Protein 1X48 (pdb70)

Sequence (88 aa):
GSSGSSGYIGLVNSFAQKKKLSVNYEQCEPNSELPQRFICKCKIGQTMYGTGSGVTKQEAKQLAAKEAYQKLLKSPPKTAGTSGPSSGGSSGSSGYIGLVNSFAQKKKLSVNYEQCEPNSELPQRFICKCKIGQTMYGTGSGVTKQEAKQLAAKEAYQKLLKSPPKTAGTSGPSSGGSSGSSGYIGLVNSFAQKKKLSVNYEQCEPNSELPQRFICKCKIGQTMYGTGSGVTKQEAKQLAAKEAYQKLLKSPPKTAGTSGPSSGGSSGSSGYIGLVNSFAQKKKLSVNYEQCEPNSELPQRFICKCKIGQTMYGTGSGVTKQEAKQLAAKEAYQKLLKSPPKTAGTSGPSSGGSSGSSGYIGLVNSFAQKKKLSVNYEQCEPNSELPQRFICKCKIGQTMYGTGSGVTKQEAKQLAAKEAYQKLLKSPPKTAGTSGPSSGGSSGSSGYIGLVNSFAQKKKLSVNYEQCEPNSELPQRFICKCKIGQTMYGTGSGVTKQEAKQLAAKEAYQKLLKSPPKTAGTSGPSSGGSSGSSGYIGLVNSFAQKKKLSVNYEQCEPNSELPQRFICKCKIGQTMYGTGSGVTKQEAKQLAAKEAYQKLLKSPPKTAGTSGPSSGGSSGSSGYIGLVNSFAQKKKLSVNYEQCEPNSELPQRFICKCKIGQTMYGTGSGVTKQEAKQLAAKEAYQKLLKSPPKTAGTSGPSSGGSSGSSGYIGLVNSFAQKKKLSVNYEQCEPNSELPQRFICKCKIGQTMYGTGSGVTKQEAKQLAAKEAYQKLLKSPPKTAGTSGPSSGGSSGSSGYIGLVNSFAQKKKLSVNYEQCEPNSELPQRFICKCKIGQTMYGTGSGVTKQEAKQLAAKEAYQKLLKSPPKTAGTSGPSSGGSSGSSGYIGLVNSFAQKKKLSVNYEQCEPNSELPQRFICKCKIGQTMYGTGSGVTKQEAKQLAAKEAYQKLLKSPPKTAGTSGPSSGGSSGSSGYIGLVNSFAQKKKLSVNYEQCEPNSELPQRFICKCKIGQTMYGTGSGVTKQEAKQLAAKEAYQKLLKSPPKTAGTSGPSSGGSSGSSGYIGLVNSFAQKKKLSVNYEQCEPNSELPQRFICKCKIGQTMYGTGSGVTKQEAKQLAAKEAYQKLLKSPPKTAGTSGPSSGGSSGSSGYIGLVNSFAQKKKLSVNYEQCEPNSELPQRFICKCKIGQTMYGTGSGVTKQEAKQLAAKEAYQKLLKSPPKTAGTSGPSSGGSSGSSGYIGLVNSFAQKKKLSVNYEQCEPNSELPQRFICKCKIGQTMYGTGSGVTKQEAKQLAAKEAYQKLLKSPPKTAGTSGPSSGGSSGSSGYIGLVNSFAQKKKLSVNYEQCEPNSELPQRFICKCKIGQTMYGTGSGVTKQEAKQLAAKEAYQKLLKSPPKTAGTSGPSSGGSSGSSGYIGLVNSFAQKKKLSVNYEQCEPNSELPQRFICKCKIGQTMYGTGSGVTKQEAKQLAAKEAYQKLLKSPPKTAGTSGPSSGGSSGSSGYIGLVNSFAQKKKLSVNYEQCEPNSELPQRFICKCKIGQTMYGTGSGVTKQEAKQLAAKEAYQKLLKSPPKTAGTSGPSSGGSSGSSGYIGLVNSFAQKKKLSVNYEQCEPNSELPQRFICKCKIGQTMYGTGSGVTKQEAKQLAAKEAYQKLLKSPPKTAGTSGPSSGGSSGSSGYIGLVNSFAQKKKLSVNYEQCEPNSELPQRFICKCKIGQTMYGTGSGVTKQEAKQLAAKEAYQKLLKSPPKTAGTSGPSSG

Secondary structure (DSSP, 8-state):
--SSSS-HHHHHHHHHHHTT--EEEEE---SSSSS--EEEEEEESS-EEEEEEESSHHHHHHHHHHHHHHHHHHS---------TT--

Nearest PDB structures (foldseek):
  1x48-assembly1_A  TM=8.010E-01  e=6.467E-14  Mus musculus
  1qu6-assembly1_A  TM=6.443E-01  e=6.424E-07  Homo sapiens
  7qh7-assembly1_c  TM=7.310E-01  e=4.992E-03  Homo sapiens
  7odt-assembly1_c  TM=6.041E-01  e=1.467E-03  Homo sapiens
  7nql-assembly1_Bh  TM=6.137E-01  e=2.025E-03  Sus scrofa

GO terms:
  GO:0046777 protein autophosphorylation (P, IDA)
  GO:0001819 positive regulation of cytokine production (P, IMP)
  GO:0004672 protein kinase activity (F, IMP)
  GO:0045071 negative regulation of viral genome replication (P, IM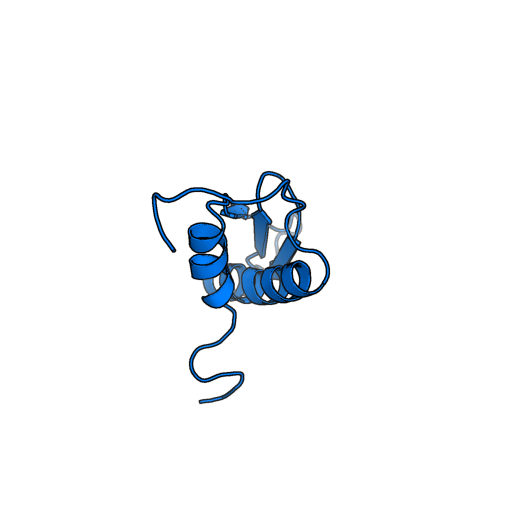P)
  GO:1900225 regulation of NLRP3 inflammasome complex assembly (P, IMP)
  GO:1901224 positive regulation of non-canonical NF-kappaB signal transduction (P, IMP)
  GO:1901532 regulation of hematopoietic progenitor cell differentiation (P, IMP)
  GO:1902033 regulation of hematopoietic stem cell proliferation (P, IMP)
  GO:1902036 regulation of hematopoietic stem cell differentiation (P, IMP)
  GO:0032722 positive regulation of chemokine production (P, IMP)
  GO:0032874 positive regulation of stress-activated MAPK cascade (P, IMP)
  GO:0005515 protein binding (F, IPI)
  GO:0004672 protein kinase activity (F, IDA)
  GO:0003725 double-stranded RNA binding (F, IDA)
  GO:0030968 endoplasmic reticulum unfolded protein response (P, IDA)
  GO:0006412 translation (P, IDA)
  GO:0006468 protein phosphorylation (P, IDA)
  GO:0043066 negative regulation of apoptotic process (P, IGI)

Foldseek 3Di:
DPDDDPAQLCVVVVVCVQVVWAKDWDWDDPPDPPDQWIKIFIAIPNHGQAMAIGNYNVRTSRVNRNRSVVCCVVPNPDDDPDPDDDPD

Radius of gyration: 15.42 Å; Cα contacts (8 Å, |Δi|>4): 137; chains: 1; bounding box: 25×54×32 Å

Organism: Mus musculus (NCBI:txid10090)

Structure (mmCIF, N/CA/C/O backbone):
data_1X48
#
_entry.id   1X48
#
loop_
_atom_site.group_PDB
_atom_site.id
_atom_site.type_symbol
_atom_site.label_atom_id
_atom_site.label_alt_id
_atom_site.label_comp_id
_atom_site.label_asym_id
_atom_site.label_entity_id
_atom_site.label_seq_id
_atom_site.pdbx_PDB_ins_code
_atom_site.Cartn_x
_atom_site.Cartn_y
_atom_site.Cartn_z
_atom_site.occupancy
_atom_site.B_iso_or_equiv
_atom_site.auth_seq_id
_atom_site.auth_comp_id
_atom_site.auth_asym_id
_atom_site.auth_atom_id
_atom_site.pdbx_PDB_model_num
ATOM 1 N N . GLY A 1 1 ? -7.260 -6.036 -18.934 1.00 0.00 1 GLY A N 1
ATOM 2 C CA . GLY A 1 1 ? -6.780 -4.967 -18.078 1.00 0.00 1 GLY A CA 1
ATOM 3 C C . GLY A 1 1 ? -5.327 -4.623 -18.338 1.00 0.00 1 GLY A C 1
ATOM 4 O O . GLY A 1 1 ? -4.788 -4.939 -19.399 1.00 0.00 1 GLY A O 1
ATOM 8 N N . SER A 1 2 ? -4.691 -3.973 -17.369 1.00 0.00 2 SER A N 1
ATOM 9 C CA . SER A 1 2 ? -3.293 -3.581 -17.501 1.00 0.00 2 SER A CA 1
ATOM 10 C C . SER A 1 2 ? -2.621 -3.497 -16.134 1.00 0.00 2 SER A C 1
ATOM 11 O O . SER A 1 2 ? -3.280 -3.594 -15.099 1.00 0.00 2 SER A O 1
ATOM 19 N N . SER A 1 3 ? -1.304 -3.316 -16.139 1.00 0.00 3 SER A N 1
ATOM 20 C CA . SER A 1 3 ? -0.540 -3.223 -14.901 1.00 0.00 3 SER A CA 1
ATOM 21 C C . SER A 1 3 ? -0.889 -4.372 -13.959 1.00 0.00 3 SER A C 1
ATOM 22 O O . SER A 1 3 ? -1.262 -4.155 -12.807 1.00 0.00 3 SER A O 1
ATOM 30 N N . GLY A 1 4 ? -0.766 -5.598 -14.460 1.00 0.00 4 GLY A N 1
ATOM 31 C CA . GLY A 1 4 ? -1.072 -6.764 -13.652 1.00 0.00 4 GLY A CA 1
ATOM 32 C C . GLY A 1 4 ? -2.526 -7.180 -13.762 1.00 0.00 4 GLY A C 1
ATOM 33 O O . GLY A 1 4 ? -3.402 -6.345 -13.989 1.00 0.00 4 GLY A O 1
ATOM 37 N N . SER A 1 5 ? -2.783 -8.474 -13.602 1.00 0.00 5 SER A N 1
ATOM 38 C CA . SER A 1 5 ? -4.140 -9.000 -13.690 1.00 0.00 5 SER A CA 1
ATOM 39 C C . SER A 1 5 ? -5.061 -8.295 -12.698 1.00 0.00 5 SER A C 1
ATOM 40 O O . SER A 1 5 ? -6.249 -8.107 -12.963 1.00 0.00 5 SER A O 1
ATOM 48 N N . SER A 1 6 ? -4.504 -7.909 -11.555 1.00 0.00 6 SER A N 1
ATOM 49 C CA . SER A 1 6 ? -5.275 -7.228 -10.521 1.00 0.00 6 SER A CA 1
ATOM 50 C C . SER A 1 6 ? -4.595 -5.928 -10.103 1.00 0.00 6 SER A C 1
ATOM 51 O O . SER A 1 6 ? -5.244 -4.893 -9.959 1.00 0.00 6 SER A O 1
ATOM 59 N N . GLY A 1 7 ? -3.281 -5.991 -9.910 1.00 0.00 7 GLY A N 1
ATOM 60 C CA . GLY A 1 7 ? -2.533 -4.813 -9.510 1.00 0.00 7 GLY A CA 1
ATOM 61 C C . GLY A 1 7 ? -1.913 -4.959 -8.135 1.00 0.00 7 GLY A C 1
ATOM 62 O O . GLY A 1 7 ? -2.254 -5.875 -7.386 1.00 0.00 7 GLY A O 1
ATOM 66 N N . TYR A 1 8 ? -0.999 -4.055 -7.801 1.00 0.00 8 TYR A N 1
ATOM 67 C CA . TYR A 1 8 ? -0.326 -4.090 -6.508 1.00 0.00 8 TYR A CA 1
ATOM 68 C C . TYR A 1 8 ? -1.233 -3.545 -5.408 1.00 0.00 8 TYR A C 1
ATOM 69 O O . TYR A 1 8 ? -1.146 -3.964 -4.253 1.00 0.00 8 TYR A O 1
ATOM 87 N N . ILE A 1 9 ? -2.102 -2.610 -5.776 1.00 0.00 9 ILE A N 1
ATOM 88 C CA . ILE A 1 9 ? -3.026 -2.009 -4.822 1.00 0.00 9 ILE A CA 1
ATOM 89 C C . ILE A 1 9 ? -3.461 -3.020 -3.766 1.00 0.00 9 ILE A C 1
ATOM 90 O O . ILE A 1 9 ? -3.560 -2.695 -2.584 1.00 0.00 9 ILE A O 1
ATOM 106 N N . GLY A 1 10 ? -3.718 -4.250 -4.203 1.00 0.00 10 GLY A N 1
ATOM 107 C CA . GLY A 1 10 ? -4.138 -5.291 -3.283 1.00 0.00 10 GLY A CA 1
ATOM 108 C C . GLY A 1 10 ? -2.974 -6.111 -2.765 1.00 0.00 10 GLY A C 1
ATOM 109 O O . GLY A 1 10 ? -3.011 -6.616 -1.642 1.00 0.00 10 GLY A O 1
ATOM 113 N N . LEU A 1 11 ? -1.937 -6.246 -3.584 1.00 0.00 11 LEU A N 1
ATOM 114 C CA . LEU A 1 11 ? -0.755 -7.012 -3.202 1.00 0.00 11 LEU A CA 1
ATOM 115 C C . LEU A 1 11 ? -0.404 -6.779 -1.737 1.00 0.00 11 LEU A C 1
ATOM 116 O O . LEU A 1 11 ? -0.348 -7.719 -0.943 1.00 0.00 11 LEU A O 1
ATOM 132 N N . VAL A 1 12 ? -0.171 -5.519 -1.383 1.00 0.00 12 VAL A N 1
ATOM 133 C CA . VAL A 1 12 ? 0.172 -5.161 -0.011 1.00 0.00 12 VAL A CA 1
ATOM 134 C C . VAL A 1 12 ? -0.832 -5.747 0.976 1.00 0.00 12 VAL A C 1
ATOM 135 O O . VAL A 1 12 ? -0.476 -6.559 1.829 1.00 0.00 12 VAL A O 1
ATOM 148 N N . ASN A 1 13 ? -2.087 -5.329 0.854 1.00 0.00 13 ASN A N 1
ATOM 149 C CA . ASN A 1 13 ? -3.143 -5.812 1.736 1.00 0.00 13 ASN A CA 1
ATOM 150 C C . ASN A 1 13 ? -2.928 -7.281 2.089 1.00 0.00 13 ASN A C 1
ATOM 151 O O . ASN A 1 13 ? -2.928 -7.655 3.261 1.00 0.00 13 ASN A O 1
ATOM 162 N N . SER A 1 14 ? -2.743 -8.108 1.065 1.00 0.00 14 SER A N 1
ATOM 163 C CA . SER A 1 14 ? -2.529 -9.537 1.266 1.00 0.00 14 SER A CA 1
ATOM 164 C C . SER A 1 14 ? -1.116 -9.809 1.773 1.00 0.00 14 SER A C 1
ATOM 165 O O . SER A 1 14 ? -0.882 -10.767 2.509 1.00 0.00 14 SER A O 1
ATOM 173 N N . PHE A 1 15 ? -0.177 -8.958 1.373 1.00 0.00 15 PHE A N 1
ATOM 174 C CA . PHE A 1 15 ? 1.214 -9.105 1.786 1.00 0.00 15 PHE A CA 1
ATOM 175 C C . PHE A 1 15 ? 1.346 -8.999 3.302 1.00 0.00 15 PHE A C 1
ATOM 176 O O . PHE A 1 15 ? 1.897 -9.888 3.951 1.00 0.00 15 PHE A O 1
ATOM 193 N N . ALA A 1 16 ? 0.836 -7.906 3.860 1.00 0.00 16 ALA A N 1
ATOM 194 C CA . ALA A 1 16 ? 0.895 -7.684 5.299 1.00 0.00 16 ALA A CA 1
ATOM 195 C C . ALA A 1 16 ? 0.383 -8.900 6.064 1.00 0.00 16 ALA A C 1
ATOM 196 O O . ALA A 1 16 ? 1.093 -9.464 6.895 1.00 0.00 16 ALA A O 1
ATOM 203 N N . GLN A 1 17 ? -0.853 -9.297 5.777 1.00 0.00 17 GLN A N 1
ATOM 204 C CA . GLN A 1 17 ? -1.459 -10.445 6.439 1.00 0.00 17 GLN A CA 1
ATOM 205 C C . GLN A 1 17 ? -0.523 -11.649 6.407 1.00 0.00 17 GLN A C 1
ATOM 206 O O . GLN A 1 17 ? -0.298 -12.302 7.426 1.00 0.00 17 GLN A O 1
ATOM 220 N N . LYS A 1 18 ? 0.021 -11.938 5.229 1.00 0.00 18 LYS A N 1
ATOM 221 C CA . LYS A 1 18 ? 0.933 -13.063 5.063 1.00 0.00 18 LYS A CA 1
ATOM 222 C C . LYS A 1 18 ? 2.114 -12.952 6.022 1.00 0.00 18 LYS A C 1
ATOM 223 O O . LYS A 1 18 ? 2.518 -13.936 6.643 1.00 0.00 18 LYS A O 1
ATOM 242 N N . LYS A 1 19 ? 2.663 -11.748 6.141 1.00 0.00 19 LYS A N 1
ATOM 243 C CA . LYS A 1 19 ? 3.796 -11.507 7.027 1.00 0.00 19 LYS A CA 1
ATOM 244 C C . LYS A 1 19 ? 3.322 -11.055 8.405 1.00 0.00 19 LYS A C 1
ATOM 245 O O . LYS A 1 19 ? 4.071 -10.429 9.155 1.00 0.00 19 LYS A O 1
ATOM 264 N N . LYS A 1 20 ? 2.075 -11.376 8.732 1.00 0.00 20 LYS A N 1
ATOM 265 C CA . LYS A 1 20 ? 1.502 -11.006 10.020 1.00 0.00 20 LYS A CA 1
ATOM 266 C C . LYS A 1 20 ? 1.939 -9.602 10.427 1.00 0.00 20 LYS A C 1
ATOM 267 O O . LYS A 1 20 ? 2.228 -9.345 11.596 1.00 0.00 20 LYS A O 1
ATOM 286 N N . LEU A 1 21 ? 1.983 -8.697 9.456 1.00 0.00 21 LEU A N 1
ATOM 287 C CA . LEU A 1 21 ? 2.383 -7.318 9.713 1.00 0.00 21 LEU A CA 1
ATOM 288 C C . LEU A 1 21 ? 1.164 -6.431 9.945 1.00 0.00 21 LEU A C 1
ATOM 289 O O . LEU A 1 21 ? 0.025 -6.877 9.808 1.00 0.00 21 LEU A O 1
ATOM 305 N N . SER A 1 22 ? 1.411 -5.173 10.294 1.00 0.00 22 SER A N 1
ATOM 306 C CA . SER A 1 22 ? 0.334 -4.224 10.546 1.00 0.00 22 SER A CA 1
ATOM 307 C C . SER A 1 22 ? 0.360 -3.089 9.527 1.00 0.00 22 SER A C 1
ATOM 308 O O . SER A 1 22 ? 1.324 -2.327 9.453 1.00 0.00 22 SER A O 1
ATOM 316 N N . VAL A 1 23 ? -0.707 -2.982 8.741 1.00 0.00 23 VAL A N 1
ATOM 317 C CA . VAL A 1 23 ? -0.809 -1.940 7.727 1.00 0.00 23 VAL A CA 1
ATOM 318 C C . VAL A 1 23 ? -1.789 -0.853 8.152 1.00 0.00 23 VAL A C 1
ATOM 319 O O . VAL A 1 23 ? -2.901 -1.142 8.590 1.00 0.00 23 VAL A O 1
ATOM 332 N N . ASN A 1 24 ? -1.367 0.401 8.019 1.00 0.00 24 ASN A N 1
ATOM 333 C CA . ASN A 1 24 ? -2.208 1.534 8.389 1.00 0.00 24 ASN A CA 1
ATOM 334 C C . ASN A 1 24 ? -2.253 2.567 7.268 1.00 0.00 24 ASN A C 1
ATOM 335 O O . ASN A 1 24 ? -1.302 2.706 6.498 1.00 0.00 24 ASN A O 1
ATOM 346 N N . TYR A 1 25 ? -3.364 3.290 7.182 1.00 0.00 25 TYR A N 1
ATOM 347 C CA . TYR A 1 25 ? -3.535 4.310 6.154 1.00 0.00 25 TYR A CA 1
ATOM 348 C C . TYR A 1 25 ? -3.914 5.651 6.775 1.00 0.00 25 TYR A C 1
ATOM 349 O O . TYR A 1 25 ? -5.047 5.846 7.214 1.00 0.00 25 TYR A O 1
ATOM 367 N N . GLU A 1 26 ? -2.956 6.573 6.806 1.00 0.00 26 GLU A N 1
ATOM 368 C CA . GLU A 1 26 ? -3.189 7.896 7.373 1.00 0.00 26 GLU A CA 1
ATOM 369 C C . GLU A 1 26 ? -3.723 8.855 6.314 1.00 0.00 26 GLU A C 1
ATOM 370 O O . GLU A 1 26 ? -3.237 8.880 5.183 1.00 0.00 26 GLU A O 1
ATOM 382 N N . GLN A 1 27 ? -4.726 9.643 6.689 1.00 0.00 27 GLN A N 1
ATOM 383 C CA . GLN A 1 27 ? -5.326 10.603 5.770 1.00 0.00 27 GLN A CA 1
ATOM 384 C C . GLN A 1 27 ? -5.078 12.033 6.239 1.00 0.00 27 GLN A C 1
ATOM 385 O O . GLN A 1 27 ? -5.604 12.460 7.268 1.00 0.00 27 GLN A O 1
ATOM 399 N N . CYS A 1 28 ? -4.274 12.769 5.479 1.00 0.00 28 CYS A N 1
ATOM 400 C CA . CYS A 1 28 ? -3.955 14.151 5.817 1.00 0.00 28 CYS A CA 1
ATOM 401 C C . CYS A 1 28 ? -4.426 15.101 4.721 1.00 0.00 28 CYS A C 1
ATOM 402 O O . CYS A 1 28 ? -4.188 14.864 3.537 1.00 0.00 28 CYS A O 1
ATOM 410 N N . GLU A 1 29 ? -5.096 16.177 5.124 1.00 0.00 29 GLU A N 1
ATOM 411 C CA . GLU A 1 29 ? -5.601 17.161 4.175 1.00 0.00 29 GLU A CA 1
ATOM 412 C C . GLU A 1 29 ? -4.609 18.307 3.998 1.00 0.00 29 GLU A C 1
ATOM 413 O O . GLU A 1 29 ? -3.944 18.736 4.941 1.00 0.00 29 GLU A O 1
ATOM 425 N N . PRO A 1 30 ? -4.505 18.813 2.761 1.00 0.00 30 PRO A N 1
ATOM 426 C CA . PRO A 1 30 ? -3.596 19.915 2.430 1.00 0.00 30 PRO A CA 1
ATOM 427 C C . PRO A 1 30 ? -4.044 21.239 3.040 1.00 0.00 30 PRO A C 1
ATOM 428 O O . PRO A 1 30 ? -5.153 21.707 2.785 1.00 0.00 30 PRO A O 1
ATOM 439 N N . ASN A 1 31 ? -3.174 21.838 3.847 1.00 0.00 31 ASN A N 1
ATOM 440 C CA . ASN A 1 31 ? -3.481 23.108 4.493 1.00 0.00 31 ASN A CA 1
ATOM 441 C C . ASN A 1 31 ? -4.159 24.065 3.518 1.00 0.00 31 ASN A C 1
ATOM 442 O O . ASN A 1 31 ? -5.252 24.566 3.782 1.00 0.00 31 ASN A O 1
ATOM 453 N N . SER A 1 32 ? -3.502 24.315 2.389 1.00 0.00 32 SER A N 1
ATOM 454 C CA . SER A 1 32 ? -4.040 25.214 1.375 1.00 0.00 32 SER A CA 1
ATOM 455 C C . SER A 1 32 ? -5.485 24.857 1.043 1.00 0.00 32 SER A C 1
ATOM 456 O O . SER A 1 32 ? -5.777 23.741 0.615 1.00 0.00 32 SER A O 1
ATOM 464 N N . GLU A 1 33 ? -6.386 25.814 1.245 1.00 0.00 33 GLU A N 1
ATOM 465 C CA . GLU A 1 33 ? -7.802 25.600 0.969 1.00 0.00 33 GLU A CA 1
ATOM 466 C C . GLU A 1 33 ? -7.989 24.776 -0.301 1.00 0.00 33 GLU A C 1
ATOM 467 O O . GLU A 1 33 ? -8.391 23.613 -0.246 1.00 0.00 33 GLU A O 1
ATOM 479 N N . LEU A 1 34 ? -7.697 25.386 -1.444 1.00 0.00 34 LEU A N 1
ATOM 480 C CA . LEU A 1 34 ? -7.833 24.709 -2.730 1.00 0.00 34 LEU A CA 1
ATOM 481 C C . LEU A 1 34 ? -6.499 24.669 -3.468 1.00 0.00 34 LEU A C 1
ATOM 482 O O . LEU A 1 34 ? -5.581 25.439 -3.184 1.00 0.00 34 LEU A O 1
ATOM 498 N N . PRO A 1 35 ? -6.389 23.753 -4.442 1.00 0.00 35 PRO A N 1
ATOM 499 C CA . PRO A 1 35 ? -7.475 22.832 -4.788 1.00 0.00 35 PRO A CA 1
ATOM 500 C C . PRO A 1 35 ? -7.721 21.791 -3.702 1.00 0.00 35 PRO A C 1
ATOM 501 O O . PRO A 1 35 ? -7.050 21.787 -2.670 1.00 0.00 35 PRO A O 1
ATOM 512 N N . GLN A 1 36 ? -8.687 20.909 -3.941 1.00 0.00 36 GLN A N 1
ATOM 513 C CA . GLN A 1 36 ? -9.021 19.864 -2.981 1.00 0.00 36 GLN A CA 1
ATOM 514 C C . GLN A 1 36 ? -8.558 18.499 -3.480 1.00 0.00 36 GLN A C 1
ATOM 515 O O . GLN A 1 36 ? -9.100 17.964 -4.448 1.00 0.00 36 GLN A O 1
ATOM 529 N N . ARG A 1 37 ? -7.553 17.940 -2.814 1.00 0.00 37 ARG A N 1
ATOM 530 C CA . ARG A 1 37 ? -7.017 16.638 -3.191 1.00 0.00 37 ARG A CA 1
ATOM 531 C C . ARG A 1 37 ? -6.794 15.765 -1.960 1.00 0.00 37 ARG A C 1
ATOM 532 O O . ARG A 1 37 ? -6.157 16.185 -0.994 1.00 0.00 37 ARG A O 1
ATOM 553 N N . PHE A 1 38 ? -7.324 14.547 -2.001 1.00 0.00 38 PHE A N 1
ATOM 554 C CA . PHE A 1 38 ? -7.185 13.614 -0.889 1.00 0.00 38 PHE A CA 1
ATOM 555 C C . PHE A 1 38 ? -5.811 12.951 -0.904 1.00 0.00 38 PHE A C 1
ATOM 556 O O . PHE A 1 38 ? -5.216 12.755 -1.964 1.00 0.00 38 PHE A O 1
ATOM 573 N N . ILE A 1 39 ? -5.313 12.608 0.279 1.00 0.00 39 ILE A N 1
ATOM 574 C CA . ILE A 1 39 ? -4.010 11.967 0.403 1.00 0.00 39 ILE A CA 1
ATOM 575 C C . ILE A 1 39 ? -4.046 10.843 1.432 1.00 0.00 39 ILE A C 1
ATOM 576 O O . ILE A 1 39 ? -4.614 10.996 2.514 1.00 0.00 39 ILE A O 1
ATOM 592 N N . CYS A 1 40 ? -3.435 9.715 1.089 1.00 0.00 40 CYS A N 1
ATOM 593 C CA . CYS A 1 40 ? -3.395 8.563 1.984 1.00 0.00 40 CYS A CA 1
ATOM 594 C C . CYS A 1 40 ? -1.995 7.961 2.035 1.00 0.00 40 CYS A C 1
ATOM 595 O O . CYS A 1 40 ? -1.469 7.498 1.022 1.00 0.00 40 CYS A O 1
ATOM 603 N N . LYS A 1 41 ? -1.394 7.973 3.220 1.00 0.00 41 LYS A N 1
ATOM 604 C CA . LYS A 1 41 ? -0.054 7.429 3.404 1.00 0.00 41 LYS A CA 1
ATOM 605 C C . LYS A 1 41 ? -0.112 6.043 4.039 1.00 0.00 41 LYS A C 1
ATOM 606 O O . LYS A 1 41 ? -0.701 5.863 5.106 1.00 0.00 41 LYS A O 1
ATOM 625 N N . CYS A 1 42 ? 0.503 5.069 3.379 1.00 0.00 42 CYS A N 1
ATOM 626 C CA . CYS A 1 42 ? 0.522 3.699 3.881 1.00 0.00 42 CYS A CA 1
ATOM 627 C C . CYS A 1 42 ? 1.728 3.468 4.786 1.00 0.00 42 CYS A C 1
ATOM 628 O O . CYS A 1 42 ? 2.874 3.563 4.347 1.00 0.00 42 CYS A O 1
ATOM 636 N N . LYS A 1 43 ? 1.461 3.164 6.051 1.00 0.00 43 LYS A N 1
ATOM 637 C CA . LYS A 1 43 ? 2.523 2.920 7.020 1.00 0.00 43 LYS A CA 1
ATOM 638 C C . LYS A 1 43 ? 2.448 1.496 7.562 1.00 0.00 43 LYS A C 1
ATOM 639 O O . LYS A 1 43 ? 1.404 1.062 8.049 1.00 0.00 43 LYS A O 1
ATOM 658 N N . ILE A 1 44 ? 3.561 0.775 7.474 1.00 0.00 44 ILE A N 1
ATOM 659 C CA . ILE A 1 44 ? 3.621 -0.599 7.958 1.00 0.00 44 ILE A CA 1
ATOM 660 C C . ILE A 1 44 ? 4.352 -0.680 9.294 1.00 0.00 44 ILE A C 1
ATOM 661 O O . ILE A 1 44 ? 5.580 -0.624 9.346 1.00 0.00 44 ILE A O 1
ATOM 677 N N . GLY A 1 45 ? 3.587 -0.813 10.374 1.00 0.00 45 GLY A N 1
ATOM 678 C CA . GLY A 1 45 ? 4.179 -0.902 11.696 1.00 0.00 45 GLY A CA 1
ATOM 679 C C . GLY A 1 45 ? 4.875 0.381 12.106 1.00 0.00 45 GLY A C 1
ATOM 680 O O . GLY A 1 45 ? 6.040 0.362 12.504 1.00 0.00 45 GLY A O 1
ATOM 684 N N . GLN A 1 46 ? 4.161 1.497 12.007 1.00 0.00 46 GLN A N 1
ATOM 685 C CA . GLN A 1 46 ? 4.719 2.795 12.369 1.00 0.00 46 GLN A CA 1
ATOM 686 C C . GLN A 1 46 ? 5.904 3.147 11.475 1.00 0.00 46 GLN A C 1
ATOM 687 O O . GLN A 1 46 ? 6.781 3.918 11.863 1.00 0.00 46 GLN A O 1
ATOM 701 N N . THR A 1 47 ? 5.922 2.576 10.274 1.00 0.00 47 THR A N 1
ATOM 702 C CA . THR A 1 47 ? 6.999 2.828 9.325 1.00 0.00 47 THR A CA 1
ATOM 703 C C . THR A 1 47 ? 6.453 3.339 7.997 1.00 0.00 47 THR A C 1
ATOM 704 O O . THR A 1 47 ? 5.539 2.748 7.422 1.00 0.00 47 THR A O 1
ATOM 715 N N . MET A 1 48 ? 7.018 4.441 7.514 1.00 0.00 48 MET A N 1
ATOM 716 C CA . MET A 1 48 ? 6.588 5.030 6.251 1.00 0.00 48 MET A CA 1
ATOM 717 C C . MET A 1 48 ? 7.085 4.204 5.069 1.00 0.00 48 MET A C 1
ATOM 718 O O . MET A 1 48 ? 8.290 4.089 4.843 1.00 0.00 48 MET A O 1
ATOM 732 N N . TYR A 1 49 ? 6.150 3.632 4.318 1.00 0.00 49 TYR A N 1
ATOM 733 C CA . TYR A 1 49 ? 6.494 2.814 3.161 1.00 0.00 49 TYR A CA 1
ATOM 734 C C . TYR A 1 49 ? 6.098 3.513 1.864 1.00 0.00 49 TYR A C 1
ATOM 735 O O . TYR A 1 49 ? 6.946 3.822 1.028 1.00 0.00 49 TYR A O 1
ATOM 753 N N . GLY A 1 50 ? 4.801 3.760 1.704 1.00 0.00 50 GLY A N 1
ATOM 754 C CA . GLY A 1 50 ? 4.313 4.421 0.507 1.00 0.00 50 GLY A CA 1
ATOM 755 C C . GLY A 1 50 ? 3.375 5.569 0.821 1.00 0.00 50 GLY A C 1
ATOM 756 O O . GLY A 1 50 ? 2.820 5.647 1.918 1.00 0.00 50 GLY A O 1
ATOM 760 N N . THR A 1 51 ? 3.197 6.467 -0.144 1.00 0.00 51 THR A N 1
ATOM 761 C CA . THR A 1 51 ? 2.323 7.618 0.035 1.00 0.00 51 THR A CA 1
ATOM 762 C C . THR A 1 51 ? 1.562 7.936 -1.247 1.00 0.00 51 THR A C 1
ATOM 763 O O . THR A 1 51 ? 2.155 8.323 -2.253 1.00 0.00 51 THR A O 1
ATOM 774 N N . GLY A 1 52 ? 0.243 7.769 -1.204 1.00 0.00 52 GLY A N 1
ATOM 775 C CA . GLY A 1 52 ? -0.578 8.042 -2.369 1.00 0.00 52 GLY A CA 1
ATOM 776 C C . GLY A 1 52 ? -1.295 9.374 -2.273 1.00 0.00 52 GLY A C 1
ATOM 777 O O . GLY A 1 52 ? -1.675 9.805 -1.184 1.00 0.00 52 GLY A O 1
ATOM 781 N N . SER A 1 53 ? -1.480 10.029 -3.415 1.00 0.00 53 SER A N 1
ATOM 782 C CA . SER A 1 53 ? -2.152 11.322 -3.454 1.00 0.00 53 SER A CA 1
ATOM 783 C C . SER A 1 53 ? -2.989 11.461 -4.722 1.00 0.00 53 SER A C 1
ATOM 784 O O . SER A 1 53 ? -2.483 11.311 -5.833 1.00 0.00 53 SER A O 1
ATOM 792 N N . GLY A 1 54 ? -4.275 11.750 -4.546 1.00 0.00 54 GLY A N 1
ATOM 793 C CA . GLY A 1 54 ? -5.163 11.904 -5.684 1.00 0.00 54 GLY A CA 1
ATOM 794 C C . GLY A 1 54 ? -6.324 12.834 -5.391 1.00 0.00 54 GLY A C 1
ATOM 795 O O . GLY A 1 54 ? -6.392 13.435 -4.318 1.00 0.00 54 GLY A O 1
ATOM 799 N N . VAL A 1 55 ? -7.239 12.955 -6.347 1.00 0.00 55 VAL A N 1
ATOM 800 C CA . VAL A 1 55 ? -8.402 13.820 -6.187 1.00 0.00 55 VAL A CA 1
ATOM 801 C C . VAL A 1 55 ? -9.392 13.230 -5.188 1.00 0.00 55 VAL A C 1
ATOM 802 O O . VAL A 1 55 ? -10.207 13.947 -4.607 1.00 0.00 55 VAL A O 1
ATOM 815 N N . THR A 1 56 ? -9.315 11.917 -4.992 1.00 0.00 56 THR A N 1
ATOM 816 C CA . THR A 1 56 ? -10.203 11.230 -4.064 1.00 0.00 56 THR A CA 1
ATOM 817 C C . THR A 1 56 ? -9.430 10.259 -3.179 1.00 0.00 56 THR A C 1
ATOM 818 O O . THR A 1 56 ? -8.452 9.651 -3.614 1.00 0.00 56 THR A O 1
ATOM 829 N N . LYS A 1 57 ? -9.875 10.116 -1.935 1.00 0.00 57 LYS A N 1
ATOM 830 C CA . LYS A 1 57 ? -9.227 9.216 -0.989 1.00 0.00 57 LYS A CA 1
ATOM 831 C C . LYS A 1 57 ? -8.891 7.882 -1.648 1.00 0.00 57 LYS A C 1
ATOM 832 O O . LYS A 1 57 ? -7.723 7.511 -1.758 1.00 0.00 57 LYS A O 1
ATOM 851 N N . GLN A 1 58 ? -9.923 7.168 -2.086 1.00 0.00 58 GLN A N 1
ATOM 852 C CA . GLN A 1 58 ? -9.736 5.876 -2.736 1.00 0.00 58 GLN A CA 1
ATOM 853 C C . GLN A 1 58 ? -8.508 5.894 -3.641 1.00 0.00 58 GLN A C 1
ATOM 854 O O . GLN A 1 58 ? -7.532 5.187 -3.392 1.00 0.00 58 GLN A O 1
ATOM 868 N N . GLU A 1 59 ? -8.565 6.707 -4.691 1.00 0.00 59 GLU A N 1
ATOM 869 C CA . GLU A 1 59 ? -7.458 6.815 -5.634 1.00 0.00 59 GLU A CA 1
ATOM 870 C C . GLU A 1 59 ? -6.126 6.926 -4.897 1.00 0.00 59 GLU A C 1
ATOM 871 O O . GLU A 1 59 ? -5.126 6.341 -5.311 1.00 0.00 59 GLU A O 1
ATOM 883 N N . ALA A 1 60 ? -6.122 7.681 -3.804 1.00 0.00 60 ALA A N 1
ATOM 884 C CA . ALA A 1 60 ? -4.914 7.868 -3.009 1.00 0.00 60 ALA A CA 1
ATOM 885 C C . ALA A 1 60 ? -4.521 6.577 -2.298 1.00 0.00 60 ALA A C 1
ATOM 886 O O . ALA A 1 60 ? -3.546 5.923 -2.670 1.00 0.00 60 ALA A O 1
ATOM 893 N N . LYS A 1 61 ? -5.284 6.216 -1.272 1.00 0.00 61 LYS A N 1
ATOM 894 C CA . LYS A 1 61 ? -5.016 5.003 -0.508 1.00 0.00 61 LYS A CA 1
ATOM 895 C C . LYS A 1 61 ? -4.549 3.876 -1.423 1.00 0.00 61 LYS A C 1
ATOM 896 O O . LYS A 1 61 ? -3.581 3.179 -1.119 1.00 0.00 61 LYS A O 1
ATOM 915 N N . GLN A 1 62 ? -5.242 3.704 -2.544 1.00 0.00 62 GLN A N 1
ATOM 916 C CA . GLN A 1 62 ? -4.896 2.661 -3.503 1.00 0.00 62 GLN A CA 1
ATOM 917 C C . GLN A 1 62 ? -3.425 2.748 -3.895 1.00 0.00 62 GLN A C 1
ATOM 918 O O . GLN A 1 62 ? -2.627 1.875 -3.549 1.00 0.00 62 GLN A O 1
ATOM 932 N N . LEU A 1 63 ? -3.072 3.805 -4.618 1.00 0.00 63 LEU A N 1
ATOM 933 C CA . LEU A 1 63 ? -1.695 4.005 -5.058 1.00 0.00 63 LEU A CA 1
ATOM 934 C C . LEU A 1 63 ? -0.717 3.757 -3.914 1.00 0.00 63 LEU A C 1
ATOM 935 O O . LEU A 1 63 ? 0.270 3.040 -4.073 1.00 0.00 63 LEU A O 1
ATOM 951 N N . ALA A 1 64 ? -0.999 4.355 -2.761 1.00 0.00 64 ALA A N 1
ATOM 952 C CA . ALA A 1 64 ? -0.146 4.195 -1.589 1.00 0.00 64 ALA A CA 1
ATOM 953 C C . ALA A 1 64 ? 0.455 2.795 -1.535 1.00 0.00 64 ALA A C 1
ATOM 954 O O . ALA A 1 64 ? 1.667 2.634 -1.389 1.00 0.00 64 ALA A O 1
ATOM 961 N N . ALA A 1 65 ? -0.400 1.784 -1.651 1.00 0.00 65 ALA A N 1
ATOM 962 C CA . ALA A 1 65 ? 0.048 0.397 -1.616 1.00 0.00 65 ALA A CA 1
ATOM 963 C C . ALA A 1 65 ? 1.124 0.141 -2.666 1.00 0.00 65 ALA A C 1
ATOM 964 O O . ALA A 1 65 ? 2.220 -0.321 -2.346 1.00 0.00 65 ALA A O 1
ATOM 971 N N . LYS A 1 66 ? 0.805 0.443 -3.920 1.00 0.00 66 LYS A N 1
ATOM 972 C CA . LYS A 1 66 ? 1.744 0.246 -5.017 1.00 0.00 66 LYS A CA 1
ATOM 973 C C . LYS A 1 66 ? 3.168 0.576 -4.581 1.00 0.00 66 LYS A C 1
ATOM 974 O O . LYS A 1 66 ? 4.100 -0.180 -4.851 1.00 0.00 66 LYS A O 1
ATOM 993 N N . GLU A 1 67 ? 3.327 1.708 -3.903 1.00 0.00 67 GLU A N 1
ATOM 994 C CA . GLU A 1 67 ? 4.638 2.137 -3.429 1.00 0.00 67 GLU A CA 1
ATOM 995 C C . GLU A 1 67 ? 5.134 1.229 -2.307 1.00 0.00 67 GLU A C 1
ATOM 996 O O . GLU A 1 67 ? 6.287 0.800 -2.305 1.00 0.00 67 GLU A O 1
ATOM 1008 N N . ALA A 1 68 ? 4.253 0.942 -1.353 1.00 0.00 68 ALA A N 1
ATOM 1009 C CA . ALA A 1 68 ? 4.600 0.085 -0.226 1.00 0.00 68 ALA A CA 1
ATOM 1010 C C . ALA A 1 68 ? 5.097 -1.275 -0.703 1.00 0.00 68 ALA A C 1
ATOM 1011 O O . ALA A 1 68 ? 5.997 -1.863 -0.104 1.00 0.00 68 ALA A O 1
ATOM 1018 N N . TYR A 1 69 ? 4.504 -1.770 -1.784 1.00 0.00 69 TYR A N 1
ATOM 1019 C CA . TYR A 1 69 ? 4.885 -3.063 -2.340 1.00 0.00 69 TYR A CA 1
ATOM 1020 C C . TYR A 1 69 ? 6.362 -3.079 -2.722 1.00 0.00 69 TYR A C 1
ATOM 1021 O O . TYR A 1 69 ? 7.167 -3.771 -2.099 1.00 0.00 69 TYR A O 1
ATOM 1039 N N . GLN A 1 70 ? 6.709 -2.310 -3.749 1.00 0.00 70 GLN A N 1
ATOM 1040 C CA . GLN A 1 70 ? 8.088 -2.235 -4.215 1.00 0.00 70 GLN A CA 1
ATOM 1041 C C . GLN A 1 70 ? 9.046 -2.019 -3.047 1.00 0.00 70 GLN A C 1
ATOM 1042 O O . GLN A 1 70 ? 10.147 -2.569 -3.023 1.00 0.00 70 GLN A O 1
ATOM 1056 N N . LYS A 1 71 ? 8.619 -1.213 -2.080 1.00 0.00 71 LYS A N 1
ATOM 1057 C CA . LYS A 1 71 ? 9.437 -0.924 -0.909 1.00 0.00 71 LYS A CA 1
ATOM 1058 C C . LYS A 1 71 ? 9.800 -2.207 -0.168 1.00 0.00 71 LYS A C 1
ATOM 1059 O O . LYS A 1 71 ? 10.901 -2.336 0.369 1.00 0.00 71 LYS A O 1
ATOM 1078 N N . LEU A 1 72 ? 8.868 -3.154 -0.143 1.00 0.00 72 LEU A N 1
ATOM 1079 C CA . LEU A 1 72 ? 9.090 -4.428 0.531 1.00 0.00 72 LEU A CA 1
ATOM 1080 C C . LEU A 1 72 ? 10.049 -5.306 -0.267 1.00 0.00 72 LEU A C 1
ATOM 1081 O O . LEU A 1 72 ? 10.981 -5.890 0.289 1.00 0.00 72 LEU A O 1
ATOM 1097 N N . LEU A 1 73 ? 9.817 -5.394 -1.572 1.00 0.00 73 LEU A N 1
ATOM 1098 C CA . LEU A 1 73 ? 10.662 -6.198 -2.447 1.00 0.00 73 LEU A CA 1
ATOM 1099 C C . LEU A 1 73 ? 12.122 -5.770 -2.339 1.00 0.00 73 LEU A C 1
ATOM 1100 O O . LEU A 1 73 ? 13.032 -6.586 -2.486 1.00 0.00 73 LEU A O 1
ATOM 1116 N N . LYS A 1 74 ? 12.339 -4.485 -2.080 1.00 0.00 74 LYS A N 1
ATOM 1117 C CA . LYS A 1 74 ? 13.687 -3.947 -1.949 1.00 0.00 74 LYS A CA 1
ATOM 1118 C C . LYS A 1 74 ? 14.182 -4.065 -0.511 1.00 0.00 74 LYS A C 1
ATOM 1119 O O . LYS A 1 74 ? 15.306 -4.502 -0.265 1.00 0.00 74 LYS A O 1
ATOM 1138 N N . SER A 1 75 ? 13.335 -3.673 0.435 1.00 0.00 75 SER A N 1
ATOM 1139 C CA . SER A 1 75 ? 13.688 -3.732 1.849 1.00 0.00 75 SER A CA 1
ATOM 1140 C C . SER A 1 75 ? 12.569 -4.378 2.661 1.00 0.00 75 SER A C 1
ATOM 1141 O O . SER A 1 75 ? 11.698 -3.705 3.212 1.00 0.00 75 SER A O 1
ATOM 1149 N N . PRO A 1 76 ? 12.593 -5.717 2.738 1.00 0.00 76 PRO A N 1
ATOM 1150 C CA . PRO A 1 76 ? 11.589 -6.485 3.481 1.00 0.00 76 PRO A CA 1
ATOM 1151 C C . PRO A 1 76 ? 11.715 -6.298 4.989 1.00 0.00 76 PRO A C 1
ATOM 1152 O O . PRO A 1 76 ? 12.688 -5.733 5.490 1.00 0.00 76 PRO A O 1
ATOM 1163 N N . PRO A 1 77 ? 10.709 -6.783 5.732 1.00 0.00 77 PRO A N 1
ATOM 1164 C CA . PRO A 1 77 ? 10.686 -6.682 7.195 1.00 0.00 77 PRO A CA 1
ATOM 1165 C C . PRO A 1 77 ? 11.733 -7.572 7.855 1.00 0.00 77 PRO A C 1
ATOM 1166 O O . PRO A 1 77 ? 11.562 -8.788 7.944 1.00 0.00 77 PRO A O 1
ATOM 1177 N N . LYS A 1 78 ? 12.818 -6.960 8.317 1.00 0.00 78 LYS A N 1
ATOM 1178 C CA . LYS A 1 78 ? 13.893 -7.696 8.970 1.00 0.00 78 LYS A CA 1
ATOM 1179 C C . LYS A 1 78 ? 13.336 -8.660 10.013 1.00 0.00 78 LYS A C 1
ATOM 1180 O O . LYS A 1 78 ? 12.981 -8.256 11.121 1.00 0.00 78 LYS A O 1
ATOM 1199 N N . THR A 1 79 ? 13.264 -9.938 9.653 1.00 0.00 79 THR A N 1
ATOM 1200 C CA . THR A 1 79 ? 12.751 -10.959 10.557 1.00 0.00 79 THR A CA 1
ATOM 1201 C C . THR A 1 79 ? 13.865 -11.890 11.023 1.00 0.00 79 THR A C 1
ATOM 1202 O O . THR A 1 79 ? 14.849 -12.099 10.315 1.00 0.00 79 THR A O 1
ATOM 1213 N N . ALA A 1 80 ? 13.702 -12.446 12.219 1.00 0.00 80 ALA A N 1
ATOM 1214 C CA . ALA A 1 80 ? 14.693 -13.357 12.779 1.00 0.00 80 ALA A CA 1
ATOM 1215 C C . ALA A 1 80 ? 14.731 -14.670 12.005 1.00 0.00 80 ALA A C 1
ATOM 1216 O O . ALA A 1 80 ? 15.788 -15.101 11.547 1.00 0.00 80 ALA A O 1
ATOM 1223 N N . GLY A 1 81 ? 13.570 -15.302 11.863 1.00 0.00 81 GLY A N 1
ATOM 1224 C CA . GLY A 1 81 ? 13.493 -16.561 11.144 1.00 0.00 81 GLY A CA 1
ATOM 1225 C C . GLY A 1 81 ? 12.330 -17.419 11.601 1.00 0.00 81 GLY A C 1
ATOM 1226 O O . GLY A 1 81 ? 12.008 -17.462 12.788 1.00 0.00 81 GLY A O 1
ATOM 1230 N N . THR A 1 82 ? 11.696 -18.105 10.655 1.00 0.00 82 THR A N 1
ATOM 1231 C CA . THR A 1 82 ? 10.560 -18.964 10.965 1.00 0.00 82 THR A CA 1
ATOM 1232 C C . THR A 1 82 ? 10.969 -20.432 10.978 1.00 0.00 82 THR A C 1
ATOM 1233 O O . THR A 1 82 ? 11.717 -20.886 10.112 1.00 0.00 82 THR A O 1
ATOM 1244 N N . SER A 1 83 ? 10.473 -21.171 11.966 1.00 0.00 83 SER A N 1
ATOM 1245 C CA . SER A 1 83 ? 10.790 -22.588 12.093 1.00 0.00 83 SER A CA 1
ATOM 1246 C C . SER A 1 83 ? 9.804 -23.283 13.028 1.00 0.00 83 SER A C 1
ATOM 1247 O O . SER A 1 83 ? 9.436 -22.745 14.071 1.00 0.00 83 SER A O 1
ATOM 1255 N N . GLY A 1 84 ? 9.381 -24.484 12.645 1.00 0.00 84 GLY A N 1
ATOM 1256 C CA . GLY A 1 84 ? 8.442 -25.234 13.459 1.00 0.00 84 GLY A CA 1
ATOM 1257 C C . GLY A 1 84 ? 7.664 -26.255 12.654 1.00 0.00 84 GLY A C 1
ATOM 1258 O O . GLY A 1 84 ? 7.348 -26.044 11.483 1.00 0.00 84 GLY A O 1
ATOM 1262 N N . PRO A 1 85 ? 7.343 -27.393 13.287 1.00 0.00 85 PRO A N 1
ATOM 1263 C CA . PRO A 1 85 ? 6.593 -28.474 12.639 1.00 0.00 85 PRO A CA 1
ATOM 1264 C C . PRO A 1 85 ? 5.140 -28.096 12.377 1.00 0.00 85 PRO A C 1
ATOM 1265 O O . PRO A 1 85 ? 4.455 -28.739 11.581 1.00 0.00 85 PRO A O 1
ATOM 1276 N N . SER A 1 86 ? 4.675 -27.048 13.049 1.00 0.00 86 SER A N 1
ATOM 1277 C CA . SER A 1 86 ? 3.301 -26.585 12.891 1.00 0.00 86 SER A CA 1
ATOM 1278 C C . SER A 1 86 ? 2.876 -26.639 11.427 1.00 0.00 86 SER A C 1
ATOM 1279 O O . SER A 1 86 ? 1.716 -26.909 11.116 1.00 0.00 86 SER A O 1
ATOM 1287 N N . SER A 1 87 ? 3.823 -26.381 10.531 1.00 0.00 87 SER A N 1
ATOM 1288 C CA . SER A 1 87 ? 3.547 -26.396 9.100 1.00 0.00 87 SER A CA 1
ATOM 1289 C C . SER A 1 87 ? 4.836 -26.561 8.300 1.00 0.00 87 SER A C 1
ATOM 1290 O O . SER A 1 87 ? 5.837 -25.899 8.570 1.00 0.00 87 SER A O 1
ATOM 1298 N N . GLY A 1 88 ? 4.802 -27.450 7.312 1.00 0.00 88 GLY A N 1
ATOM 1299 C CA . GLY A 1 88 ? 5.972 -27.687 6.487 1.00 0.00 88 GLY A CA 1
ATOM 1300 C C . GLY A 1 88 ? 5.644 -27.705 5.007 1.00 0.00 88 GLY A C 1
ATOM 1301 O O . GLY A 1 88 ? 6.017 -28.636 4.293 1.00 0.00 88 GLY A O 1
ATOM 1305 N N . GLY A 1 1 ? 8.528 -9.741 -19.357 1.00 0.00 1 GLY A N 2
ATOM 1306 C CA . GLY A 1 1 ? 8.864 -10.895 -18.543 1.00 0.00 1 GLY A CA 2
ATOM 1307 C C . GLY A 1 1 ? 8.132 -10.902 -17.216 1.00 0.00 1 GLY A C 2
ATOM 1308 O O . GLY A 1 1 ? 6.927 -11.145 -17.166 1.00 0.00 1 GLY A O 2
ATOM 1312 N N . SER A 1 2 ? 8.863 -10.636 -16.138 1.00 0.00 2 SER A N 2
ATOM 1313 C CA . SER A 1 2 ? 8.276 -10.618 -14.803 1.00 0.00 2 SER A CA 2
ATOM 1314 C C . SER A 1 2 ? 7.411 -9.377 -14.606 1.00 0.00 2 SER A C 2
ATOM 1315 O O . SER A 1 2 ? 6.309 -9.455 -14.063 1.00 0.00 2 SER A O 2
ATOM 1323 N N . SER A 1 3 ? 7.919 -8.233 -15.053 1.00 0.00 3 SER A N 2
ATOM 1324 C CA . SER A 1 3 ? 7.196 -6.973 -14.923 1.00 0.00 3 SER A CA 2
ATOM 1325 C C . SER A 1 3 ? 5.743 -7.133 -15.363 1.00 0.00 3 SER A C 2
ATOM 1326 O O . SER A 1 3 ? 5.430 -7.956 -16.222 1.00 0.00 3 SER A O 2
ATOM 1334 N N . GLY A 1 4 ? 4.860 -6.338 -14.767 1.00 0.00 4 GLY A N 2
ATOM 1335 C CA . GLY A 1 4 ? 3.451 -6.407 -15.109 1.00 0.00 4 GLY A CA 2
ATOM 1336 C C . GLY A 1 4 ? 2.604 -5.475 -14.265 1.00 0.00 4 GLY A C 2
ATOM 1337 O O . GLY A 1 4 ? 2.835 -5.332 -13.064 1.00 0.00 4 GLY A O 2
ATOM 1341 N N . SER A 1 5 ? 1.621 -4.839 -14.894 1.00 0.00 5 SER A N 2
ATOM 1342 C CA . SER A 1 5 ? 0.739 -3.912 -14.194 1.00 0.00 5 SER A CA 2
ATOM 1343 C C . SER A 1 5 ? -0.521 -4.622 -13.709 1.00 0.00 5 SER A C 2
ATOM 1344 O O . SER A 1 5 ? -1.631 -4.113 -13.861 1.00 0.00 5 SER A O 2
ATOM 1352 N N . SER A 1 6 ? -0.340 -5.802 -13.124 1.00 0.00 6 SER A N 2
ATOM 1353 C CA . SER A 1 6 ? -1.461 -6.585 -12.619 1.00 0.00 6 SER A CA 2
ATOM 1354 C C . SER A 1 6 ? -2.179 -5.844 -11.495 1.00 0.00 6 SER A C 2
ATOM 1355 O O . SER A 1 6 ? -3.408 -5.823 -11.437 1.00 0.00 6 SER A O 2
ATOM 1363 N N . GLY A 1 7 ? -1.402 -5.237 -10.603 1.00 0.00 7 GLY A N 2
ATOM 1364 C CA . GLY A 1 7 ? -1.980 -4.503 -9.493 1.00 0.00 7 GLY A CA 2
ATOM 1365 C C . GLY A 1 7 ? -1.345 -4.865 -8.165 1.00 0.00 7 GLY A C 2
ATOM 1366 O O . GLY A 1 7 ? -1.526 -5.975 -7.664 1.00 0.00 7 GLY A O 2
ATOM 1370 N N . TYR A 1 8 ? -0.596 -3.928 -7.595 1.00 0.00 8 TYR A N 2
ATOM 1371 C CA . TYR A 1 8 ? 0.072 -4.156 -6.319 1.00 0.00 8 TYR A CA 2
ATOM 1372 C C . TYR A 1 8 ? -0.768 -3.624 -5.161 1.00 0.00 8 TYR A C 2
ATOM 1373 O O . TYR A 1 8 ? -0.671 -4.112 -4.035 1.00 0.00 8 TYR A O 2
ATOM 1391 N N . ILE A 1 9 ? -1.592 -2.623 -5.449 1.00 0.00 9 ILE A N 2
ATOM 1392 C CA . ILE A 1 9 ? -2.451 -2.026 -4.433 1.00 0.00 9 ILE A CA 2
ATOM 1393 C C . ILE A 1 9 ? -2.958 -3.079 -3.454 1.00 0.00 9 ILE A C 2
ATOM 1394 O O . ILE A 1 9 ? -2.999 -2.850 -2.246 1.00 0.00 9 ILE A O 2
ATOM 1410 N N . GLY A 1 10 ? -3.343 -4.236 -3.984 1.00 0.00 10 GLY A N 2
ATOM 1411 C CA . GLY A 1 10 ? -3.841 -5.309 -3.143 1.00 0.00 10 GLY A CA 2
ATOM 1412 C C . GLY A 1 10 ? -2.745 -6.264 -2.712 1.00 0.00 10 GLY A C 2
ATOM 1413 O O . GLY A 1 10 ? -2.888 -6.977 -1.718 1.00 0.00 10 GLY A O 2
ATOM 1417 N N . LEU A 1 11 ? -1.649 -6.281 -3.462 1.00 0.00 11 LEU A N 2
ATOM 1418 C CA . LEU A 1 11 ? -0.524 -7.157 -3.153 1.00 0.00 11 LEU A CA 2
ATOM 1419 C C . LEU A 1 11 ? -0.025 -6.922 -1.731 1.00 0.00 11 LEU A C 2
ATOM 1420 O O . LEU A 1 11 ? 0.087 -7.858 -0.939 1.00 0.00 11 LEU A O 2
ATOM 1436 N N . VAL A 1 12 ? 0.271 -5.666 -1.413 1.00 0.00 12 VAL A N 2
ATOM 1437 C CA . VAL A 1 12 ? 0.755 -5.307 -0.085 1.00 0.00 12 VAL A CA 2
ATOM 1438 C C . VAL A 1 12 ? -0.329 -5.509 0.968 1.00 0.00 12 VAL A C 2
ATOM 1439 O O . VAL A 1 12 ? -0.036 -5.786 2.130 1.00 0.00 12 VAL A O 2
ATOM 1452 N N . ASN A 1 13 ? -1.584 -5.368 0.552 1.00 0.00 13 ASN A N 2
ATOM 1453 C CA . ASN A 1 13 ? -2.713 -5.534 1.459 1.00 0.00 13 ASN A CA 2
ATOM 1454 C C . ASN A 1 13 ? -2.803 -6.974 1.957 1.00 0.00 13 ASN A C 2
ATOM 1455 O O . ASN A 1 13 ? -3.200 -7.224 3.095 1.00 0.00 13 ASN A O 2
ATOM 1466 N N . SER A 1 14 ? -2.432 -7.916 1.097 1.00 0.00 14 SER A N 2
ATOM 1467 C CA . SER A 1 14 ? -2.473 -9.331 1.448 1.00 0.00 14 SER A CA 2
ATOM 1468 C C . SER A 1 14 ? -1.136 -9.788 2.023 1.00 0.00 14 SER A C 2
ATOM 1469 O O . SER A 1 14 ? -1.088 -10.468 3.048 1.00 0.00 14 SER A O 2
ATOM 1477 N N . PHE A 1 15 ? -0.051 -9.408 1.355 1.00 0.00 15 PHE A N 2
ATOM 1478 C CA . PHE A 1 15 ? 1.288 -9.779 1.798 1.00 0.00 15 PHE A CA 2
ATOM 1479 C C . PHE A 1 15 ? 1.465 -9.498 3.287 1.00 0.00 15 PHE A C 2
ATOM 1480 O O . PHE A 1 15 ? 1.971 -10.337 4.032 1.00 0.00 15 PHE A O 2
ATOM 1497 N N . ALA A 1 16 ? 1.045 -8.311 3.714 1.00 0.00 16 ALA A N 2
ATOM 1498 C CA . ALA A 1 16 ? 1.156 -7.919 5.113 1.00 0.00 16 ALA A CA 2
ATOM 1499 C C . ALA A 1 16 ? 0.603 -9.003 6.032 1.00 0.00 16 ALA A C 2
ATOM 1500 O O . ALA A 1 16 ? 1.324 -9.549 6.867 1.00 0.00 16 ALA A O 2
ATOM 1507 N N . GLN A 1 17 ? -0.681 -9.309 5.873 1.00 0.00 17 GLN A N 2
ATOM 1508 C CA . GLN A 1 17 ? -1.330 -10.328 6.690 1.00 0.00 17 GLN A CA 2
ATOM 1509 C C . GLN A 1 17 ? -0.507 -11.611 6.716 1.00 0.00 17 GLN A C 2
ATOM 1510 O O . GLN A 1 17 ? -0.172 -12.125 7.784 1.00 0.00 17 GLN A O 2
ATOM 1524 N N . LYS A 1 18 ? -0.184 -12.125 5.534 1.00 0.00 18 LYS A N 2
ATOM 1525 C CA . LYS A 1 18 ? 0.601 -13.348 5.420 1.00 0.00 18 LYS A CA 2
ATOM 1526 C C . LYS A 1 18 ? 1.880 -13.253 6.246 1.00 0.00 18 LYS A C 2
ATOM 1527 O O . LYS A 1 18 ? 2.314 -14.232 6.853 1.00 0.00 18 LYS A O 2
ATOM 1546 N N . LYS A 1 19 ? 2.480 -12.068 6.265 1.00 0.00 19 LYS A N 2
ATOM 1547 C CA . LYS A 1 19 ? 3.708 -11.843 7.018 1.00 0.00 19 LYS A CA 2
ATOM 1548 C C . LYS A 1 19 ? 3.400 -11.316 8.416 1.00 0.00 19 LYS A C 2
ATOM 1549 O O . LYS A 1 19 ? 4.246 -10.690 9.055 1.00 0.00 19 LYS A O 2
ATOM 1568 N N . LYS A 1 20 ? 2.185 -11.575 8.886 1.00 0.00 20 LYS A N 2
ATOM 1569 C CA . LYS A 1 20 ? 1.765 -11.129 10.210 1.00 0.00 20 LYS A CA 2
ATOM 1570 C C . LYS A 1 20 ? 2.209 -9.693 10.467 1.00 0.00 20 LYS A C 2
ATOM 1571 O O . LYS A 1 20 ? 2.562 -9.333 11.591 1.00 0.00 20 LYS A O 2
ATOM 1590 N N . LEU A 1 21 ? 2.189 -8.876 9.419 1.00 0.00 21 LEU A N 2
ATOM 1591 C CA . LEU A 1 21 ? 2.588 -7.477 9.532 1.00 0.00 21 LEU A CA 2
ATOM 1592 C C . LEU A 1 21 ? 1.381 -6.588 9.817 1.00 0.00 21 LEU A C 2
ATOM 1593 O O . LEU A 1 21 ? 0.240 -7.048 9.795 1.00 0.00 21 LEU A O 2
ATOM 1609 N N . SER A 1 22 ? 1.643 -5.312 10.082 1.00 0.00 22 SER A N 2
ATOM 1610 C CA . SER A 1 22 ? 0.579 -4.358 10.373 1.00 0.00 22 SER A CA 2
ATOM 1611 C C . SER A 1 22 ? 0.601 -3.201 9.380 1.00 0.00 22 SER A C 2
ATOM 1612 O O . SER A 1 22 ? 1.526 -2.388 9.376 1.00 0.00 22 SER A O 2
ATOM 1620 N N . VAL A 1 23 ? -0.425 -3.132 8.538 1.00 0.00 23 VAL A N 2
ATOM 1621 C CA . VAL A 1 23 ? -0.526 -2.074 7.540 1.00 0.00 23 VAL A CA 2
ATOM 1622 C C . VAL A 1 23 ? -1.636 -1.090 7.892 1.00 0.00 23 VAL A C 2
ATOM 1623 O O . VAL A 1 23 ? -2.794 -1.476 8.049 1.00 0.00 23 VAL A O 2
ATOM 1636 N N . ASN A 1 24 ? -1.275 0.183 8.013 1.00 0.00 24 ASN A N 2
ATOM 1637 C CA . ASN A 1 24 ? -2.241 1.224 8.346 1.00 0.00 24 ASN A CA 2
ATOM 1638 C C . ASN A 1 24 ? -2.257 2.314 7.279 1.00 0.00 24 ASN A C 2
ATOM 1639 O O . ASN A 1 24 ? -1.312 2.450 6.502 1.00 0.00 24 ASN A O 2
ATOM 1650 N N . TYR A 1 25 ? -3.336 3.087 7.248 1.00 0.00 25 TYR A N 2
ATOM 1651 C CA . TYR A 1 25 ? -3.477 4.164 6.275 1.00 0.00 25 TYR A CA 2
ATOM 1652 C C . TYR A 1 25 ? -3.845 5.475 6.963 1.00 0.00 25 TYR A C 2
ATOM 1653 O O . TYR A 1 25 ? -4.960 5.636 7.459 1.00 0.00 25 TYR A O 2
ATOM 1671 N N . GLU A 1 26 ? -2.900 6.409 6.988 1.00 0.00 26 GLU A N 2
ATOM 1672 C CA . GLU A 1 26 ? -3.125 7.706 7.615 1.00 0.00 26 GLU A CA 2
ATOM 1673 C C . GLU A 1 26 ? -3.686 8.707 6.609 1.00 0.00 26 GLU A C 2
ATOM 1674 O O . GLU A 1 26 ? -3.221 8.786 5.472 1.00 0.00 26 GLU A O 2
ATOM 1686 N N . GLN A 1 27 ? -4.689 9.468 7.036 1.00 0.00 27 GLN A N 2
ATOM 1687 C CA . GLN A 1 27 ? -5.314 10.462 6.173 1.00 0.00 27 GLN A CA 2
ATOM 1688 C C . GLN A 1 27 ? -5.108 11.869 6.724 1.00 0.00 27 GLN A C 2
ATOM 1689 O O . GLN A 1 27 ? -5.158 12.085 7.936 1.00 0.00 27 GLN A O 2
ATOM 1703 N N . CYS A 1 28 ? -4.876 12.822 5.828 1.00 0.00 28 CYS A N 2
ATOM 1704 C CA . CYS A 1 28 ? -4.661 14.209 6.225 1.00 0.00 28 CYS A CA 2
ATOM 1705 C C . CYS A 1 28 ? -5.982 14.969 6.284 1.00 0.00 28 CYS A C 2
ATOM 1706 O O . CYS A 1 28 ? -7.036 14.426 5.954 1.00 0.00 28 CYS A O 2
ATOM 1714 N N . GLU A 1 29 ? -5.916 16.228 6.707 1.00 0.00 29 GLU A N 2
ATOM 1715 C CA . GLU A 1 29 ? -7.108 17.061 6.811 1.00 0.00 29 GLU A CA 2
ATOM 1716 C C . GLU A 1 29 ? -7.256 17.955 5.583 1.00 0.00 29 GLU A C 2
ATOM 1717 O O . GLU A 1 29 ? -6.283 18.285 4.903 1.00 0.00 29 GLU A O 2
ATOM 1729 N N . PRO A 1 30 ? -8.502 18.356 5.289 1.00 0.00 30 PRO A N 2
ATOM 1730 C CA . PRO A 1 30 ? -8.807 19.216 4.143 1.00 0.00 30 PRO A CA 2
ATOM 1731 C C . PRO A 1 30 ? -8.289 20.638 4.330 1.00 0.00 30 PRO A C 2
ATOM 1732 O O . PRO A 1 30 ? -8.042 21.075 5.453 1.00 0.00 30 PRO A O 2
ATOM 1743 N N . ASN A 1 31 ? -8.126 21.354 3.223 1.00 0.00 31 ASN A N 2
ATOM 1744 C CA . ASN A 1 31 ? -7.636 22.728 3.266 1.00 0.00 31 ASN A CA 2
ATOM 1745 C C . ASN A 1 31 ? -8.773 23.718 3.032 1.00 0.00 31 ASN A C 2
ATOM 1746 O O . ASN A 1 31 ? -9.698 23.448 2.265 1.00 0.00 31 ASN A O 2
ATOM 1757 N N . SER A 1 32 ? -8.697 24.866 3.697 1.00 0.00 32 SER A N 2
ATOM 1758 C CA . SER A 1 32 ? -9.720 25.896 3.564 1.00 0.00 32 SER A CA 2
ATOM 1759 C C . SER A 1 32 ? -9.697 26.508 2.167 1.00 0.00 32 SER A C 2
ATOM 1760 O O . SER A 1 32 ? -10.671 27.121 1.730 1.00 0.00 32 SER A O 2
ATOM 1768 N N . GLU A 1 33 ? -8.577 26.336 1.471 1.00 0.00 33 GLU A N 2
ATOM 1769 C CA . GLU A 1 33 ? -8.427 26.872 0.123 1.00 0.00 33 GLU A CA 2
ATOM 1770 C C . GLU A 1 33 ? -8.774 25.818 -0.924 1.00 0.00 33 GLU A C 2
ATOM 1771 O O . GLU A 1 33 ? -8.137 24.766 -0.997 1.00 0.00 33 GLU A O 2
ATOM 1783 N N . LEU A 1 34 ? -9.788 26.106 -1.732 1.00 0.00 34 LEU A N 2
ATOM 1784 C CA . LEU A 1 34 ? -10.221 25.184 -2.775 1.00 0.00 34 LEU A CA 2
ATOM 1785 C C . LEU A 1 34 ? -9.520 25.487 -4.096 1.00 0.00 34 LEU A C 2
ATOM 1786 O O . LEU A 1 34 ? -9.044 26.597 -4.334 1.00 0.00 34 LEU A O 2
ATOM 1802 N N . PRO A 1 35 ? -9.456 24.478 -4.977 1.00 0.00 35 PRO A N 2
ATOM 1803 C CA . PRO A 1 35 ? -10.019 23.152 -4.705 1.00 0.00 35 PRO A CA 2
ATOM 1804 C C . PRO A 1 35 ? -9.235 22.398 -3.636 1.00 0.00 35 PRO A C 2
ATOM 1805 O O . PRO A 1 35 ? -8.172 22.843 -3.204 1.00 0.00 35 PRO A O 2
ATOM 1816 N N . GLN A 1 36 ? -9.766 21.255 -3.214 1.00 0.00 36 GLN A N 2
ATOM 1817 C CA . GLN A 1 36 ? -9.115 20.440 -2.196 1.00 0.00 36 GLN A CA 2
ATOM 1818 C C . GLN A 1 36 ? -8.958 18.999 -2.670 1.00 0.00 36 GLN A C 2
ATOM 1819 O O . GLN A 1 36 ? -9.941 18.329 -2.988 1.00 0.00 36 GLN A O 2
ATOM 1833 N N . ARG A 1 37 ? -7.716 18.528 -2.715 1.00 0.00 37 ARG A N 2
ATOM 1834 C CA . ARG A 1 37 ? -7.431 17.167 -3.152 1.00 0.00 37 ARG A CA 2
ATOM 1835 C C . ARG A 1 37 ? -7.260 16.236 -1.955 1.00 0.00 37 ARG A C 2
ATOM 1836 O O . ARG A 1 37 ? -7.002 16.685 -0.838 1.00 0.00 37 ARG A O 2
ATOM 1857 N N . PHE A 1 38 ? -7.406 14.937 -2.196 1.00 0.00 38 PHE A N 2
ATOM 1858 C CA . PHE A 1 38 ? -7.269 13.943 -1.138 1.00 0.00 38 PHE A CA 2
ATOM 1859 C C . PHE A 1 38 ? -5.844 13.401 -1.082 1.00 0.00 38 PHE A C 2
ATOM 1860 O O . PHE A 1 38 ? -5.170 13.290 -2.107 1.00 0.00 38 PHE A O 2
ATOM 1877 N N . ILE A 1 39 ? -5.392 13.064 0.122 1.00 0.00 39 ILE A N 2
ATOM 1878 C CA . ILE A 1 39 ? -4.048 12.533 0.311 1.00 0.00 39 ILE A CA 2
ATOM 1879 C C . ILE A 1 39 ? -4.034 11.440 1.374 1.00 0.00 39 ILE A C 2
ATOM 1880 O O . ILE A 1 39 ? -4.525 11.635 2.487 1.00 0.00 39 ILE A O 2
ATOM 1896 N N . CYS A 1 40 ? -3.467 10.290 1.026 1.00 0.00 40 CYS A N 2
ATOM 1897 C CA . CYS A 1 40 ? -3.388 9.165 1.950 1.00 0.00 40 CYS A CA 2
ATOM 1898 C C . CYS A 1 40 ? -1.949 8.678 2.092 1.00 0.00 40 CYS A C 2
ATOM 1899 O O . CYS A 1 40 ? -1.125 8.874 1.198 1.00 0.00 40 CYS A O 2
ATOM 1907 N N . LYS A 1 41 ? -1.653 8.043 3.221 1.00 0.00 41 LYS A N 2
ATOM 1908 C CA . LYS A 1 41 ? -0.314 7.528 3.481 1.00 0.00 41 LYS A CA 2
ATOM 1909 C C . LYS A 1 41 ? -0.376 6.109 4.036 1.00 0.00 41 LYS A C 2
ATOM 1910 O O . LYS A 1 41 ? -1.188 5.810 4.913 1.00 0.00 41 LYS A O 2
ATOM 1929 N N . CYS A 1 42 ? 0.486 5.239 3.521 1.00 0.00 42 CYS A N 2
ATOM 1930 C CA . CYS A 1 42 ? 0.529 3.850 3.966 1.00 0.00 42 CYS A CA 2
ATOM 1931 C C . CYS A 1 42 ? 1.726 3.610 4.880 1.00 0.00 42 CYS A C 2
ATOM 1932 O O . CYS A 1 42 ? 2.876 3.780 4.473 1.00 0.00 42 CYS A O 2
ATOM 1940 N N . LYS A 1 43 ? 1.449 3.214 6.118 1.00 0.00 43 LYS A N 2
ATOM 1941 C CA . LYS A 1 43 ? 2.502 2.950 7.091 1.00 0.00 43 LYS A CA 2
ATOM 1942 C C . LYS A 1 43 ? 2.452 1.502 7.568 1.00 0.00 43 LYS A C 2
ATOM 1943 O O . LYS A 1 43 ? 1.404 1.015 7.994 1.00 0.00 43 LYS A O 2
ATOM 1962 N N . ILE A 1 44 ? 3.589 0.819 7.494 1.00 0.00 44 ILE A N 2
ATOM 1963 C CA . ILE A 1 44 ? 3.674 -0.572 7.921 1.00 0.00 44 ILE A CA 2
ATOM 1964 C C . ILE A 1 44 ? 4.334 -0.687 9.291 1.00 0.00 44 ILE A C 2
ATOM 1965 O O . ILE A 1 44 ? 5.554 -0.589 9.414 1.00 0.00 44 ILE A O 2
ATOM 1981 N N . GLY A 1 45 ? 3.518 -0.899 10.319 1.00 0.00 45 GLY A N 2
ATOM 1982 C CA . GLY A 1 45 ? 4.041 -1.027 11.667 1.00 0.00 45 GLY A CA 2
ATOM 1983 C C . GLY A 1 45 ? 4.717 0.241 12.149 1.00 0.00 45 GLY A C 2
ATOM 1984 O O . GLY A 1 45 ? 5.837 0.200 12.657 1.00 0.00 45 GLY A O 2
ATOM 1988 N N . GLN A 1 46 ? 4.036 1.371 11.988 1.00 0.00 46 GLN A N 2
ATOM 1989 C CA . GLN A 1 46 ? 4.580 2.657 12.409 1.00 0.00 46 GLN A CA 2
ATOM 1990 C C . GLN A 1 46 ? 5.798 3.033 11.571 1.00 0.00 46 GLN A C 2
ATOM 1991 O O . GLN A 1 46 ? 6.660 3.793 12.015 1.00 0.00 46 GLN A O 2
ATOM 2005 N N . THR A 1 47 ? 5.863 2.497 10.356 1.00 0.00 47 THR A N 2
ATOM 2006 C CA . THR A 1 47 ? 6.975 2.775 9.457 1.00 0.00 47 THR A CA 2
ATOM 2007 C C . THR A 1 47 ? 6.480 3.323 8.123 1.00 0.00 47 THR A C 2
ATOM 2008 O O . THR A 1 47 ? 5.620 2.725 7.477 1.00 0.00 47 THR A O 2
ATOM 2019 N N . MET A 1 48 ? 7.029 4.463 7.716 1.00 0.00 48 MET A N 2
ATOM 2020 C CA . MET A 1 48 ? 6.644 5.089 6.457 1.00 0.00 48 MET A CA 2
ATOM 2021 C C . MET A 1 48 ? 7.149 4.277 5.268 1.00 0.00 48 MET A C 2
ATOM 2022 O O . MET A 1 48 ? 8.355 4.112 5.085 1.00 0.00 48 MET A O 2
ATOM 2036 N N . TYR A 1 49 ? 6.219 3.773 4.464 1.00 0.00 49 TYR A N 2
ATOM 2037 C CA . TYR A 1 49 ? 6.571 2.977 3.295 1.00 0.00 49 TYR A CA 2
ATOM 2038 C C . TYR A 1 49 ? 6.207 3.709 2.007 1.00 0.00 49 TYR A C 2
ATOM 2039 O O . TYR A 1 49 ? 7.061 3.951 1.155 1.00 0.00 49 TYR A O 2
ATOM 2057 N N . GLY A 1 50 ? 4.932 4.060 1.873 1.00 0.00 50 GLY A N 2
ATOM 2058 C CA . GLY A 1 50 ? 4.476 4.762 0.688 1.00 0.00 50 GLY A CA 2
ATOM 2059 C C . GLY A 1 50 ? 3.441 5.823 1.004 1.00 0.00 50 GLY A C 2
ATOM 2060 O O . GLY A 1 50 ? 2.878 5.846 2.099 1.00 0.00 50 GLY A O 2
ATOM 2064 N N . THR A 1 51 ? 3.190 6.708 0.044 1.00 0.00 51 THR A N 2
ATOM 2065 C CA . THR A 1 51 ? 2.219 7.779 0.227 1.00 0.00 51 THR A CA 2
ATOM 2066 C C . THR A 1 51 ? 1.457 8.057 -1.064 1.00 0.00 51 THR A C 2
ATOM 2067 O O . THR A 1 51 ? 2.054 8.371 -2.093 1.00 0.00 51 THR A O 2
ATOM 2078 N N . GLY A 1 52 ? 0.134 7.940 -1.003 1.00 0.00 52 GLY A N 2
ATOM 2079 C CA . GLY A 1 52 ? -0.687 8.182 -2.174 1.00 0.00 52 GLY A CA 2
ATOM 2080 C C . GLY A 1 52 ? -1.354 9.543 -2.143 1.00 0.00 52 GLY A C 2
ATOM 2081 O O . GLY A 1 52 ? -1.590 10.102 -1.072 1.00 0.00 52 GLY A O 2
ATOM 2085 N N . SER A 1 53 ? -1.658 10.079 -3.321 1.00 0.00 53 SER A N 2
ATOM 2086 C CA . SER A 1 53 ? -2.296 11.386 -3.424 1.00 0.00 53 SER A CA 2
ATOM 2087 C C . SER A 1 53 ? -3.132 11.483 -4.697 1.00 0.00 53 SER A C 2
ATOM 2088 O O . SER A 1 53 ? -2.663 11.160 -5.787 1.00 0.00 53 SER A O 2
ATOM 2096 N N . GLY A 1 54 ? -4.375 11.930 -4.549 1.00 0.00 54 GLY A N 2
ATOM 2097 C CA . GLY A 1 54 ? -5.258 12.062 -5.693 1.00 0.00 54 GLY A CA 2
ATOM 2098 C C . GLY A 1 54 ? -6.473 12.917 -5.393 1.00 0.00 54 GLY A C 2
ATOM 2099 O O . GLY A 1 54 ? -6.524 13.599 -4.369 1.00 0.00 54 GLY A O 2
ATOM 2103 N N . VAL A 1 55 ? -7.454 12.883 -6.289 1.00 0.00 55 VAL A N 2
ATOM 2104 C CA . VAL A 1 55 ? -8.675 13.661 -6.115 1.00 0.00 55 VAL A CA 2
ATOM 2105 C C . VAL A 1 55 ? -9.722 12.875 -5.335 1.00 0.00 55 VAL A C 2
ATOM 2106 O O . VAL A 1 55 ? -10.721 13.432 -4.878 1.00 0.00 55 VAL A O 2
ATOM 2119 N N . THR A 1 56 ? -9.487 11.575 -5.184 1.00 0.00 56 THR A N 2
ATOM 2120 C CA . THR A 1 56 ? -10.410 10.711 -4.459 1.00 0.00 56 THR A CA 2
ATOM 2121 C C . THR A 1 56 ? -9.664 9.803 -3.488 1.00 0.00 56 THR A C 2
ATOM 2122 O O . THR A 1 56 ? -8.585 9.298 -3.797 1.00 0.00 56 THR A O 2
ATOM 2133 N N . LYS A 1 57 ? -10.247 9.598 -2.311 1.00 0.00 57 LYS A N 2
ATOM 2134 C CA . LYS A 1 57 ? -9.639 8.748 -1.294 1.00 0.00 57 LYS A CA 2
ATOM 2135 C C . LYS A 1 57 ? -9.167 7.429 -1.897 1.00 0.00 57 LYS A C 2
ATOM 2136 O O . LYS A 1 57 ? -7.994 7.072 -1.789 1.00 0.00 57 LYS A O 2
ATOM 2155 N N . GLN A 1 58 ? -10.088 6.711 -2.532 1.00 0.00 58 GLN A N 2
ATOM 2156 C CA . GLN A 1 58 ? -9.764 5.432 -3.153 1.00 0.00 58 GLN A CA 2
ATOM 2157 C C . GLN A 1 58 ? -8.552 5.563 -4.070 1.00 0.00 58 GLN A C 2
ATOM 2158 O O . GLN A 1 58 ? -7.646 4.732 -4.037 1.00 0.00 58 GLN A O 2
ATOM 2172 N N . GLU A 1 59 ? -8.545 6.612 -4.887 1.00 0.00 59 GLU A N 2
ATOM 2173 C CA . GLU A 1 59 ? -7.444 6.851 -5.813 1.00 0.00 59 GLU A CA 2
ATOM 2174 C C . GLU A 1 59 ? -6.116 6.944 -5.067 1.00 0.00 59 GLU A C 2
ATOM 2175 O O . GLU A 1 59 ? -5.140 6.288 -5.431 1.00 0.00 59 GLU A O 2
ATOM 2187 N N . ALA A 1 60 ? -6.087 7.764 -4.022 1.00 0.00 60 ALA A N 2
ATOM 2188 C CA . ALA A 1 60 ? -4.881 7.943 -3.224 1.00 0.00 60 ALA A CA 2
ATOM 2189 C C . ALA A 1 60 ? -4.574 6.693 -2.405 1.00 0.00 60 ALA A C 2
ATOM 2190 O O . ALA A 1 60 ? -3.593 5.994 -2.663 1.00 0.00 60 ALA A O 2
ATOM 2197 N N . LYS A 1 61 ? -5.418 6.417 -1.417 1.00 0.00 61 LYS A N 2
ATOM 2198 C CA . LYS A 1 61 ? -5.238 5.252 -0.560 1.00 0.00 61 LYS A CA 2
ATOM 2199 C C . LYS A 1 61 ?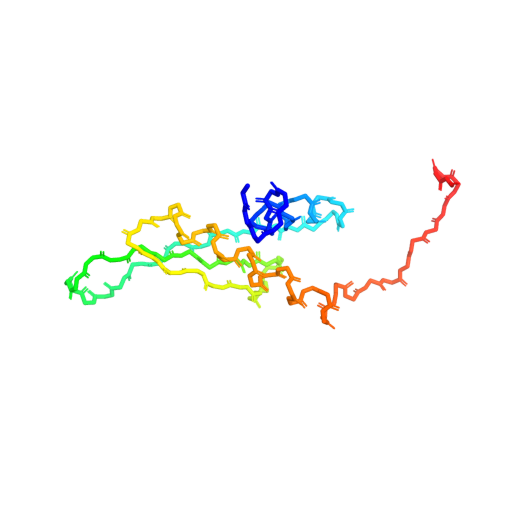 -4.665 4.079 -1.349 1.00 0.00 61 LYS A C 2
ATOM 2200 O O . LYS A 1 61 ? -3.740 3.407 -0.894 1.00 0.00 61 LYS A O 2
ATOM 2219 N N . GLN A 1 62 ? -5.220 3.841 -2.533 1.00 0.00 62 GLN A N 2
ATOM 2220 C CA . GLN A 1 62 ? -4.762 2.750 -3.385 1.00 0.00 62 GLN A CA 2
ATOM 2221 C C . GLN A 1 62 ? -3.298 2.937 -3.771 1.00 0.00 62 GLN A C 2
ATOM 2222 O O . GLN A 1 62 ? -2.420 2.229 -3.277 1.00 0.00 62 GLN A O 2
ATOM 2236 N N . LEU A 1 63 ? -3.043 3.894 -4.656 1.00 0.00 63 LEU A N 2
ATOM 2237 C CA . LEU A 1 63 ? -1.685 4.175 -5.109 1.00 0.00 63 LEU A CA 2
ATOM 2238 C C . LEU A 1 63 ? -0.687 4.019 -3.966 1.00 0.00 63 LEU A C 2
ATOM 2239 O O . LEU A 1 63 ? 0.344 3.362 -4.114 1.00 0.00 63 LEU A O 2
ATOM 2255 N N . ALA A 1 64 ? -1.001 4.625 -2.826 1.00 0.00 64 ALA A N 2
ATOM 2256 C CA . ALA A 1 64 ? -0.134 4.549 -1.656 1.00 0.00 64 ALA A CA 2
ATOM 2257 C C . ALA A 1 64 ? 0.505 3.169 -1.535 1.00 0.00 64 ALA A C 2
ATOM 2258 O O . ALA A 1 64 ? 1.701 3.049 -1.272 1.00 0.00 64 ALA A O 2
ATOM 2265 N N . ALA A 1 65 ? -0.302 2.130 -1.726 1.00 0.00 65 ALA A N 2
ATOM 2266 C CA . ALA A 1 65 ? 0.185 0.759 -1.639 1.00 0.00 65 ALA A CA 2
ATOM 2267 C C . ALA A 1 65 ? 1.185 0.460 -2.750 1.00 0.00 65 ALA A C 2
ATOM 2268 O O . ALA A 1 65 ? 2.255 -0.096 -2.504 1.00 0.00 65 ALA A O 2
ATOM 2275 N N . LYS A 1 66 ? 0.830 0.832 -3.975 1.00 0.00 66 LYS A N 2
ATOM 2276 C CA . LYS A 1 66 ? 1.696 0.605 -5.126 1.00 0.00 66 LYS A CA 2
ATOM 2277 C C . LYS A 1 66 ? 3.165 0.740 -4.736 1.00 0.00 66 LYS A C 2
ATOM 2278 O O . LYS A 1 66 ? 3.956 -0.182 -4.935 1.00 0.00 66 LYS A O 2
ATOM 2297 N N . GLU A 1 67 ? 3.521 1.893 -4.180 1.00 0.00 67 GLU A N 2
ATOM 2298 C CA . GLU A 1 67 ? 4.895 2.147 -3.762 1.00 0.00 67 GLU A CA 2
ATOM 2299 C C . GLU A 1 67 ? 5.286 1.241 -2.598 1.00 0.00 67 GLU A C 2
ATOM 2300 O O . GLU A 1 67 ? 6.386 0.690 -2.569 1.00 0.00 67 GLU A O 2
ATOM 2312 N N . ALA A 1 68 ? 4.377 1.093 -1.640 1.00 0.00 68 ALA A N 2
ATOM 2313 C CA . ALA A 1 68 ? 4.625 0.254 -0.474 1.00 0.00 68 ALA A CA 2
ATOM 2314 C C . ALA A 1 68 ? 5.067 -1.145 -0.889 1.00 0.00 68 ALA A C 2
ATOM 2315 O O . ALA A 1 68 ? 6.168 -1.583 -0.556 1.00 0.00 68 ALA A O 2
ATOM 2322 N N . TYR A 1 69 ? 4.201 -1.842 -1.617 1.00 0.00 69 TYR A N 2
ATOM 2323 C CA . TYR A 1 69 ? 4.502 -3.193 -2.075 1.00 0.00 69 TYR A CA 2
ATOM 2324 C C . TYR A 1 69 ? 5.926 -3.282 -2.613 1.00 0.00 69 TYR A C 2
ATOM 2325 O O . TYR A 1 69 ? 6.701 -4.149 -2.208 1.00 0.00 69 TYR A O 2
ATOM 2343 N N . GLN A 1 70 ? 6.264 -2.379 -3.528 1.00 0.00 70 GLN A N 2
ATOM 2344 C CA . GLN A 1 70 ? 7.595 -2.355 -4.122 1.00 0.00 70 GLN A CA 2
ATOM 2345 C C . GLN A 1 70 ? 8.673 -2.397 -3.045 1.00 0.00 70 GLN A C 2
ATOM 2346 O O . GLN A 1 70 ? 9.594 -3.213 -3.103 1.00 0.00 70 GLN A O 2
ATOM 2360 N N . LYS A 1 71 ? 8.554 -1.512 -2.061 1.00 0.00 71 LYS A N 2
ATOM 2361 C CA . LYS A 1 71 ? 9.517 -1.448 -0.968 1.00 0.00 71 LYS A CA 2
ATOM 2362 C C . LYS A 1 71 ? 9.740 -2.828 -0.357 1.00 0.00 71 LYS A C 2
ATOM 2363 O O . LYS A 1 71 ? 10.876 -3.291 -0.244 1.00 0.00 71 LYS A O 2
ATOM 2382 N N . LEU A 1 72 ? 8.651 -3.480 0.034 1.00 0.00 72 LEU A N 2
ATOM 2383 C CA . LEU A 1 72 ? 8.727 -4.808 0.632 1.00 0.00 72 LEU A CA 2
ATOM 2384 C C . LEU A 1 72 ? 9.638 -5.721 -0.184 1.00 0.00 72 LEU A C 2
ATOM 2385 O O . LEU A 1 72 ? 10.481 -6.428 0.369 1.00 0.00 72 LEU A O 2
ATOM 2401 N N . LEU A 1 73 ? 9.463 -5.698 -1.500 1.00 0.00 73 LEU A N 2
ATOM 2402 C CA . LEU A 1 73 ? 10.270 -6.522 -2.393 1.00 0.00 73 LEU A CA 2
ATOM 2403 C C . LEU A 1 73 ? 11.731 -6.084 -2.366 1.00 0.00 73 LEU A C 2
ATOM 2404 O O . LEU A 1 73 ? 12.640 -6.913 -2.403 1.00 0.00 73 LEU A O 2
ATOM 2420 N N . LYS A 1 74 ? 11.950 -4.775 -2.300 1.00 0.00 74 LYS A N 2
ATOM 2421 C CA . LYS A 1 74 ? 13.300 -4.225 -2.264 1.00 0.00 74 LYS A CA 2
ATOM 2422 C C . LYS A 1 74 ? 13.873 -4.283 -0.851 1.00 0.00 74 LYS A C 2
ATOM 2423 O O . LYS A 1 74 ? 14.733 -5.112 -0.553 1.00 0.00 74 LYS A O 2
ATOM 2442 N N . SER A 1 75 ? 13.391 -3.397 0.015 1.00 0.00 75 SER A N 2
ATOM 2443 C CA . SER A 1 75 ? 13.858 -3.346 1.395 1.00 0.00 75 SER A CA 2
ATOM 2444 C C . SER A 1 75 ? 12.703 -3.564 2.368 1.00 0.00 75 SER A C 2
ATOM 2445 O O . SER A 1 75 ? 12.082 -2.620 2.856 1.00 0.00 75 SER A O 2
ATOM 2453 N N . PRO A 1 76 ? 12.407 -4.840 2.656 1.00 0.00 76 PRO A N 2
ATOM 2454 C CA . PRO A 1 76 ? 11.325 -5.213 3.573 1.00 0.00 76 PRO A CA 2
ATOM 2455 C C . PRO A 1 76 ? 11.643 -4.857 5.021 1.00 0.00 76 PRO A C 2
ATOM 2456 O O . PRO A 1 76 ? 12.768 -4.490 5.362 1.00 0.00 76 PRO A O 2
ATOM 2467 N N . PRO A 1 77 ? 10.631 -4.967 5.894 1.00 0.00 77 PRO A N 2
ATOM 2468 C CA . PRO A 1 77 ? 10.779 -4.661 7.320 1.00 0.00 77 PRO A CA 2
ATOM 2469 C C . PRO A 1 77 ? 11.646 -5.686 8.045 1.00 0.00 77 PRO A C 2
ATOM 2470 O O . PRO A 1 77 ? 12.210 -5.400 9.102 1.00 0.00 77 PRO A O 2
ATOM 2481 N N . LYS A 1 78 ? 11.748 -6.879 7.471 1.00 0.00 78 LYS A N 2
ATOM 2482 C CA . LYS A 1 78 ? 12.547 -7.947 8.061 1.00 0.00 78 LYS A CA 2
ATOM 2483 C C . LYS A 1 78 ? 14.023 -7.774 7.720 1.00 0.00 78 LYS A C 2
ATOM 2484 O O . LYS A 1 78 ? 14.467 -8.142 6.632 1.00 0.00 78 LYS A O 2
ATOM 2503 N N . THR A 1 79 ? 14.781 -7.212 8.657 1.00 0.00 79 THR A N 2
ATOM 2504 C CA . THR A 1 79 ? 16.207 -6.991 8.455 1.00 0.00 79 THR A CA 2
ATOM 2505 C C . THR A 1 79 ? 16.877 -8.225 7.862 1.00 0.00 79 THR A C 2
ATOM 2506 O O . THR A 1 79 ? 16.620 -9.349 8.291 1.00 0.00 79 THR A O 2
ATOM 2517 N N . ALA A 1 80 ? 17.736 -8.007 6.872 1.00 0.00 80 ALA A N 2
ATOM 2518 C CA . ALA A 1 80 ? 18.445 -9.102 6.221 1.00 0.00 80 ALA A CA 2
ATOM 2519 C C . ALA A 1 80 ? 19.485 -8.576 5.237 1.00 0.00 80 ALA A C 2
ATOM 2520 O O . ALA A 1 80 ? 19.253 -7.585 4.546 1.00 0.00 80 ALA A O 2
ATOM 2527 N N . GLY A 1 81 ? 20.632 -9.245 5.181 1.00 0.00 81 GLY A N 2
ATOM 2528 C CA . GLY A 1 81 ? 21.690 -8.829 4.280 1.00 0.00 81 GLY A CA 2
ATOM 2529 C C . GLY A 1 81 ? 21.963 -7.340 4.355 1.00 0.00 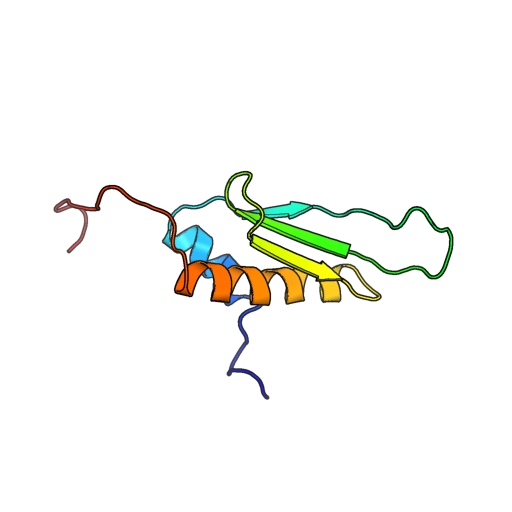81 GLY A C 2
ATOM 2530 O O . GLY A 1 81 ? 21.440 -6.648 5.228 1.00 0.00 81 GLY A O 2
ATOM 2534 N N . THR A 1 82 ? 22.787 -6.844 3.436 1.00 0.00 82 THR A N 2
ATOM 2535 C CA . THR A 1 82 ? 23.131 -5.428 3.403 1.00 0.00 82 THR A CA 2
ATOM 2536 C C . THR A 1 82 ? 21.894 -4.557 3.593 1.00 0.00 82 THR A C 2
ATOM 2537 O O . THR A 1 82 ? 20.820 -4.867 3.077 1.00 0.00 82 THR A O 2
ATOM 2548 N N . SER A 1 83 ? 22.053 -3.466 4.335 1.00 0.00 83 SER A N 2
ATOM 2549 C CA . SER A 1 83 ? 20.947 -2.551 4.595 1.00 0.00 83 SER A CA 2
ATOM 2550 C C . SER A 1 83 ? 20.855 -1.487 3.505 1.00 0.00 83 SER A C 2
ATOM 2551 O O . SER A 1 83 ? 21.859 -0.892 3.117 1.00 0.00 83 SER A O 2
ATOM 2559 N N . GLY A 1 84 ? 19.641 -1.253 3.016 1.00 0.00 84 GLY A N 2
ATOM 2560 C CA . GLY A 1 84 ? 19.439 -0.261 1.977 1.00 0.00 84 GLY A CA 2
ATOM 2561 C C . GLY A 1 84 ? 18.727 0.977 2.486 1.00 0.00 84 GLY A C 2
ATOM 2562 O O . GLY A 1 84 ? 17.874 0.908 3.372 1.00 0.00 84 GLY A O 2
ATOM 2566 N N . PRO A 1 85 ? 19.080 2.142 1.922 1.00 0.00 85 PRO A N 2
ATOM 2567 C CA . PRO A 1 85 ? 18.482 3.422 2.311 1.00 0.00 85 PRO A CA 2
ATOM 2568 C C . PRO A 1 85 ? 17.026 3.539 1.873 1.00 0.00 85 PRO A C 2
ATOM 2569 O O . PRO A 1 85 ? 16.655 3.084 0.791 1.00 0.00 85 PRO A O 2
ATOM 2580 N N . SER A 1 86 ? 16.205 4.152 2.720 1.00 0.00 86 SER A N 2
ATOM 2581 C CA . SER A 1 86 ? 14.788 4.325 2.421 1.00 0.00 86 SER A CA 2
ATOM 2582 C C . SER A 1 86 ? 14.515 5.724 1.877 1.00 0.00 86 SER A C 2
ATOM 2583 O O . SER A 1 86 ? 15.087 6.707 2.347 1.00 0.00 86 SER A O 2
ATOM 2591 N N . SER A 1 87 ? 13.636 5.804 0.883 1.00 0.00 87 SER A N 2
ATOM 2592 C CA . SER A 1 87 ? 13.288 7.081 0.271 1.00 0.00 87 SER A CA 2
ATOM 2593 C C . SER A 1 87 ? 11.783 7.185 0.049 1.00 0.00 87 SER A C 2
ATOM 2594 O O . SER A 1 87 ? 11.191 6.370 -0.658 1.00 0.00 87 SER A O 2
ATOM 2602 N N . GLY A 1 88 ? 11.168 8.194 0.659 1.00 0.00 88 GLY A N 2
ATOM 2603 C CA . GLY A 1 88 ? 9.737 8.387 0.516 1.00 0.00 88 GLY A CA 2
ATOM 2604 C C . GLY A 1 88 ? 8.938 7.536 1.482 1.00 0.00 88 GLY A C 2
ATOM 2605 O O . GLY A 1 88 ? 9.451 7.112 2.517 1.00 0.00 88 GLY A O 2
ATOM 2609 N N . GLY A 1 1 ? 2.228 -9.583 -14.985 1.00 0.00 1 GLY A N 3
ATOM 2610 C CA . GLY A 1 1 ? 1.829 -10.800 -14.302 1.00 0.00 1 GLY A CA 3
ATOM 2611 C C . GLY A 1 1 ? 0.327 -11.003 -14.308 1.00 0.00 1 GLY A C 3
ATOM 2612 O O . GLY A 1 1 ? -0.435 -10.053 -14.126 1.00 0.00 1 GLY A O 3
ATOM 2616 N N . SER A 1 2 ? -0.100 -12.243 -14.520 1.00 0.00 2 SER A N 3
ATOM 2617 C CA . SER A 1 2 ? -1.521 -12.567 -14.555 1.00 0.00 2 SER A CA 3
ATOM 2618 C C . SER A 1 2 ? -1.818 -13.804 -13.713 1.00 0.00 2 SER A C 3
ATOM 2619 O O . SER A 1 2 ? -2.712 -13.793 -12.867 1.00 0.00 2 SER A O 3
ATOM 2627 N N . SER A 1 3 ? -1.060 -14.870 -13.950 1.00 0.00 3 SER A N 3
ATOM 2628 C CA . SER A 1 3 ? -1.243 -16.117 -13.217 1.00 0.00 3 SER A CA 3
ATOM 2629 C C . SER A 1 3 ? -1.433 -15.848 -11.727 1.00 0.00 3 SER A C 3
ATOM 2630 O O . SER A 1 3 ? -2.336 -16.395 -11.096 1.00 0.00 3 SER A O 3
ATOM 2638 N N . GLY A 1 4 ? -0.573 -15.000 -11.171 1.00 0.00 4 GLY A N 3
ATOM 2639 C CA . GLY A 1 4 ? -0.662 -14.672 -9.760 1.00 0.00 4 GLY A CA 3
ATOM 2640 C C . GLY A 1 4 ? -1.745 -13.652 -9.469 1.00 0.00 4 GLY A C 3
ATOM 2641 O O . GLY A 1 4 ? -2.930 -13.924 -9.657 1.00 0.00 4 GLY A O 3
ATOM 2645 N N . SER A 1 5 ? -1.337 -12.475 -9.005 1.00 0.00 5 SER A N 3
ATOM 2646 C CA . SER A 1 5 ? -2.282 -11.412 -8.682 1.00 0.00 5 SER A CA 3
ATOM 2647 C C . SER A 1 5 ? -2.067 -10.201 -9.585 1.00 0.00 5 SER A C 3
ATOM 2648 O O . SER A 1 5 ? -0.945 -9.913 -10.000 1.00 0.00 5 SER A O 3
ATOM 2656 N N . SER A 1 6 ? -3.153 -9.496 -9.886 1.00 0.00 6 SER A N 3
ATOM 2657 C CA . SER A 1 6 ? -3.086 -8.318 -10.744 1.00 0.00 6 SER A CA 3
ATOM 2658 C C . SER A 1 6 ? -3.185 -7.039 -9.918 1.00 0.00 6 SER A C 3
ATOM 2659 O O . SER A 1 6 ? -3.999 -6.940 -9.001 1.00 0.00 6 SER A O 3
ATOM 2667 N N . GLY A 1 7 ? -2.348 -6.061 -10.252 1.00 0.00 7 GLY A N 3
ATOM 2668 C CA . GLY A 1 7 ? -2.357 -4.800 -9.533 1.00 0.00 7 GLY A CA 3
ATOM 2669 C C . GLY A 1 7 ? -1.761 -4.921 -8.144 1.00 0.00 7 GLY A C 3
ATOM 2670 O O . GLY A 1 7 ? -2.186 -5.760 -7.349 1.00 0.00 7 GLY A O 3
ATOM 2674 N N . TYR A 1 8 ? -0.772 -4.084 -7.851 1.00 0.00 8 TYR A N 3
ATOM 2675 C CA . TYR A 1 8 ? -0.114 -4.103 -6.550 1.00 0.00 8 TYR A CA 3
ATOM 2676 C C . TYR A 1 8 ? -1.035 -3.554 -5.465 1.00 0.00 8 TYR A C 3
ATOM 2677 O O . TYR A 1 8 ? -0.977 -3.981 -4.312 1.00 0.00 8 TYR A O 3
ATOM 2695 N N . ILE A 1 9 ? -1.885 -2.606 -5.844 1.00 0.00 9 ILE A N 3
ATOM 2696 C CA . ILE A 1 9 ? -2.820 -1.999 -4.905 1.00 0.00 9 ILE A CA 3
ATOM 2697 C C . ILE A 1 9 ? -3.293 -3.012 -3.868 1.00 0.00 9 ILE A C 3
ATOM 2698 O O . ILE A 1 9 ? -3.439 -2.688 -2.690 1.00 0.00 9 ILE A O 3
ATOM 2714 N N . GLY A 1 10 ? -3.529 -4.242 -4.314 1.00 0.00 10 GLY A N 3
ATOM 2715 C CA . GLY A 1 10 ? -3.980 -5.285 -3.412 1.00 0.00 10 GLY A CA 3
ATOM 2716 C C . GLY A 1 10 ? -2.835 -6.112 -2.861 1.00 0.00 10 GLY A C 3
ATOM 2717 O O . GLY A 1 10 ? -2.909 -6.621 -1.742 1.00 0.00 10 GLY A O 3
ATOM 2721 N N . LEU A 1 11 ? -1.774 -6.248 -3.649 1.00 0.00 11 LEU A N 3
ATOM 2722 C CA . LEU A 1 11 ? -0.608 -7.020 -3.235 1.00 0.00 11 LEU A CA 3
ATOM 2723 C C . LEU A 1 11 ? -0.278 -6.764 -1.768 1.00 0.00 11 LEU A C 3
ATOM 2724 O O . LEU A 1 11 ? -0.207 -7.695 -0.965 1.00 0.00 11 LEU A O 3
ATOM 2740 N N . VAL A 1 12 ? -0.078 -5.496 -1.424 1.00 0.00 12 VAL A N 3
ATOM 2741 C CA . VAL A 1 12 ? 0.241 -5.117 -0.053 1.00 0.00 12 VAL A CA 3
ATOM 2742 C C . VAL A 1 12 ? -0.788 -5.673 0.924 1.00 0.00 12 VAL A C 3
ATOM 2743 O O . VAL A 1 12 ? -0.455 -6.455 1.813 1.00 0.00 12 VAL A O 3
ATOM 2756 N N . ASN A 1 13 ? -2.040 -5.262 0.753 1.00 0.00 13 ASN A N 3
ATOM 2757 C CA . ASN A 1 13 ? -3.120 -5.720 1.621 1.00 0.00 13 ASN A CA 3
ATOM 2758 C C . ASN A 1 13 ? -2.892 -7.164 2.057 1.00 0.00 13 ASN A C 3
ATOM 2759 O O . ASN A 1 13 ? -2.907 -7.473 3.249 1.00 0.00 13 ASN A O 3
ATOM 2770 N N . SER A 1 14 ? -2.682 -8.044 1.084 1.00 0.00 14 SER A N 3
ATOM 2771 C CA . SER A 1 14 ? -2.454 -9.456 1.367 1.00 0.00 14 SER A CA 3
ATOM 2772 C C . SER A 1 14 ? -1.041 -9.684 1.894 1.00 0.00 14 SER A C 3
ATOM 2773 O O . SER A 1 14 ? -0.807 -10.570 2.716 1.00 0.00 14 SER A O 3
ATOM 2781 N N . PHE A 1 15 ? -0.100 -8.878 1.413 1.00 0.00 15 PHE A N 3
ATOM 2782 C CA . PHE A 1 15 ? 1.292 -8.991 1.834 1.00 0.00 15 PHE A CA 3
ATOM 2783 C C . PHE A 1 15 ? 1.416 -8.846 3.348 1.00 0.00 15 PHE A C 3
ATOM 2784 O O . PHE A 1 15 ? 2.074 -9.650 4.007 1.00 0.00 15 PHE A O 3
ATOM 2801 N N . ALA A 1 16 ? 0.778 -7.815 3.892 1.00 0.00 16 ALA A N 3
ATOM 2802 C CA . ALA A 1 16 ? 0.815 -7.564 5.327 1.00 0.00 16 ALA A CA 3
ATOM 2803 C C . ALA A 1 16 ? 0.250 -8.747 6.105 1.00 0.00 16 ALA A C 3
ATOM 2804 O O . ALA A 1 16 ? 0.967 -9.407 6.857 1.00 0.00 16 ALA A O 3
ATOM 2811 N N . GLN A 1 17 ? -1.040 -9.009 5.920 1.00 0.00 17 GLN A N 3
ATOM 2812 C CA . GLN A 1 17 ? -1.701 -10.112 6.607 1.00 0.00 17 GLN A CA 3
ATOM 2813 C C . GLN A 1 17 ? -0.873 -11.389 6.510 1.00 0.00 17 GLN A C 3
ATOM 2814 O O . GLN A 1 17 ? -0.610 -12.050 7.516 1.00 0.00 17 GLN A O 3
ATOM 2828 N N . LYS A 1 18 ? -0.462 -11.731 5.294 1.00 0.00 18 LYS A N 3
ATOM 2829 C CA . LYS A 1 18 ? 0.338 -12.928 5.064 1.00 0.00 18 LYS A CA 3
ATOM 2830 C C . LYS A 1 18 ? 1.605 -12.906 5.913 1.00 0.00 18 LYS A C 3
ATOM 2831 O O . LYS A 1 18 ? 2.056 -13.943 6.401 1.00 0.00 18 LYS A O 3
ATOM 2850 N N . LYS A 1 19 ? 2.175 -11.719 6.087 1.00 0.00 19 LYS A N 3
ATOM 2851 C CA . LYS A 1 19 ? 3.389 -11.560 6.879 1.00 0.00 19 LYS A CA 3
ATOM 2852 C C . LYS A 1 19 ? 3.054 -11.165 8.314 1.00 0.00 19 LYS A C 3
ATOM 2853 O O . LYS A 1 19 ? 3.912 -10.676 9.050 1.00 0.00 19 LYS A O 3
ATOM 2872 N N . LYS A 1 20 ? 1.803 -11.380 8.706 1.00 0.00 20 LYS A N 3
ATOM 2873 C CA . LYS A 1 20 ? 1.356 -11.049 10.053 1.00 0.00 20 LYS A CA 3
ATOM 2874 C C . LYS A 1 20 ? 1.791 -9.639 10.440 1.00 0.00 20 LYS A C 3
ATOM 2875 O O . LYS A 1 20 ? 2.072 -9.364 11.607 1.00 0.00 20 LYS A O 3
ATOM 2894 N N . LEU A 1 21 ? 1.842 -8.750 9.455 1.00 0.00 21 LEU A N 3
ATOM 2895 C CA . LEU A 1 21 ? 2.241 -7.367 9.693 1.00 0.00 21 LEU A CA 3
ATOM 2896 C C . LEU A 1 21 ? 1.021 -6.474 9.888 1.00 0.00 21 LEU A C 3
ATOM 2897 O O . LEU A 1 21 ? -0.116 -6.910 9.705 1.00 0.00 21 LEU A O 3
ATOM 2913 N N . SER A 1 22 ? 1.264 -5.221 10.260 1.00 0.00 22 SER A N 3
ATOM 2914 C CA . SER A 1 22 ? 0.185 -4.266 10.482 1.00 0.00 22 SER A CA 3
ATOM 2915 C C . SER A 1 22 ? 0.239 -3.136 9.458 1.00 0.00 22 SER A C 3
ATOM 2916 O O . SER A 1 22 ? 1.206 -2.375 9.407 1.00 0.00 22 SER A O 3
ATOM 2924 N N . VAL A 1 23 ? -0.806 -3.033 8.643 1.00 0.00 23 VAL A N 3
ATOM 2925 C CA . VAL A 1 23 ? -0.879 -1.996 7.621 1.00 0.00 23 VAL A CA 3
ATOM 2926 C C . VAL A 1 23 ? -1.891 -0.921 8.000 1.00 0.00 23 VAL A C 3
ATOM 2927 O O . VAL A 1 23 ? -3.033 -1.223 8.342 1.00 0.00 23 VAL A O 3
ATOM 2940 N N . ASN A 1 24 ? -1.463 0.336 7.935 1.00 0.00 24 ASN A N 3
ATOM 2941 C CA . ASN A 1 24 ? -2.332 1.457 8.272 1.00 0.00 24 ASN A CA 3
ATOM 2942 C C . ASN A 1 24 ? -2.259 2.543 7.202 1.00 0.00 24 ASN A C 3
ATOM 2943 O O . ASN A 1 24 ? -1.342 2.558 6.381 1.00 0.00 24 ASN A O 3
ATOM 2954 N N . TYR A 1 25 ? -3.229 3.449 7.220 1.00 0.00 25 TYR A N 3
ATOM 2955 C CA . TYR A 1 25 ? -3.276 4.538 6.251 1.00 0.00 25 TYR A CA 3
ATOM 2956 C C . TYR A 1 25 ? -3.542 5.871 6.942 1.00 0.00 25 TYR A C 3
ATOM 2957 O O . TYR A 1 25 ? -4.606 6.079 7.524 1.00 0.00 25 TYR A O 3
ATOM 2975 N N . GLU A 1 26 ? -2.566 6.772 6.872 1.00 0.00 26 GLU A N 3
ATOM 2976 C CA . GLU A 1 26 ? -2.695 8.086 7.491 1.00 0.00 26 GLU A CA 3
ATOM 2977 C C . GLU A 1 26 ? -3.317 9.086 6.521 1.00 0.00 26 GLU A C 3
ATOM 2978 O O . GLU A 1 26 ? -2.768 9.351 5.452 1.00 0.00 26 GLU A O 3
ATOM 2990 N N . GLN A 1 27 ? -4.465 9.636 6.903 1.00 0.00 27 GLN A N 3
ATOM 2991 C CA . GLN A 1 27 ? -5.162 10.606 6.066 1.00 0.00 27 GLN A CA 3
ATOM 2992 C C . GLN A 1 27 ? -4.590 12.006 6.263 1.00 0.00 27 GLN A C 3
ATOM 2993 O O . GLN A 1 27 ? -4.034 12.317 7.317 1.00 0.00 27 GLN A O 3
ATOM 3007 N N . CYS A 1 28 ? -4.729 12.845 5.243 1.00 0.00 28 CYS A N 3
ATOM 3008 C CA . CYS A 1 28 ? -4.225 14.212 5.303 1.00 0.00 28 CYS A CA 3
ATOM 3009 C C . CYS A 1 28 ? -4.703 14.912 6.571 1.00 0.00 28 CYS A C 3
ATOM 3010 O O . CYS A 1 28 ? -5.407 14.322 7.390 1.00 0.00 28 CYS A O 3
ATOM 3018 N N . GLU A 1 29 ? -4.314 16.174 6.727 1.00 0.00 29 GLU A N 3
ATOM 3019 C CA . GLU A 1 29 ? -4.701 16.953 7.897 1.00 0.00 29 GLU A CA 3
ATOM 3020 C C . GLU A 1 29 ? -5.650 18.083 7.509 1.00 0.00 29 GLU A C 3
ATOM 3021 O O . GLU A 1 29 ? -5.527 18.694 6.448 1.00 0.00 29 GLU A O 3
ATOM 3033 N N . PRO A 1 30 ? -6.623 18.367 8.388 1.00 0.00 30 PRO A N 3
ATOM 3034 C CA . PRO A 1 30 ? -7.612 19.424 8.160 1.00 0.00 30 PRO A CA 3
ATOM 3035 C C . PRO A 1 30 ? -7.000 20.818 8.238 1.00 0.00 30 PRO A C 3
ATOM 3036 O O . PRO A 1 30 ? -7.616 21.800 7.826 1.00 0.00 30 PRO A O 3
ATOM 3047 N N . ASN A 1 31 ? -5.784 20.897 8.768 1.00 0.00 31 ASN A N 3
ATOM 3048 C CA . ASN A 1 31 ? -5.088 22.172 8.899 1.00 0.00 31 ASN A CA 3
ATOM 3049 C C . ASN A 1 31 ? -5.391 23.081 7.712 1.00 0.00 31 ASN A C 3
ATOM 3050 O O . ASN A 1 31 ? -5.840 24.214 7.884 1.00 0.00 31 ASN A O 3
ATOM 3061 N N . SER A 1 32 ? -5.142 22.577 6.508 1.00 0.00 32 SER A N 3
ATOM 3062 C CA . SER A 1 32 ? -5.385 23.345 5.292 1.00 0.00 32 SER A CA 3
ATOM 3063 C C . SER A 1 32 ? -6.423 22.655 4.413 1.00 0.00 32 SER A C 3
ATOM 3064 O O . SER A 1 32 ? -6.203 21.545 3.930 1.00 0.00 32 SER A O 3
ATOM 3072 N N . GLU A 1 33 ? -7.555 23.322 4.210 1.00 0.00 33 GLU A N 3
ATOM 3073 C CA . GLU A 1 33 ? -8.628 22.773 3.389 1.00 0.00 33 GLU A CA 3
ATOM 3074 C C . GLU A 1 33 ? -8.161 22.567 1.950 1.00 0.00 33 GLU A C 3
ATOM 3075 O O . GLU A 1 33 ? -8.329 21.489 1.380 1.00 0.00 33 GLU A O 3
ATOM 3087 N N . LEU A 1 34 ? -7.576 23.609 1.370 1.00 0.00 34 LEU A N 3
ATOM 3088 C CA . LEU A 1 34 ? -7.085 23.544 -0.002 1.00 0.00 34 LEU A CA 3
ATOM 3089 C C . LEU A 1 34 ? -5.572 23.359 -0.031 1.00 0.00 34 LEU A C 3
ATOM 3090 O O . LEU A 1 34 ? -4.855 23.758 0.887 1.00 0.00 34 LEU A O 3
ATOM 3106 N N . PRO A 1 35 ? -5.071 22.742 -1.112 1.00 0.00 35 PRO A N 3
ATOM 3107 C CA . PRO A 1 35 ? -5.914 22.263 -2.211 1.00 0.00 35 PRO A CA 3
ATOM 3108 C C . PRO A 1 35 ? -6.772 21.069 -1.806 1.00 0.00 35 PRO A C 3
ATOM 3109 O O . PRO A 1 35 ? -6.358 20.244 -0.992 1.00 0.00 35 PRO A O 3
ATOM 3120 N N . GLN A 1 36 ? -7.969 20.985 -2.379 1.00 0.00 36 GLN A N 3
ATOM 3121 C CA . GLN A 1 36 ? -8.884 19.892 -2.076 1.00 0.00 36 GLN A CA 3
ATOM 3122 C C . GLN A 1 36 ? -8.398 18.586 -2.697 1.00 0.00 36 GLN A C 3
ATOM 3123 O O . GLN A 1 36 ? -8.919 18.143 -3.720 1.00 0.00 36 GLN A O 3
ATOM 3137 N N . ARG A 1 37 ? -7.397 17.976 -2.072 1.00 0.00 37 ARG A N 3
ATOM 3138 C CA . ARG A 1 37 ? -6.839 16.722 -2.564 1.00 0.00 37 ARG A CA 3
ATOM 3139 C C . ARG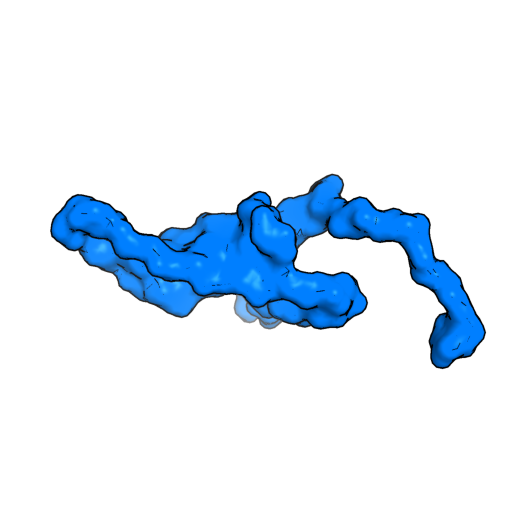 A 1 37 ? -6.722 15.700 -1.438 1.00 0.00 37 ARG A C 3
ATOM 3140 O O . ARG A 1 37 ? -6.441 16.052 -0.292 1.00 0.00 37 ARG A O 3
ATOM 3161 N N . PHE A 1 38 ? -6.939 14.432 -1.771 1.00 0.00 38 PHE A N 3
ATOM 3162 C CA . PHE A 1 38 ? -6.860 13.358 -0.788 1.00 0.00 38 PHE A CA 3
ATOM 3163 C C . PHE A 1 38 ? -5.467 12.735 -0.775 1.00 0.00 38 PHE A C 3
ATOM 3164 O O . PHE A 1 38 ? -4.878 12.484 -1.827 1.00 0.00 38 PHE A O 3
ATOM 3181 N N . ILE A 1 39 ? -4.946 12.489 0.423 1.00 0.00 39 ILE A N 3
ATOM 3182 C CA . ILE A 1 39 ? -3.624 11.895 0.573 1.00 0.00 39 ILE A CA 3
ATOM 3183 C C . ILE A 1 39 ? -3.641 10.768 1.600 1.00 0.00 39 ILE A C 3
ATOM 3184 O O . ILE A 1 39 ? -3.989 10.979 2.762 1.00 0.00 39 ILE A O 3
ATOM 3200 N N . CYS A 1 40 ? -3.261 9.572 1.163 1.00 0.00 40 CYS A N 3
ATOM 3201 C CA . CYS A 1 40 ? -3.232 8.410 2.045 1.00 0.00 40 CYS A CA 3
ATOM 3202 C C . CYS A 1 40 ? -1.812 7.872 2.188 1.00 0.00 40 CYS A C 3
ATOM 3203 O O . CYS A 1 40 ? -1.165 7.525 1.199 1.00 0.00 40 CYS A O 3
ATOM 3211 N N . LYS A 1 41 ? -1.331 7.808 3.425 1.00 0.00 41 LYS A N 3
ATOM 3212 C CA . LYS A 1 41 ? 0.013 7.312 3.699 1.00 0.00 41 LYS A CA 3
ATOM 3213 C C . LYS A 1 41 ? -0.034 5.894 4.258 1.00 0.00 41 LYS A C 3
ATOM 3214 O O . LYS A 1 41 ? -0.429 5.682 5.405 1.00 0.00 41 LYS A O 3
ATOM 3233 N N . CYS A 1 42 ? 0.374 4.928 3.443 1.00 0.00 42 CYS A N 3
ATOM 3234 C CA . CYS A 1 42 ? 0.380 3.529 3.857 1.00 0.00 42 CYS A CA 3
ATOM 3235 C C . CYS A 1 42 ? 1.593 3.226 4.730 1.00 0.00 42 CYS A C 3
ATOM 3236 O O . CYS A 1 42 ? 2.716 3.120 4.237 1.00 0.00 42 CYS A O 3
ATOM 3244 N N . LYS A 1 43 ? 1.360 3.088 6.031 1.00 0.00 43 LYS A N 3
ATOM 3245 C CA . LYS A 1 43 ? 2.433 2.797 6.975 1.00 0.00 43 LYS A CA 3
ATOM 3246 C C . LYS A 1 43 ? 2.317 1.373 7.508 1.00 0.00 43 LYS A C 3
ATOM 3247 O O . LYS A 1 43 ? 1.222 0.905 7.823 1.00 0.00 43 LYS A O 3
ATOM 3266 N N . ILE A 1 44 ? 3.452 0.689 7.607 1.00 0.00 44 ILE A N 3
ATOM 3267 C CA . ILE A 1 44 ? 3.477 -0.680 8.105 1.00 0.00 44 ILE A CA 3
ATOM 3268 C C . ILE A 1 44 ? 4.135 -0.755 9.478 1.00 0.00 44 ILE A C 3
ATOM 3269 O O . ILE A 1 44 ? 5.352 -0.628 9.603 1.00 0.00 44 ILE A O 3
ATOM 3285 N N . GLY A 1 45 ? 3.320 -0.963 10.508 1.00 0.00 45 GLY A N 3
ATOM 3286 C CA . GLY A 1 45 ? 3.841 -1.052 11.860 1.00 0.00 45 GLY A CA 3
ATOM 3287 C C . GLY A 1 45 ? 4.502 0.235 12.313 1.00 0.00 45 GLY A C 3
ATOM 3288 O O . GLY A 1 45 ? 5.573 0.209 12.918 1.00 0.00 45 GLY A O 3
ATOM 3292 N N . GLN A 1 46 ? 3.863 1.362 12.018 1.00 0.00 46 GLN A N 3
ATOM 3293 C CA . GLN A 1 46 ? 4.398 2.665 12.397 1.00 0.00 46 GLN A CA 3
ATOM 3294 C C . GLN A 1 46 ? 5.625 3.014 11.561 1.00 0.00 46 GLN A C 3
ATOM 3295 O O . GLN A 1 46 ? 6.494 3.768 11.999 1.00 0.00 46 GLN A O 3
ATOM 3309 N N . THR A 1 47 ? 5.689 2.460 10.354 1.00 0.00 47 THR A N 3
ATOM 3310 C CA . THR A 1 47 ? 6.810 2.712 9.456 1.00 0.00 47 THR A CA 3
ATOM 3311 C C . THR A 1 47 ? 6.330 3.262 8.118 1.00 0.00 47 THR A C 3
ATOM 3312 O O . THR A 1 47 ? 5.368 2.759 7.539 1.00 0.00 47 THR A O 3
ATOM 3323 N N . MET A 1 48 ? 7.007 4.298 7.633 1.00 0.00 48 MET A N 3
ATOM 3324 C CA . MET A 1 48 ? 6.650 4.915 6.361 1.00 0.00 48 MET A CA 3
ATOM 3325 C C . MET A 1 48 ? 7.167 4.085 5.190 1.00 0.00 48 MET A C 3
ATOM 3326 O O . MET A 1 48 ? 8.368 3.843 5.071 1.00 0.00 48 MET A O 3
ATOM 3340 N N . TYR A 1 49 ? 6.253 3.652 4.328 1.00 0.00 49 TYR A N 3
ATOM 3341 C CA . TYR A 1 49 ? 6.617 2.847 3.168 1.00 0.00 49 TYR A CA 3
ATOM 3342 C C . TYR A 1 49 ? 6.255 3.565 1.872 1.00 0.00 49 TYR A C 3
ATOM 3343 O O . TYR A 1 49 ? 7.121 3.860 1.049 1.00 0.00 49 TYR A O 3
ATOM 3361 N N . GLY A 1 50 ? 4.967 3.844 1.697 1.00 0.00 50 GLY A N 3
ATOM 3362 C CA . GLY A 1 50 ? 4.511 4.526 0.500 1.00 0.00 50 GLY A CA 3
ATOM 3363 C C . GLY A 1 50 ? 3.224 5.295 0.724 1.00 0.00 50 GLY A C 3
ATOM 3364 O O . GLY A 1 50 ? 2.435 4.956 1.607 1.00 0.00 50 GLY A O 3
ATOM 3368 N N . THR A 1 51 ? 3.011 6.336 -0.075 1.00 0.00 51 THR A N 3
ATOM 3369 C CA . THR A 1 51 ? 1.813 7.157 0.043 1.00 0.00 51 THR A CA 3
ATOM 3370 C C . THR A 1 51 ? 1.214 7.455 -1.327 1.00 0.00 51 THR A C 3
ATOM 3371 O O . THR A 1 51 ? 1.897 7.367 -2.346 1.00 0.00 51 THR A O 3
ATOM 3382 N N . GLY A 1 52 ? -0.068 7.808 -1.344 1.00 0.00 52 GLY A N 3
ATOM 3383 C CA . GLY A 1 52 ? -0.737 8.114 -2.595 1.00 0.00 52 GLY A CA 3
ATOM 3384 C C . GLY A 1 52 ? -1.535 9.400 -2.525 1.00 0.00 52 GLY A C 3
ATOM 3385 O O . GLY A 1 52 ? -2.017 9.784 -1.459 1.00 0.00 52 GLY A O 3
ATOM 3389 N N . SER A 1 53 ? -1.675 10.070 -3.665 1.00 0.00 53 SER A N 3
ATOM 3390 C CA . SER A 1 53 ? -2.417 11.325 -3.728 1.00 0.00 53 SER A CA 3
ATOM 3391 C C . SER A 1 53 ? -3.386 11.324 -4.906 1.00 0.00 53 SER A C 3
ATOM 3392 O O . SER A 1 53 ? -3.014 10.988 -6.030 1.00 0.00 53 SER A O 3
ATOM 3400 N N . GLY A 1 54 ? -4.632 11.704 -4.640 1.00 0.00 54 GLY A N 3
ATOM 3401 C CA . GLY A 1 54 ? -5.636 11.740 -5.687 1.00 0.00 54 GLY A CA 3
ATOM 3402 C C . GLY A 1 54 ? -6.838 12.582 -5.308 1.00 0.00 54 GLY A C 3
ATOM 3403 O O . GLY A 1 54 ? -6.912 13.108 -4.197 1.00 0.00 54 GLY A O 3
ATOM 3407 N N . VAL A 1 55 ? -7.783 12.713 -6.234 1.00 0.00 55 VAL A N 3
ATOM 3408 C CA . VAL A 1 55 ? -8.987 13.498 -5.992 1.00 0.00 55 VAL A CA 3
ATOM 3409 C C . VAL A 1 55 ? -9.833 12.880 -4.886 1.00 0.00 55 VAL A C 3
ATOM 3410 O O . VAL A 1 55 ? -10.332 13.580 -4.004 1.00 0.00 55 VAL A O 3
ATOM 3423 N N . THR A 1 56 ? -9.992 11.561 -4.937 1.00 0.00 56 THR A N 3
ATOM 3424 C CA . THR A 1 56 ? -10.779 10.846 -3.939 1.00 0.00 56 THR A CA 3
ATOM 3425 C C . THR A 1 56 ? -9.895 9.945 -3.085 1.00 0.00 56 THR A C 3
ATOM 3426 O O . THR A 1 56 ? -8.878 9.432 -3.551 1.00 0.00 56 THR A O 3
ATOM 3437 N N . LYS A 1 57 ? -10.289 9.756 -1.830 1.00 0.00 57 LYS A N 3
ATOM 3438 C CA . LYS A 1 57 ? -9.534 8.914 -0.909 1.00 0.00 57 LYS A CA 3
ATOM 3439 C C . LYS A 1 57 ? -9.080 7.630 -1.594 1.00 0.00 57 LYS A C 3
ATOM 3440 O O . LYS A 1 57 ? -7.883 7.359 -1.692 1.00 0.00 57 LYS A O 3
ATOM 3459 N N . GLN A 1 58 ? -10.042 6.844 -2.067 1.00 0.00 58 GLN A N 3
ATOM 3460 C CA . GLN A 1 58 ? -9.738 5.588 -2.743 1.00 0.00 58 GLN A CA 3
ATOM 3461 C C . GLN A 1 58 ? -8.509 5.733 -3.634 1.00 0.00 58 GLN A C 3
ATOM 3462 O O . GLN A 1 58 ? -7.482 5.098 -3.398 1.00 0.00 58 GLN A O 3
ATOM 3476 N N . GLU A 1 59 ? -8.622 6.573 -4.659 1.00 0.00 59 GLU A N 3
ATOM 3477 C CA . GLU A 1 59 ? -7.520 6.799 -5.586 1.00 0.00 59 GLU A CA 3
ATOM 3478 C C . GLU A 1 59 ? -6.194 6.904 -4.838 1.00 0.00 59 GLU A C 3
ATOM 3479 O O . GLU A 1 59 ? -5.188 6.328 -5.253 1.00 0.00 59 GLU A O 3
ATOM 3491 N N . ALA A 1 60 ? -6.200 7.644 -3.734 1.00 0.00 60 ALA A N 3
ATOM 3492 C CA . ALA A 1 60 ? -5.000 7.824 -2.927 1.00 0.00 60 ALA A CA 3
ATOM 3493 C C . ALA A 1 60 ? -4.591 6.518 -2.253 1.00 0.00 60 ALA A C 3
ATOM 3494 O O . ALA A 1 60 ? -3.543 5.950 -2.562 1.00 0.00 60 ALA A O 3
ATOM 3501 N N . LYS A 1 61 ? -5.423 6.048 -1.331 1.00 0.00 61 LYS A N 3
ATOM 3502 C CA . LYS A 1 61 ? -5.149 4.809 -0.613 1.00 0.00 61 LYS A CA 3
ATOM 3503 C C . LYS A 1 61 ? -4.596 3.745 -1.555 1.00 0.00 61 LYS A C 3
ATOM 3504 O O . LYS A 1 61 ? -3.589 3.103 -1.257 1.00 0.00 61 LYS A O 3
ATOM 3523 N N . GLN A 1 62 ? -5.261 3.564 -2.691 1.00 0.00 62 GLN A N 3
ATOM 3524 C CA . GLN A 1 62 ? -4.834 2.577 -3.677 1.00 0.00 62 GLN A CA 3
ATOM 3525 C C . GLN A 1 62 ? -3.353 2.739 -4.003 1.00 0.00 62 GLN A C 3
ATOM 3526 O O . GLN A 1 62 ? -2.525 1.921 -3.599 1.00 0.00 62 GLN A O 3
ATOM 3540 N N . LEU A 1 63 ? -3.026 3.798 -4.735 1.00 0.00 63 LEU A N 3
ATOM 3541 C CA . LEU A 1 63 ? -1.644 4.067 -5.116 1.00 0.00 63 LEU A CA 3
ATOM 3542 C C . LEU A 1 63 ? -0.702 3.851 -3.936 1.00 0.00 63 LEU A C 3
ATOM 3543 O O . LEU A 1 63 ? 0.319 3.175 -4.059 1.00 0.00 63 LEU A O 3
ATOM 3559 N N . ALA A 1 64 ? -1.053 4.430 -2.792 1.00 0.00 64 ALA A N 3
ATOM 3560 C CA . ALA A 1 64 ? -0.242 4.297 -1.588 1.00 0.00 64 ALA A CA 3
ATOM 3561 C C . ALA A 1 64 ? 0.401 2.917 -1.509 1.00 0.00 64 ALA A C 3
ATOM 3562 O O . ALA A 1 64 ? 1.600 2.794 -1.258 1.00 0.00 64 ALA A O 3
ATOM 3569 N N . ALA A 1 65 ? -0.403 1.881 -1.723 1.00 0.00 65 ALA A N 3
ATOM 3570 C CA . ALA A 1 65 ? 0.088 0.510 -1.676 1.00 0.00 65 ALA A CA 3
ATOM 3571 C C . ALA A 1 65 ? 1.164 0.276 -2.731 1.00 0.00 65 ALA A C 3
ATOM 3572 O O . ALA A 1 65 ? 2.231 -0.263 -2.436 1.00 0.00 65 ALA A O 3
ATOM 3579 N N . LYS A 1 66 ? 0.877 0.685 -3.962 1.00 0.00 66 LYS A N 3
ATOM 3580 C CA . LYS A 1 66 ? 1.820 0.521 -5.063 1.00 0.00 66 LYS A CA 3
ATOM 3581 C C . LYS A 1 66 ? 3.253 0.736 -4.587 1.00 0.00 66 LYS A C 3
ATOM 3582 O O . LYS A 1 66 ? 4.052 -0.200 -4.555 1.00 0.00 66 LYS A O 3
ATOM 3601 N N . GLU A 1 67 ? 3.570 1.973 -4.218 1.00 0.00 67 GLU A N 3
ATOM 3602 C CA . GLU A 1 67 ? 4.908 2.309 -3.744 1.00 0.00 67 GLU A CA 3
ATOM 3603 C C . GLU A 1 67 ? 5.310 1.416 -2.574 1.00 0.00 67 GLU A C 3
ATOM 3604 O O . GLU A 1 67 ? 6.426 0.898 -2.529 1.00 0.00 67 GLU A O 3
ATOM 3616 N N . ALA A 1 68 ? 4.393 1.242 -1.628 1.00 0.00 68 ALA A N 3
ATOM 3617 C CA . ALA A 1 68 ? 4.651 0.412 -0.458 1.00 0.00 68 ALA A CA 3
ATOM 3618 C C . ALA A 1 68 ? 5.218 -0.945 -0.862 1.00 0.00 68 ALA A C 3
ATOM 3619 O O . ALA A 1 68 ? 6.209 -1.408 -0.296 1.00 0.00 68 ALA A O 3
ATOM 3626 N N . TYR A 1 69 ? 4.583 -1.578 -1.842 1.00 0.00 69 TYR A N 3
ATOM 3627 C CA . TYR A 1 69 ? 5.022 -2.884 -2.319 1.00 0.00 69 TYR A CA 3
ATOM 3628 C C . TYR A 1 69 ? 6.500 -2.856 -2.699 1.00 0.00 69 TYR A C 3
ATOM 3629 O O . TYR A 1 69 ? 7.334 -3.468 -2.032 1.00 0.00 69 TYR A O 3
ATOM 3647 N N . GLN A 1 70 ? 6.814 -2.142 -3.775 1.00 0.00 70 GLN A N 3
ATOM 3648 C CA . GLN A 1 70 ? 8.190 -2.034 -4.244 1.00 0.00 70 GLN A CA 3
ATOM 3649 C C . GLN A 1 70 ? 9.159 -1.937 -3.071 1.00 0.00 70 GLN A C 3
ATOM 3650 O O . GLN A 1 70 ? 10.170 -2.638 -3.027 1.00 0.00 70 GLN A O 3
ATOM 3664 N N . LYS A 1 71 ? 8.845 -1.063 -2.121 1.00 0.00 71 LYS A N 3
ATOM 3665 C CA . LYS A 1 71 ? 9.687 -0.873 -0.945 1.00 0.00 71 LYS A CA 3
ATOM 3666 C C . LYS A 1 71 ? 9.981 -2.207 -0.266 1.00 0.00 71 LYS A C 3
ATOM 3667 O O . LYS A 1 71 ? 11.137 -2.536 0.004 1.00 0.00 71 LYS A O 3
ATOM 3686 N N . LEU A 1 72 ? 8.929 -2.971 0.006 1.00 0.00 72 LEU A N 3
ATOM 3687 C CA . LEU A 1 72 ? 9.075 -4.271 0.653 1.00 0.00 72 LEU A CA 3
ATOM 3688 C C . LEU A 1 72 ? 9.921 -5.211 -0.199 1.00 0.00 72 LEU A C 3
ATOM 3689 O O . LEU A 1 72 ? 10.823 -5.881 0.306 1.00 0.00 72 LEU A O 3
ATOM 3705 N N . LEU A 1 73 ? 9.626 -5.255 -1.494 1.00 0.00 73 LEU A N 3
ATOM 3706 C CA . LEU A 1 73 ? 10.361 -6.112 -2.417 1.00 0.00 73 LEU A CA 3
ATOM 3707 C C . LEU A 1 73 ? 11.866 -5.920 -2.258 1.00 0.00 73 LEU A C 3
ATOM 3708 O O . LEU A 1 73 ? 12.648 -6.845 -2.479 1.00 0.00 73 LEU A O 3
ATOM 3724 N N . LYS A 1 74 ? 12.265 -4.713 -1.870 1.00 0.00 74 LYS A N 3
ATOM 3725 C CA . LYS A 1 74 ? 13.676 -4.399 -1.676 1.00 0.00 74 LYS A CA 3
ATOM 3726 C C . LYS A 1 74 ? 14.099 -4.663 -0.235 1.00 0.00 74 LYS A C 3
ATOM 3727 O O . LYS A 1 74 ? 15.045 -5.409 0.018 1.00 0.00 74 LYS A O 3
ATOM 3746 N N . SER A 1 75 ? 13.391 -4.047 0.707 1.00 0.00 75 SER A N 3
ATOM 3747 C CA . SER A 1 75 ? 13.695 -4.214 2.123 1.00 0.00 75 SER A CA 3
ATOM 3748 C C . SER A 1 75 ? 12.531 -4.875 2.855 1.00 0.00 75 SER A C 3
ATOM 3749 O O . SER A 1 75 ? 11.664 -4.210 3.424 1.00 0.00 75 SER A O 3
ATOM 3757 N N . PRO A 1 76 ? 12.509 -6.216 2.841 1.00 0.00 76 PRO A N 3
ATOM 3758 C CA . PRO A 1 76 ? 11.457 -6.997 3.498 1.00 0.00 76 PRO A CA 3
ATOM 3759 C C . PRO A 1 76 ? 11.540 -6.917 5.018 1.00 0.00 76 PRO A C 3
ATOM 3760 O O . PRO A 1 76 ? 12.509 -6.413 5.586 1.00 0.00 76 PRO A O 3
ATOM 3771 N N . PRO A 1 77 ? 10.500 -7.426 5.696 1.00 0.00 77 PRO A N 3
ATOM 3772 C CA . PRO A 1 77 ? 10.433 -7.425 7.161 1.00 0.00 77 PRO A CA 3
ATOM 3773 C C . PRO A 1 77 ? 11.438 -8.385 7.788 1.00 0.00 77 PRO A C 3
ATOM 3774 O O . PRO A 1 77 ? 11.674 -8.351 8.996 1.00 0.00 77 PRO A O 3
ATOM 3785 N N . LYS A 1 78 ? 12.029 -9.240 6.960 1.00 0.00 78 LYS A N 3
ATOM 3786 C CA . LYS A 1 78 ? 13.011 -10.209 7.433 1.00 0.00 78 LYS A CA 3
ATOM 3787 C C . LYS A 1 78 ? 14.429 -9.680 7.248 1.00 0.00 78 LYS A C 3
ATOM 3788 O O . LYS A 1 78 ? 14.650 -8.698 6.539 1.00 0.00 78 LYS A O 3
ATOM 3807 N N . THR A 1 79 ? 15.390 -10.339 7.888 1.00 0.00 79 THR A N 3
ATOM 3808 C CA . THR A 1 79 ? 16.787 -9.936 7.794 1.00 0.00 79 THR A CA 3
ATOM 3809 C C . THR A 1 79 ? 17.316 -10.112 6.375 1.00 0.00 79 THR A C 3
ATOM 3810 O O . THR A 1 79 ? 17.280 -11.210 5.821 1.00 0.00 79 THR A O 3
ATOM 3821 N N . ALA A 1 80 ? 17.807 -9.023 5.792 1.00 0.00 80 ALA A N 3
ATOM 3822 C CA . ALA A 1 80 ? 18.345 -9.058 4.438 1.00 0.00 80 ALA A CA 3
ATOM 3823 C C . ALA A 1 80 ? 19.583 -9.945 4.363 1.00 0.00 80 ALA A C 3
ATOM 3824 O O . ALA A 1 80 ? 20.505 -9.811 5.167 1.00 0.00 80 ALA A O 3
ATOM 3831 N N . GLY A 1 81 ? 19.597 -10.853 3.391 1.00 0.00 81 GLY A N 3
ATOM 3832 C CA . GLY A 1 81 ? 20.727 -11.749 3.229 1.00 0.00 81 GLY A CA 3
ATOM 3833 C C . GLY A 1 81 ? 20.362 -13.011 2.474 1.00 0.00 81 GLY A C 3
ATOM 3834 O O . GLY A 1 81 ? 19.549 -12.979 1.549 1.00 0.00 81 GLY A O 3
ATOM 3838 N N . THR A 1 82 ? 20.964 -14.130 2.867 1.00 0.00 82 THR A N 3
ATOM 3839 C CA . THR A 1 82 ? 20.701 -15.408 2.219 1.00 0.00 82 THR A CA 3
ATOM 3840 C C . THR A 1 82 ? 19.980 -16.364 3.162 1.00 0.00 82 THR A C 3
ATOM 3841 O O . THR A 1 82 ? 19.177 -17.191 2.729 1.00 0.00 82 THR A O 3
ATOM 3852 N N . SER A 1 83 ? 20.270 -16.245 4.454 1.00 0.00 83 SER A N 3
ATOM 3853 C CA . SER A 1 83 ? 19.651 -17.101 5.459 1.00 0.00 83 SER A CA 3
ATOM 3854 C C . SER A 1 83 ? 19.895 -18.574 5.143 1.00 0.00 83 SER A C 3
ATOM 3855 O O . SER A 1 83 ? 19.015 -19.414 5.325 1.00 0.00 83 SER A O 3
ATOM 3863 N N . GLY A 1 84 ? 21.099 -18.879 4.667 1.00 0.00 84 GLY A N 3
ATOM 3864 C CA . GLY A 1 84 ? 21.439 -20.249 4.333 1.00 0.00 84 GLY A CA 3
ATOM 3865 C C . GLY A 1 84 ? 21.179 -20.572 2.875 1.00 0.00 84 GLY A C 3
ATOM 3866 O O . GLY A 1 84 ? 20.277 -20.019 2.246 1.00 0.00 84 GLY A O 3
ATOM 3870 N N . PRO A 1 85 ? 21.985 -21.486 2.315 1.00 0.00 85 PRO A N 3
ATOM 3871 C CA . PRO A 1 85 ? 21.858 -21.901 0.914 1.00 0.00 85 PRO A CA 3
ATOM 3872 C C . PRO A 1 85 ? 20.595 -22.717 0.664 1.00 0.00 85 PRO A C 3
ATOM 3873 O O . PRO A 1 85 ? 20.182 -22.904 -0.481 1.00 0.00 85 PRO A O 3
ATOM 3884 N N . SER A 1 86 ? 19.985 -23.201 1.741 1.00 0.00 86 SER A N 3
ATOM 3885 C CA . SER A 1 86 ? 18.770 -24.001 1.637 1.00 0.00 86 SER A CA 3
ATOM 3886 C C . SER A 1 86 ? 17.593 -23.289 2.298 1.00 0.00 86 SER A C 3
ATOM 3887 O O . SER A 1 86 ? 17.779 -22.397 3.125 1.00 0.00 86 SER A O 3
ATOM 3895 N N . SER A 1 87 ? 16.382 -23.691 1.926 1.00 0.00 87 SER A N 3
ATOM 3896 C CA . SER A 1 87 ? 15.174 -23.090 2.478 1.00 0.00 87 SER A CA 3
ATOM 3897 C C . SER A 1 87 ? 14.830 -23.707 3.831 1.00 0.00 87 SER A C 3
ATOM 3898 O O . SER A 1 87 ? 14.862 -24.926 3.995 1.00 0.00 87 SER A O 3
ATOM 3906 N N . GLY A 1 88 ? 14.501 -22.855 4.797 1.00 0.00 88 GLY A N 3
ATOM 3907 C CA . GLY A 1 88 ? 14.155 -23.334 6.122 1.00 0.00 88 GLY A CA 3
ATOM 3908 C C . GLY A 1 88 ? 13.109 -24.430 6.088 1.00 0.00 88 GLY A C 3
ATOM 3909 O O . GLY A 1 88 ? 12.008 -24.230 5.575 1.00 0.00 88 GLY A O 3
ATOM 3913 N N . GLY A 1 1 ? -4.453 -11.874 -13.262 1.00 0.00 1 GLY A N 4
ATOM 3914 C CA . GLY A 1 1 ? -4.597 -12.021 -11.825 1.00 0.00 1 GLY A CA 4
ATOM 3915 C C . GLY A 1 1 ? -6.046 -11.981 -11.381 1.00 0.00 1 GLY A C 4
ATOM 3916 O O . GLY A 1 1 ? -6.951 -11.846 -12.204 1.00 0.00 1 GLY A O 4
ATOM 3920 N N . SER A 1 2 ? -6.266 -12.098 -10.075 1.00 0.00 2 SER A N 4
ATOM 3921 C CA . SER A 1 2 ? -7.616 -12.080 -9.523 1.00 0.00 2 SER A CA 4
ATOM 3922 C C . SER A 1 2 ? -8.301 -10.747 -9.807 1.00 0.00 2 SER A C 4
ATOM 3923 O O . SER A 1 2 ? -9.459 -10.707 -10.223 1.00 0.00 2 SER A O 4
ATOM 3931 N N . SER A 1 3 ? -7.576 -9.656 -9.579 1.00 0.00 3 SER A N 4
ATOM 3932 C CA . SER A 1 3 ? -8.114 -8.320 -9.806 1.00 0.00 3 SER A CA 4
ATOM 3933 C C . SER A 1 3 ? -7.738 -7.811 -11.194 1.00 0.00 3 SER A C 4
ATOM 3934 O O . SER A 1 3 ? -8.602 -7.433 -11.984 1.00 0.00 3 SER A O 4
ATOM 3942 N N . GLY A 1 4 ? -6.440 -7.805 -11.484 1.00 0.00 4 GLY A N 4
ATOM 3943 C CA . GLY A 1 4 ? -5.971 -7.342 -12.777 1.00 0.00 4 GLY A CA 4
ATOM 3944 C C . GLY A 1 4 ? -4.483 -7.052 -12.784 1.00 0.00 4 GLY A C 4
ATOM 3945 O O . GLY A 1 4 ? -3.882 -6.831 -11.733 1.00 0.00 4 GLY A O 4
ATOM 3949 N N . SER A 1 5 ? -3.887 -7.054 -13.972 1.00 0.00 5 SER A N 4
ATOM 3950 C CA . SER A 1 5 ? -2.459 -6.795 -14.111 1.00 0.00 5 SER A CA 4
ATOM 3951 C C . SER A 1 5 ? -2.081 -5.469 -13.457 1.00 0.00 5 SER A C 4
ATOM 3952 O O . SER A 1 5 ? -2.911 -4.570 -13.327 1.00 0.00 5 SER A O 4
ATOM 3960 N N . SER A 1 6 ? -0.822 -5.357 -13.046 1.00 0.00 6 SER A N 4
ATOM 3961 C CA . SER A 1 6 ? -0.334 -4.143 -12.402 1.00 0.00 6 SER A CA 4
ATOM 3962 C C . SER A 1 6 ? -1.335 -3.636 -11.369 1.00 0.00 6 SER A C 4
ATOM 3963 O O . SER A 1 6 ? -1.624 -2.442 -11.301 1.00 0.00 6 SER A O 4
ATOM 3971 N N . GLY A 1 7 ? -1.863 -4.554 -10.564 1.00 0.00 7 GLY A N 4
ATOM 3972 C CA . GLY A 1 7 ? -2.826 -4.182 -9.545 1.00 0.00 7 GLY A CA 4
ATOM 3973 C C . GLY A 1 7 ? -2.275 -4.338 -8.142 1.00 0.00 7 GLY A C 4
ATOM 3974 O O . GLY A 1 7 ? -2.985 -4.769 -7.233 1.00 0.00 7 GLY A O 4
ATOM 3978 N N . TYR A 1 8 ? -1.006 -3.988 -7.964 1.00 0.00 8 TYR A N 4
ATOM 3979 C CA . TYR A 1 8 ? -0.359 -4.096 -6.662 1.00 0.00 8 TYR A CA 4
ATOM 3980 C C . TYR A 1 8 ? -1.288 -3.617 -5.551 1.00 0.00 8 TYR A C 4
ATOM 3981 O O . TYR A 1 8 ? -1.212 -4.091 -4.416 1.00 0.00 8 TYR A O 4
ATOM 3999 N N . ILE A 1 9 ? -2.165 -2.677 -5.885 1.00 0.00 9 ILE A N 4
ATOM 4000 C CA . ILE A 1 9 ? -3.110 -2.135 -4.917 1.00 0.00 9 ILE A CA 4
ATOM 4001 C C . ILE A 1 9 ? -3.555 -3.205 -3.926 1.00 0.00 9 ILE A C 4
ATOM 4002 O O . ILE A 1 9 ? -3.709 -2.937 -2.735 1.00 0.00 9 ILE A O 4
ATOM 4018 N N . GLY A 1 10 ? -3.760 -4.419 -4.426 1.00 0.00 10 GLY A N 4
ATOM 4019 C CA . GLY A 1 10 ? -4.184 -5.512 -3.571 1.00 0.00 10 GLY A CA 4
ATOM 4020 C C . GLY A 1 10 ? -3.016 -6.319 -3.039 1.00 0.00 10 GLY A C 4
ATOM 4021 O O . GLY A 1 10 ? -3.098 -6.909 -1.961 1.00 0.00 10 GLY A O 4
ATOM 4025 N N . LEU A 1 11 ? -1.925 -6.347 -3.797 1.00 0.00 11 LEU A N 4
ATOM 4026 C CA . LEU A 1 11 ? -0.735 -7.090 -3.397 1.00 0.00 11 LEU A CA 4
ATOM 4027 C C . LEU A 1 11 ? -0.390 -6.820 -1.935 1.00 0.00 11 LEU A C 4
ATOM 4028 O O . LEU A 1 11 ? -0.473 -7.713 -1.092 1.00 0.00 11 LEU A O 4
ATOM 4044 N N . VAL A 1 12 ? -0.005 -5.582 -1.642 1.00 0.00 12 VAL A N 4
ATOM 4045 C CA . VAL A 1 12 ? 0.348 -5.193 -0.282 1.00 0.00 12 VAL A CA 4
ATOM 4046 C C . VAL A 1 12 ? -0.706 -5.660 0.715 1.00 0.00 12 VAL A C 4
ATOM 4047 O O . VAL A 1 12 ? -0.411 -6.425 1.632 1.00 0.00 12 VAL A O 4
ATOM 4060 N N . ASN A 1 13 ? -1.937 -5.195 0.528 1.00 0.00 13 ASN A N 4
ATOM 4061 C CA . ASN A 1 13 ? -3.037 -5.566 1.411 1.00 0.00 13 ASN A CA 4
ATOM 4062 C C . ASN A 1 13 ? -2.886 -7.006 1.892 1.00 0.00 13 ASN A C 4
ATOM 4063 O O . ASN A 1 13 ? -2.859 -7.270 3.094 1.00 0.00 13 ASN A O 4
ATOM 4074 N N . SER A 1 14 ? -2.789 -7.933 0.945 1.00 0.00 14 SER A N 4
ATOM 4075 C CA . SER A 1 14 ? -2.644 -9.347 1.271 1.00 0.00 14 SER A CA 4
ATOM 4076 C C . SER A 1 14 ? -1.237 -9.646 1.779 1.00 0.00 14 SER A C 4
ATOM 4077 O O . SER A 1 14 ? -1.038 -10.549 2.593 1.00 0.00 14 SER A O 4
ATOM 4085 N N . PHE A 1 15 ? -0.265 -8.882 1.294 1.00 0.00 15 PHE A N 4
ATOM 4086 C CA . PHE A 1 15 ? 1.125 -9.065 1.697 1.00 0.00 15 PHE A CA 4
ATOM 4087 C C . PHE A 1 15 ? 1.273 -8.938 3.211 1.00 0.00 15 PHE A C 4
ATOM 4088 O O . PHE A 1 15 ? 1.844 -9.810 3.864 1.00 0.00 15 PHE A O 4
ATOM 4105 N N . ALA A 1 16 ? 0.754 -7.844 3.760 1.00 0.00 16 ALA A N 4
ATOM 4106 C CA . ALA A 1 16 ? 0.827 -7.603 5.196 1.00 0.00 16 ALA A CA 4
ATOM 4107 C C . ALA A 1 16 ? 0.196 -8.750 5.978 1.00 0.00 16 ALA A C 4
ATOM 4108 O O . ALA A 1 16 ? 0.870 -9.430 6.751 1.00 0.00 16 ALA A O 4
ATOM 4115 N N . GLN A 1 17 ? -1.101 -8.957 5.772 1.00 0.00 17 GLN A N 4
ATOM 4116 C CA . GLN A 1 17 ? -1.822 -10.021 6.460 1.00 0.00 17 GLN A CA 4
ATOM 4117 C C . GLN A 1 17 ? -1.045 -11.332 6.402 1.00 0.00 17 GLN A C 4
ATOM 4118 O O . GLN A 1 17 ? -0.756 -11.942 7.432 1.00 0.00 17 GLN A O 4
ATOM 4132 N N . LYS A 1 18 ? -0.708 -11.761 5.190 1.00 0.00 18 LYS A N 4
ATOM 4133 C CA . LYS A 1 18 ? 0.037 -12.999 4.996 1.00 0.00 18 LYS A CA 4
ATOM 4134 C C . LYS A 1 18 ? 1.304 -13.011 5.845 1.00 0.00 18 LYS A C 4
ATOM 4135 O O . LYS A 1 18 ? 1.661 -14.032 6.433 1.00 0.00 18 LYS A O 4
ATOM 4154 N N . LYS A 1 19 ? 1.980 -11.869 5.906 1.00 0.00 19 LYS A N 4
ATOM 4155 C CA . LYS A 1 19 ? 3.206 -11.745 6.686 1.00 0.00 19 LYS A CA 4
ATOM 4156 C C . LYS A 1 19 ? 2.900 -11.318 8.118 1.00 0.00 19 LYS A C 4
ATOM 4157 O O . LYS A 1 19 ? 3.769 -10.806 8.823 1.00 0.00 19 LYS A O 4
ATOM 4176 N N . LYS A 1 20 ? 1.659 -11.532 8.542 1.00 0.00 20 LYS A N 4
ATOM 4177 C CA . LYS A 1 20 ? 1.238 -11.172 9.890 1.00 0.00 20 LYS A CA 4
ATOM 4178 C C . LYS A 1 20 ? 1.767 -9.794 10.276 1.00 0.00 20 LYS A C 4
ATOM 4179 O O . LYS A 1 20 ? 2.117 -9.553 11.432 1.00 0.00 20 LYS A O 4
ATOM 4198 N N . LEU A 1 21 ? 1.822 -8.892 9.302 1.00 0.00 21 LEU A N 4
ATOM 4199 C CA . LEU A 1 21 ? 2.307 -7.537 9.539 1.00 0.00 21 LEU A CA 4
ATOM 4200 C C . LEU A 1 21 ? 1.146 -6.580 9.789 1.00 0.00 21 LEU A C 4
ATOM 4201 O O . LEU A 1 21 ? -0.019 -6.956 9.670 1.00 0.00 21 LEU A O 4
ATOM 4217 N N . SER A 1 22 ? 1.474 -5.338 10.135 1.00 0.00 22 SER A N 4
ATOM 4218 C CA . SER A 1 22 ? 0.459 -4.326 10.403 1.00 0.00 22 SER A CA 4
ATOM 4219 C C . SER A 1 22 ? 0.503 -3.221 9.353 1.00 0.00 22 SER A C 4
ATOM 4220 O O . SER A 1 22 ? 1.511 -2.529 9.204 1.00 0.00 22 SER A O 4
ATOM 4228 N N . VAL A 1 23 ? -0.598 -3.061 8.625 1.00 0.00 23 VAL A N 4
ATOM 4229 C CA . VAL A 1 23 ? -0.686 -2.039 7.588 1.00 0.00 23 VAL A CA 4
ATOM 4230 C C . VAL A 1 23 ? -1.732 -0.987 7.941 1.00 0.00 23 VAL A C 4
ATOM 4231 O O . VAL A 1 23 ? -2.885 -1.313 8.220 1.00 0.00 23 VAL A O 4
ATOM 4244 N N . ASN A 1 24 ? -1.321 0.276 7.926 1.00 0.00 24 ASN A N 4
ATOM 4245 C CA . ASN A 1 24 ? -2.223 1.377 8.245 1.00 0.00 24 ASN A CA 4
ATOM 4246 C C . ASN A 1 24 ? -2.236 2.412 7.124 1.00 0.00 24 ASN A C 4
ATOM 4247 O O . ASN A 1 24 ? -1.256 2.563 6.394 1.00 0.00 24 ASN A O 4
ATOM 4258 N N . TYR A 1 25 ? -3.351 3.122 6.995 1.00 0.00 25 TYR A N 4
ATOM 4259 C CA . TYR A 1 25 ? -3.492 4.142 5.962 1.00 0.00 25 TYR A CA 4
ATOM 4260 C C . TYR A 1 25 ? -3.866 5.489 6.574 1.00 0.00 25 TYR A C 4
ATOM 4261 O O . TYR A 1 25 ? -5.028 5.735 6.896 1.00 0.00 25 TYR A O 4
ATOM 4279 N N . GLU A 1 26 ? -2.871 6.357 6.730 1.00 0.00 26 GLU A N 4
ATOM 4280 C CA . GLU A 1 26 ? -3.095 7.679 7.303 1.00 0.00 26 GLU A CA 4
ATOM 4281 C C . GLU A 1 26 ? -3.470 8.686 6.219 1.00 0.00 26 GLU A C 4
ATOM 4282 O O . GLU A 1 26 ? -2.899 8.680 5.129 1.00 0.00 26 GLU A O 4
ATOM 4294 N N . GLN A 1 27 ? -4.434 9.547 6.527 1.00 0.00 27 GLN A N 4
ATOM 4295 C CA . GLN A 1 27 ? -4.886 10.558 5.579 1.00 0.00 27 GLN A CA 4
ATOM 4296 C C . GLN A 1 27 ? -4.525 11.959 6.063 1.00 0.00 27 GLN A C 4
ATOM 4297 O O . GLN A 1 27 ? -4.698 12.284 7.239 1.00 0.00 27 GLN A O 4
ATOM 4311 N N . CYS A 1 28 ? -4.021 12.783 5.151 1.00 0.00 28 CYS A N 4
ATOM 4312 C CA . CYS A 1 28 ? -3.633 14.148 5.486 1.00 0.00 28 CYS A CA 4
ATOM 4313 C C . CYS A 1 28 ? -4.118 15.127 4.421 1.00 0.00 28 CYS A C 4
ATOM 4314 O O . CYS A 1 28 ? -4.157 14.800 3.236 1.00 0.00 28 CYS A O 4
ATOM 4322 N N . GLU A 1 29 ? -4.488 16.329 4.853 1.00 0.00 29 GLU A N 4
ATOM 4323 C CA . GLU A 1 29 ? -4.972 17.354 3.937 1.00 0.00 29 GLU A CA 4
ATOM 4324 C C . GLU A 1 29 ? -4.138 18.627 4.054 1.00 0.00 29 GLU A C 4
ATOM 4325 O O . GLU A 1 29 ? -3.707 19.019 5.138 1.00 0.00 29 GLU A O 4
ATOM 4337 N N . PRO A 1 30 ? -3.904 19.287 2.910 1.00 0.00 30 PRO A N 4
ATOM 4338 C CA . PRO A 1 30 ? -3.121 20.525 2.857 1.00 0.00 30 PRO A CA 4
ATOM 4339 C C . PRO A 1 30 ? -3.849 21.700 3.501 1.00 0.00 30 PRO A C 4
ATOM 4340 O O . PRO A 1 30 ? -4.814 21.514 4.241 1.00 0.00 30 PRO A O 4
ATOM 4351 N N . ASN A 1 31 ? -3.379 22.910 3.215 1.00 0.00 31 ASN A N 4
ATOM 4352 C CA . ASN A 1 31 ? -3.986 24.116 3.767 1.00 0.00 31 ASN A CA 4
ATOM 4353 C C . ASN A 1 31 ? -5.473 24.180 3.429 1.00 0.00 31 ASN A C 4
ATOM 4354 O O . ASN A 1 31 ? -6.002 23.306 2.743 1.00 0.00 31 ASN A O 4
ATOM 4365 N N . SER A 1 32 ? -6.140 25.222 3.916 1.00 0.00 32 SER A N 4
ATOM 4366 C CA . SER A 1 32 ? -7.566 25.399 3.668 1.00 0.00 32 SER A CA 4
ATOM 4367 C C . SER A 1 32 ? -7.808 25.973 2.276 1.00 0.00 32 SER A C 4
ATOM 4368 O O . SER A 1 32 ? -8.155 27.145 2.128 1.00 0.00 32 SER A O 4
ATOM 4376 N N . GLU A 1 33 ? -7.623 25.139 1.258 1.00 0.00 33 GLU A N 4
ATOM 4377 C CA . GLU A 1 33 ? -7.820 25.563 -0.123 1.00 0.00 33 GLU A CA 4
ATOM 4378 C C . GLU A 1 33 ? -8.496 24.465 -0.939 1.00 0.00 33 GLU A C 4
ATOM 4379 O O . GLU A 1 33 ? -8.052 23.316 -0.941 1.00 0.00 33 GLU A O 4
ATOM 4391 N N . LEU A 1 34 ? -9.571 24.826 -1.630 1.00 0.00 34 LEU A N 4
ATOM 4392 C CA . LEU A 1 34 ? -10.310 23.872 -2.450 1.00 0.00 34 LEU A CA 4
ATOM 4393 C C . LEU A 1 34 ? -9.761 23.837 -3.873 1.00 0.00 34 LEU A C 4
ATOM 4394 O O . LEU A 1 34 ? -9.140 24.788 -4.348 1.00 0.00 34 LEU A O 4
ATOM 4410 N N . PRO A 1 35 ? -9.997 22.717 -4.571 1.00 0.00 35 PRO A N 4
ATOM 4411 C CA . PRO A 1 35 ? -10.736 21.579 -4.016 1.00 0.00 35 PRO A CA 4
ATOM 4412 C C . PRO A 1 35 ? -9.950 20.852 -2.930 1.00 0.00 35 PRO A C 4
ATOM 4413 O O . PRO A 1 35 ? -8.802 21.195 -2.648 1.00 0.00 35 PRO A O 4
ATOM 4424 N N . GLN A 1 36 ? -10.576 19.849 -2.323 1.00 0.00 36 GLN A N 4
ATOM 4425 C CA . GLN A 1 36 ? -9.934 19.075 -1.267 1.00 0.00 36 GLN A CA 4
ATOM 4426 C C . GLN A 1 36 ? -9.125 17.922 -1.852 1.00 0.00 36 GLN A C 4
ATOM 4427 O O . GLN A 1 36 ? -9.679 17.020 -2.482 1.00 0.00 36 GLN A O 4
ATOM 4441 N N . ARG A 1 37 ? -7.814 17.957 -1.640 1.00 0.00 37 ARG A N 4
ATOM 4442 C CA . ARG A 1 37 ? -6.929 16.916 -2.148 1.00 0.00 37 ARG A CA 4
ATOM 4443 C C . ARG A 1 37 ? -6.797 15.776 -1.142 1.00 0.00 37 ARG A C 4
ATOM 4444 O O . ARG A 1 37 ? -6.367 15.983 -0.007 1.00 0.00 37 ARG A O 4
ATOM 4465 N N . PHE A 1 38 ? -7.171 14.573 -1.566 1.00 0.00 38 PHE A N 4
ATOM 4466 C CA . PHE A 1 38 ? -7.097 13.401 -0.702 1.00 0.00 38 PHE A CA 4
ATOM 4467 C C . PHE A 1 38 ? -5.716 12.756 -0.779 1.00 0.00 38 PHE A C 4
ATOM 4468 O O . PHE A 1 38 ? -5.357 12.154 -1.792 1.00 0.00 38 PHE A O 4
ATOM 4485 N N . ILE A 1 39 ? -4.947 12.886 0.297 1.00 0.00 39 ILE A N 4
ATOM 4486 C CA . ILE A 1 39 ? -3.607 12.315 0.351 1.00 0.00 39 ILE A CA 4
ATOM 4487 C C . ILE A 1 39 ? -3.525 11.203 1.391 1.00 0.00 39 ILE A C 4
ATOM 4488 O O . ILE A 1 39 ? -3.741 11.435 2.581 1.00 0.00 39 ILE A O 4
ATOM 4504 N N . CYS A 1 40 ? -3.210 9.996 0.934 1.00 0.00 40 CYS A N 4
ATOM 4505 C CA . CYS A 1 40 ? -3.098 8.847 1.826 1.00 0.00 40 CYS A CA 4
ATOM 4506 C C . CYS A 1 40 ? -1.642 8.417 1.978 1.00 0.00 40 CYS A C 4
ATOM 4507 O O . CYS A 1 40 ? -0.822 8.638 1.088 1.00 0.00 40 CYS A O 4
ATOM 4515 N N . LYS A 1 41 ? -1.328 7.803 3.114 1.00 0.00 41 LYS A N 4
ATOM 4516 C CA . LYS A 1 41 ? 0.028 7.342 3.385 1.00 0.00 41 LYS A CA 4
ATOM 4517 C C . LYS A 1 41 ? 0.016 5.946 3.999 1.00 0.00 41 LYS A C 4
ATOM 4518 O O . LYS A 1 41 ? -0.588 5.725 5.050 1.00 0.00 41 LYS A O 4
ATOM 4537 N N . CYS A 1 42 ? 0.686 5.008 3.339 1.00 0.00 42 CYS A N 4
ATOM 4538 C CA . CYS A 1 42 ? 0.753 3.633 3.821 1.00 0.00 42 CYS A CA 4
ATOM 4539 C C . CYS A 1 42 ? 1.922 3.450 4.783 1.00 0.00 42 CYS A C 4
ATOM 4540 O O . CYS A 1 42 ? 3.084 3.587 4.399 1.00 0.00 42 CYS A O 4
ATOM 4548 N N . LYS A 1 43 ? 1.607 3.142 6.037 1.00 0.00 43 LYS A N 4
ATOM 4549 C CA . LYS A 1 43 ? 2.630 2.940 7.056 1.00 0.00 43 LYS A CA 4
ATOM 4550 C C . LYS A 1 43 ? 2.522 1.547 7.667 1.00 0.00 43 LYS A C 4
ATOM 4551 O O . LYS A 1 43 ? 1.448 1.133 8.104 1.00 0.00 43 LYS A O 4
ATOM 4570 N N . ILE A 1 44 ? 3.640 0.830 7.696 1.00 0.00 44 ILE A N 4
ATOM 4571 C CA . ILE A 1 44 ? 3.670 -0.515 8.256 1.00 0.00 44 ILE A CA 4
ATOM 4572 C C . ILE A 1 44 ? 4.628 -0.596 9.440 1.00 0.00 44 ILE A C 4
ATOM 4573 O O . ILE A 1 44 ? 5.826 -0.353 9.300 1.00 0.00 44 ILE A O 4
ATOM 4589 N N . GLY A 1 45 ? 4.092 -0.942 10.606 1.00 0.00 45 GLY A N 4
ATOM 4590 C CA . GLY A 1 45 ? 4.913 -1.050 11.798 1.00 0.00 45 GLY A CA 4
ATOM 4591 C C . GLY A 1 45 ? 5.581 0.260 12.163 1.00 0.00 45 GLY A C 4
ATOM 4592 O O . GLY A 1 45 ? 6.766 0.288 12.495 1.00 0.00 45 GLY A O 4
ATOM 4596 N N . GLN A 1 46 ? 4.820 1.348 12.100 1.00 0.00 46 GLN A N 4
ATOM 4597 C CA . GLN A 1 46 ? 5.347 2.668 12.425 1.00 0.00 46 GLN A CA 4
ATOM 4598 C C . GLN A 1 46 ? 6.459 3.063 11.459 1.00 0.00 46 GLN A C 4
ATOM 4599 O O . GLN A 1 46 ? 7.326 3.873 11.790 1.00 0.00 46 GLN A O 4
ATOM 4613 N N . THR A 1 47 ? 6.429 2.486 10.262 1.00 0.00 47 THR A N 4
ATOM 4614 C CA . THR A 1 47 ? 7.435 2.776 9.248 1.00 0.00 47 THR A CA 4
ATOM 4615 C C . THR A 1 47 ? 6.788 3.255 7.953 1.00 0.00 47 THR A C 4
ATOM 4616 O O . THR A 1 47 ? 5.759 2.727 7.530 1.00 0.00 47 THR A O 4
ATOM 4627 N N . MET A 1 48 ? 7.398 4.256 7.327 1.00 0.00 48 MET A N 4
ATOM 4628 C CA . MET A 1 48 ? 6.881 4.804 6.079 1.00 0.00 48 MET A CA 4
ATOM 4629 C C . MET A 1 48 ? 7.340 3.969 4.887 1.00 0.00 48 MET A C 4
ATOM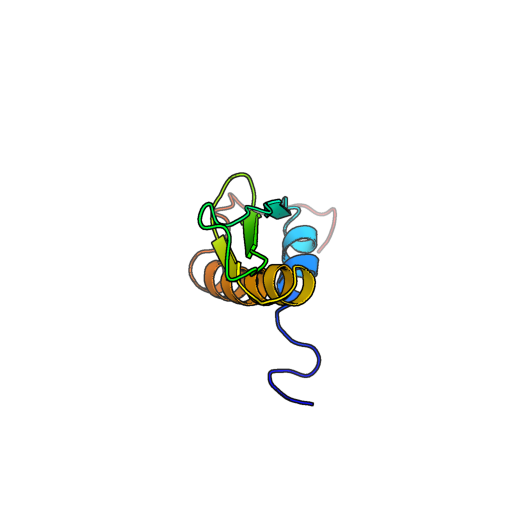 4630 O O . MET A 1 48 ? 8.523 3.658 4.754 1.00 0.00 48 MET A O 4
ATOM 4644 N N . TYR A 1 49 ? 6.395 3.608 4.025 1.00 0.00 49 TYR A N 4
ATOM 4645 C CA . TYR A 1 49 ? 6.703 2.806 2.847 1.00 0.00 49 TYR A CA 4
ATOM 4646 C C . TYR A 1 49 ? 6.289 3.533 1.571 1.00 0.00 49 TYR A C 4
ATOM 4647 O O . TYR A 1 49 ? 7.118 3.813 0.706 1.00 0.00 49 TYR A O 4
ATOM 4665 N N . GLY A 1 50 ? 4.999 3.835 1.461 1.00 0.00 50 GLY A N 4
ATOM 4666 C CA . GLY A 1 50 ? 4.496 4.526 0.289 1.00 0.00 50 GLY A CA 4
ATOM 4667 C C . GLY A 1 50 ? 3.475 5.591 0.637 1.00 0.00 50 GLY A C 4
ATOM 4668 O O . GLY A 1 50 ? 2.902 5.581 1.728 1.00 0.00 50 GLY A O 4
ATOM 4672 N N . THR A 1 51 ? 3.245 6.515 -0.291 1.00 0.00 51 THR A N 4
ATOM 4673 C CA . THR A 1 51 ? 2.289 7.594 -0.075 1.00 0.00 51 THR A CA 4
ATOM 4674 C C . THR A 1 51 ? 1.491 7.882 -1.342 1.00 0.00 51 THR A C 4
ATOM 4675 O O . THR A 1 51 ? 2.056 8.233 -2.377 1.00 0.00 51 THR A O 4
ATOM 4686 N N . GLY A 1 52 ? 0.173 7.732 -1.252 1.00 0.00 52 GLY A N 4
ATOM 4687 C CA . GLY A 1 52 ? -0.682 7.981 -2.399 1.00 0.00 52 GLY A CA 4
ATOM 4688 C C . GLY A 1 52 ? -1.316 9.357 -2.361 1.00 0.00 52 GLY A C 4
ATOM 4689 O O . GLY A 1 52 ? -1.566 9.903 -1.286 1.00 0.00 52 GLY A O 4
ATOM 4693 N N . SER A 1 53 ? -1.577 9.919 -3.536 1.00 0.00 53 SER A N 4
ATOM 4694 C CA . SER A 1 53 ? -2.181 11.243 -3.633 1.00 0.00 53 SER A CA 4
ATOM 4695 C C . SER A 1 53 ? -3.173 11.304 -4.791 1.00 0.00 53 SER A C 4
ATOM 4696 O O . SER A 1 53 ? -2.799 11.148 -5.953 1.00 0.00 53 SER A O 4
ATOM 4704 N N . GLY A 1 54 ? -4.441 11.532 -4.465 1.00 0.00 54 GLY A N 4
ATOM 4705 C CA . GLY A 1 54 ? -5.468 11.609 -5.487 1.00 0.00 54 GLY A CA 4
ATOM 4706 C C . GLY A 1 54 ? -6.596 12.548 -5.107 1.00 0.00 54 GLY A C 4
ATOM 4707 O O . GLY A 1 54 ? -6.514 13.252 -4.100 1.00 0.00 54 GLY A O 4
ATOM 4711 N N . VAL A 1 55 ? -7.651 12.562 -5.915 1.00 0.00 55 VAL A N 4
ATOM 4712 C CA . VAL A 1 55 ? -8.800 13.422 -5.658 1.00 0.00 55 VAL A CA 4
ATOM 4713 C C . VAL A 1 55 ? -9.778 12.760 -4.694 1.00 0.00 55 VAL A C 4
ATOM 4714 O O . VAL A 1 55 ? -10.617 13.427 -4.088 1.00 0.00 55 VAL A O 4
ATOM 4727 N N . THR A 1 56 ? -9.664 11.443 -4.556 1.00 0.00 56 THR A N 4
ATOM 4728 C CA . THR A 1 56 ? -10.538 10.690 -3.666 1.00 0.00 56 THR A CA 4
ATOM 4729 C C . THR A 1 56 ? -9.733 9.778 -2.747 1.00 0.00 56 THR A C 4
ATOM 4730 O O . THR A 1 56 ? -8.844 9.055 -3.196 1.00 0.00 56 THR A O 4
ATOM 4741 N N . LYS A 1 57 ? -10.051 9.816 -1.458 1.00 0.00 57 LYS A N 4
ATOM 4742 C CA . LYS A 1 57 ? -9.359 8.991 -0.474 1.00 0.00 57 LYS A CA 4
ATOM 4743 C C . LYS A 1 57 ? -9.027 7.619 -1.051 1.00 0.00 57 LYS A C 4
ATOM 4744 O O . LYS A 1 57 ? -7.885 7.166 -0.981 1.00 0.00 57 LYS A O 4
ATOM 4763 N N . GLN A 1 58 ? -10.032 6.963 -1.623 1.00 0.00 58 GLN A N 4
ATOM 4764 C CA . GLN A 1 58 ? -9.845 5.643 -2.213 1.00 0.00 58 GLN A CA 4
ATOM 4765 C C . GLN A 1 58 ? -8.691 5.651 -3.210 1.00 0.00 58 GLN A C 4
ATOM 4766 O O . GLN A 1 58 ? -7.651 5.038 -2.975 1.00 0.00 58 GLN A O 4
ATOM 4780 N N . GLU A 1 59 ? -8.884 6.350 -4.325 1.00 0.00 59 GLU A N 4
ATOM 4781 C CA . GLU A 1 59 ? -7.859 6.436 -5.359 1.00 0.00 59 GLU A CA 4
ATOM 4782 C C . GLU A 1 59 ? -6.473 6.584 -4.739 1.00 0.00 59 GLU A C 4
ATOM 4783 O O . GLU A 1 59 ? -5.547 5.848 -5.080 1.00 0.00 59 GLU A O 4
ATOM 4795 N N . ALA A 1 60 ? -6.338 7.542 -3.828 1.00 0.00 60 ALA A N 4
ATOM 4796 C CA . ALA A 1 60 ? -5.066 7.787 -3.160 1.00 0.00 60 ALA A CA 4
ATOM 4797 C C . ALA A 1 60 ? -4.586 6.543 -2.420 1.00 0.00 60 ALA A C 4
ATOM 4798 O O . ALA A 1 60 ? -3.594 5.923 -2.804 1.00 0.00 60 ALA A O 4
ATOM 4805 N N . LYS A 1 61 ? -5.296 6.182 -1.356 1.00 0.00 61 LYS A N 4
ATOM 4806 C CA . LYS A 1 61 ? -4.944 5.012 -0.561 1.00 0.00 61 LYS A CA 4
ATOM 4807 C C . LYS A 1 61 ? -4.372 3.907 -1.444 1.00 0.00 61 LYS A C 4
ATOM 4808 O O . LYS A 1 61 ? -3.223 3.499 -1.277 1.00 0.00 61 LYS A O 4
ATOM 4827 N N . GLN A 1 62 ? -5.181 3.429 -2.384 1.00 0.00 62 GLN A N 4
ATOM 4828 C CA . GLN A 1 62 ? -4.754 2.372 -3.293 1.00 0.00 62 GLN A CA 4
ATOM 4829 C C . GLN A 1 62 ? -3.300 2.567 -3.710 1.00 0.00 62 GLN A C 4
ATOM 4830 O O . GLN A 1 62 ? -2.420 1.804 -3.310 1.00 0.00 62 GLN A O 4
ATOM 4844 N N . LEU A 1 63 ? -3.054 3.593 -4.518 1.00 0.00 63 LEU A N 4
ATOM 4845 C CA . LEU A 1 63 ? -1.706 3.889 -4.990 1.00 0.00 63 LEU A CA 4
ATOM 4846 C C . LEU A 1 63 ? -0.690 3.746 -3.861 1.00 0.00 63 LEU A C 4
ATOM 4847 O O . LEU A 1 63 ? 0.387 3.181 -4.050 1.00 0.00 63 LEU A O 4
ATOM 4863 N N . ALA A 1 64 ? -1.042 4.261 -2.687 1.00 0.00 64 ALA A N 4
ATOM 4864 C CA . ALA A 1 64 ? -0.162 4.188 -1.527 1.00 0.00 64 ALA A CA 4
ATOM 4865 C C . ALA A 1 64 ? 0.479 2.809 -1.410 1.00 0.00 64 ALA A C 4
ATOM 4866 O O . ALA A 1 64 ? 1.654 2.688 -1.067 1.00 0.00 64 ALA A O 4
ATOM 4873 N N . ALA A 1 65 ? -0.302 1.773 -1.698 1.00 0.00 65 ALA A N 4
ATOM 4874 C CA . ALA A 1 65 ? 0.191 0.403 -1.626 1.00 0.00 65 ALA A CA 4
ATOM 4875 C C . ALA A 1 65 ? 1.258 0.147 -2.685 1.00 0.00 65 ALA A C 4
ATOM 4876 O O . ALA A 1 65 ? 2.354 -0.322 -2.377 1.00 0.00 65 ALA A O 4
ATOM 4883 N N . LYS A 1 66 ? 0.930 0.456 -3.935 1.00 0.00 66 LYS A N 4
ATOM 4884 C CA . LYS A 1 66 ? 1.860 0.260 -5.041 1.00 0.00 66 LYS A CA 4
ATOM 4885 C C . LYS A 1 66 ? 3.284 0.610 -4.622 1.00 0.00 66 LYS A C 4
ATOM 4886 O O . LYS A 1 66 ? 4.181 -0.231 -4.679 1.00 0.00 66 LYS A O 4
ATOM 4905 N N . GLU A 1 67 ? 3.484 1.855 -4.202 1.00 0.00 67 GLU A N 4
ATOM 4906 C CA . GLU A 1 67 ? 4.800 2.314 -3.774 1.00 0.00 67 GLU A CA 4
ATOM 4907 C C . GLU A 1 67 ? 5.330 1.455 -2.629 1.00 0.00 67 GLU A C 4
ATOM 4908 O O . GLU A 1 67 ? 6.530 1.198 -2.536 1.00 0.00 67 GLU A O 4
ATOM 4920 N N . ALA A 1 68 ? 4.426 1.015 -1.760 1.00 0.00 68 ALA A N 4
ATOM 4921 C CA . ALA A 1 68 ? 4.801 0.185 -0.622 1.00 0.00 68 ALA A CA 4
ATOM 4922 C C . ALA A 1 68 ? 5.344 -1.164 -1.083 1.00 0.00 68 ALA A C 4
ATOM 4923 O O . ALA A 1 68 ? 6.495 -1.506 -0.812 1.00 0.00 68 ALA A O 4
ATOM 4930 N N . TYR A 1 69 ? 4.508 -1.926 -1.779 1.00 0.00 69 TYR A N 4
ATOM 4931 C CA . TYR A 1 69 ? 4.903 -3.240 -2.274 1.00 0.00 69 TYR A CA 4
ATOM 4932 C C . TYR A 1 69 ? 6.367 -3.242 -2.703 1.00 0.00 69 TYR A C 4
ATOM 4933 O O . TYR A 1 69 ? 7.193 -3.944 -2.120 1.00 0.00 69 TYR A O 4
ATOM 4951 N N . GLN A 1 70 ? 6.679 -2.451 -3.724 1.00 0.00 70 GLN A N 4
ATOM 4952 C CA . GLN A 1 70 ? 8.043 -2.362 -4.232 1.00 0.00 70 GLN A CA 4
ATOM 4953 C C . GLN A 1 70 ? 9.006 -1.931 -3.131 1.00 0.00 70 GLN A C 4
ATOM 4954 O O . GLN A 1 70 ? 10.173 -2.324 -3.123 1.00 0.00 70 GLN A O 4
ATOM 4968 N N . LYS A 1 71 ? 8.510 -1.120 -2.202 1.00 0.00 71 LYS A N 4
ATOM 4969 C CA . LYS A 1 71 ? 9.326 -0.635 -1.095 1.00 0.00 71 LYS A CA 4
ATOM 4970 C C . LYS A 1 71 ? 9.606 -1.752 -0.096 1.00 0.00 71 LYS A C 4
ATOM 4971 O O . LYS A 1 71 ? 10.622 -1.736 0.601 1.00 0.00 71 LYS A O 4
ATOM 4990 N N . LEU A 1 72 ? 8.701 -2.722 -0.030 1.00 0.00 72 LEU A N 4
ATOM 4991 C CA . LEU A 1 72 ? 8.851 -3.849 0.884 1.00 0.00 72 LEU A CA 4
ATOM 4992 C C . LEU A 1 72 ? 9.820 -4.883 0.318 1.00 0.00 72 LEU A C 4
ATOM 4993 O O . LEU A 1 72 ? 10.616 -5.470 1.052 1.00 0.00 72 LEU A O 4
ATOM 5009 N N . LEU A 1 73 ? 9.748 -5.100 -0.990 1.00 0.00 73 LEU A N 4
ATOM 5010 C CA . LEU A 1 73 ? 10.620 -6.061 -1.656 1.00 0.00 73 LEU A CA 4
ATOM 5011 C C . LEU A 1 73 ? 12.080 -5.629 -1.561 1.00 0.00 73 LEU A C 4
ATOM 5012 O O . LEU A 1 73 ? 12.984 -6.463 -1.521 1.00 0.00 73 LEU A O 4
ATOM 5028 N N . LYS A 1 74 ? 12.302 -4.320 -1.523 1.00 0.00 74 LYS A N 4
ATOM 5029 C CA . LYS A 1 74 ? 13.651 -3.775 -1.429 1.00 0.00 74 LYS A CA 4
ATOM 5030 C C . LYS A 1 74 ? 14.009 -3.455 0.019 1.00 0.00 74 LYS A C 4
ATOM 5031 O O . LYS A 1 74 ? 15.086 -3.814 0.496 1.00 0.00 74 LYS A O 4
ATOM 5050 N N . SER A 1 75 ? 13.100 -2.779 0.713 1.00 0.00 75 SER A N 4
ATOM 5051 C CA . SER A 1 75 ? 13.321 -2.409 2.106 1.00 0.00 75 SER A CA 4
ATOM 5052 C C . SER A 1 75 ? 12.221 -2.974 3.000 1.00 0.00 75 SER A C 4
ATOM 5053 O O . SER A 1 75 ? 11.224 -2.314 3.293 1.00 0.00 75 SER A O 4
ATOM 5061 N N . PRO A 1 76 ? 12.405 -4.226 3.444 1.00 0.00 76 PRO A N 4
ATOM 5062 C CA . PRO A 1 76 ? 11.439 -4.908 4.311 1.00 0.00 76 PRO A CA 4
ATOM 5063 C C . PRO A 1 76 ? 11.397 -4.312 5.714 1.00 0.00 76 PRO A C 4
ATOM 5064 O O . PRO A 1 76 ? 12.234 -3.491 6.090 1.00 0.00 76 PRO A O 4
ATOM 5075 N N . PRO A 1 77 ? 10.402 -4.734 6.507 1.00 0.00 77 PRO A N 4
ATOM 5076 C CA . PRO A 1 77 ? 10.228 -4.255 7.882 1.00 0.00 77 PRO A CA 4
ATOM 5077 C C . PRO A 1 77 ? 11.320 -4.765 8.816 1.00 0.00 77 PRO A C 4
ATOM 5078 O O . PRO A 1 77 ? 11.409 -4.347 9.970 1.00 0.00 77 PRO A O 4
ATOM 5089 N N . LYS A 1 78 ? 12.150 -5.671 8.309 1.00 0.00 78 LYS A N 4
ATOM 5090 C CA . LYS A 1 78 ? 13.238 -6.238 9.097 1.00 0.00 78 LYS A CA 4
ATOM 5091 C C . LYS A 1 78 ? 14.141 -5.139 9.648 1.00 0.00 78 LYS A C 4
ATOM 5092 O O . LYS A 1 78 ? 15.127 -4.756 9.017 1.00 0.00 78 LYS A O 4
ATOM 5111 N N . THR A 1 79 ? 13.799 -4.635 10.829 1.00 0.00 79 THR A N 4
ATOM 5112 C CA . THR A 1 79 ? 14.578 -3.580 11.465 1.00 0.00 79 THR A CA 4
ATOM 5113 C C . THR A 1 79 ? 15.644 -4.163 12.386 1.00 0.00 79 THR A C 4
ATOM 5114 O O . THR A 1 79 ? 16.670 -3.534 12.640 1.00 0.00 79 THR A O 4
ATOM 5125 N N . ALA A 1 80 ? 15.394 -5.370 12.883 1.00 0.00 80 ALA A N 4
ATOM 5126 C CA . ALA A 1 80 ? 16.334 -6.039 13.774 1.00 0.00 80 ALA A CA 4
ATOM 5127 C C . ALA A 1 80 ? 17.558 -6.533 13.010 1.00 0.00 80 ALA A C 4
ATOM 5128 O O . ALA A 1 80 ? 18.694 -6.264 13.398 1.00 0.00 80 ALA A O 4
ATOM 5135 N N . GLY A 1 81 ? 17.317 -7.258 11.922 1.00 0.00 81 GLY A N 4
ATOM 5136 C CA . GLY A 1 81 ? 18.410 -7.779 11.121 1.00 0.00 81 GLY A CA 4
ATOM 5137 C C . GLY A 1 81 ? 18.063 -9.093 10.451 1.00 0.00 81 GLY A C 4
ATOM 5138 O O . GLY A 1 81 ? 17.257 -9.868 10.967 1.00 0.00 81 GLY A O 4
ATOM 5142 N N . THR A 1 82 ? 18.672 -9.346 9.297 1.00 0.00 82 THR A N 4
ATOM 5143 C CA . THR A 1 82 ? 18.421 -10.574 8.553 1.00 0.00 82 THR A CA 4
ATOM 5144 C C . THR A 1 82 ? 18.731 -11.803 9.401 1.00 0.00 82 THR A C 4
ATOM 5145 O O . THR A 1 82 ? 19.299 -11.693 10.487 1.00 0.00 82 THR A O 4
ATOM 5156 N N . SER A 1 83 ? 18.354 -12.974 8.897 1.00 0.00 83 SER A N 4
ATOM 5157 C CA . SER A 1 83 ? 18.590 -14.224 9.610 1.00 0.00 83 SER A CA 4
ATOM 5158 C C . SER A 1 83 ? 19.754 -14.992 8.990 1.00 0.00 83 SER A C 4
ATOM 5159 O O . SER A 1 83 ? 20.310 -14.583 7.972 1.00 0.00 83 SER A O 4
ATOM 5167 N N . GLY A 1 84 ? 20.117 -16.109 9.614 1.00 0.00 84 GLY A N 4
ATOM 5168 C CA . GLY A 1 84 ? 21.212 -16.917 9.111 1.00 0.00 84 GLY A CA 4
ATOM 5169 C C . GLY A 1 84 ? 20.811 -18.361 8.884 1.00 0.00 84 GLY A C 4
ATOM 5170 O O . GLY A 1 84 ? 19.974 -18.915 9.598 1.00 0.00 84 GLY A O 4
ATOM 5174 N N . PRO A 1 85 ? 21.414 -18.994 7.867 1.00 0.00 85 PRO A N 4
ATOM 5175 C CA . PRO A 1 85 ? 21.130 -20.390 7.524 1.00 0.00 85 PRO A CA 4
ATOM 5176 C C . PRO A 1 85 ? 21.657 -21.364 8.572 1.00 0.00 85 PRO A C 4
ATOM 5177 O O . PRO A 1 85 ? 22.831 -21.318 8.941 1.00 0.00 85 PRO A O 4
ATOM 5188 N N . SER A 1 86 ? 20.783 -22.245 9.047 1.00 0.00 86 SER A N 4
ATOM 5189 C CA . SER A 1 86 ? 21.161 -23.229 10.056 1.00 0.00 86 SER A CA 4
ATOM 5190 C C . SER A 1 86 ? 22.005 -22.586 11.152 1.00 0.00 86 SER A C 4
ATOM 5191 O O . SER A 1 86 ? 23.025 -23.135 11.567 1.00 0.00 86 SER A O 4
ATOM 5199 N N . SER A 1 87 ? 21.572 -21.418 11.616 1.00 0.00 87 SER A N 4
ATOM 5200 C CA . SER A 1 87 ? 22.289 -20.697 12.661 1.00 0.00 87 SER A CA 4
ATOM 5201 C C . SER A 1 87 ? 21.419 -20.536 13.904 1.00 0.00 87 SER A C 4
ATOM 5202 O O . SER A 1 87 ? 21.878 -20.740 15.027 1.00 0.00 87 SER A O 4
ATOM 5210 N N . GLY A 1 88 ? 20.159 -20.167 13.694 1.00 0.00 88 GLY A N 4
ATOM 5211 C CA . GLY A 1 88 ? 19.244 -19.983 14.805 1.00 0.00 88 GLY A CA 4
ATOM 5212 C C . GLY A 1 88 ? 19.389 -21.063 15.859 1.00 0.00 88 GLY A C 4
ATOM 5213 O O . GLY A 1 88 ? 19.353 -22.253 15.547 1.00 0.00 88 GLY A O 4
ATOM 5217 N N . GLY A 1 1 ? -3.650 -19.026 -6.611 1.00 0.00 1 GLY A N 5
ATOM 5218 C CA . GLY A 1 1 ? -3.272 -18.187 -7.733 1.00 0.00 1 GLY A CA 5
ATOM 5219 C C . GLY A 1 1 ? -4.446 -17.863 -8.636 1.00 0.00 1 GLY A C 5
ATOM 5220 O O . GLY A 1 1 ? -5.597 -18.125 -8.287 1.00 0.00 1 GLY A O 5
ATOM 5224 N N . SER A 1 2 ? -4.155 -17.291 -9.800 1.00 0.00 2 SER A N 5
ATOM 5225 C CA . SER A 1 2 ? -5.195 -16.926 -10.754 1.00 0.00 2 SER A CA 5
ATOM 5226 C C . SER A 1 2 ? -4.593 -16.605 -12.118 1.00 0.00 2 SER A C 5
ATOM 5227 O O . SER A 1 2 ? -3.375 -16.503 -12.263 1.00 0.00 2 SER A O 5
ATOM 5235 N N . SER A 1 3 ? -5.456 -16.447 -13.117 1.00 0.00 3 SER A N 5
ATOM 5236 C CA . SER A 1 3 ? -5.011 -16.142 -14.471 1.00 0.00 3 SER A CA 5
ATOM 5237 C C . SER A 1 3 ? -4.884 -14.635 -14.674 1.00 0.00 3 SER A C 5
ATOM 5238 O O . SER A 1 3 ? -5.388 -14.084 -15.652 1.00 0.00 3 SER A O 5
ATOM 5246 N N . GLY A 1 4 ? -4.206 -13.973 -13.741 1.00 0.00 4 GLY A N 5
ATOM 5247 C CA . GLY A 1 4 ? -4.024 -12.537 -13.835 1.00 0.00 4 GLY A CA 5
ATOM 5248 C C . GLY A 1 4 ? -4.095 -11.854 -12.483 1.00 0.00 4 GLY A C 5
ATOM 5249 O O . GLY A 1 4 ? -5.128 -11.892 -11.814 1.00 0.00 4 GLY A O 5
ATOM 5253 N N . SER A 1 5 ? -2.994 -11.229 -12.079 1.00 0.00 5 SER A N 5
ATOM 5254 C CA . SER A 1 5 ? -2.933 -10.539 -10.796 1.00 0.00 5 SER A CA 5
ATOM 5255 C C . SER A 1 5 ? -3.890 -9.351 -10.772 1.00 0.00 5 SER A C 5
ATOM 5256 O O . SER A 1 5 ? -4.365 -8.901 -11.815 1.00 0.00 5 SER A O 5
ATOM 5264 N N . SER A 1 6 ? -4.168 -8.847 -9.574 1.00 0.00 6 SER A N 5
ATOM 5265 C CA . SER A 1 6 ? -5.070 -7.713 -9.412 1.00 0.00 6 SER A CA 5
ATOM 5266 C C . SER A 1 6 ? -4.305 -6.467 -8.976 1.00 0.00 6 SER A C 5
ATOM 5267 O O . SER A 1 6 ? -4.596 -5.879 -7.935 1.00 0.00 6 SER A O 5
ATOM 5275 N N . GLY A 1 7 ? -3.324 -6.071 -9.780 1.00 0.00 7 GLY A N 5
ATOM 5276 C CA . GLY A 1 7 ? -2.531 -4.898 -9.461 1.00 0.00 7 GLY A CA 5
ATOM 5277 C C . GLY A 1 7 ? -1.798 -5.035 -8.141 1.00 0.00 7 GLY A C 5
ATOM 5278 O O . GLY A 1 7 ? -1.894 -6.066 -7.474 1.00 0.00 7 GLY A O 5
ATOM 5282 N N . TYR A 1 8 ? -1.063 -3.995 -7.764 1.00 0.00 8 TYR A N 5
ATOM 5283 C CA . TYR A 1 8 ? -0.308 -4.005 -6.517 1.00 0.00 8 TYR A CA 5
ATOM 5284 C C . TYR A 1 8 ? -1.126 -3.402 -5.379 1.00 0.00 8 TYR A C 5
ATOM 5285 O O . TYR A 1 8 ? -0.972 -3.784 -4.219 1.00 0.00 8 TYR A O 5
ATOM 5303 N N . ILE A 1 9 ? -1.996 -2.458 -5.721 1.00 0.00 9 ILE A N 5
ATOM 5304 C CA . ILE A 1 9 ? -2.840 -1.802 -4.730 1.00 0.00 9 ILE A CA 5
ATOM 5305 C C . ILE A 1 9 ? -3.229 -2.767 -3.615 1.00 0.00 9 ILE A C 5
ATOM 5306 O O . ILE A 1 9 ? -3.237 -2.403 -2.439 1.00 0.00 9 ILE A O 5
ATOM 5322 N N . GLY A 1 10 ? -3.549 -4.001 -3.992 1.00 0.00 10 GLY A N 5
ATOM 5323 C CA . GLY A 1 10 ? -3.933 -5.001 -3.012 1.00 0.00 10 GLY A CA 5
ATOM 5324 C C . GLY A 1 10 ? -2.763 -5.855 -2.567 1.00 0.00 10 GLY A C 5
ATOM 5325 O O . GLY A 1 10 ? -2.713 -6.304 -1.421 1.00 0.00 10 GLY A O 5
ATOM 5329 N N . LEU A 1 11 ? -1.820 -6.083 -3.475 1.00 0.00 11 LEU A N 5
ATOM 5330 C CA . LEU A 1 11 ? -0.645 -6.892 -3.170 1.00 0.00 11 LEU A CA 5
ATOM 5331 C C . LEU A 1 11 ? -0.211 -6.698 -1.721 1.00 0.00 11 LEU A C 5
ATOM 5332 O O . LEU A 1 11 ? 0.058 -7.665 -1.007 1.00 0.00 11 LEU A O 5
ATOM 5348 N N . VAL A 1 12 ? -0.146 -5.442 -1.290 1.00 0.00 12 VAL A N 5
ATOM 5349 C CA . VAL A 1 12 ? 0.251 -5.121 0.075 1.00 0.00 12 VAL A CA 5
ATOM 5350 C C . VAL A 1 12 ? -0.776 -5.630 1.080 1.00 0.00 12 VAL A C 5
ATOM 5351 O O . VAL A 1 12 ? -0.460 -6.443 1.948 1.00 0.00 12 VAL A O 5
ATOM 5364 N N . ASN A 1 13 ? -2.007 -5.144 0.957 1.00 0.00 13 ASN A N 5
ATOM 5365 C CA . ASN A 1 13 ? -3.082 -5.550 1.855 1.00 0.00 13 ASN A CA 5
ATOM 5366 C C . ASN A 1 13 ? -2.944 -7.020 2.240 1.00 0.00 13 ASN A C 5
ATOM 5367 O O . ASN A 1 13 ? -3.183 -7.397 3.387 1.00 0.00 13 ASN A O 5
ATOM 5378 N N . SER A 1 14 ? -2.557 -7.845 1.273 1.00 0.00 14 SER A N 5
ATOM 5379 C CA . SER A 1 14 ? -2.390 -9.274 1.509 1.00 0.00 14 SER A CA 5
ATOM 5380 C C . SER A 1 14 ? -0.986 -9.580 2.020 1.00 0.00 14 SER A C 5
ATOM 5381 O O . SER A 1 14 ? -0.806 -10.397 2.924 1.00 0.00 14 SER A O 5
ATOM 5389 N N . PHE A 1 15 ? 0.007 -8.918 1.436 1.00 0.00 15 PHE A N 5
ATOM 5390 C CA . PHE A 1 15 ? 1.396 -9.119 1.831 1.00 0.00 15 PHE A CA 5
ATOM 5391 C C . PHE A 1 15 ? 1.552 -9.012 3.345 1.00 0.00 15 PHE A C 5
ATOM 5392 O O . PHE A 1 15 ? 2.309 -9.765 3.957 1.00 0.00 15 PHE A O 5
ATOM 5409 N N . ALA A 1 16 ? 0.831 -8.069 3.943 1.00 0.00 16 ALA A N 5
ATOM 5410 C CA . ALA A 1 16 ? 0.888 -7.863 5.385 1.00 0.00 16 ALA A CA 5
ATOM 5411 C C . ALA A 1 16 ? 0.379 -9.090 6.135 1.00 0.00 16 ALA A C 5
ATOM 5412 O O . ALA A 1 16 ? 1.151 -9.795 6.784 1.00 0.00 16 ALA A O 5
ATOM 5419 N N . GLN A 1 17 ? -0.924 -9.337 6.041 1.00 0.00 17 GLN A N 5
ATOM 5420 C CA . GLN A 1 17 ? -1.535 -10.478 6.713 1.00 0.00 17 GLN A CA 5
ATOM 5421 C C . GLN A 1 17 ? -0.666 -11.723 6.569 1.00 0.00 17 GLN A C 5
ATOM 5422 O O . GLN A 1 17 ? -0.356 -12.394 7.554 1.00 0.00 17 GLN A O 5
ATOM 5436 N N . LYS A 1 18 ? -0.274 -12.027 5.337 1.00 0.00 18 LYS A N 5
ATOM 5437 C CA . LYS A 1 18 ? 0.560 -13.191 5.063 1.00 0.00 18 LYS A CA 5
ATOM 5438 C C . LYS A 1 18 ? 1.854 -13.135 5.870 1.00 0.00 18 LYS A C 5
ATOM 5439 O O . LYS A 1 18 ? 2.336 -14.155 6.361 1.00 0.00 18 LYS A O 5
ATOM 5458 N N . LYS A 1 19 ? 2.410 -11.936 6.004 1.00 0.00 19 LYS A N 5
ATOM 5459 C CA . LYS A 1 19 ? 3.646 -11.745 6.754 1.00 0.00 19 LYS A CA 5
ATOM 5460 C C . LYS A 1 19 ? 3.352 -11.332 8.193 1.00 0.00 19 LYS A C 5
ATOM 5461 O O . LYS A 1 19 ? 4.208 -10.771 8.876 1.00 0.00 19 LYS A O 5
ATOM 5480 N N . LYS A 1 20 ? 2.135 -11.614 8.647 1.00 0.00 20 LYS A N 5
ATOM 5481 C CA . LYS A 1 20 ? 1.728 -11.275 10.005 1.00 0.00 20 LYS A CA 5
ATOM 5482 C C . LYS A 1 20 ? 2.187 -9.868 10.376 1.00 0.00 20 LYS A C 5
ATOM 5483 O O . LYS A 1 20 ? 2.631 -9.624 11.498 1.00 0.00 20 LYS A O 5
ATOM 5502 N N . LEU A 1 21 ? 2.075 -8.945 9.426 1.00 0.00 21 LEU A N 5
ATOM 5503 C CA . LEU A 1 21 ? 2.477 -7.561 9.653 1.00 0.00 21 LEU A CA 5
ATOM 5504 C C . LEU A 1 21 ? 1.262 -6.676 9.909 1.00 0.00 21 LEU A C 5
ATOM 5505 O O . LEU A 1 21 ? 0.121 -7.132 9.828 1.00 0.00 21 LEU A O 5
ATOM 5521 N N . SER A 1 22 ? 1.514 -5.408 10.216 1.00 0.00 22 SER A N 5
ATOM 5522 C CA . SER A 1 22 ? 0.440 -4.459 10.485 1.00 0.00 22 SER A CA 5
ATOM 5523 C C . SER A 1 22 ? 0.509 -3.274 9.526 1.00 0.00 22 SER A C 5
ATOM 5524 O O . SER A 1 22 ? 1.506 -2.553 9.483 1.00 0.00 22 SER A O 5
ATOM 5532 N N . VAL A 1 23 ? -0.558 -3.079 8.758 1.00 0.00 23 VAL A N 5
ATOM 5533 C CA . VAL A 1 23 ? -0.621 -1.982 7.800 1.00 0.00 23 VAL A CA 5
ATOM 5534 C C . VAL A 1 23 ? -1.498 -0.848 8.319 1.00 0.00 23 VAL A C 5
ATOM 5535 O O . VAL A 1 23 ? -2.534 -1.085 8.938 1.00 0.00 23 VAL A O 5
ATOM 5548 N N . ASN A 1 24 ? -1.074 0.385 8.063 1.00 0.00 24 ASN A N 5
ATOM 5549 C CA . ASN A 1 24 ? -1.821 1.557 8.505 1.00 0.00 24 ASN A CA 5
ATOM 5550 C C . ASN A 1 24 ? -2.008 2.547 7.359 1.00 0.00 24 ASN A C 5
ATOM 5551 O O . ASN A 1 24 ? -1.110 2.739 6.538 1.00 0.00 24 ASN A O 5
ATOM 5562 N N . TYR A 1 25 ? -3.178 3.173 7.310 1.00 0.00 25 TYR A N 5
ATOM 5563 C CA . TYR A 1 25 ? -3.483 4.143 6.264 1.00 0.00 25 TYR A CA 5
ATOM 5564 C C . TYR A 1 25 ? -3.880 5.487 6.867 1.00 0.00 25 TYR A C 5
ATOM 5565 O O . TYR A 1 25 ? -5.022 5.681 7.282 1.00 0.00 25 TYR A O 5
ATOM 5583 N N . GLU A 1 26 ? -2.927 6.413 6.909 1.00 0.00 26 GLU A N 5
ATOM 5584 C CA . GLU A 1 26 ? -3.176 7.740 7.460 1.00 0.00 26 GLU A CA 5
ATOM 5585 C C . GLU A 1 26 ? -3.585 8.717 6.362 1.00 0.00 26 GLU A C 5
ATOM 5586 O O . GLU A 1 26 ? -2.979 8.753 5.292 1.00 0.00 26 GLU A O 5
ATOM 5598 N N . GLN A 1 27 ? -4.619 9.507 6.636 1.00 0.00 27 GLN A N 5
ATOM 5599 C CA . GLN A 1 27 ? -5.111 10.483 5.672 1.00 0.00 27 GLN A CA 5
ATOM 5600 C C . GLN A 1 27 ? -4.999 11.900 6.226 1.00 0.00 27 GLN A C 5
ATOM 5601 O O . GLN A 1 27 ? -5.798 12.313 7.067 1.00 0.00 27 GLN A O 5
ATOM 5615 N N . CYS A 1 28 ? -4.003 12.639 5.749 1.00 0.00 28 CYS A N 5
ATOM 5616 C CA . CYS A 1 28 ? -3.786 14.009 6.198 1.00 0.00 28 CYS A CA 5
ATOM 5617 C C . CYS A 1 28 ? -3.827 14.980 5.022 1.00 0.00 28 CYS A C 5
ATOM 5618 O O . CYS A 1 28 ? -4.049 14.576 3.880 1.00 0.00 28 CYS A O 5
ATOM 5626 N N . GLU A 1 29 ? -3.614 16.260 5.309 1.00 0.00 29 GLU A N 5
ATOM 5627 C CA . GLU A 1 29 ? -3.629 17.287 4.275 1.00 0.00 29 GLU A CA 5
ATOM 5628 C C . GLU A 1 29 ? -2.292 18.020 4.216 1.00 0.00 29 GLU A C 5
ATOM 5629 O O . GLU A 1 29 ? -1.640 18.258 5.233 1.00 0.00 29 GLU A O 5
ATOM 5641 N N . PRO A 1 30 ? -1.872 18.386 2.996 1.00 0.00 30 PRO A N 5
ATOM 5642 C CA . PRO A 1 30 ? -0.609 19.097 2.773 1.00 0.00 30 PRO A CA 5
ATOM 5643 C C . PRO A 1 30 ? -0.650 20.529 3.296 1.00 0.00 30 PRO A C 5
ATOM 5644 O O . PRO A 1 30 ? -1.657 21.222 3.158 1.00 0.00 30 PRO A O 5
ATOM 5655 N N . ASN A 1 31 ? 0.452 20.965 3.898 1.00 0.00 31 ASN A N 5
ATOM 5656 C CA . ASN A 1 31 ? 0.542 22.316 4.442 1.00 0.00 31 ASN A CA 5
ATOM 5657 C C . ASN A 1 31 ? -0.221 23.306 3.568 1.00 0.00 31 ASN A C 5
ATOM 5658 O O . ASN A 1 31 ? -1.221 23.884 3.994 1.00 0.00 31 ASN A O 5
ATOM 5669 N N . SER A 1 32 ? 0.258 23.496 2.342 1.00 0.00 32 SER A N 5
ATOM 5670 C CA . SER A 1 32 ? -0.377 24.419 1.408 1.00 0.00 32 SER A CA 5
ATOM 5671 C C . SER A 1 32 ? -1.896 24.281 1.455 1.00 0.00 32 SER A C 5
ATOM 5672 O O . SER A 1 32 ? -2.447 23.251 1.069 1.00 0.00 32 SER A O 5
ATOM 5680 N N . GLU A 1 33 ? -2.564 25.327 1.931 1.00 0.00 33 GLU A N 5
ATOM 5681 C CA . GLU A 1 33 ? -4.019 25.322 2.030 1.00 0.00 33 GLU A CA 5
ATOM 5682 C C . GLU A 1 33 ? -4.647 24.709 0.781 1.00 0.00 33 GLU A C 5
ATOM 5683 O O . GLU A 1 33 ? -5.227 23.624 0.833 1.00 0.00 33 GLU A O 5
ATOM 5695 N N . LEU A 1 34 ? -4.526 25.411 -0.340 1.00 0.00 34 LEU A N 5
ATOM 5696 C CA . LEU A 1 34 ? -5.082 24.938 -1.603 1.00 0.00 34 LEU A CA 5
ATOM 5697 C C . LEU A 1 34 ? -3.972 24.594 -2.591 1.00 0.00 34 LEU A C 5
ATOM 5698 O O . LEU A 1 34 ? -2.854 25.104 -2.509 1.00 0.00 34 LEU A O 5
ATOM 5714 N N . PRO A 1 35 ? -4.286 23.711 -3.550 1.00 0.00 35 PRO A N 5
ATOM 5715 C CA . PRO A 1 35 ? -5.613 23.097 -3.658 1.00 0.00 35 PRO A CA 5
ATOM 5716 C C . PRO A 1 35 ? -5.891 22.115 -2.525 1.00 0.00 35 PRO A C 5
ATOM 5717 O O . PRO A 1 35 ? -5.005 21.806 -1.729 1.00 0.00 35 PRO A O 5
ATOM 5728 N N . GLN A 1 36 ? -7.126 21.628 -2.461 1.00 0.00 36 GLN A N 5
ATOM 5729 C CA . GLN A 1 36 ? -7.519 20.680 -1.425 1.00 0.00 36 GLN A CA 5
ATOM 5730 C C . GLN A 1 36 ? -7.857 19.322 -2.029 1.00 0.00 36 GLN A C 5
ATOM 5731 O O . GLN A 1 36 ? -8.947 19.124 -2.566 1.00 0.00 36 GLN A O 5
ATOM 5745 N N . ARG A 1 37 ? -6.915 18.388 -1.939 1.00 0.00 37 ARG A N 5
ATOM 5746 C CA . ARG A 1 37 ? -7.113 17.049 -2.479 1.00 0.00 37 ARG A CA 5
ATOM 5747 C C . ARG A 1 37 ? -6.952 15.994 -1.388 1.00 0.00 37 ARG A C 5
ATOM 5748 O O . ARG A 1 37 ? -6.521 16.297 -0.276 1.00 0.00 37 ARG A O 5
ATOM 5769 N N . PHE A 1 38 ? -7.302 14.754 -1.715 1.00 0.00 38 PHE A N 5
ATOM 5770 C CA . PHE A 1 38 ? -7.198 13.654 -0.763 1.00 0.00 38 PHE A CA 5
ATOM 5771 C C . PHE A 1 38 ? -5.800 13.043 -0.788 1.00 0.00 38 PHE A C 5
ATOM 5772 O O . PHE A 1 38 ? -5.245 12.781 -1.856 1.00 0.00 38 PHE A O 5
ATOM 5789 N N . ILE A 1 39 ? -5.237 12.820 0.394 1.00 0.00 39 ILE A N 5
ATOM 5790 C CA . ILE A 1 39 ? -3.905 12.240 0.508 1.00 0.00 39 ILE A CA 5
ATOM 5791 C C . ILE A 1 39 ? -3.899 11.063 1.479 1.00 0.00 39 ILE A C 5
ATOM 5792 O O . ILE A 1 39 ? -4.385 11.172 2.605 1.00 0.00 39 ILE A O 5
ATOM 5808 N N . CYS A 1 40 ? -3.343 9.941 1.036 1.00 0.00 40 CYS A N 5
ATOM 5809 C CA . CYS A 1 40 ? -3.272 8.744 1.866 1.00 0.00 40 CYS A CA 5
ATOM 5810 C C . CYS A 1 40 ? -1.825 8.301 2.059 1.00 0.00 40 CYS A C 5
ATOM 5811 O O . CYS A 1 40 ? -0.980 8.505 1.187 1.00 0.00 40 CYS A O 5
ATOM 5819 N N . LYS A 1 41 ? -1.546 7.695 3.208 1.00 0.00 41 LYS A N 5
ATOM 5820 C CA . LYS A 1 41 ? -0.201 7.224 3.518 1.00 0.00 41 LYS A CA 5
ATOM 5821 C C . LYS A 1 41 ? -0.240 5.818 4.109 1.00 0.00 41 LYS A C 5
ATOM 5822 O O . LYS A 1 41 ? -0.816 5.599 5.175 1.00 0.00 41 LYS A O 5
ATOM 5841 N N . CYS A 1 42 ? 0.376 4.871 3.411 1.00 0.00 42 CYS A N 5
ATOM 5842 C CA . CYS A 1 42 ? 0.412 3.486 3.867 1.00 0.00 42 CYS A CA 5
ATOM 5843 C C . CYS A 1 42 ? 1.703 3.197 4.627 1.00 0.00 42 CYS A C 5
ATOM 5844 O O . CYS A 1 42 ? 2.777 3.100 4.033 1.00 0.00 42 CYS A O 5
ATOM 5852 N N . LYS A 1 43 ? 1.591 3.062 5.944 1.00 0.00 43 LYS A N 5
ATOM 5853 C CA . LYS A 1 43 ? 2.748 2.784 6.786 1.00 0.00 43 LYS A CA 5
ATOM 5854 C C . LYS A 1 43 ? 2.685 1.368 7.348 1.00 0.00 43 LYS A C 5
ATOM 5855 O O . LYS A 1 43 ? 1.617 0.889 7.731 1.00 0.00 43 LYS A O 5
ATOM 5874 N N . ILE A 1 44 ? 3.835 0.703 7.396 1.00 0.00 44 ILE A N 5
ATOM 5875 C CA . ILE A 1 44 ? 3.909 -0.657 7.914 1.00 0.00 44 ILE A CA 5
ATOM 5876 C C . ILE A 1 44 ? 4.719 -0.710 9.205 1.00 0.00 44 ILE A C 5
ATOM 5877 O O . ILE A 1 44 ? 5.947 -0.638 9.183 1.00 0.00 44 ILE A O 5
ATOM 5893 N N . GLY A 1 45 ? 4.021 -0.838 10.329 1.00 0.00 45 GLY A N 5
ATOM 5894 C CA . GLY A 1 45 ? 4.692 -0.901 11.615 1.00 0.00 45 GLY A CA 5
ATOM 5895 C C . GLY A 1 45 ? 5.376 0.403 11.976 1.00 0.00 45 GLY A C 5
ATOM 5896 O O . GLY A 1 45 ? 6.554 0.414 12.333 1.00 0.00 45 GLY A O 5
ATOM 5900 N N . GLN A 1 46 ? 4.636 1.503 11.882 1.00 0.00 46 GLN A N 5
ATOM 5901 C CA . GLN A 1 46 ? 5.180 2.818 12.200 1.00 0.00 46 GLN A CA 5
ATOM 5902 C C . GLN A 1 46 ? 6.338 3.167 11.270 1.00 0.00 46 GLN A C 5
ATOM 5903 O O . GLN A 1 46 ? 7.212 3.960 11.620 1.00 0.00 46 GLN A O 5
ATOM 5917 N N . THR A 1 47 ? 6.338 2.569 10.083 1.00 0.00 47 THR A N 5
ATOM 5918 C CA . THR A 1 47 ? 7.389 2.815 9.103 1.00 0.00 47 THR A CA 5
ATOM 5919 C C . THR A 1 47 ? 6.804 3.288 7.777 1.00 0.00 47 THR A C 5
ATOM 5920 O O . THR A 1 47 ? 5.856 2.698 7.260 1.00 0.00 47 THR A O 5
ATOM 5931 N N . MET A 1 48 ? 7.376 4.356 7.231 1.00 0.00 48 MET A N 5
ATOM 5932 C CA . MET A 1 48 ? 6.911 4.907 5.962 1.00 0.00 48 MET A CA 5
ATOM 5933 C C . MET A 1 48 ? 7.272 3.982 4.804 1.00 0.00 48 MET A C 5
ATOM 5934 O O . MET A 1 48 ? 8.447 3.701 4.564 1.00 0.00 48 MET A O 5
ATOM 5948 N N . TYR A 1 49 ? 6.256 3.513 4.089 1.00 0.00 49 TYR A N 5
ATOM 5949 C CA . TYR A 1 49 ? 6.466 2.618 2.957 1.00 0.00 49 TYR A CA 5
ATOM 5950 C C . TYR A 1 49 ? 6.049 3.286 1.650 1.00 0.00 49 TYR A C 5
ATOM 5951 O O . TYR A 1 49 ? 6.864 3.474 0.748 1.00 0.00 49 TYR A O 5
ATOM 5969 N N . GLY A 1 50 ? 4.772 3.642 1.556 1.00 0.00 50 GLY A N 5
ATOM 5970 C CA . GLY A 1 50 ? 4.267 4.286 0.357 1.00 0.00 50 GLY A CA 5
ATOM 5971 C C . GLY A 1 50 ? 3.251 5.368 0.664 1.00 0.00 50 GLY A C 5
ATOM 5972 O O . GLY A 1 50 ? 2.434 5.224 1.574 1.00 0.00 50 GLY A O 5
ATOM 5976 N N . THR A 1 51 ? 3.301 6.457 -0.097 1.00 0.00 51 THR A N 5
ATOM 5977 C CA . THR A 1 51 ? 2.380 7.570 0.099 1.00 0.00 51 THR A CA 5
ATOM 5978 C C . THR A 1 51 ? 1.562 7.834 -1.159 1.00 0.00 51 THR A C 5
ATOM 5979 O O . THR A 1 51 ? 2.106 8.202 -2.199 1.00 0.00 51 THR A O 5
ATOM 5990 N N . GLY A 1 52 ? 0.249 7.646 -1.057 1.00 0.00 52 GLY A N 5
ATOM 5991 C CA . GLY A 1 52 ? -0.623 7.870 -2.194 1.00 0.00 52 GLY A CA 5
ATOM 5992 C C . GLY A 1 52 ? -1.297 9.227 -2.150 1.00 0.00 52 GLY A C 5
ATOM 5993 O O . GLY A 1 52 ? -1.628 9.728 -1.075 1.00 0.00 52 GLY A O 5
ATOM 5997 N N . SER A 1 53 ? -1.500 9.824 -3.320 1.00 0.00 53 SER A N 5
ATOM 5998 C CA . SER A 1 53 ? -2.133 11.134 -3.410 1.00 0.00 53 SER A CA 5
ATOM 5999 C C . SER A 1 53 ? -3.077 11.200 -4.607 1.00 0.00 53 SER A C 5
ATOM 6000 O O . SER A 1 53 ? -2.790 10.650 -5.669 1.00 0.00 53 SER A O 5
ATOM 6008 N N . GLY A 1 54 ? -4.206 11.879 -4.426 1.00 0.00 54 GLY A N 5
ATOM 6009 C CA . GLY A 1 54 ? -5.176 12.005 -5.498 1.00 0.00 54 GLY A CA 5
ATOM 6010 C C . GLY A 1 54 ? -6.327 12.920 -5.134 1.00 0.00 54 GLY A C 5
ATOM 6011 O O . GLY A 1 54 ? -6.273 13.629 -4.129 1.00 0.00 54 GLY A O 5
ATOM 6015 N N . VAL A 1 55 ? -7.374 12.907 -5.953 1.00 0.00 55 VAL A N 5
ATOM 6016 C CA . VAL A 1 55 ? -8.544 13.743 -5.712 1.00 0.00 55 VAL A CA 5
ATOM 6017 C C . VAL A 1 55 ? -9.614 12.981 -4.939 1.00 0.00 55 VAL A C 5
ATOM 6018 O O . VAL A 1 55 ? -10.472 13.579 -4.289 1.00 0.00 55 VAL A O 5
ATOM 6031 N N . THR A 1 56 ? -9.558 11.654 -5.013 1.00 0.00 56 THR A N 5
ATOM 6032 C CA . THR A 1 56 ? -10.522 10.809 -4.320 1.00 0.00 56 THR A CA 5
ATOM 6033 C C . THR A 1 56 ? -9.821 9.797 -3.422 1.00 0.00 56 THR A C 5
ATOM 6034 O O . THR A 1 56 ? -8.813 9.203 -3.807 1.00 0.00 56 THR A O 5
ATOM 6045 N N . LYS A 1 57 ? -10.360 9.603 -2.223 1.00 0.00 57 LYS A N 5
ATOM 6046 C CA . LYS A 1 57 ? -9.787 8.660 -1.270 1.00 0.00 57 LYS A CA 5
ATOM 6047 C C . LYS A 1 57 ? -9.240 7.428 -1.984 1.00 0.00 57 LYS A C 5
ATOM 6048 O O . LYS A 1 57 ? -8.056 7.112 -1.876 1.00 0.00 57 LYS A O 5
ATOM 6067 N N . GLN A 1 58 ? -10.111 6.738 -2.714 1.00 0.00 58 GLN A N 5
ATOM 6068 C CA . GLN A 1 58 ? -9.714 5.541 -3.446 1.00 0.00 58 GLN A CA 5
ATOM 6069 C C . GLN A 1 58 ? -8.366 5.744 -4.131 1.00 0.00 58 GLN A C 5
ATOM 6070 O O . GLN A 1 58 ? -7.393 5.058 -3.821 1.00 0.00 58 GLN A O 5
ATOM 6084 N N . GLU A 1 59 ? -8.318 6.690 -5.063 1.00 0.00 59 GLU A N 5
ATOM 6085 C CA . GLU A 1 59 ? -7.090 6.982 -5.793 1.00 0.00 59 GLU A CA 5
ATOM 6086 C C . GLU A 1 59 ? -5.877 6.899 -4.870 1.00 0.00 59 GLU A C 5
ATOM 6087 O O . GLU A 1 59 ? -4.975 6.090 -5.085 1.00 0.00 59 GLU A O 5
ATOM 6099 N N . ALA A 1 60 ? -5.863 7.742 -3.843 1.00 0.00 60 ALA A N 5
ATOM 6100 C CA . ALA A 1 60 ? -4.763 7.764 -2.887 1.00 0.00 60 ALA A CA 5
ATOM 6101 C C . ALA A 1 60 ? -4.631 6.424 -2.172 1.00 0.00 60 ALA A C 5
ATOM 6102 O O . ALA A 1 60 ? -3.656 5.698 -2.366 1.00 0.00 60 ALA A O 5
ATOM 6109 N N . LYS A 1 61 ? -5.618 6.101 -1.343 1.00 0.00 61 LYS A N 5
ATOM 6110 C CA . LYS A 1 61 ? -5.613 4.848 -0.598 1.00 0.00 61 LYS A CA 5
ATOM 6111 C C . LYS A 1 61 ? -5.161 3.691 -1.483 1.00 0.00 61 LYS A C 5
ATOM 6112 O O . LYS A 1 61 ? -4.679 2.672 -0.989 1.00 0.00 61 LYS A O 5
ATOM 6131 N N . GLN A 1 62 ? -5.320 3.856 -2.792 1.00 0.00 62 GLN A N 5
ATOM 6132 C CA . GLN A 1 62 ? -4.927 2.825 -3.745 1.00 0.00 62 GLN A CA 5
ATOM 6133 C C . GLN A 1 62 ? -3.436 2.908 -4.054 1.00 0.00 62 GLN A C 5
ATOM 6134 O O . GLN A 1 62 ? -2.658 2.043 -3.648 1.00 0.00 62 GLN A O 5
ATOM 6148 N N . LEU A 1 63 ? -3.043 3.953 -4.773 1.00 0.00 63 LEU A N 5
ATOM 6149 C CA . LEU A 1 63 ? -1.644 4.149 -5.137 1.00 0.00 63 LEU A CA 5
ATOM 6150 C C . LEU A 1 63 ? -0.736 3.968 -3.925 1.00 0.00 63 LEU A C 5
ATOM 6151 O O . LEU A 1 63 ? 0.281 3.279 -3.996 1.00 0.00 63 LEU A O 5
ATOM 6167 N N . ALA A 1 64 ? -1.111 4.590 -2.812 1.00 0.00 64 ALA A N 5
ATOM 6168 C CA . ALA A 1 64 ? -0.333 4.493 -1.583 1.00 0.00 64 ALA A CA 5
ATOM 6169 C C . ALA A 1 64 ? 0.275 3.104 -1.426 1.00 0.00 64 ALA A C 5
ATOM 6170 O O . ALA A 1 64 ? 1.341 2.946 -0.831 1.00 0.00 64 ALA A O 5
ATOM 6177 N N . ALA A 1 65 ? -0.409 2.099 -1.963 1.00 0.00 65 ALA A N 5
ATOM 6178 C CA . ALA A 1 65 ? 0.065 0.723 -1.883 1.00 0.00 65 ALA A CA 5
ATOM 6179 C C . ALA A 1 65 ? 1.076 0.426 -2.986 1.00 0.00 65 ALA A C 5
ATOM 6180 O O . ALA A 1 65 ? 2.145 -0.128 -2.729 1.00 0.00 65 ALA A O 5
ATOM 6187 N N . LYS A 1 66 ? 0.731 0.797 -4.214 1.00 0.00 66 LYS A N 5
ATOM 6188 C CA . LYS A 1 66 ? 1.608 0.571 -5.357 1.00 0.00 66 LYS A CA 5
ATOM 6189 C C . LYS A 1 66 ? 3.069 0.778 -4.970 1.00 0.00 66 LYS A C 5
ATOM 6190 O O . LYS A 1 66 ? 3.938 -0.005 -5.352 1.00 0.00 66 LYS A O 5
ATOM 6209 N N . GLU A 1 67 ? 3.331 1.837 -4.210 1.00 0.00 67 GLU A N 5
ATOM 6210 C CA . GLU A 1 67 ? 4.688 2.145 -3.772 1.00 0.00 67 GLU A CA 5
ATOM 6211 C C . GLU A 1 67 ? 5.108 1.234 -2.622 1.00 0.00 67 GLU A C 5
ATOM 6212 O O . GLU A 1 67 ? 6.205 0.677 -2.627 1.00 0.00 67 GLU A O 5
ATOM 6224 N N . ALA A 1 68 ? 4.227 1.089 -1.637 1.00 0.00 68 ALA A N 5
ATOM 6225 C CA . ALA A 1 68 ? 4.505 0.245 -0.482 1.00 0.00 68 ALA A CA 5
ATOM 6226 C C . ALA A 1 68 ? 5.005 -1.130 -0.913 1.00 0.00 68 ALA A C 5
ATOM 6227 O O . ALA A 1 68 ? 6.055 -1.588 -0.462 1.00 0.00 68 ALA A O 5
ATOM 6234 N N . TYR A 1 69 ? 4.247 -1.782 -1.786 1.00 0.00 69 TYR A N 5
ATOM 6235 C CA . TYR A 1 69 ? 4.611 -3.106 -2.276 1.00 0.00 69 TYR A CA 5
ATOM 6236 C C . TYR A 1 69 ? 6.080 -3.150 -2.687 1.00 0.00 69 TYR A C 5
ATOM 6237 O O . TYR A 1 69 ? 6.800 -4.091 -2.355 1.00 0.00 69 TYR A O 5
ATOM 6255 N N . GLN A 1 70 ? 6.516 -2.124 -3.411 1.00 0.00 70 GLN A N 5
ATOM 6256 C CA . GLN A 1 70 ? 7.898 -2.044 -3.867 1.00 0.00 70 GLN A CA 5
ATOM 6257 C C . GLN A 1 70 ? 8.858 -1.967 -2.685 1.00 0.00 70 GLN A C 5
ATOM 6258 O O . GLN A 1 70 ? 9.893 -2.635 -2.667 1.00 0.00 70 GLN A O 5
ATOM 6272 N N . LYS A 1 71 ? 8.510 -1.148 -1.698 1.00 0.00 71 LYS A N 5
ATOM 6273 C CA . LYS A 1 71 ? 9.340 -0.984 -0.511 1.00 0.00 71 LYS A CA 5
ATOM 6274 C C . LYS A 1 71 ? 9.698 -2.338 0.094 1.00 0.00 71 LYS A C 5
ATOM 6275 O O . LYS A 1 71 ? 10.788 -2.517 0.639 1.00 0.00 71 LYS A O 5
ATOM 6294 N N . LEU A 1 72 ? 8.775 -3.288 -0.006 1.00 0.00 72 LEU A N 5
ATOM 6295 C CA . LEU A 1 72 ? 8.994 -4.627 0.531 1.00 0.00 72 LEU A CA 5
ATOM 6296 C C . LEU A 1 72 ? 9.968 -5.410 -0.342 1.00 0.00 72 LEU A C 5
ATOM 6297 O O . LEU A 1 72 ? 10.948 -5.972 0.151 1.00 0.00 72 LEU A O 5
ATOM 6313 N N . LEU A 1 73 ? 9.696 -5.443 -1.642 1.00 0.00 73 LEU A N 5
ATOM 6314 C CA . LEU A 1 73 ? 10.550 -6.156 -2.585 1.00 0.00 73 LEU A CA 5
ATOM 6315 C C . LEU A 1 73 ? 12.009 -5.745 -2.417 1.00 0.00 73 LEU A C 5
ATOM 6316 O O . LEU A 1 73 ? 12.921 -6.528 -2.682 1.00 0.00 73 LEU A O 5
ATOM 6332 N N . LYS A 1 74 ? 12.224 -4.511 -1.972 1.00 0.00 74 LYS A N 5
ATOM 6333 C CA . LYS A 1 74 ? 13.572 -3.996 -1.763 1.00 0.00 74 LYS A CA 5
ATOM 6334 C C . LYS A 1 74 ? 14.122 -4.443 -0.413 1.00 0.00 74 LYS A C 5
ATOM 6335 O O . LYS A 1 74 ? 15.123 -5.156 -0.345 1.00 0.00 74 LYS A O 5
ATOM 6354 N N . SER A 1 75 ? 13.461 -4.019 0.660 1.00 0.00 75 SER A N 5
ATOM 6355 C CA . SER A 1 75 ? 13.886 -4.374 2.009 1.00 0.00 75 SER A CA 5
ATOM 6356 C C . SER A 1 75 ? 12.736 -4.996 2.795 1.00 0.00 75 SER A C 5
ATOM 6357 O O . SER A 1 75 ? 12.009 -4.319 3.522 1.00 0.00 75 SER A O 5
ATOM 6365 N N . PRO A 1 76 ? 12.567 -6.319 2.647 1.00 0.00 76 PRO A N 5
ATOM 6366 C CA . PRO A 1 76 ? 11.508 -7.063 3.334 1.00 0.00 76 PRO A CA 5
ATOM 6367 C C . PRO A 1 76 ? 11.751 -7.164 4.836 1.00 0.00 76 PRO A C 5
ATOM 6368 O O . PRO A 1 76 ? 12.829 -6.844 5.338 1.00 0.00 76 PRO A O 5
ATOM 6379 N N . PRO A 1 77 ? 10.727 -7.619 5.574 1.00 0.00 77 PRO A N 5
ATOM 6380 C CA . PRO A 1 77 ? 10.807 -7.773 7.029 1.00 0.00 77 PRO A CA 5
ATOM 6381 C C . PRO A 1 77 ? 11.737 -8.909 7.442 1.00 0.00 77 PRO A C 5
ATOM 6382 O O . PRO A 1 77 ? 12.253 -9.641 6.597 1.00 0.00 77 PRO A O 5
ATOM 6393 N N . LYS A 1 78 ? 11.947 -9.051 8.746 1.00 0.00 78 LYS A N 5
ATOM 6394 C CA . LYS A 1 78 ? 12.814 -10.099 9.272 1.00 0.00 78 LYS A CA 5
ATOM 6395 C C . LYS A 1 78 ? 12.030 -11.056 10.165 1.00 0.00 78 LYS A C 5
ATOM 6396 O O . LYS A 1 78 ? 10.938 -10.732 10.633 1.00 0.00 78 LYS A O 5
ATOM 6415 N N . THR A 1 79 ? 12.595 -12.237 10.398 1.00 0.00 79 THR A N 5
ATOM 6416 C CA . THR A 1 79 ? 11.949 -13.240 11.235 1.00 0.00 79 THR A CA 5
ATOM 6417 C C . THR A 1 79 ? 11.891 -12.788 12.690 1.00 0.00 79 THR A C 5
ATOM 6418 O O . THR A 1 79 ? 12.918 -12.490 13.299 1.00 0.00 79 THR A O 5
ATOM 6429 N N . ALA A 1 80 ? 10.683 -12.741 13.242 1.00 0.00 80 ALA A N 5
ATOM 6430 C CA . ALA A 1 80 ? 10.492 -12.328 14.627 1.00 0.00 80 ALA A CA 5
ATOM 6431 C C . ALA A 1 80 ? 9.132 -12.777 15.151 1.00 0.00 80 ALA A C 5
ATOM 6432 O O . ALA A 1 80 ? 8.099 -12.502 14.542 1.00 0.00 80 ALA A O 5
ATOM 6439 N N . GLY A 1 81 ? 9.140 -13.472 16.285 1.00 0.00 81 GLY A N 5
ATOM 6440 C CA . GLY A 1 81 ? 7.902 -13.949 16.871 1.00 0.00 81 GLY A CA 5
ATOM 6441 C C . GLY A 1 81 ? 8.136 -14.875 18.048 1.00 0.00 81 GLY A C 5
ATOM 6442 O O . GLY A 1 81 ? 8.684 -15.967 17.890 1.00 0.00 81 GLY A O 5
ATOM 6446 N N . THR A 1 82 ? 7.723 -14.439 19.234 1.00 0.00 82 THR A N 5
ATOM 6447 C CA . THR A 1 82 ? 7.894 -15.235 20.443 1.00 0.00 82 THR A CA 5
ATOM 6448 C C . THR A 1 82 ? 6.547 -15.674 21.007 1.00 0.00 82 THR A C 5
ATOM 6449 O O . THR A 1 82 ? 6.350 -16.846 21.328 1.00 0.00 82 THR A O 5
ATOM 6460 N N . SER A 1 83 ? 5.622 -14.726 21.124 1.00 0.00 83 SER A N 5
ATOM 6461 C CA . SER A 1 83 ? 4.294 -15.015 21.652 1.00 0.00 83 SER A CA 5
ATOM 6462 C C . SER A 1 83 ? 3.219 -14.719 20.611 1.00 0.00 83 SER A C 5
ATOM 6463 O O . SER A 1 83 ? 3.514 -14.242 19.516 1.00 0.00 83 SER A O 5
ATOM 6471 N N . GLY A 1 84 ? 1.969 -15.005 20.962 1.00 0.00 84 GLY A N 5
ATOM 6472 C CA . GLY A 1 84 ? 0.868 -14.764 20.048 1.00 0.00 84 GLY A CA 5
ATOM 6473 C C . GLY A 1 84 ? -0.195 -13.864 20.647 1.00 0.00 84 GLY A C 5
ATOM 6474 O O . GLY A 1 84 ? -1.285 -14.310 21.007 1.00 0.00 84 GLY A O 5
ATOM 6478 N N . PRO A 1 85 ? 0.119 -12.565 20.761 1.00 0.00 85 PRO A N 5
ATOM 6479 C CA . PRO A 1 85 ? -0.805 -11.574 21.321 1.00 0.00 85 PRO A CA 5
ATOM 6480 C C . PRO A 1 85 ? -1.994 -11.307 20.405 1.00 0.00 85 PRO A C 5
ATOM 6481 O O . PRO A 1 85 ? -3.100 -11.034 20.872 1.00 0.00 85 PRO A O 5
ATOM 6492 N N . SER A 1 86 ? -1.759 -11.387 19.099 1.00 0.00 86 SER A N 5
ATOM 6493 C CA . SER A 1 86 ? -2.811 -11.150 18.117 1.00 0.00 86 SER A CA 5
ATOM 6494 C C . SER A 1 86 ? -4.123 -11.789 18.562 1.00 0.00 86 SER A C 5
ATOM 6495 O O . SER A 1 86 ? -4.271 -13.011 18.539 1.00 0.00 86 SER A O 5
ATOM 6503 N N . SER A 1 87 ? -5.073 -10.953 18.967 1.00 0.00 87 SER A N 5
ATOM 6504 C CA . SER A 1 87 ? -6.373 -11.435 19.422 1.00 0.00 87 SER A CA 5
ATOM 6505 C C . SER A 1 87 ? -6.957 -12.436 18.430 1.00 0.00 87 SER A C 5
ATOM 6506 O O . SER A 1 87 ? -6.922 -12.221 17.220 1.00 0.00 87 SER A O 5
ATOM 6514 N N . GLY A 1 88 ? -7.496 -13.533 18.955 1.00 0.00 88 GLY A N 5
ATOM 6515 C CA . GLY A 1 88 ? -8.081 -14.552 18.103 1.00 0.00 88 GLY A CA 5
ATOM 6516 C C . GLY A 1 88 ? -7.957 -15.943 18.694 1.00 0.00 88 GLY A C 5
ATOM 6517 O O . GLY A 1 88 ? -7.197 -16.158 19.638 1.00 0.00 88 GLY A O 5
ATOM 6521 N N . GLY A 1 1 ? 13.246 -5.991 -9.126 1.00 0.00 1 GLY A N 6
ATOM 6522 C CA . GLY A 1 1 ? 12.208 -6.824 -9.705 1.00 0.00 1 GLY A CA 6
ATOM 6523 C C . GLY A 1 1 ? 12.503 -7.204 -11.142 1.00 0.00 1 GLY A C 6
ATOM 6524 O O . GLY A 1 1 ? 12.803 -6.344 -11.970 1.00 0.00 1 GLY A O 6
ATOM 6528 N N . SER A 1 2 ? 12.420 -8.497 -11.439 1.00 0.00 2 SER A N 6
ATOM 6529 C CA . SER A 1 2 ? 12.686 -8.991 -12.785 1.00 0.00 2 SER A CA 6
ATOM 6530 C C . SER A 1 2 ? 11.391 -9.134 -13.577 1.00 0.00 2 SER A C 6
ATOM 6531 O O . SER A 1 2 ? 11.271 -8.621 -14.690 1.00 0.00 2 SER A O 6
ATOM 6539 N N . SER A 1 3 ? 10.423 -9.835 -12.996 1.00 0.00 3 SER A N 6
ATOM 6540 C CA . SER A 1 3 ? 9.136 -10.050 -13.648 1.00 0.00 3 SER A CA 6
ATOM 6541 C C . SER A 1 3 ? 8.040 -10.299 -12.617 1.00 0.00 3 SER A C 6
ATOM 6542 O O . SER A 1 3 ? 8.099 -11.261 -11.852 1.00 0.00 3 SER A O 6
ATOM 6550 N N . GLY A 1 4 ? 7.038 -9.425 -12.604 1.00 0.00 4 GLY A N 6
ATOM 6551 C CA . GLY A 1 4 ? 5.942 -9.567 -11.664 1.00 0.00 4 GLY A CA 6
ATOM 6552 C C . GLY A 1 4 ? 4.588 -9.554 -12.346 1.00 0.00 4 GLY A C 6
ATOM 6553 O O . GLY A 1 4 ? 4.470 -9.927 -13.513 1.00 0.00 4 GLY A O 6
ATOM 6557 N N . SER A 1 5 ? 3.563 -9.126 -11.616 1.00 0.00 5 SER A N 6
ATOM 6558 C CA . SER A 1 5 ? 2.210 -9.072 -12.156 1.00 0.00 5 SER A CA 6
ATOM 6559 C C . SER A 1 5 ? 1.624 -7.670 -12.014 1.00 0.00 5 SER A C 6
ATOM 6560 O O . SER A 1 5 ? 2.202 -6.808 -11.353 1.00 0.00 5 SER A O 6
ATOM 6568 N N . SER A 1 6 ? 0.472 -7.451 -12.641 1.00 0.00 6 SER A N 6
ATOM 6569 C CA . SER A 1 6 ? -0.191 -6.153 -12.589 1.00 0.00 6 SER A CA 6
ATOM 6570 C C . SER A 1 6 ? -1.230 -6.119 -11.472 1.00 0.00 6 SER A C 6
ATOM 6571 O O . SER A 1 6 ? -1.932 -7.100 -11.232 1.00 0.00 6 SER A O 6
ATOM 6579 N N . GLY A 1 7 ? -1.320 -4.980 -10.792 1.00 0.00 7 GLY A N 6
ATOM 6580 C CA . GLY A 1 7 ? -2.275 -4.837 -9.708 1.00 0.00 7 GLY A CA 6
ATOM 6581 C C . GLY A 1 7 ? -1.641 -5.046 -8.346 1.00 0.00 7 GLY A C 6
ATOM 6582 O O . GLY A 1 7 ? -1.824 -6.092 -7.723 1.00 0.00 7 GLY A O 6
ATOM 6586 N N . TYR A 1 8 ? -0.894 -4.050 -7.884 1.00 0.00 8 TYR A N 6
ATOM 6587 C CA . TYR A 1 8 ? -0.228 -4.132 -6.590 1.00 0.00 8 TYR A CA 6
ATOM 6588 C C . TYR A 1 8 ? -1.106 -3.547 -5.488 1.00 0.00 8 TYR A C 6
ATOM 6589 O O . TYR A 1 8 ? -1.047 -3.980 -4.337 1.00 0.00 8 TYR A O 6
ATOM 6607 N N . ILE A 1 9 ? -1.919 -2.560 -5.849 1.00 0.00 9 ILE A N 6
ATOM 6608 C CA . ILE A 1 9 ? -2.811 -1.916 -4.893 1.00 0.00 9 ILE A CA 6
ATOM 6609 C C . ILE A 1 9 ? -3.311 -2.912 -3.851 1.00 0.00 9 ILE A C 6
ATOM 6610 O O . ILE A 1 9 ? -3.491 -2.567 -2.684 1.00 0.00 9 ILE A O 6
ATOM 6626 N N . GLY A 1 10 ? -3.530 -4.151 -4.282 1.00 0.00 10 GLY A N 6
ATOM 6627 C CA . GLY A 1 10 ? -4.006 -5.178 -3.374 1.00 0.00 10 GLY A CA 6
ATOM 6628 C C . GLY A 1 10 ? -2.875 -5.994 -2.780 1.00 0.00 10 GLY A C 6
ATOM 6629 O O . GLY A 1 10 ? -2.947 -6.421 -1.626 1.00 0.00 10 GLY A O 6
ATOM 6633 N N . LEU A 1 11 ? -1.829 -6.214 -3.568 1.00 0.00 11 LEU A N 6
ATOM 6634 C CA . LEU A 1 11 ? -0.678 -6.987 -3.113 1.00 0.00 11 LEU A CA 6
ATOM 6635 C C . LEU A 1 11 ? -0.354 -6.676 -1.656 1.00 0.00 11 LEU A C 6
ATOM 6636 O O . LEU A 1 11 ? -0.110 -7.580 -0.856 1.00 0.00 11 LEU A O 6
ATOM 6652 N N . VAL A 1 12 ? -0.356 -5.391 -1.315 1.00 0.00 12 VAL A N 6
ATOM 6653 C CA . VAL A 1 12 ? -0.066 -4.960 0.047 1.00 0.00 12 VAL A CA 6
ATOM 6654 C C . VAL A 1 12 ? -1.082 -5.529 1.031 1.00 0.00 12 VAL A C 6
ATOM 6655 O O . VAL A 1 12 ? -0.723 -6.248 1.963 1.00 0.00 12 VAL A O 6
ATOM 6668 N N . ASN A 1 13 ? -2.352 -5.201 0.817 1.00 0.00 13 ASN A N 6
ATOM 6669 C CA . ASN A 1 13 ? -3.421 -5.679 1.686 1.00 0.00 13 ASN A CA 6
ATOM 6670 C C . ASN A 1 13 ? -3.180 -7.128 2.099 1.00 0.00 13 ASN A C 6
ATOM 6671 O O . ASN A 1 13 ? -3.186 -7.455 3.286 1.00 0.00 13 ASN A O 6
ATOM 6682 N N . SER A 1 14 ? -2.967 -7.992 1.111 1.00 0.00 14 SER A N 6
ATOM 6683 C CA . SER A 1 14 ? -2.726 -9.406 1.371 1.00 0.00 14 SER A CA 6
ATOM 6684 C C . SER A 1 14 ? -1.350 -9.618 1.995 1.00 0.00 14 SER A C 6
ATOM 6685 O O . SER A 1 14 ? -1.233 -10.118 3.114 1.00 0.00 14 SER A O 6
ATOM 6693 N N . PHE A 1 15 ? -0.310 -9.233 1.262 1.00 0.00 15 PHE A N 6
ATOM 6694 C CA . PHE A 1 15 ? 1.059 -9.380 1.741 1.00 0.00 15 PHE A CA 6
ATOM 6695 C C . PHE A 1 15 ? 1.140 -9.124 3.243 1.00 0.00 15 PHE A C 6
ATOM 6696 O O . PHE A 1 15 ? 1.588 -9.979 4.006 1.00 0.00 15 PHE A O 6
ATOM 6713 N N . ALA A 1 16 ? 0.704 -7.939 3.659 1.00 0.00 16 ALA A N 6
ATOM 6714 C CA . ALA A 1 16 ? 0.726 -7.569 5.069 1.00 0.00 16 ALA A CA 6
ATOM 6715 C C . ALA A 1 16 ? 0.205 -8.706 5.943 1.00 0.00 16 ALA A C 6
ATOM 6716 O O . ALA A 1 16 ? 0.949 -9.278 6.739 1.00 0.00 16 ALA A O 6
ATOM 6723 N N . GLN A 1 17 ? -1.075 -9.026 5.788 1.00 0.00 17 GLN A N 6
ATOM 6724 C CA . GLN A 1 17 ? -1.694 -10.093 6.565 1.00 0.00 17 GLN A CA 6
ATOM 6725 C C . GLN A 1 17 ? -0.878 -11.378 6.472 1.00 0.00 17 GLN A C 6
ATOM 6726 O O . GLN A 1 17 ? -0.593 -12.020 7.484 1.00 0.00 17 GLN A O 6
ATOM 6740 N N . LYS A 1 18 ? -0.504 -11.749 5.252 1.00 0.00 18 LYS A N 6
ATOM 6741 C CA . LYS A 1 18 ? 0.281 -12.957 5.026 1.00 0.00 18 LYS A CA 6
ATOM 6742 C C . LYS A 1 18 ? 1.554 -12.943 5.865 1.00 0.00 18 LYS A C 6
ATOM 6743 O O . LYS A 1 18 ? 1.975 -13.974 6.391 1.00 0.00 18 LYS A O 6
ATOM 6762 N N . LYS A 1 19 ? 2.164 -11.769 5.989 1.00 0.00 19 LYS A N 6
ATOM 6763 C CA . LYS A 1 19 ? 3.388 -11.620 6.767 1.00 0.00 19 LYS A CA 6
ATOM 6764 C C . LYS A 1 19 ? 3.073 -11.232 8.208 1.00 0.00 19 LYS A C 6
ATOM 6765 O O . LYS A 1 19 ? 3.938 -10.742 8.934 1.00 0.00 19 LYS A O 6
ATOM 6784 N N . LYS A 1 20 ? 1.829 -11.454 8.618 1.00 0.00 20 LYS A N 6
ATOM 6785 C CA . LYS A 1 20 ? 1.399 -11.131 9.973 1.00 0.00 20 LYS A CA 6
ATOM 6786 C C . LYS A 1 20 ? 1.812 -9.712 10.351 1.00 0.00 20 LYS A C 6
ATOM 6787 O O . LYS A 1 20 ? 2.076 -9.421 11.518 1.00 0.00 20 LYS A O 6
ATOM 6806 N N . LEU A 1 21 ? 1.866 -8.832 9.357 1.00 0.00 21 LEU A N 6
ATOM 6807 C CA . LEU A 1 21 ? 2.246 -7.442 9.585 1.00 0.00 21 LEU A CA 6
ATOM 6808 C C . LEU A 1 21 ? 1.013 -6.568 9.794 1.00 0.00 21 LEU A C 6
ATOM 6809 O O . LEU A 1 21 ? -0.119 -7.028 9.643 1.00 0.00 21 LEU A O 6
ATOM 6825 N N . SER A 1 22 ? 1.241 -5.305 10.140 1.00 0.00 22 SER A N 6
ATOM 6826 C CA . SER A 1 22 ? 0.149 -4.367 10.370 1.00 0.00 22 SER A CA 6
ATOM 6827 C C . SER A 1 22 ? 0.205 -3.213 9.374 1.00 0.00 22 SER A C 6
ATOM 6828 O O . SER A 1 22 ? 1.192 -2.479 9.310 1.00 0.00 22 SER A O 6
ATOM 6836 N N . VAL A 1 23 ? -0.862 -3.059 8.596 1.00 0.00 23 VAL A N 6
ATOM 6837 C CA . VAL A 1 23 ? -0.937 -1.994 7.603 1.00 0.00 23 VAL A CA 6
ATOM 6838 C C . VAL A 1 23 ? -1.834 -0.858 8.081 1.00 0.00 23 VAL A C 6
ATOM 6839 O O . VAL A 1 23 ? -2.952 -1.088 8.541 1.00 0.00 23 VAL A O 6
ATOM 6852 N N . ASN A 1 24 ? -1.337 0.369 7.968 1.00 0.00 24 ASN A N 6
ATOM 6853 C CA . ASN A 1 24 ? -2.094 1.542 8.389 1.00 0.00 24 ASN A CA 6
ATOM 6854 C C . ASN A 1 24 ? -2.173 2.571 7.265 1.00 0.00 24 ASN A C 6
ATOM 6855 O O . ASN A 1 24 ? -1.298 2.629 6.400 1.00 0.00 24 ASN A O 6
ATOM 6866 N N . TYR A 1 25 ? -3.226 3.380 7.284 1.00 0.00 25 TYR A N 6
ATOM 6867 C CA . TYR A 1 25 ? -3.420 4.406 6.266 1.00 0.00 25 TYR A CA 6
ATOM 6868 C C . TYR A 1 25 ? -3.762 5.749 6.904 1.00 0.00 25 TYR A C 6
ATOM 6869 O O . TYR A 1 25 ? -4.901 5.985 7.305 1.00 0.00 25 TYR A O 6
ATOM 6887 N N . GLU A 1 26 ? -2.766 6.625 6.993 1.00 0.00 26 GLU A N 6
ATOM 6888 C CA . GLU A 1 26 ? -2.960 7.945 7.582 1.00 0.00 26 GLU A CA 6
ATOM 6889 C C . GLU A 1 26 ? -3.390 8.955 6.522 1.00 0.00 26 GLU A C 6
ATOM 6890 O O . GLU A 1 26 ? -2.861 8.967 5.411 1.00 0.00 26 GLU A O 6
ATOM 6902 N N . GLN A 1 27 ? -4.354 9.800 6.875 1.00 0.00 27 GLN A N 6
ATOM 6903 C CA . GLN A 1 27 ? -4.856 10.813 5.955 1.00 0.00 27 GLN A CA 6
ATOM 6904 C C . GLN A 1 27 ? -4.513 12.215 6.448 1.00 0.00 27 GLN A C 6
ATOM 6905 O O . GLN A 1 27 ? -4.591 12.499 7.644 1.00 0.00 27 GLN A O 6
ATOM 6919 N N . CYS A 1 28 ? -4.133 13.086 5.521 1.00 0.00 28 CYS A N 6
ATOM 6920 C CA . CYS A 1 28 ? -3.776 14.459 5.861 1.00 0.00 28 CYS A CA 6
ATOM 6921 C C . CYS A 1 28 ? -5.001 15.367 5.816 1.00 0.00 28 CYS A C 6
ATOM 6922 O O . CYS A 1 28 ? -6.056 14.976 5.317 1.00 0.00 28 CYS A O 6
ATOM 6930 N N . GLU A 1 29 ? -4.853 16.579 6.340 1.00 0.00 29 GLU A N 6
ATOM 6931 C CA . GLU A 1 29 ? -5.949 17.541 6.361 1.00 0.00 29 GLU A CA 6
ATOM 6932 C C . GLU A 1 29 ? -6.078 18.248 5.015 1.00 0.00 29 GLU A C 6
ATOM 6933 O O . GLU A 1 29 ? -5.106 18.414 4.277 1.00 0.00 29 GLU A O 6
ATOM 6945 N N . PRO A 1 30 ? -7.306 18.675 4.686 1.00 0.00 30 PRO A N 6
ATOM 6946 C CA . PRO A 1 30 ? -7.592 19.371 3.428 1.00 0.00 30 PRO A CA 6
ATOM 6947 C C . PRO A 1 30 ? -6.989 20.771 3.391 1.00 0.00 30 PRO A C 6
ATOM 6948 O O . PRO A 1 30 ? -7.481 21.687 4.049 1.00 0.00 30 PRO A O 6
ATOM 6959 N N . ASN A 1 31 ? -5.921 20.930 2.616 1.00 0.00 31 ASN A N 6
ATOM 6960 C CA . ASN A 1 31 ? -5.250 22.219 2.493 1.00 0.00 31 ASN A CA 6
ATOM 6961 C C . ASN A 1 31 ? -5.937 23.091 1.446 1.00 0.00 31 ASN A C 6
ATOM 6962 O O . ASN A 1 31 ? -6.507 22.586 0.479 1.00 0.00 31 ASN A O 6
ATOM 6973 N N . SER A 1 32 ? -5.876 24.404 1.646 1.00 0.00 32 SER A N 6
ATOM 6974 C CA . SER A 1 32 ? -6.495 25.347 0.721 1.00 0.00 32 SER A CA 6
ATOM 6975 C C . SER A 1 32 ? -6.043 25.078 -0.712 1.00 0.00 32 SER A C 6
ATOM 6976 O O . SER A 1 32 ? -6.837 25.161 -1.649 1.00 0.00 32 SER A O 6
ATOM 6984 N N . GLU A 1 33 ? -4.764 24.756 -0.872 1.00 0.00 33 GLU A N 6
ATOM 6985 C CA . GLU A 1 33 ? -4.206 24.476 -2.190 1.00 0.00 33 GLU A CA 6
ATOM 6986 C C . GLU A 1 33 ? -5.229 23.769 -3.074 1.00 0.00 33 GLU A C 6
ATOM 6987 O O . GLU A 1 33 ? -5.721 22.692 -2.734 1.00 0.00 33 GLU A O 6
ATOM 6999 N N . LEU A 1 34 ? -5.546 24.382 -4.209 1.00 0.00 34 LEU A N 6
ATOM 7000 C CA . LEU A 1 34 ? -6.510 23.813 -5.143 1.00 0.00 34 LEU A CA 6
ATOM 7001 C C . LEU A 1 34 ? -5.821 23.347 -6.422 1.00 0.00 34 LEU A C 6
ATOM 7002 O O . LEU A 1 34 ? -4.774 23.863 -6.815 1.00 0.00 34 LEU A O 6
ATOM 7018 N N . PRO A 1 35 ? -6.422 22.351 -7.089 1.00 0.00 35 PRO A N 6
ATOM 7019 C CA . PRO A 1 35 ? -7.668 21.730 -6.631 1.00 0.00 35 PRO A CA 6
ATOM 7020 C C . PRO A 1 35 ? -7.470 20.897 -5.369 1.00 0.00 35 PRO A C 6
ATOM 7021 O O . PRO A 1 35 ? -6.340 20.606 -4.978 1.00 0.00 35 PRO A O 6
ATOM 7032 N N . GLN A 1 36 ? -8.576 20.516 -4.738 1.00 0.00 36 GLN A N 6
ATOM 7033 C CA . GLN A 1 36 ? -8.523 19.716 -3.520 1.00 0.00 36 GLN A CA 6
ATOM 7034 C C . GLN A 1 36 ? -8.175 18.265 -3.836 1.00 0.00 36 GLN A C 6
ATOM 7035 O O . GLN A 1 36 ? -8.917 17.578 -4.538 1.00 0.00 36 GLN A O 6
ATOM 7049 N N . ARG A 1 37 ? -7.043 17.806 -3.314 1.00 0.00 37 ARG A N 6
ATOM 7050 C CA . ARG A 1 37 ? -6.596 16.437 -3.542 1.00 0.00 37 ARG A CA 6
ATOM 7051 C C . ARG A 1 37 ? -6.382 15.707 -2.219 1.00 0.00 37 ARG A C 6
ATOM 7052 O O . ARG A 1 37 ? -5.729 16.223 -1.311 1.00 0.00 37 ARG A O 6
ATOM 7073 N N . PHE A 1 38 ? -6.938 14.505 -2.116 1.00 0.00 38 PHE A N 6
ATOM 7074 C CA . PHE A 1 38 ? -6.810 13.705 -0.903 1.00 0.00 38 PHE A CA 6
ATOM 7075 C C . PHE A 1 38 ? -5.477 12.961 -0.880 1.00 0.00 38 PHE A C 6
ATOM 7076 O O . PHE A 1 38 ? -4.891 12.684 -1.927 1.00 0.00 38 PHE A O 6
ATOM 7093 N N . ILE A 1 39 ? -5.005 12.643 0.320 1.00 0.00 39 ILE A N 6
ATOM 7094 C CA . ILE A 1 39 ? -3.743 11.932 0.479 1.00 0.00 39 ILE A CA 6
ATOM 7095 C C . ILE A 1 39 ? -3.903 10.727 1.400 1.00 0.00 39 ILE A C 6
ATOM 7096 O O . ILE A 1 39 ? -4.705 10.749 2.334 1.00 0.00 39 ILE A O 6
ATOM 7112 N N . CYS A 1 40 ? -3.134 9.677 1.132 1.00 0.00 40 CYS A N 6
ATOM 7113 C CA . CYS A 1 40 ? -3.189 8.463 1.937 1.00 0.00 40 CYS A CA 6
ATOM 7114 C C . CYS A 1 40 ? -1.794 7.883 2.143 1.00 0.00 40 CYS A C 6
ATOM 7115 O O . CYS A 1 40 ? -1.207 7.306 1.227 1.00 0.00 40 CYS A O 6
ATOM 7123 N N . LYS A 1 41 ? -1.266 8.041 3.352 1.00 0.00 41 LYS A N 6
ATOM 7124 C CA . LYS A 1 41 ? 0.061 7.534 3.680 1.00 0.00 41 LYS A CA 6
ATOM 7125 C C . LYS A 1 41 ? -0.025 6.138 4.290 1.00 0.00 41 LYS A C 6
ATOM 7126 O O . LYS A 1 41 ? -0.559 5.961 5.385 1.00 0.00 41 LYS A O 6
ATOM 7145 N N . CYS A 1 42 ? 0.505 5.152 3.575 1.00 0.00 42 CYS A N 6
ATOM 7146 C CA . CYS A 1 42 ? 0.488 3.772 4.046 1.00 0.00 42 CYS A CA 6
ATOM 7147 C C . CYS A 1 42 ? 1.656 3.506 4.991 1.00 0.00 42 CYS A C 6
ATOM 7148 O O . CYS A 1 42 ? 2.817 3.529 4.582 1.00 0.00 42 CYS A O 6
ATOM 7156 N N . LYS A 1 43 ? 1.341 3.254 6.257 1.00 0.00 43 LYS A N 6
ATOM 7157 C CA . LYS A 1 43 ? 2.363 2.984 7.261 1.00 0.00 43 LYS A CA 6
ATOM 7158 C C . LYS A 1 43 ? 2.272 1.544 7.755 1.00 0.00 43 LYS A C 6
ATOM 7159 O O . LYS A 1 43 ? 1.257 1.135 8.320 1.00 0.00 43 LYS A O 6
ATOM 7178 N N . ILE A 1 44 ? 3.339 0.781 7.541 1.00 0.00 44 ILE A N 6
ATOM 7179 C CA . ILE A 1 44 ? 3.380 -0.612 7.968 1.00 0.00 44 ILE A CA 6
ATOM 7180 C C . ILE A 1 44 ? 4.030 -0.748 9.340 1.00 0.00 44 ILE A C 6
ATOM 7181 O O . ILE A 1 44 ? 5.247 -0.632 9.476 1.00 0.00 44 ILE A O 6
ATOM 7197 N N . GLY A 1 45 ? 3.209 -0.995 10.356 1.00 0.00 45 GLY A N 6
ATOM 7198 C CA . GLY A 1 45 ? 3.722 -1.145 11.705 1.00 0.00 45 GLY A CA 6
ATOM 7199 C C . GLY A 1 45 ? 4.511 0.066 12.163 1.00 0.00 45 GLY A C 6
ATOM 7200 O O . GLY A 1 45 ? 5.586 -0.071 12.747 1.00 0.00 45 GLY A O 6
ATOM 7204 N N . GLN A 1 46 ? 3.978 1.254 11.896 1.00 0.00 46 GLN A N 6
ATOM 7205 C CA . GLN A 1 46 ? 4.642 2.493 12.282 1.00 0.00 46 GLN A CA 6
ATOM 7206 C C . GLN A 1 46 ? 5.871 2.745 11.416 1.00 0.00 46 GLN A C 6
ATOM 7207 O O . GLN A 1 46 ? 6.808 3.428 11.831 1.00 0.00 46 GLN A O 6
ATOM 7221 N N . THR A 1 47 ? 5.863 2.189 10.208 1.00 0.00 47 THR A N 6
ATOM 7222 C CA . THR A 1 47 ? 6.977 2.352 9.284 1.00 0.00 47 THR A CA 6
ATOM 7223 C C . THR A 1 47 ? 6.508 2.927 7.952 1.00 0.00 47 THR A C 6
ATOM 7224 O O . THR A 1 47 ? 5.764 2.281 7.215 1.00 0.00 47 THR A O 6
ATOM 7235 N N . MET A 1 48 ? 6.947 4.144 7.650 1.00 0.00 48 MET A N 6
ATOM 7236 C CA . MET A 1 48 ? 6.573 4.804 6.405 1.00 0.00 48 MET A CA 6
ATOM 7237 C C . MET A 1 48 ? 7.145 4.061 5.202 1.00 0.00 48 MET A C 6
ATOM 7238 O O . MET A 1 48 ? 8.354 4.071 4.972 1.00 0.00 48 MET A O 6
ATOM 7252 N N . TYR A 1 49 ? 6.268 3.418 4.439 1.00 0.00 49 TYR A N 6
ATOM 7253 C CA . TYR A 1 49 ? 6.687 2.668 3.261 1.00 0.00 49 TYR A CA 6
ATOM 7254 C C . TYR A 1 49 ? 6.348 3.428 1.982 1.00 0.00 49 TYR A C 6
ATOM 7255 O O . TYR A 1 49 ? 7.223 3.714 1.166 1.00 0.00 49 TYR A O 6
ATOM 7273 N N . GLY A 1 50 ? 5.070 3.751 1.815 1.00 0.00 50 GLY A N 6
ATOM 7274 C CA . GLY A 1 50 ? 4.636 4.475 0.634 1.00 0.00 50 GLY A CA 6
ATOM 7275 C C . GLY A 1 50 ? 3.411 5.329 0.895 1.00 0.00 50 GLY A C 6
ATOM 7276 O O . GLY A 1 50 ? 2.743 5.175 1.918 1.00 0.00 50 GLY A O 6
ATOM 7280 N N . THR A 1 51 ? 3.114 6.235 -0.032 1.00 0.00 51 THR A N 6
ATOM 7281 C CA . THR A 1 51 ? 1.963 7.118 0.104 1.00 0.00 51 THR A CA 6
ATOM 7282 C C . THR A 1 51 ? 1.280 7.341 -1.241 1.00 0.00 51 THR A C 6
ATOM 7283 O O . THR A 1 51 ? 1.899 7.198 -2.294 1.00 0.00 51 THR A O 6
ATOM 7294 N N . GLY A 1 52 ? -0.002 7.694 -1.197 1.00 0.00 52 GLY A N 6
ATOM 7295 C CA . GLY A 1 52 ? -0.748 7.932 -2.419 1.00 0.00 52 GLY A CA 6
ATOM 7296 C C . GLY A 1 52 ? -1.534 9.227 -2.375 1.00 0.00 52 GLY A C 6
ATOM 7297 O O . GLY A 1 52 ? -1.796 9.766 -1.300 1.00 0.00 52 GLY A O 6
ATOM 7301 N N . SER A 1 53 ? -1.911 9.729 -3.547 1.00 0.00 53 SER A N 6
ATOM 7302 C CA . SER A 1 53 ? -2.667 10.972 -3.638 1.00 0.00 53 SER A CA 6
ATOM 7303 C C . SER A 1 53 ? -3.651 10.925 -4.803 1.00 0.00 53 SER A C 6
ATOM 7304 O O . SER A 1 53 ? -3.306 10.500 -5.905 1.00 0.00 53 SER A O 6
ATOM 7312 N N . GLY A 1 54 ? -4.880 11.365 -4.550 1.00 0.00 54 GLY A N 6
ATOM 7313 C CA . GLY A 1 54 ? -5.896 11.365 -5.587 1.00 0.00 54 GLY A CA 6
ATOM 7314 C C . GLY A 1 54 ? -7.112 12.187 -5.207 1.00 0.00 54 GLY A C 6
ATOM 7315 O O . GLY A 1 54 ? -7.410 12.358 -4.025 1.00 0.00 54 GLY A O 6
ATOM 7319 N N . VAL A 1 55 ? -7.816 12.699 -6.212 1.00 0.00 55 VAL A N 6
ATOM 7320 C CA . VAL A 1 55 ? -9.006 13.508 -5.977 1.00 0.00 55 VAL A CA 6
ATOM 7321 C C . VAL A 1 55 ? -9.947 12.827 -4.990 1.00 0.00 55 VAL A C 6
ATOM 7322 O O . VAL A 1 55 ? -10.741 13.485 -4.317 1.00 0.00 55 VAL A O 6
ATOM 7335 N N . THR A 1 56 ? -9.854 11.503 -4.908 1.00 0.00 56 THR A N 6
ATOM 7336 C CA . THR A 1 56 ? -10.698 10.732 -4.004 1.00 0.00 56 THR A CA 6
ATOM 7337 C C . THR A 1 56 ? -9.860 9.822 -3.113 1.00 0.00 56 THR A C 6
ATOM 7338 O O . THR A 1 56 ? -8.834 9.292 -3.539 1.00 0.00 56 THR A O 6
ATOM 7349 N N . LYS A 1 57 ? -10.305 9.643 -1.874 1.00 0.00 57 LYS A N 6
ATOM 7350 C CA . LYS A 1 57 ? -9.598 8.795 -0.922 1.00 0.00 57 LYS A CA 6
ATOM 7351 C C . LYS A 1 57 ? -9.059 7.542 -1.605 1.00 0.00 57 LYS A C 6
ATOM 7352 O O . LYS A 1 57 ? -7.848 7.344 -1.693 1.00 0.00 57 LYS A O 6
ATOM 7371 N N . GLN A 1 58 ? -9.968 6.700 -2.088 1.00 0.00 58 GLN A N 6
ATOM 7372 C CA . GLN A 1 58 ? -9.583 5.467 -2.764 1.00 0.00 58 GLN A CA 6
ATOM 7373 C C . GLN A 1 58 ? -8.357 5.688 -3.644 1.00 0.00 58 GLN A C 6
ATOM 7374 O O . GLN A 1 58 ? -7.287 5.141 -3.382 1.00 0.00 58 GLN A O 6
ATOM 7388 N N . GLU A 1 59 ? -8.522 6.494 -4.688 1.00 0.00 59 GLU A N 6
ATOM 7389 C CA . GLU A 1 59 ? -7.428 6.787 -5.607 1.00 0.00 59 GLU A CA 6
ATOM 7390 C C . GLU A 1 59 ? -6.094 6.837 -4.867 1.00 0.00 59 GLU A C 6
ATOM 7391 O O . GLU A 1 59 ? -5.109 6.241 -5.300 1.00 0.00 59 GLU A O 6
ATOM 7403 N N . ALA A 1 60 ? -6.072 7.553 -3.747 1.00 0.00 60 ALA A N 6
ATOM 7404 C CA . ALA A 1 60 ? -4.861 7.680 -2.946 1.00 0.00 60 ALA A CA 6
ATOM 7405 C C . ALA A 1 60 ? -4.534 6.373 -2.233 1.00 0.00 60 ALA A C 6
ATOM 7406 O O . ALA A 1 60 ? -3.558 5.700 -2.565 1.00 0.00 60 ALA A O 6
ATOM 7413 N N . LYS A 1 61 ? -5.357 6.018 -1.252 1.00 0.00 61 LYS A N 6
ATOM 7414 C CA . LYS A 1 61 ? -5.156 4.790 -0.491 1.00 0.00 61 LYS A CA 6
ATOM 7415 C C . LYS A 1 61 ? -4.682 3.659 -1.399 1.00 0.00 61 LYS A C 6
ATOM 7416 O O . LYS A 1 61 ? -3.974 2.754 -0.958 1.00 0.00 61 LYS A O 6
ATOM 7435 N N . GLN A 1 62 ? -5.075 3.720 -2.667 1.00 0.00 62 GLN A N 6
ATOM 7436 C CA . GLN A 1 62 ? -4.688 2.701 -3.635 1.00 0.00 62 GLN A CA 6
ATOM 7437 C C . GLN A 1 62 ? -3.204 2.804 -3.971 1.00 0.00 62 GLN A C 6
ATOM 7438 O O . GLN A 1 62 ? -2.408 1.946 -3.588 1.00 0.00 62 GLN A O 6
ATOM 7452 N N . LEU A 1 63 ? -2.838 3.860 -4.690 1.00 0.00 63 LEU A N 6
ATOM 7453 C CA . LEU A 1 63 ? -1.448 4.077 -5.078 1.00 0.00 63 LEU A CA 6
ATOM 7454 C C . LEU A 1 63 ? -0.512 3.856 -3.895 1.00 0.00 63 LEU A C 6
ATOM 7455 O O . LEU A 1 63 ? 0.544 3.239 -4.033 1.00 0.00 63 LEU A O 6
ATOM 7471 N N . ALA A 1 64 ? -0.906 4.363 -2.732 1.00 0.00 64 ALA A N 6
ATOM 7472 C CA . ALA A 1 64 ? -0.104 4.218 -1.523 1.00 0.00 64 ALA A CA 6
ATOM 7473 C C . ALA A 1 64 ? 0.477 2.813 -1.416 1.00 0.00 64 ALA A C 6
ATOM 7474 O O . ALA A 1 64 ? 1.595 2.628 -0.934 1.00 0.00 64 ALA A O 6
ATOM 7481 N N . ALA A 1 65 ? -0.288 1.824 -1.868 1.00 0.00 65 ALA A N 6
ATOM 7482 C CA . ALA A 1 65 ? 0.153 0.436 -1.823 1.00 0.00 65 ALA A CA 6
ATOM 7483 C C . ALA A 1 65 ? 1.223 0.165 -2.875 1.00 0.00 65 ALA A C 6
ATOM 7484 O O . ALA A 1 65 ? 2.235 -0.479 -2.596 1.00 0.00 65 ALA A O 6
ATOM 7491 N N . LYS A 1 66 ? 0.994 0.661 -4.087 1.00 0.00 66 LYS A N 6
ATOM 7492 C CA . LYS A 1 66 ? 1.939 0.475 -5.182 1.00 0.00 66 LYS A CA 6
ATOM 7493 C C . LYS A 1 66 ? 3.372 0.686 -4.705 1.00 0.00 66 LYS A C 6
ATOM 7494 O O . LYS A 1 66 ? 4.182 -0.240 -4.717 1.00 0.00 66 LYS A O 6
ATOM 7513 N N . GLU A 1 67 ? 3.678 1.910 -4.287 1.00 0.00 67 GLU A N 6
ATOM 7514 C CA . GLU A 1 67 ? 5.014 2.241 -3.806 1.00 0.00 67 GLU A CA 6
ATOM 7515 C C . GLU A 1 67 ? 5.391 1.375 -2.608 1.00 0.00 67 GLU A C 6
ATOM 7516 O O . GLU A 1 67 ? 6.495 0.835 -2.542 1.00 0.00 67 GLU A O 6
ATOM 7528 N N . ALA A 1 68 ? 4.466 1.248 -1.662 1.00 0.00 68 ALA A N 6
ATOM 7529 C CA . ALA A 1 68 ? 4.700 0.447 -0.468 1.00 0.00 68 ALA A CA 6
ATOM 7530 C C . ALA A 1 68 ? 5.248 -0.930 -0.828 1.00 0.00 68 ALA A C 6
ATOM 7531 O O . ALA A 1 68 ? 6.199 -1.412 -0.212 1.00 0.00 68 ALA A O 6
ATOM 7538 N N . TYR A 1 69 ? 4.642 -1.559 -1.829 1.00 0.00 69 TYR A N 6
ATOM 7539 C CA . TYR A 1 69 ? 5.068 -2.882 -2.270 1.00 0.00 69 TYR A CA 6
ATOM 7540 C C . TYR A 1 69 ? 6.511 -2.854 -2.763 1.00 0.00 69 TYR A C 6
ATOM 7541 O O . TYR A 1 69 ? 7.373 -3.552 -2.230 1.00 0.00 69 TYR A O 6
ATOM 7559 N N . GLN A 1 70 ? 6.765 -2.042 -3.783 1.00 0.00 70 GLN A N 6
ATOM 7560 C CA . GLN A 1 70 ? 8.104 -1.922 -4.349 1.00 0.00 70 GLN A CA 6
ATOM 7561 C C . GLN A 1 70 ? 9.157 -1.856 -3.247 1.00 0.00 70 GLN A C 6
ATOM 7562 O O . GLN A 1 70 ? 10.206 -2.494 -3.337 1.00 0.00 70 GLN A O 6
ATOM 7576 N N . LYS A 1 71 ? 8.870 -1.081 -2.207 1.00 0.00 71 LYS A N 6
ATOM 7577 C CA . LYS A 1 71 ? 9.790 -0.932 -1.086 1.00 0.00 71 LYS A CA 6
ATOM 7578 C C . LYS A 1 71 ? 10.073 -2.280 -0.431 1.00 0.00 71 LYS A C 6
ATOM 7579 O O . LYS A 1 71 ? 11.228 -2.680 -0.284 1.00 0.00 71 LYS A O 6
ATOM 7598 N N . LEU A 1 72 ? 9.011 -2.976 -0.040 1.00 0.00 72 LEU A N 6
ATOM 7599 C CA . LEU A 1 72 ? 9.145 -4.281 0.599 1.00 0.00 72 LEU A CA 6
ATOM 7600 C C . LEU A 1 72 ? 10.012 -5.213 -0.242 1.00 0.00 72 LEU A C 6
ATOM 7601 O O . LEU A 1 72 ? 10.825 -5.970 0.290 1.00 0.00 72 LEU A O 6
ATOM 7617 N N . LEU A 1 73 ? 9.835 -5.150 -1.557 1.00 0.00 73 LEU A N 6
ATOM 7618 C CA . LEU A 1 73 ? 10.603 -5.986 -2.473 1.00 0.00 73 LEU A CA 6
ATOM 7619 C C . LEU A 1 73 ? 12.098 -5.713 -2.337 1.00 0.00 73 LEU A C 6
ATOM 7620 O O . LEU A 1 73 ? 12.925 -6.595 -2.568 1.00 0.00 73 LEU A O 6
ATOM 7636 N N . LYS A 1 74 ? 12.437 -4.486 -1.957 1.00 0.00 74 LYS A N 6
ATOM 7637 C CA . LYS A 1 74 ? 13.831 -4.095 -1.786 1.00 0.00 74 LYS A CA 6
ATOM 7638 C C . LYS A 1 74 ? 14.342 -4.494 -0.405 1.00 0.00 74 LYS A C 6
ATOM 7639 O O . LYS A 1 74 ? 15.389 -5.129 -0.279 1.00 0.00 74 LYS A O 6
ATOM 7658 N N . SER A 1 75 ? 13.596 -4.117 0.628 1.00 0.00 75 SER A N 6
ATOM 7659 C CA . SER A 1 75 ? 13.975 -4.433 2.001 1.00 0.00 75 SER A CA 6
ATOM 7660 C C . SER A 1 75 ? 12.809 -5.068 2.753 1.00 0.00 75 SER A C 6
ATOM 7661 O O . SER A 1 75 ? 12.037 -4.394 3.436 1.00 0.00 75 SER A O 6
ATOM 7669 N N . PRO A 1 76 ? 12.678 -6.397 2.627 1.00 0.00 76 PRO A N 6
ATOM 7670 C CA . PRO A 1 76 ? 11.611 -7.153 3.288 1.00 0.00 76 PRO A CA 6
ATOM 7671 C C . PRO A 1 76 ? 11.796 -7.217 4.800 1.00 0.00 76 PRO A C 6
ATOM 7672 O O . PRO A 1 76 ? 12.859 -6.899 5.333 1.00 0.00 76 PRO A O 6
ATOM 7683 N N . PRO A 1 77 ? 10.738 -7.637 5.509 1.00 0.00 77 PRO A N 6
ATOM 7684 C CA . PRO A 1 77 ? 10.760 -7.753 6.971 1.00 0.00 77 PRO A CA 6
ATOM 7685 C C . PRO A 1 77 ? 11.656 -8.891 7.448 1.00 0.00 77 PRO A C 6
ATOM 7686 O O . PRO A 1 77 ? 12.284 -8.800 8.504 1.00 0.00 77 PRO A O 6
ATOM 7697 N N . LYS A 1 78 ? 11.712 -9.963 6.665 1.00 0.00 78 LYS A N 6
ATOM 7698 C CA . LYS A 1 78 ? 12.533 -11.118 7.006 1.00 0.00 78 LYS A CA 6
ATOM 7699 C C . LYS A 1 78 ? 13.921 -11.003 6.384 1.00 0.00 78 LYS A C 6
ATOM 7700 O O . LYS A 1 78 ? 14.162 -10.146 5.533 1.00 0.00 78 LYS A O 6
ATOM 7719 N N . THR A 1 79 ? 14.831 -11.872 6.813 1.00 0.00 79 THR A N 6
ATOM 7720 C CA . THR A 1 79 ? 16.194 -11.867 6.299 1.00 0.00 79 THR A CA 6
ATOM 7721 C C . THR A 1 79 ? 16.472 -13.113 5.465 1.00 0.00 79 THR A C 6
ATOM 7722 O O . THR A 1 79 ? 17.520 -13.743 5.603 1.00 0.00 79 THR A O 6
ATOM 7733 N N . ALA A 1 80 ? 15.526 -13.463 4.600 1.00 0.00 80 ALA A N 6
ATOM 7734 C CA . ALA A 1 80 ? 15.670 -14.632 3.742 1.00 0.00 80 ALA A CA 6
ATOM 7735 C C . ALA A 1 80 ? 16.914 -14.521 2.867 1.00 0.00 80 ALA A C 6
ATOM 7736 O O . ALA A 1 80 ? 17.782 -15.393 2.892 1.00 0.00 80 ALA A O 6
ATOM 7743 N N . GLY A 1 81 ? 16.993 -13.443 2.093 1.00 0.00 81 GLY A N 6
ATOM 7744 C CA . GLY A 1 81 ? 18.135 -13.239 1.220 1.00 0.00 81 GLY A CA 6
ATOM 7745 C C . GLY A 1 81 ? 17.856 -12.225 0.129 1.00 0.00 81 GLY A C 6
ATOM 7746 O O . GLY A 1 81 ? 16.735 -12.133 -0.373 1.00 0.00 81 GLY A O 6
ATOM 7750 N N . THR A 1 82 ? 18.878 -11.459 -0.241 1.00 0.00 82 THR A N 6
ATOM 7751 C CA . THR A 1 82 ? 18.737 -10.444 -1.277 1.00 0.00 82 THR A CA 6
ATOM 7752 C C . THR A 1 82 ? 18.322 -11.068 -2.605 1.00 0.00 82 THR A C 6
ATOM 7753 O O . THR A 1 82 ? 17.571 -10.470 -3.375 1.00 0.00 82 THR A O 6
ATOM 7764 N N . SER A 1 83 ? 18.815 -12.274 -2.866 1.00 0.00 83 SER A N 6
ATOM 7765 C CA . SER A 1 83 ? 18.498 -12.979 -4.103 1.00 0.00 83 SER A CA 6
ATOM 7766 C C . SER A 1 83 ? 18.725 -12.079 -5.314 1.00 0.00 83 SER A C 6
ATOM 7767 O O . SER A 1 83 ? 17.926 -12.065 -6.249 1.00 0.00 83 SER A O 6
ATOM 7775 N N . GLY A 1 84 ? 19.822 -11.329 -5.288 1.00 0.00 84 GLY A N 6
ATOM 7776 C CA . GLY A 1 84 ? 20.136 -10.436 -6.388 1.00 0.00 84 GLY A CA 6
ATOM 7777 C C . GLY A 1 84 ? 21.202 -9.421 -6.026 1.00 0.00 84 GLY A C 6
ATOM 7778 O O . GLY A 1 84 ? 21.525 -9.220 -4.855 1.00 0.00 84 GLY A O 6
ATOM 7782 N N . PRO A 1 85 ? 21.770 -8.763 -7.047 1.00 0.00 85 PRO A N 6
ATOM 7783 C CA . PRO A 1 85 ? 22.816 -7.753 -6.855 1.00 0.00 85 PRO A CA 6
ATOM 7784 C C . PRO A 1 85 ? 22.281 -6.482 -6.204 1.00 0.00 85 PRO A C 6
ATOM 7785 O O . PRO A 1 85 ? 23.045 -5.575 -5.872 1.00 0.00 85 PRO A O 6
ATOM 7796 N N . SER A 1 86 ? 20.966 -6.423 -6.023 1.00 0.00 86 SER A N 6
ATOM 7797 C CA . SER A 1 86 ? 20.329 -5.261 -5.415 1.00 0.00 86 SER A CA 6
ATOM 7798 C C . SER A 1 86 ? 21.226 -4.649 -4.343 1.00 0.00 86 SER A C 6
ATOM 7799 O O . SER A 1 86 ? 21.424 -3.435 -4.302 1.00 0.00 86 SER A O 6
ATOM 7807 N N . SER A 1 87 ? 21.765 -5.500 -3.475 1.00 0.00 87 SER A N 6
ATOM 7808 C CA . SER A 1 87 ? 22.638 -5.045 -2.400 1.00 0.00 87 SER A CA 6
ATOM 7809 C C . SER A 1 87 ? 24.068 -5.529 -2.619 1.00 0.00 87 SER A C 6
ATOM 7810 O O . SER A 1 87 ? 24.468 -6.572 -2.104 1.00 0.00 87 SER A O 6
ATOM 7818 N N . GLY A 1 88 ? 24.835 -4.761 -3.388 1.00 0.00 88 GLY A N 6
ATOM 7819 C CA . GLY A 1 88 ? 26.212 -5.127 -3.662 1.00 0.00 88 GLY A CA 6
ATOM 7820 C C . GLY A 1 88 ? 27.189 -4.456 -2.719 1.00 0.00 88 GLY A C 6
ATOM 7821 O O . GLY A 1 88 ? 27.524 -5.003 -1.668 1.00 0.00 88 GLY A O 6
ATOM 7825 N N . GLY A 1 1 ? 14.479 -9.167 -12.712 1.00 0.00 1 GLY A N 7
ATOM 7826 C CA . GLY A 1 1 ? 13.067 -8.889 -12.895 1.00 0.00 1 GLY A CA 7
ATOM 7827 C C . GLY A 1 1 ? 12.714 -8.611 -14.343 1.00 0.00 1 GLY A C 7
ATOM 7828 O O . GLY A 1 1 ? 13.597 -8.439 -15.182 1.00 0.00 1 GLY A O 7
ATOM 7832 N N . SER A 1 2 ? 11.418 -8.568 -14.636 1.00 0.00 2 SER A N 7
ATOM 7833 C CA . SER A 1 2 ? 10.950 -8.314 -15.994 1.00 0.00 2 SER A CA 7
ATOM 7834 C C . SER A 1 2 ? 9.984 -7.134 -16.024 1.00 0.00 2 SER A C 7
ATOM 7835 O O . SER A 1 2 ? 9.504 -6.684 -14.983 1.00 0.00 2 SER A O 7
ATOM 7843 N N . SER A 1 3 ? 9.703 -6.637 -17.224 1.00 0.00 3 SER A N 7
ATOM 7844 C CA . SER A 1 3 ? 8.797 -5.506 -17.391 1.00 0.00 3 SER A CA 7
ATOM 7845 C C . SER A 1 3 ? 7.347 -5.976 -17.453 1.00 0.00 3 SER A C 7
ATOM 7846 O O . SER A 1 3 ? 7.066 -7.106 -17.853 1.00 0.00 3 SER A O 7
ATOM 7854 N N . GLY A 1 4 ? 6.430 -5.100 -17.055 1.00 0.00 4 GLY A N 7
ATOM 7855 C CA . GLY A 1 4 ? 5.020 -5.443 -17.073 1.00 0.00 4 GLY A CA 7
ATOM 7856 C C . GLY A 1 4 ? 4.229 -4.700 -16.014 1.00 0.00 4 GLY A C 7
ATOM 7857 O O . GLY A 1 4 ? 4.798 -4.192 -15.048 1.00 0.00 4 GLY A O 7
ATOM 7861 N N . SER A 1 5 ? 2.914 -4.635 -16.197 1.00 0.00 5 SER A N 7
ATOM 7862 C CA . SER A 1 5 ? 2.044 -3.944 -15.252 1.00 0.00 5 SER A CA 7
ATOM 7863 C C . SER A 1 5 ? 1.253 -4.942 -14.412 1.00 0.00 5 SER A C 7
ATOM 7864 O O . SER A 1 5 ? 0.769 -5.953 -14.921 1.00 0.00 5 SER A O 7
ATOM 7872 N N . SER A 1 6 ? 1.127 -4.650 -13.121 1.00 0.00 6 SER A N 7
ATOM 7873 C CA . SER A 1 6 ? 0.398 -5.523 -12.208 1.00 0.00 6 SER A CA 7
ATOM 7874 C C . SER A 1 6 ? -0.465 -4.707 -11.250 1.00 0.00 6 SER A C 7
ATOM 7875 O O . SER A 1 6 ? -0.360 -3.483 -11.191 1.00 0.00 6 SER A O 7
ATOM 7883 N N . GLY A 1 7 ? -1.320 -5.397 -10.501 1.00 0.00 7 GLY A N 7
ATOM 7884 C CA . GLY A 1 7 ? -2.190 -4.722 -9.555 1.00 0.00 7 GLY A CA 7
ATOM 7885 C C . GLY A 1 7 ? -1.717 -4.872 -8.123 1.00 0.00 7 GLY A C 7
ATOM 7886 O O . GLY A 1 7 ? -2.365 -5.538 -7.315 1.00 0.00 7 GLY A O 7
ATOM 7890 N N . TYR A 1 8 ? -0.584 -4.255 -7.807 1.00 0.00 8 TYR A N 7
ATOM 7891 C CA . TYR A 1 8 ? -0.023 -4.327 -6.464 1.00 0.00 8 TYR A CA 7
ATOM 7892 C C . TYR A 1 8 ? -0.959 -3.680 -5.447 1.00 0.00 8 TYR A C 7
ATOM 7893 O O . TYR A 1 8 ? -0.982 -4.063 -4.277 1.00 0.00 8 TYR A O 7
ATOM 7911 N N . ILE A 1 9 ? -1.729 -2.698 -5.903 1.00 0.00 9 ILE A N 7
ATOM 7912 C CA . ILE A 1 9 ? -2.668 -1.998 -5.035 1.00 0.00 9 ILE A CA 7
ATOM 7913 C C . ILE A 1 9 ? -3.260 -2.941 -3.993 1.00 0.00 9 ILE A C 7
ATOM 7914 O O . ILE A 1 9 ? -3.449 -2.565 -2.837 1.00 0.00 9 ILE A O 7
ATOM 7930 N N . GLY A 1 10 ? -3.549 -4.170 -4.410 1.00 0.00 10 GLY A N 7
ATOM 7931 C CA . GLY A 1 10 ? -4.115 -5.148 -3.500 1.00 0.00 10 GLY A CA 7
ATOM 7932 C C . GLY A 1 10 ? -3.056 -6.015 -2.849 1.00 0.00 10 GLY A C 7
ATOM 7933 O O . GLY A 1 10 ? -3.252 -6.526 -1.746 1.00 0.00 10 GLY A O 7
ATOM 7937 N N . LEU A 1 11 ? -1.929 -6.184 -3.533 1.00 0.00 11 LEU A N 7
ATOM 7938 C CA . LEU A 1 11 ? -0.834 -6.998 -3.016 1.00 0.00 11 LEU A CA 7
ATOM 7939 C C . LEU A 1 11 ? -0.544 -6.655 -1.558 1.00 0.00 11 LEU A C 7
ATOM 7940 O O . LEU A 1 11 ? -0.648 -7.508 -0.677 1.00 0.00 11 LEU A O 7
ATOM 7956 N N . VAL A 1 12 ? -0.180 -5.401 -1.311 1.00 0.00 12 VAL A N 7
ATOM 7957 C CA . VAL A 1 12 ? 0.123 -4.944 0.040 1.00 0.00 12 VAL A CA 7
ATOM 7958 C C . VAL A 1 12 ? -0.895 -5.479 1.041 1.00 0.00 12 VAL A C 7
ATOM 7959 O O . VAL A 1 12 ? -0.537 -6.162 2.000 1.00 0.00 12 VAL A O 7
ATOM 7972 N N . ASN A 1 13 ? -2.165 -5.164 0.811 1.00 0.00 13 ASN A N 7
ATOM 7973 C CA . ASN A 1 13 ? -3.236 -5.613 1.694 1.00 0.00 13 ASN A CA 7
ATOM 7974 C C . ASN A 1 13 ? -2.995 -7.047 2.155 1.00 0.00 13 ASN A C 7
ATOM 7975 O O . ASN A 1 13 ? -3.025 -7.339 3.351 1.00 0.00 13 ASN A O 7
ATOM 7986 N N . SER A 1 14 ? -2.755 -7.939 1.199 1.00 0.00 14 SER A N 7
ATOM 7987 C CA . SER A 1 14 ? -2.512 -9.343 1.506 1.00 0.00 14 SER A CA 7
ATOM 7988 C C . SER A 1 14 ? -1.128 -9.533 2.119 1.00 0.00 14 SER A C 7
ATOM 7989 O O . SER A 1 14 ? -0.997 -9.969 3.263 1.00 0.00 14 SER A O 7
ATOM 7997 N N . PHE A 1 15 ? -0.096 -9.203 1.350 1.00 0.00 15 PHE A N 7
ATOM 7998 C CA . PHE A 1 15 ? 1.279 -9.337 1.815 1.00 0.00 15 PHE A CA 7
ATOM 7999 C C . PHE A 1 15 ? 1.376 -9.061 3.313 1.00 0.00 15 PHE A C 7
ATOM 8000 O O . PHE A 1 15 ? 1.941 -9.855 4.065 1.00 0.00 15 PHE A O 7
ATOM 8017 N N . ALA A 1 16 ? 0.822 -7.931 3.737 1.00 0.00 16 ALA A N 7
ATOM 8018 C CA . ALA A 1 16 ? 0.844 -7.550 5.144 1.00 0.00 16 ALA A CA 7
ATOM 8019 C C . ALA A 1 16 ? 0.319 -8.678 6.026 1.00 0.00 16 ALA A C 7
ATOM 8020 O O . ALA A 1 16 ? 1.065 -9.258 6.815 1.00 0.00 16 ALA A O 7
ATOM 8027 N N . GLN A 1 17 ? -0.967 -8.982 5.887 1.00 0.00 17 GLN A N 7
ATOM 8028 C CA . GLN A 1 17 ? -1.590 -10.040 6.674 1.00 0.00 17 GLN A CA 7
ATOM 8029 C C . GLN A 1 17 ? -0.771 -11.324 6.605 1.00 0.00 17 GLN A C 7
ATOM 8030 O O . GLN A 1 17 ? -0.469 -11.937 7.629 1.00 0.00 17 GLN A O 7
ATOM 8044 N N . LYS A 1 18 ? -0.414 -11.728 5.390 1.00 0.00 18 LYS A N 7
ATOM 8045 C CA . LYS A 1 18 ? 0.372 -12.939 5.186 1.00 0.00 18 LYS A CA 7
ATOM 8046 C C . LYS A 1 18 ? 1.646 -12.909 6.024 1.00 0.00 18 LYS A C 7
ATOM 8047 O O . LYS A 1 18 ? 2.058 -13.925 6.584 1.00 0.00 18 LYS A O 7
ATOM 8066 N N . LYS A 1 19 ? 2.267 -11.737 6.106 1.00 0.00 19 LYS A N 7
ATOM 8067 C CA . LYS A 1 19 ? 3.493 -11.572 6.878 1.00 0.00 19 LYS A CA 7
ATOM 8068 C C . LYS A 1 19 ? 3.183 -11.139 8.307 1.00 0.00 19 LYS A C 7
ATOM 8069 O O . LYS A 1 19 ? 4.044 -10.605 9.006 1.00 0.00 19 LYS A O 7
ATOM 8088 N N . LYS A 1 20 ? 1.947 -11.374 8.737 1.00 0.00 20 LYS A N 7
ATOM 8089 C CA . LYS A 1 20 ? 1.523 -11.011 10.084 1.00 0.00 20 LYS A CA 7
ATOM 8090 C C . LYS A 1 20 ? 1.978 -9.598 10.435 1.00 0.00 20 LYS A C 7
ATOM 8091 O O . LYS A 1 20 ? 2.361 -9.324 11.573 1.00 0.00 20 LYS A O 7
ATOM 8110 N N . LEU A 1 21 ? 1.931 -8.705 9.453 1.00 0.00 21 LEU A N 7
ATOM 8111 C CA . LEU A 1 21 ? 2.337 -7.319 9.659 1.00 0.00 21 LEU A CA 7
ATOM 8112 C C . LEU A 1 21 ? 1.125 -6.430 9.919 1.00 0.00 21 LEU A C 7
ATOM 8113 O O . LEU A 1 21 ? -0.017 -6.883 9.846 1.00 0.00 21 LEU A O 7
ATOM 8129 N N . SER A 1 22 ? 1.383 -5.162 10.222 1.00 0.00 22 SER A N 7
ATOM 8130 C CA . SER A 1 22 ? 0.313 -4.209 10.495 1.00 0.00 22 SER A CA 7
ATOM 8131 C C . SER A 1 22 ? 0.335 -3.065 9.485 1.00 0.00 22 SER A C 7
ATOM 8132 O O . SER A 1 22 ? 1.309 -2.318 9.396 1.00 0.00 22 SER A O 7
ATOM 8140 N N . VAL A 1 23 ? -0.748 -2.934 8.725 1.00 0.00 23 VAL A N 7
ATOM 8141 C CA . VAL A 1 23 ? -0.856 -1.882 7.722 1.00 0.00 23 VAL A CA 7
ATOM 8142 C C . VAL A 1 23 ? -1.741 -0.742 8.214 1.00 0.00 23 VAL A C 7
ATOM 8143 O O . VAL A 1 23 ? -2.851 -0.967 8.695 1.00 0.00 23 VAL A O 7
ATOM 8156 N N . ASN A 1 24 ? -1.242 0.484 8.091 1.00 0.00 24 ASN A N 7
ATOM 8157 C CA . ASN A 1 24 ? -1.987 1.660 8.523 1.00 0.00 24 ASN A CA 7
ATOM 8158 C C . ASN A 1 24 ? -2.104 2.677 7.391 1.00 0.00 24 ASN A C 7
ATOM 8159 O O . ASN A 1 24 ? -1.213 2.788 6.548 1.00 0.00 24 ASN A O 7
ATOM 8170 N N . TYR A 1 25 ? -3.207 3.416 7.380 1.00 0.00 25 TYR A N 7
ATOM 8171 C CA . TYR A 1 25 ? -3.441 4.423 6.351 1.00 0.00 25 TYR A CA 7
ATOM 8172 C C . TYR A 1 25 ? -3.828 5.760 6.975 1.00 0.00 25 TYR A C 7
ATOM 8173 O O . TYR A 1 25 ? -4.916 5.906 7.532 1.00 0.00 25 TYR A O 7
ATOM 8191 N N . GLU A 1 26 ? -2.928 6.734 6.877 1.00 0.00 26 GLU A N 7
ATOM 8192 C CA . GLU A 1 26 ? -3.175 8.059 7.432 1.00 0.00 26 GLU A CA 7
ATOM 8193 C C . GLU A 1 26 ? -3.860 8.959 6.408 1.00 0.00 26 GLU A C 7
ATOM 8194 O O . GLU A 1 26 ? -3.505 8.956 5.229 1.00 0.00 26 GLU A O 7
ATOM 8206 N N . GLN A 1 27 ? -4.843 9.727 6.867 1.00 0.00 27 GLN A N 7
ATOM 8207 C CA . GLN A 1 27 ? -5.579 10.631 5.991 1.00 0.00 27 GLN A CA 7
ATOM 8208 C C . GLN A 1 27 ? -5.249 12.086 6.309 1.00 0.00 27 GLN A C 7
ATOM 8209 O O . GLN A 1 27 ? -5.056 12.449 7.469 1.00 0.00 27 GLN A O 7
ATOM 8223 N N . CYS A 1 28 ? -5.185 12.913 5.271 1.00 0.00 28 CYS A N 7
ATOM 8224 C CA . CYS A 1 28 ? -4.877 14.328 5.440 1.00 0.00 28 CYS A CA 7
ATOM 8225 C C . CYS A 1 28 ? -6.135 15.179 5.295 1.00 0.00 28 CYS A C 7
ATOM 8226 O O . CYS A 1 28 ? -7.173 14.697 4.842 1.00 0.00 28 CYS A O 7
ATOM 8234 N N . GLU A 1 29 ? -6.034 16.446 5.686 1.00 0.00 29 GLU A N 7
ATOM 8235 C CA . GLU A 1 29 ? -7.165 17.363 5.602 1.00 0.00 29 GLU A CA 7
ATOM 8236 C C . GLU A 1 29 ? -6.787 18.624 4.831 1.00 0.00 29 GLU A C 7
ATOM 8237 O O . GLU A 1 29 ? -5.622 19.018 4.769 1.00 0.00 29 GLU A O 7
ATOM 8249 N N . PRO A 1 30 ? -7.794 19.273 4.229 1.00 0.00 30 PRO A N 7
ATOM 8250 C CA . PRO A 1 30 ? -7.593 20.499 3.451 1.00 0.00 30 PRO A CA 7
ATOM 8251 C C . PRO A 1 30 ? -7.223 21.689 4.330 1.00 0.00 30 PRO A C 7
ATOM 8252 O O . PRO A 1 30 ? -7.013 22.796 3.835 1.00 0.00 30 PRO A O 7
ATOM 8263 N N . ASN A 1 31 ? -7.143 21.453 5.635 1.00 0.00 31 ASN A N 7
ATOM 8264 C CA . ASN A 1 31 ? -6.798 22.506 6.583 1.00 0.00 31 ASN A CA 7
ATOM 8265 C C . ASN A 1 31 ? -7.866 23.595 6.600 1.00 0.00 31 ASN A C 7
ATOM 8266 O O . ASN A 1 31 ? -7.573 24.762 6.855 1.00 0.00 31 ASN A O 7
ATOM 8277 N N . SER A 1 32 ? -9.107 23.203 6.326 1.00 0.00 32 SER A N 7
ATOM 8278 C CA . SER A 1 32 ? -10.219 24.146 6.306 1.00 0.00 32 SER A CA 7
ATOM 8279 C C . SER A 1 32 ? -9.946 25.288 5.332 1.00 0.00 32 SER A C 7
ATOM 8280 O O . SER A 1 32 ? -10.103 26.460 5.674 1.00 0.00 32 SER A O 7
ATOM 8288 N N . GLU A 1 33 ? -9.535 24.937 4.118 1.00 0.00 33 GLU A N 7
ATOM 8289 C CA . GLU A 1 33 ? -9.239 25.932 3.095 1.00 0.00 33 GLU A CA 7
ATOM 8290 C C . GLU A 1 33 ? -8.987 25.267 1.745 1.00 0.00 33 GLU A C 7
ATOM 8291 O O . GLU A 1 33 ? -8.143 24.377 1.626 1.00 0.00 33 GLU A O 7
ATOM 8303 N N . LEU A 1 34 ? -9.724 25.704 0.730 1.00 0.00 34 LEU A N 7
ATOM 8304 C CA . LEU A 1 34 ? -9.582 25.151 -0.613 1.00 0.00 34 LEU A CA 7
ATOM 8305 C C . LEU A 1 34 ? -8.272 25.602 -1.252 1.00 0.00 34 LEU A C 7
ATOM 8306 O O . LEU A 1 34 ? -7.672 26.602 -0.856 1.00 0.00 34 LEU A O 7
ATOM 8322 N N . PRO A 1 35 ? -7.818 24.849 -2.265 1.00 0.00 35 PRO A N 7
ATOM 8323 C CA . PRO A 1 35 ? -8.523 23.657 -2.743 1.00 0.00 35 PRO A CA 7
ATOM 8324 C C . PRO A 1 35 ? -8.471 22.511 -1.739 1.00 0.00 35 PRO A C 7
ATOM 8325 O O . PRO A 1 35 ? -7.836 22.621 -0.691 1.00 0.00 35 PRO A O 7
ATOM 8336 N N . GLN A 1 36 ? -9.143 21.412 -2.067 1.00 0.00 36 GLN A N 7
ATOM 8337 C CA . GLN A 1 36 ? -9.173 20.245 -1.193 1.00 0.00 36 GLN A CA 7
ATOM 8338 C C . GLN A 1 36 ? -8.712 18.996 -1.936 1.00 0.00 36 GLN A C 7
ATOM 8339 O O . GLN A 1 36 ? -9.234 18.668 -3.002 1.00 0.00 36 GLN A O 7
ATOM 8353 N N . ARG A 1 37 ? -7.731 18.303 -1.367 1.00 0.00 37 ARG A N 7
ATOM 8354 C CA . ARG A 1 37 ? -7.199 17.090 -1.977 1.00 0.00 37 ARG A CA 7
ATOM 8355 C C . ARG A 1 37 ? -7.158 15.947 -0.967 1.00 0.00 37 ARG A C 7
ATOM 8356 O O . ARG A 1 37 ? -7.022 16.172 0.236 1.00 0.00 37 ARG A O 7
ATOM 8377 N N . PHE A 1 38 ? -7.277 14.721 -1.464 1.00 0.00 38 PHE A N 7
ATOM 8378 C CA . PHE A 1 38 ? -7.255 13.542 -0.606 1.00 0.00 38 PHE A CA 7
ATOM 8379 C C . PHE A 1 38 ? -5.891 12.859 -0.655 1.00 0.00 38 PHE A C 7
ATOM 8380 O O . PHE A 1 38 ? -5.450 12.405 -1.712 1.00 0.00 38 PHE A O 7
ATOM 8397 N N . ILE A 1 39 ? -5.229 12.790 0.495 1.00 0.00 39 ILE A N 7
ATOM 8398 C CA . ILE A 1 39 ? -3.917 12.162 0.584 1.00 0.00 39 ILE A CA 7
ATOM 8399 C C . ILE A 1 39 ? -3.920 11.022 1.596 1.00 0.00 39 ILE A C 7
ATOM 8400 O O . ILE A 1 39 ? -4.334 11.198 2.743 1.00 0.00 39 ILE A O 7
ATOM 8416 N N . CYS A 1 40 ? -3.455 9.855 1.166 1.00 0.00 40 CYS A N 7
ATOM 8417 C CA . CYS A 1 40 ? -3.403 8.685 2.035 1.00 0.00 40 CYS A CA 7
ATOM 8418 C C . CYS A 1 40 ? -1.986 8.125 2.109 1.00 0.00 40 CYS A C 7
ATOM 8419 O O . CYS A 1 40 ? -1.377 7.808 1.087 1.00 0.00 40 CYS A O 7
ATOM 8427 N N . LYS A 1 41 ? -1.465 8.006 3.326 1.00 0.00 41 LYS A N 7
ATOM 8428 C CA . LYS A 1 41 ? -0.119 7.485 3.535 1.00 0.00 41 LYS A CA 7
ATOM 8429 C C . LYS A 1 41 ? -0.166 6.069 4.101 1.00 0.00 41 LYS A C 7
ATOM 8430 O O . LYS A 1 41 ? -0.853 5.808 5.089 1.00 0.00 41 LYS A O 7
ATOM 8449 N N . CYS A 1 42 ? 0.568 5.160 3.469 1.00 0.00 42 CYS A N 7
ATOM 8450 C CA . CYS A 1 42 ? 0.611 3.771 3.911 1.00 0.00 42 CYS A CA 7
ATOM 8451 C C . CYS A 1 42 ? 1.831 3.516 4.789 1.00 0.00 42 CYS A C 7
ATOM 8452 O O . CYS A 1 42 ? 2.970 3.687 4.354 1.00 0.00 42 CYS A O 7
ATOM 8460 N N . LYS A 1 43 ? 1.586 3.109 6.030 1.00 0.00 43 LYS A N 7
ATOM 8461 C CA . LYS A 1 43 ? 2.664 2.831 6.972 1.00 0.00 43 LYS A CA 7
ATOM 8462 C C . LYS A 1 43 ? 2.576 1.400 7.493 1.00 0.00 43 LYS A C 7
ATOM 8463 O O . LYS A 1 43 ? 1.487 0.898 7.773 1.00 0.00 43 LYS A O 7
ATOM 8482 N N . ILE A 1 44 ? 3.727 0.750 7.622 1.00 0.00 44 ILE A N 7
ATOM 8483 C CA . ILE A 1 44 ? 3.779 -0.621 8.112 1.00 0.00 44 ILE A CA 7
ATOM 8484 C C . ILE A 1 44 ? 4.645 -0.726 9.363 1.00 0.00 44 ILE A C 7
ATOM 8485 O O . ILE A 1 44 ? 5.872 -0.666 9.289 1.00 0.00 44 ILE A O 7
ATOM 8501 N N . GLY A 1 45 ? 3.997 -0.884 10.514 1.00 0.00 45 GLY A N 7
ATOM 8502 C CA . GLY A 1 45 ? 4.723 -0.996 11.765 1.00 0.00 45 GLY A CA 7
ATOM 8503 C C . GLY A 1 45 ? 5.445 0.285 12.133 1.00 0.00 45 GLY A C 7
ATOM 8504 O O . GLY A 1 45 ? 6.674 0.319 12.184 1.00 0.00 45 GLY A O 7
ATOM 8508 N N . GLN A 1 46 ? 4.680 1.341 12.388 1.00 0.00 46 GLN A N 7
ATOM 8509 C CA . GLN A 1 46 ? 5.255 2.631 12.751 1.00 0.00 46 GLN A CA 7
ATOM 8510 C C . GLN A 1 46 ? 6.392 3.005 11.806 1.00 0.00 46 GLN A C 7
ATOM 8511 O O . GLN A 1 46 ? 7.287 3.771 12.166 1.00 0.00 46 GLN A O 7
ATOM 8525 N N . THR A 1 47 ? 6.353 2.459 10.595 1.00 0.00 47 THR A N 7
ATOM 8526 C CA . THR A 1 47 ? 7.380 2.733 9.598 1.00 0.00 47 THR A CA 7
ATOM 8527 C C . THR A 1 47 ? 6.765 3.248 8.302 1.00 0.00 47 THR A C 7
ATOM 8528 O O . THR A 1 47 ? 5.707 2.784 7.879 1.00 0.00 47 THR A O 7
ATOM 8539 N N . MET A 1 48 ? 7.436 4.210 7.676 1.00 0.00 48 MET A N 7
ATOM 8540 C CA . MET A 1 48 ? 6.955 4.787 6.426 1.00 0.00 48 MET A CA 7
ATOM 8541 C C . MET A 1 48 ? 7.328 3.902 5.240 1.00 0.00 48 MET A C 7
ATOM 8542 O O . MET A 1 48 ? 8.498 3.576 5.041 1.00 0.00 48 MET A O 7
ATOM 8556 N N . TYR A 1 49 ? 6.327 3.518 4.457 1.00 0.00 49 TYR A N 7
ATOM 8557 C CA . TYR A 1 49 ? 6.550 2.669 3.292 1.00 0.00 49 TYR A CA 7
ATOM 8558 C C . TYR A 1 49 ? 6.206 3.410 2.004 1.00 0.00 49 TYR A C 7
ATOM 8559 O O . TYR A 1 49 ? 7.059 3.606 1.140 1.00 0.00 49 TYR A O 7
ATOM 8577 N N . GLY A 1 50 ? 4.947 3.821 1.883 1.00 0.00 50 GLY A N 7
ATOM 8578 C CA . GLY A 1 50 ? 4.511 4.536 0.698 1.00 0.00 50 GLY A CA 7
ATOM 8579 C C . GLY A 1 50 ? 3.538 5.653 1.020 1.00 0.00 50 GLY A C 7
ATOM 8580 O O . GLY A 1 50 ? 3.001 5.720 2.127 1.00 0.00 50 GLY A O 7
ATOM 8584 N N . THR A 1 51 ? 3.311 6.536 0.053 1.00 0.00 51 THR A N 7
ATOM 8585 C CA . THR A 1 51 ? 2.399 7.657 0.240 1.00 0.00 51 THR A CA 7
ATOM 8586 C C . THR A 1 51 ? 1.635 7.964 -1.043 1.00 0.00 51 THR A C 7
ATOM 8587 O O . THR A 1 51 ? 2.220 8.387 -2.040 1.00 0.00 51 THR A O 7
ATOM 8598 N N . GLY A 1 52 ? 0.323 7.750 -1.011 1.00 0.00 52 GLY A N 7
ATOM 8599 C CA . GLY A 1 52 ? -0.500 8.010 -2.178 1.00 0.00 52 GLY A CA 7
ATOM 8600 C C . GLY A 1 52 ? -1.278 9.305 -2.062 1.00 0.00 52 GLY A C 7
ATOM 8601 O O . GLY A 1 52 ? -1.694 9.691 -0.969 1.00 0.00 52 GLY A O 7
ATOM 8605 N N . SER A 1 53 ? -1.475 9.979 -3.190 1.00 0.00 53 SER A N 7
ATOM 8606 C CA . SER A 1 53 ? -2.204 11.242 -3.209 1.00 0.00 53 SER A CA 7
ATOM 8607 C C . SER A 1 53 ? -3.096 11.335 -4.443 1.00 0.00 53 SER A C 7
ATOM 8608 O O . SER A 1 53 ? -2.622 11.245 -5.575 1.00 0.00 53 SER A O 7
ATOM 8616 N N . GLY A 1 54 ? -4.394 11.517 -4.215 1.00 0.00 54 GLY A N 7
ATOM 8617 C CA . GLY A 1 54 ? -5.333 11.620 -5.317 1.00 0.00 54 GLY A CA 7
ATOM 8618 C C . GLY A 1 54 ? -6.523 12.497 -4.983 1.00 0.00 54 GLY A C 7
ATOM 8619 O O . GLY A 1 54 ? -6.604 13.058 -3.890 1.00 0.00 54 GLY A O 7
ATOM 8623 N N . VAL A 1 55 ? -7.450 12.619 -5.929 1.00 0.00 55 VAL A N 7
ATOM 8624 C CA . VAL A 1 55 ? -8.642 13.435 -5.730 1.00 0.00 55 VAL A CA 7
ATOM 8625 C C . VAL A 1 55 ? -9.684 12.693 -4.901 1.00 0.00 55 VAL A C 7
ATOM 8626 O O . VAL A 1 55 ? -10.595 13.301 -4.338 1.00 0.00 55 VAL A O 7
ATOM 8639 N N . THR A 1 56 ? -9.545 11.372 -4.828 1.00 0.00 56 THR A N 7
ATOM 8640 C CA . THR A 1 56 ? -10.474 10.546 -4.068 1.00 0.00 56 THR A CA 7
ATOM 8641 C C . THR A 1 56 ? -9.729 9.562 -3.174 1.00 0.00 56 THR A C 7
ATOM 8642 O O . THR A 1 56 ? -8.703 9.005 -3.565 1.00 0.00 56 THR A O 7
ATOM 8653 N N . LYS A 1 57 ? -10.253 9.349 -1.971 1.00 0.00 57 LYS A N 7
ATOM 8654 C CA . LYS A 1 57 ? -9.639 8.430 -1.021 1.00 0.00 57 LYS A CA 7
ATOM 8655 C C . LYS A 1 57 ? -9.181 7.152 -1.717 1.00 0.00 57 LYS A C 7
ATOM 8656 O O . LYS A 1 57 ? -8.069 6.677 -1.492 1.00 0.00 57 LYS A O 7
ATOM 8675 N N . GLN A 1 58 ? -10.046 6.603 -2.565 1.00 0.00 58 GLN A N 7
ATOM 8676 C CA . GLN A 1 58 ? -9.728 5.382 -3.294 1.00 0.00 58 GLN A CA 7
ATOM 8677 C C . GLN A 1 58 ? -8.496 5.576 -4.172 1.00 0.00 58 GLN A C 7
ATOM 8678 O O . GLN A 1 58 ? -7.589 4.744 -4.177 1.00 0.00 58 GLN A O 7
ATOM 8692 N N . GLU A 1 59 ? -8.472 6.679 -4.913 1.00 0.00 59 GLU A N 7
ATOM 8693 C CA . GLU A 1 59 ? -7.351 6.981 -5.795 1.00 0.00 59 GLU A CA 7
ATOM 8694 C C . GLU A 1 59 ? -6.034 6.977 -5.024 1.00 0.00 59 GLU A C 7
ATOM 8695 O O . GLU A 1 59 ? -5.055 6.365 -5.449 1.00 0.00 59 GLU A O 7
ATOM 8707 N N . ALA A 1 60 ? -6.019 7.665 -3.887 1.00 0.00 60 ALA A N 7
ATOM 8708 C CA . ALA A 1 60 ? -4.825 7.740 -3.055 1.00 0.00 60 ALA A CA 7
ATOM 8709 C C . ALA A 1 60 ? -4.525 6.395 -2.402 1.00 0.00 60 ALA A C 7
ATOM 8710 O O . ALA A 1 60 ? -3.565 5.717 -2.767 1.00 0.00 60 ALA A O 7
ATOM 8717 N N . LYS A 1 61 ? -5.353 6.015 -1.435 1.00 0.00 61 LYS A N 7
ATOM 8718 C CA . LYS A 1 61 ? -5.178 4.750 -0.731 1.00 0.00 61 LYS A CA 7
ATOM 8719 C C . LYS A 1 61 ? -4.636 3.676 -1.669 1.00 0.00 61 LYS A C 7
ATOM 8720 O O . LYS A 1 61 ? -3.701 2.954 -1.325 1.00 0.00 61 LYS A O 7
ATOM 8739 N N . GLN A 1 62 ? -5.229 3.577 -2.854 1.00 0.00 62 GLN A N 7
ATOM 8740 C CA . GLN A 1 62 ? -4.805 2.592 -3.841 1.00 0.00 62 GLN A CA 7
ATOM 8741 C C . GLN A 1 62 ? -3.327 2.761 -4.179 1.00 0.00 62 GLN A C 7
ATOM 8742 O O . GLN A 1 62 ? -2.492 1.944 -3.788 1.00 0.00 62 GLN A O 7
ATOM 8756 N N . LEU A 1 63 ? -3.011 3.826 -4.908 1.00 0.00 63 LEU A N 7
ATOM 8757 C CA . LEU A 1 63 ? -1.633 4.103 -5.299 1.00 0.00 63 LEU A CA 7
ATOM 8758 C C . LEU A 1 63 ? -0.668 3.775 -4.165 1.00 0.00 63 LEU A C 7
ATOM 8759 O O . LEU A 1 63 ? 0.289 3.024 -4.349 1.00 0.00 63 LEU A O 7
ATOM 8775 N N . ALA A 1 64 ? -0.929 4.341 -2.991 1.00 0.00 64 ALA A N 7
ATOM 8776 C CA . ALA A 1 64 ? -0.086 4.105 -1.825 1.00 0.00 64 ALA A CA 7
ATOM 8777 C C . ALA A 1 64 ? 0.452 2.678 -1.816 1.00 0.00 64 ALA A C 7
ATOM 8778 O O . ALA A 1 64 ? 1.663 2.461 -1.804 1.00 0.00 64 ALA A O 7
ATOM 8785 N N . ALA A 1 65 ? -0.456 1.708 -1.822 1.00 0.00 65 ALA A N 7
ATOM 8786 C CA . ALA A 1 65 ? -0.073 0.302 -1.816 1.00 0.00 65 ALA A CA 7
ATOM 8787 C C . ALA A 1 65 ? 1.034 0.031 -2.829 1.00 0.00 65 ALA A C 7
ATOM 8788 O O . ALA A 1 65 ? 2.078 -0.527 -2.489 1.00 0.00 65 ALA A O 7
ATOM 8795 N N . LYS A 1 66 ? 0.799 0.427 -4.075 1.00 0.00 66 LYS A N 7
ATOM 8796 C CA . LYS A 1 66 ? 1.776 0.228 -5.139 1.00 0.00 66 LYS A CA 7
ATOM 8797 C C . LYS A 1 66 ? 3.180 0.586 -4.663 1.00 0.00 66 LYS A C 7
ATOM 8798 O O . LYS A 1 66 ? 4.123 -0.183 -4.846 1.00 0.00 66 LYS A O 7
ATOM 8817 N N . GLU A 1 67 ? 3.311 1.759 -4.050 1.00 0.00 67 GLU A N 7
ATOM 8818 C CA . GLU A 1 67 ? 4.601 2.218 -3.547 1.00 0.00 67 GLU A CA 7
ATOM 8819 C C . GLU A 1 67 ? 5.119 1.290 -2.451 1.00 0.00 67 GLU A C 7
ATOM 8820 O O . GLU A 1 67 ? 6.227 0.763 -2.543 1.00 0.00 67 GLU A O 7
ATOM 8832 N N . ALA A 1 68 ? 4.308 1.098 -1.416 1.00 0.00 68 ALA A N 7
ATOM 8833 C CA . ALA A 1 68 ? 4.683 0.234 -0.303 1.00 0.00 68 ALA A CA 7
ATOM 8834 C C . ALA A 1 68 ? 5.224 -1.102 -0.803 1.00 0.00 68 ALA A C 7
ATOM 8835 O O . ALA A 1 68 ? 6.220 -1.611 -0.288 1.00 0.00 68 ALA A O 7
ATOM 8842 N N . TYR A 1 69 ? 4.562 -1.664 -1.808 1.00 0.00 69 TYR A N 7
ATOM 8843 C CA . TYR A 1 69 ? 4.975 -2.942 -2.375 1.00 0.00 69 TYR A CA 7
ATOM 8844 C C . TYR A 1 69 ? 6.430 -2.890 -2.834 1.00 0.00 69 TYR A C 7
ATOM 8845 O O . TYR A 1 69 ? 7.272 -3.643 -2.347 1.00 0.00 69 TYR A O 7
ATOM 8863 N N . GLN A 1 70 ? 6.715 -1.994 -3.774 1.00 0.00 70 GLN A N 7
ATOM 8864 C CA . GLN A 1 70 ? 8.067 -1.843 -4.298 1.00 0.00 70 GLN A CA 7
ATOM 8865 C C . GLN A 1 70 ? 9.099 -1.942 -3.180 1.00 0.00 70 GLN A C 7
ATOM 8866 O O . GLN A 1 70 ? 10.023 -2.754 -3.243 1.00 0.00 70 GLN A O 7
ATOM 8880 N N . LYS A 1 71 ? 8.938 -1.109 -2.157 1.00 0.00 71 LYS A N 7
ATOM 8881 C CA . LYS A 1 71 ? 9.855 -1.103 -1.024 1.00 0.00 71 LYS A CA 7
ATOM 8882 C C . LYS A 1 71 ? 10.022 -2.506 -0.451 1.00 0.00 71 LYS A C 7
ATOM 8883 O O . LYS A 1 71 ? 11.142 -2.992 -0.286 1.00 0.00 71 LYS A O 7
ATOM 8902 N N . LEU A 1 72 ? 8.902 -3.154 -0.149 1.00 0.00 72 LEU A N 7
ATOM 8903 C CA . LEU A 1 72 ? 8.924 -4.504 0.404 1.00 0.00 72 LEU A CA 7
ATOM 8904 C C . LEU A 1 72 ? 9.828 -5.416 -0.420 1.00 0.00 72 LEU A C 7
ATOM 8905 O O . LEU A 1 72 ? 10.658 -6.144 0.126 1.00 0.00 72 LEU A O 7
ATOM 8921 N N . LEU A 1 73 ? 9.663 -5.369 -1.737 1.00 0.00 73 LEU A N 7
ATOM 8922 C CA . LEU A 1 73 ? 10.466 -6.189 -2.638 1.00 0.00 73 LEU A CA 7
ATOM 8923 C C . LEU A 1 73 ? 11.955 -5.945 -2.416 1.00 0.00 73 LEU A C 7
ATOM 8924 O O . LEU A 1 73 ? 12.770 -6.859 -2.541 1.00 0.00 73 LEU A O 7
ATOM 8940 N N . LYS A 1 74 ? 12.303 -4.707 -2.083 1.00 0.00 74 LYS A N 7
ATOM 8941 C CA . LYS A 1 74 ? 13.693 -4.342 -1.839 1.00 0.00 74 LYS A CA 7
ATOM 8942 C C . LYS A 1 74 ? 14.140 -4.797 -0.453 1.00 0.00 74 LYS A C 7
ATOM 8943 O O . LYS A 1 74 ? 15.113 -5.540 -0.318 1.00 0.00 74 LYS A O 7
ATOM 8962 N N . SER A 1 75 ? 13.423 -4.349 0.572 1.00 0.00 75 SER A N 7
ATOM 8963 C CA . SER A 1 75 ? 13.748 -4.710 1.947 1.00 0.00 75 SER A CA 7
ATOM 8964 C C . SER A 1 75 ? 12.529 -5.286 2.661 1.00 0.00 75 SER A C 7
ATOM 8965 O O . SER A 1 75 ? 11.782 -4.580 3.337 1.00 0.00 75 SER A O 7
ATOM 8973 N N . PRO A 1 76 ? 12.321 -6.602 2.506 1.00 0.00 76 PRO A N 7
ATOM 8974 C CA . PRO A 1 76 ? 11.195 -7.305 3.127 1.00 0.00 76 PRO A CA 7
ATOM 8975 C C . PRO A 1 76 ? 11.339 -7.406 4.642 1.00 0.00 76 PRO A C 7
ATOM 8976 O O . PRO A 1 76 ? 12.394 -7.125 5.209 1.00 0.00 76 PRO A O 7
ATOM 8987 N N . PRO A 1 77 ? 10.253 -7.817 5.314 1.00 0.00 77 PRO A N 7
ATOM 8988 C CA . PRO A 1 77 ? 10.234 -7.966 6.772 1.00 0.00 77 PRO A CA 7
ATOM 8989 C C . PRO A 1 77 ? 11.092 -9.134 7.247 1.00 0.00 77 PRO A C 7
ATOM 8990 O O . PRO A 1 77 ? 11.278 -10.114 6.526 1.00 0.00 77 PRO A O 7
ATOM 9001 N N . LYS A 1 78 ? 11.611 -9.024 8.465 1.00 0.00 78 LYS A N 7
ATOM 9002 C CA . LYS A 1 78 ? 12.448 -10.072 9.038 1.00 0.00 78 LYS A CA 7
ATOM 9003 C C . LYS A 1 78 ? 11.944 -10.475 10.420 1.00 0.00 78 LYS A C 7
ATOM 9004 O O . LYS A 1 78 ? 11.354 -9.667 11.138 1.00 0.00 78 LYS A O 7
ATOM 9023 N N . THR A 1 79 ? 12.182 -11.730 10.789 1.00 0.00 79 THR A N 7
ATOM 9024 C CA . THR A 1 79 ? 11.753 -12.240 12.085 1.00 0.00 79 THR A CA 7
ATOM 9025 C C . THR A 1 79 ? 12.937 -12.762 12.890 1.00 0.00 79 THR A C 7
ATOM 9026 O O . THR A 1 79 ? 13.827 -13.418 12.349 1.00 0.00 79 THR A O 7
ATOM 9037 N N . ALA A 1 80 ? 12.943 -12.466 14.186 1.00 0.00 80 ALA A N 7
ATOM 9038 C CA . ALA A 1 80 ? 14.017 -12.907 15.066 1.00 0.00 80 ALA A CA 7
ATOM 9039 C C . ALA A 1 80 ? 13.710 -14.276 15.664 1.00 0.00 80 ALA A C 7
ATOM 9040 O O . ALA A 1 80 ? 14.467 -15.228 15.482 1.00 0.00 80 ALA A O 7
ATOM 9047 N N . GLY A 1 81 ? 12.592 -14.367 16.379 1.00 0.00 81 GLY A N 7
ATOM 9048 C CA . GLY A 1 81 ? 12.205 -15.623 16.994 1.00 0.00 81 GLY A CA 7
ATOM 9049 C C . GLY A 1 81 ? 10.786 -15.595 17.525 1.00 0.00 81 GLY A C 7
ATOM 9050 O O . GLY A 1 81 ? 10.565 -15.678 18.734 1.00 0.00 81 GLY A O 7
ATOM 9054 N N . THR A 1 82 ? 9.819 -15.477 16.620 1.00 0.00 82 THR A N 7
ATOM 9055 C CA . THR A 1 82 ? 8.414 -15.436 17.004 1.00 0.00 82 THR A CA 7
ATOM 9056 C C . THR A 1 82 ? 7.694 -16.715 16.594 1.00 0.00 82 THR A C 7
ATOM 9057 O O . THR A 1 82 ? 7.709 -17.101 15.425 1.00 0.00 82 THR A O 7
ATOM 9068 N N . SER A 1 83 ? 7.063 -17.370 17.564 1.00 0.00 83 SER A N 7
ATOM 9069 C CA . SER A 1 83 ? 6.339 -18.609 17.303 1.00 0.00 83 SER A CA 7
ATOM 9070 C C . SER A 1 83 ? 5.089 -18.702 18.174 1.00 0.00 83 SER A C 7
ATOM 9071 O O . SER A 1 83 ? 5.128 -18.409 19.368 1.00 0.00 83 SER A O 7
ATOM 9079 N N . GLY A 1 84 ? 3.980 -19.111 17.566 1.00 0.00 84 GLY A N 7
ATOM 9080 C CA . GLY A 1 84 ? 2.734 -19.235 18.299 1.00 0.00 84 GLY A CA 7
ATOM 9081 C C . GLY A 1 84 ? 1.522 -19.228 17.388 1.00 0.00 84 GLY A C 7
ATOM 9082 O O . GLY A 1 84 ? 1.632 -19.046 16.176 1.00 0.00 84 GLY A O 7
ATOM 9086 N N . PRO A 1 85 ? 0.334 -19.432 17.976 1.00 0.00 85 PRO A N 7
ATOM 9087 C CA . PRO A 1 85 ? -0.926 -19.454 17.228 1.00 0.00 85 PRO A CA 7
ATOM 9088 C C . PRO A 1 85 ? -1.313 -18.076 16.702 1.00 0.00 85 PRO A C 7
ATOM 9089 O O . PRO A 1 85 ? -0.954 -17.055 17.289 1.00 0.00 85 PRO A O 7
ATOM 9100 N N . SER A 1 86 ? -2.046 -18.055 15.594 1.00 0.00 86 SER A N 7
ATOM 9101 C CA . SER A 1 86 ? -2.479 -16.801 14.988 1.00 0.00 86 SER A CA 7
ATOM 9102 C C . SER A 1 86 ? -3.587 -16.153 15.812 1.00 0.00 86 SER A C 7
ATOM 9103 O O . SER A 1 86 ? -4.201 -16.797 16.663 1.00 0.00 86 SER A O 7
ATOM 9111 N N . SER A 1 87 ? -3.838 -14.874 15.552 1.00 0.00 87 SER A N 7
ATOM 9112 C CA . SER A 1 87 ? -4.870 -14.136 16.272 1.00 0.00 87 SER A CA 7
ATOM 9113 C C . SER A 1 87 ? -6.165 -14.088 15.466 1.00 0.00 87 SER A C 7
ATOM 9114 O O . SER A 1 87 ? -7.206 -14.564 15.915 1.00 0.00 87 SER A O 7
ATOM 9122 N N . GLY A 1 88 ? -6.090 -13.507 14.272 1.00 0.00 88 GLY A N 7
ATOM 9123 C CA . GLY A 1 88 ? -7.262 -13.406 13.422 1.00 0.00 88 GLY A CA 7
ATOM 9124 C C . GLY A 1 88 ? -7.954 -12.063 13.546 1.00 0.00 88 GLY A C 7
ATOM 9125 O O . GLY A 1 88 ? -8.334 -11.458 12.543 1.00 0.00 88 GLY A O 7
ATOM 9129 N N . GLY A 1 1 ? 13.107 -8.759 -12.522 1.00 0.00 1 GLY A N 8
ATOM 9130 C CA . GLY A 1 1 ? 11.901 -9.287 -11.912 1.00 0.00 1 GLY A CA 8
ATOM 9131 C C . GLY A 1 1 ? 10.899 -9.777 -12.939 1.00 0.00 1 GLY A C 8
ATOM 9132 O O . GLY A 1 1 ? 11.008 -9.460 -14.123 1.00 0.00 1 GLY A O 8
ATOM 9136 N N . SER A 1 2 ? 9.921 -10.554 -12.485 1.00 0.00 2 SER A N 8
ATOM 9137 C CA . SER A 1 2 ? 8.899 -11.094 -13.374 1.00 0.00 2 SER A CA 8
ATOM 9138 C C . SER A 1 2 ? 7.864 -10.029 -13.723 1.00 0.00 2 SER A C 8
ATOM 9139 O O . SER A 1 2 ? 6.785 -9.979 -13.133 1.00 0.00 2 SER A O 8
ATOM 9147 N N . SER A 1 3 ? 8.203 -9.177 -14.686 1.00 0.00 3 SER A N 8
ATOM 9148 C CA . SER A 1 3 ? 7.306 -8.109 -15.112 1.00 0.00 3 SER A CA 8
ATOM 9149 C C . SER A 1 3 ? 6.183 -8.659 -15.986 1.00 0.00 3 SER A C 8
ATOM 9150 O O . SER A 1 3 ? 6.413 -9.498 -16.856 1.00 0.00 3 SER A O 8
ATOM 9158 N N . GLY A 1 4 ? 4.966 -8.180 -15.747 1.00 0.00 4 GLY A N 8
ATOM 9159 C CA . GLY A 1 4 ? 3.825 -8.634 -16.519 1.00 0.00 4 GLY A CA 8
ATOM 9160 C C . GLY A 1 4 ? 2.511 -8.419 -15.793 1.00 0.00 4 GLY A C 8
ATOM 9161 O O . GLY A 1 4 ? 1.644 -7.686 -16.269 1.00 0.00 4 GLY A O 8
ATOM 9165 N N . SER A 1 5 ? 2.363 -9.062 -14.639 1.00 0.00 5 SER A N 8
ATOM 9166 C CA . SER A 1 5 ? 1.143 -8.942 -13.849 1.00 0.00 5 SER A CA 8
ATOM 9167 C C . SER A 1 5 ? 1.045 -7.561 -13.208 1.00 0.00 5 SER A C 8
ATOM 9168 O O . SER A 1 5 ? 1.924 -7.153 -12.450 1.00 0.00 5 SER A O 8
ATOM 9176 N N . SER A 1 6 ? -0.032 -6.846 -13.518 1.00 0.00 6 SER A N 8
ATOM 9177 C CA . SER A 1 6 ? -0.245 -5.509 -12.976 1.00 0.00 6 SER A CA 8
ATOM 9178 C C . SER A 1 6 ? -1.370 -5.514 -11.946 1.00 0.00 6 SER A C 8
ATOM 9179 O O . SER A 1 6 ? -2.491 -5.930 -12.236 1.00 0.00 6 SER A O 8
ATOM 9187 N N . GLY A 1 7 ? -1.062 -5.046 -10.740 1.00 0.00 7 GLY A N 8
ATOM 9188 C CA . GLY A 1 7 ? -2.057 -5.005 -9.684 1.00 0.00 7 GLY A CA 8
ATOM 9189 C C . GLY A 1 7 ? -1.451 -5.209 -8.309 1.00 0.00 7 GLY A C 8
ATOM 9190 O O . GLY A 1 7 ? -1.587 -6.279 -7.716 1.00 0.00 7 GLY A O 8
ATOM 9194 N N . TYR A 1 8 ? -0.780 -4.181 -7.802 1.00 0.00 8 TYR A N 8
ATOM 9195 C CA . TYR A 1 8 ? -0.148 -4.253 -6.490 1.00 0.00 8 TYR A CA 8
ATOM 9196 C C . TYR A 1 8 ? -1.053 -3.658 -5.415 1.00 0.00 8 TYR A C 8
ATOM 9197 O O . TYR A 1 8 ? -1.023 -4.080 -4.259 1.00 0.00 8 TYR A O 8
ATOM 9215 N N . ILE A 1 9 ? -1.858 -2.676 -5.807 1.00 0.00 9 ILE A N 8
ATOM 9216 C CA . ILE A 1 9 ? -2.773 -2.023 -4.879 1.00 0.00 9 ILE A CA 8
ATOM 9217 C C . ILE A 1 9 ? -3.309 -3.012 -3.849 1.00 0.00 9 ILE A C 8
ATOM 9218 O O . ILE A 1 9 ? -3.430 -2.689 -2.668 1.00 0.00 9 ILE A O 8
ATOM 9234 N N . GLY A 1 10 ? -3.628 -4.219 -4.305 1.00 0.00 10 GLY A N 8
ATOM 9235 C CA . GLY A 1 10 ? -4.145 -5.238 -3.411 1.00 0.00 10 GLY A CA 8
ATOM 9236 C C . GLY A 1 10 ? -3.049 -6.101 -2.818 1.00 0.00 10 GLY A C 8
ATOM 9237 O O . GLY A 1 10 ? -3.197 -6.640 -1.721 1.00 0.00 10 GLY A O 8
ATOM 9241 N N . LEU A 1 11 ? -1.946 -6.234 -3.546 1.00 0.00 11 LEU A N 8
ATOM 9242 C CA . LEU A 1 11 ? -0.819 -7.040 -3.087 1.00 0.00 11 LEU A CA 8
ATOM 9243 C C . LEU A 1 11 ? -0.483 -6.728 -1.633 1.00 0.00 11 LEU A C 8
ATOM 9244 O O . LEU A 1 11 ? -0.559 -7.599 -0.766 1.00 0.00 11 LEU A O 8
ATOM 9260 N N . VAL A 1 12 ? -0.113 -5.478 -1.371 1.00 0.00 12 VAL A N 8
ATOM 9261 C CA . VAL A 1 12 ? 0.232 -5.049 -0.021 1.00 0.00 12 VAL A CA 8
ATOM 9262 C C . VAL A 1 12 ? -0.763 -5.591 0.998 1.00 0.00 12 VAL A C 8
ATOM 9263 O O . VAL A 1 12 ? -0.397 -6.347 1.897 1.00 0.00 12 VAL A O 8
ATOM 9276 N N . ASN A 1 13 ? -2.025 -5.200 0.851 1.00 0.00 13 ASN A N 8
ATOM 9277 C CA . ASN A 1 13 ? -3.075 -5.646 1.760 1.00 0.00 13 ASN A CA 8
ATOM 9278 C C . ASN A 1 13 ? -2.820 -7.077 2.224 1.00 0.00 13 ASN A C 8
ATOM 9279 O O . ASN A 1 13 ? -2.457 -7.312 3.376 1.00 0.00 13 ASN A O 8
ATOM 9290 N N . SER A 1 14 ? -3.013 -8.030 1.318 1.00 0.00 14 SER A N 8
ATOM 9291 C CA . SER A 1 14 ? -2.807 -9.439 1.634 1.00 0.00 14 SER A CA 8
ATOM 9292 C C . SER A 1 14 ? -1.396 -9.677 2.163 1.00 0.00 14 SER A C 8
ATOM 9293 O O . SER A 1 14 ? -1.212 -10.206 3.259 1.00 0.00 14 SER A O 8
ATOM 9301 N N . PHE A 1 15 ? -0.401 -9.281 1.375 1.00 0.00 15 PHE A N 8
ATOM 9302 C CA . PHE A 1 15 ? 0.994 -9.452 1.761 1.00 0.00 15 PHE A CA 8
ATOM 9303 C C . PHE A 1 15 ? 1.170 -9.257 3.264 1.00 0.00 15 PHE A C 8
ATOM 9304 O O . PHE A 1 15 ? 1.552 -10.182 3.981 1.00 0.00 15 PHE A O 8
ATOM 9321 N N . ALA A 1 16 ? 0.889 -8.046 3.735 1.00 0.00 16 ALA A N 8
ATOM 9322 C CA . ALA A 1 16 ? 1.014 -7.729 5.152 1.00 0.00 16 ALA A CA 8
ATOM 9323 C C . ALA A 1 16 ? 0.513 -8.879 6.018 1.00 0.00 16 ALA A C 8
ATOM 9324 O O . ALA A 1 16 ? 1.269 -9.453 6.802 1.00 0.00 16 ALA A O 8
ATOM 9331 N N . GLN A 1 17 ? -0.766 -9.210 5.872 1.00 0.00 17 GLN A N 8
ATOM 9332 C CA . GLN A 1 17 ? -1.368 -10.291 6.643 1.00 0.00 17 GLN A CA 8
ATOM 9333 C C . GLN A 1 17 ? -0.500 -11.544 6.592 1.00 0.00 17 GLN A C 8
ATOM 9334 O O . GLN A 1 17 ? -0.188 -12.139 7.624 1.00 0.00 17 GLN A O 8
ATOM 9348 N N . LYS A 1 18 ? -0.113 -11.942 5.385 1.00 0.00 18 LYS A N 8
ATOM 9349 C CA . LYS A 1 18 ? 0.719 -13.124 5.198 1.00 0.00 18 LYS A CA 8
ATOM 9350 C C . LYS A 1 18 ? 1.979 -13.043 6.054 1.00 0.00 18 LYS A C 8
ATOM 9351 O O . LYS A 1 18 ? 2.439 -14.047 6.597 1.00 0.00 18 LYS A O 8
ATOM 9370 N N . LYS A 1 19 ? 2.532 -11.840 6.172 1.00 0.00 19 LYS A N 8
ATOM 9371 C CA . LYS A 1 19 ? 3.738 -11.627 6.964 1.00 0.00 19 LYS A CA 8
ATOM 9372 C C . LYS A 1 19 ? 3.386 -11.190 8.383 1.00 0.00 19 LYS A C 8
ATOM 9373 O O . LYS A 1 19 ? 4.201 -10.583 9.078 1.00 0.00 19 LYS A O 8
ATOM 9392 N N . LYS A 1 20 ? 2.167 -11.505 8.808 1.00 0.00 20 LYS A N 8
ATOM 9393 C CA . LYS A 1 20 ? 1.707 -11.148 10.146 1.00 0.00 20 LYS A CA 8
ATOM 9394 C C . LYS A 1 20 ? 2.093 -9.713 10.489 1.00 0.00 20 LYS A C 8
ATOM 9395 O O . LYS A 1 20 ? 2.348 -9.389 11.649 1.00 0.00 20 LYS A O 8
ATOM 9414 N N . LEU A 1 21 ? 2.132 -8.857 9.474 1.00 0.00 21 LEU A N 8
ATOM 9415 C CA . LEU A 1 21 ? 2.486 -7.455 9.669 1.00 0.00 21 LEU A CA 8
ATOM 9416 C C . LEU A 1 21 ? 1.236 -6.595 9.822 1.00 0.00 21 LEU A C 8
ATOM 9417 O O . LEU A 1 21 ? 0.113 -7.087 9.706 1.00 0.00 21 LEU A O 8
ATOM 9433 N N . SER A 1 22 ? 1.438 -5.307 10.081 1.00 0.00 22 SER A N 8
ATOM 9434 C CA . SER A 1 22 ? 0.327 -4.378 10.252 1.00 0.00 22 SER A CA 8
ATOM 9435 C C . SER A 1 22 ? 0.394 -3.256 9.220 1.00 0.00 22 SER A C 8
ATOM 9436 O O . SER A 1 22 ? 1.469 -2.737 8.919 1.00 0.00 22 SER A O 8
ATOM 9444 N N . VAL A 1 23 ? -0.763 -2.885 8.682 1.00 0.00 23 VAL A N 8
ATOM 9445 C CA . VAL A 1 23 ? -0.838 -1.824 7.685 1.00 0.00 23 VAL A CA 8
ATOM 9446 C C . VAL A 1 23 ? -1.786 -0.717 8.131 1.00 0.00 23 VAL A C 8
ATOM 9447 O O . VAL A 1 23 ? -2.924 -0.979 8.517 1.00 0.00 23 VAL A O 8
ATOM 9460 N N . ASN A 1 24 ? -1.308 0.522 8.074 1.00 0.00 24 ASN A N 8
ATOM 9461 C CA . ASN A 1 24 ? -2.114 1.671 8.472 1.00 0.00 24 ASN A CA 8
ATOM 9462 C C . ASN A 1 24 ? -2.260 2.659 7.319 1.00 0.00 24 ASN A C 8
ATOM 9463 O O . ASN A 1 24 ? -1.371 2.781 6.476 1.00 0.00 24 ASN A O 8
ATOM 9474 N N . TYR A 1 25 ? -3.386 3.363 7.290 1.00 0.00 25 TYR A N 8
ATOM 9475 C CA . TYR A 1 25 ? -3.649 4.339 6.239 1.00 0.00 25 TYR A CA 8
ATOM 9476 C C . TYR A 1 25 ? -3.963 5.709 6.835 1.00 0.00 25 TYR A C 8
ATOM 9477 O O . TYR A 1 25 ? -5.094 5.976 7.241 1.00 0.00 25 TYR A O 8
ATOM 9495 N N . GLU A 1 26 ? -2.953 6.572 6.882 1.00 0.00 26 GLU A N 8
ATOM 9496 C CA . GLU A 1 26 ? -3.121 7.913 7.428 1.00 0.00 26 GLU A CA 8
ATOM 9497 C C . GLU A 1 26 ? -3.657 8.869 6.366 1.00 0.00 26 GLU A C 8
ATOM 9498 O O . GLU A 1 26 ? -3.237 8.827 5.210 1.00 0.00 26 GLU A O 8
ATOM 9510 N N . GLN A 1 27 ? -4.587 9.730 6.768 1.00 0.00 27 GLN A N 8
ATOM 9511 C CA . GLN A 1 27 ? -5.181 10.695 5.851 1.00 0.00 27 GLN A CA 8
ATOM 9512 C C . GLN A 1 27 ? -4.841 12.122 6.268 1.00 0.00 27 GLN A C 8
ATOM 9513 O O . GLN A 1 27 ? -5.348 12.624 7.272 1.00 0.00 27 GLN A O 8
ATOM 9527 N N . CYS A 1 28 ? -3.981 12.771 5.491 1.00 0.00 28 CYS A N 8
ATOM 9528 C CA . CYS A 1 28 ? -3.572 14.141 5.781 1.00 0.00 28 CYS A CA 8
ATOM 9529 C C . CYS A 1 28 ? -4.747 14.960 6.304 1.00 0.00 28 CYS A C 8
ATOM 9530 O O . CYS A 1 28 ? -5.906 14.624 6.064 1.00 0.00 28 CYS A O 8
ATOM 9538 N N . GLU A 1 29 ? -4.439 16.035 7.023 1.00 0.00 29 GLU A N 8
ATOM 9539 C CA . GLU A 1 29 ? -5.470 16.901 7.582 1.00 0.00 29 GLU A CA 8
ATOM 9540 C C . GLU A 1 29 ? -5.628 18.169 6.749 1.00 0.00 29 GLU A C 8
ATOM 9541 O O . GLU A 1 29 ? -4.660 18.727 6.233 1.00 0.00 29 GLU A O 8
ATOM 9553 N N . PRO A 1 30 ? -6.878 18.635 6.613 1.00 0.00 30 PRO A N 8
ATOM 9554 C CA . PRO A 1 30 ? -7.193 19.842 5.843 1.00 0.00 30 PRO A CA 8
ATOM 9555 C C . PRO A 1 30 ? -6.689 21.111 6.522 1.00 0.00 30 PRO A C 8
ATOM 9556 O O . PRO A 1 30 ? -5.889 21.051 7.454 1.00 0.00 30 PRO A O 8
ATOM 9567 N N . ASN A 1 31 ? -7.164 22.259 6.049 1.00 0.00 31 ASN A N 8
ATOM 9568 C CA . ASN A 1 31 ? -6.761 23.543 6.611 1.00 0.00 31 ASN A CA 8
ATOM 9569 C C . ASN A 1 31 ? -5.251 23.736 6.498 1.00 0.00 31 ASN A C 8
ATOM 9570 O O . ASN A 1 31 ? -4.607 24.226 7.425 1.00 0.00 31 ASN A O 8
ATOM 9581 N N . SER A 1 32 ? -4.694 23.347 5.356 1.00 0.00 32 SER A N 8
ATOM 9582 C CA . SER A 1 32 ? -3.260 23.474 5.123 1.00 0.00 32 SER A CA 8
ATOM 9583 C C . SER A 1 32 ? -2.985 24.084 3.752 1.00 0.00 32 SER A C 8
ATOM 9584 O O . SER A 1 32 ? -2.080 24.903 3.597 1.00 0.00 32 SER A O 8
ATOM 9592 N N . GLU A 1 33 ? -3.772 23.678 2.761 1.00 0.00 33 GLU A N 8
ATOM 9593 C CA . GLU A 1 33 ? -3.613 24.184 1.403 1.00 0.00 33 GLU A CA 8
ATOM 9594 C C . GLU A 1 33 ? -4.868 23.923 0.574 1.00 0.00 33 GLU A C 8
ATOM 9595 O O . GLU A 1 33 ? -5.635 23.004 0.862 1.00 0.00 33 GLU A O 8
ATOM 9607 N N . LEU A 1 34 ? -5.070 24.739 -0.455 1.00 0.00 34 LEU A N 8
ATOM 9608 C CA . LEU A 1 34 ? -6.232 24.598 -1.326 1.00 0.00 34 LEU A CA 8
ATOM 9609 C C . LEU A 1 34 ? -5.805 24.447 -2.782 1.00 0.00 34 LEU A C 8
ATOM 9610 O O . LEU A 1 34 ? -4.764 24.951 -3.205 1.00 0.00 34 LEU A O 8
ATOM 9626 N N . PRO A 1 35 ? -6.627 23.738 -3.570 1.00 0.00 35 PRO A N 8
ATOM 9627 C CA . PRO A 1 35 ? -7.868 23.133 -3.077 1.00 0.00 35 PRO A CA 8
ATOM 9628 C C . PRO A 1 35 ? -7.609 21.966 -2.131 1.00 0.00 35 PRO A C 8
ATOM 9629 O O . PRO A 1 35 ? -6.459 21.635 -1.841 1.00 0.00 35 PRO A O 8
ATOM 9640 N N . GLN A 1 36 ? -8.683 21.346 -1.654 1.00 0.00 36 GLN A N 8
ATOM 9641 C CA . GLN A 1 36 ? -8.570 20.215 -0.741 1.00 0.00 36 GLN A CA 8
ATOM 9642 C C . GLN A 1 36 ? -8.192 18.944 -1.493 1.00 0.00 36 GLN A C 8
ATOM 9643 O O . GLN A 1 36 ? -8.988 18.406 -2.263 1.00 0.00 36 GLN A O 8
ATOM 9657 N N . ARG A 1 37 ? -6.972 18.468 -1.264 1.00 0.00 37 ARG A N 8
ATOM 9658 C CA . ARG A 1 37 ? -6.488 17.260 -1.922 1.00 0.00 37 ARG A CA 8
ATOM 9659 C C . ARG A 1 37 ? -6.476 16.081 -0.953 1.00 0.00 37 ARG A C 8
ATOM 9660 O O . ARG A 1 37 ? -6.005 16.199 0.178 1.00 0.00 37 ARG A O 8
ATOM 9681 N N . PHE A 1 38 ? -6.998 14.946 -1.405 1.00 0.00 38 PHE A N 8
ATOM 9682 C CA . PHE A 1 38 ? -7.048 13.745 -0.578 1.00 0.00 38 PHE A CA 8
ATOM 9683 C C . PHE A 1 38 ? -5.748 12.955 -0.686 1.00 0.00 38 PHE A C 8
ATOM 9684 O O . PHE A 1 38 ? -5.365 12.516 -1.771 1.00 0.00 38 PHE A O 8
ATOM 9701 N N . ILE A 1 39 ? -5.074 12.778 0.445 1.00 0.00 39 ILE A N 8
ATOM 9702 C CA . ILE A 1 39 ? -3.817 12.041 0.478 1.00 0.00 39 ILE A CA 8
ATOM 9703 C C . ILE A 1 39 ? -3.892 10.870 1.452 1.00 0.00 39 ILE A C 8
ATOM 9704 O O . ILE A 1 39 ? -4.299 11.032 2.603 1.00 0.00 39 ILE A O 8
ATOM 9720 N N . CYS A 1 40 ? -3.495 9.692 0.984 1.00 0.00 40 CYS A N 8
ATOM 9721 C CA . CYS A 1 40 ? -3.517 8.493 1.814 1.00 0.00 40 CYS A CA 8
ATOM 9722 C C . CYS A 1 40 ? -2.119 7.897 1.944 1.00 0.00 40 CYS A C 8
ATOM 9723 O O . CYS A 1 40 ? -1.524 7.459 0.958 1.00 0.00 40 CYS A O 8
ATOM 9731 N N . LYS A 1 41 ? -1.598 7.884 3.166 1.00 0.00 41 LYS A N 8
ATOM 9732 C CA . LYS A 1 41 ? -0.269 7.343 3.427 1.00 0.00 41 LYS A CA 8
ATOM 9733 C C . LYS A 1 41 ? -0.360 5.944 4.028 1.00 0.00 41 LYS A C 8
ATOM 9734 O O . LYS A 1 41 ? -1.105 5.716 4.983 1.00 0.00 41 LYS A O 8
ATOM 9753 N N . CYS A 1 42 ? 0.402 5.013 3.466 1.00 0.00 42 CYS A N 8
ATOM 9754 C CA . CYS A 1 42 ? 0.408 3.636 3.948 1.00 0.00 42 CYS A CA 8
ATOM 9755 C C . CYS A 1 42 ? 1.647 3.361 4.793 1.00 0.00 42 CYS A C 8
ATOM 9756 O O . CYS A 1 42 ? 2.768 3.343 4.284 1.00 0.00 42 CYS A O 8
ATOM 9764 N N . LYS A 1 43 ? 1.439 3.148 6.088 1.00 0.00 43 LYS A N 8
ATOM 9765 C CA . LYS A 1 43 ? 2.538 2.875 7.006 1.00 0.00 43 LYS A CA 8
ATOM 9766 C C . LYS A 1 43 ? 2.486 1.433 7.503 1.00 0.00 43 LYS A C 8
ATOM 9767 O O . LYS A 1 43 ? 1.428 0.940 7.894 1.00 0.00 43 LYS A O 8
ATOM 9786 N N . ILE A 1 44 ? 3.634 0.765 7.486 1.00 0.00 44 ILE A N 8
ATOM 9787 C CA . ILE A 1 44 ? 3.719 -0.618 7.938 1.00 0.00 44 ILE A CA 8
ATOM 9788 C C . ILE A 1 44 ? 4.306 -0.703 9.343 1.00 0.00 44 ILE A C 8
ATOM 9789 O O . ILE A 1 44 ? 5.518 -0.599 9.528 1.00 0.00 44 ILE A O 8
ATOM 9805 N N . GLY A 1 45 ? 3.437 -0.896 10.331 1.00 0.00 45 GLY A N 8
ATOM 9806 C CA . GLY A 1 45 ? 3.888 -0.993 11.707 1.00 0.00 45 GLY A CA 8
ATOM 9807 C C . GLY A 1 45 ? 4.561 0.277 12.188 1.00 0.00 45 GLY A C 8
ATOM 9808 O O . GLY A 1 45 ? 5.653 0.232 12.753 1.00 0.00 45 GLY A O 8
ATOM 9812 N N . GLN A 1 46 ? 3.907 1.412 11.963 1.00 0.00 46 GLN A N 8
ATOM 9813 C CA . GLN A 1 46 ? 4.451 2.701 12.376 1.00 0.00 46 GLN A CA 8
ATOM 9814 C C . GLN A 1 46 ? 5.677 3.066 11.546 1.00 0.00 46 GLN A C 8
ATOM 9815 O O . GLN A 1 46 ? 6.539 3.823 11.992 1.00 0.00 46 GLN A O 8
ATOM 9829 N N . THR A 1 47 ? 5.749 2.522 10.335 1.00 0.00 47 THR A N 8
ATOM 9830 C CA . THR A 1 47 ? 6.869 2.789 9.442 1.00 0.00 47 THR A CA 8
ATOM 9831 C C . THR A 1 47 ? 6.389 3.356 8.111 1.00 0.00 47 THR A C 8
ATOM 9832 O O . THR A 1 47 ? 5.465 2.825 7.497 1.00 0.00 47 THR A O 8
ATOM 9843 N N . MET A 1 48 ? 7.024 4.438 7.671 1.00 0.00 48 MET A N 8
ATOM 9844 C CA . MET A 1 48 ? 6.662 5.076 6.410 1.00 0.00 48 MET A CA 8
ATOM 9845 C C . MET A 1 48 ? 7.194 4.278 5.225 1.00 0.00 48 MET A C 8
ATOM 9846 O O . MET A 1 48 ? 8.405 4.171 5.029 1.00 0.00 48 MET A O 8
ATOM 9860 N N . TYR A 1 49 ? 6.283 3.718 4.437 1.00 0.00 49 TYR A N 8
ATOM 9861 C CA . TYR A 1 49 ? 6.662 2.928 3.272 1.00 0.00 49 TYR A CA 8
ATOM 9862 C C . TYR A 1 49 ? 6.301 3.654 1.979 1.00 0.00 49 TYR A C 8
ATOM 9863 O O . TYR A 1 49 ? 7.171 3.968 1.167 1.00 0.00 49 TYR A O 8
ATOM 9881 N N . GLY A 1 50 ? 5.011 3.919 1.797 1.00 0.00 50 GLY A N 8
ATOM 9882 C CA . GLY A 1 50 ? 4.557 4.608 0.602 1.00 0.00 50 GLY A CA 8
ATOM 9883 C C . GLY A 1 50 ? 3.459 5.611 0.894 1.00 0.00 50 GLY A C 8
ATOM 9884 O O . GLY A 1 50 ? 2.658 5.418 1.809 1.00 0.00 50 GLY A O 8
ATOM 9888 N N . THR A 1 51 ? 3.420 6.687 0.114 1.00 0.00 51 THR A N 8
ATOM 9889 C CA . THR A 1 51 ? 2.414 7.726 0.294 1.00 0.00 51 THR A CA 8
ATOM 9890 C C . THR A 1 51 ? 1.660 7.992 -1.003 1.00 0.00 51 THR A C 8
ATOM 9891 O O . THR A 1 51 ? 2.230 8.494 -1.972 1.00 0.00 51 THR A O 8
ATOM 9902 N N . GLY A 1 52 ? 0.375 7.653 -1.017 1.00 0.00 52 GLY A N 8
ATOM 9903 C CA . GLY A 1 52 ? -0.436 7.864 -2.202 1.00 0.00 52 GLY A CA 8
ATOM 9904 C C . GLY A 1 52 ? -1.196 9.175 -2.158 1.00 0.00 52 GLY A C 8
ATOM 9905 O O . GLY A 1 52 ? -1.590 9.637 -1.087 1.00 0.00 52 GLY A O 8
ATOM 9909 N N . SER A 1 53 ? -1.401 9.778 -3.325 1.00 0.00 53 SER A N 8
ATOM 9910 C CA . SER A 1 53 ? -2.114 11.047 -3.415 1.00 0.00 53 SER A CA 8
ATOM 9911 C C . SER A 1 53 ? -3.099 11.035 -4.580 1.00 0.00 53 SER A C 8
ATOM 9912 O O . SER A 1 53 ? -2.796 10.527 -5.659 1.00 0.00 53 SER A O 8
ATOM 9920 N N . GLY A 1 54 ? -4.282 11.598 -4.353 1.00 0.00 54 GLY A N 8
ATOM 9921 C CA . GLY A 1 54 ? -5.294 11.642 -5.392 1.00 0.00 54 GLY A CA 8
ATOM 9922 C C . GLY A 1 54 ? -6.478 12.509 -5.011 1.00 0.00 54 GLY A C 8
ATOM 9923 O O . GLY A 1 54 ? -6.683 12.811 -3.836 1.00 0.00 54 GLY A O 8
ATOM 9927 N N . VAL A 1 55 ? -7.259 12.912 -6.009 1.00 0.00 55 VAL A N 8
ATOM 9928 C CA . VAL A 1 55 ? -8.428 13.751 -5.773 1.00 0.00 55 VAL A CA 8
ATOM 9929 C C . VAL A 1 55 ? -9.464 13.023 -4.923 1.00 0.00 55 VAL A C 8
ATOM 9930 O O . VAL A 1 55 ? -10.253 13.649 -4.214 1.00 0.00 55 VAL A O 8
ATOM 9943 N N . THR A 1 56 ? -9.457 11.696 -5.000 1.00 0.00 56 THR A N 8
ATOM 9944 C CA . THR A 1 56 ? -10.396 10.882 -4.238 1.00 0.00 56 THR A CA 8
ATOM 9945 C C . THR A 1 56 ? -9.663 9.930 -3.299 1.00 0.00 56 THR A C 8
ATOM 9946 O O . THR A 1 56 ? -8.594 9.417 -3.629 1.00 0.00 56 THR A O 8
ATOM 9957 N N . LYS A 1 57 ? -10.245 9.698 -2.128 1.00 0.00 57 LYS A N 8
ATOM 9958 C CA . LYS A 1 57 ? -9.649 8.807 -1.140 1.00 0.00 57 LYS A CA 8
ATOM 9959 C C . LYS A 1 57 ? -9.157 7.520 -1.795 1.00 0.00 57 LYS A C 8
ATOM 9960 O O . LYS A 1 57 ? -7.966 7.213 -1.763 1.00 0.00 57 LYS A O 8
ATOM 9979 N N . GLN A 1 58 ? -10.082 6.773 -2.389 1.00 0.00 58 GLN A N 8
ATOM 9980 C CA . GLN A 1 58 ? -9.741 5.520 -3.053 1.00 0.00 58 GLN A CA 8
ATOM 9981 C C . GLN A 1 58 ? -8.467 5.670 -3.877 1.00 0.00 58 GLN A C 8
ATOM 9982 O O . GLN A 1 58 ? -7.438 5.074 -3.560 1.00 0.00 58 GLN A O 8
ATOM 9996 N N . GLU A 1 59 ? -8.543 6.470 -4.936 1.00 0.00 59 GLU A N 8
ATOM 9997 C CA . GLU A 1 59 ? -7.396 6.697 -5.807 1.00 0.00 59 GLU A CA 8
ATOM 9998 C C . GLU A 1 59 ? -6.101 6.741 -4.999 1.00 0.00 59 GLU A C 8
ATOM 9999 O O . GLU A 1 59 ? -5.131 6.057 -5.324 1.00 0.00 59 GLU A O 8
ATOM 10011 N N . ALA A 1 60 ? -6.095 7.551 -3.946 1.00 0.00 60 ALA A N 8
ATOM 10012 C CA . ALA A 1 60 ? -4.922 7.684 -3.091 1.00 0.00 60 ALA A CA 8
ATOM 10013 C C . ALA A 1 60 ? -4.620 6.377 -2.366 1.00 0.00 60 ALA A C 8
ATOM 10014 O O . ALA A 1 60 ? -3.657 5.682 -2.690 1.00 0.00 60 ALA A O 8
ATOM 10021 N N . LYS A 1 61 ? -5.450 6.047 -1.382 1.00 0.00 61 LYS A N 8
ATOM 10022 C CA . LYS A 1 61 ? -5.273 4.823 -0.609 1.00 0.00 61 LYS A CA 8
ATOM 10023 C C . LYS A 1 61 ? -4.777 3.686 -1.497 1.00 0.00 61 LYS A C 8
ATOM 10024 O O . LYS A 1 61 ? -4.043 2.809 -1.044 1.00 0.00 61 LYS A O 8
ATOM 10043 N N . GLN A 1 62 ? -5.182 3.710 -2.763 1.00 0.00 62 GLN A N 8
ATOM 10044 C CA . GLN A 1 62 ? -4.778 2.681 -3.714 1.00 0.00 62 GLN A CA 8
ATOM 10045 C C . GLN A 1 62 ? -3.300 2.817 -4.067 1.00 0.00 62 GLN A C 8
ATOM 10046 O O . GLN A 1 62 ? -2.487 1.960 -3.721 1.00 0.00 62 GLN A O 8
ATOM 10060 N N . LEU A 1 63 ? -2.960 3.899 -4.759 1.00 0.00 63 LEU A N 8
ATOM 10061 C CA . LEU A 1 63 ? -1.580 4.148 -5.160 1.00 0.00 63 LEU A CA 8
ATOM 10062 C C . LEU A 1 63 ? -0.627 3.950 -3.985 1.00 0.00 63 LEU A C 8
ATOM 10063 O O . LEU A 1 63 ? 0.391 3.269 -4.107 1.00 0.00 63 LEU A O 8
ATOM 10079 N N . ALA A 1 64 ? -0.966 4.547 -2.848 1.00 0.00 64 ALA A N 8
ATOM 10080 C CA . ALA A 1 64 ? -0.143 4.433 -1.650 1.00 0.00 64 ALA A CA 8
ATOM 10081 C C . ALA A 1 64 ? 0.423 3.024 -1.506 1.00 0.00 64 ALA A C 8
ATOM 10082 O O . ALA A 1 64 ? 1.562 2.844 -1.077 1.00 0.00 64 ALA A O 8
ATOM 10089 N N . ALA A 1 65 ? -0.380 2.029 -1.866 1.00 0.00 65 ALA A N 8
ATOM 10090 C CA . ALA A 1 65 ? 0.042 0.636 -1.777 1.00 0.00 65 ALA A CA 8
ATOM 10091 C C . ALA A 1 65 ? 1.117 0.322 -2.812 1.00 0.00 65 ALA A C 8
ATOM 10092 O O . ALA A 1 65 ? 2.144 -0.277 -2.493 1.00 0.00 65 ALA A O 8
ATOM 10099 N N . LYS A 1 66 ? 0.875 0.730 -4.053 1.00 0.00 66 LYS A N 8
ATOM 10100 C CA . LYS A 1 66 ? 1.822 0.493 -5.135 1.00 0.00 66 LYS A CA 8
ATOM 10101 C C . LYS A 1 66 ? 3.257 0.681 -4.654 1.00 0.00 66 LYS A C 8
ATOM 10102 O O . LYS A 1 66 ? 4.062 -0.248 -4.696 1.00 0.00 66 LYS A O 8
ATOM 10121 N N . GLU A 1 67 ? 3.569 1.890 -4.195 1.00 0.00 67 GLU A N 8
ATOM 10122 C CA . GLU A 1 67 ? 4.907 2.198 -3.705 1.00 0.00 67 GLU A CA 8
ATOM 10123 C C . GLU A 1 67 ? 5.282 1.289 -2.539 1.00 0.00 67 GLU A C 8
ATOM 10124 O O . GLU A 1 67 ? 6.335 0.652 -2.548 1.00 0.00 67 GLU A O 8
ATOM 10136 N N . ALA A 1 68 ? 4.413 1.236 -1.535 1.00 0.00 68 ALA A N 8
ATOM 10137 C CA . ALA A 1 68 ? 4.651 0.405 -0.361 1.00 0.00 68 ALA A CA 8
ATOM 10138 C C . ALA A 1 68 ? 5.112 -0.992 -0.763 1.00 0.00 68 ALA A C 8
ATOM 10139 O O . ALA A 1 68 ? 6.021 -1.556 -0.153 1.00 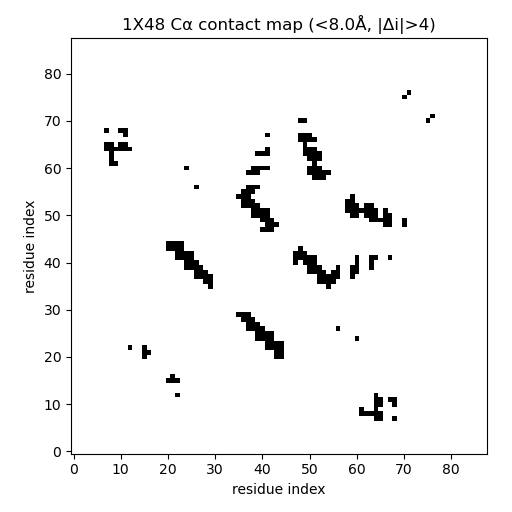0.00 68 ALA A O 8
ATOM 10146 N N . TYR A 1 69 ? 4.479 -1.546 -1.790 1.00 0.00 69 TYR A N 8
ATOM 10147 C CA . TYR A 1 69 ? 4.822 -2.880 -2.271 1.00 0.00 69 TYR A CA 8
ATOM 10148 C C . TYR A 1 69 ? 6.273 -2.934 -2.736 1.00 0.00 69 TYR A C 8
ATOM 10149 O O . TYR A 1 69 ? 7.032 -3.817 -2.335 1.00 0.00 69 TYR A O 8
ATOM 10167 N N . GLN A 1 70 ? 6.652 -1.984 -3.584 1.00 0.00 70 GLN A N 8
ATOM 10168 C CA . GLN A 1 70 ? 8.013 -1.923 -4.105 1.00 0.00 70 GLN A CA 8
ATOM 10169 C C . GLN A 1 70 ? 9.031 -1.919 -2.969 1.00 0.00 70 GLN A C 8
ATOM 10170 O O . GLN A 1 70 ? 10.032 -2.633 -3.015 1.00 0.00 70 GLN A O 8
ATOM 10184 N N . LYS A 1 71 ? 8.768 -1.108 -1.949 1.00 0.00 71 LYS A N 8
ATOM 10185 C CA . LYS A 1 71 ? 9.660 -1.010 -0.799 1.00 0.00 71 LYS A CA 8
ATOM 10186 C C . LYS A 1 71 ? 9.948 -2.390 -0.215 1.00 0.00 71 LYS A C 8
ATOM 10187 O O . LYS A 1 71 ? 11.098 -2.728 0.068 1.00 0.00 71 LYS A O 8
ATOM 10206 N N . LEU A 1 72 ? 8.897 -3.183 -0.039 1.00 0.00 72 LEU A N 8
ATOM 10207 C CA . LEU A 1 72 ? 9.037 -4.528 0.510 1.00 0.00 72 LEU A CA 8
ATOM 10208 C C . LEU A 1 72 ? 9.912 -5.395 -0.390 1.00 0.00 72 LEU A C 8
ATOM 10209 O O . LEU A 1 72 ? 10.833 -6.065 0.080 1.00 0.00 72 LEU A O 8
ATOM 10225 N N . LEU A 1 73 ? 9.620 -5.376 -1.685 1.00 0.00 73 LEU A N 8
ATOM 10226 C CA . LEU A 1 73 ? 10.381 -6.159 -2.653 1.00 0.00 73 LEU A CA 8
ATOM 10227 C C . LEU A 1 73 ? 11.870 -5.839 -2.562 1.00 0.00 73 LEU A C 8
ATOM 10228 O O . LEU A 1 73 ? 12.717 -6.693 -2.823 1.00 0.00 73 LEU A O 8
ATOM 10244 N N . LYS A 1 74 ? 12.182 -4.602 -2.188 1.00 0.00 74 LYS A N 8
ATOM 10245 C CA . LYS A 1 74 ? 13.568 -4.169 -2.058 1.00 0.00 74 LYS A CA 8
ATOM 10246 C C . LYS A 1 74 ? 14.127 -4.537 -0.688 1.00 0.00 74 LYS A C 8
ATOM 10247 O O . LYS A 1 74 ? 15.081 -5.308 -0.584 1.00 0.00 74 LYS A O 8
ATOM 10266 N N . SER A 1 75 ? 13.527 -3.983 0.360 1.00 0.00 75 SER A N 8
ATOM 10267 C CA . SER A 1 75 ? 13.967 -4.252 1.724 1.00 0.00 75 SER A CA 8
ATOM 10268 C C . SER A 1 75 ? 12.838 -4.860 2.550 1.00 0.00 75 SER A C 8
ATOM 10269 O O . SER A 1 75 ? 12.096 -4.163 3.243 1.00 0.00 75 SER A O 8
ATOM 10277 N N . PRO A 1 76 ? 12.702 -6.192 2.475 1.00 0.00 76 PRO A N 8
ATOM 10278 C CA . PRO A 1 76 ? 11.666 -6.925 3.209 1.00 0.00 76 PRO A CA 8
ATOM 10279 C C . PRO A 1 76 ? 11.919 -6.937 4.712 1.00 0.00 76 PRO A C 8
ATOM 10280 O O . PRO A 1 76 ? 12.991 -6.561 5.189 1.00 0.00 76 PRO A O 8
ATOM 10291 N N . PRO A 1 77 ? 10.911 -7.378 5.479 1.00 0.00 77 PRO A N 8
ATOM 10292 C CA . PRO A 1 77 ? 11.002 -7.450 6.941 1.00 0.00 77 PRO A CA 8
ATOM 10293 C C . PRO A 1 77 ? 11.964 -8.537 7.409 1.00 0.00 77 PRO A C 8
ATOM 10294 O O . PRO A 1 77 ? 12.397 -8.542 8.562 1.00 0.00 77 PRO A O 8
ATOM 10305 N N . LYS A 1 78 ? 12.295 -9.455 6.508 1.00 0.00 78 LYS A N 8
ATOM 10306 C CA . LYS A 1 78 ? 13.208 -10.547 6.828 1.00 0.00 78 LYS A CA 8
ATOM 10307 C C . LYS A 1 78 ? 13.034 -10.995 8.276 1.00 0.00 78 LYS A C 8
ATOM 10308 O O . LYS A 1 78 ? 14.010 -11.156 9.009 1.00 0.00 78 LYS A O 8
ATOM 10327 N N . THR A 1 79 ? 11.784 -11.197 8.682 1.00 0.00 79 THR A N 8
ATOM 10328 C CA . THR A 1 79 ? 11.483 -11.628 10.041 1.00 0.00 79 THR A CA 8
ATOM 10329 C C . THR A 1 79 ? 11.066 -13.094 10.074 1.00 0.00 79 THR A C 8
ATOM 10330 O O . THR A 1 79 ? 10.371 -13.572 9.178 1.00 0.00 79 THR A O 8
ATOM 10341 N N . ALA A 1 80 ? 11.496 -13.803 11.113 1.00 0.00 80 ALA A N 8
ATOM 10342 C CA . ALA A 1 80 ? 11.165 -15.214 11.264 1.00 0.00 80 ALA A CA 8
ATOM 10343 C C . ALA A 1 80 ? 10.133 -15.422 12.367 1.00 0.00 80 ALA A C 8
ATOM 10344 O O . ALA A 1 80 ? 9.171 -16.170 12.198 1.00 0.00 80 ALA A O 8
ATOM 10351 N N . GLY A 1 81 ? 10.339 -14.753 13.497 1.00 0.00 81 GLY A N 8
ATOM 10352 C CA . GLY A 1 81 ? 9.418 -14.879 14.612 1.00 0.00 81 GLY A CA 8
ATOM 10353 C C . GLY A 1 81 ? 9.884 -15.894 15.637 1.00 0.00 81 GLY A C 8
ATOM 10354 O O . GLY A 1 81 ? 10.165 -15.545 16.785 1.00 0.00 81 GLY A O 8
ATOM 10358 N N . THR A 1 82 ? 9.965 -17.155 15.225 1.00 0.00 82 THR A N 8
ATOM 10359 C CA . THR A 1 82 ? 10.396 -18.224 16.116 1.00 0.00 82 THR A CA 8
ATOM 10360 C C . THR A 1 82 ? 9.816 -18.043 17.514 1.00 0.00 82 THR A C 8
ATOM 10361 O O . THR A 1 82 ? 10.498 -18.269 18.513 1.00 0.00 82 THR A O 8
ATOM 10372 N N . SER A 1 83 ? 8.553 -17.633 17.577 1.00 0.00 83 SER A N 8
ATOM 10373 C CA . SER A 1 83 ? 7.882 -17.418 18.854 1.00 0.00 83 SER A CA 8
ATOM 10374 C C . SER A 1 83 ? 7.458 -18.746 19.475 1.00 0.00 83 SER A C 8
ATOM 10375 O O . SER A 1 83 ? 7.724 -19.008 20.647 1.00 0.00 83 SER A O 8
ATOM 10383 N N . GLY A 1 84 ? 6.797 -19.580 18.679 1.00 0.00 84 GLY A N 8
ATOM 10384 C CA . GLY A 1 84 ? 6.346 -20.870 19.167 1.00 0.00 84 GLY A CA 8
ATOM 10385 C C . GLY A 1 84 ? 4.835 -20.963 19.251 1.00 0.00 84 GLY A C 8
ATOM 10386 O O . GLY A 1 84 ? 4.155 -21.269 18.271 1.00 0.00 84 GLY A O 8
ATOM 10390 N N . PRO A 1 85 ? 4.287 -20.695 20.445 1.00 0.00 85 PRO A N 8
ATOM 10391 C CA . PRO A 1 85 ? 2.841 -20.744 20.682 1.00 0.00 85 PRO A CA 8
ATOM 10392 C C . PRO A 1 85 ? 2.100 -19.613 19.979 1.00 0.00 85 PRO A C 8
ATOM 10393 O O . PRO A 1 85 ? 2.497 -18.450 20.065 1.00 0.00 85 PRO A O 8
ATOM 10404 N N . SER A 1 86 ? 1.021 -19.960 19.284 1.00 0.00 86 SER A N 8
ATOM 10405 C CA . SER A 1 86 ? 0.226 -18.973 18.563 1.00 0.00 86 SER A CA 8
ATOM 10406 C C . SER A 1 86 ? -1.210 -19.456 18.385 1.00 0.00 86 SER A C 8
ATOM 10407 O O . SER A 1 86 ? -1.452 -20.636 18.132 1.00 0.00 86 SER A O 8
ATOM 10415 N N . SER A 1 87 ? -2.159 -18.536 18.521 1.00 0.00 87 SER A N 8
ATOM 10416 C CA . SER A 1 87 ? -3.572 -18.868 18.380 1.00 0.00 87 SER A CA 8
ATOM 10417 C C . SER A 1 87 ? -4.104 -18.412 17.025 1.00 0.00 87 SER A C 8
ATOM 10418 O O . SER A 1 87 ? -3.821 -17.302 16.575 1.00 0.00 87 SER A O 8
ATOM 10426 N N . GLY A 1 88 ? -4.878 -19.278 16.378 1.00 0.00 88 GLY A N 8
ATOM 10427 C CA . GLY A 1 88 ? -5.438 -18.948 15.081 1.00 0.00 88 GLY A CA 8
ATOM 10428 C C . GLY A 1 88 ? -6.457 -19.968 14.612 1.00 0.00 88 GLY A C 8
ATOM 10429 O O . GLY A 1 88 ? -6.106 -21.104 14.294 1.00 0.00 88 GLY A O 8
ATOM 10433 N N . GLY A 1 1 ? 12.931 -10.291 -7.512 1.00 0.00 1 GLY A N 9
ATOM 10434 C CA . GLY A 1 1 ? 11.657 -9.621 -7.697 1.00 0.00 1 GLY A CA 9
ATOM 10435 C C . GLY A 1 1 ? 10.807 -10.277 -8.767 1.00 0.00 1 GLY A C 9
ATOM 10436 O O . GLY A 1 1 ? 11.213 -10.364 -9.926 1.00 0.00 1 GLY A O 9
ATOM 10440 N N . SER A 1 2 ? 9.624 -10.742 -8.378 1.00 0.00 2 SER A N 9
ATOM 10441 C CA . SER A 1 2 ? 8.717 -11.399 -9.311 1.00 0.00 2 SER A CA 9
ATOM 10442 C C . SER A 1 2 ? 8.700 -10.676 -10.654 1.00 0.00 2 SER A C 9
ATOM 10443 O O . SER A 1 2 ? 8.203 -9.555 -10.761 1.00 0.00 2 SER A O 9
ATOM 10451 N N . SER A 1 3 ? 9.249 -11.325 -11.676 1.00 0.00 3 SER A N 9
ATOM 10452 C CA . SER A 1 3 ? 9.301 -10.743 -13.012 1.00 0.00 3 SER A CA 9
ATOM 10453 C C . SER A 1 3 ? 7.945 -10.845 -13.703 1.00 0.00 3 SER A C 9
ATOM 10454 O O . SER A 1 3 ? 7.702 -11.764 -14.484 1.00 0.00 3 SER A O 9
ATOM 10462 N N . GLY A 1 4 ? 7.064 -9.894 -13.408 1.00 0.00 4 GLY A N 9
ATOM 10463 C CA . GLY A 1 4 ? 5.743 -9.895 -14.009 1.00 0.00 4 GLY A CA 9
ATOM 10464 C C . GLY A 1 4 ? 4.912 -8.701 -13.583 1.00 0.00 4 GLY A C 9
ATOM 10465 O O . GLY A 1 4 ? 5.371 -7.861 -12.808 1.00 0.00 4 GLY A O 9
ATOM 10469 N N . SER A 1 5 ? 3.686 -8.623 -14.091 1.00 0.00 5 SER A N 9
ATOM 10470 C CA . SER A 1 5 ? 2.791 -7.520 -13.763 1.00 0.00 5 SER A CA 9
ATOM 10471 C C . SER A 1 5 ? 1.513 -8.034 -13.107 1.00 0.00 5 SER A C 9
ATOM 10472 O O . SER A 1 5 ? 0.982 -9.076 -13.490 1.00 0.00 5 SER A O 9
ATOM 10480 N N . SER A 1 6 ? 1.026 -7.295 -12.116 1.00 0.00 6 SER A N 9
ATOM 10481 C CA . SER A 1 6 ? -0.188 -7.677 -11.403 1.00 0.00 6 SER A CA 9
ATOM 10482 C C . SER A 1 6 ? -0.613 -6.582 -10.428 1.00 0.00 6 SER A C 9
ATOM 10483 O O . SER A 1 6 ? 0.194 -6.090 -9.640 1.00 0.00 6 SER A O 9
ATOM 10491 N N . GLY A 1 7 ? -1.886 -6.206 -10.489 1.00 0.00 7 GLY A N 9
ATOM 10492 C CA . GLY A 1 7 ? -2.397 -5.173 -9.608 1.00 0.00 7 GLY A CA 9
ATOM 10493 C C . GLY A 1 7 ? -1.758 -5.214 -8.234 1.00 0.00 7 GLY A C 9
ATOM 10494 O O . GLY A 1 7 ? -1.964 -6.161 -7.474 1.00 0.00 7 GLY A O 9
ATOM 10498 N N . TYR A 1 8 ? -0.979 -4.186 -7.915 1.00 0.00 8 TYR A N 9
ATOM 10499 C CA . TYR A 1 8 ? -0.304 -4.111 -6.624 1.00 0.00 8 TYR A CA 9
ATOM 10500 C C . TYR A 1 8 ? -1.227 -3.526 -5.560 1.00 0.00 8 TYR A C 9
ATOM 10501 O O . TYR A 1 8 ? -1.133 -3.873 -4.382 1.00 0.00 8 TYR A O 9
ATOM 10519 N N . ILE A 1 9 ? -2.119 -2.636 -5.983 1.00 0.00 9 ILE A N 9
ATOM 10520 C CA . ILE A 1 9 ? -3.060 -2.003 -5.068 1.00 0.00 9 ILE A CA 9
ATOM 10521 C C . ILE A 1 9 ? -3.477 -2.963 -3.959 1.00 0.00 9 ILE A C 9
ATOM 10522 O O . ILE A 1 9 ? -3.577 -2.577 -2.795 1.00 0.00 9 ILE A O 9
ATOM 10538 N N . GLY A 1 10 ? -3.719 -4.217 -4.328 1.00 0.00 10 GLY A N 9
ATOM 10539 C CA . GLY A 1 10 ? -4.121 -5.214 -3.353 1.00 0.00 10 GLY A CA 9
ATOM 10540 C C . GLY A 1 10 ? -2.943 -5.987 -2.795 1.00 0.00 10 GLY A C 9
ATOM 10541 O O . GLY A 1 10 ? -2.975 -6.442 -1.651 1.00 0.00 10 GLY A O 9
ATOM 10545 N N . LEU A 1 11 ? -1.901 -6.139 -3.604 1.00 0.00 11 LEU A N 9
ATOM 10546 C CA . LEU A 1 11 ? -0.706 -6.865 -3.186 1.00 0.00 11 LEU A CA 9
ATOM 10547 C C . LEU A 1 11 ? -0.359 -6.551 -1.734 1.00 0.00 11 LEU A C 9
ATOM 10548 O O . LEU A 1 11 ? -0.272 -7.450 -0.897 1.00 0.00 11 LEU A O 9
ATOM 10564 N N . VAL A 1 12 ? -0.164 -5.270 -1.441 1.00 0.00 12 VAL A N 9
ATOM 10565 C CA . VAL A 1 12 ? 0.170 -4.836 -0.090 1.00 0.00 12 VAL A CA 9
ATOM 10566 C C . VAL A 1 12 ? -0.802 -5.417 0.930 1.00 0.00 12 VAL A C 9
ATOM 10567 O O . VAL A 1 12 ? -0.415 -6.199 1.797 1.00 0.00 12 VAL A O 9
ATOM 10580 N N . ASN A 1 13 ? -2.069 -5.030 0.819 1.00 0.00 13 ASN A N 9
ATOM 10581 C CA . ASN A 1 13 ? -3.099 -5.513 1.732 1.00 0.00 13 ASN A CA 9
ATOM 10582 C C . ASN A 1 13 ? -2.826 -6.956 2.145 1.00 0.00 13 ASN A C 9
ATOM 10583 O O . ASN A 1 13 ? -2.534 -7.235 3.308 1.00 0.00 13 ASN A O 9
ATOM 10594 N N . SER A 1 14 ? -2.923 -7.869 1.184 1.00 0.00 14 SER A N 9
ATOM 10595 C CA . SER A 1 14 ? -2.690 -9.284 1.449 1.00 0.00 14 SER A CA 9
ATOM 10596 C C . SER A 1 14 ? -1.299 -9.506 2.035 1.00 0.00 14 SER A C 9
ATOM 10597 O O . SER A 1 14 ? -1.153 -10.057 3.126 1.00 0.00 14 SER A O 9
ATOM 10605 N N . PHE A 1 15 ? -0.279 -9.072 1.302 1.00 0.00 15 PHE A N 9
ATOM 10606 C CA . PHE A 1 15 ? 1.101 -9.223 1.748 1.00 0.00 15 PHE A CA 9
ATOM 10607 C C . PHE A 1 15 ? 1.201 -9.086 3.264 1.00 0.00 15 PHE A C 9
ATOM 10608 O O . PHE A 1 15 ? 1.613 -10.016 3.956 1.00 0.00 15 PHE A O 9
ATOM 10625 N N . ALA A 1 16 ? 0.822 -7.918 3.773 1.00 0.00 16 ALA A N 9
ATOM 10626 C CA . ALA A 1 16 ? 0.868 -7.659 5.207 1.00 0.00 16 ALA A CA 9
ATOM 10627 C C . ALA A 1 16 ? 0.281 -8.826 5.994 1.00 0.00 16 ALA A C 9
ATOM 10628 O O . ALA A 1 16 ? 0.989 -9.497 6.744 1.00 0.00 16 ALA A O 9
ATOM 10635 N N . GLN A 1 17 ? -1.015 -9.060 5.819 1.00 0.00 17 GLN A N 9
ATOM 10636 C CA . GLN A 1 17 ? -1.696 -10.145 6.516 1.00 0.00 17 GLN A CA 9
ATOM 10637 C C . GLN A 1 17 ? -0.878 -11.430 6.452 1.00 0.00 17 GLN A C 9
ATOM 10638 O O . GLN A 1 17 ? -0.603 -12.056 7.476 1.00 0.00 17 GLN A O 9
ATOM 10652 N N . LYS A 1 18 ? -0.490 -11.820 5.242 1.00 0.00 18 LYS A N 9
ATOM 10653 C CA . LYS A 1 18 ? 0.298 -13.031 5.043 1.00 0.00 18 LYS A CA 9
ATOM 10654 C C . LYS A 1 18 ? 1.519 -13.041 5.957 1.00 0.00 18 LYS A C 9
ATOM 10655 O O . LYS A 1 18 ? 1.881 -14.077 6.515 1.00 0.00 18 LYS A O 9
ATOM 10674 N N . LYS A 1 19 ? 2.150 -11.881 6.107 1.00 0.00 19 LYS A N 9
ATOM 10675 C CA . LYS A 1 19 ? 3.330 -11.755 6.955 1.00 0.00 19 LYS A CA 9
ATOM 10676 C C . LYS A 1 19 ? 2.943 -11.311 8.362 1.00 0.00 19 LYS A C 9
ATOM 10677 O O . LYS A 1 19 ? 3.759 -10.748 9.093 1.00 0.00 19 LYS A O 9
ATOM 10696 N N . LYS A 1 20 ? 1.694 -11.568 8.736 1.00 0.00 20 LYS A N 9
ATOM 10697 C CA . LYS A 1 20 ? 1.200 -11.198 10.057 1.00 0.00 20 LYS A CA 9
ATOM 10698 C C . LYS A 1 20 ? 1.720 -9.824 10.467 1.00 0.00 20 LYS A C 9
ATOM 10699 O O . LYS A 1 20 ? 2.071 -9.603 11.627 1.00 0.00 20 LYS A O 9
ATOM 10718 N N . LEU A 1 21 ? 1.765 -8.904 9.511 1.00 0.00 21 LEU A N 9
ATOM 10719 C CA . LEU A 1 21 ? 2.241 -7.550 9.773 1.00 0.00 21 LEU A CA 9
ATOM 10720 C C . LEU A 1 21 ? 1.073 -6.599 10.014 1.00 0.00 21 LEU A C 9
ATOM 10721 O O . LEU A 1 21 ? -0.085 -6.955 9.796 1.00 0.00 21 LEU A O 9
ATOM 10737 N N . SER A 1 22 ? 1.385 -5.388 10.463 1.00 0.00 22 SER A N 9
ATOM 10738 C CA . SER A 1 22 ? 0.361 -4.386 10.735 1.00 0.00 22 SER A CA 9
ATOM 10739 C C . SER A 1 22 ? 0.422 -3.256 9.712 1.00 0.00 22 SER A C 9
ATOM 10740 O O . SER A 1 22 ? 1.400 -2.510 9.651 1.00 0.00 22 SER A O 9
ATOM 10748 N N . VAL A 1 23 ? -0.631 -3.134 8.910 1.00 0.00 23 VAL A N 9
ATOM 10749 C CA . VAL A 1 23 ? -0.699 -2.095 7.890 1.00 0.00 23 VAL A CA 9
ATOM 10750 C C . VAL A 1 23 ? -1.722 -1.027 8.260 1.00 0.00 23 VAL A C 9
ATOM 10751 O O . VAL A 1 23 ? -2.853 -1.339 8.631 1.00 0.00 23 VAL A O 9
ATOM 10764 N N . ASN A 1 24 ? -1.317 0.234 8.157 1.00 0.00 24 ASN A N 9
ATOM 10765 C CA . ASN A 1 24 ? -2.199 1.349 8.482 1.00 0.00 24 ASN A CA 9
ATOM 10766 C C . ASN A 1 24 ? -2.232 2.366 7.344 1.00 0.00 24 ASN A C 9
ATOM 10767 O O . ASN A 1 24 ? -1.342 2.390 6.493 1.00 0.00 24 ASN A O 9
ATOM 10778 N N . TYR A 1 25 ? -3.263 3.203 7.337 1.00 0.00 25 TYR A N 9
ATOM 10779 C CA . TYR A 1 25 ? -3.414 4.221 6.303 1.00 0.00 25 TYR A CA 9
ATOM 10780 C C . TYR A 1 25 ? -3.735 5.579 6.919 1.00 0.00 25 TYR A C 9
ATOM 10781 O O . TYR A 1 25 ? -4.864 5.829 7.340 1.00 0.00 25 TYR A O 9
ATOM 10799 N N . GLU A 1 26 ? -2.734 6.452 6.967 1.00 0.00 26 GLU A N 9
ATOM 10800 C CA . GLU A 1 26 ? -2.910 7.785 7.531 1.00 0.00 26 GLU A CA 9
ATOM 10801 C C . GLU A 1 26 ? -3.446 8.754 6.481 1.00 0.00 26 GLU A C 9
ATOM 10802 O O . GLU A 1 26 ? -3.000 8.750 5.334 1.00 0.00 26 GLU A O 9
ATOM 10814 N N . GLN A 1 27 ? -4.405 9.581 6.882 1.00 0.00 27 GLN A N 9
ATOM 10815 C CA . GLN A 1 27 ? -5.003 10.555 5.976 1.00 0.00 27 GLN A CA 9
ATOM 10816 C C . GLN A 1 27 ? -4.863 11.970 6.528 1.00 0.00 27 GLN A C 9
ATOM 10817 O O . GLN A 1 27 ? -5.117 12.214 7.708 1.00 0.00 27 GLN A O 9
ATOM 10831 N N . CYS A 1 28 ? -4.459 12.897 5.667 1.00 0.00 28 CYS A N 9
ATOM 10832 C CA . CYS A 1 28 ? -4.285 14.289 6.069 1.00 0.00 28 CYS A CA 9
ATOM 10833 C C . CYS A 1 28 ? -5.374 15.169 5.466 1.00 0.00 28 CYS A C 9
ATOM 10834 O O . CYS A 1 28 ? -5.908 14.869 4.399 1.00 0.00 28 CYS A O 9
ATOM 10842 N N . GLU A 1 29 ? -5.700 16.256 6.158 1.00 0.00 29 GLU A N 9
ATOM 10843 C CA . GLU A 1 29 ? -6.728 17.179 5.691 1.00 0.00 29 GLU A CA 9
ATOM 10844 C C . GLU A 1 29 ? -6.148 18.185 4.702 1.00 0.00 29 GLU A C 9
ATOM 10845 O O . GLU A 1 29 ? -4.974 18.551 4.767 1.00 0.00 29 GLU A O 9
ATOM 10857 N N . PRO A 1 30 ? -6.988 18.643 3.762 1.00 0.00 30 PRO A N 9
ATOM 10858 C CA . PRO A 1 30 ? -6.582 19.612 2.741 1.00 0.00 30 PRO A CA 9
ATOM 10859 C C . PRO A 1 30 ? -6.325 20.997 3.325 1.00 0.00 30 PRO A C 9
ATOM 10860 O O . PRO A 1 30 ? -5.456 21.729 2.854 1.00 0.00 30 PRO A O 9
ATOM 10871 N N . ASN A 1 31 ? -7.088 21.350 4.355 1.00 0.00 31 ASN A N 9
ATOM 10872 C CA . ASN A 1 31 ? -6.943 22.648 5.004 1.00 0.00 31 ASN A CA 9
ATOM 10873 C C . ASN A 1 31 ? -5.476 23.062 5.070 1.00 0.00 31 ASN A C 9
ATOM 10874 O O . ASN A 1 31 ? -5.152 24.249 5.024 1.00 0.00 31 ASN A O 9
ATOM 10885 N N . SER A 1 32 ? -4.592 22.075 5.179 1.00 0.00 32 SER A N 9
ATOM 10886 C CA . SER A 1 32 ? -3.160 22.336 5.255 1.00 0.00 32 SER A CA 9
ATOM 10887 C C . SER A 1 32 ? -2.503 22.167 3.888 1.00 0.00 32 SER A C 9
ATOM 10888 O O . SER A 1 32 ? -2.009 23.130 3.302 1.00 0.00 32 SER A O 9
ATOM 10896 N N . GLU A 1 33 ? -2.503 20.935 3.387 1.00 0.00 33 GLU A N 9
ATOM 10897 C CA . GLU A 1 33 ? -1.907 20.640 2.090 1.00 0.00 33 GLU A CA 9
ATOM 10898 C C . GLU A 1 33 ? -2.836 21.060 0.955 1.00 0.00 33 GLU A C 9
ATOM 10899 O O . GLU A 1 33 ? -3.929 20.513 0.798 1.00 0.00 33 GLU A O 9
ATOM 10911 N N . LEU A 1 34 ? -2.396 22.035 0.168 1.00 0.00 34 LEU A N 9
ATOM 10912 C CA . LEU A 1 34 ? -3.188 22.530 -0.953 1.00 0.00 34 LEU A CA 9
ATOM 10913 C C . LEU A 1 34 ? -2.494 22.239 -2.280 1.00 0.00 34 LEU A C 9
ATOM 10914 O O . LEU A 1 34 ? -1.290 21.988 -2.338 1.00 0.00 34 LEU A O 9
ATOM 10930 N N . PRO A 1 35 ? -3.270 22.275 -3.374 1.00 0.00 35 PRO A N 9
ATOM 10931 C CA . PRO A 1 35 ? -4.705 22.572 -3.317 1.00 0.00 35 PRO A CA 9
ATOM 10932 C C . PRO A 1 35 ? -5.504 21.448 -2.667 1.00 0.00 35 PRO A C 9
ATOM 10933 O O . PRO A 1 35 ? -5.091 20.289 -2.688 1.00 0.00 35 PRO A O 9
ATOM 10944 N N . GLN A 1 36 ? -6.650 21.799 -2.092 1.00 0.00 36 GLN A N 9
ATOM 10945 C CA . GLN A 1 36 ? -7.507 20.818 -1.436 1.00 0.00 36 GLN A CA 9
ATOM 10946 C C . GLN A 1 36 ? -7.523 19.505 -2.212 1.00 0.00 36 GLN A C 9
ATOM 10947 O O . GLN A 1 36 ? -8.269 19.353 -3.179 1.00 0.00 36 GLN A O 9
ATOM 10961 N N . ARG A 1 37 ? -6.695 18.559 -1.781 1.00 0.00 37 ARG A N 9
ATOM 10962 C CA . ARG A 1 37 ? -6.614 17.259 -2.435 1.00 0.00 37 ARG A CA 9
ATOM 10963 C C . ARG A 1 37 ? -6.623 16.131 -1.408 1.00 0.00 37 ARG A C 9
ATOM 10964 O O . ARG A 1 37 ? -6.427 16.362 -0.214 1.00 0.00 37 ARG A O 9
ATOM 10985 N N . PHE A 1 38 ? -6.852 14.910 -1.879 1.00 0.00 38 PHE A N 9
ATOM 10986 C CA . PHE A 1 38 ? -6.889 13.746 -1.001 1.00 0.00 38 PHE A CA 9
ATOM 10987 C C . PHE A 1 38 ? -5.546 13.021 -1.002 1.00 0.00 38 PHE A C 9
ATOM 10988 O O . PHE A 1 38 ? -4.924 12.846 -2.051 1.00 0.00 38 PHE A O 9
ATOM 11005 N N . ILE A 1 39 ? -5.105 12.604 0.180 1.00 0.00 39 ILE A N 9
ATOM 11006 C CA . ILE A 1 39 ? -3.836 11.898 0.315 1.00 0.00 39 ILE A CA 9
ATOM 11007 C C . ILE A 1 39 ? -3.944 10.763 1.328 1.00 0.00 39 ILE A C 9
ATOM 11008 O O . ILE A 1 39 ? -4.646 10.879 2.334 1.00 0.00 39 ILE A O 9
ATOM 11024 N N . CYS A 1 40 ? -3.245 9.667 1.056 1.00 0.00 40 CYS A N 9
ATOM 11025 C CA . CYS A 1 40 ? -3.261 8.510 1.945 1.00 0.00 40 CYS A CA 9
ATOM 11026 C C . CYS A 1 40 ? -1.877 7.876 2.036 1.00 0.00 40 CYS A C 9
ATOM 11027 O O . CYS A 1 40 ? -1.344 7.375 1.045 1.00 0.00 40 CYS A O 9
ATOM 11035 N N . LYS A 1 41 ? -1.297 7.903 3.231 1.00 0.00 41 LYS A N 9
ATOM 11036 C CA . LYS A 1 41 ? 0.026 7.331 3.454 1.00 0.00 41 LYS A CA 9
ATOM 11037 C C . LYS A 1 41 ? -0.079 5.944 4.080 1.00 0.00 41 LYS A C 9
ATOM 11038 O O . LYS A 1 41 ? -0.658 5.780 5.155 1.00 0.00 41 LYS A O 9
ATOM 11057 N N . CYS A 1 42 ? 0.484 4.950 3.402 1.00 0.00 42 CYS A N 9
ATOM 11058 C CA . CYS A 1 42 ? 0.454 3.577 3.893 1.00 0.00 42 CYS A CA 9
ATOM 11059 C C . CYS A 1 42 ? 1.688 3.274 4.737 1.00 0.00 42 CYS A C 9
ATOM 11060 O O . CYS A 1 42 ? 2.812 3.277 4.235 1.00 0.00 42 CYS A O 9
ATOM 11068 N N . LYS A 1 43 ? 1.471 3.014 6.021 1.00 0.00 43 LYS A N 9
ATOM 11069 C CA . LYS A 1 43 ? 2.564 2.709 6.936 1.00 0.00 43 LYS A CA 9
ATOM 11070 C C . LYS A 1 43 ? 2.491 1.261 7.409 1.00 0.00 43 LYS A C 9
ATOM 11071 O O . LYS A 1 43 ? 1.404 0.703 7.563 1.00 0.00 43 LYS A O 9
ATOM 11090 N N . ILE A 1 44 ? 3.653 0.659 7.638 1.00 0.00 44 ILE A N 9
ATOM 11091 C CA . ILE A 1 44 ? 3.719 -0.724 8.096 1.00 0.00 44 ILE A CA 9
ATOM 11092 C C . ILE A 1 44 ? 4.481 -0.831 9.412 1.00 0.00 44 ILE A C 9
ATOM 11093 O O . ILE A 1 44 ? 5.710 -0.774 9.436 1.00 0.00 44 ILE A O 9
ATOM 11109 N N . GLY A 1 45 ? 3.743 -0.989 10.507 1.00 0.00 45 GLY A N 9
ATOM 11110 C CA . GLY A 1 45 ? 4.367 -1.104 11.812 1.00 0.00 45 GLY A CA 9
ATOM 11111 C C . GLY A 1 45 ? 5.012 0.191 12.263 1.00 0.00 45 GLY A C 9
ATOM 11112 O O . GLY A 1 45 ? 6.127 0.188 12.784 1.00 0.00 45 GLY A O 9
ATOM 11116 N N . GLN A 1 46 ? 4.311 1.302 12.059 1.00 0.00 46 GLN A N 9
ATOM 11117 C CA . GLN A 1 46 ? 4.824 2.610 12.446 1.00 0.00 46 GLN A CA 9
ATOM 11118 C C . GLN A 1 46 ? 6.012 3.008 11.577 1.00 0.00 46 GLN A C 9
ATOM 11119 O O . GLN A 1 46 ? 6.872 3.783 11.998 1.00 0.00 46 GLN A O 9
ATOM 11133 N N . THR A 1 47 ? 6.055 2.473 10.361 1.00 0.00 47 THR A N 9
ATOM 11134 C CA . THR A 1 47 ? 7.138 2.771 9.433 1.00 0.00 47 THR A CA 9
ATOM 11135 C C . THR A 1 47 ? 6.599 3.312 8.114 1.00 0.00 47 THR A C 9
ATOM 11136 O O . THR A 1 47 ? 5.636 2.782 7.562 1.00 0.00 47 THR A O 9
ATOM 11147 N N . MET A 1 48 ? 7.227 4.371 7.613 1.00 0.00 48 MET A N 9
ATOM 11148 C CA . MET A 1 48 ? 6.811 4.983 6.357 1.00 0.00 48 MET A CA 9
ATOM 11149 C C . MET A 1 48 ? 7.283 4.155 5.166 1.00 0.00 48 MET A C 9
ATOM 11150 O O . MET A 1 48 ? 8.476 3.888 5.018 1.00 0.00 48 MET A O 9
ATOM 11164 N N . TYR A 1 49 ? 6.342 3.752 4.320 1.00 0.00 49 TYR A N 9
ATOM 11165 C CA . TYR A 1 49 ? 6.662 2.952 3.144 1.00 0.00 49 TYR A CA 9
ATOM 11166 C C . TYR A 1 49 ? 6.288 3.693 1.863 1.00 0.00 49 TYR A C 9
ATOM 11167 O O . TYR A 1 49 ? 7.144 3.984 1.029 1.00 0.00 49 TYR A O 9
ATOM 11185 N N . GLY A 1 50 ? 5.002 3.994 1.716 1.00 0.00 50 GLY A N 9
ATOM 11186 C CA . GLY A 1 50 ? 4.535 4.698 0.536 1.00 0.00 50 GLY A CA 9
ATOM 11187 C C . GLY A 1 50 ? 3.287 5.515 0.803 1.00 0.00 50 GLY A C 9
ATOM 11188 O O . GLY A 1 50 ? 2.681 5.407 1.870 1.00 0.00 50 GLY A O 9
ATOM 11192 N N . THR A 1 51 ? 2.901 6.339 -0.166 1.00 0.00 51 THR A N 9
ATOM 11193 C CA . THR A 1 51 ? 1.719 7.180 -0.029 1.00 0.00 51 THR A CA 9
ATOM 11194 C C . THR A 1 51 ? 1.064 7.432 -1.382 1.00 0.00 51 THR A C 9
ATOM 11195 O O . THR A 1 51 ? 1.679 7.229 -2.428 1.00 0.00 51 THR A O 9
ATOM 11206 N N . GLY A 1 52 ? -0.189 7.877 -1.354 1.00 0.00 52 GLY A N 9
ATOM 11207 C CA . GLY A 1 52 ? -0.907 8.150 -2.586 1.00 0.00 52 GLY A CA 9
ATOM 11208 C C . GLY A 1 52 ? -1.591 9.503 -2.570 1.00 0.00 52 GLY A C 9
ATOM 11209 O O . GLY A 1 52 ? -1.891 10.042 -1.505 1.00 0.00 52 GLY A O 9
ATOM 11213 N N . SER A 1 53 ? -1.839 10.053 -3.754 1.00 0.00 53 SER A N 9
ATOM 11214 C CA . SER A 1 53 ? -2.487 11.353 -3.873 1.00 0.00 53 SER A CA 9
ATOM 11215 C C . SER A 1 53 ? -3.475 11.364 -5.035 1.00 0.00 53 SER A C 9
ATOM 11216 O O . SER A 1 53 ? -3.131 11.004 -6.160 1.00 0.00 53 SER A O 9
ATOM 11224 N N . GLY A 1 54 ? -4.706 11.781 -4.754 1.00 0.00 54 GLY A N 9
ATOM 11225 C CA . GLY A 1 54 ? -5.726 11.831 -5.785 1.00 0.00 54 GLY A CA 9
ATOM 11226 C C . GLY A 1 54 ? -6.919 12.675 -5.381 1.00 0.00 54 GLY A C 9
ATOM 11227 O O . GLY A 1 54 ? -6.924 13.283 -4.311 1.00 0.00 54 GLY A O 9
ATOM 11231 N N . VAL A 1 55 ? -7.933 12.713 -6.239 1.00 0.00 55 VAL A N 9
ATOM 11232 C CA . VAL A 1 55 ? -9.136 13.490 -5.966 1.00 0.00 55 VAL A CA 9
ATOM 11233 C C . VAL A 1 55 ? -9.984 12.827 -4.886 1.00 0.00 55 VAL A C 9
ATOM 11234 O O . VAL A 1 55 ? -10.646 13.503 -4.098 1.00 0.00 55 VAL A O 9
ATOM 11247 N N . THR A 1 56 ? -9.961 11.498 -4.855 1.00 0.00 56 THR A N 9
ATOM 11248 C CA . THR A 1 56 ? -10.728 10.743 -3.873 1.00 0.00 56 THR A CA 9
ATOM 11249 C C . THR A 1 56 ? -9.816 9.873 -3.014 1.00 0.00 56 THR A C 9
ATOM 11250 O O . THR A 1 56 ? -8.911 9.213 -3.523 1.00 0.00 56 THR A O 9
ATOM 11261 N N . LYS A 1 57 ? -10.061 9.877 -1.708 1.00 0.00 57 LYS A N 9
ATOM 11262 C CA . LYS A 1 57 ? -9.264 9.088 -0.777 1.00 0.00 57 LYS A CA 9
ATOM 11263 C C . LYS A 1 57 ? -8.886 7.743 -1.390 1.00 0.00 57 LYS A C 9
ATOM 11264 O O . LYS A 1 57 ? -7.707 7.401 -1.478 1.00 0.00 57 LYS A O 9
ATOM 11283 N N . GLN A 1 58 ? -9.893 6.986 -1.812 1.00 0.00 58 GLN A N 9
ATOM 11284 C CA . GLN A 1 58 ? -9.665 5.679 -2.417 1.00 0.00 58 GLN A CA 9
ATOM 11285 C C . GLN A 1 58 ? -8.505 5.732 -3.406 1.00 0.00 58 GLN A C 9
ATOM 11286 O O . GLN A 1 58 ? -7.503 5.038 -3.239 1.00 0.00 58 GLN A O 9
ATOM 11300 N N . GLU A 1 59 ? -8.649 6.561 -4.436 1.00 0.00 59 GLU A N 9
ATOM 11301 C CA . GLU A 1 59 ? -7.613 6.703 -5.452 1.00 0.00 59 GLU A CA 9
ATOM 11302 C C . GLU A 1 59 ? -6.233 6.815 -4.810 1.00 0.00 59 GLU A C 9
ATOM 11303 O O . GLU A 1 59 ? -5.256 6.260 -5.313 1.00 0.00 59 GLU A O 9
ATOM 11315 N N . ALA A 1 60 ? -6.162 7.536 -3.697 1.00 0.00 60 ALA A N 9
ATOM 11316 C CA . ALA A 1 60 ? -4.903 7.721 -2.985 1.00 0.00 60 ALA A CA 9
ATOM 11317 C C . ALA A 1 60 ? -4.463 6.428 -2.306 1.00 0.00 60 ALA A C 9
ATOM 11318 O O . ALA A 1 60 ? -3.410 5.875 -2.625 1.00 0.00 60 ALA A O 9
ATOM 11325 N N . LYS A 1 61 ? -5.274 5.952 -1.367 1.00 0.00 61 LYS A N 9
ATOM 11326 C CA . LYS A 1 61 ? -4.968 4.725 -0.642 1.00 0.00 61 LYS A CA 9
ATOM 11327 C C . LYS A 1 61 ? -4.500 3.631 -1.597 1.00 0.00 61 LYS A C 9
ATOM 11328 O O . LYS A 1 61 ? -3.580 2.876 -1.286 1.00 0.00 61 LYS A O 9
ATOM 11347 N N . GLN A 1 62 ? -5.140 3.554 -2.760 1.00 0.00 62 GLN A N 9
ATOM 11348 C CA . GLN A 1 62 ? -4.787 2.553 -3.759 1.00 0.00 62 GLN A CA 9
ATOM 11349 C C . GLN A 1 62 ? -3.311 2.651 -4.131 1.00 0.00 62 GLN A C 9
ATOM 11350 O O . GLN A 1 62 ? -2.532 1.732 -3.871 1.00 0.00 62 GLN A O 9
ATOM 11364 N N . LEU A 1 63 ? -2.933 3.769 -4.741 1.00 0.00 63 LEU A N 9
ATOM 11365 C CA . LEU A 1 63 ? -1.550 3.987 -5.149 1.00 0.00 63 LEU A CA 9
ATOM 11366 C C . LEU A 1 63 ? -0.600 3.820 -3.967 1.00 0.00 63 LEU A C 9
ATOM 11367 O O . LEU A 1 63 ? 0.460 3.207 -4.091 1.00 0.00 63 LEU A O 9
ATOM 11383 N N . ALA A 1 64 ? -0.989 4.367 -2.820 1.00 0.00 64 ALA A N 9
ATOM 11384 C CA . ALA A 1 64 ? -0.175 4.275 -1.614 1.00 0.00 64 ALA A CA 9
ATOM 11385 C C . ALA A 1 64 ? 0.412 2.876 -1.454 1.00 0.00 64 ALA A C 9
ATOM 11386 O O . ALA A 1 64 ? 1.474 2.704 -0.857 1.00 0.00 64 ALA A O 9
ATOM 11393 N N . ALA A 1 65 ? -0.286 1.881 -1.991 1.00 0.00 65 ALA A N 9
ATOM 11394 C CA . ALA A 1 65 ? 0.167 0.498 -1.909 1.00 0.00 65 ALA A CA 9
ATOM 11395 C C . ALA A 1 65 ? 1.250 0.213 -2.944 1.00 0.00 65 ALA A C 9
ATOM 11396 O O . ALA A 1 65 ? 2.328 -0.279 -2.611 1.00 0.00 65 ALA A O 9
ATOM 11403 N N . LYS A 1 66 ? 0.955 0.524 -4.202 1.00 0.00 66 LYS A N 9
ATOM 11404 C CA . LYS A 1 66 ? 1.903 0.301 -5.288 1.00 0.00 66 LYS A CA 9
ATOM 11405 C C . LYS A 1 66 ? 3.332 0.566 -4.825 1.00 0.00 66 LYS A C 9
ATOM 11406 O O . LYS A 1 66 ? 4.218 -0.267 -5.012 1.00 0.00 66 LYS A O 9
ATOM 11425 N N . GLU A 1 67 ? 3.547 1.729 -4.219 1.00 0.00 67 GLU A N 9
ATOM 11426 C CA . GLU A 1 67 ? 4.870 2.102 -3.730 1.00 0.00 67 GLU A CA 9
ATOM 11427 C C . GLU A 1 67 ? 5.260 1.256 -2.521 1.00 0.00 67 GLU A C 9
ATOM 11428 O O . GLU A 1 67 ? 6.368 0.724 -2.455 1.00 0.00 67 GLU A O 9
ATOM 11440 N N . ALA A 1 68 ? 4.342 1.137 -1.568 1.00 0.00 68 ALA A N 9
ATOM 11441 C CA . ALA A 1 68 ? 4.590 0.355 -0.363 1.00 0.00 68 ALA A CA 9
ATOM 11442 C C . ALA A 1 68 ? 5.070 -1.050 -0.709 1.00 0.00 68 ALA A C 9
ATOM 11443 O O . ALA A 1 68 ? 5.860 -1.645 0.025 1.00 0.00 68 ALA A O 9
ATOM 11450 N N . TYR A 1 69 ? 4.589 -1.575 -1.830 1.00 0.00 69 TYR A N 9
ATOM 11451 C CA . TYR A 1 69 ? 4.967 -2.913 -2.271 1.00 0.00 69 TYR A CA 9
ATOM 11452 C C . TYR A 1 69 ? 6.448 -2.968 -2.635 1.00 0.00 69 TYR A C 9
ATOM 11453 O O . TYR A 1 69 ? 7.198 -3.786 -2.102 1.00 0.00 69 TYR A O 9
ATOM 11471 N N . GLN A 1 70 ? 6.860 -2.091 -3.544 1.00 0.00 70 GLN A N 9
ATOM 11472 C CA . GLN A 1 70 ? 8.251 -2.039 -3.979 1.00 0.00 70 GLN A CA 9
ATOM 11473 C C . GLN A 1 70 ? 9.190 -1.893 -2.785 1.00 0.00 70 GLN A C 9
ATOM 11474 O O . GLN A 1 70 ? 10.224 -2.557 -2.710 1.00 0.00 70 GLN A O 9
ATOM 11488 N N . LYS A 1 71 ? 8.822 -1.021 -1.853 1.00 0.00 71 LYS A N 9
ATOM 11489 C CA . LYS A 1 71 ? 9.630 -0.787 -0.662 1.00 0.00 71 LYS A CA 9
ATOM 11490 C C . LYS A 1 71 ? 9.941 -2.100 0.050 1.00 0.00 71 LYS A C 9
ATOM 11491 O O . LYS A 1 71 ? 11.024 -2.272 0.611 1.00 0.00 71 LYS A O 9
ATOM 11510 N N . LEU A 1 72 ? 8.986 -3.023 0.023 1.00 0.00 72 LEU A N 9
ATOM 11511 C CA . LEU A 1 72 ? 9.158 -4.322 0.665 1.00 0.00 72 LEU A CA 9
ATOM 11512 C C . LEU A 1 72 ? 10.070 -5.221 -0.163 1.00 0.00 72 LEU A C 9
ATOM 11513 O O . LEU A 1 72 ? 10.997 -5.837 0.364 1.00 0.00 72 LEU A O 9
ATOM 11529 N N . LEU A 1 73 ? 9.803 -5.291 -1.462 1.00 0.00 73 LEU A N 9
ATOM 11530 C CA . LEU A 1 73 ? 10.601 -6.114 -2.365 1.00 0.00 73 LEU A CA 9
ATOM 11531 C C . LEU A 1 73 ? 12.084 -5.781 -2.237 1.00 0.00 73 LEU A C 9
ATOM 11532 O O . LEU A 1 73 ? 12.945 -6.626 -2.481 1.00 0.00 73 LEU A O 9
ATOM 11548 N N . LYS A 1 74 ? 12.376 -4.543 -1.851 1.00 0.00 74 LYS A N 9
ATOM 11549 C CA . LYS A 1 74 ? 13.754 -4.098 -1.687 1.00 0.00 74 LYS A CA 9
ATOM 11550 C C . LYS A 1 74 ? 14.210 -4.259 -0.240 1.00 0.00 74 LYS A C 9
ATOM 11551 O O . LYS A 1 74 ? 15.257 -4.847 0.029 1.00 0.00 74 LYS A O 9
ATOM 11570 N N . SER A 1 75 ? 13.415 -3.735 0.687 1.00 0.00 75 SER A N 9
ATOM 11571 C CA . SER A 1 75 ? 13.738 -3.819 2.107 1.00 0.00 75 SER A CA 9
ATOM 11572 C C . SER A 1 75 ? 12.643 -4.557 2.871 1.00 0.00 75 SER A C 9
ATOM 11573 O O . SER A 1 75 ? 11.720 -3.955 3.420 1.00 0.00 75 SER A O 9
ATOM 11581 N N . PRO A 1 76 ? 12.746 -5.893 2.907 1.00 0.00 76 PRO A N 9
ATOM 11582 C CA . PRO A 1 76 ? 11.774 -6.744 3.600 1.00 0.00 76 PRO A CA 9
ATOM 11583 C C . PRO A 1 76 ? 11.853 -6.598 5.116 1.00 0.00 76 PRO A C 9
ATOM 11584 O O . PRO A 1 76 ? 12.840 -6.109 5.666 1.00 0.00 76 PRO A O 9
ATOM 11595 N N . PRO A 1 77 ? 10.791 -7.033 5.810 1.00 0.00 77 PRO A N 9
ATOM 11596 C CA . PRO A 1 77 ? 10.718 -6.963 7.272 1.00 0.00 77 PRO A CA 9
ATOM 11597 C C . PRO A 1 77 ? 11.680 -7.934 7.948 1.00 0.00 77 PRO A C 9
ATOM 11598 O O . PRO A 1 77 ? 11.823 -9.080 7.523 1.00 0.00 77 PRO A O 9
ATOM 11609 N N . LYS A 1 78 ? 12.338 -7.468 9.005 1.00 0.00 78 LYS A N 9
ATOM 11610 C CA . LYS A 1 78 ? 13.286 -8.295 9.742 1.00 0.00 78 LYS A CA 9
ATOM 11611 C C . LYS A 1 78 ? 12.753 -8.626 11.132 1.00 0.00 78 LYS A C 9
ATOM 11612 O O . LYS A 1 78 ? 12.843 -7.813 12.053 1.00 0.00 78 LYS A O 9
ATOM 11631 N N . THR A 1 79 ? 12.198 -9.825 11.278 1.00 0.00 79 THR A N 9
ATOM 11632 C CA . THR A 1 79 ? 11.651 -10.263 12.556 1.00 0.00 79 THR A CA 9
ATOM 11633 C C . THR A 1 79 ? 12.341 -11.532 13.043 1.00 0.00 79 THR A C 9
ATOM 11634 O O . THR A 1 79 ? 12.016 -12.635 12.605 1.00 0.00 79 THR A O 9
ATOM 11645 N N . ALA A 1 80 ? 13.296 -11.368 13.953 1.00 0.00 80 ALA A N 9
ATOM 11646 C CA . ALA A 1 80 ? 14.031 -12.500 14.502 1.00 0.00 80 ALA A CA 9
ATOM 11647 C C . ALA A 1 80 ? 13.119 -13.394 15.337 1.00 0.00 80 ALA A C 9
ATOM 11648 O O . ALA A 1 80 ? 12.333 -12.909 16.149 1.00 0.00 80 ALA A O 9
ATOM 11655 N N . GLY A 1 81 ? 13.230 -14.703 15.130 1.00 0.00 81 GLY A N 9
ATOM 11656 C CA . GLY A 1 81 ? 12.409 -15.642 15.870 1.00 0.00 81 GLY A CA 9
ATOM 11657 C C . GLY A 1 81 ? 11.115 -15.973 15.152 1.00 0.00 81 GLY A C 9
ATOM 11658 O O . GLY A 1 81 ? 11.091 -16.103 13.928 1.00 0.00 81 GLY A O 9
ATOM 11662 N N . THR A 1 82 ? 10.035 -16.112 15.915 1.00 0.00 82 THR A N 9
ATOM 11663 C CA . THR A 1 82 ? 8.733 -16.433 15.345 1.00 0.00 82 THR A CA 9
ATOM 11664 C C . THR A 1 82 ? 7.626 -16.281 16.382 1.00 0.00 82 THR A C 9
ATOM 11665 O O . THR A 1 82 ? 7.869 -16.394 17.583 1.00 0.00 82 THR A O 9
ATOM 11676 N N . SER A 1 83 ? 6.410 -16.026 15.910 1.00 0.00 83 SER A N 9
ATOM 11677 C CA . SER A 1 83 ? 5.266 -15.856 16.798 1.00 0.00 83 SER A CA 9
ATOM 11678 C C . SER A 1 83 ? 5.003 -17.129 17.596 1.00 0.00 83 SER A C 9
ATOM 11679 O O . SER A 1 83 ? 5.166 -18.238 17.088 1.00 0.00 83 SER A O 9
ATOM 11687 N N . GLY A 1 84 ? 4.595 -16.961 18.850 1.00 0.00 84 GLY A N 9
ATOM 11688 C CA . GLY A 1 84 ? 4.316 -18.104 19.699 1.00 0.00 84 GLY A CA 9
ATOM 11689 C C . GLY A 1 84 ? 2.895 -18.608 19.545 1.00 0.00 84 GLY A C 9
ATOM 11690 O O . GLY A 1 84 ? 1.958 -17.834 19.348 1.00 0.00 84 GLY A O 9
ATOM 11694 N N . PRO A 1 85 ? 2.720 -19.935 19.634 1.00 0.00 85 PRO A N 9
ATOM 11695 C CA . PRO A 1 85 ? 1.405 -20.570 19.505 1.00 0.00 85 PRO A CA 9
ATOM 11696 C C . PRO A 1 85 ? 0.498 -20.272 20.694 1.00 0.00 85 PRO A C 9
ATOM 11697 O O . PRO A 1 85 ? 0.497 -21.003 21.685 1.00 0.00 85 PRO A O 9
ATOM 11708 N N . SER A 1 86 ? -0.273 -19.195 20.589 1.00 0.00 86 SER A N 9
ATOM 11709 C CA . SER A 1 86 ? -1.182 -18.799 21.658 1.00 0.00 86 SER A CA 9
ATOM 11710 C C . SER A 1 86 ? -2.217 -19.889 21.923 1.00 0.00 86 SER A C 9
ATOM 11711 O O . SER A 1 86 ? -2.770 -20.474 20.992 1.00 0.00 86 SER A O 9
ATOM 11719 N N . SER A 1 87 ? -2.472 -20.156 23.200 1.00 0.00 87 SER A N 9
ATOM 11720 C CA . SER A 1 87 ? -3.436 -21.178 23.589 1.00 0.00 87 SER A CA 9
ATOM 11721 C C . SER A 1 87 ? -4.855 -20.617 23.580 1.00 0.00 87 SER A C 9
ATOM 11722 O O . SER A 1 87 ? -5.169 -19.679 24.312 1.00 0.00 87 SER A O 9
ATOM 11730 N N . GLY A 1 88 ? -5.710 -21.200 22.744 1.00 0.00 88 GLY A N 9
ATOM 11731 C CA . GLY A 1 88 ? -7.085 -20.746 22.654 1.00 0.00 88 GLY A CA 9
ATOM 11732 C C . GLY A 1 88 ? -8.081 -21.881 22.788 1.00 0.00 88 GLY A C 9
ATOM 11733 O O . GLY A 1 88 ? -8.614 -22.124 23.870 1.00 0.00 88 GLY A O 9
ATOM 11737 N N . GLY A 1 1 ? 14.017 -6.287 -15.575 1.00 0.00 1 GLY A N 10
ATOM 11738 C CA . GLY A 1 1 ? 13.473 -5.442 -16.621 1.00 0.00 1 GLY A CA 10
ATOM 11739 C C . GLY A 1 1 ? 11.988 -5.661 -16.831 1.00 0.00 1 GLY A C 10
ATOM 11740 O O . GLY A 1 1 ? 11.181 -4.761 -16.597 1.00 0.00 1 GLY A O 10
ATOM 11744 N N . SER A 1 2 ? 11.626 -6.861 -17.275 1.00 0.00 2 SER A N 10
ATOM 11745 C CA . SER A 1 2 ? 10.228 -7.194 -17.522 1.00 0.00 2 SER A CA 10
ATOM 11746 C C . SER A 1 2 ? 9.348 -6.738 -16.362 1.00 0.00 2 SER A C 10
ATOM 11747 O O . SER A 1 2 ? 9.588 -7.094 -15.209 1.00 0.00 2 SER A O 10
ATOM 11755 N N . SER A 1 3 ? 8.326 -5.948 -16.678 1.00 0.00 3 SER A N 10
ATOM 11756 C CA . SER A 1 3 ? 7.411 -5.439 -15.663 1.00 0.00 3 SER A CA 10
ATOM 11757 C C . SER A 1 3 ? 5.983 -5.387 -16.197 1.00 0.00 3 SER A C 10
ATOM 11758 O O . SER A 1 3 ? 5.722 -4.798 -17.245 1.00 0.00 3 SER A O 10
ATOM 11766 N N . GLY A 1 4 ? 5.061 -6.007 -15.466 1.00 0.00 4 GLY A N 10
ATOM 11767 C CA . GLY A 1 4 ? 3.671 -6.019 -15.881 1.00 0.00 4 GLY A CA 10
ATOM 11768 C C . GLY A 1 4 ? 2.740 -5.502 -14.802 1.00 0.00 4 GLY A C 10
ATOM 11769 O O . GLY A 1 4 ? 2.665 -6.069 -13.713 1.00 0.00 4 GLY A O 10
ATOM 11773 N N . SER A 1 5 ? 2.029 -4.420 -15.106 1.00 0.00 5 SER A N 10
ATOM 11774 C CA . SER A 1 5 ? 1.102 -3.822 -14.152 1.00 0.00 5 SER A CA 10
ATOM 11775 C C . SER A 1 5 ? -0.113 -4.720 -13.940 1.00 0.00 5 SER A C 10
ATOM 11776 O O . SER A 1 5 ? -1.020 -4.762 -14.771 1.00 0.00 5 SER A O 10
ATOM 11784 N N . SER A 1 6 ? -0.124 -5.436 -12.820 1.00 0.00 6 SER A N 10
ATOM 11785 C CA . SER A 1 6 ? -1.225 -6.337 -12.499 1.00 0.00 6 SER A CA 10
ATOM 11786 C C . SER A 1 6 ? -2.193 -5.683 -11.518 1.00 0.00 6 SER A C 10
ATOM 11787 O O . SER A 1 6 ? -3.409 -5.806 -11.653 1.00 0.00 6 SER A O 10
ATOM 11795 N N . GLY A 1 7 ? -1.642 -4.986 -10.528 1.00 0.00 7 GLY A N 10
ATOM 11796 C CA . GLY A 1 7 ? -2.469 -4.323 -9.538 1.00 0.00 7 GLY A CA 10
ATOM 11797 C C . GLY A 1 7 ? -1.904 -4.442 -8.136 1.00 0.00 7 GLY A C 10
ATOM 11798 O O . GLY A 1 7 ? -2.600 -4.867 -7.213 1.00 0.00 7 GLY A O 10
ATOM 11802 N N . TYR A 1 8 ? -0.640 -4.069 -7.976 1.00 0.00 8 TYR A N 10
ATOM 11803 C CA . TYR A 1 8 ? 0.020 -4.140 -6.678 1.00 0.00 8 TYR A CA 10
ATOM 11804 C C . TYR A 1 8 ? -0.882 -3.588 -5.578 1.00 0.00 8 TYR A C 10
ATOM 11805 O O . TYR A 1 8 ? -0.808 -4.018 -4.426 1.00 0.00 8 TYR A O 10
ATOM 11823 N N . ILE A 1 9 ? -1.732 -2.635 -5.942 1.00 0.00 9 ILE A N 10
ATOM 11824 C CA . ILE A 1 9 ? -2.650 -2.025 -4.987 1.00 0.00 9 ILE A CA 10
ATOM 11825 C C . ILE A 1 9 ? -3.098 -3.033 -3.935 1.00 0.00 9 ILE A C 10
ATOM 11826 O O . ILE A 1 9 ? -3.143 -2.726 -2.745 1.00 0.00 9 ILE A O 10
ATOM 11842 N N . GLY A 1 10 ? -3.427 -4.241 -4.383 1.00 0.00 10 GLY A N 10
ATOM 11843 C CA . GLY A 1 10 ? -3.866 -5.278 -3.467 1.00 0.00 10 GLY A CA 10
ATOM 11844 C C . GLY A 1 10 ? -2.712 -6.094 -2.919 1.00 0.00 10 GLY A C 10
ATOM 11845 O O . GLY A 1 10 ? -2.774 -6.595 -1.795 1.00 0.00 10 GLY A O 10
ATOM 11849 N N . LEU A 1 11 ? -1.657 -6.231 -3.714 1.00 0.00 11 LEU A N 10
ATOM 11850 C CA . LEU A 1 11 ? -0.484 -6.994 -3.303 1.00 0.00 11 LEU A CA 10
ATOM 11851 C C . LEU A 1 11 ? -0.102 -6.673 -1.861 1.00 0.00 11 LEU A C 10
ATOM 11852 O O . LEU A 1 11 ? 0.386 -7.535 -1.130 1.00 0.00 11 LEU A O 10
ATOM 11868 N N . VAL A 1 12 ? -0.331 -5.427 -1.458 1.00 0.00 12 VAL A N 10
ATOM 11869 C CA . VAL A 1 12 ? -0.014 -4.993 -0.102 1.00 0.00 12 VAL A CA 10
ATOM 11870 C C . VAL A 1 12 ? -1.065 -5.478 0.890 1.00 0.00 12 VAL A C 10
ATOM 11871 O O . VAL A 1 12 ? -0.776 -6.289 1.769 1.00 0.00 12 VAL A O 10
ATOM 11884 N N . ASN A 1 13 ? -2.287 -4.977 0.742 1.00 0.00 13 ASN A N 10
ATOM 11885 C CA . ASN A 1 13 ? -3.383 -5.360 1.625 1.00 0.00 13 ASN A CA 10
ATOM 11886 C C . ASN A 1 13 ? -3.359 -6.860 1.902 1.00 0.00 13 ASN A C 10
ATOM 11887 O O . ASN A 1 13 ? -3.835 -7.318 2.941 1.00 0.00 13 ASN A O 10
ATOM 11898 N N . SER A 1 14 ? -2.803 -7.621 0.964 1.00 0.00 14 SER A N 10
ATOM 11899 C CA . SER A 1 14 ? -2.720 -9.070 1.105 1.00 0.00 14 SER A CA 10
ATOM 11900 C C . SER A 1 14 ? -1.365 -9.484 1.670 1.00 0.00 14 SER A C 10
ATOM 11901 O O . SER A 1 14 ? -1.285 -10.308 2.581 1.00 0.00 14 SER A O 10
ATOM 11909 N N . PHE A 1 15 ? -0.301 -8.907 1.121 1.00 0.00 15 PHE A N 10
ATOM 11910 C CA . PHE A 1 15 ? 1.052 -9.216 1.568 1.00 0.00 15 PHE A CA 10
ATOM 11911 C C . PHE A 1 15 ? 1.194 -8.989 3.071 1.00 0.00 15 PHE A C 10
ATOM 11912 O O . PHE A 1 15 ? 1.750 -9.823 3.785 1.00 0.00 15 PHE A O 10
ATOM 11929 N N . ALA A 1 16 ? 0.687 -7.855 3.542 1.00 0.00 16 ALA A N 10
ATOM 11930 C CA . ALA A 1 16 ? 0.755 -7.518 4.959 1.00 0.00 16 ALA A CA 10
ATOM 11931 C C . ALA A 1 16 ? 0.041 -8.566 5.807 1.00 0.00 16 ALA A C 10
ATOM 11932 O O . ALA A 1 16 ? 0.656 -9.217 6.651 1.00 0.00 16 ALA A O 10
ATOM 11939 N N . GLN A 1 17 ? -1.259 -8.721 5.577 1.00 0.00 17 GLN A N 10
ATOM 11940 C CA . GLN A 1 17 ? -2.056 -9.688 6.322 1.00 0.00 17 GLN A CA 10
ATOM 11941 C C . GLN A 1 17 ? -1.409 -11.069 6.285 1.00 0.00 17 GLN A C 10
ATOM 11942 O O . GLN A 1 17 ? -1.290 -11.738 7.312 1.00 0.00 17 GLN A O 10
ATOM 11956 N N . LYS A 1 18 ? -0.994 -11.491 5.096 1.00 0.00 18 LYS A N 10
ATOM 11957 C CA . LYS A 1 18 ? -0.359 -12.792 4.924 1.00 0.00 18 LYS A CA 10
ATOM 11958 C C . LYS A 1 18 ? 0.881 -12.913 5.804 1.00 0.00 18 LYS A C 10
ATOM 11959 O O . LYS A 1 18 ? 1.216 -13.999 6.278 1.00 0.00 18 LYS A O 10
ATOM 11978 N N . LYS A 1 19 ? 1.558 -11.790 6.022 1.00 0.00 19 LYS A N 10
ATOM 11979 C CA . LYS A 1 19 ? 2.760 -11.769 6.848 1.00 0.00 19 LYS A CA 10
ATOM 11980 C C . LYS A 1 19 ? 2.439 -11.297 8.262 1.00 0.00 19 LYS A C 10
ATOM 11981 O O . LYS A 1 19 ? 3.323 -10.857 8.997 1.00 0.00 19 LYS A O 10
ATOM 12000 N N . LYS A 1 20 ? 1.168 -11.394 8.639 1.00 0.00 20 LYS A N 10
ATOM 12001 C CA . LYS A 1 20 ? 0.730 -10.980 9.967 1.00 0.00 20 LYS A CA 10
ATOM 12002 C C . LYS A 1 20 ? 1.268 -9.595 10.310 1.00 0.00 20 LYS A C 10
ATOM 12003 O O . LYS A 1 20 ? 1.594 -9.312 11.464 1.00 0.00 20 LYS A O 10
ATOM 12022 N N . LEU A 1 21 ? 1.356 -8.733 9.303 1.00 0.00 21 LEU A N 10
ATOM 12023 C CA . LEU A 1 21 ? 1.853 -7.375 9.498 1.00 0.00 21 LEU A CA 10
ATOM 12024 C C . LEU A 1 21 ? 0.704 -6.408 9.763 1.00 0.00 21 LEU A C 10
ATOM 12025 O O . LEU A 1 21 ? -0.466 -6.787 9.705 1.00 0.00 21 LEU A O 10
ATOM 12041 N N . SER A 1 22 ? 1.045 -5.156 10.051 1.00 0.00 22 SER A N 10
ATOM 12042 C CA . SER A 1 22 ? 0.042 -4.134 10.326 1.00 0.00 22 SER A CA 10
ATOM 12043 C C . SER A 1 22 ? 0.184 -2.961 9.362 1.00 0.00 22 SER A C 10
ATOM 12044 O O . SER A 1 22 ? 1.174 -2.230 9.396 1.00 0.00 22 SER A O 10
ATOM 12052 N N . VAL A 1 23 ? -0.815 -2.786 8.501 1.00 0.00 23 VAL A N 10
ATOM 12053 C CA . VAL A 1 23 ? -0.803 -1.701 7.528 1.00 0.00 23 VAL A CA 10
ATOM 12054 C C . VAL A 1 23 ? -1.739 -0.574 7.950 1.00 0.00 23 VAL A C 10
ATOM 12055 O O . VAL A 1 23 ? -2.895 -0.811 8.296 1.00 0.00 23 VAL A O 10
ATOM 12068 N N . ASN A 1 24 ? -1.230 0.654 7.917 1.00 0.00 24 ASN A N 10
ATOM 12069 C CA . ASN A 1 24 ? -2.020 1.819 8.297 1.00 0.00 24 ASN A CA 10
ATOM 12070 C C . ASN A 1 24 ? -2.011 2.867 7.188 1.00 0.00 24 ASN A C 10
ATOM 12071 O O . ASN A 1 24 ? -1.126 2.872 6.332 1.00 0.00 24 ASN A O 10
ATOM 12082 N N . TYR A 1 25 ? -3.000 3.754 7.212 1.00 0.00 25 TYR A N 10
ATOM 12083 C CA . TYR A 1 25 ? -3.106 4.806 6.208 1.00 0.00 25 TYR A CA 10
ATOM 12084 C C . TYR A 1 25 ? -3.377 6.157 6.862 1.00 0.00 25 TYR A C 10
ATOM 12085 O O . TYR A 1 25 ? -4.503 6.452 7.259 1.00 0.00 25 TYR A O 10
ATOM 12103 N N . GLU A 1 26 ? -2.334 6.975 6.970 1.00 0.00 26 GLU A N 10
ATOM 12104 C CA . GLU A 1 26 ? -2.458 8.295 7.577 1.00 0.00 26 GLU A CA 10
ATOM 12105 C C . GLU A 1 26 ? -2.947 9.318 6.556 1.00 0.00 26 GLU A C 10
ATOM 12106 O O . GLU A 1 26 ? -2.405 9.421 5.456 1.00 0.00 26 GLU A O 10
ATOM 12118 N N . GLN A 1 27 ? -3.976 10.072 6.929 1.00 0.00 27 GLN A N 10
ATOM 12119 C CA . GLN A 1 27 ? -4.540 11.086 6.046 1.00 0.00 27 GLN A CA 10
ATOM 12120 C C . GLN A 1 27 ? -4.201 12.488 6.542 1.00 0.00 27 GLN A C 10
ATOM 12121 O O . GLN A 1 27 ? -4.426 12.817 7.707 1.00 0.00 27 GLN A O 10
ATOM 12135 N N . CYS A 1 28 ? -3.660 13.311 5.650 1.00 0.00 28 CYS A N 10
ATOM 12136 C CA . CYS A 1 28 ? -3.289 14.678 5.997 1.00 0.00 28 CYS A CA 10
ATOM 12137 C C . CYS A 1 28 ? -4.511 15.480 6.431 1.00 0.00 28 CYS A C 10
ATOM 12138 O O . CYS A 1 28 ? -5.642 15.142 6.083 1.00 0.00 28 CYS A O 10
ATOM 12146 N N . GLU A 1 29 ? -4.276 16.541 7.196 1.00 0.00 29 GLU A N 10
ATOM 12147 C CA . GLU A 1 29 ? -5.359 17.389 7.680 1.00 0.00 29 GLU A CA 10
ATOM 12148 C C . GLU A 1 29 ? -5.789 18.387 6.608 1.00 0.00 29 GLU A C 10
ATOM 12149 O O . GLU A 1 29 ? -4.982 18.869 5.813 1.00 0.00 29 GLU A O 10
ATOM 12161 N N . PRO A 1 30 ? -7.092 18.704 6.584 1.00 0.00 30 PRO A N 10
ATOM 12162 C CA . PRO A 1 30 ? -7.660 19.646 5.616 1.00 0.00 30 PRO A CA 10
ATOM 12163 C C . PRO A 1 30 ? -7.216 21.082 5.874 1.00 0.00 30 PRO A C 10
ATOM 12164 O O . PRO A 1 30 ? -7.575 21.995 5.133 1.00 0.00 30 PRO A O 10
ATOM 12175 N N . ASN A 1 31 ? -6.431 21.272 6.930 1.00 0.00 31 ASN A N 10
ATOM 12176 C CA . ASN A 1 31 ? -5.937 22.597 7.286 1.00 0.00 31 ASN A CA 10
ATOM 12177 C C . ASN A 1 31 ? -5.613 23.411 6.037 1.00 0.00 31 ASN A C 10
ATOM 12178 O O . ASN A 1 31 ? -5.922 24.599 5.960 1.00 0.00 31 ASN A O 10
ATOM 12189 N N . SER A 1 32 ? -4.988 22.761 5.060 1.00 0.00 32 SER A N 10
ATOM 12190 C CA . SER A 1 32 ? -4.618 23.424 3.815 1.00 0.00 32 SER A CA 10
ATOM 12191 C C . SER A 1 32 ? -5.857 23.913 3.071 1.00 0.00 32 SER A C 10
ATOM 12192 O O . SER A 1 32 ? -6.969 23.452 3.327 1.00 0.00 32 SER A O 10
ATOM 12200 N N . GLU A 1 33 ? -5.655 24.849 2.149 1.00 0.00 33 GLU A N 10
ATOM 12201 C CA . GLU A 1 33 ? -6.756 25.401 1.369 1.00 0.00 33 GLU A CA 10
ATOM 12202 C C . GLU A 1 33 ? -7.017 24.558 0.124 1.00 0.00 33 GLU A C 10
ATOM 12203 O O . GLU A 1 33 ? -6.404 23.507 -0.068 1.00 0.00 33 GLU A O 10
ATOM 12215 N N . LEU A 1 34 ? -7.933 25.024 -0.718 1.00 0.00 34 LEU A N 10
ATOM 12216 C CA . LEU A 1 34 ? -8.277 24.314 -1.945 1.00 0.00 34 LEU A CA 10
ATOM 12217 C C . LEU A 1 34 ? -7.283 24.634 -3.057 1.00 0.00 34 LEU A C 10
ATOM 12218 O O . LEU A 1 34 ? -6.590 25.651 -3.029 1.00 0.00 34 LEU A O 10
ATOM 12234 N N . PRO A 1 35 ? -7.213 23.748 -4.061 1.00 0.00 35 PRO A N 10
ATOM 12235 C CA . PRO A 1 35 ? -8.033 22.534 -4.105 1.00 0.00 35 PRO A CA 10
ATOM 12236 C C . PRO A 1 35 ? -7.619 21.516 -3.047 1.00 0.00 35 PRO A C 10
ATOM 12237 O O . PRO A 1 35 ? -6.430 21.289 -2.825 1.00 0.00 35 PRO A O 10
ATOM 12248 N N . GLN A 1 36 ? -8.607 20.907 -2.400 1.00 0.00 36 GLN A N 10
ATOM 12249 C CA . GLN A 1 36 ? -8.344 19.913 -1.365 1.00 0.00 36 GLN A CA 10
ATOM 12250 C C . GLN A 1 36 ? -8.609 18.504 -1.884 1.00 0.00 36 GLN A C 10
ATOM 12251 O O . GLN A 1 36 ? -9.746 18.153 -2.201 1.00 0.00 36 GLN A O 10
ATOM 12265 N N . ARG A 1 37 ? -7.553 17.701 -1.969 1.00 0.00 37 ARG A N 10
ATOM 12266 C CA . ARG A 1 37 ? -7.673 16.330 -2.451 1.00 0.00 37 ARG A CA 10
ATOM 12267 C C . ARG A 1 37 ? -7.497 15.335 -1.308 1.00 0.00 37 ARG A C 10
ATOM 12268 O O . ARG A 1 37 ? -7.237 15.722 -0.168 1.00 0.00 37 ARG A O 10
ATOM 12289 N N . PHE A 1 38 ? -7.642 14.051 -1.621 1.00 0.00 38 PHE A N 10
ATOM 12290 C CA . PHE A 1 38 ? -7.502 13.000 -0.620 1.00 0.00 38 PHE A CA 10
ATOM 12291 C C . PHE A 1 38 ? -6.065 12.488 -0.567 1.00 0.00 38 PHE A C 10
ATOM 12292 O O . PHE A 1 38 ? -5.481 12.142 -1.594 1.00 0.00 38 PHE A O 10
ATOM 12309 N N . ILE A 1 39 ? -5.503 12.443 0.636 1.00 0.00 39 ILE A N 10
ATOM 12310 C CA . ILE A 1 39 ? -4.136 11.973 0.823 1.00 0.00 39 ILE A CA 10
ATOM 12311 C C . ILE A 1 39 ? -4.090 10.776 1.766 1.00 0.00 39 ILE A C 10
ATOM 12312 O O . ILE A 1 39 ? -4.861 10.697 2.723 1.00 0.00 39 ILE A O 10
ATOM 12328 N N . CYS A 1 40 ? -3.182 9.847 1.490 1.00 0.00 40 CYS A N 10
ATOM 12329 C CA . CYS A 1 40 ? -3.034 8.653 2.315 1.00 0.00 40 CYS A CA 10
ATOM 12330 C C . CYS A 1 40 ? -1.572 8.227 2.398 1.00 0.00 40 CYS A C 10
ATOM 12331 O O . CYS A 1 40 ? -0.862 8.207 1.393 1.00 0.00 40 CYS A O 10
ATOM 12339 N N . LYS A 1 41 ? -1.128 7.888 3.604 1.00 0.00 41 LYS A N 10
ATOM 12340 C CA . LYS A 1 41 ? 0.250 7.463 3.820 1.00 0.00 41 LYS A CA 10
ATOM 12341 C C . LYS A 1 41 ? 0.300 6.046 4.383 1.00 0.00 41 LYS A C 10
ATOM 12342 O O . LYS A 1 41 ? -0.037 5.817 5.545 1.00 0.00 41 LYS A O 10
ATOM 12361 N N . CYS A 1 42 ? 0.722 5.099 3.552 1.00 0.00 42 CYS A N 10
ATOM 12362 C CA . CYS A 1 42 ? 0.817 3.704 3.968 1.00 0.00 42 CYS A CA 10
ATOM 12363 C C . CYS A 1 42 ? 1.978 3.503 4.936 1.00 0.00 42 CYS A C 10
ATOM 12364 O O . CYS A 1 42 ? 3.143 3.635 4.562 1.00 0.00 42 CYS A O 10
ATOM 12372 N N . LYS A 1 43 ? 1.651 3.183 6.184 1.00 0.00 43 LYS A N 10
ATOM 12373 C CA . LYS A 1 43 ? 2.666 2.963 7.208 1.00 0.00 43 LYS A CA 10
ATOM 12374 C C . LYS A 1 43 ? 2.533 1.570 7.816 1.00 0.00 43 LYS A C 10
ATOM 12375 O O . LYS A 1 43 ? 1.446 1.165 8.230 1.00 0.00 43 LYS A O 10
ATOM 12394 N N . ILE A 1 44 ? 3.644 0.843 7.866 1.00 0.00 44 ILE A N 10
ATOM 12395 C CA . ILE A 1 44 ? 3.651 -0.503 8.425 1.00 0.00 44 ILE A CA 10
ATOM 12396 C C . ILE A 1 44 ? 4.601 -0.599 9.613 1.00 0.00 44 ILE A C 10
ATOM 12397 O O . ILE A 1 44 ? 5.818 -0.498 9.459 1.00 0.00 44 ILE A O 10
ATOM 12413 N N . GLY A 1 45 ? 4.037 -0.797 10.801 1.00 0.00 45 GLY A N 10
ATOM 12414 C CA . GLY A 1 45 ? 4.849 -0.906 11.999 1.00 0.00 45 GLY A CA 10
ATOM 12415 C C . GLY A 1 45 ? 5.578 0.383 12.325 1.00 0.00 45 GLY A C 10
ATOM 12416 O O . GLY A 1 45 ? 6.770 0.369 12.628 1.00 0.00 45 GLY A O 10
ATOM 12420 N N . GLN A 1 46 ? 4.859 1.499 12.261 1.00 0.00 46 GLN A N 10
ATOM 12421 C CA . GLN A 1 46 ? 5.446 2.802 12.550 1.00 0.00 46 GLN A CA 10
ATOM 12422 C C . GLN A 1 46 ? 6.561 3.128 11.562 1.00 0.00 46 GLN A C 10
ATOM 12423 O O . GLN A 1 46 ? 7.466 3.907 11.863 1.00 0.00 46 GLN A O 10
ATOM 12437 N N . THR A 1 47 ? 6.490 2.526 10.378 1.00 0.00 47 THR A N 10
ATOM 12438 C CA . THR A 1 47 ? 7.494 2.751 9.345 1.00 0.00 47 THR A CA 10
ATOM 12439 C C . THR A 1 47 ? 6.850 3.225 8.047 1.00 0.00 47 THR A C 10
ATOM 12440 O O . THR A 1 47 ? 5.881 2.634 7.573 1.00 0.00 47 THR A O 10
ATOM 12451 N N . MET A 1 48 ? 7.396 4.294 7.477 1.00 0.00 48 MET A N 10
ATOM 12452 C CA . MET A 1 48 ? 6.876 4.845 6.231 1.00 0.00 48 MET A CA 10
ATOM 12453 C C . MET A 1 48 ? 7.327 4.011 5.037 1.00 0.00 48 MET A C 10
ATOM 12454 O O . MET A 1 48 ? 8.512 3.714 4.888 1.00 0.00 48 MET A O 10
ATOM 12468 N N . TYR A 1 49 ? 6.375 3.636 4.189 1.00 0.00 49 TYR A N 10
ATOM 12469 C CA . TYR A 1 49 ? 6.675 2.834 3.009 1.00 0.00 49 TYR A CA 10
ATOM 12470 C C . TYR A 1 49 ? 6.240 3.553 1.736 1.00 0.00 49 TYR A C 10
ATOM 12471 O O . TYR A 1 49 ? 7.057 3.844 0.864 1.00 0.00 49 TYR A O 10
ATOM 12489 N N . GLY A 1 50 ? 4.945 3.837 1.639 1.00 0.00 50 GLY A N 10
ATOM 12490 C CA . GLY A 1 50 ? 4.421 4.520 0.470 1.00 0.00 50 GLY A CA 10
ATOM 12491 C C . GLY A 1 50 ? 3.413 5.594 0.829 1.00 0.00 50 GLY A C 10
ATOM 12492 O O . GLY A 1 50 ? 2.828 5.571 1.913 1.00 0.00 50 GLY A O 10
ATOM 12496 N N . THR A 1 51 ? 3.208 6.540 -0.082 1.00 0.00 51 THR A N 10
ATOM 12497 C CA . THR A 1 51 ? 2.266 7.629 0.145 1.00 0.00 51 THR A CA 10
ATOM 12498 C C . THR A 1 51 ? 1.558 8.021 -1.147 1.00 0.00 51 THR A C 10
ATOM 12499 O O . THR A 1 51 ? 2.193 8.454 -2.107 1.00 0.00 51 THR A O 10
ATOM 12510 N N . GLY A 1 52 ? 0.238 7.868 -1.163 1.00 0.00 52 GLY A N 10
ATOM 12511 C CA . GLY A 1 52 ? -0.535 8.211 -2.342 1.00 0.00 52 GLY A CA 10
ATOM 12512 C C . GLY A 1 52 ? -1.447 9.400 -2.111 1.00 0.00 52 GLY A C 10
ATOM 12513 O O . GLY A 1 52 ? -1.763 9.736 -0.970 1.00 0.00 52 GLY A O 10
ATOM 12517 N N . SER A 1 53 ? -1.871 10.038 -3.198 1.00 0.00 53 SER A N 10
ATOM 12518 C CA . SER A 1 53 ? -2.748 11.200 -3.108 1.00 0.00 53 SER A CA 10
ATOM 12519 C C . SER A 1 53 ? -3.628 11.313 -4.349 1.00 0.00 53 SER A C 10
ATOM 12520 O O . SER A 1 53 ? -3.130 11.410 -5.470 1.00 0.00 53 SER A O 10
ATOM 12528 N N . GLY A 1 54 ? -4.941 11.301 -4.140 1.00 0.00 54 GLY A N 10
ATOM 12529 C CA . GLY A 1 54 ? -5.870 11.402 -5.250 1.00 0.00 54 GLY A CA 10
ATOM 12530 C C . GLY A 1 54 ? -7.153 12.113 -4.868 1.00 0.00 54 GLY A C 10
ATOM 12531 O O . GLY A 1 54 ? -7.374 12.426 -3.698 1.00 0.00 54 GLY A O 10
ATOM 12535 N N . VAL A 1 55 ? -8.003 12.370 -5.858 1.00 0.00 55 VAL A N 10
ATOM 12536 C CA . VAL A 1 55 ? -9.271 13.049 -5.620 1.00 0.00 55 VAL A CA 10
ATOM 12537 C C . VAL A 1 55 ? -10.162 12.238 -4.685 1.00 0.00 55 VAL A C 10
ATOM 12538 O O . VAL A 1 55 ? -10.816 12.788 -3.799 1.00 0.00 55 VAL A O 10
ATOM 12551 N N . THR A 1 56 ? -10.183 10.924 -4.889 1.00 0.00 56 THR A N 10
ATOM 12552 C CA . THR A 1 56 ? -10.994 10.036 -4.065 1.00 0.00 56 THR A CA 10
ATOM 12553 C C . THR A 1 56 ? -10.118 9.129 -3.208 1.00 0.00 56 THR A C 10
ATOM 12554 O O . THR A 1 56 ? -9.029 8.730 -3.620 1.00 0.00 56 THR A O 10
ATOM 12565 N N . LYS A 1 57 ? -10.601 8.807 -2.012 1.00 0.00 57 LYS A N 10
ATOM 12566 C CA . LYS A 1 57 ? -9.863 7.945 -1.096 1.00 0.00 57 LYS A CA 10
ATOM 12567 C C . LYS A 1 57 ? -9.214 6.785 -1.844 1.00 0.00 57 LYS A C 10
ATOM 12568 O O . LYS A 1 57 ? -8.010 6.557 -1.727 1.00 0.00 57 LYS A O 10
ATOM 12587 N N . GLN A 1 58 ? -10.018 6.058 -2.613 1.00 0.00 58 GLN A N 10
ATOM 12588 C CA . GLN A 1 58 ? -9.520 4.922 -3.380 1.00 0.00 58 GLN A CA 10
ATOM 12589 C C . GLN A 1 58 ? -8.219 5.276 -4.094 1.00 0.00 58 GLN A C 10
ATOM 12590 O O . GLN A 1 58 ? -7.163 4.725 -3.786 1.00 0.00 58 GLN A O 10
ATOM 12604 N N . GLU A 1 59 ? -8.305 6.199 -5.047 1.00 0.00 59 GLU A N 10
ATOM 12605 C CA . GLU A 1 59 ? -7.134 6.624 -5.805 1.00 0.00 59 GLU A CA 10
ATOM 12606 C C . GLU A 1 59 ? -5.905 6.709 -4.904 1.00 0.00 59 GLU A C 10
ATOM 12607 O O . GLU A 1 59 ? -4.818 6.266 -5.276 1.00 0.00 59 GLU A O 10
ATOM 12619 N N . ALA A 1 60 ? -6.086 7.282 -3.719 1.00 0.00 60 ALA A N 10
ATOM 12620 C CA . ALA A 1 60 ? -4.993 7.424 -2.764 1.00 0.00 60 ALA A CA 10
ATOM 12621 C C . ALA A 1 60 ? -4.667 6.090 -2.100 1.00 0.00 60 ALA A C 10
ATOM 12622 O O . ALA A 1 60 ? -3.634 5.482 -2.379 1.00 0.00 60 ALA A O 10
ATOM 12629 N N . LYS A 1 61 ? -5.555 5.640 -1.220 1.00 0.00 61 LYS A N 10
ATOM 12630 C CA . LYS A 1 61 ? -5.362 4.378 -0.516 1.00 0.00 61 LYS A CA 10
ATOM 12631 C C . LYS A 1 61 ? -4.847 3.299 -1.463 1.00 0.00 61 LYS A C 10
ATOM 12632 O O . LYS A 1 61 ? -4.231 2.326 -1.032 1.00 0.00 61 LYS A O 10
ATOM 12651 N N . GLN A 1 62 ? -5.104 3.481 -2.755 1.00 0.00 62 GLN A N 10
ATOM 12652 C CA . GLN A 1 62 ? -4.665 2.523 -3.762 1.00 0.00 62 GLN A CA 10
ATOM 12653 C C . GLN A 1 62 ? -3.183 2.702 -4.075 1.00 0.00 62 GLN A C 10
ATOM 12654 O O . GLN A 1 62 ? -2.351 1.882 -3.685 1.00 0.00 62 GLN A O 10
ATOM 12668 N N . LEU A 1 63 ? -2.859 3.780 -4.781 1.00 0.00 63 LEU A N 10
ATOM 12669 C CA . LEU A 1 63 ? -1.476 4.067 -5.147 1.00 0.00 63 LEU A CA 10
ATOM 12670 C C . LEU A 1 63 ? -0.534 3.780 -3.983 1.00 0.00 63 LEU A C 10
ATOM 12671 O O . LEU A 1 63 ? 0.467 3.082 -4.139 1.00 0.00 63 LEU A O 10
ATOM 12687 N N . ALA A 1 64 ? -0.863 4.322 -2.815 1.00 0.00 64 ALA A N 10
ATOM 12688 C CA . ALA A 1 64 ? -0.048 4.121 -1.623 1.00 0.00 64 ALA A CA 10
ATOM 12689 C C . ALA A 1 64 ? 0.580 2.731 -1.616 1.00 0.00 64 ALA A C 10
ATOM 12690 O O . ALA A 1 64 ? 1.800 2.592 -1.526 1.00 0.00 64 ALA A O 10
ATOM 12697 N N . ALA A 1 65 ? -0.260 1.706 -1.711 1.00 0.00 65 ALA A N 10
ATOM 12698 C CA . ALA A 1 65 ? 0.214 0.328 -1.717 1.00 0.00 65 ALA A CA 10
ATOM 12699 C C . ALA A 1 65 ? 1.277 0.117 -2.789 1.00 0.00 65 ALA A C 10
ATOM 12700 O O . ALA A 1 65 ? 2.381 -0.347 -2.501 1.00 0.00 65 ALA A O 10
ATOM 12707 N N . LYS A 1 66 ? 0.938 0.460 -4.027 1.00 0.00 66 LYS A N 10
ATOM 12708 C CA . LYS A 1 66 ? 1.864 0.310 -5.144 1.00 0.00 66 LYS A CA 10
ATOM 12709 C C . LYS A 1 66 ? 3.294 0.617 -4.711 1.00 0.00 66 LYS A C 10
ATOM 12710 O O . LYS A 1 66 ? 4.168 -0.246 -4.772 1.00 0.00 66 LYS A O 10
ATOM 12729 N N . GLU A 1 67 ? 3.522 1.850 -4.271 1.00 0.00 67 GLU A N 10
ATOM 12730 C CA . GLU A 1 67 ? 4.847 2.269 -3.827 1.00 0.00 67 GLU A CA 10
ATOM 12731 C C . GLU A 1 67 ? 5.352 1.372 -2.701 1.00 0.00 67 GLU A C 10
ATOM 12732 O O . GLU A 1 67 ? 6.529 1.017 -2.657 1.00 0.00 67 GLU A O 10
ATOM 12744 N N . ALA A 1 68 ? 4.452 1.009 -1.793 1.00 0.00 68 ALA A N 10
ATOM 12745 C CA . ALA A 1 68 ? 4.805 0.153 -0.667 1.00 0.00 68 ALA A CA 10
ATOM 12746 C C . ALA A 1 68 ? 5.388 -1.172 -1.147 1.00 0.00 68 ALA A C 10
ATOM 12747 O O . ALA A 1 68 ? 6.515 -1.528 -0.801 1.00 0.00 68 ALA A O 10
ATOM 12754 N N . TYR A 1 69 ? 4.614 -1.899 -1.946 1.00 0.00 69 TYR A N 10
ATOM 12755 C C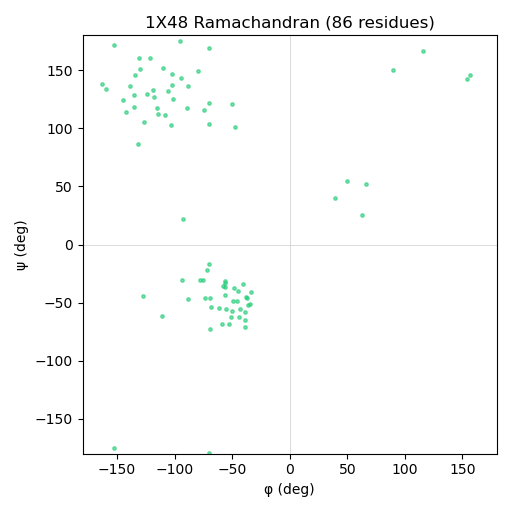A . TYR A 1 69 ? 5.053 -3.186 -2.471 1.00 0.00 69 TYR A CA 10
ATOM 12756 C C . TYR A 1 69 ? 6.512 -3.126 -2.912 1.00 0.00 69 TYR A C 10
ATOM 12757 O O . TYR A 1 69 ? 7.373 -3.792 -2.337 1.00 0.00 69 TYR A O 10
ATOM 12775 N N . GLN A 1 70 ? 6.781 -2.323 -3.936 1.00 0.00 70 GLN A N 10
ATOM 12776 C CA . GLN A 1 70 ? 8.136 -2.176 -4.455 1.00 0.00 70 GLN A CA 10
ATOM 12777 C C . GLN A 1 70 ? 9.108 -1.803 -3.340 1.00 0.00 70 GLN A C 10
ATOM 12778 O O . GLN A 1 70 ? 10.302 -2.093 -3.420 1.00 0.00 70 GLN A O 10
ATOM 12792 N N . LYS A 1 71 ? 8.590 -1.158 -2.301 1.00 0.00 71 LYS A N 10
ATOM 12793 C CA . LYS A 1 71 ? 9.411 -0.746 -1.169 1.00 0.00 71 LYS A CA 10
ATOM 12794 C C . LYS A 1 71 ? 9.636 -1.909 -0.208 1.00 0.00 71 LYS A C 10
ATOM 12795 O O . LYS A 1 71 ? 10.647 -1.961 0.494 1.00 0.00 71 LYS A O 10
ATOM 12814 N N . LEU A 1 72 ? 8.690 -2.841 -0.182 1.00 0.00 72 LEU A N 10
ATOM 12815 C CA . LEU A 1 72 ? 8.786 -4.005 0.692 1.00 0.00 72 LEU A CA 10
ATOM 12816 C C . LEU A 1 72 ? 9.581 -5.122 0.024 1.00 0.00 72 LEU A C 10
ATOM 12817 O O . LEU A 1 72 ? 10.153 -5.980 0.698 1.00 0.00 72 LEU A O 10
ATOM 12833 N N . LEU A 1 73 ? 9.614 -5.106 -1.304 1.00 0.00 73 LEU A N 10
ATOM 12834 C CA . LEU A 1 73 ? 10.341 -6.117 -2.064 1.00 0.00 73 LEU A CA 10
ATOM 12835 C C . LEU A 1 73 ? 11.842 -6.008 -1.818 1.00 0.00 73 LEU A C 10
ATOM 12836 O O . LEU A 1 73 ? 12.547 -7.015 -1.756 1.00 0.00 73 LEU A O 10
ATOM 12852 N N . LYS A 1 74 ? 12.326 -4.778 -1.676 1.00 0.00 74 LYS A N 10
ATOM 12853 C CA . LYS A 1 74 ? 13.743 -4.536 -1.433 1.00 0.00 74 LYS A CA 10
ATOM 12854 C C . LYS A 1 74 ? 13.999 -4.240 0.042 1.00 0.00 74 LYS A C 10
ATOM 12855 O O . LYS A 1 74 ? 15.047 -4.592 0.582 1.00 0.00 74 LYS A O 10
ATOM 12874 N N . SER A 1 75 ? 13.034 -3.593 0.687 1.00 0.00 75 SER A N 10
ATOM 12875 C CA . SER A 1 75 ? 13.156 -3.248 2.099 1.00 0.00 75 SER A CA 10
ATOM 12876 C C . SER A 1 75 ? 12.022 -3.867 2.910 1.00 0.00 75 SER A C 10
ATOM 12877 O O . SER A 1 75 ? 10.987 -3.245 3.153 1.00 0.00 75 SER A O 10
ATOM 12885 N N . PRO A 1 76 ? 12.219 -5.122 3.339 1.00 0.00 76 PRO A N 10
ATOM 12886 C CA . PRO A 1 76 ? 11.225 -5.854 4.130 1.00 0.00 76 PRO A CA 10
ATOM 12887 C C . PRO A 1 76 ? 11.076 -5.291 5.539 1.00 0.00 76 PRO A C 10
ATOM 12888 O O . PRO A 1 76 ? 11.862 -4.455 5.986 1.00 0.00 76 PRO A O 10
ATOM 12899 N N . PRO A 1 77 ? 10.045 -5.758 6.258 1.00 0.00 77 PRO A N 10
ATOM 12900 C CA . PRO A 1 77 ? 9.770 -5.315 7.628 1.00 0.00 77 PRO A CA 10
ATOM 12901 C C . PRO A 1 77 ? 10.816 -5.815 8.620 1.00 0.00 77 PRO A C 10
ATOM 12902 O O . PRO A 1 77 ? 11.707 -6.586 8.263 1.00 0.00 77 PRO A O 10
ATOM 12913 N N . LYS A 1 78 ? 10.701 -5.372 9.867 1.00 0.00 78 LYS A N 10
ATOM 12914 C CA . LYS A 1 78 ? 11.634 -5.776 10.912 1.00 0.00 78 LYS A CA 10
ATOM 12915 C C . LYS A 1 78 ? 11.806 -7.291 10.932 1.00 0.00 78 LYS A C 10
ATOM 12916 O O . LYS A 1 78 ? 12.901 -7.806 10.701 1.00 0.00 78 LYS A O 10
ATOM 12935 N N . THR A 1 79 ? 10.717 -8.002 11.209 1.00 0.00 79 THR A N 10
ATOM 12936 C CA . THR A 1 79 ? 10.747 -9.458 11.259 1.00 0.00 79 THR A CA 10
ATOM 12937 C C . THR A 1 79 ? 10.759 -10.057 9.857 1.00 0.00 79 THR A C 10
ATOM 12938 O O . THR A 1 79 ? 10.069 -9.574 8.960 1.00 0.00 79 THR A O 10
ATOM 12949 N N . ALA A 1 80 ? 11.548 -11.111 9.675 1.00 0.00 80 ALA A N 10
ATOM 12950 C CA . ALA A 1 80 ? 11.647 -11.777 8.383 1.00 0.00 80 ALA A CA 10
ATOM 12951 C C . ALA A 1 80 ? 11.590 -13.292 8.540 1.00 0.00 80 ALA A C 10
ATOM 12952 O O . ALA A 1 80 ? 11.668 -13.814 9.651 1.00 0.00 80 ALA A O 10
ATOM 12959 N N . GLY A 1 81 ? 11.453 -13.994 7.419 1.00 0.00 81 GLY A N 10
ATOM 12960 C CA . GLY A 1 81 ? 11.387 -15.444 7.455 1.00 0.00 81 GLY A CA 10
ATOM 12961 C C . GLY A 1 81 ? 11.963 -16.082 6.206 1.00 0.00 81 GLY A C 10
ATOM 12962 O O . GLY A 1 81 ? 13.006 -16.735 6.257 1.00 0.00 81 GLY A O 10
ATOM 12966 N N . THR A 1 82 ? 11.282 -15.894 5.080 1.00 0.00 82 THR A N 10
ATOM 12967 C CA . THR A 1 82 ? 11.731 -16.459 3.813 1.00 0.00 82 THR A CA 10
ATOM 12968 C C . THR A 1 82 ? 11.931 -17.966 3.923 1.00 0.00 82 THR A C 10
ATOM 12969 O O . THR A 1 82 ? 12.829 -18.529 3.297 1.00 0.00 82 THR A O 10
ATOM 12980 N N . SER A 1 83 ? 11.089 -18.614 4.722 1.00 0.00 83 SER A N 10
ATOM 12981 C CA . SER A 1 83 ? 11.176 -20.056 4.915 1.00 0.00 83 SER A CA 10
ATOM 12982 C C . SER A 1 83 ? 10.003 -20.766 4.248 1.00 0.00 83 SER A C 10
ATOM 12983 O O . SER A 1 83 ? 8.890 -20.780 4.773 1.00 0.00 83 SER A O 10
ATOM 12991 N N . GLY A 1 84 ? 10.260 -21.355 3.084 1.00 0.00 84 GLY A N 10
ATOM 12992 C CA . GLY A 1 84 ? 9.216 -22.059 2.362 1.00 0.00 84 GLY A CA 10
ATOM 12993 C C . GLY A 1 84 ? 9.648 -22.465 0.967 1.00 0.00 84 GLY A C 10
ATOM 12994 O O . GLY A 1 84 ? 9.411 -21.756 -0.011 1.00 0.00 84 GLY A O 10
ATOM 12998 N N . PRO A 1 85 ? 10.301 -23.633 0.862 1.00 0.00 85 PRO A N 10
ATOM 12999 C CA . PRO A 1 85 ? 10.783 -24.158 -0.419 1.00 0.00 85 PRO A CA 10
ATOM 13000 C C . PRO A 1 85 ? 9.642 -24.602 -1.329 1.00 0.00 85 PRO A C 10
ATOM 13001 O O . PRO A 1 85 ? 8.540 -24.891 -0.863 1.00 0.00 85 PRO A O 10
ATOM 13012 N N . SER A 1 86 ? 9.915 -24.653 -2.629 1.00 0.00 86 SER A N 10
ATOM 13013 C CA . SER A 1 86 ? 8.910 -25.059 -3.605 1.00 0.00 86 SER A CA 10
ATOM 13014 C C . SER A 1 86 ? 9.550 -25.328 -4.963 1.00 0.00 86 SER A C 10
ATOM 13015 O O . SER A 1 86 ? 10.700 -24.960 -5.204 1.00 0.00 86 SER A O 10
ATOM 13023 N N . SER A 1 87 ? 8.797 -25.974 -5.848 1.00 0.00 87 SER A N 10
ATOM 13024 C CA . SER A 1 87 ? 9.290 -26.297 -7.181 1.00 0.00 87 SER A CA 10
ATOM 13025 C C . SER A 1 87 ? 8.933 -25.196 -8.175 1.00 0.00 87 SER A C 10
ATOM 13026 O O . SER A 1 87 ? 8.534 -25.470 -9.306 1.00 0.00 87 SER A O 10
ATOM 13034 N N . GLY A 1 88 ? 9.078 -23.947 -7.742 1.00 0.00 88 GLY A N 10
ATOM 13035 C CA . GLY A 1 88 ? 8.766 -22.822 -8.604 1.00 0.00 88 GLY A CA 10
ATOM 13036 C C . GLY A 1 88 ? 8.892 -21.491 -7.890 1.00 0.00 88 GLY A C 10
ATOM 13037 O O . GLY A 1 88 ? 8.567 -21.381 -6.708 1.00 0.00 88 GLY A O 10
ATOM 13041 N N . GLY A 1 1 ? 13.472 -6.738 -11.977 1.00 0.00 1 GLY A N 11
ATOM 13042 C CA . GLY A 1 1 ? 12.922 -6.136 -13.177 1.00 0.00 1 GLY A CA 11
ATOM 13043 C C . GLY A 1 1 ? 12.399 -4.734 -12.936 1.00 0.00 1 GLY A C 11
ATOM 13044 O O . GLY A 1 1 ? 12.014 -4.392 -11.817 1.00 0.00 1 GLY A O 11
ATOM 13048 N N . SER A 1 2 ? 12.384 -3.920 -13.986 1.00 0.00 2 SER A N 11
ATOM 13049 C CA . SER A 1 2 ? 11.909 -2.545 -13.882 1.00 0.00 2 SER A CA 11
ATOM 13050 C C . SER A 1 2 ? 10.430 -2.509 -13.511 1.00 0.00 2 SER A C 11
ATOM 13051 O O . SER A 1 2 ? 10.046 -1.917 -12.502 1.00 0.00 2 SER A O 11
ATOM 13059 N N . SER A 1 3 ? 9.604 -3.146 -14.334 1.00 0.00 3 SER A N 11
ATOM 13060 C CA . SER A 1 3 ? 8.166 -3.184 -14.096 1.00 0.00 3 SER A CA 11
ATOM 13061 C C . SER A 1 3 ? 7.509 -4.296 -14.908 1.00 0.00 3 SER A C 11
ATOM 13062 O O . SER A 1 3 ? 7.911 -4.575 -16.037 1.00 0.00 3 SER A O 11
ATOM 13070 N N . GLY A 1 4 ? 6.496 -4.928 -14.324 1.00 0.00 4 GLY A N 11
ATOM 13071 C CA . GLY A 1 4 ? 5.800 -6.003 -15.006 1.00 0.00 4 GLY A CA 11
ATOM 13072 C C . GLY A 1 4 ? 4.297 -5.801 -15.025 1.00 0.00 4 GLY A C 11
ATOM 13073 O O . GLY A 1 4 ? 3.813 -4.737 -15.410 1.00 0.00 4 GLY A O 11
ATOM 13077 N N . SER A 1 5 ? 3.558 -6.824 -14.610 1.00 0.00 5 SER A N 11
ATOM 13078 C CA . SER A 1 5 ? 2.102 -6.756 -14.586 1.00 0.00 5 SER A CA 11
ATOM 13079 C C . SER A 1 5 ? 1.622 -5.758 -13.537 1.00 0.00 5 SER A C 11
ATOM 13080 O O . SER A 1 5 ? 2.302 -5.513 -12.541 1.00 0.00 5 SER A O 11
ATOM 13088 N N . SER A 1 6 ? 0.446 -5.184 -13.769 1.00 0.00 6 SER A N 11
ATOM 13089 C CA . SER A 1 6 ? -0.125 -4.210 -12.847 1.00 0.00 6 SER A CA 11
ATOM 13090 C C . SER A 1 6 ? -1.130 -4.872 -11.910 1.00 0.00 6 SER A C 11
ATOM 13091 O O . SER A 1 6 ? -1.854 -5.785 -12.303 1.00 0.00 6 SER A O 11
ATOM 13099 N N . GLY A 1 7 ? -1.168 -4.404 -10.666 1.00 0.00 7 GLY A N 11
ATOM 13100 C CA . GLY A 1 7 ? -2.087 -4.961 -9.691 1.00 0.00 7 GLY A CA 11
ATOM 13101 C C . GLY A 1 7 ? -1.448 -5.141 -8.328 1.00 0.00 7 GLY A C 11
ATOM 13102 O O . GLY A 1 7 ? -1.550 -6.208 -7.723 1.00 0.00 7 GLY A O 11
ATOM 13106 N N . TYR A 1 8 ? -0.785 -4.096 -7.845 1.00 0.00 8 TYR A N 11
ATOM 13107 C CA . TYR A 1 8 ? -0.123 -4.145 -6.547 1.00 0.00 8 TYR A CA 11
ATOM 13108 C C . TYR A 1 8 ? -1.037 -3.609 -5.449 1.00 0.00 8 TYR A C 11
ATOM 13109 O O . TYR A 1 8 ? -0.974 -4.053 -4.302 1.00 0.00 8 TYR A O 11
ATOM 13127 N N . ILE A 1 9 ? -1.885 -2.652 -5.809 1.00 0.00 9 ILE A N 11
ATOM 13128 C CA . ILE A 1 9 ? -2.813 -2.056 -4.856 1.00 0.00 9 ILE A CA 11
ATOM 13129 C C . ILE A 1 9 ? -3.298 -3.087 -3.842 1.00 0.00 9 ILE A C 11
ATOM 13130 O O . ILE A 1 9 ? -3.447 -2.787 -2.659 1.00 0.00 9 ILE A O 11
ATOM 13146 N N . GLY A 1 10 ? -3.540 -4.306 -4.315 1.00 0.00 10 GLY A N 11
ATOM 13147 C CA . GLY A 1 10 ? -4.003 -5.364 -3.437 1.00 0.00 10 GLY A CA 11
ATOM 13148 C C . GLY A 1 10 ? -2.866 -6.210 -2.898 1.00 0.00 10 GLY A C 11
ATOM 13149 O O . GLY A 1 10 ? -2.974 -6.795 -1.820 1.00 0.00 10 GLY A O 11
ATOM 13153 N N . LEU A 1 11 ? -1.773 -6.277 -3.651 1.00 0.00 11 LEU A N 11
ATOM 13154 C CA . LEU A 1 11 ? -0.611 -7.060 -3.244 1.00 0.00 11 LEU A CA 11
ATOM 13155 C C . LEU A 1 11 ? -0.253 -6.786 -1.787 1.00 0.00 11 LEU A C 11
ATOM 13156 O O . LEU A 1 11 ? -0.113 -7.710 -0.987 1.00 0.00 11 LEU A O 11
ATOM 13172 N N . VAL A 1 12 ? -0.107 -5.508 -1.449 1.00 0.00 12 VAL A N 11
ATOM 13173 C CA . VAL A 1 12 ? 0.231 -5.112 -0.087 1.00 0.00 12 VAL A CA 11
ATOM 13174 C C . VAL A 1 12 ? -0.786 -5.652 0.911 1.00 0.00 12 VAL A C 11
ATOM 13175 O O . VAL A 1 12 ? -0.439 -6.407 1.819 1.00 0.00 12 VAL A O 11
ATOM 13188 N N . ASN A 1 13 ? -2.044 -5.261 0.737 1.00 0.00 13 ASN A N 11
ATOM 13189 C CA . ASN A 1 13 ? -3.113 -5.707 1.624 1.00 0.00 13 ASN A CA 11
ATOM 13190 C C . ASN A 1 13 ? -2.869 -7.138 2.092 1.00 0.00 13 ASN A C 11
ATOM 13191 O O . ASN A 1 13 ? -2.827 -7.411 3.292 1.00 0.00 13 ASN A O 11
ATOM 13202 N N . SER A 1 14 ? -2.710 -8.049 1.137 1.00 0.00 14 SER A N 11
ATOM 13203 C CA . SER A 1 14 ? -2.474 -9.453 1.452 1.00 0.00 14 SER A CA 11
ATOM 13204 C C . SER A 1 14 ? -1.085 -9.649 2.052 1.00 0.00 14 SER A C 11
ATOM 13205 O O . SER A 1 14 ? -0.927 -10.320 3.073 1.00 0.00 14 SER A O 11
ATOM 13213 N N . PHE A 1 15 ? -0.082 -9.059 1.412 1.00 0.00 15 PHE A N 11
ATOM 13214 C CA . PHE A 1 15 ? 1.295 -9.169 1.881 1.00 0.00 15 PHE A CA 11
ATOM 13215 C C . PHE A 1 15 ? 1.364 -9.038 3.399 1.00 0.00 15 PHE A C 11
ATOM 13216 O O . PHE A 1 15 ? 1.684 -9.996 4.102 1.00 0.00 15 PHE A O 11
ATOM 13233 N N . ALA A 1 16 ? 1.061 -7.844 3.898 1.00 0.00 16 ALA A N 11
ATOM 13234 C CA . ALA A 1 16 ? 1.087 -7.586 5.333 1.00 0.00 16 ALA A CA 11
ATOM 13235 C C . ALA A 1 16 ? 0.545 -8.778 6.114 1.00 0.00 16 ALA A C 11
ATOM 13236 O O . ALA A 1 16 ? 1.250 -9.366 6.934 1.00 0.00 16 ALA A O 11
ATOM 13243 N N . GLN A 1 17 ? -0.711 -9.128 5.855 1.00 0.00 17 GLN A N 11
ATOM 13244 C CA . GLN A 1 17 ? -1.347 -10.249 6.536 1.00 0.00 17 GLN A CA 11
ATOM 13245 C C . GLN A 1 17 ? -0.473 -11.496 6.465 1.00 0.00 17 GLN A C 11
ATOM 13246 O O . GLN A 1 17 ? -0.257 -12.175 7.469 1.00 0.00 17 GLN A O 11
ATOM 13260 N N . LYS A 1 18 ? 0.028 -11.794 5.270 1.00 0.00 18 LYS A N 11
ATOM 13261 C CA . LYS A 1 18 ? 0.879 -12.960 5.066 1.00 0.00 18 LYS A CA 11
ATOM 13262 C C . LYS A 1 18 ? 2.093 -12.916 5.990 1.00 0.00 18 LYS A C 11
ATOM 13263 O O . LYS A 1 18 ? 2.529 -13.943 6.508 1.00 0.00 18 LYS A O 11
ATOM 13282 N N . LYS A 1 19 ? 2.632 -11.719 6.193 1.00 0.00 19 LYS A N 11
ATOM 13283 C CA . LYS A 1 19 ? 3.793 -11.539 7.056 1.00 0.00 19 LYS A CA 11
ATOM 13284 C C . LYS A 1 19 ? 3.367 -11.148 8.468 1.00 0.00 19 LYS A C 11
ATOM 13285 O O . LYS A 1 19 ? 4.154 -10.591 9.234 1.00 0.00 19 LYS A O 11
ATOM 13304 N N . LYS A 1 20 ? 2.116 -11.444 8.806 1.00 0.00 20 LYS A N 11
ATOM 13305 C CA . LYS A 1 20 ? 1.585 -11.126 10.126 1.00 0.00 20 LYS A CA 11
ATOM 13306 C C . LYS A 1 20 ? 1.939 -9.697 10.526 1.00 0.00 20 LYS A C 11
ATOM 13307 O O . LYS A 1 20 ? 2.154 -9.406 11.703 1.00 0.00 20 LYS A O 11
ATOM 13326 N N . LEU A 1 21 ? 1.996 -8.809 9.539 1.00 0.00 21 LEU A N 11
ATOM 13327 C CA . LEU A 1 21 ? 2.322 -7.409 9.788 1.00 0.00 21 LEU A CA 11
ATOM 13328 C C . LEU A 1 21 ? 1.056 -6.566 9.898 1.00 0.00 21 LEU A C 11
ATOM 13329 O O . LEU A 1 21 ? -0.047 -7.047 9.636 1.00 0.00 21 LEU A O 11
ATOM 13345 N N . SER A 1 22 ? 1.222 -5.306 10.286 1.00 0.00 22 SER A N 11
ATOM 13346 C CA . SER A 1 22 ? 0.092 -4.396 10.432 1.00 0.00 22 SER A CA 11
ATOM 13347 C C . SER A 1 22 ? 0.169 -3.265 9.411 1.00 0.00 22 SER A C 11
ATOM 13348 O O . SER A 1 22 ? 1.169 -2.552 9.331 1.00 0.00 22 SER A O 11
ATOM 13356 N N . VAL A 1 23 ? -0.895 -3.108 8.630 1.00 0.00 23 VAL A N 11
ATOM 13357 C CA . VAL A 1 23 ? -0.950 -2.064 7.613 1.00 0.00 23 VAL A CA 11
ATOM 13358 C C . VAL A 1 23 ? -1.966 -0.989 7.984 1.00 0.00 23 VAL A C 11
ATOM 13359 O O . VAL A 1 23 ? -3.134 -1.284 8.234 1.00 0.00 23 VAL A O 11
ATOM 13372 N N . ASN A 1 24 ? -1.513 0.260 8.016 1.00 0.00 24 ASN A N 11
ATOM 13373 C CA . ASN A 1 24 ? -2.382 1.380 8.356 1.00 0.00 24 ASN A CA 11
ATOM 13374 C C . ASN A 1 24 ? -2.343 2.449 7.268 1.00 0.00 24 ASN A C 11
ATOM 13375 O O . ASN A 1 24 ? -1.353 2.582 6.549 1.00 0.00 24 ASN A O 11
ATOM 13386 N N . TYR A 1 25 ? -3.427 3.208 7.154 1.00 0.00 25 TYR A N 11
ATOM 13387 C CA . TYR A 1 25 ? -3.518 4.264 6.153 1.00 0.00 25 TYR A CA 11
ATOM 13388 C C . TYR A 1 25 ? -3.894 5.595 6.797 1.00 0.00 25 TYR A C 11
ATOM 13389 O O . TYR A 1 25 ? -5.059 5.836 7.114 1.00 0.00 25 TYR A O 11
ATOM 13407 N N . GLU A 1 26 ? -2.899 6.456 6.987 1.00 0.00 26 GLU A N 11
ATOM 13408 C CA . GLU A 1 26 ? -3.126 7.762 7.594 1.00 0.00 26 GLU A CA 11
ATOM 13409 C C . GLU A 1 26 ? -3.290 8.838 6.524 1.00 0.00 26 GLU A C 11
ATOM 13410 O O . GLU A 1 26 ? -2.451 8.976 5.635 1.00 0.00 26 GLU A O 11
ATOM 13422 N N . GLN A 1 27 ? -4.378 9.596 6.618 1.00 0.00 27 GLN A N 11
ATOM 13423 C CA . GLN A 1 27 ? -4.653 10.658 5.657 1.00 0.00 27 GLN A CA 11
ATOM 13424 C C . GLN A 1 27 ? -4.699 12.017 6.347 1.00 0.00 27 GLN A C 11
ATOM 13425 O O . GLN A 1 27 ? -5.020 12.112 7.533 1.00 0.00 27 GLN A O 11
ATOM 13439 N N . CYS A 1 28 ? -4.377 13.066 5.599 1.00 0.00 28 CYS A N 11
ATOM 13440 C CA . CYS A 1 28 ? -4.381 14.421 6.139 1.00 0.00 28 CYS A CA 11
ATOM 13441 C C . CYS A 1 28 ? -5.748 15.074 5.961 1.00 0.00 28 CYS A C 11
ATOM 13442 O O . CYS A 1 28 ? -6.516 14.695 5.077 1.00 0.00 28 CYS A O 11
ATOM 13450 N N . GLU A 1 29 ? -6.045 16.055 6.808 1.00 0.00 29 GLU A N 11
ATOM 13451 C CA . GLU A 1 29 ? -7.321 16.758 6.745 1.00 0.00 29 GLU A CA 11
ATOM 13452 C C . GLU A 1 29 ? -7.160 18.118 6.072 1.00 0.00 29 GLU A C 11
ATOM 13453 O O . GLU A 1 29 ? -6.148 18.801 6.231 1.00 0.00 29 GLU A O 11
ATOM 13465 N N . PRO A 1 30 ? -8.182 18.522 5.303 1.00 0.00 30 PRO A N 11
ATOM 13466 C CA . PRO A 1 30 ? -8.178 19.803 4.591 1.00 0.00 30 PRO A CA 11
ATOM 13467 C C . PRO A 1 30 ? -8.293 20.993 5.538 1.00 0.00 30 PRO A C 11
ATOM 13468 O O . PRO A 1 30 ? -9.375 21.297 6.038 1.00 0.00 30 PRO A O 11
ATOM 13479 N N . ASN A 1 31 ? -7.170 21.663 5.778 1.00 0.00 31 ASN A N 11
ATOM 13480 C CA . ASN A 1 31 ? -7.146 22.820 6.665 1.00 0.00 31 ASN A CA 11
ATOM 13481 C C . ASN A 1 31 ? -7.069 24.117 5.866 1.00 0.00 31 ASN A C 11
ATOM 13482 O O . ASN A 1 31 ? -6.050 24.807 5.880 1.00 0.00 31 ASN A O 11
ATOM 13493 N N . SER A 1 32 ? -8.153 24.442 5.169 1.00 0.00 32 SER A N 11
ATOM 13494 C CA . SER A 1 32 ? -8.208 25.654 4.361 1.00 0.00 32 SER A CA 11
ATOM 13495 C C . SER A 1 32 ? -7.077 25.676 3.337 1.00 0.00 32 SER A C 11
ATOM 13496 O O . SER A 1 32 ? -6.421 26.698 3.143 1.00 0.00 32 SER A O 11
ATOM 13504 N N . GLU A 1 33 ? -6.857 24.538 2.684 1.00 0.00 33 GLU A N 11
ATOM 13505 C CA . GLU A 1 33 ? -5.805 24.426 1.681 1.00 0.00 33 GLU A CA 11
ATOM 13506 C C . GLU A 1 33 ? -6.372 23.935 0.352 1.00 0.00 33 GLU A C 11
ATOM 13507 O O . GLU A 1 33 ? -7.043 22.904 0.293 1.00 0.00 33 GLU A O 11
ATOM 13519 N N . LEU A 1 34 ? -6.097 24.680 -0.713 1.00 0.00 34 LEU A N 11
ATOM 13520 C CA . LEU A 1 34 ? -6.579 24.322 -2.043 1.00 0.00 34 LEU A CA 11
ATOM 13521 C C . LEU A 1 34 ? -5.418 24.171 -3.021 1.00 0.00 34 LEU A C 11
ATOM 13522 O O . LEU A 1 34 ? -4.329 24.707 -2.816 1.00 0.00 34 LEU A O 11
ATOM 13538 N N . PRO A 1 35 ? -5.656 23.427 -4.111 1.00 0.00 35 PRO A N 11
ATOM 13539 C CA . PRO A 1 35 ? -6.949 22.785 -4.365 1.00 0.00 35 PRO A CA 11
ATOM 13540 C C . PRO A 1 35 ? -7.224 21.636 -3.401 1.00 0.00 35 PRO A C 11
ATOM 13541 O O . PRO A 1 35 ? -6.363 21.262 -2.605 1.00 0.00 35 PRO A O 11
ATOM 13552 N N . GLN A 1 36 ? -8.429 21.081 -3.478 1.00 0.00 36 GLN A N 11
ATOM 13553 C CA . GLN A 1 36 ? -8.817 19.975 -2.611 1.00 0.00 36 GLN A CA 11
ATOM 13554 C C . GLN A 1 36 ? -8.206 18.664 -3.095 1.00 0.00 36 GLN A C 11
ATOM 13555 O O . GLN A 1 36 ? -8.650 18.090 -4.089 1.00 0.00 36 GLN A O 11
ATOM 13569 N N . ARG A 1 37 ? -7.184 18.196 -2.385 1.00 0.00 37 ARG A N 11
ATOM 13570 C CA . ARG A 1 37 ? -6.510 16.954 -2.743 1.00 0.00 37 ARG A CA 11
ATOM 13571 C C . ARG A 1 37 ? -6.552 15.960 -1.586 1.00 0.00 37 ARG A C 11
ATOM 13572 O O . ARG A 1 37 ? -6.472 16.345 -0.420 1.00 0.00 37 ARG A O 11
ATOM 13593 N N . PHE A 1 38 ? -6.678 14.679 -1.918 1.00 0.00 38 PHE A N 11
ATOM 13594 C CA . PHE A 1 38 ? -6.731 13.630 -0.907 1.00 0.00 38 PHE A CA 11
ATOM 13595 C C . PHE A 1 38 ? -5.427 12.840 -0.873 1.00 0.00 38 PHE A C 11
ATOM 13596 O O . PHE A 1 38 ? -5.035 12.224 -1.865 1.00 0.00 38 PHE A O 11
ATOM 13613 N N . ILE A 1 39 ? -4.758 12.863 0.275 1.00 0.00 39 ILE A N 11
ATOM 13614 C CA . ILE A 1 39 ? -3.497 12.149 0.439 1.00 0.00 39 ILE A CA 11
ATOM 13615 C C . ILE A 1 39 ? -3.644 10.993 1.423 1.00 0.00 39 ILE A C 11
ATOM 13616 O O . ILE A 1 39 ? -4.241 11.145 2.489 1.00 0.00 39 ILE A O 11
ATOM 13632 N N . CYS A 1 40 ? -3.094 9.841 1.059 1.00 0.00 40 CYS A N 11
ATOM 13633 C CA . CYS A 1 40 ? -3.162 8.658 1.910 1.00 0.00 40 CYS A CA 11
ATOM 13634 C C . CYS A 1 40 ? -1.789 8.010 2.052 1.00 0.00 40 CYS A C 11
ATOM 13635 O O . CYS A 1 40 ? -1.228 7.499 1.083 1.00 0.00 40 CYS A O 11
ATOM 13643 N N . LYS A 1 41 ? -1.251 8.036 3.267 1.00 0.00 41 LYS A N 11
ATOM 13644 C CA . LYS A 1 41 ? 0.057 7.452 3.538 1.00 0.00 41 LYS A CA 11
ATOM 13645 C C . LYS A 1 41 ? -0.083 6.098 4.226 1.00 0.00 41 LYS A C 11
ATOM 13646 O O . LYS A 1 41 ? -0.629 6.004 5.326 1.00 0.00 41 LYS A O 11
ATOM 13665 N N . CYS A 1 42 ? 0.413 5.054 3.573 1.00 0.00 42 CYS A N 11
ATOM 13666 C CA . CYS A 1 42 ? 0.343 3.704 4.122 1.00 0.00 42 CYS A CA 11
ATOM 13667 C C . CYS A 1 42 ? 1.538 3.424 5.027 1.00 0.00 42 CYS A C 11
ATOM 13668 O O . CYS A 1 42 ? 2.681 3.386 4.571 1.00 0.00 42 CYS A O 11
ATOM 13676 N N . LYS A 1 43 ? 1.267 3.228 6.313 1.00 0.00 43 LYS A N 11
ATOM 13677 C CA . LYS A 1 43 ? 2.319 2.951 7.284 1.00 0.00 43 LYS A CA 11
ATOM 13678 C C . LYS A 1 43 ? 2.207 1.526 7.816 1.00 0.00 43 LYS A C 11
ATOM 13679 O O . LYS A 1 43 ? 1.172 1.135 8.356 1.00 0.00 43 LYS A O 11
ATOM 13698 N N . ILE A 1 44 ? 3.279 0.756 7.662 1.00 0.00 44 ILE A N 11
ATOM 13699 C CA . ILE A 1 44 ? 3.301 -0.625 8.129 1.00 0.00 44 ILE A CA 11
ATOM 13700 C C . ILE A 1 44 ? 3.992 -0.735 9.484 1.00 0.00 44 ILE A C 11
ATOM 13701 O O . ILE A 1 44 ? 5.208 -0.580 9.586 1.00 0.00 44 ILE A O 11
ATOM 13717 N N . GLY A 1 45 ? 3.208 -1.007 10.522 1.00 0.00 45 GLY A N 11
ATOM 13718 C CA . GLY A 1 45 ? 3.763 -1.136 11.857 1.00 0.00 45 GLY A CA 11
ATOM 13719 C C . GLY A 1 45 ? 4.489 0.116 12.307 1.00 0.00 45 GLY A C 11
ATOM 13720 O O . GLY A 1 45 ? 5.633 0.050 12.755 1.00 0.00 45 GLY A O 11
ATOM 13724 N N . GLN A 1 46 ? 3.823 1.260 12.185 1.00 0.00 46 GLN A N 11
ATOM 13725 C CA . GLN A 1 46 ? 4.414 2.533 12.581 1.00 0.00 46 GLN A CA 11
ATOM 13726 C C . GLN A 1 46 ? 5.626 2.863 11.716 1.00 0.00 46 GLN A C 11
ATOM 13727 O O . GLN A 1 46 ? 6.524 3.592 12.138 1.00 0.00 46 GLN A O 11
ATOM 13741 N N . THR A 1 47 ? 5.646 2.320 10.503 1.00 0.00 47 THR A N 11
ATOM 13742 C CA . THR A 1 47 ? 6.748 2.555 9.579 1.00 0.00 47 THR A CA 11
ATOM 13743 C C . THR A 1 47 ? 6.246 3.124 8.257 1.00 0.00 47 THR A C 11
ATOM 13744 O O . THR A 1 47 ? 5.284 2.619 7.679 1.00 0.00 47 THR A O 11
ATOM 13755 N N . MET A 1 48 ? 6.904 4.178 7.784 1.00 0.00 48 MET A N 11
ATOM 13756 C CA . MET A 1 48 ? 6.524 4.814 6.528 1.00 0.00 48 MET A CA 11
ATOM 13757 C C . MET A 1 48 ? 7.049 4.021 5.336 1.00 0.00 48 MET A C 11
ATOM 13758 O O . MET A 1 48 ? 8.258 3.932 5.121 1.00 0.00 48 MET A O 11
ATOM 13772 N N . TYR A 1 49 ? 6.133 3.446 4.564 1.00 0.00 49 TYR A N 11
ATOM 13773 C CA . TYR A 1 49 ? 6.504 2.657 3.395 1.00 0.00 49 TYR A CA 11
ATOM 13774 C C . TYR A 1 49 ? 6.206 3.419 2.108 1.00 0.00 49 TYR A C 11
ATOM 13775 O O . TYR A 1 49 ? 7.107 3.704 1.320 1.00 0.00 49 TYR A O 11
ATOM 13793 N N . GLY A 1 50 ? 4.934 3.746 1.901 1.00 0.00 50 GLY A N 11
ATOM 13794 C CA . GLY A 1 50 ? 4.539 4.472 0.709 1.00 0.00 50 GLY A CA 11
ATOM 13795 C C . GLY A 1 50 ? 3.322 5.346 0.939 1.00 0.00 50 GLY A C 11
ATOM 13796 O O . GLY A 1 50 ? 2.607 5.182 1.928 1.00 0.00 50 GLY A O 11
ATOM 13800 N N . THR A 1 51 ? 3.085 6.281 0.024 1.00 0.00 51 THR A N 11
ATOM 13801 C CA . THR A 1 51 ? 1.948 7.186 0.132 1.00 0.00 51 THR A CA 11
ATOM 13802 C C . THR A 1 51 ? 1.362 7.501 -1.239 1.00 0.00 51 THR A C 11
ATOM 13803 O O . THR A 1 51 ? 2.016 7.308 -2.263 1.00 0.00 51 THR A O 11
ATOM 13814 N N . GLY A 1 52 ? 0.125 7.987 -1.252 1.00 0.00 52 GLY A N 11
ATOM 13815 C CA . GLY A 1 52 ? -0.528 8.321 -2.504 1.00 0.00 52 GLY A CA 11
ATOM 13816 C C . GLY A 1 52 ? -1.372 9.576 -2.401 1.00 0.00 52 GLY A C 11
ATOM 13817 O O . GLY A 1 52 ? -1.669 10.045 -1.302 1.00 0.00 52 GLY A O 11
ATOM 13821 N N . SER A 1 53 ? -1.759 10.123 -3.549 1.00 0.00 53 SER A N 11
ATOM 13822 C CA . SER A 1 53 ? -2.569 11.335 -3.584 1.00 0.00 53 SER A CA 11
ATOM 13823 C C . SER A 1 53 ? -3.449 11.365 -4.830 1.00 0.00 53 SER A C 11
ATOM 13824 O O . SER A 1 53 ? -2.978 11.129 -5.942 1.00 0.00 53 SER A O 11
ATOM 13832 N N . GLY A 1 54 ? -4.731 11.657 -4.635 1.00 0.00 54 GLY A N 11
ATOM 13833 C CA . GLY A 1 54 ? -5.657 11.712 -5.751 1.00 0.00 54 GLY A CA 11
ATOM 13834 C C . GLY A 1 54 ? -6.883 12.550 -5.446 1.00 0.00 54 GLY A C 11
ATOM 13835 O O . GLY A 1 54 ? -7.072 12.998 -4.315 1.00 0.00 54 GLY A O 11
ATOM 13839 N N . VAL A 1 55 ? -7.718 12.765 -6.457 1.00 0.00 55 VAL A N 11
ATOM 13840 C CA . VAL A 1 55 ? -8.932 13.556 -6.292 1.00 0.00 55 VAL A CA 11
ATOM 13841 C C . VAL A 1 55 ? -9.890 12.893 -5.308 1.00 0.00 55 VAL A C 11
ATOM 13842 O O . VAL A 1 55 ? -10.644 13.569 -4.608 1.00 0.00 55 VAL A O 11
ATOM 13855 N N . THR A 1 56 ? -9.854 11.565 -5.258 1.00 0.00 56 THR A N 11
ATOM 13856 C CA . THR A 1 56 ? -10.718 10.810 -4.360 1.00 0.00 56 THR A CA 11
ATOM 13857 C C . THR A 1 56 ? -9.900 9.964 -3.391 1.00 0.00 56 THR A C 11
ATOM 13858 O O . THR A 1 56 ? -8.836 9.453 -3.742 1.00 0.00 56 THR A O 11
ATOM 13869 N N . LYS A 1 57 ? -10.403 9.819 -2.170 1.00 0.00 57 LYS A N 11
ATOM 13870 C CA . LYS A 1 57 ? -9.720 9.033 -1.150 1.00 0.00 57 LYS A CA 11
ATOM 13871 C C . LYS A 1 57 ? -9.160 7.743 -1.741 1.00 0.00 57 LYS A C 11
ATOM 13872 O O . LYS A 1 57 ? -7.948 7.530 -1.749 1.00 0.00 57 LYS A O 11
ATOM 13891 N N . GLN A 1 58 ? -10.050 6.889 -2.235 1.00 0.00 58 GLN A N 11
ATOM 13892 C CA . GLN A 1 58 ? -9.642 5.621 -2.829 1.00 0.00 58 GLN A CA 11
ATOM 13893 C C . GLN A 1 58 ? -8.398 5.799 -3.692 1.00 0.00 58 GLN A C 11
ATOM 13894 O O . GLN A 1 58 ? -7.359 5.192 -3.432 1.00 0.00 58 GLN A O 11
ATOM 13908 N N . GLU A 1 59 ? -8.511 6.635 -4.720 1.00 0.00 59 GLU A N 11
ATOM 13909 C CA . GLU A 1 59 ? -7.394 6.891 -5.622 1.00 0.00 59 GLU A CA 11
ATOM 13910 C C . GLU A 1 59 ? -6.069 6.872 -4.865 1.00 0.00 59 GLU A C 11
ATOM 13911 O O . GLU A 1 59 ? -5.122 6.196 -5.267 1.00 0.00 59 GLU A O 11
ATOM 13923 N N . ALA A 1 60 ? -6.009 7.620 -3.768 1.00 0.00 60 ALA A N 11
ATOM 13924 C CA . ALA A 1 60 ? -4.802 7.688 -2.955 1.00 0.00 60 ALA A CA 11
ATOM 13925 C C . ALA A 1 60 ? -4.593 6.397 -2.172 1.00 0.00 60 ALA A C 11
ATOM 13926 O O . ALA A 1 60 ? -3.585 5.711 -2.342 1.00 0.00 60 ALA A O 11
ATOM 13933 N N . LYS A 1 61 ? -5.552 6.070 -1.312 1.00 0.00 61 LYS A N 11
ATOM 13934 C CA . LYS A 1 61 ? -5.475 4.860 -0.502 1.00 0.00 61 LYS A CA 11
ATOM 13935 C C . LYS A 1 61 ? -5.014 3.673 -1.341 1.00 0.00 61 LYS A C 11
ATOM 13936 O O . LYS A 1 61 ? -4.454 2.711 -0.815 1.00 0.00 61 LYS A O 11
ATOM 13955 N N . GLN A 1 62 ? -5.251 3.748 -2.646 1.00 0.00 62 GLN A N 11
ATOM 13956 C CA . GLN A 1 62 ? -4.859 2.679 -3.557 1.00 0.00 62 GLN A CA 11
ATOM 13957 C C . GLN A 1 62 ? -3.375 2.772 -3.898 1.00 0.00 62 GLN A C 11
ATOM 13958 O O . GLN A 1 62 ? -2.580 1.922 -3.496 1.00 0.00 62 GLN A O 11
ATOM 13972 N N . LEU A 1 63 ? -3.009 3.809 -4.643 1.00 0.00 63 LEU A N 11
ATOM 13973 C CA . LEU A 1 63 ? -1.620 4.014 -5.039 1.00 0.00 63 LEU A CA 11
ATOM 13974 C C . LEU A 1 63 ? -0.680 3.808 -3.856 1.00 0.00 63 LEU A C 11
ATOM 13975 O O . LEU A 1 63 ? 0.315 3.092 -3.958 1.00 0.00 63 LEU A O 11
ATOM 13991 N N . ALA A 1 64 ? -1.004 4.441 -2.733 1.00 0.00 64 ALA A N 11
ATOM 13992 C CA . ALA A 1 64 ? -0.191 4.324 -1.528 1.00 0.00 64 ALA A CA 11
ATOM 13993 C C . ALA A 1 64 ? 0.413 2.930 -1.407 1.00 0.00 64 ALA A C 11
ATOM 13994 O O . ALA A 1 64 ? 1.543 2.770 -0.945 1.00 0.00 64 ALA A O 11
ATOM 14001 N N . ALA A 1 65 ? -0.346 1.922 -1.824 1.00 0.00 65 ALA A N 11
ATOM 14002 C CA . ALA A 1 65 ? 0.115 0.541 -1.763 1.00 0.00 65 ALA A CA 11
ATOM 14003 C C . ALA A 1 65 ? 1.145 0.257 -2.851 1.00 0.00 65 ALA A C 11
ATOM 14004 O O . ALA A 1 65 ? 2.182 -0.354 -2.595 1.00 0.00 65 ALA A O 11
ATOM 14011 N N . LYS A 1 66 ? 0.851 0.704 -4.068 1.00 0.00 66 LYS A N 11
ATOM 14012 C CA . LYS A 1 66 ? 1.751 0.500 -5.196 1.00 0.00 66 LYS A CA 11
ATOM 14013 C C . LYS A 1 66 ? 3.201 0.730 -4.785 1.00 0.00 66 LYS A C 11
ATOM 14014 O O . LYS A 1 66 ? 4.071 -0.096 -5.059 1.00 0.00 66 LYS A O 11
ATOM 14033 N N . GLU A 1 67 ? 3.453 1.856 -4.124 1.00 0.00 67 GLU A N 11
ATOM 14034 C CA . GLU A 1 67 ? 4.798 2.193 -3.675 1.00 0.00 67 GLU A CA 11
ATOM 14035 C C . GLU A 1 67 ? 5.230 1.288 -2.525 1.00 0.00 67 GLU A C 11
ATOM 14036 O O . GLU A 1 67 ? 6.269 0.631 -2.594 1.00 0.00 67 GLU A O 11
ATOM 14048 N N . ALA A 1 68 ? 4.425 1.259 -1.468 1.00 0.00 68 ALA A N 11
ATOM 14049 C CA . ALA A 1 68 ? 4.722 0.435 -0.303 1.00 0.00 68 ALA A CA 11
ATOM 14050 C C . ALA A 1 68 ? 5.239 -0.938 -0.720 1.00 0.00 68 ALA A C 11
ATOM 14051 O O . ALA A 1 68 ? 6.268 -1.401 -0.225 1.00 0.00 68 ALA A O 11
ATOM 14058 N N . TYR A 1 69 ? 4.520 -1.584 -1.631 1.00 0.00 69 TYR A N 11
ATOM 14059 C CA . TYR A 1 69 ? 4.906 -2.906 -2.112 1.00 0.00 69 TYR A CA 11
ATOM 14060 C C . TYR A 1 69 ? 6.352 -2.909 -2.598 1.00 0.00 69 TYR A C 11
ATOM 14061 O O . TYR A 1 69 ? 7.189 -3.647 -2.080 1.00 0.00 69 TYR A O 11
ATOM 14079 N N . GLN A 1 70 ? 6.636 -2.077 -3.595 1.00 0.00 70 GLN A N 11
ATOM 14080 C CA . GLN A 1 70 ? 7.980 -1.983 -4.151 1.00 0.00 70 GLN A CA 11
ATOM 14081 C C . GLN A 1 70 ? 9.028 -1.958 -3.043 1.00 0.00 70 GLN A C 11
ATOM 14082 O O . GLN A 1 70 ? 10.008 -2.702 -3.083 1.00 0.00 70 GLN A O 11
ATOM 14096 N N . LYS A 1 71 ? 8.814 -1.097 -2.054 1.00 0.00 71 LYS A N 11
ATOM 14097 C CA . LYS A 1 71 ? 9.739 -0.974 -0.933 1.00 0.00 71 LYS A CA 11
ATOM 14098 C C . LYS A 1 71 ? 9.941 -2.320 -0.244 1.00 0.00 71 LYS A C 11
ATOM 14099 O O . LYS A 1 71 ? 11.056 -2.667 0.149 1.00 0.00 71 LYS A O 11
ATOM 14118 N N . LEU A 1 72 ? 8.857 -3.076 -0.103 1.00 0.00 72 LEU A N 11
ATOM 14119 C CA . LEU A 1 72 ? 8.916 -4.386 0.536 1.00 0.00 72 LEU A CA 11
ATOM 14120 C C . LEU A 1 72 ? 9.728 -5.366 -0.304 1.00 0.00 72 LEU A C 11
ATOM 14121 O O . LEU A 1 72 ? 10.550 -6.119 0.221 1.00 0.00 72 LEU A O 11
ATOM 14137 N N . LEU A 1 73 ? 9.494 -5.352 -1.612 1.00 0.00 73 LEU A N 11
ATOM 14138 C CA . LEU A 1 73 ? 10.205 -6.238 -2.527 1.00 0.00 73 LEU A CA 11
ATOM 14139 C C . LEU A 1 73 ? 11.707 -5.979 -2.478 1.00 0.00 73 LEU A C 11
ATOM 14140 O O . LEU A 1 73 ? 12.512 -6.884 -2.700 1.00 0.00 73 LEU A O 11
ATOM 14156 N N . LYS A 1 74 ? 12.080 -4.738 -2.183 1.00 0.00 74 LYS A N 11
ATOM 14157 C CA . LYS A 1 74 ? 13.485 -4.359 -2.101 1.00 0.00 74 LYS A CA 11
ATOM 14158 C C . LYS A 1 74 ? 14.066 -4.717 -0.737 1.00 0.00 74 LYS A C 11
ATOM 14159 O O . LYS A 1 74 ? 14.920 -5.597 -0.626 1.00 0.00 74 LYS A O 11
ATOM 14178 N N . SER A 1 75 ? 13.596 -4.030 0.300 1.00 0.00 75 SER A N 11
ATOM 14179 C CA . SER A 1 75 ? 14.071 -4.274 1.657 1.00 0.00 75 SER A CA 11
ATOM 14180 C C . SER A 1 75 ? 12.911 -4.625 2.584 1.00 0.00 75 SER A C 11
ATOM 14181 O O . SER A 1 75 ? 12.339 -3.767 3.256 1.00 0.00 75 SER A O 11
ATOM 14189 N N . PRO A 1 76 ? 12.555 -5.918 2.620 1.00 0.00 76 PRO A N 11
ATOM 14190 C CA . PRO A 1 76 ? 11.461 -6.414 3.461 1.00 0.00 76 PRO A CA 11
ATOM 14191 C C . PRO A 1 76 ? 11.802 -6.364 4.946 1.00 0.00 76 PRO A C 11
ATOM 14192 O O . PRO A 1 76 ? 12.944 -6.121 5.337 1.00 0.00 76 PRO A O 11
ATOM 14203 N N . PRO A 1 77 ? 10.790 -6.599 5.795 1.00 0.00 77 PRO A N 11
ATOM 14204 C CA . PRO A 1 77 ? 10.960 -6.588 7.251 1.00 0.00 77 PRO A CA 11
ATOM 14205 C C . PRO A 1 77 ? 11.782 -7.772 7.748 1.00 0.00 77 PRO A C 11
ATOM 14206 O O . PRO A 1 77 ? 11.503 -8.922 7.408 1.00 0.00 77 PRO A O 11
ATOM 14217 N N . LYS A 1 78 ? 12.797 -7.484 8.556 1.00 0.00 78 LYS A N 11
ATOM 14218 C CA . LYS A 1 78 ? 13.659 -8.525 9.102 1.00 0.00 78 LYS A CA 11
ATOM 14219 C C . LYS A 1 78 ? 12.928 -9.333 10.169 1.00 0.00 78 LYS A C 11
ATOM 14220 O O . LYS A 1 78 ? 12.960 -10.564 10.162 1.00 0.00 78 LYS A O 11
ATOM 14239 N N . THR A 1 79 ? 12.268 -8.633 11.087 1.00 0.00 79 THR A N 11
ATOM 14240 C CA . THR A 1 79 ? 11.528 -9.285 12.160 1.00 0.00 79 THR A CA 11
ATOM 14241 C C . THR A 1 79 ? 10.916 -10.598 11.687 1.00 0.00 79 THR A C 11
ATOM 14242 O O . THR A 1 79 ? 11.197 -11.660 12.242 1.00 0.00 79 THR A O 11
ATOM 14253 N N . ALA A 1 80 ? 10.080 -10.519 10.657 1.00 0.00 80 ALA A N 11
ATOM 14254 C CA . ALA A 1 80 ? 9.430 -11.703 10.108 1.00 0.00 80 ALA A CA 11
ATOM 14255 C C . ALA A 1 80 ? 9.858 -11.943 8.664 1.00 0.00 80 ALA A C 11
ATOM 14256 O O . ALA A 1 80 ? 9.919 -11.013 7.861 1.00 0.00 80 ALA A O 11
ATOM 14263 N N . GLY A 1 81 ? 10.154 -13.198 8.340 1.00 0.00 81 GLY A N 11
ATOM 14264 C CA . GLY A 1 81 ? 10.573 -13.538 6.993 1.00 0.00 81 GLY A CA 11
ATOM 14265 C C . GLY A 1 81 ? 12.028 -13.198 6.735 1.00 0.00 81 GLY A C 11
ATOM 14266 O O . GLY A 1 81 ? 12.336 -12.176 6.122 1.00 0.00 81 GLY A O 11
ATOM 14270 N N . THR A 1 82 ? 12.926 -14.058 7.206 1.00 0.00 82 THR A N 11
ATOM 14271 C CA . THR A 1 82 ? 14.357 -13.843 7.027 1.00 0.00 82 THR A CA 11
ATOM 14272 C C . THR A 1 82 ? 14.837 -14.420 5.700 1.00 0.00 82 THR A C 11
ATOM 14273 O O . THR A 1 82 ? 14.644 -15.603 5.420 1.00 0.00 82 THR A O 11
ATOM 14284 N N . SER A 1 83 ? 15.464 -13.577 4.886 1.00 0.00 83 SER A N 11
ATOM 14285 C CA . SER A 1 83 ? 15.970 -14.003 3.586 1.00 0.00 83 SER A CA 11
ATOM 14286 C C . SER A 1 83 ? 17.007 -15.111 3.744 1.00 0.00 83 SER A C 11
ATOM 14287 O O . SER A 1 83 ? 16.854 -16.202 3.197 1.00 0.00 83 SER A O 11
ATOM 14295 N N . GLY A 1 84 ? 18.064 -14.820 4.496 1.00 0.00 84 GLY A N 11
ATOM 14296 C CA . GLY A 1 84 ? 19.112 -15.801 4.713 1.00 0.00 84 GLY A CA 11
ATOM 14297 C C . GLY A 1 84 ? 20.412 -15.421 4.031 1.00 0.00 84 GLY A C 11
ATOM 14298 O O . GLY A 1 84 ? 20.423 -14.746 3.001 1.00 0.00 84 GLY A O 11
ATOM 14302 N N . PRO A 1 85 ? 21.539 -15.858 4.611 1.00 0.00 85 PRO A N 11
ATOM 14303 C CA . PRO A 1 85 ? 22.871 -15.570 4.070 1.00 0.00 85 PRO A CA 11
ATOM 14304 C C . PRO A 1 85 ? 23.139 -16.312 2.765 1.00 0.00 85 PRO A C 11
ATOM 14305 O O . PRO A 1 85 ? 23.516 -17.484 2.773 1.00 0.00 85 PRO A O 11
ATOM 14316 N N . SER A 1 86 ? 22.943 -15.623 1.646 1.00 0.00 86 SER A N 11
ATOM 14317 C CA . SER A 1 86 ? 23.160 -16.218 0.333 1.00 0.00 86 SER A CA 11
ATOM 14318 C C . SER A 1 86 ? 22.786 -17.697 0.338 1.00 0.00 86 SER A C 11
ATOM 14319 O O . SER A 1 86 ? 23.496 -18.530 -0.224 1.00 0.00 86 SER A O 11
ATOM 14327 N N . SER A 1 87 ? 21.665 -18.015 0.978 1.00 0.00 87 SER A N 11
ATOM 14328 C CA . SER A 1 87 ? 21.196 -19.393 1.061 1.00 0.00 87 SER A CA 11
ATOM 14329 C C . SER A 1 87 ? 19.676 -19.458 0.948 1.00 0.00 87 SER A C 11
ATOM 14330 O O . SER A 1 87 ? 18.960 -18.735 1.639 1.00 0.00 87 SER A O 11
ATOM 14338 N N . GLY A 1 88 ? 19.191 -20.331 0.070 1.00 0.00 88 GLY A N 11
ATOM 14339 C CA . GLY A 1 88 ? 17.759 -20.475 -0.119 1.00 0.00 88 GLY A CA 11
ATOM 14340 C C . GLY A 1 88 ? 17.091 -21.189 1.039 1.00 0.00 88 GLY A C 11
ATOM 14341 O O . GLY A 1 88 ? 16.769 -20.572 2.055 1.00 0.00 88 GLY A O 11
ATOM 14345 N N . GLY A 1 1 ? 5.712 -18.987 -10.748 1.00 0.00 1 GLY A N 12
ATOM 14346 C CA . GLY A 1 1 ? 5.432 -17.567 -10.655 1.00 0.00 1 GLY A CA 12
ATOM 14347 C C . GLY A 1 1 ? 4.202 -17.165 -11.445 1.00 0.00 1 GLY A C 12
ATOM 14348 O O . GLY A 1 1 ? 3.194 -17.871 -11.438 1.00 0.00 1 GLY A O 12
ATOM 14352 N N . SER A 1 2 ? 4.285 -16.027 -12.127 1.00 0.00 2 SER A N 12
ATOM 14353 C CA . SER A 1 2 ? 3.167 -15.530 -12.922 1.00 0.00 2 SER A CA 12
ATOM 14354 C C . SER A 1 2 ? 3.665 -14.666 -14.077 1.00 0.00 2 SER A C 12
ATOM 14355 O O . SER A 1 2 ? 4.820 -14.241 -14.096 1.00 0.00 2 SER A O 12
ATOM 14363 N N . SER A 1 3 ? 2.783 -14.410 -15.038 1.00 0.00 3 SER A N 12
ATOM 14364 C CA . SER A 1 3 ? 3.132 -13.599 -16.199 1.00 0.00 3 SER A CA 12
ATOM 14365 C C . SER A 1 3 ? 2.297 -12.323 -16.242 1.00 0.00 3 SER A C 12
ATOM 14366 O O . SER A 1 3 ? 1.799 -11.929 -17.295 1.00 0.00 3 SER A O 12
ATOM 14374 N N . GLY A 1 4 ? 2.148 -11.682 -15.086 1.00 0.00 4 GLY A N 12
ATOM 14375 C CA . GLY A 1 4 ? 1.372 -10.457 -15.012 1.00 0.00 4 GLY A CA 12
ATOM 14376 C C . GLY A 1 4 ? 0.763 -10.239 -13.642 1.00 0.00 4 GLY A C 12
ATOM 14377 O O . GLY A 1 4 ? 0.735 -11.150 -12.815 1.00 0.00 4 GLY A O 12
ATOM 14381 N N . SER A 1 5 ? 0.276 -9.026 -13.399 1.00 0.00 5 SER A N 12
ATOM 14382 C CA . SER A 1 5 ? -0.331 -8.688 -12.117 1.00 0.00 5 SER A CA 12
ATOM 14383 C C . SER A 1 5 ? -1.488 -7.712 -12.303 1.00 0.00 5 SER A C 12
ATOM 14384 O O . SER A 1 5 ? -1.349 -6.687 -12.970 1.00 0.00 5 SER A O 12
ATOM 14392 N N . SER A 1 6 ? -2.632 -8.039 -11.709 1.00 0.00 6 SER A N 12
ATOM 14393 C CA . SER A 1 6 ? -3.816 -7.195 -11.812 1.00 0.00 6 SER A CA 12
ATOM 14394 C C . SER A 1 6 ? -3.553 -5.816 -11.215 1.00 0.00 6 SER A C 12
ATOM 14395 O O . SER A 1 6 ? -3.994 -4.800 -11.751 1.00 0.00 6 SER A O 12
ATOM 14403 N N . GLY A 1 7 ? -2.830 -5.789 -10.099 1.00 0.00 7 GLY A N 12
ATOM 14404 C CA . GLY A 1 7 ? -2.520 -4.530 -9.446 1.00 0.00 7 GLY A CA 12
ATOM 14405 C C . GLY A 1 7 ? -1.939 -4.724 -8.060 1.00 0.00 7 GLY A C 12
ATOM 14406 O O . GLY A 1 7 ? -2.407 -5.568 -7.295 1.00 0.00 7 GLY A O 12
ATOM 14410 N N . TYR A 1 8 ? -0.914 -3.944 -7.735 1.00 0.00 8 TYR A N 12
ATOM 14411 C CA . TYR A 1 8 ? -0.266 -4.036 -6.432 1.00 0.00 8 TYR A CA 12
ATOM 14412 C C . TYR A 1 8 ? -1.166 -3.479 -5.334 1.00 0.00 8 TYR A C 12
ATOM 14413 O O . TYR A 1 8 ? -1.076 -3.887 -4.176 1.00 0.00 8 TYR A O 12
ATOM 14431 N N . ILE A 1 9 ? -2.035 -2.545 -5.707 1.00 0.00 9 ILE A N 12
ATOM 14432 C CA . ILE A 1 9 ? -2.953 -1.933 -4.755 1.00 0.00 9 ILE A CA 12
ATOM 14433 C C . ILE A 1 9 ? -3.456 -2.955 -3.741 1.00 0.00 9 ILE A C 12
ATOM 14434 O O . ILE A 1 9 ? -3.614 -2.648 -2.561 1.00 0.00 9 ILE A O 12
ATOM 14450 N N . GLY A 1 10 ? -3.703 -4.175 -4.211 1.00 0.00 10 GLY A N 12
ATOM 14451 C CA . GLY A 1 10 ? -4.184 -5.225 -3.332 1.00 0.00 10 GLY A CA 12
ATOM 14452 C C . GLY A 1 10 ? -3.057 -6.060 -2.757 1.00 0.00 10 GLY A C 12
ATOM 14453 O O . GLY A 1 10 ? -3.176 -6.605 -1.658 1.00 0.00 10 GLY A O 12
ATOM 14457 N N . LEU A 1 11 ? -1.961 -6.163 -3.500 1.00 0.00 11 LEU A N 12
ATOM 14458 C CA . LEU A 1 11 ? -0.807 -6.940 -3.058 1.00 0.00 11 LEU A CA 12
ATOM 14459 C C . LEU A 1 11 ? -0.481 -6.648 -1.597 1.00 0.00 11 LEU A C 12
ATOM 14460 O O . LEU A 1 11 ? -0.566 -7.530 -0.743 1.00 0.00 11 LEU A O 12
ATOM 14476 N N . VAL A 1 12 ? -0.110 -5.403 -1.316 1.00 0.00 12 VAL A N 12
ATOM 14477 C CA . VAL A 1 12 ? 0.225 -4.993 0.043 1.00 0.00 12 VAL A CA 12
ATOM 14478 C C . VAL A 1 12 ? -0.740 -5.601 1.054 1.00 0.00 12 VAL A C 12
ATOM 14479 O O . VAL A 1 12 ? -0.341 -6.378 1.919 1.00 0.00 12 VAL A O 12
ATOM 14492 N N . ASN A 1 13 ? -2.014 -5.240 0.938 1.00 0.00 13 ASN A N 12
ATOM 14493 C CA . ASN A 1 13 ? -3.038 -5.750 1.843 1.00 0.00 13 ASN A CA 12
ATOM 14494 C C . ASN A 1 13 ? -2.743 -7.193 2.241 1.00 0.00 13 ASN A C 12
ATOM 14495 O O . ASN A 1 13 ? -2.553 -7.497 3.419 1.00 0.00 13 ASN A O 12
ATOM 14506 N N . SER A 1 14 ? -2.705 -8.079 1.250 1.00 0.00 14 SER A N 12
ATOM 14507 C CA . SER A 1 14 ? -2.436 -9.490 1.497 1.00 0.00 14 SER A CA 12
ATOM 14508 C C . SER A 1 14 ? -1.037 -9.684 2.075 1.00 0.00 14 SER A C 12
ATOM 14509 O O . SER A 1 14 ? -0.878 -10.166 3.196 1.00 0.00 14 SER A O 12
ATOM 14517 N N . PHE A 1 15 ? -0.026 -9.304 1.301 1.00 0.00 15 PHE A N 12
ATOM 14518 C CA . PHE A 1 15 ? 1.360 -9.436 1.734 1.00 0.00 15 PHE A CA 12
ATOM 14519 C C . PHE A 1 15 ? 1.482 -9.221 3.240 1.00 0.00 15 PHE A C 12
ATOM 14520 O O . PHE A 1 15 ? 2.010 -10.069 3.958 1.00 0.00 15 PHE A O 12
ATOM 14537 N N . ALA A 1 16 ? 0.990 -8.079 3.710 1.00 0.00 16 ALA A N 12
ATOM 14538 C CA . ALA A 1 16 ? 1.042 -7.752 5.130 1.00 0.00 16 ALA A CA 12
ATOM 14539 C C . ALA A 1 16 ? 0.521 -8.907 5.978 1.00 0.00 16 ALA A C 12
ATOM 14540 O O . ALA A 1 16 ? 1.271 -9.515 6.741 1.00 0.00 16 ALA A O 12
ATOM 14547 N N . GLN A 1 17 ? -0.768 -9.202 5.841 1.00 0.00 17 GLN A N 12
ATOM 14548 C CA . GLN A 1 17 ? -1.389 -10.283 6.597 1.00 0.00 17 GLN A CA 12
ATOM 14549 C C . GLN A 1 17 ? -0.561 -11.561 6.499 1.00 0.00 17 GLN A C 12
ATOM 14550 O O . GLN A 1 17 ? -0.277 -12.208 7.508 1.00 0.00 17 GLN A O 12
ATOM 14564 N N . LYS A 1 18 ? -0.176 -11.918 5.279 1.00 0.00 18 LYS A N 12
ATOM 14565 C CA . LYS A 1 18 ? 0.620 -13.118 5.049 1.00 0.00 18 LYS A CA 12
ATOM 14566 C C . LYS A 1 18 ? 1.894 -13.095 5.887 1.00 0.00 18 LYS A C 12
ATOM 14567 O O . LYS A 1 18 ? 2.318 -14.120 6.420 1.00 0.00 18 LYS A O 12
ATOM 14586 N N . LYS A 1 19 ? 2.501 -11.918 6.000 1.00 0.00 19 LYS A N 12
ATOM 14587 C CA . LYS A 1 19 ? 3.726 -11.760 6.776 1.00 0.00 19 LYS A CA 12
ATOM 14588 C C . LYS A 1 19 ? 3.412 -11.337 8.208 1.00 0.00 19 LYS A C 12
ATOM 14589 O O . LYS A 1 19 ? 4.280 -10.835 8.922 1.00 0.00 19 LYS A O 12
ATOM 14608 N N . LYS A 1 20 ? 2.166 -11.545 8.622 1.00 0.00 20 LYS A N 12
ATOM 14609 C CA . LYS A 1 20 ? 1.738 -11.188 9.969 1.00 0.00 20 LYS A CA 12
ATOM 14610 C C . LYS A 1 20 ? 2.157 -9.762 10.313 1.00 0.00 20 LYS A C 12
ATOM 14611 O O . LYS A 1 20 ? 2.403 -9.440 11.477 1.00 0.00 20 LYS A O 12
ATOM 14630 N N . LEU A 1 21 ? 2.234 -8.911 9.296 1.00 0.00 21 LEU A N 12
ATOM 14631 C CA . LEU A 1 21 ? 2.621 -7.518 9.492 1.00 0.00 21 LEU A CA 12
ATOM 14632 C C . LEU A 1 21 ? 1.395 -6.637 9.705 1.00 0.00 21 LEU A C 12
ATOM 14633 O O . LEU A 1 21 ? 0.259 -7.102 9.605 1.00 0.00 21 LEU A O 12
ATOM 14649 N N . SER A 1 22 ? 1.632 -5.362 9.998 1.00 0.00 22 SER A N 12
ATOM 14650 C CA . SER A 1 22 ? 0.547 -4.416 10.227 1.00 0.00 22 SER A CA 12
ATOM 14651 C C . SER A 1 22 ? 0.594 -3.279 9.210 1.00 0.00 22 SER A C 12
ATOM 14652 O O . SER A 1 22 ? 1.661 -2.742 8.911 1.00 0.00 22 SER A O 12
ATOM 14660 N N . VAL A 1 23 ? -0.571 -2.917 8.682 1.00 0.00 23 VAL A N 12
ATOM 14661 C CA . VAL A 1 23 ? -0.664 -1.844 7.699 1.00 0.00 23 VAL A CA 12
ATOM 14662 C C . VAL A 1 23 ? -1.538 -0.704 8.212 1.00 0.00 23 VAL A C 12
ATOM 14663 O O . VAL A 1 23 ? -2.678 -0.918 8.622 1.00 0.00 23 VAL A O 12
ATOM 14676 N N . ASN A 1 24 ? -0.994 0.508 8.186 1.00 0.00 24 ASN A N 12
ATOM 14677 C CA . ASN A 1 24 ? -1.724 1.683 8.648 1.00 0.00 24 ASN A CA 12
ATOM 14678 C C . ASN A 1 24 ? -1.950 2.668 7.505 1.00 0.00 24 ASN A C 12
ATOM 14679 O O . ASN A 1 24 ? -1.007 3.073 6.825 1.00 0.00 24 ASN A O 12
ATOM 14690 N N . TYR A 1 25 ? -3.206 3.049 7.300 1.00 0.00 25 TYR A N 12
ATOM 14691 C CA . TYR A 1 25 ? -3.557 3.985 6.238 1.00 0.00 25 TYR A CA 12
ATOM 14692 C C . TYR A 1 25 ? -4.061 5.303 6.818 1.00 0.00 25 TYR A C 12
ATOM 14693 O O . TYR A 1 25 ? -5.216 5.411 7.228 1.00 0.00 25 TYR A O 12
ATOM 14711 N N . GLU A 1 26 ? -3.185 6.303 6.848 1.00 0.00 26 GLU A N 12
ATOM 14712 C CA . GLU A 1 26 ? -3.540 7.614 7.378 1.00 0.00 26 GLU A CA 12
ATOM 14713 C C . GLU A 1 26 ? -3.958 8.559 6.255 1.00 0.00 26 GLU A C 12
ATOM 14714 O O . GLU A 1 26 ? -3.207 8.781 5.306 1.00 0.00 26 GLU A O 12
ATOM 14726 N N . GLN A 1 27 ? -5.162 9.111 6.372 1.00 0.00 27 GLN A N 12
ATOM 14727 C CA . GLN A 1 27 ? -5.680 10.031 5.367 1.00 0.00 27 GLN A CA 12
ATOM 14728 C C . GLN A 1 27 ? -5.294 11.470 5.694 1.00 0.00 27 GLN A C 12
ATOM 14729 O O . GLN A 1 27 ? -5.074 11.814 6.856 1.00 0.00 27 GLN A O 12
ATOM 14743 N N . CYS A 1 28 ? -5.214 12.305 4.664 1.00 0.00 28 CYS A N 12
ATOM 14744 C CA . CYS A 1 28 ? -4.853 13.707 4.843 1.00 0.00 28 CYS A CA 12
ATOM 14745 C C . CYS A 1 28 ? -5.846 14.411 5.762 1.00 0.00 28 CYS A C 12
ATOM 14746 O O . CYS A 1 28 ? -7.050 14.165 5.695 1.00 0.00 28 CYS A O 12
ATOM 14754 N N . GLU A 1 29 ? -5.332 15.287 6.620 1.00 0.00 29 GLU A N 12
ATOM 14755 C CA . GLU A 1 29 ? -6.175 16.024 7.554 1.00 0.00 29 GLU A CA 12
ATOM 14756 C C . GLU A 1 29 ? -6.862 17.196 6.858 1.00 0.00 29 GLU A C 12
ATOM 14757 O O . GLU A 1 29 ? -6.280 17.877 6.013 1.00 0.00 29 GLU A O 12
ATOM 14769 N N . PRO A 1 30 ? -8.131 17.436 7.220 1.00 0.00 30 PRO A N 12
ATOM 14770 C CA . PRO A 1 30 ? -8.926 18.525 6.644 1.00 0.00 30 PRO A CA 12
ATOM 14771 C C . PRO A 1 30 ? -8.436 19.899 7.088 1.00 0.00 30 PRO A C 12
ATOM 14772 O O . PRO A 1 30 ? -8.678 20.319 8.218 1.00 0.00 30 PRO A O 12
ATOM 14783 N N . ASN A 1 31 ? -7.745 20.594 6.190 1.00 0.00 31 ASN A N 12
ATOM 14784 C CA . ASN A 1 31 ? -7.220 21.921 6.490 1.00 0.00 31 ASN A CA 12
ATOM 14785 C C . ASN A 1 31 ? -7.990 22.996 5.727 1.00 0.00 31 ASN A C 12
ATOM 14786 O O . ASN A 1 31 ? -8.708 22.699 4.772 1.00 0.00 31 ASN A O 12
ATOM 14797 N N . SER A 1 32 ? -7.833 24.244 6.155 1.00 0.00 32 SER A N 12
ATOM 14798 C CA . SER A 1 32 ? -8.515 25.363 5.515 1.00 0.00 32 SER A CA 12
ATOM 14799 C C . SER A 1 32 ? -7.639 25.987 4.433 1.00 0.00 32 SER A C 12
ATOM 14800 O O . SER A 1 32 ? -7.611 27.206 4.269 1.00 0.00 32 SER A O 12
ATOM 14808 N N . GLU A 1 33 ? -6.923 25.140 3.699 1.00 0.00 33 GLU A N 12
ATOM 14809 C CA . GLU A 1 33 ? -6.045 25.608 2.633 1.00 0.00 33 GLU A CA 12
ATOM 14810 C C . GLU A 1 33 ? -6.394 24.940 1.307 1.00 0.00 33 GLU A C 12
ATOM 14811 O O . GLU A 1 33 ? -5.947 23.828 1.022 1.00 0.00 33 GLU A O 12
ATOM 14823 N N . LEU A 1 34 ? -7.197 25.624 0.499 1.00 0.00 34 LEU A N 12
ATOM 14824 C CA . LEU A 1 34 ? -7.608 25.098 -0.798 1.00 0.00 34 LEU A CA 12
ATOM 14825 C C . LEU A 1 34 ? -6.518 25.314 -1.843 1.00 0.00 34 LEU A C 12
ATOM 14826 O O . LEU A 1 34 ? -5.634 26.157 -1.689 1.00 0.00 34 LEU A O 12
ATOM 14842 N N . PRO A 1 35 ? -6.582 24.536 -2.934 1.00 0.00 35 PRO A N 12
ATOM 14843 C CA . PRO A 1 35 ? -7.630 23.530 -3.128 1.00 0.00 35 PRO A CA 12
ATOM 14844 C C . PRO A 1 35 ? -7.482 22.348 -2.176 1.00 0.00 35 PRO A C 12
ATOM 14845 O O . PRO A 1 35 ? -6.475 22.224 -1.480 1.00 0.00 35 PRO A O 12
ATOM 14856 N N . GLN A 1 36 ? -8.491 21.484 -2.150 1.00 0.00 36 GLN A N 12
ATOM 14857 C CA . GLN A 1 36 ? -8.473 20.313 -1.282 1.00 0.00 36 GLN A CA 12
ATOM 14858 C C . GLN A 1 36 ? -8.041 19.070 -2.054 1.00 0.00 36 GLN A C 12
ATOM 14859 O O . GLN A 1 36 ? -8.678 18.684 -3.034 1.00 0.00 36 GLN A O 12
ATOM 14873 N N . ARG A 1 37 ? -6.955 18.449 -1.606 1.00 0.00 37 ARG A N 12
ATOM 14874 C CA . ARG A 1 37 ? -6.437 17.251 -2.255 1.00 0.00 37 ARG A CA 12
ATOM 14875 C C . ARG A 1 37 ? -6.380 16.083 -1.275 1.00 0.00 37 ARG A C 12
ATOM 14876 O O . ARG A 1 37 ? -5.970 16.243 -0.125 1.00 0.00 37 ARG A O 12
ATOM 14897 N N . PHE A 1 38 ? -6.794 14.908 -1.738 1.00 0.00 38 PHE A N 12
ATOM 14898 C CA . PHE A 1 38 ? -6.792 13.713 -0.902 1.00 0.00 38 PHE A CA 12
ATOM 14899 C C . PHE A 1 38 ? -5.439 13.011 -0.962 1.00 0.00 38 PHE A C 12
ATOM 14900 O O . PHE A 1 38 ? -4.984 12.606 -2.032 1.00 0.00 38 PHE A O 12
ATOM 14917 N N . ILE A 1 39 ? -4.800 12.870 0.195 1.00 0.00 39 ILE A N 12
ATOM 14918 C CA . ILE A 1 39 ? -3.500 12.217 0.275 1.00 0.00 39 ILE A CA 12
ATOM 14919 C C . ILE A 1 39 ? -3.468 11.193 1.405 1.00 0.00 39 ILE A C 12
ATOM 14920 O O . ILE A 1 39 ? -3.689 11.530 2.569 1.00 0.00 39 ILE A O 12
ATOM 14936 N N . CYS A 1 40 ? -3.190 9.942 1.055 1.00 0.00 40 CYS A N 12
ATOM 14937 C CA . CYS A 1 40 ? -3.127 8.868 2.040 1.00 0.00 40 CYS A CA 12
ATOM 14938 C C . CYS A 1 40 ? -1.683 8.453 2.300 1.00 0.00 40 CYS A C 12
ATOM 14939 O O . CYS A 1 40 ? -0.802 8.676 1.470 1.00 0.00 40 CYS A O 12
ATOM 14947 N N . LYS A 1 41 ? -1.447 7.847 3.459 1.00 0.00 41 LYS A N 12
ATOM 14948 C CA . LYS A 1 41 ? -0.110 7.400 3.830 1.00 0.00 41 LYS A CA 12
ATOM 14949 C C . LYS A 1 41 ? -0.131 5.948 4.296 1.00 0.00 41 LYS A C 12
ATOM 14950 O O . LYS A 1 41 ? -0.855 5.596 5.229 1.00 0.00 41 LYS A O 12
ATOM 14969 N N . CYS A 1 42 ? 0.666 5.110 3.643 1.00 0.00 42 CYS A N 12
ATOM 14970 C CA . CYS A 1 42 ? 0.738 3.695 3.991 1.00 0.00 42 CYS A CA 12
ATOM 14971 C C . CYS A 1 42 ? 1.961 3.410 4.857 1.00 0.00 42 CYS A C 12
ATOM 14972 O O . CYS A 1 42 ? 3.087 3.357 4.362 1.00 0.00 42 CYS A O 12
ATOM 14980 N N . LYS A 1 43 ? 1.733 3.229 6.153 1.00 0.00 43 LYS A N 12
ATOM 14981 C CA . LYS A 1 43 ? 2.815 2.950 7.089 1.00 0.00 43 LYS A CA 12
ATOM 14982 C C . LYS A 1 43 ? 2.716 1.526 7.628 1.00 0.00 43 LYS A C 12
ATOM 14983 O O . LYS A 1 43 ? 1.674 1.120 8.144 1.00 0.00 43 LYS A O 12
ATOM 15002 N N . ILE A 1 44 ? 3.804 0.774 7.505 1.00 0.00 44 ILE A N 12
ATOM 15003 C CA . ILE A 1 44 ? 3.839 -0.602 7.982 1.00 0.00 44 ILE A CA 12
ATOM 15004 C C . ILE A 1 44 ? 4.626 -0.714 9.284 1.00 0.00 44 ILE A C 12
ATOM 15005 O O . ILE A 1 44 ? 5.854 -0.642 9.286 1.00 0.00 44 ILE A O 12
ATOM 15021 N N . GLY A 1 45 ? 3.910 -0.892 10.389 1.00 0.00 45 GLY A N 12
ATOM 15022 C CA . GLY A 1 45 ? 4.558 -1.013 11.682 1.00 0.00 45 GLY A CA 12
ATOM 15023 C C . GLY A 1 45 ? 5.211 0.281 12.126 1.00 0.00 45 GLY A C 12
ATOM 15024 O O . GLY A 1 45 ? 6.374 0.289 12.529 1.00 0.00 45 GLY A O 12
ATOM 15028 N N . GLN A 1 46 ? 4.463 1.376 12.051 1.00 0.00 46 GLN A N 12
ATOM 15029 C CA . GLN A 1 46 ? 4.978 2.682 12.446 1.00 0.00 46 GLN A CA 12
ATOM 15030 C C . GLN A 1 46 ? 6.140 3.102 11.552 1.00 0.00 46 GLN A C 12
ATOM 15031 O O . GLN A 1 46 ? 6.992 3.895 11.954 1.00 0.00 46 GLN A O 12
ATOM 15045 N N . THR A 1 47 ? 6.170 2.564 10.337 1.00 0.00 47 THR A N 12
ATOM 15046 C CA . THR A 1 47 ? 7.229 2.881 9.386 1.00 0.00 47 THR A CA 12
ATOM 15047 C C . THR A 1 47 ? 6.651 3.370 8.063 1.00 0.00 47 THR A C 12
ATOM 15048 O O . THR A 1 47 ? 5.696 2.794 7.542 1.00 0.00 47 THR A O 12
ATOM 15059 N N . MET A 1 48 ? 7.237 4.434 7.524 1.00 0.00 48 MET A N 12
ATOM 15060 C CA . MET A 1 48 ? 6.780 4.999 6.259 1.00 0.00 48 MET A CA 12
ATOM 15061 C C . MET A 1 48 ? 7.215 4.126 5.086 1.00 0.00 48 MET A C 12
ATOM 15062 O O . MET A 1 48 ? 8.406 4.000 4.801 1.00 0.00 48 MET A O 12
ATOM 15076 N N . TYR A 1 49 ? 6.242 3.525 4.410 1.00 0.00 49 TYR A N 12
ATOM 15077 C CA . TYR A 1 49 ? 6.525 2.661 3.270 1.00 0.00 49 TYR A CA 12
ATOM 15078 C C . TYR A 1 49 ? 6.187 3.364 1.958 1.00 0.00 49 TYR A C 12
ATOM 15079 O O . TYR A 1 49 ? 7.062 3.608 1.128 1.00 0.00 49 TYR A O 12
ATOM 15097 N N . GLY A 1 50 ? 4.910 3.687 1.778 1.00 0.00 50 GLY A N 12
ATOM 15098 C CA . GLY A 1 50 ? 4.478 4.359 0.567 1.00 0.00 50 GLY A CA 12
ATOM 15099 C C . GLY A 1 50 ? 3.538 5.514 0.848 1.00 0.00 50 GLY A C 12
ATOM 15100 O O . GLY A 1 50 ? 2.948 5.597 1.926 1.00 0.00 50 GLY A O 12
ATOM 15104 N N . THR A 1 51 ? 3.398 6.411 -0.123 1.00 0.00 51 THR A N 12
ATOM 15105 C CA . THR A 1 51 ? 2.525 7.569 0.025 1.00 0.00 51 THR A CA 12
ATOM 15106 C C . THR A 1 51 ? 1.619 7.734 -1.189 1.00 0.00 51 THR A C 12
ATOM 15107 O O . THR A 1 51 ? 2.089 7.776 -2.325 1.00 0.00 51 THR A O 12
ATOM 15118 N N . GLY A 1 52 ? 0.316 7.829 -0.942 1.00 0.00 52 GLY A N 12
ATOM 15119 C CA . GLY A 1 52 ? -0.635 7.989 -2.026 1.00 0.00 52 GLY A CA 12
ATOM 15120 C C . GLY A 1 52 ? -1.176 9.402 -2.118 1.00 0.00 52 GLY A C 12
ATOM 15121 O O . GLY A 1 52 ? -1.452 10.036 -1.099 1.00 0.00 52 GLY A O 12
ATOM 15125 N N . SER A 1 53 ? -1.327 9.898 -3.342 1.00 0.00 53 SER A N 12
ATOM 15126 C CA . SER A 1 53 ? -1.834 11.248 -3.563 1.00 0.00 53 SER A CA 12
ATOM 15127 C C . SER A 1 53 ? -2.807 11.277 -4.737 1.00 0.00 53 SER A C 12
ATOM 15128 O O . SER A 1 53 ? -2.454 10.920 -5.860 1.00 0.00 53 SER A O 12
ATOM 15136 N N . GLY A 1 54 ? -4.037 11.705 -4.468 1.00 0.00 54 GLY A N 12
ATOM 15137 C CA . GLY A 1 54 ? -5.044 11.773 -5.511 1.00 0.00 54 GLY A CA 12
ATOM 15138 C C . GLY A 1 54 ? -6.186 12.704 -5.154 1.00 0.00 54 GLY A C 12
ATOM 15139 O O . GLY A 1 54 ? -6.141 13.392 -4.134 1.00 0.00 54 GLY A O 12
ATOM 15143 N N . VAL A 1 55 ? -7.214 12.727 -5.997 1.00 0.00 55 VAL A N 12
ATOM 15144 C CA . VAL A 1 55 ? -8.373 13.581 -5.766 1.00 0.00 55 VAL A CA 12
ATOM 15145 C C . VAL A 1 55 ? -9.489 12.814 -5.065 1.00 0.00 55 VAL A C 12
ATOM 15146 O O . VAL A 1 55 ? -10.364 13.407 -4.433 1.00 0.00 55 VAL A O 12
ATOM 15159 N N . THR A 1 56 ? -9.453 11.490 -5.180 1.00 0.00 56 THR A N 12
ATOM 15160 C CA . THR A 1 56 ? -10.461 10.641 -4.558 1.00 0.00 56 THR A CA 12
ATOM 15161 C C . THR A 1 56 ? -9.834 9.701 -3.535 1.00 0.00 56 THR A C 12
ATOM 15162 O O . THR A 1 56 ? -8.774 9.122 -3.776 1.00 0.00 56 THR A O 12
ATOM 15173 N N . LYS A 1 57 ? -10.494 9.553 -2.392 1.00 0.00 57 LYS A N 12
ATOM 15174 C CA . LYS A 1 57 ? -10.003 8.681 -1.331 1.00 0.00 57 LYS A CA 12
ATOM 15175 C C . LYS A 1 57 ? -9.451 7.381 -1.907 1.00 0.00 57 LYS A C 12
ATOM 15176 O O . LYS A 1 57 ? -8.273 7.068 -1.737 1.00 0.00 57 LYS A O 12
ATOM 15195 N N . GLN A 1 58 ? -10.309 6.630 -2.590 1.00 0.00 58 GLN A N 12
ATOM 15196 C CA . GLN A 1 58 ? -9.905 5.365 -3.192 1.00 0.00 58 GLN A CA 12
ATOM 15197 C C . GLN A 1 58 ? -8.631 5.534 -4.012 1.00 0.00 58 GLN A C 12
ATOM 15198 O O . GLN A 1 58 ? -7.636 4.848 -3.780 1.00 0.00 58 GLN A O 12
ATOM 15212 N N . GLU A 1 59 ? -8.670 6.452 -4.973 1.00 0.00 59 GLU A N 12
ATOM 15213 C CA . GLU A 1 59 ? -7.518 6.710 -5.829 1.00 0.00 59 GLU A CA 12
ATOM 15214 C C . GLU A 1 59 ? -6.226 6.718 -5.016 1.00 0.00 59 GLU A C 12
ATOM 15215 O O . GLU A 1 59 ? -5.375 5.843 -5.174 1.00 0.00 59 GLU A O 12
ATOM 15227 N N . ALA A 1 60 ? -6.088 7.712 -4.146 1.00 0.00 60 ALA A N 12
ATOM 15228 C CA . ALA A 1 60 ? -4.903 7.834 -3.306 1.00 0.00 60 ALA A CA 12
ATOM 15229 C C . ALA A 1 60 ? -4.717 6.596 -2.436 1.00 0.00 60 ALA A C 12
ATOM 15230 O O . ALA A 1 60 ? -3.763 5.838 -2.612 1.00 0.00 60 ALA A O 12
ATOM 15237 N N . LYS A 1 61 ? -5.634 6.397 -1.495 1.00 0.00 61 LYS A N 12
ATOM 15238 C CA . LYS A 1 61 ? -5.573 5.251 -0.596 1.00 0.00 61 LYS A CA 12
ATOM 15239 C C . LYS A 1 61 ? -5.104 4.003 -1.337 1.00 0.00 61 LYS A C 12
ATOM 15240 O O . LYS A 1 61 ? -4.486 3.116 -0.748 1.00 0.00 61 LYS A O 12
ATOM 15259 N N . GLN A 1 62 ? -5.401 3.942 -2.631 1.00 0.00 62 GLN A N 12
ATOM 15260 C CA . GLN A 1 62 ? -5.009 2.803 -3.452 1.00 0.00 62 GLN A CA 12
ATOM 15261 C C . GLN A 1 62 ? -3.534 2.887 -3.832 1.00 0.00 62 GLN A C 12
ATOM 15262 O O . GLN A 1 62 ? -2.727 2.052 -3.422 1.00 0.00 62 GLN A O 12
ATOM 15276 N N . LEU A 1 63 ? -3.189 3.901 -4.619 1.00 0.00 63 LEU A N 12
ATOM 15277 C CA . LEU A 1 63 ? -1.810 4.095 -5.055 1.00 0.00 63 LEU A CA 12
ATOM 15278 C C . LEU A 1 63 ? -0.840 3.915 -3.892 1.00 0.00 63 LEU A C 12
ATOM 15279 O O . LEU A 1 63 ? 0.163 3.212 -4.011 1.00 0.00 63 LEU A O 12
ATOM 15295 N N . ALA A 1 64 ? -1.148 4.554 -2.768 1.00 0.00 64 ALA A N 12
ATOM 15296 C CA . ALA A 1 64 ? -0.306 4.461 -1.582 1.00 0.00 64 ALA A CA 12
ATOM 15297 C C . ALA A 1 64 ? 0.317 3.074 -1.458 1.00 0.00 64 ALA A C 12
ATOM 15298 O O . ALA A 1 64 ? 1.486 2.938 -1.097 1.00 0.00 64 ALA A O 12
ATOM 15305 N N . ALA A 1 65 ? -0.472 2.048 -1.758 1.00 0.00 65 ALA A N 12
ATOM 15306 C CA . ALA A 1 65 ? 0.003 0.672 -1.681 1.00 0.00 65 ALA A CA 12
ATOM 15307 C C . ALA A 1 65 ? 1.029 0.383 -2.772 1.00 0.00 65 ALA A C 12
ATOM 15308 O O . ALA A 1 65 ? 2.084 -0.195 -2.510 1.00 0.00 65 ALA A O 12
ATOM 15315 N N . LYS A 1 66 ? 0.713 0.789 -3.997 1.00 0.00 66 LYS A N 12
ATOM 15316 C CA . LYS A 1 66 ? 1.606 0.575 -5.129 1.00 0.00 66 LYS A CA 12
ATOM 15317 C C . LYS A 1 66 ? 3.042 0.940 -4.766 1.00 0.00 66 LYS A C 12
ATOM 15318 O O . LYS A 1 66 ? 3.989 0.313 -5.237 1.00 0.00 66 LYS A O 12
ATOM 15337 N N . GLU A 1 67 ? 3.194 1.958 -3.924 1.00 0.00 67 GLU A N 12
ATOM 15338 C CA . GLU A 1 67 ? 4.515 2.405 -3.498 1.00 0.00 67 GLU A CA 12
ATOM 15339 C C . GLU A 1 67 ? 5.051 1.523 -2.374 1.00 0.00 67 GLU A C 12
ATOM 15340 O O . GLU A 1 67 ? 6.227 1.160 -2.363 1.00 0.00 67 GLU A O 12
ATOM 15352 N N . ALA A 1 68 ? 4.180 1.183 -1.430 1.00 0.00 68 ALA A N 12
ATOM 15353 C CA . ALA A 1 68 ? 4.565 0.343 -0.302 1.00 0.00 68 ALA A CA 12
ATOM 15354 C C . ALA A 1 68 ? 5.072 -1.014 -0.777 1.00 0.00 68 ALA A C 12
ATOM 15355 O O . ALA A 1 68 ? 6.075 -1.523 -0.275 1.00 0.00 68 ALA A O 12
ATOM 15362 N N . TYR A 1 69 ? 4.374 -1.596 -1.745 1.00 0.00 69 TYR A N 12
ATOM 15363 C CA . TYR A 1 69 ? 4.753 -2.897 -2.286 1.00 0.00 69 TYR A CA 12
ATOM 15364 C C . TYR A 1 69 ? 6.228 -2.917 -2.672 1.00 0.00 69 TYR A C 12
ATOM 15365 O O . TYR A 1 69 ? 6.988 -3.771 -2.217 1.00 0.00 69 TYR A O 12
ATOM 15383 N N . GLN A 1 70 ? 6.625 -1.969 -3.516 1.00 0.00 70 GLN A N 12
ATOM 15384 C CA . GLN A 1 70 ? 8.010 -1.878 -3.964 1.00 0.00 70 GLN A CA 12
ATOM 15385 C C . GLN A 1 70 ? 8.970 -1.920 -2.780 1.00 0.00 70 GLN A C 12
ATOM 15386 O O . GLN A 1 70 ? 9.940 -2.678 -2.780 1.00 0.00 70 GLN A O 12
ATOM 15400 N N . LYS A 1 71 ? 8.693 -1.101 -1.771 1.00 0.00 71 LYS A N 12
ATOM 15401 C CA . LYS A 1 71 ? 9.531 -1.044 -0.579 1.00 0.00 71 LYS A CA 12
ATOM 15402 C C . LYS A 1 71 ? 9.813 -2.444 -0.045 1.00 0.00 71 LYS A C 12
ATOM 15403 O O . LYS A 1 71 ? 10.923 -2.738 0.401 1.00 0.00 71 LYS A O 12
ATOM 15422 N N . LEU A 1 72 ? 8.803 -3.306 -0.095 1.00 0.00 72 LEU A N 12
ATOM 15423 C CA . LEU A 1 72 ? 8.943 -4.677 0.383 1.00 0.00 72 LEU A CA 12
ATOM 15424 C C . LEU A 1 72 ? 9.879 -5.475 -0.519 1.00 0.00 72 LEU A C 12
ATOM 15425 O O . LEU A 1 72 ? 10.842 -6.083 -0.050 1.00 0.00 72 LEU A O 12
ATOM 15441 N N . LEU A 1 73 ? 9.592 -5.467 -1.816 1.00 0.00 73 LEU A N 12
ATOM 15442 C CA . LEU A 1 73 ? 10.410 -6.188 -2.786 1.00 0.00 73 LEU A CA 12
ATOM 15443 C C . LEU A 1 73 ? 11.890 -5.875 -2.589 1.00 0.00 73 LEU A C 12
ATOM 15444 O O . LEU A 1 73 ? 12.755 -6.698 -2.891 1.00 0.00 73 LEU A O 12
ATOM 15460 N N . LYS A 1 74 ? 12.174 -4.682 -2.080 1.00 0.00 74 LYS A N 12
ATOM 15461 C CA . LYS A 1 74 ? 13.549 -4.260 -1.839 1.00 0.00 74 LYS A CA 12
ATOM 15462 C C . LYS A 1 74 ? 14.034 -4.740 -0.475 1.00 0.00 74 LYS A C 12
ATOM 15463 O O . LYS A 1 74 ? 14.963 -5.543 -0.383 1.00 0.00 74 LYS A O 12
ATOM 15482 N N . SER A 1 75 ? 13.399 -4.244 0.582 1.00 0.00 75 SER A N 12
ATOM 15483 C CA . SER A 1 75 ? 13.768 -4.620 1.942 1.00 0.00 75 SER A CA 12
ATOM 15484 C C . SER A 1 75 ? 12.598 -5.290 2.656 1.00 0.00 75 SER A C 12
ATOM 15485 O O . SER A 1 75 ? 11.819 -4.649 3.361 1.00 0.00 75 SER A O 12
ATOM 15493 N N . PRO A 1 76 ? 12.470 -6.612 2.470 1.00 0.00 76 PRO A N 12
ATOM 15494 C CA . PRO A 1 76 ? 11.399 -7.399 3.088 1.00 0.00 76 PRO A CA 12
ATOM 15495 C C . PRO A 1 76 ? 11.572 -7.529 4.598 1.00 0.00 76 PRO A C 12
ATOM 15496 O O . PRO A 1 76 ? 12.629 -7.229 5.154 1.00 0.00 76 PRO A O 12
ATOM 15507 N N . PRO A 1 77 ? 10.511 -7.987 5.278 1.00 0.00 77 PRO A N 12
ATOM 15508 C CA . PRO A 1 77 ? 10.522 -8.168 6.733 1.00 0.00 77 PRO A CA 12
ATOM 15509 C C . PRO A 1 77 ? 11.422 -9.321 7.167 1.00 0.00 77 PRO A C 12
ATOM 15510 O O . PRO A 1 77 ? 11.933 -9.335 8.287 1.00 0.00 77 PRO A O 12
ATOM 15521 N N . LYS A 1 78 ? 11.612 -10.285 6.274 1.00 0.00 78 LYS A N 12
ATOM 15522 C CA . LYS A 1 78 ? 12.451 -11.442 6.563 1.00 0.00 78 LYS A CA 12
ATOM 15523 C C . LYS A 1 78 ? 13.683 -11.459 5.663 1.00 0.00 78 LYS A C 12
ATOM 15524 O O . LYS A 1 78 ? 13.607 -11.120 4.482 1.00 0.00 78 LYS A O 12
ATOM 15543 N N . THR A 1 79 ? 14.818 -11.858 6.229 1.00 0.00 79 THR A N 12
ATOM 15544 C CA . THR A 1 79 ? 16.065 -11.919 5.478 1.00 0.00 79 THR A CA 12
ATOM 15545 C C . THR A 1 79 ? 16.167 -13.217 4.685 1.00 0.00 79 THR A C 12
ATOM 15546 O O . THR A 1 79 ? 17.215 -13.862 4.662 1.00 0.00 79 THR A O 12
ATOM 15557 N N . ALA A 1 80 ? 15.071 -13.596 4.036 1.00 0.00 80 ALA A N 12
ATOM 15558 C CA . ALA A 1 80 ? 15.037 -14.816 3.240 1.00 0.00 80 ALA A CA 12
ATOM 15559 C C . ALA A 1 80 ? 15.316 -14.521 1.770 1.00 0.00 80 ALA A C 12
ATOM 15560 O O . ALA A 1 80 ? 15.123 -13.398 1.305 1.00 0.00 80 ALA A O 12
ATOM 15567 N N . GLY A 1 81 ? 15.771 -15.536 1.042 1.00 0.00 81 GLY A N 12
ATOM 15568 C CA . GLY A 1 81 ? 16.070 -15.364 -0.367 1.00 0.00 81 GLY A CA 12
ATOM 15569 C C . GLY A 1 81 ? 16.704 -14.020 -0.665 1.00 0.00 81 GLY A C 12
ATOM 15570 O O . GLY A 1 81 ? 16.007 -13.043 -0.942 1.00 0.00 81 GLY A O 12
ATOM 15574 N N . THR A 1 82 ? 18.031 -13.968 -0.608 1.00 0.00 82 THR A N 12
ATOM 15575 C CA . THR A 1 82 ? 18.760 -12.733 -0.871 1.00 0.00 82 THR A CA 12
ATOM 15576 C C . THR A 1 82 ? 19.522 -12.815 -2.189 1.00 0.00 82 THR A C 12
ATOM 15577 O O . THR A 1 82 ? 20.586 -13.430 -2.264 1.00 0.00 82 THR A O 12
ATOM 15588 N N . SER A 1 83 ? 18.972 -12.191 -3.225 1.00 0.00 83 SER A N 12
ATOM 15589 C CA . SER A 1 83 ? 19.600 -12.196 -4.541 1.00 0.00 83 SER A CA 12
ATOM 15590 C C . SER A 1 83 ? 18.883 -11.238 -5.488 1.00 0.00 83 SER A C 12
ATOM 15591 O O . SER A 1 83 ? 17.673 -11.333 -5.686 1.00 0.00 83 SER A O 12
ATOM 15599 N N . GLY A 1 84 ? 19.641 -10.314 -6.072 1.00 0.00 84 GLY A N 12
ATOM 15600 C CA . GLY A 1 84 ? 19.063 -9.352 -6.991 1.00 0.00 84 GLY A CA 12
ATOM 15601 C C . GLY A 1 84 ? 19.729 -7.993 -6.904 1.00 0.00 84 GLY A C 12
ATOM 15602 O O . GLY A 1 84 ? 19.445 -7.195 -6.011 1.00 0.00 84 GLY A O 12
ATOM 15606 N N . PRO A 1 85 ? 20.641 -7.716 -7.848 1.00 0.00 85 PRO A N 12
ATOM 15607 C CA . PRO A 1 85 ? 21.370 -6.445 -7.895 1.00 0.00 85 PRO A CA 12
ATOM 15608 C C . PRO A 1 85 ? 20.471 -5.275 -8.280 1.00 0.00 85 PRO A C 12
ATOM 15609 O O . PRO A 1 85 ? 20.251 -5.012 -9.462 1.00 0.00 85 PRO A O 12
ATOM 15620 N N . SER A 1 86 ? 19.955 -4.575 -7.275 1.00 0.00 86 SER A N 12
ATOM 15621 C CA . SER A 1 86 ? 19.077 -3.434 -7.509 1.00 0.00 86 SER A CA 12
ATOM 15622 C C . SER A 1 86 ? 19.714 -2.145 -7.000 1.00 0.00 86 SER A C 12
ATOM 15623 O O . SER A 1 86 ? 19.963 -1.992 -5.804 1.00 0.00 86 SER A O 12
ATOM 15631 N N . SER A 1 87 ? 19.976 -1.219 -7.917 1.00 0.00 87 SER A N 12
ATOM 15632 C CA . SER A 1 87 ? 20.588 0.056 -7.563 1.00 0.00 87 SER A CA 12
ATOM 15633 C C . SER A 1 87 ? 21.983 -0.153 -6.983 1.00 0.00 87 SER A C 12
ATOM 15634 O O . SER A 1 87 ? 22.373 0.508 -6.021 1.00 0.00 87 SER A O 12
ATOM 15642 N N . GLY A 1 88 ? 22.731 -1.079 -7.575 1.00 0.00 88 GLY A N 12
ATOM 15643 C CA . GLY A 1 88 ? 24.075 -1.360 -7.104 1.00 0.00 88 GLY A CA 12
ATOM 15644 C C . GLY A 1 88 ? 24.082 -2.185 -5.832 1.00 0.00 88 GLY A C 12
ATOM 15645 O O . GLY A 1 88 ? 23.999 -3.412 -5.879 1.00 0.00 88 GLY A O 12
ATOM 15649 N N . GLY A 1 1 ? 8.577 -15.906 -18.641 1.00 0.00 1 GLY A N 13
ATOM 15650 C CA . GLY A 1 1 ? 9.164 -14.633 -18.264 1.00 0.00 1 GLY A CA 13
ATOM 15651 C C . GLY A 1 1 ? 8.119 -13.599 -17.896 1.00 0.00 1 GLY A C 13
ATOM 15652 O O . GLY A 1 1 ? 7.421 -13.075 -18.765 1.00 0.00 1 GLY A O 13
ATOM 15656 N N . SER A 1 2 ? 8.009 -13.305 -16.604 1.00 0.00 2 SER A N 13
ATOM 15657 C CA . SER A 1 2 ? 7.037 -12.331 -16.123 1.00 0.00 2 SER A CA 13
ATOM 15658 C C . SER A 1 2 ? 7.312 -11.961 -14.668 1.00 0.00 2 SER A C 13
ATOM 15659 O O . SER A 1 2 ? 8.154 -12.573 -14.010 1.00 0.00 2 SER A O 13
ATOM 15667 N N . SER A 1 3 ? 6.597 -10.956 -14.174 1.00 0.00 3 SER A N 13
ATOM 15668 C CA . SER A 1 3 ? 6.767 -10.502 -12.798 1.00 0.00 3 SER A CA 13
ATOM 15669 C C . SER A 1 3 ? 5.529 -10.820 -11.965 1.00 0.00 3 SER A C 13
ATOM 15670 O O . SER A 1 3 ? 5.100 -10.016 -11.138 1.00 0.00 3 SER A O 13
ATOM 15678 N N . GLY A 1 4 ? 4.960 -12.000 -12.189 1.00 0.00 4 GLY A N 13
ATOM 15679 C CA . GLY A 1 4 ? 3.777 -12.405 -11.452 1.00 0.00 4 GLY A CA 13
ATOM 15680 C C . GLY A 1 4 ? 2.613 -11.456 -11.657 1.00 0.00 4 GLY A C 13
ATOM 15681 O O . GLY A 1 4 ? 2.474 -10.854 -12.721 1.00 0.00 4 GLY A O 13
ATOM 15685 N N . SER A 1 5 ? 1.773 -11.324 -10.635 1.00 0.00 5 SER A N 13
ATOM 15686 C CA . SER A 1 5 ? 0.611 -10.445 -10.710 1.00 0.00 5 SER A CA 13
ATOM 15687 C C . SER A 1 5 ? 1.025 -9.029 -11.097 1.00 0.00 5 SER A C 13
ATOM 15688 O O . SER A 1 5 ? 2.212 -8.702 -11.121 1.00 0.00 5 SER A O 13
ATOM 15696 N N . SER A 1 6 ? 0.037 -8.192 -11.400 1.00 0.00 6 SER A N 13
ATOM 15697 C CA . SER A 1 6 ? 0.298 -6.812 -11.791 1.00 0.00 6 SER A CA 13
ATOM 15698 C C . SER A 1 6 ? -0.170 -5.844 -10.708 1.00 0.00 6 SER A C 13
ATOM 15699 O O . SER A 1 6 ? 0.642 -5.217 -10.027 1.00 0.00 6 SER A O 13
ATOM 15707 N N . GLY A 1 7 ? -1.485 -5.728 -10.554 1.00 0.00 7 GLY A N 13
ATOM 15708 C CA . GLY A 1 7 ? -2.039 -4.835 -9.553 1.00 0.00 7 GLY A CA 13
ATOM 15709 C C . GLY A 1 7 ? -1.481 -5.098 -8.169 1.00 0.00 7 GLY A C 13
ATOM 15710 O O . GLY A 1 7 ? -1.763 -6.133 -7.564 1.00 0.00 7 GLY A O 13
ATOM 15714 N N . TYR A 1 8 ? -0.684 -4.161 -7.666 1.00 0.00 8 TYR A N 13
ATOM 15715 C CA . TYR A 1 8 ? -0.081 -4.299 -6.346 1.00 0.00 8 TYR A CA 13
ATOM 15716 C C . TYR A 1 8 ? -0.979 -3.693 -5.271 1.00 0.00 8 TYR A C 13
ATOM 15717 O O . TYR A 1 8 ? -0.964 -4.127 -4.118 1.00 0.00 8 TYR A O 13
ATOM 15735 N N . ILE A 1 9 ? -1.759 -2.690 -5.657 1.00 0.00 9 ILE A N 13
ATOM 15736 C CA . ILE A 1 9 ? -2.665 -2.026 -4.728 1.00 0.00 9 ILE A CA 13
ATOM 15737 C C . ILE A 1 9 ? -3.205 -3.006 -3.692 1.00 0.00 9 ILE A C 13
ATOM 15738 O O . ILE A 1 9 ? -3.314 -2.679 -2.511 1.00 0.00 9 ILE A O 13
ATOM 15754 N N . GLY A 1 10 ? -3.541 -4.211 -4.143 1.00 0.00 10 GLY A N 13
ATOM 15755 C CA . GLY A 1 10 ? -4.063 -5.221 -3.242 1.00 0.00 10 GLY A CA 13
ATOM 15756 C C . GLY A 1 10 ? -2.982 -6.142 -2.713 1.00 0.00 10 GLY A C 13
ATOM 15757 O O . GLY A 1 10 ? -3.111 -6.702 -1.623 1.00 0.00 10 GLY A O 13
ATOM 15761 N N . LEU A 1 11 ? -1.913 -6.301 -3.485 1.00 0.00 11 LEU A N 13
ATOM 15762 C CA . LEU A 1 11 ? -0.804 -7.162 -3.089 1.00 0.00 11 LEU A CA 13
ATOM 15763 C C . LEU A 1 11 ? -0.397 -6.896 -1.643 1.00 0.00 11 LEU A C 13
ATOM 15764 O O . LEU A 1 11 ? -0.244 -7.824 -0.850 1.00 0.00 11 LEU A O 13
ATOM 15780 N N . VAL A 1 12 ? -0.226 -5.621 -1.307 1.00 0.00 12 VAL A N 13
ATOM 15781 C CA . VAL A 1 12 ? 0.159 -5.232 0.044 1.00 0.00 12 VAL A CA 13
ATOM 15782 C C . VAL A 1 12 ? -0.847 -5.740 1.070 1.00 0.00 12 VAL A C 13
ATOM 15783 O O . VAL A 1 12 ? -0.501 -6.514 1.962 1.00 0.00 12 VAL A O 13
ATOM 15796 N N . ASN A 1 13 ? -2.093 -5.299 0.937 1.00 0.00 13 ASN A N 13
ATOM 15797 C CA . ASN A 1 13 ? -3.151 -5.710 1.854 1.00 0.00 13 ASN A CA 13
ATOM 15798 C C . ASN A 1 13 ? -2.946 -7.151 2.311 1.00 0.00 13 ASN A C 13
ATOM 15799 O O . ASN A 1 13 ? -3.005 -7.448 3.504 1.00 0.00 13 ASN A O 13
ATOM 15810 N N . SER A 1 14 ? -2.703 -8.041 1.354 1.00 0.00 14 SER A N 13
ATOM 15811 C CA . SER A 1 14 ? -2.492 -9.451 1.658 1.00 0.00 14 SER A CA 13
ATOM 15812 C C . SER A 1 14 ? -1.084 -9.686 2.196 1.00 0.00 14 SER A C 13
ATOM 15813 O O . SER A 1 14 ? -0.886 -10.461 3.132 1.00 0.00 14 SER A O 13
ATOM 15821 N N . PHE A 1 15 ? -0.108 -9.010 1.598 1.00 0.00 15 PHE A N 13
ATOM 15822 C CA . PHE A 1 15 ? 1.283 -9.145 2.016 1.00 0.00 15 PHE A CA 13
ATOM 15823 C C . PHE A 1 15 ? 1.409 -9.026 3.532 1.00 0.00 15 PHE A C 13
ATOM 15824 O O . PHE A 1 15 ? 1.836 -9.964 4.205 1.00 0.00 15 PHE A O 13
ATOM 15841 N N . ALA A 1 16 ? 1.036 -7.866 4.062 1.00 0.00 16 ALA A N 13
ATOM 15842 C CA . ALA A 1 16 ? 1.106 -7.624 5.498 1.00 0.00 16 ALA A CA 13
ATOM 15843 C C . ALA A 1 16 ? 0.624 -8.839 6.283 1.00 0.00 16 ALA A C 13
ATOM 15844 O O . ALA A 1 16 ? 1.370 -9.410 7.078 1.00 0.00 16 ALA A O 13
ATOM 15851 N N . GLN A 1 17 ? -0.626 -9.228 6.055 1.00 0.00 17 GLN A N 13
ATOM 15852 C CA . GLN A 1 17 ? -1.206 -10.375 6.743 1.00 0.00 17 GLN A CA 13
ATOM 15853 C C . GLN A 1 17 ? -0.268 -11.576 6.687 1.00 0.00 17 GLN A C 13
ATOM 15854 O O . GLN A 1 17 ? 0.091 -12.146 7.717 1.00 0.00 17 GLN A O 13
ATOM 15868 N N . LYS A 1 18 ? 0.126 -11.956 5.476 1.00 0.00 18 LYS A N 13
ATOM 15869 C CA . LYS A 1 18 ? 1.023 -13.089 5.283 1.00 0.00 18 LYS A CA 13
ATOM 15870 C C . LYS A 1 18 ? 2.271 -12.947 6.148 1.00 0.00 18 LYS A C 13
ATOM 15871 O O . LYS A 1 18 ? 2.790 -13.932 6.674 1.00 0.00 18 LYS A O 13
ATOM 15890 N N . LYS A 1 19 ? 2.749 -11.716 6.292 1.00 0.00 19 LYS A N 13
ATOM 15891 C CA . LYS A 1 19 ? 3.935 -11.444 7.096 1.00 0.00 19 LYS A CA 13
ATOM 15892 C C . LYS A 1 19 ? 3.549 -11.007 8.505 1.00 0.00 19 LYS A C 13
ATOM 15893 O O . LYS A 1 19 ? 4.321 -10.338 9.192 1.00 0.00 19 LYS A O 13
ATOM 15912 N N . LYS A 1 20 ? 2.350 -11.390 8.931 1.00 0.00 20 LYS A N 13
ATOM 15913 C CA . LYS A 1 20 ? 1.862 -11.040 10.259 1.00 0.00 20 LYS A CA 13
ATOM 15914 C C . LYS A 1 20 ? 2.238 -9.606 10.617 1.00 0.00 20 LYS A C 13
ATOM 15915 O O . LYS A 1 20 ? 2.480 -9.289 11.783 1.00 0.00 20 LYS A O 13
ATOM 15934 N N . LEU A 1 21 ? 2.283 -8.742 9.609 1.00 0.00 21 LEU A N 13
ATOM 15935 C CA . LEU A 1 21 ? 2.628 -7.340 9.818 1.00 0.00 21 LEU A CA 13
ATOM 15936 C C . LEU A 1 21 ? 1.375 -6.499 10.040 1.00 0.00 21 LEU A C 13
ATOM 15937 O O . LEU A 1 21 ? 0.254 -6.997 9.940 1.00 0.00 21 LEU A O 13
ATOM 15953 N N . SER A 1 22 ? 1.573 -5.219 10.341 1.00 0.00 22 SER A N 13
ATOM 15954 C CA . SER A 1 22 ? 0.460 -4.308 10.579 1.00 0.00 22 SER A CA 13
ATOM 15955 C C . SER A 1 22 ? 0.459 -3.173 9.560 1.00 0.00 22 SER A C 13
ATOM 15956 O O . SER A 1 22 ? 1.416 -2.404 9.468 1.00 0.00 22 SER A O 13
ATOM 15964 N N . VAL A 1 23 ? -0.623 -3.075 8.794 1.00 0.00 23 VAL A N 13
ATOM 15965 C CA . VAL A 1 23 ? -0.751 -2.034 7.781 1.00 0.00 23 VAL A CA 13
ATOM 15966 C C . VAL A 1 23 ? -1.746 -0.964 8.215 1.00 0.00 23 VAL A C 13
ATOM 15967 O O . VAL A 1 23 ? -2.835 -1.274 8.697 1.00 0.00 23 VAL A O 13
ATOM 15980 N N . ASN A 1 24 ? -1.364 0.297 8.041 1.00 0.00 24 ASN A N 13
ATOM 15981 C CA . ASN A 1 24 ? -2.223 1.414 8.415 1.00 0.00 24 ASN A CA 13
ATOM 15982 C C . ASN A 1 24 ? -2.336 2.420 7.273 1.00 0.00 24 ASN A C 13
ATOM 15983 O O . ASN A 1 24 ? -1.364 2.684 6.566 1.00 0.00 24 ASN A O 13
ATOM 15994 N N . TYR A 1 25 ? -3.530 2.977 7.099 1.00 0.00 25 TYR A N 13
ATOM 15995 C CA . TYR A 1 25 ? -3.771 3.951 6.042 1.00 0.00 25 TYR A CA 13
ATOM 15996 C C . TYR A 1 25 ? -4.239 5.282 6.624 1.00 0.00 25 TYR A C 13
ATOM 15997 O O . TYR A 1 25 ? -5.412 5.448 6.956 1.00 0.00 25 TYR A O 13
ATOM 16015 N N . GLU A 1 26 ? -3.311 6.226 6.745 1.00 0.00 26 GLU A N 13
ATOM 16016 C CA . GLU A 1 26 ? -3.628 7.542 7.287 1.00 0.00 26 GLU A CA 13
ATOM 16017 C C . GLU A 1 26 ? -4.146 8.471 6.193 1.00 0.00 26 GLU A C 13
ATOM 16018 O O . GLU A 1 26 ? -3.678 8.428 5.055 1.00 0.00 26 GLU A O 13
ATOM 16030 N N . GLN A 1 27 ? -5.115 9.309 6.546 1.00 0.00 27 GLN A N 13
ATOM 16031 C CA . GLN A 1 27 ? -5.698 10.248 5.595 1.00 0.00 27 GLN A CA 13
ATOM 16032 C C . GLN A 1 27 ? -5.598 11.679 6.110 1.00 0.00 27 GLN A C 13
ATOM 16033 O O . GLN A 1 27 ? -5.715 11.926 7.311 1.00 0.00 27 GLN A O 13
ATOM 16047 N N . CYS A 1 28 ? -5.380 12.618 5.196 1.00 0.00 28 CYS A N 13
ATOM 16048 C CA . CYS A 1 28 ? -5.262 14.026 5.559 1.00 0.00 28 CYS A CA 13
ATOM 16049 C C . CYS A 1 28 ? -6.603 14.738 5.415 1.00 0.00 28 CYS A C 13
ATOM 16050 O O . CYS A 1 28 ? -7.462 14.314 4.643 1.00 0.00 28 CYS A O 13
ATOM 16058 N N . GLU A 1 29 ? -6.775 15.823 6.164 1.00 0.00 29 GLU A N 13
ATOM 16059 C CA . GLU A 1 29 ? -8.013 16.592 6.121 1.00 0.00 29 GLU A CA 13
ATOM 16060 C C . GLU A 1 29 ? -7.960 17.646 5.018 1.00 0.00 29 GLU A C 13
ATOM 16061 O O . GLU A 1 29 ? -6.915 18.229 4.732 1.00 0.00 29 GLU A O 13
ATOM 16073 N N . PRO A 1 30 ? -9.115 17.895 4.384 1.00 0.00 30 PRO A N 13
ATOM 16074 C CA . PRO A 1 30 ? -9.228 18.879 3.302 1.00 0.00 30 PRO A CA 13
ATOM 16075 C C . PRO A 1 30 ? -9.081 20.311 3.804 1.00 0.00 30 PRO A C 13
ATOM 16076 O O . PRO A 1 30 ? -9.939 20.816 4.527 1.00 0.00 30 PRO A O 13
ATOM 16087 N N . ASN A 1 31 ? -7.988 20.960 3.416 1.00 0.00 31 ASN A N 13
ATOM 16088 C CA . ASN A 1 31 ? -7.729 22.335 3.827 1.00 0.00 31 ASN A CA 13
ATOM 16089 C C . ASN A 1 31 ? -8.941 23.221 3.555 1.00 0.00 31 ASN A C 13
ATOM 16090 O O . ASN A 1 31 ? -9.800 22.884 2.740 1.00 0.00 31 ASN A O 13
ATOM 16101 N N . SER A 1 32 ? -9.003 24.356 4.244 1.00 0.00 32 SER A N 13
ATOM 16102 C CA . SER A 1 32 ? -10.111 25.290 4.080 1.00 0.00 32 SER A CA 13
ATOM 16103 C C . SER A 1 32 ? -10.035 25.993 2.728 1.00 0.00 32 SER A C 13
ATOM 16104 O O . SER A 1 32 ? -11.002 26.608 2.281 1.00 0.00 32 SER A O 13
ATOM 16112 N N . GLU A 1 33 ? -8.876 25.896 2.083 1.00 0.00 33 GLU A N 13
ATOM 16113 C CA . GLU A 1 33 ? -8.673 26.523 0.782 1.00 0.00 33 GLU A CA 13
ATOM 16114 C C . GLU A 1 33 ? -8.004 25.554 -0.190 1.00 0.00 33 GLU A C 13
ATOM 16115 O O . GLU A 1 33 ? -7.477 24.517 0.214 1.00 0.00 33 GLU A O 13
ATOM 16127 N N . LEU A 1 34 ? -8.031 25.900 -1.472 1.00 0.00 34 LEU A N 13
ATOM 16128 C CA . LEU A 1 34 ? -7.428 25.062 -2.503 1.00 0.00 34 LEU A CA 13
ATOM 16129 C C . LEU A 1 34 ? -5.908 25.066 -2.388 1.00 0.00 34 LEU A C 13
ATOM 16130 O O . LEU A 1 34 ? -5.298 26.031 -1.928 1.00 0.00 34 LEU A O 13
ATOM 16146 N N . PRO A 1 35 ? -5.279 23.961 -2.817 1.00 0.00 35 PRO A N 13
ATOM 16147 C CA . PRO A 1 35 ? -5.994 22.806 -3.365 1.00 0.00 35 PRO A CA 13
ATOM 16148 C C . PRO A 1 35 ? -6.790 22.058 -2.301 1.00 0.00 35 PRO A C 13
ATOM 16149 O O . PRO A 1 35 ? -6.500 22.163 -1.109 1.00 0.00 35 PRO A O 13
ATOM 16160 N N . GLN A 1 36 ? -7.793 21.303 -2.739 1.00 0.00 36 GLN A N 13
ATOM 16161 C CA . GLN A 1 36 ? -8.630 20.538 -1.822 1.00 0.00 36 GLN A CA 13
ATOM 16162 C C . GLN A 1 36 ? -8.627 19.058 -2.189 1.00 0.00 36 GLN A C 13
ATOM 16163 O O . GLN A 1 36 ? -9.670 18.405 -2.182 1.00 0.00 36 GLN A O 13
ATOM 16177 N N . ARG A 1 37 ? -7.447 18.535 -2.509 1.00 0.00 37 ARG A N 13
ATOM 16178 C CA . ARG A 1 37 ? -7.309 17.132 -2.880 1.00 0.00 37 ARG A CA 13
ATOM 16179 C C . ARG A 1 37 ? -7.082 16.263 -1.647 1.00 0.00 37 ARG A C 13
ATOM 16180 O O . ARG A 1 37 ? -6.919 16.772 -0.538 1.00 0.00 37 ARG A O 13
ATOM 16201 N N . PHE A 1 38 ? -7.075 14.950 -1.848 1.00 0.00 38 PHE A N 13
ATOM 16202 C CA . PHE A 1 38 ? -6.870 14.010 -0.752 1.00 0.00 38 PHE A CA 13
ATOM 16203 C C . PHE A 1 38 ? -5.448 13.455 -0.770 1.00 0.00 38 PHE A C 13
ATOM 16204 O O . PHE A 1 38 ? -4.787 13.448 -1.808 1.00 0.00 38 PHE A O 13
ATOM 16221 N N . ILE A 1 39 ? -4.986 12.992 0.386 1.00 0.00 39 ILE A N 13
ATOM 16222 C CA . ILE A 1 39 ? -3.644 12.436 0.504 1.00 0.00 39 ILE A CA 13
ATOM 16223 C C . ILE A 1 39 ? -3.620 11.259 1.473 1.00 0.00 39 ILE A C 13
ATOM 16224 O O . ILE A 1 39 ? -3.818 11.429 2.677 1.00 0.00 39 ILE A O 13
ATOM 16240 N N . CYS A 1 40 ? -3.375 10.066 0.942 1.00 0.00 40 CYS A N 13
ATOM 16241 C CA . CYS A 1 40 ? -3.324 8.860 1.760 1.00 0.00 40 CYS A CA 13
ATOM 16242 C C . CYS A 1 40 ? -1.882 8.414 1.981 1.00 0.00 40 CYS A C 13
ATOM 16243 O O . CYS A 1 40 ? -1.023 8.604 1.121 1.00 0.00 40 CYS A O 13
ATOM 16251 N N . LYS A 1 41 ? -1.623 7.821 3.142 1.00 0.00 41 LYS A N 13
ATOM 16252 C CA . LYS A 1 41 ? -0.286 7.348 3.479 1.00 0.00 41 LYS A CA 13
ATOM 16253 C C . LYS A 1 41 ? -0.339 5.944 4.072 1.00 0.00 41 LYS A C 13
ATOM 16254 O O . LYS A 1 41 ? -0.948 5.725 5.120 1.00 0.00 41 LYS A O 13
ATOM 16273 N N . CYS A 1 42 ? 0.303 4.997 3.397 1.00 0.00 42 CYS A N 13
ATOM 16274 C CA . CYS A 1 42 ? 0.329 3.613 3.858 1.00 0.00 42 CYS A CA 13
ATOM 16275 C C . CYS A 1 42 ? 1.576 3.342 4.693 1.00 0.00 42 CYS A C 13
ATOM 16276 O O . CYS A 1 42 ? 2.695 3.348 4.179 1.00 0.00 42 CYS A O 13
ATOM 16284 N N . LYS A 1 43 ? 1.377 3.106 5.986 1.00 0.00 43 LYS A N 13
ATOM 16285 C CA . LYS A 1 43 ? 2.484 2.833 6.894 1.00 0.00 43 LYS A CA 13
ATOM 16286 C C . LYS A 1 43 ? 2.413 1.406 7.425 1.00 0.00 43 LYS A C 13
ATOM 16287 O O . LYS A 1 43 ? 1.336 0.912 7.762 1.00 0.00 43 LYS A O 13
ATOM 16306 N N . ILE A 1 44 ? 3.565 0.748 7.499 1.00 0.00 44 ILE A N 13
ATOM 16307 C CA . ILE A 1 44 ? 3.632 -0.622 7.992 1.00 0.00 44 ILE A CA 13
ATOM 16308 C C . ILE A 1 44 ? 4.342 -0.687 9.340 1.00 0.00 44 ILE A C 13
ATOM 16309 O O . ILE A 1 44 ? 5.546 -0.452 9.431 1.00 0.00 44 ILE A O 13
ATOM 16325 N N . GLY A 1 45 ? 3.586 -1.009 10.386 1.00 0.00 45 GLY A N 13
ATOM 16326 C CA . GLY A 1 45 ? 4.160 -1.101 11.715 1.00 0.00 45 GLY A CA 13
ATOM 16327 C C . GLY A 1 45 ? 4.716 0.223 12.200 1.00 0.00 45 GLY A C 13
ATOM 16328 O O . GLY A 1 45 ? 5.771 0.266 12.833 1.00 0.00 45 GLY A O 13
ATOM 16332 N N . GLN A 1 46 ? 4.006 1.306 11.900 1.00 0.00 46 GLN A N 13
ATOM 16333 C CA . GLN A 1 46 ? 4.437 2.638 12.308 1.00 0.00 46 GLN A CA 13
ATOM 16334 C C . GLN A 1 46 ? 5.645 3.092 11.496 1.00 0.00 46 GLN A C 13
ATOM 16335 O O . GLN A 1 46 ? 6.436 3.921 11.948 1.00 0.00 46 GLN A O 13
ATOM 16349 N N . THR A 1 47 ? 5.783 2.543 10.293 1.00 0.00 47 THR A N 13
ATOM 16350 C CA . THR A 1 47 ? 6.896 2.890 9.418 1.00 0.00 47 THR A CA 13
ATOM 16351 C C . THR A 1 47 ? 6.398 3.379 8.063 1.00 0.00 47 THR A C 13
ATOM 16352 O O . THR A 1 47 ? 5.414 2.866 7.531 1.00 0.00 47 THR A O 13
ATOM 16363 N N . MET A 1 48 ? 7.084 4.374 7.509 1.00 0.00 48 MET A N 13
ATOM 16364 C CA . MET A 1 48 ? 6.711 4.931 6.214 1.00 0.00 48 MET A CA 13
ATOM 16365 C C . MET A 1 48 ? 7.179 4.026 5.078 1.00 0.00 48 MET A C 13
ATOM 16366 O O . MET A 1 48 ? 8.366 3.721 4.964 1.00 0.00 48 MET A O 13
ATOM 16380 N N . TYR A 1 49 ? 6.239 3.601 4.241 1.00 0.00 49 TYR A N 13
ATOM 16381 C CA . TYR A 1 49 ? 6.555 2.730 3.116 1.00 0.00 49 TYR A CA 13
ATOM 16382 C C . TYR A 1 49 ? 6.147 3.375 1.795 1.00 0.00 49 TYR A C 13
ATOM 16383 O O . TYR A 1 49 ? 6.977 3.587 0.912 1.00 0.00 49 TYR A O 13
ATOM 16401 N N . GLY A 1 50 ? 4.860 3.686 1.668 1.00 0.00 50 GLY A N 13
ATOM 16402 C CA . GLY A 1 50 ? 4.362 4.304 0.454 1.00 0.00 50 GLY A CA 13
ATOM 16403 C C . GLY A 1 50 ? 3.322 5.371 0.731 1.00 0.00 50 GLY A C 13
ATOM 16404 O O . GLY A 1 50 ? 2.441 5.187 1.572 1.00 0.00 50 GLY A O 13
ATOM 16408 N N . THR A 1 51 ? 3.422 6.492 0.023 1.00 0.00 51 THR A N 13
ATOM 16409 C CA . THR A 1 51 ? 2.485 7.593 0.198 1.00 0.00 51 THR A CA 13
ATOM 16410 C C . THR A 1 51 ? 1.715 7.871 -1.088 1.00 0.00 51 THR A C 13
ATOM 16411 O O . THR A 1 51 ? 2.305 8.188 -2.120 1.00 0.00 51 THR A O 13
ATOM 16422 N N . GLY A 1 52 ? 0.393 7.750 -1.019 1.00 0.00 52 GLY A N 13
ATOM 16423 C CA . GLY A 1 52 ? -0.436 7.992 -2.186 1.00 0.00 52 GLY A CA 13
ATOM 16424 C C . GLY A 1 52 ? -1.161 9.321 -2.116 1.00 0.00 52 GLY A C 13
ATOM 16425 O O . GLY A 1 52 ? -1.514 9.787 -1.033 1.00 0.00 52 GLY A O 13
ATOM 16429 N N . SER A 1 53 ? -1.383 9.934 -3.274 1.00 0.00 53 SER A N 13
ATOM 16430 C CA . SER A 1 53 ? -2.066 11.221 -3.340 1.00 0.00 53 SER A CA 13
ATOM 16431 C C . SER A 1 53 ? -3.089 11.235 -4.471 1.00 0.00 53 SER A C 13
ATOM 16432 O O . SER A 1 53 ? -2.851 10.686 -5.546 1.00 0.00 53 SER A O 13
ATOM 16440 N N . GLY A 1 54 ? -4.231 11.869 -4.220 1.00 0.00 54 GLY A N 13
ATOM 16441 C CA . GLY A 1 54 ? -5.275 11.944 -5.225 1.00 0.00 54 GLY A CA 13
ATOM 16442 C C . GLY A 1 54 ? -6.446 12.798 -4.783 1.00 0.00 54 GLY A C 13
ATOM 16443 O O . GLY A 1 54 ? -6.573 13.127 -3.603 1.00 0.00 54 GLY A O 13
ATOM 16447 N N . VAL A 1 55 ? -7.305 13.160 -5.731 1.00 0.00 55 VAL A N 13
ATOM 16448 C CA . VAL A 1 55 ? -8.471 13.982 -5.433 1.00 0.00 55 VAL A CA 13
ATOM 16449 C C . VAL A 1 55 ? -9.460 13.232 -4.547 1.00 0.00 55 VAL A C 13
ATOM 16450 O O . VAL A 1 55 ? -10.182 13.835 -3.752 1.00 0.00 55 VAL A O 13
ATOM 16463 N N . THR A 1 56 ? -9.489 11.910 -4.689 1.00 0.00 56 THR A N 13
ATOM 16464 C CA . THR A 1 56 ? -10.389 11.076 -3.903 1.00 0.00 56 THR A CA 13
ATOM 16465 C C . THR A 1 56 ? -9.614 10.055 -3.079 1.00 0.00 56 THR A C 13
ATOM 16466 O O . THR A 1 56 ? -8.680 9.423 -3.573 1.00 0.00 56 THR A O 13
ATOM 16477 N N . LYS A 1 57 ? -10.008 9.896 -1.820 1.00 0.00 57 LYS A N 13
ATOM 16478 C CA . LYS A 1 57 ? -9.351 8.949 -0.926 1.00 0.00 57 LYS A CA 13
ATOM 16479 C C . LYS A 1 57 ? -8.978 7.670 -1.668 1.00 0.00 57 LYS A C 13
ATOM 16480 O O . LYS A 1 57 ? -7.827 7.237 -1.637 1.00 0.00 57 LYS A O 13
ATOM 16499 N N . GLN A 1 58 ? -9.960 7.070 -2.335 1.00 0.00 58 GLN A N 13
ATOM 16500 C CA . GLN A 1 58 ? -9.733 5.841 -3.085 1.00 0.00 58 GLN A CA 13
ATOM 16501 C C . GLN A 1 58 ? -8.451 5.932 -3.905 1.00 0.00 58 GLN A C 13
ATOM 16502 O O . GLN A 1 58 ? -7.480 5.225 -3.637 1.00 0.00 58 GLN A O 13
ATOM 16516 N N . GLU A 1 59 ? -8.455 6.808 -4.906 1.00 0.00 59 GLU A N 13
ATOM 16517 C CA . GLU A 1 59 ? -7.291 6.990 -5.765 1.00 0.00 59 GLU A CA 13
ATOM 16518 C C . GLU A 1 59 ? -5.998 6.875 -4.963 1.00 0.00 59 GLU A C 13
ATOM 16519 O O . GLU A 1 59 ? -5.164 6.011 -5.231 1.00 0.00 59 GLU A O 13
ATOM 16531 N N . ALA A 1 60 ? -5.840 7.753 -3.978 1.00 0.00 60 ALA A N 13
ATOM 16532 C CA . ALA A 1 60 ? -4.651 7.749 -3.135 1.00 0.00 60 ALA A CA 13
ATOM 16533 C C . ALA A 1 60 ? -4.470 6.402 -2.446 1.00 0.00 60 ALA A C 13
ATOM 16534 O O . ALA A 1 60 ? -3.517 5.674 -2.722 1.00 0.00 60 ALA A O 13
ATOM 16541 N N . LYS A 1 61 ? -5.392 6.075 -1.546 1.00 0.00 61 LYS A N 13
ATOM 16542 C CA . LYS A 1 61 ? -5.336 4.814 -0.816 1.00 0.00 61 LYS A CA 13
ATOM 16543 C C . LYS A 1 61 ? -4.763 3.703 -1.692 1.00 0.00 61 LYS A C 13
ATOM 16544 O O . LYS A 1 61 ? -3.940 2.908 -1.240 1.00 0.00 61 LYS A O 13
ATOM 16563 N N . GLN A 1 62 ? -5.205 3.657 -2.944 1.00 0.00 62 GLN A N 13
ATOM 16564 C CA . GLN A 1 62 ? -4.735 2.644 -3.882 1.00 0.00 62 GLN A CA 13
ATOM 16565 C C . GLN A 1 62 ? -3.240 2.794 -4.142 1.00 0.00 62 GLN A C 13
ATOM 16566 O O . GLN A 1 62 ? -2.436 1.973 -3.697 1.00 0.00 62 GLN A O 13
ATOM 16580 N N . LEU A 1 63 ? -2.872 3.847 -4.864 1.00 0.00 63 LEU A N 13
ATOM 16581 C CA . LEU A 1 63 ? -1.473 4.105 -5.183 1.00 0.00 63 LEU A CA 13
ATOM 16582 C C . LEU A 1 63 ? -0.589 3.913 -3.955 1.00 0.00 63 LEU A C 13
ATOM 16583 O O . LEU A 1 63 ? 0.391 3.170 -3.994 1.00 0.00 63 LEU A O 13
ATOM 16599 N N . ALA A 1 64 ? -0.945 4.586 -2.866 1.00 0.00 64 ALA A N 13
ATOM 16600 C CA . ALA A 1 64 ? -0.187 4.485 -1.624 1.00 0.00 64 ALA A CA 13
ATOM 16601 C C . ALA A 1 64 ? 0.392 3.086 -1.446 1.00 0.00 64 ALA A C 13
ATOM 16602 O O . ALA A 1 64 ? 1.525 2.925 -0.993 1.00 0.00 64 ALA A O 13
ATOM 16609 N N . ALA A 1 65 ? -0.393 2.075 -1.805 1.00 0.00 65 ALA A N 13
ATOM 16610 C CA . ALA A 1 65 ? 0.042 0.689 -1.686 1.00 0.00 65 ALA A CA 13
ATOM 16611 C C . ALA A 1 65 ? 1.128 0.365 -2.707 1.00 0.00 65 ALA A C 13
ATOM 16612 O O . ALA A 1 65 ? 2.190 -0.149 -2.358 1.00 0.00 65 ALA A O 13
ATOM 16619 N N . LYS A 1 66 ? 0.854 0.669 -3.971 1.00 0.00 66 LYS A N 13
ATOM 16620 C CA . LYS A 1 66 ? 1.807 0.411 -5.044 1.00 0.00 66 LYS A CA 13
ATOM 16621 C C . LYS A 1 66 ? 3.235 0.680 -4.580 1.00 0.00 66 LYS A C 13
ATOM 16622 O O . LYS A 1 66 ? 4.100 -0.190 -4.670 1.00 0.00 66 LYS A O 13
ATOM 16641 N N . GLU A 1 67 ? 3.473 1.890 -4.084 1.00 0.00 67 GLU A N 13
ATOM 16642 C CA . GLU A 1 67 ? 4.797 2.271 -3.605 1.00 0.00 67 GLU A CA 13
ATOM 16643 C C . GLU A 1 67 ? 5.234 1.380 -2.446 1.00 0.00 67 GLU A C 13
ATOM 16644 O O . GLU A 1 67 ? 6.367 0.902 -2.410 1.00 0.00 67 GLU A O 13
ATOM 16656 N N . ALA A 1 68 ? 4.326 1.163 -1.500 1.00 0.00 68 ALA A N 13
ATOM 16657 C CA . ALA A 1 68 ? 4.616 0.329 -0.340 1.00 0.00 68 ALA A CA 13
ATOM 16658 C C . ALA A 1 68 ? 5.163 -1.030 -0.764 1.00 0.00 68 ALA A C 13
ATOM 16659 O O . ALA A 1 68 ? 6.281 -1.400 -0.404 1.00 0.00 68 ALA A O 13
ATOM 16666 N N . TYR A 1 69 ? 4.368 -1.769 -1.530 1.00 0.00 69 TYR A N 13
ATOM 16667 C CA . TYR A 1 69 ? 4.772 -3.089 -2.000 1.00 0.00 69 TYR A CA 13
ATOM 16668 C C . TYR A 1 69 ? 6.178 -3.051 -2.589 1.00 0.00 69 TYR A C 13
ATOM 16669 O O . TYR A 1 69 ? 7.061 -3.796 -2.164 1.00 0.00 69 TYR A O 13
ATOM 16687 N N . GLN A 1 70 ? 6.378 -2.177 -3.571 1.00 0.00 70 GLN A N 13
ATOM 16688 C CA . GLN A 1 70 ? 7.677 -2.041 -4.219 1.00 0.00 70 GLN A CA 13
ATOM 16689 C C . GLN A 1 70 ? 8.795 -1.952 -3.185 1.00 0.00 70 GLN A C 13
ATOM 16690 O O . GLN A 1 70 ? 9.799 -2.658 -3.278 1.00 0.00 70 GLN A O 13
ATOM 16704 N N . LYS A 1 71 ? 8.615 -1.079 -2.200 1.00 0.00 71 LYS A N 13
ATOM 16705 C CA . LYS A 1 71 ? 9.607 -0.897 -1.147 1.00 0.00 71 LYS A CA 13
ATOM 16706 C C . LYS A 1 71 ? 9.900 -2.217 -0.442 1.00 0.00 71 LYS A C 13
ATOM 16707 O O . LYS A 1 71 ? 11.044 -2.501 -0.084 1.00 0.00 71 LYS A O 13
ATOM 16726 N N . LEU A 1 72 ? 8.861 -3.022 -0.247 1.00 0.00 72 LEU A N 13
ATOM 16727 C CA . LEU A 1 72 ? 9.008 -4.314 0.414 1.00 0.00 72 LEU A CA 13
ATOM 16728 C C . LEU A 1 72 ? 9.797 -5.286 -0.458 1.00 0.00 72 LEU A C 13
ATOM 16729 O O . LEU A 1 72 ? 10.685 -5.989 0.025 1.00 0.00 72 LEU A O 13
ATOM 16745 N N . LEU A 1 73 ? 9.468 -5.318 -1.744 1.00 0.00 73 LEU A N 13
ATOM 16746 C CA . LEU A 1 73 ? 10.147 -6.201 -2.685 1.00 0.00 73 LEU A CA 13
ATOM 16747 C C . LEU A 1 73 ? 11.658 -5.992 -2.636 1.00 0.00 73 LEU A C 13
ATOM 16748 O O . LEU A 1 73 ? 12.432 -6.933 -2.815 1.00 0.00 73 LEU A O 13
ATOM 16764 N N . LYS A 1 74 ? 12.070 -4.754 -2.389 1.00 0.00 74 LYS A N 13
ATOM 16765 C CA . LYS A 1 74 ? 13.488 -4.420 -2.312 1.00 0.00 74 LYS A CA 13
ATOM 16766 C C . LYS A 1 74 ? 14.007 -4.579 -0.887 1.00 0.00 74 LYS A C 13
ATOM 16767 O O . LYS A 1 74 ? 14.881 -5.405 -0.623 1.00 0.00 74 LYS A O 13
ATOM 16786 N N . SER A 1 75 ? 13.462 -3.785 0.029 1.00 0.00 75 SER A N 13
ATOM 16787 C CA . SER A 1 75 ? 13.872 -3.836 1.427 1.00 0.00 75 SER A CA 13
ATOM 16788 C C . SER A 1 75 ? 12.775 -4.447 2.293 1.00 0.00 75 SER A C 13
ATOM 16789 O O . SER A 1 75 ? 11.943 -3.747 2.871 1.00 0.00 75 SER A O 13
ATOM 16797 N N . PRO A 1 76 ? 12.772 -5.785 2.386 1.00 0.00 76 PRO A N 13
ATOM 16798 C CA . PRO A 1 76 ? 11.783 -6.521 3.180 1.00 0.00 76 PRO A CA 13
ATOM 16799 C C . PRO A 1 76 ? 11.977 -6.320 4.679 1.00 0.00 76 PRO A C 13
ATOM 16800 O O . PRO A 1 76 ? 12.982 -5.771 5.131 1.00 0.00 76 PRO A O 13
ATOM 16811 N N . PRO A 1 77 ? 10.993 -6.773 5.469 1.00 0.00 77 PRO A N 13
ATOM 16812 C CA . PRO A 1 77 ? 11.033 -6.655 6.930 1.00 0.00 77 PRO A CA 13
ATOM 16813 C C . PRO A 1 77 ? 12.087 -7.561 7.556 1.00 0.00 77 PRO A C 13
ATOM 16814 O O . PRO A 1 77 ? 12.749 -8.333 6.862 1.00 0.00 77 PRO A O 13
ATOM 16825 N N . LYS A 1 78 ? 12.238 -7.463 8.873 1.00 0.00 78 LYS A N 13
ATOM 16826 C CA . LYS A 1 78 ? 13.210 -8.276 9.595 1.00 0.00 78 LYS A CA 13
ATOM 16827 C C . LYS A 1 78 ? 12.525 -9.129 10.657 1.00 0.00 78 LYS A C 13
ATOM 16828 O O . LYS A 1 78 ? 11.621 -8.665 11.353 1.00 0.00 78 LYS A O 13
ATOM 16847 N N . THR A 1 79 ? 12.962 -10.379 10.778 1.00 0.00 79 THR A N 13
ATOM 16848 C CA . THR A 1 79 ? 12.391 -11.297 11.756 1.00 0.00 79 THR A CA 13
ATOM 16849 C C . THR A 1 79 ? 13.292 -11.429 12.978 1.00 0.00 79 THR A C 13
ATOM 16850 O O . THR A 1 79 ? 14.159 -12.300 13.030 1.00 0.00 79 THR A O 13
ATOM 16861 N N . ALA A 1 80 ? 13.081 -10.559 13.960 1.00 0.00 80 ALA A N 13
ATOM 16862 C CA . ALA A 1 80 ? 13.873 -10.580 15.183 1.00 0.00 80 ALA A CA 13
ATOM 16863 C C . ALA A 1 80 ? 13.004 -10.304 16.405 1.00 0.00 80 ALA A C 13
ATOM 16864 O O . ALA A 1 80 ? 11.951 -9.677 16.301 1.00 0.00 80 ALA A O 13
ATOM 16871 N N . GLY A 1 81 ? 13.453 -10.776 17.564 1.00 0.00 81 GLY A N 13
ATOM 16872 C CA . GLY A 1 81 ? 12.703 -10.570 18.789 1.00 0.00 81 GLY A CA 13
ATOM 16873 C C . GLY A 1 81 ? 12.761 -9.133 19.270 1.00 0.00 81 GLY A C 13
ATOM 16874 O O . GLY A 1 81 ? 13.562 -8.793 20.141 1.00 0.00 81 GLY A O 13
ATOM 16878 N N . THR A 1 82 ? 11.910 -8.285 18.700 1.00 0.00 82 THR A N 13
ATOM 16879 C CA . THR A 1 82 ? 11.869 -6.877 19.073 1.00 0.00 82 THR A CA 13
ATOM 16880 C C . THR A 1 82 ? 10.482 -6.478 19.564 1.00 0.00 82 THR A C 13
ATOM 16881 O O . THR A 1 82 ? 9.472 -6.991 19.084 1.00 0.00 82 THR A O 13
ATOM 16892 N N . SER A 1 83 ? 10.441 -5.560 20.524 1.00 0.00 83 SER A N 13
ATOM 16893 C CA . SER A 1 83 ? 9.177 -5.094 21.083 1.00 0.00 83 SER A CA 13
ATOM 16894 C C . SER A 1 83 ? 8.868 -3.674 20.619 1.00 0.00 83 SER A C 13
ATOM 16895 O O . SER A 1 83 ? 9.721 -2.997 20.046 1.00 0.00 83 SER A O 13
ATOM 16903 N N . GLY A 1 84 ? 7.641 -3.230 20.870 1.00 0.00 84 GLY A N 13
ATOM 16904 C CA . GLY A 1 84 ? 7.239 -1.893 20.472 1.00 0.00 84 GLY A CA 13
ATOM 16905 C C . GLY A 1 84 ? 6.557 -1.134 21.592 1.00 0.00 84 GLY A C 13
ATOM 16906 O O . GLY A 1 84 ? 6.475 -1.603 22.728 1.00 0.00 84 GLY A O 13
ATOM 16910 N N . PRO A 1 85 ? 6.053 0.068 21.277 1.00 0.00 85 PRO A N 13
ATOM 16911 C CA . PRO A 1 85 ? 5.366 0.919 22.253 1.00 0.00 85 PRO A CA 13
ATOM 16912 C C . PRO A 1 85 ? 4.013 0.351 22.667 1.00 0.00 85 PRO A C 13
ATOM 16913 O O . PRO A 1 85 ? 3.621 -0.729 22.225 1.00 0.00 85 PRO A O 13
ATOM 16924 N N . SER A 1 86 ? 3.303 1.086 23.517 1.00 0.00 86 SER A N 13
ATOM 16925 C CA . SER A 1 86 ? 1.994 0.654 23.993 1.00 0.00 86 SER A CA 13
ATOM 16926 C C . SER A 1 86 ? 0.973 1.782 23.875 1.00 0.00 86 SER A C 13
ATOM 16927 O O . SER A 1 86 ? -0.138 1.579 23.387 1.00 0.00 86 SER A O 13
ATOM 16935 N N . SER A 1 87 ? 1.360 2.971 24.327 1.00 0.00 87 SER A N 13
ATOM 16936 C CA . SER A 1 87 ? 0.478 4.131 24.277 1.00 0.00 87 SER A CA 13
ATOM 16937 C C . SER A 1 87 ? 1.063 5.219 23.381 1.00 0.00 87 SER A C 13
ATOM 16938 O O . SER A 1 87 ? 2.111 5.789 23.682 1.00 0.00 87 SER A O 13
ATOM 16946 N N . GLY A 1 88 ? 0.376 5.502 22.278 1.00 0.00 88 GLY A N 13
ATOM 16947 C CA . GLY A 1 88 ? 0.841 6.520 21.355 1.00 0.00 88 GLY A CA 13
ATOM 16948 C C . GLY A 1 88 ? -0.286 7.389 20.834 1.00 0.00 88 GLY A C 13
ATOM 16949 O O . GLY A 1 88 ? -0.173 7.990 19.766 1.00 0.00 88 GLY A O 13
ATOM 16953 N N . GLY A 1 1 ? -2.985 -16.244 -22.277 1.00 0.00 1 GLY A N 14
ATOM 16954 C CA . GLY A 1 1 ? -2.113 -15.088 -22.173 1.00 0.00 1 GLY A CA 14
ATOM 16955 C C . GLY A 1 1 ? -1.564 -14.901 -20.772 1.00 0.00 1 GLY A C 14
ATOM 16956 O O . GLY A 1 1 ? -2.190 -15.306 -19.793 1.00 0.00 1 GLY A O 14
ATOM 16960 N N . SER A 1 2 ? -0.389 -14.285 -20.677 1.00 0.00 2 SER A N 14
ATOM 16961 C CA . SER A 1 2 ? 0.247 -14.050 -19.386 1.00 0.00 2 SER A CA 14
ATOM 16962 C C . SER A 1 2 ? 0.473 -12.558 -19.156 1.00 0.00 2 SER A C 14
ATOM 16963 O O . SER A 1 2 ? 1.519 -12.016 -19.512 1.00 0.00 2 SER A O 14
ATOM 16971 N N . SER A 1 3 ? -0.516 -11.902 -18.558 1.00 0.00 3 SER A N 14
ATOM 16972 C CA . SER A 1 3 ? -0.428 -10.472 -18.284 1.00 0.00 3 SER A CA 14
ATOM 16973 C C . SER A 1 3 ? 0.902 -10.127 -17.621 1.00 0.00 3 SER A C 14
ATOM 16974 O O . SER A 1 3 ? 1.627 -9.246 -18.079 1.00 0.00 3 SER A O 14
ATOM 16982 N N . GLY A 1 4 ? 1.216 -10.830 -16.536 1.00 0.00 4 GLY A N 14
ATOM 16983 C CA . GLY A 1 4 ? 2.457 -10.585 -15.826 1.00 0.00 4 GLY A CA 14
ATOM 16984 C C . GLY A 1 4 ? 2.324 -9.490 -14.787 1.00 0.00 4 GLY A C 14
ATOM 16985 O O . GLY A 1 4 ? 2.873 -9.596 -13.690 1.00 0.00 4 GLY A O 14
ATOM 16989 N N . SER A 1 5 ? 1.594 -8.434 -15.132 1.00 0.00 5 SER A N 14
ATOM 16990 C CA . SER A 1 5 ? 1.395 -7.312 -14.222 1.00 0.00 5 SER A CA 14
ATOM 16991 C C . SER A 1 5 ? 0.103 -7.478 -13.429 1.00 0.00 5 SER A C 14
ATOM 16992 O O . SER A 1 5 ? -0.830 -8.146 -13.875 1.00 0.00 5 SER A O 14
ATOM 17000 N N . SER A 1 6 ? 0.055 -6.866 -12.250 1.00 0.00 6 SER A N 14
ATOM 17001 C CA . SER A 1 6 ? -1.121 -6.948 -11.392 1.00 0.00 6 SER A CA 14
ATOM 17002 C C . SER A 1 6 ? -1.282 -5.675 -10.567 1.00 0.00 6 SER A C 14
ATOM 17003 O O . SER A 1 6 ? -0.305 -4.990 -10.266 1.00 0.00 6 SER A O 14
ATOM 17011 N N . GLY A 1 7 ? -2.523 -5.364 -10.205 1.00 0.00 7 GLY A N 14
ATOM 17012 C CA . GLY A 1 7 ? -2.790 -4.175 -9.418 1.00 0.00 7 GLY A CA 14
ATOM 17013 C C . GLY A 1 7 ? -2.221 -4.266 -8.017 1.00 0.00 7 GLY A C 14
ATOM 17014 O O . GLY A 1 7 ? -2.939 -4.581 -7.067 1.00 0.00 7 GLY A O 14
ATOM 17018 N N . TYR A 1 8 ? -0.928 -3.993 -7.886 1.00 0.00 8 TYR A N 14
ATOM 17019 C CA . TYR A 1 8 ? -0.261 -4.050 -6.591 1.00 0.00 8 TYR A CA 14
ATOM 17020 C C . TYR A 1 8 ? -1.157 -3.487 -5.492 1.00 0.00 8 TYR A C 14
ATOM 17021 O O . TYR A 1 8 ? -1.059 -3.885 -4.331 1.00 0.00 8 TYR A O 14
ATOM 17039 N N . ILE A 1 9 ? -2.031 -2.559 -5.868 1.00 0.00 9 ILE A N 14
ATOM 17040 C CA . ILE A 1 9 ? -2.946 -1.941 -4.916 1.00 0.00 9 ILE A CA 14
ATOM 17041 C C . ILE A 1 9 ? -3.332 -2.919 -3.811 1.00 0.00 9 ILE A C 14
ATOM 17042 O O . ILE A 1 9 ? -3.378 -2.558 -2.636 1.00 0.00 9 ILE A O 14
ATOM 17058 N N . GLY A 1 10 ? -3.608 -4.162 -4.197 1.00 0.00 10 GLY A N 14
ATOM 17059 C CA . GLY A 1 10 ? -3.985 -5.174 -3.228 1.00 0.00 10 GLY A CA 14
ATOM 17060 C C . GLY A 1 10 ? -2.800 -5.991 -2.752 1.00 0.00 10 GLY A C 14
ATOM 17061 O O . GLY A 1 10 ? -2.767 -6.442 -1.607 1.00 0.00 10 GLY A O 14
ATOM 17065 N N . LEU A 1 11 ? -1.824 -6.183 -3.633 1.00 0.00 11 LEU A N 14
ATOM 17066 C CA . LEU A 1 11 ? -0.632 -6.953 -3.297 1.00 0.00 11 LEU A CA 14
ATOM 17067 C C . LEU A 1 11 ? -0.218 -6.713 -1.849 1.00 0.00 11 LEU A C 14
ATOM 17068 O O . LEU A 1 11 ? -0.157 -7.645 -1.047 1.00 0.00 11 LEU A O 14
ATOM 17084 N N . VAL A 1 12 ? 0.063 -5.456 -1.520 1.00 0.00 12 VAL A N 14
ATOM 17085 C CA . VAL A 1 12 ? 0.468 -5.093 -0.167 1.00 0.00 12 VAL A CA 14
ATOM 17086 C C . VAL A 1 12 ? -0.550 -5.577 0.860 1.00 0.00 12 VAL A C 14
ATOM 17087 O O . VAL A 1 12 ? -0.233 -6.393 1.725 1.00 0.00 12 VAL A O 14
ATOM 17100 N N . ASN A 1 13 ? -1.773 -5.069 0.757 1.00 0.00 13 ASN A N 14
ATOM 17101 C CA . ASN A 1 13 ? -2.839 -5.450 1.677 1.00 0.00 13 ASN A CA 14
ATOM 17102 C C . ASN A 1 13 ? -2.697 -6.910 2.099 1.00 0.00 13 ASN A C 14
ATOM 17103 O O . ASN A 1 13 ? -2.468 -7.208 3.271 1.00 0.00 13 ASN A O 14
ATOM 17114 N N . SER A 1 14 ? -2.835 -7.815 1.136 1.00 0.00 14 SER A N 14
ATOM 17115 C CA . SER A 1 14 ? -2.725 -9.243 1.407 1.00 0.00 14 SER A CA 14
ATOM 17116 C C . SER A 1 14 ? -1.334 -9.592 1.928 1.00 0.00 14 SER A C 14
ATOM 17117 O O . SER A 1 14 ? -1.190 -10.363 2.877 1.00 0.00 14 SER A O 14
ATOM 17125 N N . PHE A 1 15 ? -0.313 -9.018 1.301 1.00 0.00 15 PHE A N 14
ATOM 17126 C CA . PHE A 1 15 ? 1.067 -9.269 1.699 1.00 0.00 15 PHE A CA 14
ATOM 17127 C C . PHE A 1 15 ? 1.236 -9.104 3.207 1.00 0.00 15 PHE A C 14
ATOM 17128 O O . PHE A 1 15 ? 1.824 -9.956 3.873 1.00 0.00 15 PHE A O 14
ATOM 17145 N N . ALA A 1 16 ? 0.717 -8.002 3.738 1.00 0.00 16 ALA A N 14
ATOM 17146 C CA . ALA A 1 16 ? 0.808 -7.726 5.166 1.00 0.00 16 ALA A CA 14
ATOM 17147 C C . ALA A 1 16 ? 0.280 -8.898 5.987 1.00 0.00 16 ALA A C 14
ATOM 17148 O O . ALA A 1 16 ? 1.039 -9.570 6.684 1.00 0.00 16 ALA A O 14
ATOM 17155 N N . GLN A 1 17 ? -1.025 -9.135 5.899 1.00 0.00 17 GLN A N 14
ATOM 17156 C CA . GLN A 1 17 ? -1.654 -10.225 6.635 1.00 0.00 17 GLN A CA 14
ATOM 17157 C C . GLN A 1 17 ? -0.857 -11.517 6.482 1.00 0.00 17 GLN A C 14
ATOM 17158 O O . GLN A 1 17 ? -0.477 -12.145 7.470 1.00 0.00 17 GLN A O 14
ATOM 17172 N N . LYS A 1 18 ? -0.607 -11.908 5.237 1.00 0.00 18 LYS A N 14
ATOM 17173 C CA . LYS A 1 18 ? 0.146 -13.124 4.953 1.00 0.00 18 LYS A CA 14
ATOM 17174 C C . LYS A 1 18 ? 1.487 -13.116 5.680 1.00 0.00 18 LYS A C 14
ATOM 17175 O O . LYS A 1 18 ? 1.914 -14.132 6.229 1.00 0.00 18 LYS A O 14
ATOM 17194 N N . LYS A 1 19 ? 2.147 -11.962 5.681 1.00 0.00 19 LYS A N 14
ATOM 17195 C CA . LYS A 1 19 ? 3.439 -11.820 6.342 1.00 0.00 19 LYS A CA 14
ATOM 17196 C C . LYS A 1 19 ? 3.263 -11.368 7.788 1.00 0.00 19 LYS A C 14
ATOM 17197 O O . LYS A 1 19 ? 4.205 -10.886 8.418 1.00 0.00 19 LYS A O 14
ATOM 17216 N N . LYS A 1 20 ? 2.052 -11.528 8.310 1.00 0.00 20 LYS A N 14
ATOM 17217 C CA . LYS A 1 20 ? 1.752 -11.139 9.683 1.00 0.00 20 LYS A CA 14
ATOM 17218 C C . LYS A 1 20 ? 2.352 -9.774 10.005 1.00 0.00 20 LYS A C 14
ATOM 17219 O O . LYS A 1 20 ? 2.805 -9.532 11.125 1.00 0.00 20 LYS A O 14
ATOM 17238 N N . LEU A 1 21 ? 2.351 -8.885 9.018 1.00 0.00 21 LEU A N 14
ATOM 17239 C CA . LEU A 1 21 ? 2.894 -7.543 9.197 1.00 0.00 21 LEU A CA 14
ATOM 17240 C C . LEU A 1 21 ? 1.807 -6.570 9.643 1.00 0.00 21 LEU A C 14
ATOM 17241 O O . LEU A 1 21 ? 0.635 -6.935 9.738 1.00 0.00 21 LEU A O 14
ATOM 17257 N N . SER A 1 22 ? 2.203 -5.330 9.912 1.00 0.00 22 SER A N 14
ATOM 17258 C CA . SER A 1 22 ? 1.262 -4.305 10.348 1.00 0.00 22 SER A CA 14
ATOM 17259 C C . SER A 1 22 ? 1.199 -3.161 9.341 1.00 0.00 22 SER A C 14
ATOM 17260 O O . SER A 1 22 ? 2.145 -2.385 9.204 1.00 0.00 22 SER A O 14
ATOM 17268 N N . VAL A 1 23 ? 0.076 -3.064 8.636 1.00 0.00 23 VAL A N 14
ATOM 17269 C CA . VAL A 1 23 ? -0.114 -2.015 7.641 1.00 0.00 23 VAL A CA 14
ATOM 17270 C C . VAL A 1 23 ? -1.114 -0.972 8.126 1.00 0.00 23 VAL A C 14
ATOM 17271 O O . VAL A 1 23 ? -2.186 -1.310 8.624 1.00 0.00 23 VAL A O 14
ATOM 17284 N N . ASN A 1 24 ? -0.755 0.299 7.975 1.00 0.00 24 ASN A N 14
ATOM 17285 C CA . ASN A 1 24 ? -1.621 1.394 8.398 1.00 0.00 24 ASN A CA 14
ATOM 17286 C C . ASN A 1 24 ? -1.776 2.426 7.285 1.00 0.00 24 ASN A C 14
ATOM 17287 O O . ASN A 1 24 ? -0.796 2.836 6.664 1.00 0.00 24 ASN A O 14
ATOM 17298 N N . TYR A 1 25 ? -3.014 2.842 7.040 1.00 0.00 25 TYR A N 14
ATOM 17299 C CA . TYR A 1 25 ? -3.298 3.825 6.001 1.00 0.00 25 TYR A CA 14
ATOM 17300 C C . TYR A 1 25 ? -4.044 5.025 6.576 1.00 0.00 25 TYR A C 14
ATOM 17301 O O . TYR A 1 25 ? -5.229 4.937 6.895 1.00 0.00 25 TYR A O 14
ATOM 17319 N N . GLU A 1 26 ? -3.340 6.145 6.704 1.00 0.00 26 GLU A N 14
ATOM 17320 C CA . GLU A 1 26 ? -3.935 7.363 7.240 1.00 0.00 26 GLU A CA 14
ATOM 17321 C C . GLU A 1 26 ? -4.191 8.378 6.130 1.00 0.00 26 GLU A C 14
ATOM 17322 O O . GLU A 1 26 ? -3.577 8.315 5.065 1.00 0.00 26 GLU A O 14
ATOM 17334 N N . GLN A 1 27 ? -5.101 9.312 6.389 1.00 0.00 27 GLN A N 14
ATOM 17335 C CA . GLN A 1 27 ? -5.438 10.340 5.411 1.00 0.00 27 GLN A CA 14
ATOM 17336 C C . GLN A 1 27 ? -5.330 11.732 6.025 1.00 0.00 27 GLN A C 14
ATOM 17337 O O . GLN A 1 27 ? -6.007 12.043 7.006 1.00 0.00 27 GLN A O 14
ATOM 17351 N N . CYS A 1 28 ? -4.475 12.565 5.442 1.00 0.00 28 CYS A N 14
ATOM 17352 C CA . CYS A 1 28 ? -4.277 13.924 5.932 1.00 0.00 28 CYS A CA 14
ATOM 17353 C C . CYS A 1 28 ? -5.594 14.695 5.946 1.00 0.00 28 CYS A C 14
ATOM 17354 O O . CYS A 1 28 ? -6.430 14.528 5.058 1.00 0.00 28 CYS A O 14
ATOM 17362 N N . GLU A 1 29 ? -5.771 15.536 6.960 1.00 0.00 29 GLU A N 14
ATOM 17363 C CA . GLU A 1 29 ? -6.987 16.329 7.090 1.00 0.00 29 GLU A CA 14
ATOM 17364 C C . GLU A 1 29 ? -6.758 17.759 6.609 1.00 0.00 29 GLU A C 14
ATOM 17365 O O . GLU A 1 29 ? -5.629 18.246 6.546 1.00 0.00 29 GLU A O 14
ATOM 17377 N N . PRO A 1 30 ? -7.854 18.449 6.260 1.00 0.00 30 PRO A N 14
ATOM 17378 C CA . PRO A 1 30 ? -7.799 19.833 5.779 1.00 0.00 30 PRO A CA 14
ATOM 17379 C C . PRO A 1 30 ? -7.412 20.814 6.879 1.00 0.00 30 PRO A C 14
ATOM 17380 O O . PRO A 1 30 ? -8.269 21.316 7.606 1.00 0.00 30 PRO A O 14
ATOM 17391 N N . ASN A 1 31 ? -6.116 21.084 6.996 1.00 0.00 31 ASN A N 14
ATOM 17392 C CA . ASN A 1 31 ? -5.615 22.007 8.009 1.00 0.00 31 ASN A CA 14
ATOM 17393 C C . ASN A 1 31 ? -5.280 23.361 7.392 1.00 0.00 31 ASN A C 14
ATOM 17394 O O . ASN A 1 31 ? -4.218 23.927 7.653 1.00 0.00 31 ASN A O 14
ATOM 17405 N N . SER A 1 32 ? -6.193 23.876 6.575 1.00 0.00 32 SER A N 14
ATOM 17406 C CA . SER A 1 32 ? -5.993 25.163 5.918 1.00 0.00 32 SER A CA 14
ATOM 17407 C C . SER A 1 32 ? -4.866 25.080 4.893 1.00 0.00 32 SER A C 14
ATOM 17408 O O . SER A 1 32 ? -3.977 25.930 4.864 1.00 0.00 32 SER A O 14
ATOM 17416 N N . GLU A 1 33 ? -4.912 24.050 4.054 1.00 0.00 33 GLU A N 14
ATOM 17417 C CA . GLU A 1 33 ? -3.895 23.856 3.028 1.00 0.00 33 GLU A CA 14
ATOM 17418 C C . GLU A 1 33 ? -4.536 23.580 1.671 1.00 0.00 33 GLU A C 14
ATOM 17419 O O . GLU A 1 33 ? -4.843 22.435 1.337 1.00 0.00 33 GLU A O 14
ATOM 17431 N N . LEU A 1 34 ? -4.737 24.638 0.893 1.00 0.00 34 LEU A N 14
ATOM 17432 C CA . LEU A 1 34 ? -5.343 24.512 -0.428 1.00 0.00 34 LEU A CA 14
ATOM 17433 C C . LEU A 1 34 ? -4.278 24.528 -1.520 1.00 0.00 34 LEU A C 14
ATOM 17434 O O . LEU A 1 34 ? -3.200 25.102 -1.361 1.00 0.00 34 LEU A O 14
ATOM 17450 N N . PRO A 1 35 ? -4.585 23.885 -2.656 1.00 0.00 35 PRO A N 14
ATOM 17451 C CA . PRO A 1 35 ? -5.864 23.197 -2.856 1.00 0.00 35 PRO A CA 14
ATOM 17452 C C . PRO A 1 35 ? -5.988 21.944 -1.997 1.00 0.00 35 PRO A C 14
ATOM 17453 O O . PRO A 1 35 ? -5.008 21.235 -1.773 1.00 0.00 35 PRO A O 14
ATOM 17464 N N . GLN A 1 36 ? -7.200 21.676 -1.520 1.00 0.00 36 GLN A N 14
ATOM 17465 C CA . GLN A 1 36 ? -7.451 20.507 -0.686 1.00 0.00 36 GLN A CA 14
ATOM 17466 C C . GLN A 1 36 ? -7.484 19.235 -1.526 1.00 0.00 36 GLN A C 14
ATOM 17467 O O . GLN A 1 36 ? -8.414 19.017 -2.304 1.00 0.00 36 GLN A O 14
ATOM 17481 N N . ARG A 1 37 ? -6.464 18.399 -1.366 1.00 0.00 37 ARG A N 14
ATOM 17482 C CA . ARG A 1 37 ? -6.375 17.149 -2.111 1.00 0.00 37 ARG A CA 14
ATOM 17483 C C . ARG A 1 37 ? -6.438 15.949 -1.171 1.00 0.00 37 ARG A C 14
ATOM 17484 O O . ARG A 1 37 ? -6.174 16.071 0.026 1.00 0.00 37 ARG A O 14
ATOM 17505 N N . PHE A 1 38 ? -6.790 14.792 -1.720 1.00 0.00 38 PHE A N 14
ATOM 17506 C CA . PHE A 1 38 ? -6.889 13.570 -0.930 1.00 0.00 38 PHE A CA 14
ATOM 17507 C C . PHE A 1 38 ? -5.566 12.809 -0.937 1.00 0.00 38 PHE A C 14
ATOM 17508 O O . PHE A 1 38 ? -5.081 12.396 -1.991 1.00 0.00 38 PHE A O 14
ATOM 17525 N N . ILE A 1 39 ? -4.989 12.627 0.246 1.00 0.00 39 ILE A N 14
ATOM 17526 C CA . ILE A 1 39 ? -3.723 11.916 0.376 1.00 0.00 39 ILE A CA 14
ATOM 17527 C C . ILE A 1 39 ? -3.823 10.802 1.413 1.00 0.00 39 ILE A C 14
ATOM 17528 O O . ILE A 1 39 ? -4.410 10.984 2.481 1.00 0.00 39 ILE A O 14
ATOM 17544 N N . CYS A 1 40 ? -3.246 9.649 1.092 1.00 0.00 40 CYS A N 14
ATOM 17545 C CA . CYS A 1 40 ? -3.269 8.505 1.996 1.00 0.00 40 CYS A CA 14
ATOM 17546 C C . CYS A 1 40 ? -1.858 7.984 2.250 1.00 0.00 40 CYS A C 14
ATOM 17547 O O . CYS A 1 40 ? -1.190 7.499 1.337 1.00 0.00 40 CYS A O 14
ATOM 17555 N N . LYS A 1 41 ? -1.410 8.090 3.496 1.00 0.00 41 LYS A N 14
ATOM 17556 C CA . LYS A 1 41 ? -0.078 7.631 3.872 1.00 0.00 41 LYS A CA 14
ATOM 17557 C C . LYS A 1 41 ? -0.103 6.160 4.276 1.00 0.00 41 LYS A C 14
ATOM 17558 O O . LYS A 1 41 ? -0.887 5.756 5.136 1.00 0.00 41 LYS A O 14
ATOM 17577 N N . CYS A 1 42 ? 0.759 5.365 3.652 1.00 0.00 42 CYS A N 14
ATOM 17578 C CA . CYS A 1 42 ? 0.836 3.939 3.948 1.00 0.00 42 CYS A CA 14
ATOM 17579 C C . CYS A 1 42 ? 2.119 3.608 4.702 1.00 0.00 42 CYS A C 14
ATOM 17580 O O . CYS A 1 42 ? 3.208 3.612 4.129 1.00 0.00 42 CYS A O 14
ATOM 17588 N N . LYS A 1 43 ? 1.983 3.323 5.993 1.00 0.00 43 LYS A N 14
ATOM 17589 C CA . LYS A 1 43 ? 3.131 2.991 6.828 1.00 0.00 43 LYS A CA 14
ATOM 17590 C C . LYS A 1 43 ? 3.032 1.559 7.345 1.00 0.00 43 LYS A C 14
ATOM 17591 O O . LYS A 1 43 ? 1.956 1.103 7.733 1.00 0.00 43 LYS A O 14
ATOM 17610 N N . ILE A 1 44 ? 4.159 0.856 7.347 1.00 0.00 44 ILE A N 14
ATOM 17611 C CA . ILE A 1 44 ? 4.198 -0.523 7.819 1.00 0.00 44 ILE A CA 14
ATOM 17612 C C . ILE A 1 44 ? 5.149 -0.673 9.001 1.00 0.00 44 ILE A C 14
ATOM 17613 O O . ILE A 1 44 ? 6.368 -0.615 8.843 1.00 0.00 44 ILE A O 14
ATOM 17629 N N . GLY A 1 45 ? 4.583 -0.868 10.188 1.00 0.00 45 GLY A N 14
ATOM 17630 C CA . GLY A 1 45 ? 5.395 -1.025 11.381 1.00 0.00 45 GLY A CA 14
ATOM 17631 C C . GLY A 1 45 ? 6.050 0.272 11.812 1.00 0.00 45 GLY A C 14
ATOM 17632 O O . GLY A 1 45 ? 7.194 0.276 12.264 1.00 0.00 45 GLY A O 14
ATOM 17636 N N . GLN A 1 46 ? 5.323 1.376 11.669 1.00 0.00 46 GLN A N 14
ATOM 17637 C CA . GLN A 1 46 ? 5.842 2.686 12.045 1.00 0.00 46 GLN A CA 14
ATOM 17638 C C . GLN A 1 46 ? 6.935 3.135 11.080 1.00 0.00 46 GLN A C 14
ATOM 17639 O O . GLN A 1 46 ? 7.799 3.938 11.434 1.00 0.00 46 GLN A O 14
ATOM 17653 N N . THR A 1 47 ? 6.892 2.612 9.859 1.00 0.00 47 THR A N 14
ATOM 17654 C CA . THR A 1 47 ? 7.879 2.958 8.844 1.00 0.00 47 THR A CA 14
ATOM 17655 C C . THR A 1 47 ? 7.206 3.461 7.572 1.00 0.00 47 THR A C 14
ATOM 17656 O O . THR A 1 47 ? 6.240 2.868 7.094 1.00 0.00 47 THR A O 14
ATOM 17667 N N . MET A 1 48 ? 7.724 4.558 7.029 1.00 0.00 48 MET A N 14
ATOM 17668 C CA . MET A 1 48 ? 7.173 5.140 5.810 1.00 0.00 48 MET A CA 14
ATOM 17669 C C . MET A 1 48 ? 7.497 4.272 4.599 1.00 0.00 48 MET A C 14
ATOM 17670 O O . MET A 1 48 ? 8.665 4.045 4.280 1.00 0.00 48 MET A O 14
ATOM 17684 N N . TYR A 1 49 ? 6.458 3.789 3.927 1.00 0.00 49 TYR A N 14
ATOM 17685 C CA . TYR A 1 49 ? 6.634 2.944 2.752 1.00 0.00 49 TYR A CA 14
ATOM 17686 C C . TYR A 1 49 ? 6.201 3.675 1.485 1.00 0.00 49 TYR A C 14
ATOM 17687 O O . TYR A 1 49 ? 6.958 3.768 0.519 1.00 0.00 49 TYR A O 14
ATOM 17705 N N . GLY A 1 50 ? 4.977 4.194 1.498 1.00 0.00 50 GLY A N 14
ATOM 17706 C CA . GLY A 1 50 ? 4.464 4.912 0.345 1.00 0.00 50 GLY A CA 14
ATOM 17707 C C . GLY A 1 50 ? 3.470 5.990 0.729 1.00 0.00 50 GLY A C 14
ATOM 17708 O O . GLY A 1 50 ? 3.022 6.054 1.875 1.00 0.00 50 GLY A O 14
ATOM 17712 N N . THR A 1 51 ? 3.123 6.842 -0.230 1.00 0.00 51 THR A N 14
ATOM 17713 C CA . THR A 1 51 ? 2.178 7.925 0.014 1.00 0.00 51 THR A CA 14
ATOM 17714 C C . THR A 1 51 ? 1.285 8.159 -1.200 1.00 0.00 51 THR A C 14
ATOM 17715 O O . THR A 1 51 ? 1.734 8.674 -2.223 1.00 0.00 51 THR A O 14
ATOM 17726 N N . GLY A 1 52 ? 0.017 7.777 -1.078 1.00 0.00 52 GLY A N 14
ATOM 17727 C CA . GLY A 1 52 ? -0.919 7.955 -2.173 1.00 0.00 52 GLY A CA 14
ATOM 17728 C C . GLY A 1 52 ? -1.514 9.348 -2.206 1.00 0.00 52 GLY A C 14
ATOM 17729 O O . GLY A 1 52 ? -1.717 9.969 -1.163 1.00 0.00 52 GLY A O 14
ATOM 17733 N N . SER A 1 53 ? -1.794 9.842 -3.408 1.00 0.00 53 SER A N 14
ATOM 17734 C CA . SER A 1 53 ? -2.365 11.173 -3.574 1.00 0.00 53 SER A CA 14
ATOM 17735 C C . SER A 1 53 ? -3.230 11.241 -4.829 1.00 0.00 53 SER A C 14
ATOM 17736 O O . SER A 1 53 ? -2.765 10.962 -5.933 1.00 0.00 53 SER A O 14
ATOM 17744 N N . GLY A 1 54 ? -4.494 11.615 -4.650 1.00 0.00 54 GLY A N 14
ATOM 17745 C CA . GLY A 1 54 ? -5.405 11.714 -5.775 1.00 0.00 54 GLY A CA 14
ATOM 17746 C C . GLY A 1 54 ? -6.589 12.614 -5.485 1.00 0.00 54 GLY A C 14
ATOM 17747 O O . GLY A 1 54 ? -6.661 13.236 -4.425 1.00 0.00 54 GLY A O 14
ATOM 17751 N N . VAL A 1 55 ? -7.521 12.686 -6.431 1.00 0.00 55 VAL A N 14
ATOM 17752 C CA . VAL A 1 55 ? -8.708 13.518 -6.272 1.00 0.00 55 VAL A CA 14
ATOM 17753 C C . VAL A 1 55 ? -9.678 12.905 -5.268 1.00 0.00 55 VAL A C 14
ATOM 17754 O O . VAL A 1 55 ? -10.390 13.618 -4.560 1.00 0.00 55 VAL A O 14
ATOM 17767 N N . THR A 1 56 ? -9.702 11.577 -5.211 1.00 0.00 56 THR A N 14
ATOM 17768 C CA . THR A 1 56 ? -10.585 10.867 -4.295 1.00 0.00 56 THR A CA 14
ATOM 17769 C C . THR A 1 56 ? -9.790 9.997 -3.329 1.00 0.00 56 THR A C 14
ATOM 17770 O O . THR A 1 56 ? -8.891 9.260 -3.735 1.00 0.00 56 THR A O 14
ATOM 17781 N N . LYS A 1 57 ? -10.127 10.085 -2.046 1.00 0.00 57 LYS A N 14
ATOM 17782 C CA . LYS A 1 57 ? -9.446 9.304 -1.020 1.00 0.00 57 LYS A CA 14
ATOM 17783 C C . LYS A 1 57 ? -9.114 7.906 -1.532 1.00 0.00 57 LYS A C 14
ATOM 17784 O O . LYS A 1 57 ? -7.950 7.508 -1.564 1.00 0.00 57 LYS A O 14
ATOM 17803 N N . GLN A 1 58 ? -10.144 7.167 -1.931 1.00 0.00 58 GLN A N 14
ATOM 17804 C CA . GLN A 1 58 ? -9.960 5.813 -2.441 1.00 0.00 58 GLN A CA 14
ATOM 17805 C C . GLN A 1 58 ? -8.779 5.751 -3.405 1.00 0.00 58 GLN A C 14
ATOM 17806 O O . GLN A 1 58 ? -7.908 4.892 -3.278 1.00 0.00 58 GLN A O 14
ATOM 17820 N N . GLU A 1 59 ? -8.759 6.667 -4.368 1.00 0.00 59 GLU A N 14
ATOM 17821 C CA . GLU A 1 59 ? -7.685 6.714 -5.354 1.00 0.00 59 GLU A CA 14
ATOM 17822 C C . GLU A 1 59 ? -6.323 6.794 -4.671 1.00 0.00 59 GLU A C 14
ATOM 17823 O O . GLU A 1 59 ? -5.355 6.180 -5.119 1.00 0.00 59 GLU A O 14
ATOM 17835 N N . ALA A 1 60 ? -6.256 7.556 -3.585 1.00 0.00 60 ALA A N 14
ATOM 17836 C CA . ALA A 1 60 ? -5.014 7.717 -2.839 1.00 0.00 60 ALA A CA 14
ATOM 17837 C C . ALA A 1 60 ? -4.583 6.400 -2.201 1.00 0.00 60 ALA A C 14
ATOM 17838 O O . ALA A 1 60 ? -3.545 5.839 -2.551 1.00 0.00 60 ALA A O 14
ATOM 17845 N N . LYS A 1 61 ? -5.387 5.912 -1.262 1.00 0.00 61 LYS A N 14
ATOM 17846 C CA . LYS A 1 61 ? -5.090 4.661 -0.575 1.00 0.00 61 LYS A CA 14
ATOM 17847 C C . LYS A 1 61 ? -4.658 3.585 -1.566 1.00 0.00 61 LYS A C 14
ATOM 17848 O O . LYS A 1 61 ? -3.789 2.766 -1.267 1.00 0.00 61 LYS A O 14
ATOM 17867 N N . GLN A 1 62 ? -5.270 3.594 -2.746 1.00 0.00 62 GLN A N 14
ATOM 17868 C CA . GLN A 1 62 ? -4.948 2.618 -3.780 1.00 0.00 62 GLN A CA 14
ATOM 17869 C C . GLN A 1 62 ? -3.483 2.726 -4.193 1.00 0.00 62 GLN A C 14
ATOM 17870 O O . GLN A 1 62 ? -2.732 1.753 -4.117 1.00 0.00 62 GLN A O 14
ATOM 17884 N N . LEU A 1 63 ? -3.084 3.915 -4.631 1.00 0.00 63 LEU A N 14
ATOM 17885 C CA . LEU A 1 63 ? -1.709 4.151 -5.057 1.00 0.00 63 LEU A CA 14
ATOM 17886 C C . LEU A 1 63 ? -0.734 3.906 -3.909 1.00 0.00 63 LEU A C 14
ATOM 17887 O O . LEU A 1 63 ? 0.276 3.223 -4.075 1.00 0.00 63 LEU A O 14
ATOM 17903 N N . ALA A 1 64 ? -1.045 4.467 -2.745 1.00 0.00 64 ALA A N 14
ATOM 17904 C CA . ALA A 1 64 ? -0.199 4.306 -1.569 1.00 0.00 64 ALA A CA 14
ATOM 17905 C C . ALA A 1 64 ? 0.437 2.920 -1.536 1.00 0.00 64 ALA A C 14
ATOM 17906 O O . ALA A 1 64 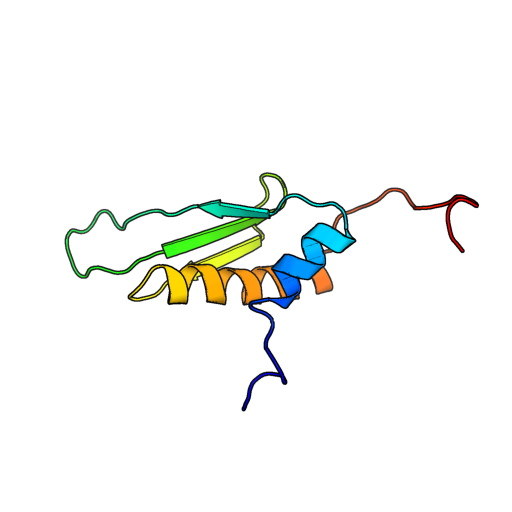? 1.638 2.784 -1.305 1.00 0.00 64 ALA A O 14
ATOM 17913 N N . ALA A 1 65 ? -0.377 1.895 -1.766 1.00 0.00 65 ALA A N 14
ATOM 17914 C CA . ALA A 1 65 ? 0.107 0.520 -1.763 1.00 0.00 65 ALA A CA 14
ATOM 17915 C C . ALA A 1 65 ? 1.067 0.274 -2.922 1.00 0.00 65 ALA A C 14
ATOM 17916 O O . ALA A 1 65 ? 2.133 -0.316 -2.745 1.00 0.00 65 ALA A O 14
ATOM 17923 N N . LYS A 1 66 ? 0.682 0.728 -4.110 1.00 0.00 66 LYS A N 14
ATOM 17924 C CA . LYS A 1 66 ? 1.508 0.558 -5.299 1.00 0.00 66 LYS A CA 14
ATOM 17925 C C . LYS A 1 66 ? 2.985 0.741 -4.966 1.00 0.00 66 LYS A C 14
ATOM 17926 O O . LYS A 1 66 ? 3.808 -0.127 -5.255 1.00 0.00 66 LYS A O 14
ATOM 17945 N N . GLU A 1 67 ? 3.314 1.876 -4.356 1.00 0.00 67 GLU A N 14
ATOM 17946 C CA . GLU A 1 67 ? 4.692 2.171 -3.984 1.00 0.00 67 GLU A CA 14
ATOM 17947 C C . GLU A 1 67 ? 5.153 1.266 -2.844 1.00 0.00 67 GLU A C 14
ATOM 17948 O O . GLU A 1 67 ? 6.176 0.591 -2.949 1.00 0.00 67 GLU A O 14
ATOM 17960 N N . ALA A 1 68 ? 4.391 1.261 -1.756 1.00 0.00 68 ALA A N 14
ATOM 17961 C CA . ALA A 1 68 ? 4.720 0.439 -0.597 1.00 0.00 68 ALA A CA 14
ATOM 17962 C C . ALA A 1 68 ? 5.200 -0.944 -1.023 1.00 0.00 68 ALA A C 14
ATOM 17963 O O . ALA A 1 68 ? 6.206 -1.445 -0.520 1.00 0.00 68 ALA A O 14
ATOM 17970 N N . TYR A 1 69 ? 4.476 -1.556 -1.953 1.00 0.00 69 TYR A N 14
ATOM 17971 C CA . TYR A 1 69 ? 4.827 -2.883 -2.445 1.00 0.00 69 TYR A CA 14
ATOM 17972 C C . TYR A 1 69 ? 6.317 -2.971 -2.759 1.00 0.00 69 TYR A C 14
ATOM 17973 O O . TYR A 1 69 ? 7.034 -3.797 -2.194 1.00 0.00 69 TYR A O 14
ATOM 17991 N N . GLN A 1 70 ? 6.776 -2.112 -3.664 1.00 0.00 70 GLN A N 14
ATOM 17992 C CA . GLN A 1 70 ? 8.181 -2.092 -4.054 1.00 0.00 70 GLN A CA 14
ATOM 17993 C C . GLN A 1 70 ? 9.087 -2.116 -2.828 1.00 0.00 70 GLN A C 14
ATOM 17994 O O . GLN A 1 70 ? 10.022 -2.912 -2.748 1.00 0.00 70 GLN A O 14
ATOM 18008 N N . LYS A 1 71 ? 8.803 -1.237 -1.872 1.00 0.00 71 LYS A N 14
ATOM 18009 C CA . LYS A 1 71 ? 9.591 -1.156 -0.648 1.00 0.00 71 LYS A CA 14
ATOM 18010 C C . LYS A 1 71 ? 9.728 -2.529 0.003 1.00 0.00 71 LYS A C 14
ATOM 18011 O O . LYS A 1 71 ? 10.838 -2.995 0.266 1.00 0.00 71 LYS A O 14
ATOM 18030 N N . LEU A 1 72 ? 8.595 -3.173 0.259 1.00 0.00 72 LEU A N 14
ATOM 18031 C CA . LEU A 1 72 ? 8.588 -4.494 0.877 1.00 0.00 72 LEU A CA 14
ATOM 18032 C C . LEU A 1 72 ? 9.554 -5.434 0.163 1.00 0.00 72 LEU A C 14
ATOM 18033 O O . LEU A 1 72 ? 10.316 -6.161 0.801 1.00 0.00 72 LEU A O 14
ATOM 18049 N N . LEU A 1 73 ? 9.517 -5.414 -1.165 1.00 0.00 73 LEU A N 14
ATOM 18050 C CA . LEU A 1 73 ? 10.390 -6.264 -1.967 1.00 0.00 73 LEU A CA 14
ATOM 18051 C C . LEU A 1 73 ? 11.857 -5.977 -1.664 1.00 0.00 73 LEU A C 14
ATOM 18052 O O . LEU A 1 73 ? 12.713 -6.853 -1.796 1.00 0.00 73 LEU A O 14
ATOM 18068 N N . LYS A 1 74 ? 12.142 -4.745 -1.256 1.00 0.00 74 LYS A N 14
ATOM 18069 C CA . LYS A 1 74 ? 13.504 -4.341 -0.931 1.00 0.00 74 LYS A CA 14
ATOM 18070 C C . LYS A 1 74 ? 13.913 -4.864 0.442 1.00 0.00 74 LYS A C 14
ATOM 18071 O O . LYS A 1 74 ? 14.956 -5.502 0.589 1.00 0.00 74 LYS A O 14
ATOM 18090 N N . SER A 1 75 ? 13.084 -4.592 1.445 1.00 0.00 75 SER A N 14
ATOM 18091 C CA . SER A 1 75 ? 13.361 -5.033 2.807 1.00 0.00 75 SER A CA 14
ATOM 18092 C C . SER A 1 75 ? 12.113 -5.631 3.449 1.00 0.00 75 SER A C 14
ATOM 18093 O O . SER A 1 75 ? 11.359 -4.954 4.149 1.00 0.00 75 SER A O 14
ATOM 18101 N N . PRO A 1 76 ? 11.888 -6.930 3.206 1.00 0.00 76 PRO A N 14
ATOM 18102 C CA . PRO A 1 76 ? 10.733 -7.649 3.750 1.00 0.00 76 PRO A CA 14
ATOM 18103 C C . PRO A 1 76 ? 10.832 -7.848 5.259 1.00 0.00 76 PRO A C 14
ATOM 18104 O O . PRO A 1 76 ? 11.867 -7.596 5.876 1.00 0.00 76 PRO A O 14
ATOM 18115 N N . PRO A 1 77 ? 9.731 -8.312 5.869 1.00 0.00 77 PRO A N 14
ATOM 18116 C CA . PRO A 1 77 ? 9.670 -8.556 7.313 1.00 0.00 77 PRO A CA 14
ATOM 18117 C C . PRO A 1 77 ? 10.526 -9.746 7.737 1.00 0.00 77 PRO A C 14
ATOM 18118 O O . PRO A 1 77 ? 10.345 -10.860 7.246 1.00 0.00 77 PRO A O 14
ATOM 18129 N N . LYS A 1 78 ? 11.458 -9.502 8.652 1.00 0.00 78 LYS A N 14
ATOM 18130 C CA . LYS A 1 78 ? 12.341 -10.553 9.144 1.00 0.00 78 LYS A CA 14
ATOM 18131 C C . LYS A 1 78 ? 11.555 -11.606 9.918 1.00 0.00 78 LYS A C 14
ATOM 18132 O O . LYS A 1 78 ? 11.674 -12.803 9.655 1.00 0.00 78 LYS A O 14
ATOM 18151 N N . THR A 1 79 ? 10.750 -11.153 10.874 1.00 0.00 79 THR A N 14
ATOM 18152 C CA . THR A 1 79 ? 9.944 -12.056 11.686 1.00 0.00 79 THR A CA 14
ATOM 18153 C C . THR A 1 79 ? 8.456 -11.843 11.432 1.00 0.00 79 THR A C 14
ATOM 18154 O O . THR A 1 79 ? 7.979 -10.710 11.394 1.00 0.00 79 THR A O 14
ATOM 18165 N N . ALA A 1 80 ? 7.727 -12.941 11.260 1.00 0.00 80 ALA A N 14
ATOM 18166 C CA . ALA A 1 80 ? 6.292 -12.875 11.012 1.00 0.00 80 ALA A CA 14
ATOM 18167 C C . ALA A 1 80 ? 5.504 -13.009 12.311 1.00 0.00 80 ALA A C 14
ATOM 18168 O O . ALA A 1 80 ? 4.645 -13.880 12.440 1.00 0.00 80 ALA A O 14
ATOM 18175 N N . GLY A 1 81 ? 5.803 -12.140 13.272 1.00 0.00 81 GLY A N 14
ATOM 18176 C CA . GLY A 1 81 ? 5.114 -12.179 14.548 1.00 0.00 81 GLY A CA 14
ATOM 18177 C C . GLY A 1 81 ? 5.376 -13.464 15.309 1.00 0.00 81 GLY A C 14
ATOM 18178 O O . GLY A 1 81 ? 5.429 -14.544 14.720 1.00 0.00 81 GLY A O 14
ATOM 18182 N N . THR A 1 82 ? 5.541 -13.349 16.623 1.00 0.00 82 THR A N 14
ATOM 18183 C CA . THR A 1 82 ? 5.802 -14.510 17.465 1.00 0.00 82 THR A CA 14
ATOM 18184 C C . THR A 1 82 ? 4.528 -14.984 18.156 1.00 0.00 82 THR A C 14
ATOM 18185 O O . THR A 1 82 ? 3.797 -14.188 18.745 1.00 0.00 82 THR A O 14
ATOM 18196 N N . SER A 1 83 ? 4.269 -16.286 18.081 1.00 0.00 83 SER A N 14
ATOM 18197 C CA . SER A 1 83 ? 3.082 -16.866 18.697 1.00 0.00 83 SER A CA 14
ATOM 18198 C C . SER A 1 83 ? 3.053 -16.579 20.195 1.00 0.00 83 SER A C 14
ATOM 18199 O O . SER A 1 83 ? 4.055 -16.171 20.781 1.00 0.00 83 SER A O 14
ATOM 18207 N N . GLY A 1 84 ? 1.894 -16.797 20.811 1.00 0.00 84 GLY A N 14
ATOM 18208 C CA . GLY A 1 84 ? 1.754 -16.557 22.235 1.00 0.00 84 GLY A CA 14
ATOM 18209 C C . GLY A 1 84 ? 0.317 -16.674 22.704 1.00 0.00 84 GLY A C 14
ATOM 18210 O O . GLY A 1 84 ? -0.483 -17.421 22.141 1.00 0.00 84 GLY A O 14
ATOM 18214 N N . PRO A 1 85 ? -0.027 -15.924 23.762 1.00 0.00 85 PRO A N 14
ATOM 18215 C CA . PRO A 1 85 ? -1.378 -15.931 24.331 1.00 0.00 85 PRO A CA 14
ATOM 18216 C C . PRO A 1 85 ? -2.399 -15.274 23.408 1.00 0.00 85 PRO A C 14
ATOM 18217 O O . PRO A 1 85 ? -2.284 -14.093 23.081 1.00 0.00 85 PRO A O 14
ATOM 18228 N N . SER A 1 86 ? -3.397 -16.047 22.992 1.00 0.00 86 SER A N 14
ATOM 18229 C CA . SER A 1 86 ? -4.437 -15.540 22.104 1.00 0.00 86 SER A CA 14
ATOM 18230 C C . SER A 1 86 ? -5.733 -16.326 22.280 1.00 0.00 86 SER A C 14
ATOM 18231 O O . SER A 1 86 ? -5.758 -17.361 22.946 1.00 0.00 86 SER A O 14
ATOM 18239 N N . SER A 1 87 ? -6.807 -15.826 21.679 1.00 0.00 87 SER A N 14
ATOM 18240 C CA . SER A 1 87 ? -8.108 -16.478 21.772 1.00 0.00 87 SER A CA 14
ATOM 18241 C C . SER A 1 87 ? -8.370 -16.968 23.193 1.00 0.00 87 SER A C 14
ATOM 18242 O O . SER A 1 87 ? -8.882 -18.068 23.398 1.00 0.00 87 SER A O 14
ATOM 18250 N N . GLY A 1 88 ? -8.014 -16.142 24.173 1.00 0.00 88 GLY A N 14
ATOM 18251 C CA . GLY A 1 88 ? -8.217 -16.508 25.562 1.00 0.00 88 GLY A CA 14
ATOM 18252 C C . GLY A 1 88 ? -7.893 -15.374 26.514 1.00 0.00 88 GLY A C 14
ATOM 18253 O O . GLY A 1 88 ? -6.758 -14.898 26.560 1.00 0.00 88 GLY A O 14
ATOM 18257 N N . GLY A 1 1 ? 9.317 -15.653 -7.215 1.00 0.00 1 GLY A N 15
ATOM 18258 C CA . GLY A 1 1 ? 10.194 -14.499 -7.285 1.00 0.00 1 GLY A CA 15
ATOM 18259 C C . GLY A 1 1 ? 10.043 -13.734 -8.585 1.00 0.00 1 GLY A C 15
ATOM 18260 O O . GLY A 1 1 ? 9.381 -12.697 -8.629 1.00 0.00 1 GLY A O 15
ATOM 18264 N N . SER A 1 2 ? 10.659 -14.245 -9.646 1.00 0.00 2 SER A N 15
ATOM 18265 C CA . SER A 1 2 ? 10.594 -13.599 -10.952 1.00 0.00 2 SER A CA 15
ATOM 18266 C C . SER A 1 2 ? 9.253 -13.873 -11.627 1.00 0.00 2 SER A C 15
ATOM 18267 O O . SER A 1 2 ? 9.126 -14.803 -12.424 1.00 0.00 2 SER A O 15
ATOM 18275 N N . SER A 1 3 ? 8.256 -13.056 -11.303 1.00 0.00 3 SER A N 15
ATOM 18276 C CA . SER A 1 3 ? 6.924 -13.212 -11.874 1.00 0.00 3 SER A CA 15
ATOM 18277 C C . SER A 1 3 ? 6.168 -11.887 -11.859 1.00 0.00 3 SER A C 15
ATOM 18278 O O . SER A 1 3 ? 6.524 -10.965 -11.126 1.00 0.00 3 SER A O 15
ATOM 18286 N N . GLY A 1 4 ? 5.121 -11.800 -12.674 1.00 0.00 4 GLY A N 15
ATOM 18287 C CA . GLY A 1 4 ? 4.331 -10.584 -12.740 1.00 0.00 4 GLY A CA 15
ATOM 18288 C C . GLY A 1 4 ? 2.971 -10.742 -12.091 1.00 0.00 4 GLY A C 15
ATOM 18289 O O . GLY A 1 4 ? 2.477 -11.858 -11.930 1.00 0.00 4 GLY A O 15
ATOM 18293 N N . SER A 1 5 ? 2.363 -9.621 -11.714 1.00 0.00 5 SER A N 15
ATOM 18294 C CA . SER A 1 5 ? 1.054 -9.639 -11.073 1.00 0.00 5 SER A CA 15
ATOM 18295 C C . SER A 1 5 ? 0.145 -8.564 -11.662 1.00 0.00 5 SER A C 15
ATOM 18296 O O . SER A 1 5 ? 0.607 -7.653 -12.348 1.00 0.00 5 SER A O 15
ATOM 18304 N N . SER A 1 6 ? -1.151 -8.679 -11.389 1.00 0.00 6 SER A N 15
ATOM 18305 C CA . SER A 1 6 ? -2.126 -7.720 -11.894 1.00 0.00 6 SER A CA 15
ATOM 18306 C C . SER A 1 6 ? -2.704 -6.882 -10.758 1.00 0.00 6 SER A C 15
ATOM 18307 O O . SER A 1 6 ? -3.547 -7.350 -9.993 1.00 0.00 6 SER A O 15
ATOM 18315 N N . GLY A 1 7 ? -2.242 -5.640 -10.653 1.00 0.00 7 GLY A N 15
ATOM 18316 C CA . GLY A 1 7 ? -2.723 -4.755 -9.608 1.00 0.00 7 GLY A CA 15
ATOM 18317 C C . GLY A 1 7 ? -2.023 -4.989 -8.283 1.00 0.00 7 GLY A C 15
ATOM 18318 O O . GLY A 1 7 ? -2.085 -6.085 -7.726 1.00 0.00 7 GLY A O 15
ATOM 18322 N N . TYR A 1 8 ? -1.355 -3.958 -7.779 1.00 0.00 8 TYR A N 15
ATOM 18323 C CA . TYR A 1 8 ? -0.637 -4.057 -6.514 1.00 0.00 8 TYR A CA 15
ATOM 18324 C C . TYR A 1 8 ? -1.471 -3.493 -5.368 1.00 0.00 8 TYR A C 15
ATOM 18325 O O . TYR A 1 8 ? -1.349 -3.930 -4.223 1.00 0.00 8 TYR A O 15
ATOM 18343 N N . ILE A 1 9 ? -2.320 -2.521 -5.686 1.00 0.00 9 ILE A N 15
ATOM 18344 C CA . ILE A 1 9 ? -3.176 -1.898 -4.684 1.00 0.00 9 ILE A CA 15
ATOM 18345 C C . ILE A 1 9 ? -3.587 -2.901 -3.611 1.00 0.00 9 ILE A C 15
ATOM 18346 O O . ILE A 1 9 ? -3.629 -2.575 -2.426 1.00 0.00 9 ILE A O 15
ATOM 18362 N N . GLY A 1 10 ? -3.887 -4.125 -4.035 1.00 0.00 10 GLY A N 15
ATOM 18363 C CA . GLY A 1 10 ? -4.288 -5.158 -3.098 1.00 0.00 10 GLY A CA 15
ATOM 18364 C C . GLY A 1 10 ? -3.119 -6.002 -2.631 1.00 0.00 10 GLY A C 15
ATOM 18365 O O . GLY A 1 10 ? -3.112 -6.496 -1.502 1.00 0.00 10 GLY A O 15
ATOM 18369 N N . LEU A 1 11 ? -2.128 -6.170 -3.499 1.00 0.00 11 LEU A N 15
ATOM 18370 C CA . LEU A 1 11 ? -0.948 -6.962 -3.170 1.00 0.00 11 LEU A CA 15
ATOM 18371 C C . LEU A 1 11 ? -0.524 -6.732 -1.723 1.00 0.00 11 LEU A C 15
ATOM 18372 O O . LEU A 1 11 ? -0.385 -7.678 -0.947 1.00 0.00 11 LEU A O 15
ATOM 18388 N N . VAL A 1 12 ? -0.321 -5.468 -1.365 1.00 0.00 12 VAL A N 15
ATOM 18389 C CA . VAL A 1 12 ? 0.084 -5.113 -0.010 1.00 0.00 12 VAL A CA 15
ATOM 18390 C C . VAL A 1 12 ? -0.869 -5.706 1.022 1.00 0.00 12 VAL A C 15
ATOM 18391 O O . VAL A 1 12 ? -0.464 -6.494 1.875 1.00 0.00 12 VAL A O 15
ATOM 18404 N N . ASN A 1 13 ? -2.139 -5.321 0.937 1.00 0.00 13 ASN A N 15
ATOM 18405 C CA . ASN A 1 13 ? -3.151 -5.816 1.864 1.00 0.00 13 ASN A CA 15
ATOM 18406 C C . ASN A 1 13 ? -2.873 -7.265 2.250 1.00 0.00 13 ASN A C 15
ATOM 18407 O O . ASN A 1 13 ? -2.801 -7.601 3.432 1.00 0.00 13 ASN A O 15
ATOM 18418 N N . SER A 1 14 ? -2.717 -8.120 1.244 1.00 0.00 14 SER A N 15
ATOM 18419 C CA . SER A 1 14 ? -2.450 -9.535 1.478 1.00 0.00 14 SER A CA 15
ATOM 18420 C C . SER A 1 14 ? -1.029 -9.742 1.992 1.00 0.00 14 SER A C 15
ATOM 18421 O O . SER A 1 14 ? -0.792 -10.554 2.887 1.00 0.00 14 SER A O 15
ATOM 18429 N N . PHE A 1 15 ? -0.086 -9.001 1.420 1.00 0.00 15 PHE A N 15
ATOM 18430 C CA . PHE A 1 15 ? 1.313 -9.103 1.819 1.00 0.00 15 PHE A CA 15
ATOM 18431 C C . PHE A 1 15 ? 1.447 -9.105 3.339 1.00 0.00 15 PHE A C 15
ATOM 18432 O O . PHE A 1 15 ? 1.936 -10.068 3.929 1.00 0.00 15 PHE A O 15
ATOM 18449 N N . ALA A 1 16 ? 1.009 -8.018 3.967 1.00 0.00 16 ALA A N 15
ATOM 18450 C CA . ALA A 1 16 ? 1.078 -7.894 5.418 1.00 0.00 16 ALA A CA 15
ATOM 18451 C C . ALA A 1 16 ? 0.565 -9.157 6.101 1.00 0.00 16 ALA A C 15
ATOM 18452 O O . ALA A 1 16 ? 1.308 -9.833 6.812 1.00 0.00 16 ALA A O 15
ATOM 18459 N N . GLN A 1 17 ? -0.708 -9.468 5.882 1.00 0.00 17 GLN A N 15
ATOM 18460 C CA . GLN A 1 17 ? -1.319 -10.650 6.479 1.00 0.00 17 GLN A CA 15
ATOM 18461 C C . GLN A 1 17 ? -0.380 -11.849 6.397 1.00 0.00 17 GLN A C 15
ATOM 18462 O O . GLN A 1 17 ? -0.131 -12.526 7.394 1.00 0.00 17 GLN A O 15
ATOM 18476 N N . LYS A 1 18 ? 0.138 -12.107 5.201 1.00 0.00 18 LYS A N 15
ATOM 18477 C CA . LYS A 1 18 ? 1.051 -13.224 4.986 1.00 0.00 18 LYS A CA 15
ATOM 18478 C C . LYS A 1 18 ? 2.235 -13.150 5.945 1.00 0.00 18 LYS A C 15
ATOM 18479 O O . LYS A 1 18 ? 2.658 -14.162 6.505 1.00 0.00 18 LYS A O 15
ATOM 18498 N N . LYS A 1 19 ? 2.766 -11.946 6.130 1.00 0.00 19 LYS A N 15
ATOM 18499 C CA . LYS A 1 19 ? 3.900 -11.739 7.023 1.00 0.00 19 LYS A CA 15
ATOM 18500 C C . LYS A 1 19 ? 3.428 -11.351 8.421 1.00 0.00 19 LYS A C 15
ATOM 18501 O O . LYS A 1 19 ? 4.174 -10.750 9.195 1.00 0.00 19 LYS A O 15
ATOM 18520 N N . LYS A 1 20 ? 2.186 -11.698 8.739 1.00 0.00 20 LYS A N 15
ATOM 18521 C CA . LYS A 1 20 ? 1.615 -11.389 10.044 1.00 0.00 20 LYS A CA 15
ATOM 18522 C C . LYS A 1 20 ? 1.965 -9.966 10.468 1.00 0.00 20 LYS A C 15
ATOM 18523 O O . LYS A 1 20 ? 2.102 -9.678 11.658 1.00 0.00 20 LYS A O 15
ATOM 18542 N N . LEU A 1 21 ? 2.108 -9.080 9.489 1.00 0.00 21 LEU A N 15
ATOM 18543 C CA . LEU A 1 21 ? 2.442 -7.686 9.761 1.00 0.00 21 LEU A CA 15
ATOM 18544 C C . LEU A 1 21 ? 1.180 -6.839 9.887 1.00 0.00 21 LEU A C 15
ATOM 18545 O O . LEU A 1 21 ? 0.068 -7.330 9.690 1.00 0.00 21 LEU A O 15
ATOM 18561 N N . SER A 1 22 ? 1.359 -5.563 10.213 1.00 0.00 22 SER A N 15
ATOM 18562 C CA . SER A 1 22 ? 0.235 -4.648 10.367 1.00 0.00 22 SER A CA 15
ATOM 18563 C C . SER A 1 22 ? 0.317 -3.512 9.351 1.00 0.00 22 SER A C 15
ATOM 18564 O O . SER A 1 22 ? 1.396 -2.992 9.070 1.00 0.00 22 SER A O 15
ATOM 18572 N N . VAL A 1 23 ? -0.834 -3.132 8.805 1.00 0.00 23 VAL A N 15
ATOM 18573 C CA . VAL A 1 23 ? -0.894 -2.057 7.821 1.00 0.00 23 VAL A CA 15
ATOM 18574 C C . VAL A 1 23 ? -1.838 -0.949 8.275 1.00 0.00 23 VAL A C 15
ATOM 18575 O O . VAL A 1 23 ? -2.942 -1.215 8.749 1.00 0.00 23 VAL A O 15
ATOM 18588 N N . ASN A 1 24 ? -1.396 0.295 8.126 1.00 0.00 24 ASN A N 15
ATOM 18589 C CA . ASN A 1 24 ? -2.202 1.445 8.521 1.00 0.00 24 ASN A CA 15
ATOM 18590 C C . ASN A 1 24 ? -2.286 2.465 7.390 1.00 0.00 24 ASN A C 15
ATOM 18591 O O . ASN A 1 24 ? -1.297 2.735 6.708 1.00 0.00 24 ASN A O 15
ATOM 18602 N N . TYR A 1 25 ? -3.474 3.028 7.196 1.00 0.00 25 TYR A N 15
ATOM 18603 C CA . TYR A 1 25 ? -3.689 4.016 6.146 1.00 0.00 25 TYR A CA 15
ATOM 18604 C C . TYR A 1 25 ? -3.980 5.390 6.742 1.00 0.00 25 TYR A C 15
ATOM 18605 O O . TYR A 1 25 ? -5.114 5.689 7.115 1.00 0.00 25 TYR A O 15
ATOM 18623 N N . GLU A 1 26 ? -2.946 6.222 6.827 1.00 0.00 26 GLU A N 15
ATOM 18624 C CA . GLU A 1 26 ? -3.091 7.565 7.378 1.00 0.00 26 GLU A CA 15
ATOM 18625 C C . GLU A 1 26 ? -3.552 8.547 6.305 1.00 0.00 26 GLU A C 15
ATOM 18626 O O . GLU A 1 26 ? -3.096 8.492 5.163 1.00 0.00 26 GLU A O 15
ATOM 18638 N N . GLN A 1 27 ? -4.459 9.442 6.681 1.00 0.00 27 GLN A N 15
ATOM 18639 C CA . GLN A 1 27 ? -4.982 10.435 5.750 1.00 0.00 27 GLN A CA 15
ATOM 18640 C C . GLN A 1 27 ? -4.603 11.846 6.189 1.00 0.00 27 GLN A C 15
ATOM 18641 O O . GLN A 1 27 ? -4.350 12.092 7.369 1.00 0.00 27 GLN A O 15
ATOM 18655 N N . CYS A 1 28 ? -4.566 12.767 5.233 1.00 0.00 28 CYS A N 15
ATOM 18656 C CA . CYS A 1 28 ? -4.216 14.154 5.521 1.00 0.00 28 CYS A CA 15
ATOM 18657 C C . CYS A 1 28 ? -5.274 14.810 6.401 1.00 0.00 28 CYS A C 15
ATOM 18658 O O . CYS A 1 28 ? -6.435 14.402 6.401 1.00 0.00 28 CYS A O 15
ATOM 18666 N N . GLU A 1 29 ? -4.864 15.828 7.152 1.00 0.00 29 GLU A N 15
ATOM 18667 C CA . GLU A 1 29 ? -5.778 16.539 8.039 1.00 0.00 29 GLU A CA 15
ATOM 18668 C C . GLU A 1 29 ? -6.689 17.472 7.247 1.00 0.00 29 GLU A C 15
ATOM 18669 O O . GLU A 1 29 ? -6.298 18.049 6.232 1.00 0.00 29 GLU A O 15
ATOM 18681 N N . PRO A 1 30 ? -7.934 17.626 7.721 1.00 0.00 30 PRO A N 15
ATOM 18682 C CA . PRO A 1 30 ? -8.927 18.488 7.074 1.00 0.00 30 PRO A CA 15
ATOM 18683 C C . PRO A 1 30 ? -8.588 19.968 7.211 1.00 0.00 30 PRO A C 15
ATOM 18684 O O . PRO A 1 30 ? -8.801 20.568 8.264 1.00 0.00 30 PRO A O 15
ATOM 18695 N N . ASN A 1 31 ? -8.059 20.551 6.141 1.00 0.00 31 ASN A N 15
ATOM 18696 C CA . ASN A 1 31 ? -7.690 21.962 6.143 1.00 0.00 31 ASN A CA 15
ATOM 18697 C C . ASN A 1 31 ? -8.658 22.779 5.292 1.00 0.00 31 ASN A C 15
ATOM 18698 O O . ASN A 1 31 ? -9.147 22.308 4.265 1.00 0.00 31 ASN A O 15
ATOM 18709 N N . SER A 1 32 ? -8.928 24.005 5.726 1.00 0.00 32 SER A N 15
ATOM 18710 C CA . SER A 1 32 ? -9.840 24.887 5.007 1.00 0.00 32 SER A CA 15
ATOM 18711 C C . SER A 1 32 ? -9.080 25.758 4.011 1.00 0.00 32 SER A C 15
ATOM 18712 O O . SER A 1 32 ? -9.484 26.884 3.722 1.00 0.00 32 SER A O 15
ATOM 18720 N N . GLU A 1 33 ? -7.978 25.228 3.490 1.00 0.00 33 GLU A N 15
ATOM 18721 C CA . GLU A 1 33 ? -7.161 25.958 2.528 1.00 0.00 33 GLU A CA 15
ATOM 18722 C C . GLU A 1 33 ? -7.326 25.379 1.125 1.00 0.00 33 GLU A C 15
ATOM 18723 O O . GLU A 1 33 ? -6.758 24.335 0.801 1.00 0.00 33 GLU A O 15
ATOM 18735 N N . LEU A 1 34 ? -8.107 26.063 0.297 1.00 0.00 34 LEU A N 15
ATOM 18736 C CA . LEU A 1 34 ? -8.348 25.618 -1.071 1.00 0.00 34 LEU A CA 15
ATOM 18737 C C . LEU A 1 34 ? -7.112 25.833 -1.939 1.00 0.00 34 LEU A C 15
ATOM 18738 O O . LEU A 1 34 ? -6.277 26.697 -1.670 1.00 0.00 34 LEU A O 15
ATOM 18754 N N . PRO A 1 35 ? -6.993 25.031 -3.007 1.00 0.00 35 PRO A N 15
ATOM 18755 C CA . PRO A 1 35 ? -7.980 23.999 -3.337 1.00 0.00 35 PRO A CA 15
ATOM 18756 C C . PRO A 1 35 ? -7.963 22.842 -2.345 1.00 0.00 35 PRO A C 15
ATOM 18757 O O . PRO A 1 35 ? -7.148 22.816 -1.423 1.00 0.00 35 PRO A O 15
ATOM 18768 N N . GLN A 1 36 ? -8.868 21.888 -2.539 1.00 0.00 36 GLN A N 15
ATOM 18769 C CA . GLN A 1 36 ? -8.956 20.729 -1.659 1.00 0.00 36 GLN A CA 15
ATOM 18770 C C . GLN A 1 36 ? -8.546 19.456 -2.393 1.00 0.00 36 GLN A C 15
ATOM 18771 O O . GLN A 1 36 ? -9.062 19.156 -3.470 1.00 0.00 36 GLN A O 15
ATOM 18785 N N . ARG A 1 37 ? -7.616 18.713 -1.804 1.00 0.00 37 ARG A N 15
ATOM 18786 C CA . ARG A 1 37 ? -7.135 17.474 -2.403 1.00 0.00 37 ARG A CA 15
ATOM 18787 C C . ARG A 1 37 ? -7.082 16.354 -1.367 1.00 0.00 37 ARG A C 15
ATOM 18788 O O . ARG A 1 37 ? -7.045 16.609 -0.163 1.00 0.00 37 ARG A O 15
ATOM 18809 N N . PHE A 1 38 ? -7.078 15.114 -1.844 1.00 0.00 38 PHE A N 15
ATOM 18810 C CA . PHE A 1 38 ? -7.030 13.955 -0.960 1.00 0.00 38 PHE A CA 15
ATOM 18811 C C . PHE A 1 38 ? -5.667 13.274 -1.029 1.00 0.00 38 PHE A C 15
ATOM 18812 O O . PHE A 1 38 ? -5.163 12.978 -2.113 1.00 0.00 38 PHE A O 15
ATOM 18829 N N . ILE A 1 39 ? -5.075 13.029 0.135 1.00 0.00 39 ILE A N 15
ATOM 18830 C CA . ILE A 1 39 ? -3.771 12.383 0.208 1.00 0.00 39 ILE A CA 15
ATOM 18831 C C . ILE A 1 39 ? -3.750 11.305 1.286 1.00 0.00 39 ILE A C 15
ATOM 18832 O O . ILE A 1 39 ? -4.136 11.550 2.430 1.00 0.00 39 ILE A O 15
ATOM 18848 N N . CYS A 1 40 ? -3.295 10.114 0.916 1.00 0.00 40 CYS A N 15
ATOM 18849 C CA . CYS A 1 40 ? -3.223 8.998 1.853 1.00 0.00 40 CYS A CA 15
ATOM 18850 C C . CYS A 1 40 ? -1.810 8.426 1.908 1.00 0.00 40 CYS A C 15
ATOM 18851 O O . CYS A 1 40 ? -1.039 8.553 0.957 1.00 0.00 40 CYS A O 15
ATOM 18859 N N . LYS A 1 41 ? -1.476 7.797 3.030 1.00 0.00 41 LYS A N 15
ATOM 18860 C CA . LYS A 1 41 ? -0.156 7.205 3.212 1.00 0.00 41 LYS A CA 15
ATOM 18861 C C . LYS A 1 41 ? -0.261 5.831 3.866 1.00 0.00 41 LYS A C 15
ATOM 18862 O O . LYS A 1 41 ? -0.900 5.676 4.907 1.00 0.00 41 LYS A O 15
ATOM 18881 N N . CYS A 1 42 ? 0.371 4.838 3.249 1.00 0.00 42 CYS A N 15
ATOM 18882 C CA . CYS A 1 42 ? 0.349 3.477 3.772 1.00 0.00 42 CYS A CA 15
ATOM 18883 C C . CYS A 1 42 ? 1.592 3.195 4.609 1.00 0.00 42 CYS A C 15
ATOM 18884 O O . CYS A 1 42 ? 2.709 3.160 4.091 1.00 0.00 42 CYS A O 15
ATOM 18892 N N . LYS A 1 43 ? 1.392 2.997 5.908 1.00 0.00 43 LYS A N 15
ATOM 18893 C CA . LYS A 1 43 ? 2.497 2.719 6.819 1.00 0.00 43 LYS A CA 15
ATOM 18894 C C . LYS A 1 43 ? 2.401 1.301 7.373 1.00 0.00 43 LYS A C 15
ATOM 18895 O O . LYS A 1 43 ? 1.340 0.874 7.831 1.00 0.00 43 LYS A O 15
ATOM 18914 N N . ILE A 1 44 ? 3.514 0.578 7.330 1.00 0.00 44 ILE A N 15
ATOM 18915 C CA . ILE A 1 44 ? 3.555 -0.791 7.831 1.00 0.00 44 ILE A CA 15
ATOM 18916 C C . ILE A 1 44 ? 4.153 -0.845 9.233 1.00 0.00 44 ILE A C 15
ATOM 18917 O O . ILE A 1 44 ? 5.356 -0.663 9.414 1.00 0.00 44 ILE A O 15
ATOM 18933 N N . GLY A 1 45 ? 3.303 -1.100 10.223 1.00 0.00 45 GLY A N 15
ATOM 18934 C CA . GLY A 1 45 ? 3.766 -1.176 11.597 1.00 0.00 45 GLY A CA 15
ATOM 18935 C C . GLY A 1 45 ? 4.374 0.127 12.077 1.00 0.00 45 GLY A C 15
ATOM 18936 O O . GLY A 1 45 ? 5.435 0.130 12.700 1.00 0.00 45 GLY A O 15
ATOM 18940 N N . GLN A 1 46 ? 3.702 1.235 11.784 1.00 0.00 46 GLN A N 15
ATOM 18941 C CA . GLN A 1 46 ? 4.185 2.550 12.189 1.00 0.00 46 GLN A CA 15
ATOM 18942 C C . GLN A 1 46 ? 5.426 2.942 11.394 1.00 0.00 46 GLN A C 15
ATOM 18943 O O . GLN A 1 46 ? 6.253 3.726 11.860 1.00 0.00 46 GLN A O 15
ATOM 18957 N N . THR A 1 47 ? 5.551 2.391 10.191 1.00 0.00 47 THR A N 15
ATOM 18958 C CA . THR A 1 47 ? 6.692 2.681 9.332 1.00 0.00 47 THR A CA 15
ATOM 18959 C C . THR A 1 47 ? 6.239 3.201 7.973 1.00 0.00 47 THR A C 15
ATOM 18960 O O . THR A 1 47 ? 5.320 2.654 7.363 1.00 0.00 47 THR A O 15
ATOM 18971 N N . MET A 1 48 ? 6.889 4.261 7.503 1.00 0.00 48 MET A N 15
ATOM 18972 C CA . MET A 1 48 ? 6.553 4.853 6.213 1.00 0.00 48 MET A CA 15
ATOM 18973 C C . MET A 1 48 ? 7.093 4.003 5.067 1.00 0.00 48 MET A C 15
ATOM 18974 O O . MET A 1 48 ? 8.303 3.822 4.933 1.00 0.00 48 MET A O 15
ATOM 18988 N N . TYR A 1 49 ? 6.188 3.485 4.245 1.00 0.00 49 TYR A N 15
ATOM 18989 C CA . TYR A 1 49 ? 6.573 2.652 3.112 1.00 0.00 49 TYR A CA 15
ATOM 18990 C C . TYR A 1 49 ? 6.206 3.323 1.792 1.00 0.00 49 TYR A C 15
ATOM 18991 O O . TYR A 1 49 ? 7.073 3.620 0.971 1.00 0.00 49 TYR A O 15
ATOM 19009 N N . GLY A 1 50 ? 4.912 3.559 1.595 1.00 0.00 50 GLY A N 15
ATOM 19010 C CA . GLY A 1 50 ? 4.451 4.194 0.375 1.00 0.00 50 GLY A CA 15
ATOM 19011 C C . GLY A 1 50 ? 3.367 5.222 0.629 1.00 0.00 50 GLY A C 15
ATOM 19012 O O . GLY A 1 50 ? 2.583 5.089 1.570 1.00 0.00 50 GLY A O 15
ATOM 19016 N N . THR A 1 51 ? 3.321 6.252 -0.209 1.00 0.00 51 THR A N 15
ATOM 19017 C CA . THR A 1 51 ? 2.327 7.308 -0.069 1.00 0.00 51 THR A CA 15
ATOM 19018 C C . THR A 1 51 ? 1.543 7.501 -1.362 1.00 0.00 51 THR A C 15
ATOM 19019 O O . THR A 1 51 ? 2.123 7.592 -2.443 1.00 0.00 51 THR A O 15
ATOM 19030 N N . GLY A 1 52 ? 0.220 7.564 -1.243 1.00 0.00 52 GLY A N 15
ATOM 19031 C CA . GLY A 1 52 ? -0.622 7.747 -2.412 1.00 0.00 52 GLY A CA 15
ATOM 19032 C C . GLY A 1 52 ? -1.366 9.067 -2.389 1.00 0.00 52 GLY A C 15
ATOM 19033 O O . GLY A 1 52 ? -1.923 9.456 -1.363 1.00 0.00 52 GLY A O 15
ATOM 19037 N N . SER A 1 53 ? -1.374 9.760 -3.524 1.00 0.00 53 SER A N 15
ATOM 19038 C CA . SER A 1 53 ? -2.051 11.047 -3.629 1.00 0.00 53 SER A CA 15
ATOM 19039 C C . SER A 1 53 ? -3.048 11.044 -4.784 1.00 0.00 53 SER A C 15
ATOM 19040 O O . SER A 1 53 ? -2.738 10.591 -5.885 1.00 0.00 53 SER A O 15
ATOM 19048 N N . GLY A 1 54 ? -4.248 11.554 -4.523 1.00 0.00 54 GLY A N 15
ATOM 19049 C CA . GLY A 1 54 ? -5.273 11.601 -5.549 1.00 0.00 54 GLY A CA 15
ATOM 19050 C C . GLY A 1 54 ? -6.434 12.498 -5.168 1.00 0.00 54 GLY A C 15
ATOM 19051 O O . GLY A 1 54 ? -6.756 12.642 -3.988 1.00 0.00 54 GLY A O 15
ATOM 19055 N N . VAL A 1 55 ? -7.064 13.105 -6.169 1.00 0.00 55 VAL A N 15
ATOM 19056 C CA . VAL A 1 55 ? -8.196 13.993 -5.933 1.00 0.00 55 VAL A CA 15
ATOM 19057 C C . VAL A 1 55 ? -9.147 13.408 -4.895 1.00 0.00 55 VAL A C 15
ATOM 19058 O O . VAL A 1 55 ? -9.712 14.133 -4.075 1.00 0.00 55 VAL A O 15
ATOM 19071 N N . THR A 1 56 ? -9.320 12.091 -4.934 1.00 0.00 56 THR A N 15
ATOM 19072 C CA . THR A 1 56 ? -10.203 11.407 -3.998 1.00 0.00 56 THR A CA 15
ATOM 19073 C C . THR A 1 56 ? -9.418 10.471 -3.086 1.00 0.00 56 THR A C 15
ATOM 19074 O O . THR A 1 56 ? -8.404 9.902 -3.488 1.00 0.00 56 THR A O 15
ATOM 19085 N N . LYS A 1 57 ? -9.895 10.315 -1.855 1.00 0.00 57 LYS A N 15
ATOM 19086 C CA . LYS A 1 57 ? -9.240 9.446 -0.885 1.00 0.00 57 LYS A CA 15
ATOM 19087 C C . LYS A 1 57 ? -8.922 8.086 -1.500 1.00 0.00 57 LYS A C 15
ATOM 19088 O O . LYS A 1 57 ? -7.762 7.684 -1.571 1.00 0.00 57 LYS A O 15
ATOM 19107 N N . GLN A 1 58 ? -9.961 7.385 -1.943 1.00 0.00 58 GLN A N 15
ATOM 19108 C CA . GLN A 1 58 ? -9.791 6.072 -2.553 1.00 0.00 58 GLN A CA 15
ATOM 19109 C C . GLN A 1 58 ? -8.620 6.072 -3.530 1.00 0.00 58 GLN A C 15
ATOM 19110 O O . GLN A 1 58 ? -7.593 5.442 -3.281 1.00 0.00 58 GLN A O 15
ATOM 19124 N N . GLU A 1 59 ? -8.783 6.783 -4.641 1.00 0.00 59 GLU A N 15
ATOM 19125 C CA . GLU A 1 59 ? -7.739 6.864 -5.656 1.00 0.00 59 GLU A CA 15
ATOM 19126 C C . GLU A 1 59 ? -6.357 6.910 -5.011 1.00 0.00 59 GLU A C 15
ATOM 19127 O O . GLU A 1 59 ? -5.428 6.240 -5.462 1.00 0.00 59 GLU A O 15
ATOM 19139 N N . ALA A 1 60 ? -6.229 7.706 -3.955 1.00 0.00 60 ALA A N 15
ATOM 19140 C CA . ALA A 1 60 ? -4.962 7.840 -3.247 1.00 0.00 60 ALA A CA 15
ATOM 19141 C C . ALA A 1 60 ? -4.627 6.568 -2.476 1.00 0.00 60 ALA A C 15
ATOM 19142 O O . ALA A 1 60 ? -3.689 5.848 -2.821 1.00 0.00 60 ALA A O 15
ATOM 19149 N N . LYS A 1 61 ? -5.399 6.295 -1.430 1.00 0.00 61 LYS A N 15
ATOM 19150 C CA . LYS A 1 61 ? -5.186 5.109 -0.608 1.00 0.00 61 LYS A CA 15
ATOM 19151 C C . LYS A 1 61 ? -4.709 3.937 -1.460 1.00 0.00 61 LYS A C 15
ATOM 19152 O O . LYS A 1 61 ? -3.834 3.176 -1.048 1.00 0.00 61 LYS A O 15
ATOM 19171 N N . GLN A 1 62 ? -5.289 3.799 -2.647 1.00 0.00 62 GLN A N 15
ATOM 19172 C CA . GLN A 1 62 ? -4.922 2.720 -3.556 1.00 0.00 62 GLN A CA 15
ATOM 19173 C C . GLN A 1 62 ? -3.437 2.776 -3.897 1.00 0.00 62 GLN A C 15
ATOM 19174 O O . GLN A 1 62 ? -2.657 1.928 -3.463 1.00 0.00 62 GLN A O 15
ATOM 19188 N N . LEU A 1 63 ? -3.051 3.781 -4.675 1.00 0.00 63 LEU A N 15
ATOM 19189 C CA . LEU A 1 63 ? -1.658 3.949 -5.075 1.00 0.00 63 LEU A CA 15
ATOM 19190 C C . LEU A 1 63 ? -0.722 3.730 -3.891 1.00 0.00 63 LEU A C 15
ATOM 19191 O O . LEU A 1 63 ? 0.305 3.063 -4.015 1.00 0.00 63 LEU A O 15
ATOM 19207 N N . ALA A 1 64 ? -1.085 4.293 -2.744 1.00 0.00 64 ALA A N 15
ATOM 19208 C CA . ALA A 1 64 ? -0.280 4.155 -1.536 1.00 0.00 64 ALA A CA 15
ATOM 19209 C C . ALA A 1 64 ? 0.354 2.771 -1.454 1.00 0.00 64 ALA A C 15
ATOM 19210 O O . ALA A 1 64 ? 1.502 2.628 -1.035 1.00 0.00 64 ALA A O 15
ATOM 19217 N N . ALA A 1 65 ? -0.402 1.754 -1.856 1.00 0.00 65 ALA A N 15
ATOM 19218 C CA . ALA A 1 65 ? 0.087 0.381 -1.828 1.00 0.00 65 ALA A CA 15
ATOM 19219 C C . ALA A 1 65 ? 1.109 0.141 -2.934 1.00 0.00 65 ALA A C 15
ATOM 19220 O O . ALA A 1 65 ? 2.147 -0.482 -2.709 1.00 0.00 65 ALA A O 15
ATOM 19227 N N . LYS A 1 66 ? 0.810 0.638 -4.129 1.00 0.00 66 LYS A N 15
ATOM 19228 C CA . LYS A 1 66 ? 1.703 0.478 -5.270 1.00 0.00 66 LYS A CA 15
ATOM 19229 C C . LYS A 1 66 ? 3.137 0.837 -4.894 1.00 0.00 66 LYS A C 15
ATOM 19230 O O . LYS A 1 66 ? 4.085 0.190 -5.337 1.00 0.00 66 LYS A O 15
ATOM 19249 N N . GLU A 1 67 ? 3.287 1.872 -4.072 1.00 0.00 67 GLU A N 15
ATOM 19250 C CA . GLU A 1 67 ? 4.606 2.315 -3.637 1.00 0.00 67 GLU A CA 15
ATOM 19251 C C . GLU A 1 67 ? 5.119 1.450 -2.489 1.00 0.00 67 GLU A C 15
ATOM 19252 O O . GLU A 1 67 ? 6.291 1.076 -2.455 1.00 0.00 67 GLU A O 15
ATOM 19264 N N . ALA A 1 68 ? 4.232 1.136 -1.550 1.00 0.00 68 ALA A N 15
ATOM 19265 C CA . ALA A 1 68 ? 4.594 0.315 -0.402 1.00 0.00 68 ALA A CA 15
ATOM 19266 C C . ALA A 1 68 ? 5.161 -1.030 -0.845 1.00 0.00 68 ALA A C 15
ATOM 19267 O O . ALA A 1 68 ? 6.207 -1.463 -0.361 1.00 0.00 68 ALA A O 15
ATOM 19274 N N . TYR A 1 69 ? 4.466 -1.685 -1.768 1.00 0.00 69 TYR A N 15
ATOM 19275 C CA . TYR A 1 69 ? 4.899 -2.981 -2.275 1.00 0.00 69 TYR A CA 15
ATOM 19276 C C . TYR A 1 69 ? 6.364 -2.938 -2.701 1.00 0.00 69 TYR A C 15
ATOM 19277 O O . TYR A 1 69 ? 7.156 -3.801 -2.323 1.00 0.00 69 TYR A O 15
ATOM 19295 N N . GLN A 1 70 ? 6.714 -1.927 -3.488 1.00 0.00 70 GLN A N 15
ATOM 19296 C CA . GLN A 1 70 ? 8.083 -1.770 -3.966 1.00 0.00 70 GLN A CA 15
ATOM 19297 C C . GLN A 1 70 ? 9.065 -1.723 -2.800 1.00 0.00 70 GLN A C 15
ATOM 19298 O O . GLN A 1 70 ? 10.037 -2.477 -2.762 1.00 0.00 70 GLN A O 15
ATOM 19312 N N . LYS A 1 71 ? 8.804 -0.833 -1.849 1.00 0.00 71 LYS A N 15
ATOM 19313 C CA . LYS A 1 71 ? 9.663 -0.687 -0.680 1.00 0.00 71 LYS A CA 15
ATOM 19314 C C . LYS A 1 71 ? 9.974 -2.046 -0.061 1.00 0.00 71 LYS A C 15
ATOM 19315 O O . LYS A 1 71 ? 11.128 -2.350 0.247 1.00 0.00 71 LYS A O 15
ATOM 19334 N N . LEU A 1 72 ? 8.940 -2.860 0.119 1.00 0.00 72 LEU A N 15
ATOM 19335 C CA . LEU A 1 72 ? 9.103 -4.188 0.700 1.00 0.00 72 LEU A CA 15
ATOM 19336 C C . LEU A 1 72 ? 10.044 -5.040 -0.145 1.00 0.00 72 LEU A C 15
ATOM 19337 O O . LEU A 1 72 ? 11.012 -5.606 0.363 1.00 0.00 72 LEU A O 15
ATOM 19353 N N . LEU A 1 73 ? 9.754 -5.127 -1.439 1.00 0.00 73 LEU A N 15
ATOM 19354 C CA . LEU A 1 73 ? 10.575 -5.909 -2.357 1.00 0.00 73 LEU A CA 15
ATOM 19355 C C . LEU A 1 73 ? 12.059 -5.669 -2.098 1.00 0.00 73 LEU A C 15
ATOM 19356 O O . LEU A 1 73 ? 12.867 -6.596 -2.148 1.00 0.00 73 LEU A O 15
ATOM 19372 N N . LYS A 1 74 ? 12.411 -4.418 -1.820 1.00 0.00 74 LYS A N 15
ATOM 19373 C CA . LYS A 1 74 ? 13.797 -4.055 -1.550 1.00 0.00 74 LYS A CA 15
ATOM 19374 C C . LYS A 1 74 ? 14.169 -4.364 -0.103 1.00 0.00 74 LYS A C 15
ATOM 19375 O O . LYS A 1 74 ? 15.064 -5.166 0.161 1.00 0.00 74 LYS A O 15
ATOM 19394 N N . SER A 1 75 ? 13.473 -3.723 0.831 1.00 0.00 75 SER A N 15
ATOM 19395 C CA . SER A 1 75 ? 13.732 -3.928 2.252 1.00 0.00 75 SER A CA 15
ATOM 19396 C C . SER A 1 75 ? 12.571 -4.663 2.915 1.00 0.00 75 SER A C 15
ATOM 19397 O O . SER A 1 75 ? 11.656 -4.057 3.472 1.00 0.00 75 SER A O 15
ATOM 19405 N N . PRO A 1 76 ? 12.608 -6.003 2.854 1.00 0.00 76 PRO A N 15
ATOM 19406 C CA . PRO A 1 76 ? 11.567 -6.851 3.442 1.00 0.00 76 PRO A CA 15
ATOM 19407 C C . PRO A 1 76 ? 11.590 -6.822 4.967 1.00 0.00 76 PRO A C 15
ATOM 19408 O O . PRO A 1 76 ? 12.529 -6.324 5.588 1.00 0.00 76 PRO A O 15
ATOM 19419 N N . PRO A 1 77 ? 10.533 -7.369 5.586 1.00 0.00 77 PRO A N 15
ATOM 19420 C CA . PRO A 1 77 ? 10.409 -7.419 7.046 1.00 0.00 77 PRO A CA 15
ATOM 19421 C C . PRO A 1 77 ? 11.404 -8.385 7.679 1.00 0.00 77 PRO A C 15
ATOM 19422 O O . PRO A 1 77 ? 12.268 -8.939 6.998 1.00 0.00 77 PRO A O 15
ATOM 19433 N N . LYS A 1 78 ? 11.277 -8.586 8.986 1.00 0.00 78 LYS A N 15
ATOM 19434 C CA . LYS A 1 78 ? 12.163 -9.487 9.713 1.00 0.00 78 LYS A CA 15
ATOM 19435 C C . LYS A 1 78 ? 11.365 -10.437 10.600 1.00 0.00 78 LYS A C 15
ATOM 19436 O O . LYS A 1 78 ? 10.823 -10.034 11.630 1.00 0.00 78 LYS A O 15
ATOM 19455 N N . THR A 1 79 ? 11.296 -11.702 10.195 1.00 0.00 79 THR A N 15
ATOM 19456 C CA . THR A 1 79 ? 10.565 -12.708 10.954 1.00 0.00 79 THR A CA 15
ATOM 19457 C C . THR A 1 79 ? 11.511 -13.752 11.537 1.00 0.00 79 THR A C 15
ATOM 19458 O O . THR A 1 79 ? 11.190 -14.409 12.527 1.00 0.00 79 THR A O 15
ATOM 19469 N N . ALA A 1 80 ? 12.677 -13.898 10.918 1.00 0.00 80 ALA A N 15
ATOM 19470 C CA . ALA A 1 80 ? 13.671 -14.860 11.379 1.00 0.00 80 ALA A CA 15
ATOM 19471 C C . ALA A 1 80 ? 13.030 -16.210 11.680 1.00 0.00 80 ALA A C 15
ATOM 19472 O O . ALA A 1 80 ? 13.326 -16.836 12.697 1.00 0.00 80 ALA A O 15
ATOM 19479 N N . GLY A 1 81 ? 12.148 -16.654 10.789 1.00 0.00 81 GLY A N 15
ATOM 19480 C CA . GLY A 1 81 ? 11.477 -17.927 10.979 1.00 0.00 81 GLY A CA 15
ATOM 19481 C C . GLY A 1 81 ? 10.812 -18.426 9.712 1.00 0.00 81 GLY A C 15
ATOM 19482 O O . GLY A 1 81 ? 9.585 -18.500 9.633 1.00 0.00 81 GLY A O 15
ATOM 19486 N N . THR A 1 82 ? 11.622 -18.769 8.715 1.00 0.00 82 THR A N 15
ATOM 19487 C CA . THR A 1 82 ? 11.104 -19.260 7.444 1.00 0.00 82 THR A CA 15
ATOM 19488 C C . THR A 1 82 ? 12.111 -20.177 6.759 1.00 0.00 82 THR A C 15
ATOM 19489 O O . THR A 1 82 ? 13.320 -20.027 6.932 1.00 0.00 82 THR A O 15
ATOM 19500 N N . SER A 1 83 ? 11.604 -21.127 5.979 1.00 0.00 83 SER A N 15
ATOM 19501 C CA . SER A 1 83 ? 12.459 -22.071 5.269 1.00 0.00 83 SER A CA 15
ATOM 19502 C C . SER A 1 83 ? 13.257 -21.366 4.177 1.00 0.00 83 SER A C 15
ATOM 19503 O O . SER A 1 83 ? 12.687 -20.771 3.262 1.00 0.00 83 SER A O 15
ATOM 19511 N N . GLY A 1 84 ? 14.580 -21.437 4.280 1.00 0.00 84 GLY A N 15
ATOM 19512 C CA . GLY A 1 84 ? 15.436 -20.801 3.295 1.00 0.00 84 GLY A CA 15
ATOM 19513 C C . GLY A 1 84 ? 14.849 -20.851 1.898 1.00 0.00 84 GLY A C 15
ATOM 19514 O O . GLY A 1 84 ? 14.584 -21.922 1.351 1.00 0.00 84 GLY A O 15
ATOM 19518 N N . PRO A 1 85 ? 14.636 -19.670 1.299 1.00 0.00 85 PRO A N 15
ATOM 19519 C CA . PRO A 1 85 ? 14.073 -19.557 -0.050 1.00 0.00 85 PRO A CA 15
ATOM 19520 C C . PRO A 1 85 ? 15.042 -20.038 -1.125 1.00 0.00 85 PRO A C 15
ATOM 19521 O O . PRO A 1 85 ? 16.124 -20.540 -0.819 1.00 0.00 85 PRO A O 15
ATOM 19532 N N . SER A 1 86 ? 14.647 -19.882 -2.384 1.00 0.00 86 SER A N 15
ATOM 19533 C CA . SER A 1 86 ? 15.479 -20.303 -3.504 1.00 0.00 86 SER A CA 15
ATOM 19534 C C . SER A 1 86 ? 15.277 -19.386 -4.707 1.00 0.00 86 SER A C 15
ATOM 19535 O O . SER A 1 86 ? 14.210 -19.375 -5.320 1.00 0.00 86 SER A O 15
ATOM 19543 N N . SER A 1 87 ? 16.310 -18.619 -5.038 1.00 0.00 87 SER A N 15
ATOM 19544 C CA . SER A 1 87 ? 16.246 -17.695 -6.165 1.00 0.00 87 SER A CA 15
ATOM 19545 C C . SER A 1 87 ? 16.749 -18.361 -7.442 1.00 0.00 87 SER A C 15
ATOM 19546 O O . SER A 1 87 ? 17.480 -17.755 -8.225 1.00 0.00 87 SER A O 15
ATOM 19554 N N . GLY A 1 88 ? 16.352 -19.613 -7.646 1.00 0.00 88 GLY A N 15
ATOM 19555 C CA . GLY A 1 88 ? 16.772 -20.341 -8.829 1.00 0.00 88 GLY A CA 15
ATOM 19556 C C . GLY A 1 88 ? 15.965 -19.968 -10.057 1.00 0.00 88 GLY A C 15
ATOM 19557 O O . GLY A 1 88 ? 14.756 -19.752 -9.971 1.00 0.00 88 GLY A O 15
ATOM 19561 N N . GLY A 1 1 ? 13.343 -5.052 -13.325 1.00 0.00 1 GLY A N 16
ATOM 19562 C CA . GLY A 1 1 ? 11.902 -4.886 -13.337 1.00 0.00 1 GLY A CA 16
ATOM 19563 C C . GLY A 1 1 ? 11.165 -6.206 -13.221 1.00 0.00 1 GLY A C 16
ATOM 19564 O O . GLY A 1 1 ? 11.761 -7.272 -13.372 1.00 0.00 1 GLY A O 16
ATOM 19568 N N . SER A 1 2 ? 9.865 -6.135 -12.952 1.00 0.00 2 SER A N 16
ATOM 19569 C CA . SER A 1 2 ? 9.047 -7.333 -12.810 1.00 0.00 2 SER A CA 16
ATOM 19570 C C . SER A 1 2 ? 8.783 -7.974 -14.169 1.00 0.00 2 SER A C 16
ATOM 19571 O O . SER A 1 2 ? 8.475 -7.287 -15.143 1.00 0.00 2 SER A O 16
ATOM 19579 N N . SER A 1 3 ? 8.906 -9.296 -14.227 1.00 0.00 3 SER A N 16
ATOM 19580 C CA . SER A 1 3 ? 8.685 -10.031 -15.467 1.00 0.00 3 SER A CA 16
ATOM 19581 C C . SER A 1 3 ? 7.322 -9.692 -16.064 1.00 0.00 3 SER A C 16
ATOM 19582 O O . SER A 1 3 ? 7.210 -9.390 -17.251 1.00 0.00 3 SER A O 16
ATOM 19590 N N . GLY A 1 4 ? 6.288 -9.744 -15.230 1.00 0.00 4 GLY A N 16
ATOM 19591 C CA . GLY A 1 4 ? 4.946 -9.440 -15.692 1.00 0.00 4 GLY A CA 16
ATOM 19592 C C . GLY A 1 4 ? 4.331 -8.267 -14.955 1.00 0.00 4 GLY A C 16
ATOM 19593 O O . GLY A 1 4 ? 4.948 -7.698 -14.055 1.00 0.00 4 GLY A O 16
ATOM 19597 N N . SER A 1 5 ? 3.111 -7.903 -15.338 1.00 0.00 5 SER A N 16
ATOM 19598 C CA . SER A 1 5 ? 2.414 -6.786 -14.711 1.00 0.00 5 SER A CA 16
ATOM 19599 C C . SER A 1 5 ? 1.140 -7.260 -14.019 1.00 0.00 5 SER A C 16
ATOM 19600 O O . SER A 1 5 ? 0.462 -8.169 -14.498 1.00 0.00 5 SER A O 16
ATOM 19608 N N . SER A 1 6 ? 0.820 -6.638 -12.889 1.00 0.00 6 SER A N 16
ATOM 19609 C CA . SER A 1 6 ? -0.370 -6.997 -12.128 1.00 0.00 6 SER A CA 16
ATOM 19610 C C . SER A 1 6 ? -0.726 -5.903 -11.127 1.00 0.00 6 SER A C 16
ATOM 19611 O O . SER A 1 6 ? 0.122 -5.100 -10.740 1.00 0.00 6 SER A O 16
ATOM 19619 N N . GLY A 1 7 ? -1.989 -5.878 -10.710 1.00 0.00 7 GLY A N 16
ATOM 19620 C CA . GLY A 1 7 ? -2.436 -4.879 -9.758 1.00 0.00 7 GLY A CA 16
ATOM 19621 C C . GLY A 1 7 ? -1.836 -5.081 -8.381 1.00 0.00 7 GLY A C 16
ATOM 19622 O O . GLY A 1 7 ? -2.080 -6.099 -7.732 1.00 0.00 7 GLY A O 16
ATOM 19626 N N . TYR A 1 8 ? -1.046 -4.111 -7.934 1.00 0.00 8 TYR A N 16
ATOM 19627 C CA . TYR A 1 8 ? -0.405 -4.188 -6.626 1.00 0.00 8 TYR A CA 16
ATOM 19628 C C . TYR A 1 8 ? -1.322 -3.640 -5.537 1.00 0.00 8 TYR A C 16
ATOM 19629 O O . TYR A 1 8 ? -1.276 -4.085 -4.390 1.00 0.00 8 TYR A O 16
ATOM 19647 N N . ILE A 1 9 ? -2.153 -2.670 -5.905 1.00 0.00 9 ILE A N 16
ATOM 19648 C CA . ILE A 1 9 ? -3.081 -2.062 -4.960 1.00 0.00 9 ILE A CA 16
ATOM 19649 C C . ILE A 1 9 ? -3.582 -3.083 -3.945 1.00 0.00 9 ILE A C 16
ATOM 19650 O O . ILE A 1 9 ? -3.735 -2.776 -2.764 1.00 0.00 9 ILE A O 16
ATOM 19666 N N . GLY A 1 10 ? -3.833 -4.302 -4.414 1.00 0.00 10 GLY A N 16
ATOM 19667 C CA . GLY A 1 10 ? -4.312 -5.352 -3.534 1.00 0.00 10 GLY A CA 16
ATOM 19668 C C . GLY A 1 10 ? -3.185 -6.198 -2.975 1.00 0.00 10 GLY A C 16
ATOM 19669 O O . GLY A 1 10 ? -3.299 -6.750 -1.879 1.00 0.00 10 GLY A O 16
ATOM 19673 N N . LEU A 1 11 ? -2.096 -6.302 -3.727 1.00 0.00 11 LEU A N 16
ATOM 19674 C CA . LEU A 1 11 ? -0.944 -7.089 -3.301 1.00 0.00 11 LEU A CA 16
ATOM 19675 C C . LEU A 1 11 ? -0.623 -6.833 -1.832 1.00 0.00 11 LEU A C 16
ATOM 19676 O O . LEU A 1 11 ? -0.627 -7.754 -1.015 1.00 0.00 11 LEU A O 16
ATOM 19692 N N . VAL A 1 12 ? -0.348 -5.575 -1.502 1.00 0.00 12 VAL A N 16
ATOM 19693 C CA . VAL A 1 12 ? -0.029 -5.196 -0.131 1.00 0.00 12 VAL A CA 16
ATOM 19694 C C . VAL A 1 12 ? -1.026 -5.799 0.852 1.00 0.00 12 VAL A C 16
ATOM 19695 O O . VAL A 1 12 ? -0.660 -6.604 1.708 1.00 0.00 12 VAL A O 16
ATOM 19708 N N . ASN A 1 13 ? -2.288 -5.404 0.723 1.00 0.00 13 ASN A N 16
ATOM 19709 C CA . ASN A 1 13 ? -3.339 -5.906 1.601 1.00 0.00 13 ASN A CA 16
ATOM 19710 C C . ASN A 1 13 ? -3.085 -7.363 1.977 1.00 0.00 13 ASN A C 16
ATOM 19711 O O . ASN A 1 13 ? -3.372 -7.785 3.097 1.00 0.00 13 ASN A O 16
ATOM 19722 N N . SER A 1 14 ? -2.544 -8.126 1.033 1.00 0.00 14 SER A N 16
ATOM 19723 C CA . SER A 1 14 ? -2.253 -9.536 1.263 1.00 0.00 14 SER A CA 16
ATOM 19724 C C . SER A 1 14 ? -0.845 -9.717 1.823 1.00 0.00 14 SER A C 16
ATOM 19725 O O . SER A 1 14 ? -0.609 -10.570 2.678 1.00 0.00 14 SER A O 16
ATOM 19733 N N . PHE A 1 15 ? 0.087 -8.906 1.333 1.00 0.00 15 PHE A N 16
ATOM 19734 C CA . PHE A 1 15 ? 1.473 -8.976 1.782 1.00 0.00 15 PHE A CA 16
ATOM 19735 C C . PHE A 1 15 ? 1.565 -8.786 3.294 1.00 0.00 15 PHE A C 16
ATOM 19736 O O . PHE A 1 15 ? 2.131 -9.619 4.001 1.00 0.00 15 PHE A O 16
ATOM 19753 N N . ALA A 1 16 ? 1.004 -7.684 3.781 1.00 0.00 16 ALA A N 16
ATOM 19754 C CA . ALA A 1 16 ? 1.021 -7.385 5.207 1.00 0.00 16 ALA A CA 16
ATOM 19755 C C . ALA A 1 16 ? 0.551 -8.584 6.025 1.00 0.00 16 ALA A C 16
ATOM 19756 O O . ALA A 1 16 ? 1.282 -9.092 6.874 1.00 0.00 16 ALA A O 16
ATOM 19763 N N . GLN A 1 17 ? -0.674 -9.029 5.763 1.00 0.00 17 GLN A N 16
ATOM 19764 C CA . GLN A 1 17 ? -1.241 -10.167 6.476 1.00 0.00 17 GLN A CA 16
ATOM 19765 C C . GLN A 1 17 ? -0.344 -11.394 6.346 1.00 0.00 17 GLN A C 16
ATOM 19766 O O . GLN A 1 17 ? -0.005 -12.036 7.340 1.00 0.00 17 GLN A O 16
ATOM 19780 N N . LYS A 1 18 ? 0.038 -11.713 5.115 1.00 0.00 18 LYS A N 16
ATOM 19781 C CA . LYS A 1 18 ? 0.897 -12.862 4.853 1.00 0.00 18 LYS A CA 16
ATOM 19782 C C . LYS A 1 18 ? 2.146 -12.817 5.728 1.00 0.00 18 LYS A C 16
ATOM 19783 O O . LYS A 1 18 ? 2.631 -13.851 6.190 1.00 0.00 18 LYS A O 16
ATOM 19802 N N . LYS A 1 19 ? 2.663 -11.614 5.952 1.00 0.00 19 LYS A N 16
ATOM 19803 C CA . LYS A 1 19 ? 3.855 -11.433 6.773 1.00 0.00 19 LYS A CA 16
ATOM 19804 C C . LYS A 1 19 ? 3.477 -11.139 8.221 1.00 0.00 19 LYS A C 16
ATOM 19805 O O . LYS A 1 19 ? 4.266 -10.568 8.975 1.00 0.00 19 LYS A O 16
ATOM 19824 N N . LYS A 1 20 ? 2.268 -11.534 8.605 1.00 0.00 20 LYS A N 16
ATOM 19825 C CA . LYS A 1 20 ? 1.787 -11.316 9.964 1.00 0.00 20 LYS A CA 16
ATOM 19826 C C . LYS A 1 20 ? 2.096 -9.897 10.429 1.00 0.00 20 LYS A C 16
ATOM 19827 O O . LYS A 1 20 ? 2.332 -9.659 11.615 1.00 0.00 20 LYS A O 16
ATOM 19846 N N . LEU A 1 21 ? 2.094 -8.957 9.490 1.00 0.00 21 LEU A N 16
ATOM 19847 C CA . LEU A 1 21 ? 2.373 -7.560 9.805 1.00 0.00 21 LEU A CA 16
ATOM 19848 C C . LEU A 1 21 ? 1.084 -6.747 9.865 1.00 0.00 21 LEU A C 16
ATOM 19849 O O . LEU A 1 21 ? 0.000 -7.262 9.588 1.00 0.00 21 LEU A O 16
ATOM 19865 N N . SER A 1 22 ? 1.209 -5.474 10.226 1.00 0.00 22 SER A N 16
ATOM 19866 C CA . SER A 1 22 ? 0.054 -4.590 10.323 1.00 0.00 22 SER A CA 16
ATOM 19867 C C . SER A 1 22 ? 0.135 -3.473 9.287 1.00 0.00 22 SER A C 16
ATOM 19868 O O . SER A 1 22 ? 1.186 -2.860 9.099 1.00 0.00 22 SER A O 16
ATOM 19876 N N . VAL A 1 23 ? -0.983 -3.215 8.615 1.00 0.00 23 VAL A N 16
ATOM 19877 C CA . VAL A 1 23 ? -1.040 -2.172 7.598 1.00 0.00 23 VAL A CA 16
ATOM 19878 C C . VAL A 1 23 ? -1.979 -1.047 8.017 1.00 0.00 23 VAL A C 16
ATOM 19879 O O . VAL A 1 23 ? -3.075 -1.293 8.516 1.00 0.00 23 VAL A O 16
ATOM 19892 N N . ASN A 1 24 ? -1.540 0.191 7.809 1.00 0.00 24 ASN A N 16
ATOM 19893 C CA . ASN A 1 24 ? -2.342 1.356 8.165 1.00 0.00 24 ASN A CA 16
ATOM 19894 C C . ASN A 1 24 ? -2.317 2.396 7.049 1.00 0.00 24 ASN A C 16
ATOM 19895 O O . ASN A 1 24 ? -1.365 2.464 6.271 1.00 0.00 24 ASN A O 16
ATOM 19906 N N . TYR A 1 25 ? -3.369 3.204 6.976 1.00 0.00 25 TYR A N 16
ATOM 19907 C CA . TYR A 1 25 ? -3.468 4.239 5.955 1.00 0.00 25 TYR A CA 16
ATOM 19908 C C . TYR A 1 25 ? -3.884 5.572 6.569 1.00 0.00 25 TYR A C 16
ATOM 19909 O O . TYR A 1 25 ? -5.037 5.755 6.959 1.00 0.00 25 TYR A O 16
ATOM 19927 N N . GLU A 1 26 ? -2.936 6.500 6.651 1.00 0.00 26 GLU A N 16
ATOM 19928 C CA . GLU A 1 26 ? -3.203 7.817 7.218 1.00 0.00 26 GLU A CA 16
ATOM 19929 C C . GLU A 1 26 ? -3.510 8.830 6.119 1.00 0.00 26 GLU A C 16
ATOM 19930 O O . GLU A 1 26 ? -3.141 8.636 4.961 1.00 0.00 26 GLU A O 16
ATOM 19942 N N . GLN A 1 27 ? -4.189 9.910 6.492 1.00 0.00 27 GLN A N 16
ATOM 19943 C CA . GLN A 1 27 ? -4.547 10.954 5.538 1.00 0.00 27 GLN A CA 16
ATOM 19944 C C . GLN A 1 27 ? -4.026 12.312 5.995 1.00 0.00 27 GLN A C 16
ATOM 19945 O O . GLN A 1 27 ? -3.899 12.568 7.193 1.00 0.00 27 GLN A O 16
ATOM 19959 N N . CYS A 1 28 ? -3.724 13.178 5.034 1.00 0.00 28 CYS A N 16
ATOM 19960 C CA . CYS A 1 28 ? -3.215 14.511 5.338 1.00 0.00 28 CYS A CA 16
ATOM 19961 C C . CYS A 1 28 ? -4.003 15.146 6.480 1.00 0.00 28 CYS A C 16
ATOM 19962 O O . CYS A 1 28 ? -5.154 14.788 6.726 1.00 0.00 28 CYS A O 16
ATOM 19970 N N . GLU A 1 29 ? -3.373 16.090 7.173 1.00 0.00 29 GLU A N 16
ATOM 19971 C CA . GLU A 1 29 ? -4.015 16.773 8.290 1.00 0.00 29 GLU A CA 16
ATOM 19972 C C . GLU A 1 29 ? -4.986 17.839 7.790 1.00 0.00 29 GLU A C 16
ATOM 19973 O O . GLU A 1 29 ? -4.866 18.350 6.677 1.00 0.00 29 GLU A O 16
ATOM 19985 N N . PRO A 1 30 ? -5.972 18.181 8.632 1.00 0.00 30 PRO A N 16
ATOM 19986 C CA . PRO A 1 30 ? -6.984 19.189 8.299 1.00 0.00 30 PRO A CA 16
ATOM 19987 C C . PRO A 1 30 ? -6.403 20.598 8.249 1.00 0.00 30 PRO A C 16
ATOM 19988 O O . PRO A 1 30 ? -7.127 21.570 8.035 1.00 0.00 30 PRO A O 16
ATOM 19999 N N . ASN A 1 31 ? -5.093 20.701 8.447 1.00 0.00 31 ASN A N 16
ATOM 20000 C CA . ASN A 1 31 ? -4.416 21.993 8.425 1.00 0.00 31 ASN A CA 16
ATOM 20001 C C . ASN A 1 31 ? -5.065 22.929 7.410 1.00 0.00 31 ASN A C 16
ATOM 20002 O O . ASN A 1 31 ? -5.207 22.587 6.236 1.00 0.00 31 ASN A O 16
ATOM 20013 N N . SER A 1 32 ? -5.455 24.113 7.871 1.00 0.00 32 SER A N 16
ATOM 20014 C CA . SER A 1 32 ? -6.091 25.099 7.005 1.00 0.00 32 SER A CA 16
ATOM 20015 C C . SER A 1 32 ? -5.114 25.605 5.949 1.00 0.00 32 SER A C 16
ATOM 20016 O O . SER A 1 32 ? -4.305 26.494 6.212 1.00 0.00 32 SER A O 16
ATOM 20024 N N . GLU A 1 33 ? -5.196 25.032 4.752 1.00 0.00 33 GLU A N 16
ATOM 20025 C CA . GLU A 1 33 ? -4.318 25.424 3.656 1.00 0.00 33 GLU A CA 16
ATOM 20026 C C . GLU A 1 33 ? -4.864 24.932 2.319 1.00 0.00 33 GLU A C 16
ATOM 20027 O O . GLU A 1 33 ? -5.092 23.736 2.131 1.00 0.00 33 GLU A O 16
ATOM 20039 N N . LEU A 1 34 ? -5.072 25.861 1.393 1.00 0.00 34 LEU A N 16
ATOM 20040 C CA . LEU A 1 34 ? -5.592 25.523 0.072 1.00 0.00 34 LEU A CA 16
ATOM 20041 C C . LEU A 1 34 ? -4.491 25.597 -0.981 1.00 0.00 34 LEU A C 16
ATOM 20042 O O . LEU A 1 34 ? -3.503 26.317 -0.833 1.00 0.00 34 LEU A O 16
ATOM 20058 N N . PRO A 1 35 ? -4.665 24.838 -2.073 1.00 0.00 35 PRO A N 16
ATOM 20059 C CA . PRO A 1 35 ? -5.837 23.977 -2.261 1.00 0.00 35 PRO A CA 16
ATOM 20060 C C . PRO A 1 35 ? -5.837 22.784 -1.311 1.00 0.00 35 PRO A C 16
ATOM 20061 O O . PRO A 1 35 ? -4.935 22.635 -0.487 1.00 0.00 35 PRO A O 16
ATOM 20072 N N . GLN A 1 36 ? -6.855 21.937 -1.432 1.00 0.00 36 GLN A N 16
ATOM 20073 C CA . GLN A 1 36 ? -6.971 20.758 -0.584 1.00 0.00 36 GLN A CA 16
ATOM 20074 C C . GLN A 1 36 ? -7.355 19.531 -1.406 1.00 0.00 36 GLN A C 16
ATOM 20075 O O . GLN A 1 36 ? -8.447 19.467 -1.969 1.00 0.00 36 GLN A O 16
ATOM 20089 N N . ARG A 1 37 ? -6.448 18.562 -1.470 1.00 0.00 37 ARG A N 16
ATOM 20090 C CA . ARG A 1 37 ? -6.691 17.338 -2.225 1.00 0.00 37 ARG A CA 16
ATOM 20091 C C . ARG A 1 37 ? -6.650 16.118 -1.310 1.00 0.00 37 ARG A C 16
ATOM 20092 O O . ARG A 1 37 ? -6.243 16.210 -0.152 1.00 0.00 37 ARG A O 16
ATOM 20113 N N . PHE A 1 38 ? -7.076 14.975 -1.837 1.00 0.00 38 PHE A N 16
ATOM 20114 C CA . PHE A 1 38 ? -7.090 13.736 -1.067 1.00 0.00 38 PHE A CA 16
ATOM 20115 C C . PHE A 1 38 ? -5.708 13.090 -1.052 1.00 0.00 38 PHE A C 16
ATOM 20116 O O . PHE A 1 38 ? -5.185 12.694 -2.094 1.00 0.00 38 PHE A O 16
ATOM 20133 N N . ILE A 1 39 ? -5.122 12.987 0.136 1.00 0.00 39 ILE A N 16
ATOM 20134 C CA . ILE A 1 39 ? -3.802 12.389 0.287 1.00 0.00 39 ILE A CA 16
ATOM 20135 C C . ILE A 1 39 ? -3.824 11.260 1.312 1.00 0.00 39 ILE A C 16
ATOM 20136 O O . ILE A 1 39 ? -4.488 11.358 2.344 1.00 0.00 39 ILE A O 16
ATOM 20152 N N . CYS A 1 40 ? -3.093 10.190 1.020 1.00 0.00 40 CYS A N 16
ATOM 20153 C CA . CYS A 1 40 ? -3.028 9.041 1.917 1.00 0.00 40 CYS A CA 16
ATOM 20154 C C . CYS A 1 40 ? -1.600 8.516 2.025 1.00 0.00 40 CYS A C 16
ATOM 20155 O O . CYS A 1 40 ? -0.775 8.740 1.138 1.00 0.00 40 CYS A O 16
ATOM 20163 N N . LYS A 1 41 ? -1.313 7.819 3.119 1.00 0.00 41 LYS A N 16
ATOM 20164 C CA . LYS A 1 41 ? 0.016 7.262 3.345 1.00 0.00 41 LYS A CA 16
ATOM 20165 C C . LYS A 1 41 ? -0.076 5.865 3.951 1.00 0.00 41 LYS A C 16
ATOM 20166 O O . LYS A 1 41 ? -0.668 5.677 5.014 1.00 0.00 41 LYS A O 16
ATOM 20185 N N . CYS A 1 42 ? 0.515 4.890 3.269 1.00 0.00 42 CYS A N 16
ATOM 20186 C CA . CYS A 1 42 ? 0.500 3.510 3.741 1.00 0.00 42 CYS A CA 16
ATOM 20187 C C . CYS A 1 42 ? 1.653 3.253 4.706 1.00 0.00 42 CYS A C 16
ATOM 20188 O O . CYS A 1 42 ? 2.820 3.269 4.314 1.00 0.00 42 CYS A O 16
ATOM 20196 N N . LYS A 1 43 ? 1.318 3.017 5.970 1.00 0.00 43 LYS A N 16
ATOM 20197 C CA . LYS A 1 43 ? 2.325 2.757 6.993 1.00 0.00 43 LYS A CA 16
ATOM 20198 C C . LYS A 1 43 ? 2.133 1.373 7.605 1.00 0.00 43 LYS A C 16
ATOM 20199 O O . LYS A 1 43 ? 1.050 1.042 8.087 1.00 0.00 43 LYS A O 16
ATOM 20218 N N . ILE A 1 44 ? 3.191 0.570 7.583 1.00 0.00 44 ILE A N 16
ATOM 20219 C CA . ILE A 1 44 ? 3.139 -0.776 8.139 1.00 0.00 44 ILE A CA 16
ATOM 20220 C C . ILE A 1 44 ? 3.866 -0.847 9.478 1.00 0.00 44 ILE A C 16
ATOM 20221 O O . ILE A 1 44 ? 5.092 -0.774 9.535 1.00 0.00 44 ILE A O 16
ATOM 20237 N N . GLY A 1 45 ? 3.098 -0.991 10.554 1.00 0.00 45 GLY A N 16
ATOM 20238 C CA . GLY A 1 45 ? 3.686 -1.071 11.878 1.00 0.00 45 GLY A CA 16
ATOM 20239 C C . GLY A 1 45 ? 4.430 0.193 12.260 1.00 0.00 45 GLY A C 16
ATOM 20240 O O . GLY A 1 45 ? 5.594 0.140 12.656 1.00 0.00 45 GLY A O 16
ATOM 20244 N N . GLN A 1 46 ? 3.757 1.333 12.141 1.00 0.00 46 GLN A N 16
ATOM 20245 C CA . GLN A 1 46 ? 4.363 2.616 12.474 1.00 0.00 46 GLN A CA 16
ATOM 20246 C C . GLN A 1 46 ? 5.578 2.890 11.594 1.00 0.00 46 GLN A C 16
ATOM 20247 O O . GLN A 1 46 ? 6.481 3.635 11.976 1.00 0.00 46 GLN A O 16
ATOM 20261 N N . THR A 1 47 ? 5.595 2.281 10.412 1.00 0.00 47 THR A N 16
ATOM 20262 C CA . THR A 1 47 ? 6.700 2.458 9.477 1.00 0.00 47 THR A CA 16
ATOM 20263 C C . THR A 1 47 ? 6.202 2.960 8.127 1.00 0.00 47 THR A C 16
ATOM 20264 O O . THR A 1 47 ? 5.350 2.335 7.497 1.00 0.00 47 THR A O 16
ATOM 20275 N N . MET A 1 48 ? 6.741 4.093 7.688 1.00 0.00 48 MET A N 16
ATOM 20276 C CA . MET A 1 48 ? 6.352 4.678 6.410 1.00 0.00 48 MET A CA 16
ATOM 20277 C C . MET A 1 48 ? 7.008 3.936 5.250 1.00 0.00 48 MET A C 16
ATOM 20278 O O . MET A 1 48 ? 8.234 3.854 5.167 1.00 0.00 48 MET A O 16
ATOM 20292 N N . TYR A 1 49 ? 6.185 3.398 4.357 1.00 0.00 49 TYR A N 16
ATOM 20293 C CA . TYR A 1 49 ? 6.686 2.660 3.203 1.00 0.00 49 TYR A CA 16
ATOM 20294 C C . TYR A 1 49 ? 6.381 3.404 1.906 1.00 0.00 49 TYR A C 16
ATOM 20295 O O . TYR A 1 49 ? 7.287 3.764 1.156 1.00 0.00 49 TYR A O 16
ATOM 20313 N N . GLY A 1 50 ? 5.096 3.631 1.650 1.00 0.00 50 GLY A N 16
ATOM 20314 C CA . GLY A 1 50 ? 4.693 4.331 0.445 1.00 0.00 50 GLY A CA 16
ATOM 20315 C C . GLY A 1 50 ? 3.582 5.330 0.699 1.00 0.00 50 GLY A C 16
ATOM 20316 O O . GLY A 1 50 ? 2.816 5.190 1.653 1.00 0.00 50 GLY A O 16
ATOM 20320 N N . THR A 1 51 ? 3.493 6.344 -0.156 1.00 0.00 51 THR A N 16
ATOM 20321 C CA . THR A 1 51 ? 2.469 7.373 -0.018 1.00 0.00 51 THR A CA 16
ATOM 20322 C C . THR A 1 51 ? 1.559 7.410 -1.240 1.00 0.00 51 THR A C 16
ATOM 20323 O O . THR A 1 51 ? 2.030 7.474 -2.375 1.00 0.00 51 THR A O 16
ATOM 20334 N N . GLY A 1 52 ? 0.252 7.371 -1.001 1.00 0.00 52 GLY A N 16
ATOM 20335 C CA . GLY A 1 52 ? -0.704 7.402 -2.092 1.00 0.00 52 GLY A CA 16
ATOM 20336 C C . GLY A 1 52 ? -1.479 8.703 -2.147 1.00 0.00 52 GLY A C 16
ATOM 20337 O O . GLY A 1 52 ? -2.286 8.990 -1.263 1.00 0.00 52 GLY A O 16
ATOM 20341 N N . SER A 1 53 ? -1.234 9.493 -3.187 1.00 0.00 53 SER A N 16
ATOM 20342 C CA . SER A 1 53 ? -1.911 10.774 -3.351 1.00 0.00 53 SER A CA 16
ATOM 20343 C C . SER A 1 53 ? -2.827 10.752 -4.571 1.00 0.00 53 SER A C 16
ATOM 20344 O O . SER A 1 53 ? -2.466 10.227 -5.623 1.00 0.00 53 SER A O 16
ATOM 20352 N N . GLY A 1 54 ? -4.017 11.327 -4.421 1.00 0.00 54 GLY A N 16
ATOM 20353 C CA . GLY A 1 54 ? -4.967 11.363 -5.517 1.00 0.00 54 GLY A CA 16
ATOM 20354 C C . GLY A 1 54 ? -6.052 12.401 -5.310 1.00 0.00 54 GLY A C 16
ATOM 20355 O O . GLY A 1 54 ? -5.966 13.226 -4.401 1.00 0.00 54 GLY A O 16
ATOM 20359 N N . VAL A 1 55 ? -7.076 12.361 -6.157 1.00 0.00 55 VAL A N 16
ATOM 20360 C CA . VAL A 1 55 ? -8.182 13.306 -6.064 1.00 0.00 55 VAL A CA 16
ATOM 20361 C C . VAL A 1 55 ? -9.283 12.775 -5.153 1.00 0.00 55 VAL A C 16
ATOM 20362 O O . VAL A 1 55 ? -10.124 13.533 -4.668 1.00 0.00 55 VAL A O 16
ATOM 20375 N N . THR A 1 56 ? -9.272 11.466 -4.922 1.00 0.00 56 THR A N 16
ATOM 20376 C CA . THR A 1 56 ? -10.270 10.831 -4.070 1.00 0.00 56 THR A CA 16
ATOM 20377 C C . THR A 1 56 ? -9.613 9.915 -3.043 1.00 0.00 56 THR A C 16
ATOM 20378 O O . THR A 1 56 ? -8.747 9.108 -3.380 1.00 0.00 56 THR A O 16
ATOM 20389 N N . LYS A 1 57 ? -10.031 10.045 -1.789 1.00 0.00 57 LYS A N 16
ATOM 20390 C CA . LYS A 1 57 ? -9.486 9.228 -0.711 1.00 0.00 57 LYS A CA 16
ATOM 20391 C C . LYS A 1 57 ? -9.145 7.827 -1.211 1.00 0.00 57 LYS A C 16
ATOM 20392 O O . LYS A 1 57 ? -7.995 7.394 -1.132 1.00 0.00 57 LYS A O 16
ATOM 20411 N N . GLN A 1 58 ? -10.150 7.126 -1.724 1.00 0.00 58 GLN A N 16
ATOM 20412 C CA . GLN A 1 58 ? -9.955 5.775 -2.237 1.00 0.00 58 GLN A CA 16
ATOM 20413 C C . GLN A 1 58 ? -8.784 5.726 -3.212 1.00 0.00 58 GLN A C 16
ATOM 20414 O O . GLN A 1 58 ? -7.845 4.951 -3.031 1.00 0.00 58 GLN A O 16
ATOM 20428 N N . GLU A 1 59 ? -8.846 6.560 -4.246 1.00 0.00 59 GLU A N 16
ATOM 20429 C CA . GLU A 1 59 ? -7.790 6.610 -5.250 1.00 0.00 59 GLU A CA 16
ATOM 20430 C C . GLU A 1 59 ? -6.418 6.731 -4.592 1.00 0.00 59 GLU A C 16
ATOM 20431 O O . GLU A 1 59 ? -5.526 5.920 -4.838 1.00 0.00 59 GLU A O 16
ATOM 20443 N N . ALA A 1 60 ? -6.258 7.750 -3.754 1.00 0.00 60 ALA A N 16
ATOM 20444 C CA . ALA A 1 60 ? -4.997 7.978 -3.060 1.00 0.00 60 ALA A CA 16
ATOM 20445 C C . ALA A 1 60 ? -4.526 6.713 -2.350 1.00 0.00 60 ALA A C 16
ATOM 20446 O O . ALA A 1 60 ? -3.468 6.169 -2.667 1.00 0.00 60 ALA A O 16
ATOM 20453 N N . LYS A 1 61 ? -5.317 6.250 -1.388 1.00 0.00 61 LYS A N 16
ATOM 20454 C CA . LYS A 1 61 ? -4.982 5.048 -0.633 1.00 0.00 61 LYS A CA 16
ATOM 20455 C C . LYS A 1 61 ? -4.495 3.940 -1.562 1.00 0.00 61 LYS A C 16
ATOM 20456 O O . LYS A 1 61 ? -3.422 3.374 -1.357 1.00 0.00 61 LYS A O 16
ATOM 20475 N N . GLN A 1 62 ? -5.291 3.638 -2.583 1.00 0.00 62 GLN A N 16
ATOM 20476 C CA . GLN A 1 62 ? -4.940 2.598 -3.543 1.00 0.00 62 GLN A CA 16
ATOM 20477 C C . GLN A 1 62 ? -3.466 2.685 -3.924 1.00 0.00 62 GLN A C 16
ATOM 20478 O O . GLN A 1 62 ? -2.688 1.769 -3.651 1.00 0.00 62 GLN A O 16
ATOM 20492 N N . LEU A 1 63 ? -3.088 3.790 -4.557 1.00 0.00 63 LEU A N 16
ATOM 20493 C CA . LEU A 1 63 ? -1.706 3.996 -4.977 1.00 0.00 63 LEU A CA 16
ATOM 20494 C C . LEU A 1 63 ? -0.743 3.754 -3.819 1.00 0.00 63 LEU A C 16
ATOM 20495 O O . LEU A 1 63 ? 0.265 3.066 -3.972 1.00 0.00 63 LEU A O 16
ATOM 20511 N N . ALA A 1 64 ? -1.063 4.323 -2.662 1.00 0.00 64 ALA A N 16
ATOM 20512 C CA . ALA A 1 64 ? -0.229 4.165 -1.477 1.00 0.00 64 ALA A CA 16
ATOM 20513 C C . ALA A 1 64 ? 0.375 2.766 -1.413 1.00 0.00 64 ALA A C 16
ATOM 20514 O O . ALA A 1 64 ? 1.544 2.599 -1.066 1.00 0.00 64 ALA A O 16
ATOM 20521 N N . ALA A 1 65 ? -0.430 1.763 -1.749 1.00 0.00 65 ALA A N 16
ATOM 20522 C CA . ALA A 1 65 ? 0.026 0.379 -1.731 1.00 0.00 65 ALA A CA 16
ATOM 20523 C C . ALA A 1 65 ? 1.099 0.140 -2.788 1.00 0.00 65 ALA A C 16
ATOM 20524 O O . ALA A 1 65 ? 2.240 -0.194 -2.465 1.00 0.00 65 ALA A O 16
ATOM 20531 N N . LYS A 1 66 ? 0.728 0.314 -4.051 1.00 0.00 66 LYS A N 16
ATOM 20532 C CA . LYS A 1 66 ? 1.659 0.119 -5.157 1.00 0.00 66 LYS A CA 16
ATOM 20533 C C . LYS A 1 66 ? 3.062 0.579 -4.774 1.00 0.00 66 LYS A C 16
ATOM 20534 O O . LYS A 1 66 ? 4.054 -0.029 -5.174 1.00 0.00 66 LYS A O 16
ATOM 20553 N N . GLU A 1 67 ? 3.136 1.655 -3.998 1.00 0.00 67 GLU A N 16
ATOM 20554 C CA . GLU A 1 67 ? 4.418 2.196 -3.562 1.00 0.00 67 GLU A CA 16
ATOM 20555 C C . GLU A 1 67 ? 5.011 1.350 -2.438 1.00 0.00 67 GLU A C 16
ATOM 20556 O O . GLU A 1 67 ? 6.171 0.945 -2.499 1.00 0.00 67 GLU A O 16
ATOM 20568 N N . ALA A 1 68 ? 4.205 1.089 -1.414 1.00 0.00 68 ALA A N 16
ATOM 20569 C CA . ALA A 1 68 ? 4.648 0.291 -0.278 1.00 0.00 68 ALA A CA 16
ATOM 20570 C C . ALA A 1 68 ? 5.143 -1.079 -0.728 1.00 0.00 68 ALA A C 16
ATOM 20571 O O . ALA A 1 68 ? 6.219 -1.524 -0.328 1.00 0.00 68 ALA A O 16
ATOM 20578 N N . TYR A 1 69 ? 4.351 -1.744 -1.562 1.00 0.00 69 TYR A N 16
ATOM 20579 C CA . TYR A 1 69 ? 4.708 -3.065 -2.065 1.00 0.00 69 TYR A CA 16
ATOM 20580 C C . TYR A 1 69 ? 6.162 -3.100 -2.524 1.00 0.00 69 TYR A C 16
ATOM 20581 O O . TYR A 1 69 ? 6.945 -3.938 -2.077 1.00 0.00 69 TYR A O 16
ATOM 20599 N N . GLN A 1 70 ? 6.516 -2.182 -3.417 1.00 0.00 70 GLN A N 16
ATOM 20600 C CA . GLN A 1 70 ? 7.876 -2.106 -3.937 1.00 0.00 70 GLN A CA 16
ATOM 20601 C C . GLN A 1 70 ? 8.885 -1.961 -2.803 1.00 0.00 70 GLN A C 16
ATOM 20602 O O . GLN A 1 70 ? 9.708 -2.847 -2.572 1.00 0.00 70 GLN A O 16
ATOM 20616 N N . LYS A 1 71 ? 8.816 -0.838 -2.096 1.00 0.00 71 LYS A N 16
ATOM 20617 C CA . LYS A 1 71 ? 9.723 -0.576 -0.984 1.00 0.00 71 LYS A CA 16
ATOM 20618 C C . LYS A 1 71 ? 9.977 -1.846 -0.179 1.00 0.00 71 LYS A C 16
ATOM 20619 O O . LYS A 1 71 ? 11.100 -2.103 0.257 1.00 0.00 71 LYS A O 16
ATOM 20638 N N . LEU A 1 72 ? 8.928 -2.638 0.015 1.00 0.00 72 LEU A N 16
ATOM 20639 C CA . LEU A 1 72 ? 9.038 -3.883 0.767 1.00 0.00 72 LEU A CA 16
ATOM 20640 C C . LEU A 1 72 ? 9.932 -4.882 0.040 1.00 0.00 72 LEU A C 16
ATOM 20641 O O . LEU A 1 72 ? 10.759 -5.556 0.656 1.00 0.00 72 LEU A O 16
ATOM 20657 N N . LEU A 1 73 ? 9.763 -4.971 -1.275 1.00 0.00 73 LEU A N 16
ATOM 20658 C CA . LEU A 1 73 ? 10.557 -5.885 -2.088 1.00 0.00 73 LEU A CA 16
ATOM 20659 C C . LEU A 1 73 ? 12.038 -5.528 -2.022 1.00 0.00 73 LEU A C 16
ATOM 20660 O O . LEU A 1 73 ? 12.903 -6.400 -2.108 1.00 0.00 73 LEU A O 16
ATOM 20676 N N . LYS A 1 74 ? 12.324 -4.240 -1.867 1.00 0.00 74 LYS A N 16
ATOM 20677 C CA . LYS A 1 74 ? 13.701 -3.765 -1.785 1.00 0.00 74 LYS A CA 16
ATOM 20678 C C . LYS A 1 74 ? 14.271 -3.988 -0.388 1.00 0.00 74 LYS A C 16
ATOM 20679 O O . LYS A 1 74 ? 15.198 -4.776 -0.204 1.00 0.00 74 LYS A O 16
ATOM 20698 N N . SER A 1 75 ? 13.709 -3.291 0.594 1.00 0.00 75 SER A N 16
ATOM 20699 C CA . SER A 1 75 ? 14.163 -3.411 1.974 1.00 0.00 75 SER A CA 16
ATOM 20700 C C . SER A 1 75 ? 13.005 -3.780 2.897 1.00 0.00 75 SER A C 16
ATOM 20701 O O . SER A 1 75 ? 12.358 -2.922 3.497 1.00 0.00 75 SER A O 16
ATOM 20709 N N . PRO A 1 76 ? 12.737 -5.089 3.014 1.00 0.00 76 PRO A N 16
ATOM 20710 C CA . PRO A 1 76 ? 11.658 -5.604 3.861 1.00 0.00 76 PRO A CA 16
ATOM 20711 C C . PRO A 1 76 ? 11.955 -5.432 5.347 1.00 0.00 76 PRO A C 16
ATOM 20712 O O . PRO A 1 76 ? 13.067 -5.086 5.746 1.00 0.00 76 PRO A O 16
ATOM 20723 N N . PRO A 1 77 ? 10.940 -5.680 6.187 1.00 0.00 77 PRO A N 16
ATOM 20724 C CA . PRO A 1 77 ? 11.069 -5.560 7.643 1.00 0.00 77 PRO A CA 16
ATOM 20725 C C . PRO A 1 77 ? 11.956 -6.649 8.237 1.00 0.00 77 PRO A C 16
ATOM 20726 O O . PRO A 1 77 ? 12.882 -6.364 8.996 1.00 0.00 77 PRO A O 16
ATOM 20737 N N . LYS A 1 78 ? 11.666 -7.898 7.888 1.00 0.00 78 LYS A N 16
ATOM 20738 C CA . LYS A 1 78 ? 12.438 -9.031 8.385 1.00 0.00 78 LYS A CA 16
ATOM 20739 C C . LYS A 1 78 ? 13.027 -9.836 7.232 1.00 0.00 78 LYS A C 16
ATOM 20740 O O . LYS A 1 78 ? 12.362 -10.701 6.661 1.00 0.00 78 LYS A O 16
ATOM 20759 N N . THR A 1 79 ? 14.280 -9.548 6.893 1.00 0.00 79 THR A N 16
ATOM 20760 C CA . THR A 1 79 ? 14.959 -10.246 5.808 1.00 0.00 79 THR A CA 16
ATOM 20761 C C . THR A 1 79 ? 14.665 -11.741 5.848 1.00 0.00 79 THR A C 16
ATOM 20762 O O . THR A 1 79 ? 14.919 -12.407 6.851 1.00 0.00 79 THR A O 16
ATOM 20773 N N . ALA A 1 80 ? 14.128 -12.263 4.750 1.00 0.00 80 ALA A N 16
ATOM 20774 C CA . ALA A 1 80 ? 13.802 -13.681 4.658 1.00 0.00 80 ALA A CA 16
ATOM 20775 C C . ALA A 1 80 ? 15.046 -14.512 4.359 1.00 0.00 80 ALA A C 16
ATOM 20776 O O . ALA A 1 80 ? 15.662 -14.366 3.305 1.00 0.00 80 ALA A O 16
ATOM 20783 N N . GLY A 1 81 ? 15.409 -15.384 5.295 1.00 0.00 81 GLY A N 16
ATOM 20784 C CA . GLY A 1 81 ? 16.578 -16.224 5.112 1.00 0.00 81 GLY A CA 16
ATOM 20785 C C . GLY A 1 81 ? 17.665 -15.933 6.127 1.00 0.00 81 GLY A C 16
ATOM 20786 O O . GLY A 1 81 ? 17.458 -16.081 7.332 1.00 0.00 81 GLY A O 16
ATOM 20790 N N . THR A 1 82 ? 18.832 -15.519 5.640 1.00 0.00 82 THR A N 16
ATOM 20791 C CA . THR A 1 82 ? 19.957 -15.210 6.513 1.00 0.00 82 THR A CA 16
ATOM 20792 C C . THR A 1 82 ? 20.074 -13.708 6.747 1.00 0.00 82 THR A C 16
ATOM 20793 O O . THR A 1 82 ? 19.483 -12.909 6.021 1.00 0.00 82 THR A O 16
ATOM 20804 N N . SER A 1 83 ? 20.840 -13.331 7.766 1.00 0.00 83 SER A N 16
ATOM 20805 C CA . SER A 1 83 ? 21.032 -11.924 8.098 1.00 0.00 83 SER A CA 16
ATOM 20806 C C . SER A 1 83 ? 21.072 -11.068 6.835 1.00 0.00 83 SER A C 16
ATOM 20807 O O . SER A 1 83 ? 20.228 -10.195 6.637 1.00 0.00 83 SER A O 16
ATOM 20815 N N . GLY A 1 84 ? 22.060 -11.326 5.984 1.00 0.00 84 GLY A N 16
ATOM 20816 C CA . GLY A 1 84 ? 22.193 -10.572 4.751 1.00 0.00 84 GLY A CA 16
ATOM 20817 C C . GLY A 1 84 ? 23.501 -10.851 4.039 1.00 0.00 84 GLY A C 16
ATOM 20818 O O . GLY A 1 84 ? 24.531 -10.240 4.325 1.00 0.00 84 GLY A O 16
ATOM 20822 N N . PRO A 1 85 ? 23.471 -11.796 3.087 1.00 0.00 85 PRO A N 16
ATOM 20823 C CA . PRO A 1 85 ? 24.656 -12.178 2.313 1.00 0.00 85 PRO A CA 16
ATOM 20824 C C . PRO A 1 85 ? 25.096 -11.082 1.348 1.00 0.00 85 PRO A C 16
ATOM 20825 O O . PRO A 1 85 ? 26.285 -10.786 1.230 1.00 0.00 85 PRO A O 16
ATOM 20836 N N . SER A 1 86 ? 24.129 -10.483 0.660 1.00 0.00 86 SER A N 16
ATOM 20837 C CA . SER A 1 86 ? 24.417 -9.421 -0.297 1.00 0.00 86 SER A CA 16
ATOM 20838 C C . SER A 1 86 ? 24.406 -8.057 0.385 1.00 0.00 86 SER A C 16
ATOM 20839 O O . SER A 1 86 ? 23.882 -7.906 1.489 1.00 0.00 86 SER A O 16
ATOM 20847 N N . SER A 1 87 ? 24.988 -7.064 -0.281 1.00 0.00 87 SER A N 16
ATOM 20848 C CA . SER A 1 87 ? 25.050 -5.712 0.262 1.00 0.00 87 SER A CA 16
ATOM 20849 C C . SER A 1 87 ? 24.540 -4.695 -0.755 1.00 0.00 87 SER A C 16
ATOM 20850 O O . SER A 1 87 ? 25.122 -3.624 -0.924 1.00 0.00 87 SER A O 16
ATOM 20858 N N . GLY A 1 88 ? 23.448 -5.040 -1.431 1.00 0.00 88 GLY A N 16
ATOM 20859 C CA . GLY A 1 88 ? 22.877 -4.148 -2.423 1.00 0.00 88 GLY A CA 16
ATOM 20860 C C . GLY A 1 88 ? 23.734 -4.042 -3.669 1.00 0.00 88 GLY A C 16
ATOM 20861 O O . GLY A 1 88 ? 24.841 -4.579 -3.717 1.00 0.00 88 GLY A O 16
ATOM 20865 N N . GLY A 1 1 ? 11.290 -9.757 -12.513 1.00 0.00 1 GLY A N 17
ATOM 20866 C CA . GLY A 1 1 ? 10.744 -9.471 -13.826 1.00 0.00 1 GLY A CA 17
ATOM 20867 C C . GLY A 1 1 ? 9.442 -10.202 -14.085 1.00 0.00 1 GLY A C 17
ATOM 20868 O O . GLY A 1 1 ? 9.323 -10.946 -15.059 1.00 0.00 1 GLY A O 17
ATOM 20872 N N . SER A 1 2 ? 8.463 -9.993 -13.211 1.00 0.00 2 SER A N 17
ATOM 20873 C CA . SER A 1 2 ? 7.165 -10.644 -13.346 1.00 0.00 2 SER A CA 17
ATOM 20874 C C . SER A 1 2 ? 6.233 -9.818 -14.229 1.00 0.00 2 SER A C 17
ATOM 20875 O O . SER A 1 2 ? 5.731 -8.774 -13.814 1.00 0.00 2 SER A O 17
ATOM 20883 N N . SER A 1 3 ? 6.008 -10.295 -15.449 1.00 0.00 3 SER A N 17
ATOM 20884 C CA . SER A 1 3 ? 5.140 -9.600 -16.393 1.00 0.00 3 SER A CA 17
ATOM 20885 C C . SER A 1 3 ? 3.677 -9.731 -15.983 1.00 0.00 3 SER A C 17
ATOM 20886 O O . SER A 1 3 ? 3.337 -10.509 -15.092 1.00 0.00 3 SER A O 17
ATOM 20894 N N . GLY A 1 4 ? 2.813 -8.963 -16.641 1.00 0.00 4 GLY A N 17
ATOM 20895 C CA . GLY A 1 4 ? 1.396 -9.007 -16.332 1.00 0.00 4 GLY A CA 17
ATOM 20896 C C . GLY A 1 4 ? 1.123 -8.886 -14.845 1.00 0.00 4 GLY A C 17
ATOM 20897 O O . GLY A 1 4 ? 1.044 -9.890 -14.138 1.00 0.00 4 GLY A O 17
ATOM 20901 N N . SER A 1 5 ? 0.979 -7.653 -14.370 1.00 0.00 5 SER A N 17
ATOM 20902 C CA . SER A 1 5 ? 0.719 -7.403 -12.957 1.00 0.00 5 SER A CA 17
ATOM 20903 C C . SER A 1 5 ? -0.697 -6.872 -12.752 1.00 0.00 5 SER A C 17
ATOM 20904 O O . SER A 1 5 ? -0.956 -5.681 -12.927 1.00 0.00 5 SER A O 17
ATOM 20912 N N . SER A 1 6 ? -1.609 -7.764 -12.379 1.00 0.00 6 SER A N 17
ATOM 20913 C CA . SER A 1 6 ? -2.999 -7.386 -12.152 1.00 0.00 6 SER A CA 17
ATOM 20914 C C . SER A 1 6 ? -3.087 -6.062 -11.400 1.00 0.00 6 SER A C 17
ATOM 20915 O O . SER A 1 6 ? -3.820 -5.157 -11.797 1.00 0.00 6 SER A O 17
ATOM 20923 N N . GLY A 1 7 ? -2.332 -5.956 -10.310 1.00 0.00 7 GLY A N 17
ATOM 20924 C CA . GLY A 1 7 ? -2.339 -4.739 -9.519 1.00 0.00 7 GLY A CA 17
ATOM 20925 C C . GLY A 1 7 ? -1.753 -4.944 -8.136 1.00 0.00 7 GLY A C 17
ATOM 20926 O O . GLY A 1 7 ? -2.155 -5.857 -7.413 1.00 0.00 7 GLY A O 17
ATOM 20930 N N . TYR A 1 8 ? -0.801 -4.095 -7.767 1.00 0.00 8 TYR A N 17
ATOM 20931 C CA . TYR A 1 8 ? -0.156 -4.190 -6.463 1.00 0.00 8 TYR A CA 17
ATOM 20932 C C . TYR A 1 8 ? -1.047 -3.605 -5.371 1.00 0.00 8 TYR A C 17
ATOM 20933 O O . TYR A 1 8 ? -1.006 -4.043 -4.220 1.00 0.00 8 TYR A O 17
ATOM 20951 N N . ILE A 1 9 ? -1.851 -2.614 -5.740 1.00 0.00 9 ILE A N 17
ATOM 20952 C CA . ILE A 1 9 ? -2.754 -1.970 -4.793 1.00 0.00 9 ILE A CA 17
ATOM 20953 C C . ILE A 1 9 ? -3.264 -2.966 -3.757 1.00 0.00 9 ILE A C 17
ATOM 20954 O O . ILE A 1 9 ? -3.351 -2.653 -2.570 1.00 0.00 9 ILE A O 17
ATOM 20970 N N . GLY A 1 10 ? -3.601 -4.168 -4.214 1.00 0.00 10 GLY A N 17
ATOM 20971 C CA . GLY A 1 10 ? -4.097 -5.192 -3.313 1.00 0.00 10 GLY A CA 17
ATOM 20972 C C . GLY A 1 10 ? -2.997 -6.106 -2.812 1.00 0.00 10 GLY A C 17
ATOM 20973 O O . GLY A 1 10 ? -3.100 -6.676 -1.725 1.00 0.00 10 GLY A O 17
ATOM 20977 N N . LEU A 1 11 ? -1.941 -6.248 -3.605 1.00 0.00 11 LEU A N 17
ATOM 20978 C CA . LEU A 1 11 ? -0.817 -7.102 -3.236 1.00 0.00 11 LEU A CA 17
ATOM 20979 C C . LEU A 1 11 ? -0.423 -6.884 -1.779 1.00 0.00 11 LEU A C 17
ATOM 20980 O O . LEU A 1 11 ? -0.387 -7.826 -0.987 1.00 0.00 11 LEU A O 17
ATOM 20996 N N . VAL A 1 12 ? -0.130 -5.635 -1.430 1.00 0.00 12 VAL A N 17
ATOM 20997 C CA . VAL A 1 12 ? 0.257 -5.293 -0.067 1.00 0.00 12 VAL A CA 17
ATOM 20998 C C . VAL A 1 12 ? -0.788 -5.767 0.937 1.00 0.00 12 VAL A C 17
ATOM 20999 O O . VAL A 1 12 ? -0.484 -6.535 1.848 1.00 0.00 12 VAL A O 17
ATOM 21012 N N . ASN A 1 13 ? -2.021 -5.303 0.762 1.00 0.00 13 ASN A N 17
ATOM 21013 C CA . ASN A 1 13 ? -3.112 -5.680 1.653 1.00 0.00 13 ASN A CA 17
ATOM 21014 C C . ASN A 1 13 ? -2.949 -7.117 2.136 1.00 0.00 13 ASN A C 17
ATOM 21015 O O . ASN A 1 13 ? -2.762 -7.366 3.328 1.00 0.00 13 ASN A O 17
ATOM 21026 N N . SER A 1 14 ? -3.019 -8.061 1.203 1.00 0.00 14 SER A N 17
ATOM 21027 C CA . SER A 1 14 ? -2.882 -9.475 1.534 1.00 0.00 14 SER A CA 17
ATOM 21028 C C . SER A 1 14 ? -1.477 -9.780 2.043 1.00 0.00 14 SER A C 17
ATOM 21029 O O . SER A 1 14 ? -1.304 -10.488 3.035 1.00 0.00 14 SER A O 17
ATOM 21037 N N . PHE A 1 15 ? -0.476 -9.240 1.356 1.00 0.00 15 PHE A N 17
ATOM 21038 C CA . PHE A 1 15 ? 0.916 -9.455 1.737 1.00 0.00 15 PHE A CA 17
ATOM 21039 C C . PHE A 1 15 ? 1.097 -9.300 3.244 1.00 0.00 15 PHE A C 17
ATOM 21040 O O . PHE A 1 15 ? 1.350 -10.275 3.952 1.00 0.00 15 PHE A O 17
ATOM 21057 N N . ALA A 1 16 ? 0.966 -8.069 3.727 1.00 0.00 16 ALA A N 17
ATOM 21058 C CA . ALA A 1 16 ? 1.114 -7.787 5.149 1.00 0.00 16 ALA A CA 17
ATOM 21059 C C . ALA A 1 16 ? 0.585 -8.939 5.995 1.00 0.00 16 ALA A C 17
ATOM 21060 O O . ALA A 1 16 ? 1.276 -9.438 6.883 1.00 0.00 16 ALA A O 17
ATOM 21067 N N . GLN A 1 17 ? -0.646 -9.357 5.715 1.00 0.00 17 GLN A N 17
ATOM 21068 C CA . GLN A 1 17 ? -1.268 -10.450 6.453 1.00 0.00 17 GLN A CA 17
ATOM 21069 C C . GLN A 1 17 ? -0.365 -11.679 6.468 1.00 0.00 17 GLN A C 17
ATOM 21070 O O . GLN A 1 17 ? -0.065 -12.229 7.528 1.00 0.00 17 GLN A O 17
ATOM 21084 N N . LYS A 1 18 ? 0.066 -12.106 5.286 1.00 0.00 18 LYS A N 17
ATOM 21085 C CA . LYS A 1 18 ? 0.936 -13.269 5.162 1.00 0.00 18 LYS A CA 17
ATOM 21086 C C . LYS A 1 18 ? 2.171 -13.122 6.045 1.00 0.00 18 LYS A C 17
ATOM 21087 O O . LYS A 1 18 ? 2.631 -14.089 6.653 1.00 0.00 18 LYS A O 17
ATOM 21106 N N . LYS A 1 19 ? 2.702 -11.906 6.113 1.00 0.00 19 LYS A N 17
ATOM 21107 C CA . LYS A 1 19 ? 3.883 -11.630 6.923 1.00 0.00 19 LYS A CA 17
ATOM 21108 C C . LYS A 1 19 ? 3.486 -11.191 8.329 1.00 0.00 19 LYS A C 17
ATOM 21109 O O . LYS A 1 19 ? 4.287 -10.602 9.056 1.00 0.00 19 LYS A O 17
ATOM 21128 N N . LYS A 1 20 ? 2.246 -11.481 8.708 1.00 0.00 20 LYS A N 17
ATOM 21129 C CA . LYS A 1 20 ? 1.744 -11.119 10.027 1.00 0.00 20 LYS A CA 17
ATOM 21130 C C . LYS A 1 20 ? 2.190 -9.712 10.412 1.00 0.00 20 LYS A C 17
ATOM 21131 O O . LYS A 1 20 ? 2.507 -9.445 11.572 1.00 0.00 20 LYS A O 17
ATOM 21150 N N . LEU A 1 21 ? 2.211 -8.815 9.433 1.00 0.00 21 LEU A N 17
ATOM 21151 C CA . LEU A 1 21 ? 2.617 -7.434 9.669 1.00 0.00 21 LEU A CA 17
ATOM 21152 C C . LEU A 1 21 ? 1.401 -6.540 9.892 1.00 0.00 21 LEU A C 17
ATOM 21153 O O . LEU A 1 21 ? 0.260 -6.989 9.786 1.00 0.00 21 LEU A O 17
ATOM 21169 N N . SER A 1 22 ? 1.654 -5.271 10.199 1.00 0.00 22 SER A N 17
ATOM 21170 C CA . SER A 1 22 ? 0.581 -4.314 10.439 1.00 0.00 22 SER A CA 17
ATOM 21171 C C . SER A 1 22 ? 0.597 -3.206 9.390 1.00 0.00 22 SER A C 17
ATOM 21172 O O . SER A 1 22 ? 1.601 -2.516 9.215 1.00 0.00 22 SER A O 17
ATOM 21180 N N . VAL A 1 23 ? -0.524 -3.042 8.695 1.00 0.00 23 VAL A N 17
ATOM 21181 C CA . VAL A 1 23 ? -0.641 -2.017 7.664 1.00 0.00 23 VAL A CA 17
ATOM 21182 C C . VAL A 1 23 ? -1.639 -0.939 8.071 1.00 0.00 23 VAL A C 17
ATOM 21183 O O . VAL A 1 23 ? -2.785 -1.235 8.404 1.00 0.00 23 VAL A O 17
ATOM 21196 N N . ASN A 1 24 ? -1.195 0.313 8.039 1.00 0.00 24 ASN A N 17
ATOM 21197 C CA . ASN A 1 24 ? -2.050 1.436 8.405 1.00 0.00 24 ASN A CA 17
ATOM 21198 C C . ASN A 1 24 ? -2.129 2.452 7.269 1.00 0.00 24 ASN A C 17
ATOM 21199 O O . ASN A 1 24 ? -1.228 2.537 6.435 1.00 0.00 24 ASN A O 17
ATOM 21210 N N . TYR A 1 25 ? -3.213 3.220 7.244 1.00 0.00 25 TYR A N 17
ATOM 21211 C CA . TYR A 1 25 ? -3.411 4.229 6.210 1.00 0.00 25 TYR A CA 17
ATOM 21212 C C . TYR A 1 25 ? -3.716 5.590 6.829 1.00 0.00 25 TYR A C 17
ATOM 21213 O O . TYR A 1 25 ? -4.819 5.825 7.322 1.00 0.00 25 TYR A O 17
ATOM 21231 N N . GLU A 1 26 ? -2.731 6.481 6.797 1.00 0.00 26 GLU A N 17
ATOM 21232 C CA . GLU A 1 26 ? -2.894 7.819 7.354 1.00 0.00 26 GLU A CA 17
ATOM 21233 C C . GLU A 1 26 ? -3.506 8.766 6.325 1.00 0.00 26 GLU A C 17
ATOM 21234 O O . GLU A 1 26 ? -3.157 8.726 5.146 1.00 0.00 26 GLU A O 17
ATOM 21246 N N . GLN A 1 27 ? -4.421 9.615 6.782 1.00 0.00 27 GLN A N 17
ATOM 21247 C CA . GLN A 1 27 ? -5.082 10.571 5.902 1.00 0.00 27 GLN A CA 17
ATOM 21248 C C . GLN A 1 27 ? -4.784 12.003 6.332 1.00 0.00 27 GLN A C 17
ATOM 21249 O O . GLN A 1 27 ? -4.542 12.271 7.509 1.00 0.00 27 GLN A O 17
ATOM 21263 N N . CYS A 1 28 ? -4.804 12.920 5.371 1.00 0.00 28 CYS A N 17
ATOM 21264 C CA . CYS A 1 28 ? -4.534 14.326 5.650 1.00 0.00 28 CYS A CA 17
ATOM 21265 C C . CYS A 1 28 ? -5.333 14.803 6.858 1.00 0.00 28 CYS A C 17
ATOM 21266 O O . CYS A 1 28 ? -6.392 14.258 7.169 1.00 0.00 28 CYS A O 17
ATOM 21274 N N . GLU A 1 29 ? -4.818 15.824 7.536 1.00 0.00 29 GLU A N 17
ATOM 21275 C CA . GLU A 1 29 ? -5.484 16.373 8.712 1.00 0.00 29 GLU A CA 17
ATOM 21276 C C . GLU A 1 29 ? -6.452 17.485 8.320 1.00 0.00 29 GLU A C 17
ATOM 21277 O O . GLU A 1 29 ? -6.291 18.151 7.297 1.00 0.00 29 GLU A O 17
ATOM 21289 N N . PRO A 1 30 ? -7.484 17.691 9.152 1.00 0.00 30 PRO A N 17
ATOM 21290 C CA . PRO A 1 30 ? -8.499 18.721 8.914 1.00 0.00 30 PRO A CA 17
ATOM 21291 C C . PRO A 1 30 ? -7.947 20.132 9.092 1.00 0.00 30 PRO A C 17
ATOM 21292 O O . PRO A 1 30 ? -7.501 20.501 10.177 1.00 0.00 30 PRO A O 17
ATOM 21303 N N . ASN A 1 31 ? -7.980 20.915 8.018 1.00 0.00 31 ASN A N 17
ATOM 21304 C CA . ASN A 1 31 ? -7.483 22.285 8.057 1.00 0.00 31 ASN A CA 17
ATOM 21305 C C . ASN A 1 31 ? -7.995 23.083 6.861 1.00 0.00 31 ASN A C 17
ATOM 21306 O O . ASN A 1 31 ? -7.926 22.625 5.721 1.00 0.00 31 ASN A O 17
ATOM 21317 N N . SER A 1 32 ? -8.507 24.280 7.131 1.00 0.00 32 SER A N 17
ATOM 21318 C CA . SER A 1 32 ? -9.034 25.141 6.079 1.00 0.00 32 SER A CA 17
ATOM 21319 C C . SER A 1 32 ? -7.905 25.699 5.218 1.00 0.00 32 SER A C 17
ATOM 21320 O O . SER A 1 32 ? -7.381 26.779 5.487 1.00 0.00 32 SER A O 17
ATOM 21328 N N . GLU A 1 33 ? -7.536 24.953 4.181 1.00 0.00 33 GLU A N 17
ATOM 21329 C CA . GLU A 1 33 ? -6.468 25.373 3.280 1.00 0.00 33 GLU A CA 17
ATOM 21330 C C . GLU A 1 33 ? -6.628 24.724 1.908 1.00 0.00 33 GLU A C 17
ATOM 21331 O O . GLU A 1 33 ? -7.217 23.650 1.781 1.00 0.00 33 GLU A O 17
ATOM 21343 N N . LEU A 1 34 ? -6.099 25.384 0.884 1.00 0.00 34 LEU A N 17
ATOM 21344 C CA . LEU A 1 34 ? -6.182 24.874 -0.480 1.00 0.00 34 LEU A CA 17
ATOM 21345 C C . LEU A 1 34 ? -4.791 24.642 -1.061 1.00 0.00 34 LEU A C 17
ATOM 21346 O O . LEU A 1 34 ? -3.811 25.269 -0.658 1.00 0.00 34 LEU A O 17
ATOM 21362 N N . PRO A 1 35 ? -4.700 23.720 -2.031 1.00 0.00 35 PRO A N 17
ATOM 21363 C CA . PRO A 1 35 ? -5.860 22.967 -2.518 1.00 0.00 35 PRO A CA 17
ATOM 21364 C C . PRO A 1 35 ? -6.379 21.971 -1.486 1.00 0.00 35 PRO A C 17
ATOM 21365 O O . PRO A 1 35 ? -5.699 21.668 -0.506 1.00 0.00 35 PRO A O 17
ATOM 21376 N N . GLN A 1 36 ? -7.587 21.466 -1.714 1.00 0.00 36 GLN A N 17
ATOM 21377 C CA . GLN A 1 36 ? -8.197 20.505 -0.803 1.00 0.00 36 GLN A CA 17
ATOM 21378 C C . GLN A 1 36 ? -8.439 19.171 -1.501 1.00 0.00 36 GLN A C 17
ATOM 21379 O O . GLN A 1 36 ? -9.475 18.971 -2.136 1.00 0.00 36 GLN A O 17
ATOM 21393 N N . ARG A 1 37 ? -7.477 18.262 -1.381 1.00 0.00 37 ARG A N 17
ATOM 21394 C CA . ARG A 1 37 ? -7.586 16.948 -2.002 1.00 0.00 37 ARG A CA 17
ATOM 21395 C C . ARG A 1 37 ? -7.341 15.841 -0.980 1.00 0.00 37 ARG A C 17
ATOM 21396 O O . ARG A 1 37 ? -6.980 16.109 0.166 1.00 0.00 37 ARG A O 17
ATOM 21417 N N . PHE A 1 38 ? -7.540 14.597 -1.403 1.00 0.00 38 PHE A N 17
ATOM 21418 C CA . PHE A 1 38 ? -7.343 13.450 -0.525 1.00 0.00 38 PHE A CA 17
ATOM 21419 C C . PHE A 1 38 ? -5.922 12.907 -0.651 1.00 0.00 38 PHE A C 17
ATOM 21420 O O . PHE A 1 38 ? -5.420 12.704 -1.756 1.00 0.00 38 PHE A O 17
ATOM 21437 N N . ILE A 1 39 ? -5.281 12.676 0.490 1.00 0.00 39 ILE A N 17
ATOM 21438 C CA . ILE A 1 39 ? -3.919 12.156 0.508 1.00 0.00 39 ILE A CA 17
ATOM 21439 C C . ILE A 1 39 ? -3.777 11.022 1.517 1.00 0.00 39 ILE A C 17
ATOM 21440 O O . ILE A 1 39 ? -3.945 11.223 2.721 1.00 0.00 39 ILE A O 17
ATOM 21456 N N . CYS A 1 40 ? -3.464 9.831 1.020 1.00 0.00 40 CYS A N 17
ATOM 21457 C CA . CYS A 1 40 ? -3.297 8.663 1.878 1.00 0.00 40 CYS A CA 17
ATOM 21458 C C . CYS A 1 40 ? -1.825 8.281 1.996 1.00 0.00 40 CYS A C 17
ATOM 21459 O O . CYS A 1 40 ? -1.046 8.471 1.062 1.00 0.00 40 CYS A O 17
ATOM 21467 N N . LYS A 1 41 ? -1.450 7.741 3.151 1.00 0.00 41 LYS A N 17
ATOM 21468 C CA . LYS A 1 41 ? -0.072 7.332 3.393 1.00 0.00 41 LYS A CA 17
ATOM 21469 C C . LYS A 1 41 ? -0.018 5.930 3.991 1.00 0.00 41 LYS A C 17
ATOM 21470 O O . LYS A 1 41 ? -0.464 5.708 5.117 1.00 0.00 41 LYS A O 17
ATOM 21489 N N . CYS A 1 42 ? 0.532 4.988 3.232 1.00 0.00 42 CYS A N 17
ATOM 21490 C CA . CYS A 1 42 ? 0.644 3.607 3.688 1.00 0.00 42 CYS A CA 17
ATOM 21491 C C . CYS A 1 42 ? 1.846 3.436 4.612 1.00 0.00 42 CYS A C 17
ATOM 21492 O O . CYS A 1 42 ? 2.995 3.545 4.181 1.00 0.00 42 CYS A O 17
ATOM 21500 N N . LYS A 1 43 ? 1.574 3.169 5.885 1.00 0.00 43 LYS A N 17
ATOM 21501 C CA . LYS A 1 43 ? 2.632 2.983 6.871 1.00 0.00 43 LYS A CA 17
ATOM 21502 C C . LYS A 1 43 ? 2.509 1.624 7.551 1.00 0.00 43 LYS A C 17
ATOM 21503 O O . LYS A 1 43 ? 1.446 1.268 8.060 1.00 0.00 43 LYS A O 17
ATOM 21522 N N . ILE A 1 44 ? 3.603 0.869 7.556 1.00 0.00 44 ILE A N 17
ATOM 21523 C CA . ILE A 1 44 ? 3.617 -0.450 8.176 1.00 0.00 44 ILE A CA 17
ATOM 21524 C C . ILE A 1 44 ? 4.548 -0.481 9.383 1.00 0.00 44 ILE A C 17
ATOM 21525 O O . ILE A 1 44 ? 5.769 -0.454 9.239 1.00 0.00 44 ILE A O 17
ATOM 21541 N N . GLY A 1 45 ? 3.962 -0.538 10.575 1.00 0.00 45 GLY A N 17
ATOM 21542 C CA . GLY A 1 45 ? 4.754 -0.573 11.791 1.00 0.00 45 GLY A CA 17
ATOM 21543 C C . GLY A 1 45 ? 5.475 0.734 12.050 1.00 0.00 45 GLY A C 17
ATOM 21544 O O . GLY A 1 45 ? 6.671 0.743 12.342 1.00 0.00 45 GLY A O 17
ATOM 21548 N N . GLN A 1 46 ? 4.748 1.842 11.941 1.00 0.00 46 GLN A N 17
ATOM 21549 C CA . GLN A 1 46 ? 5.328 3.161 12.164 1.00 0.00 46 GLN A CA 17
ATOM 21550 C C . GLN A 1 46 ? 6.418 3.457 11.139 1.00 0.00 46 GLN A C 17
ATOM 21551 O O . GLN A 1 46 ? 7.321 4.256 11.390 1.00 0.00 46 GLN A O 17
ATOM 21565 N N . THR A 1 47 ? 6.328 2.807 9.983 1.00 0.00 47 THR A N 17
ATOM 21566 C CA . THR A 1 47 ? 7.307 2.999 8.920 1.00 0.00 47 THR A CA 17
ATOM 21567 C C . THR A 1 47 ? 6.630 3.403 7.616 1.00 0.00 47 THR A C 17
ATOM 21568 O O . THR A 1 47 ? 5.616 2.824 7.226 1.00 0.00 47 THR A O 17
ATOM 21579 N N . MET A 1 48 ? 7.196 4.400 6.945 1.00 0.00 48 MET A N 17
ATOM 21580 C CA . MET A 1 48 ? 6.647 4.880 5.682 1.00 0.00 48 MET A CA 17
ATOM 21581 C C . MET A 1 48 ? 7.060 3.971 4.529 1.00 0.00 48 MET A C 17
ATOM 21582 O O . MET A 1 48 ? 8.249 3.755 4.291 1.00 0.00 48 MET A O 17
ATOM 21596 N N . TYR A 1 49 ? 6.072 3.440 3.817 1.00 0.00 49 TYR A N 17
ATOM 21597 C CA . TYR A 1 49 ? 6.333 2.552 2.691 1.00 0.00 49 TYR A CA 17
ATOM 21598 C C . TYR A 1 49 ? 5.794 3.145 1.393 1.00 0.00 49 TYR A C 17
ATOM 21599 O O . TYR A 1 49 ? 6.270 2.823 0.305 1.00 0.00 49 TYR A O 17
ATOM 21617 N N . GLY A 1 50 ? 4.796 4.015 1.517 1.00 0.00 50 GLY A N 17
ATOM 21618 C CA . GLY A 1 50 ? 4.208 4.641 0.347 1.00 0.00 50 GLY A CA 17
ATOM 21619 C C . GLY A 1 50 ? 3.269 5.775 0.706 1.00 0.00 50 GLY A C 17
ATOM 21620 O O . GLY A 1 50 ? 2.713 5.807 1.805 1.00 0.00 50 GLY A O 17
ATOM 21624 N N . THR A 1 51 ? 3.090 6.711 -0.221 1.00 0.00 51 THR A N 17
ATOM 21625 C CA . THR A 1 51 ? 2.215 7.853 0.004 1.00 0.00 51 THR A CA 17
ATOM 21626 C C . THR A 1 51 ? 1.449 8.218 -1.263 1.00 0.00 51 THR A C 17
ATOM 21627 O O . THR A 1 51 ? 2.017 8.764 -2.207 1.00 0.00 51 THR A O 17
ATOM 21638 N N . GLY A 1 52 ? 0.155 7.913 -1.275 1.00 0.00 52 GLY A N 17
ATOM 21639 C CA . GLY A 1 52 ? -0.668 8.216 -2.432 1.00 0.00 52 GLY A CA 17
ATOM 21640 C C . GLY A 1 52 ? -1.400 9.536 -2.292 1.00 0.00 52 GLY A C 17
ATOM 21641 O O . GLY A 1 52 ? -1.795 9.921 -1.191 1.00 0.00 52 GLY A O 17
ATOM 21645 N N . SER A 1 53 ? -1.581 10.232 -3.409 1.00 0.00 53 SER A N 17
ATOM 21646 C CA . SER A 1 53 ? -2.266 11.519 -3.406 1.00 0.00 53 SER A CA 17
ATOM 21647 C C . SER A 1 53 ? -3.204 11.639 -4.603 1.00 0.00 53 SER A C 17
ATOM 21648 O O . SER A 1 53 ? -2.781 11.519 -5.752 1.00 0.00 53 SER A O 17
ATOM 21656 N N . GLY A 1 54 ? -4.483 11.875 -4.324 1.00 0.00 54 GLY A N 17
ATOM 21657 C CA . GLY A 1 54 ? -5.462 12.007 -5.387 1.00 0.00 54 GLY A CA 17
ATOM 21658 C C . GLY A 1 54 ? -6.699 12.764 -4.946 1.00 0.00 54 GLY A C 17
ATOM 21659 O O . GLY A 1 54 ? -6.895 13.005 -3.755 1.00 0.00 54 GLY A O 17
ATOM 21663 N N . VAL A 1 55 ? -7.535 13.141 -5.908 1.00 0.00 55 VAL A N 17
ATOM 21664 C CA . VAL A 1 55 ? -8.759 13.875 -5.612 1.00 0.00 55 VAL A CA 17
ATOM 21665 C C . VAL A 1 55 ? -9.661 13.085 -4.671 1.00 0.00 55 VAL A C 17
ATOM 21666 O O . VAL A 1 55 ? -10.249 13.641 -3.743 1.00 0.00 55 VAL A O 17
ATOM 21679 N N . THR A 1 56 ? -9.765 11.782 -4.915 1.00 0.00 56 THR A N 17
ATOM 21680 C CA . THR A 1 56 ? -10.595 10.914 -4.090 1.00 0.00 56 THR A CA 17
ATOM 21681 C C . THR A 1 56 ? -9.748 9.890 -3.343 1.00 0.00 56 THR A C 17
ATOM 21682 O O . THR A 1 56 ? -8.835 9.290 -3.912 1.00 0.00 56 THR A O 17
ATOM 21693 N N . LYS A 1 57 ? -10.055 9.692 -2.066 1.00 0.00 57 LYS A N 17
ATOM 21694 C CA . LYS A 1 57 ? -9.324 8.739 -1.241 1.00 0.00 57 LYS A CA 17
ATOM 21695 C C . LYS A 1 57 ? -8.961 7.492 -2.041 1.00 0.00 57 LYS A C 17
ATOM 21696 O O . LYS A 1 57 ? -7.784 7.191 -2.238 1.00 0.00 57 LYS A O 17
ATOM 21715 N N . GLN A 1 58 ? -9.980 6.773 -2.501 1.00 0.00 58 GLN A N 17
ATOM 21716 C CA . GLN A 1 58 ? -9.767 5.559 -3.281 1.00 0.00 58 GLN A CA 17
ATOM 21717 C C . GLN A 1 58 ? -8.529 5.689 -4.163 1.00 0.00 58 GLN A C 17
ATOM 21718 O O . GLN A 1 58 ? -7.713 4.771 -4.241 1.00 0.00 58 GLN A O 17
ATOM 21732 N N . GLU A 1 59 ? -8.398 6.834 -4.825 1.00 0.00 59 GLU A N 17
ATOM 21733 C CA . GLU A 1 59 ? -7.260 7.082 -5.702 1.00 0.00 59 GLU A CA 17
ATOM 21734 C C . GLU A 1 59 ? -5.947 6.986 -4.930 1.00 0.00 59 GLU A C 17
ATOM 21735 O O . GLU A 1 59 ? -5.050 6.230 -5.302 1.00 0.00 59 GLU A O 17
ATOM 21747 N N . ALA A 1 60 ? -5.843 7.758 -3.854 1.00 0.00 60 ALA A N 17
ATOM 21748 C CA . ALA A 1 60 ? -4.641 7.760 -3.028 1.00 0.00 60 ALA A CA 17
ATOM 21749 C C . ALA A 1 60 ? -4.510 6.457 -2.247 1.00 0.00 60 ALA A C 17
ATOM 21750 O O . ALA A 1 60 ? -3.538 5.719 -2.408 1.00 0.00 60 ALA A O 17
ATOM 21757 N N . LYS A 1 61 ? -5.495 6.180 -1.398 1.00 0.00 61 LYS A N 17
ATOM 21758 C CA . LYS A 1 61 ? -5.491 4.966 -0.591 1.00 0.00 61 LYS A CA 17
ATOM 21759 C C . LYS A 1 61 ? -5.022 3.768 -1.412 1.00 0.00 61 LYS A C 17
ATOM 21760 O O . LYS A 1 61 ? -4.495 2.799 -0.867 1.00 0.00 61 LYS A O 17
ATOM 21779 N N . GLN A 1 62 ? -5.217 3.844 -2.725 1.00 0.00 62 GLN A N 17
ATOM 21780 C CA . GLN A 1 62 ? -4.813 2.766 -3.620 1.00 0.00 62 GLN A CA 17
ATOM 21781 C C . GLN A 1 62 ? -3.338 2.888 -3.988 1.00 0.00 62 GLN A C 17
ATOM 21782 O O . GLN A 1 62 ? -2.519 2.053 -3.602 1.00 0.00 62 GLN A O 17
ATOM 21796 N N . LEU A 1 63 ? -3.006 3.933 -4.738 1.00 0.00 63 LEU A N 17
ATOM 21797 C CA . LEU A 1 63 ? -1.629 4.165 -5.160 1.00 0.00 63 LEU A CA 17
ATOM 21798 C C . LEU A 1 63 ? -0.656 3.897 -4.016 1.00 0.00 63 LEU A C 17
ATOM 21799 O O . LEU A 1 63 ? 0.351 3.212 -4.192 1.00 0.00 63 LEU A O 17
ATOM 21815 N N . ALA A 1 64 ? -0.966 4.439 -2.843 1.00 0.00 64 ALA A N 17
ATOM 21816 C CA . ALA A 1 64 ? -0.122 4.255 -1.669 1.00 0.00 64 ALA A CA 17
ATOM 21817 C C . ALA A 1 64 ? 0.512 2.868 -1.661 1.00 0.00 64 ALA A C 17
ATOM 21818 O O . ALA A 1 64 ? 1.730 2.731 -1.768 1.00 0.00 64 ALA A O 17
ATOM 21825 N N . ALA A 1 65 ? -0.323 1.841 -1.532 1.00 0.00 65 ALA A N 17
ATOM 21826 C CA . ALA A 1 65 ? 0.156 0.465 -1.512 1.00 0.00 65 ALA A CA 17
ATOM 21827 C C . ALA A 1 65 ? 1.196 0.229 -2.602 1.00 0.00 65 ALA A C 17
ATOM 21828 O O . ALA A 1 65 ? 2.314 -0.204 -2.324 1.00 0.00 65 ALA A O 17
ATOM 21835 N N . LYS A 1 66 ? 0.820 0.516 -3.844 1.00 0.00 66 LYS A N 17
ATOM 21836 C CA . LYS A 1 66 ? 1.720 0.336 -4.977 1.00 0.00 66 LYS A CA 17
ATOM 21837 C C . LYS A 1 66 ? 3.161 0.639 -4.580 1.00 0.00 66 LYS A C 17
ATOM 21838 O O . LYS A 1 66 ? 4.037 -0.219 -4.686 1.00 0.00 66 LYS A O 17
ATOM 21857 N N . GLU A 1 67 ? 3.399 1.864 -4.123 1.00 0.00 67 GLU A N 17
ATOM 21858 C CA . GLU A 1 67 ? 4.735 2.279 -3.710 1.00 0.00 67 GLU A CA 17
ATOM 21859 C C . GLU A 1 67 ? 5.251 1.399 -2.576 1.00 0.00 67 GLU A C 17
ATOM 21860 O O . GLU A 1 67 ? 6.438 1.081 -2.514 1.00 0.00 67 GLU A O 17
ATOM 21872 N N . ALA A 1 68 ? 4.351 1.010 -1.679 1.00 0.00 68 ALA A N 17
ATOM 21873 C CA . ALA A 1 68 ? 4.714 0.166 -0.547 1.00 0.00 68 ALA A CA 17
ATOM 21874 C C . ALA A 1 68 ? 5.207 -1.198 -1.016 1.00 0.00 68 ALA A C 17
ATOM 21875 O O . ALA A 1 68 ? 6.326 -1.605 -0.704 1.00 0.00 68 ALA A O 17
ATOM 21882 N N . TYR A 1 69 ? 4.365 -1.901 -1.766 1.00 0.00 69 TYR A N 17
ATOM 21883 C CA . TYR A 1 69 ? 4.714 -3.221 -2.275 1.00 0.00 69 TYR A CA 17
ATOM 21884 C C . TYR A 1 69 ? 6.197 -3.295 -2.627 1.00 0.00 69 TYR A C 17
ATOM 21885 O O . TYR A 1 69 ? 6.953 -4.052 -2.018 1.00 0.00 69 TYR A O 17
ATOM 21903 N N . GLN A 1 70 ? 6.605 -2.503 -3.613 1.00 0.00 70 GLN A N 17
ATOM 21904 C CA . GLN A 1 70 ? 7.997 -2.478 -4.046 1.00 0.00 70 GLN A CA 17
ATOM 21905 C C . GLN A 1 70 ? 8.934 -2.291 -2.857 1.00 0.00 70 GLN A C 17
ATOM 21906 O O . GLN A 1 70 ? 9.764 -3.152 -2.565 1.00 0.00 70 GLN A O 17
ATOM 21920 N N . LYS A 1 71 ? 8.796 -1.160 -2.173 1.00 0.00 71 LYS A N 17
ATOM 21921 C CA . LYS A 1 71 ? 9.629 -0.860 -1.014 1.00 0.00 71 LYS A CA 17
ATOM 21922 C C . LYS A 1 71 ? 9.805 -2.094 -0.136 1.00 0.00 71 LYS A C 17
ATOM 21923 O O . LYS A 1 71 ? 10.892 -2.348 0.385 1.00 0.00 71 LYS A O 17
ATOM 21942 N N . LEU A 1 72 ? 8.731 -2.860 0.023 1.00 0.00 72 LEU A N 17
ATOM 21943 C CA . LEU A 1 72 ? 8.768 -4.070 0.837 1.00 0.00 72 LEU A CA 17
ATOM 21944 C C . LEU A 1 72 ? 9.654 -5.133 0.194 1.00 0.00 72 LEU A C 17
ATOM 21945 O O . LEU A 1 72 ? 10.465 -5.770 0.866 1.00 0.00 72 LEU A O 17
ATOM 21961 N N . LEU A 1 73 ? 9.494 -5.316 -1.112 1.00 0.00 73 LEU A N 17
ATOM 21962 C CA . LEU A 1 73 ? 10.280 -6.300 -1.848 1.00 0.00 73 LEU A CA 17
ATOM 21963 C C . LEU A 1 73 ? 11.763 -5.942 -1.823 1.00 0.00 73 LEU A C 17
ATOM 21964 O O . LEU A 1 73 ? 12.625 -6.820 -1.784 1.00 0.00 73 LEU A O 17
ATOM 21980 N N . LYS A 1 74 ? 12.053 -4.645 -1.844 1.00 0.00 74 LYS A N 17
ATOM 21981 C CA . LYS A 1 74 ? 13.430 -4.168 -1.820 1.00 0.00 74 LYS A CA 17
ATOM 21982 C C . LYS A 1 74 ? 13.985 -4.177 -0.399 1.00 0.00 74 LYS A C 17
ATOM 21983 O O . LYS A 1 74 ? 14.935 -4.899 -0.098 1.00 0.00 74 LYS A O 17
ATOM 22002 N N . SER A 1 75 ? 13.384 -3.372 0.471 1.00 0.00 75 SER A N 17
ATOM 22003 C CA . SER A 1 75 ? 13.819 -3.286 1.860 1.00 0.00 75 SER A CA 17
ATOM 22004 C C . SER A 1 75 ? 12.647 -3.507 2.811 1.00 0.00 75 SER A C 17
ATOM 22005 O O . SER A 1 75 ? 11.976 -2.569 3.240 1.00 0.00 75 SER A O 17
ATOM 22013 N N . PRO A 1 76 ? 12.395 -4.780 3.151 1.00 0.00 76 PRO A N 17
ATOM 22014 C CA . PRO A 1 76 ? 11.304 -5.157 4.055 1.00 0.00 76 PRO A CA 17
ATOM 22015 C C . PRO A 1 76 ? 11.568 -4.723 5.493 1.00 0.00 76 PRO A C 17
ATOM 22016 O O . PRO A 1 76 ? 12.667 -4.295 5.846 1.00 0.00 76 PRO A O 17
ATOM 22027 N N . PRO A 1 77 ? 10.537 -4.835 6.344 1.00 0.00 77 PRO A N 17
ATOM 22028 C CA . PRO A 1 77 ? 10.634 -4.460 7.758 1.00 0.00 77 PRO A CA 17
ATOM 22029 C C . PRO A 1 77 ? 11.521 -5.414 8.552 1.00 0.00 77 PRO A C 17
ATOM 22030 O O . PRO A 1 77 ? 11.443 -6.632 8.387 1.00 0.00 77 PRO A O 17
ATOM 22041 N N . LYS A 1 78 ? 12.362 -4.853 9.413 1.00 0.00 78 LYS A N 17
ATOM 22042 C CA . LYS A 1 78 ? 13.263 -5.654 10.234 1.00 0.00 78 LYS A CA 17
ATOM 22043 C C . LYS A 1 78 ? 12.557 -6.899 10.761 1.00 0.00 78 LYS A C 17
ATOM 22044 O O . LYS A 1 78 ? 12.916 -8.024 10.412 1.00 0.00 78 LYS A O 17
ATOM 22063 N N . THR A 1 79 ? 11.550 -6.691 11.604 1.00 0.00 79 THR A N 17
ATOM 22064 C CA . THR A 1 79 ? 10.793 -7.796 12.178 1.00 0.00 79 THR A CA 17
ATOM 22065 C C . THR A 1 79 ? 9.656 -8.222 11.257 1.00 0.00 79 THR A C 17
ATOM 22066 O O . THR A 1 79 ? 8.890 -7.388 10.775 1.00 0.00 79 THR A O 17
ATOM 22077 N N . ALA A 1 80 ? 9.552 -9.525 11.016 1.00 0.00 80 ALA A N 17
ATOM 22078 C CA . ALA A 1 80 ? 8.506 -10.061 10.155 1.00 0.00 80 ALA A CA 17
ATOM 22079 C C . ALA A 1 80 ? 7.522 -10.913 10.950 1.00 0.00 80 ALA A C 17
ATOM 22080 O O . ALA A 1 80 ? 7.633 -12.137 10.985 1.00 0.00 80 ALA A O 17
ATOM 22087 N N . GLY A 1 81 ? 6.559 -10.255 11.589 1.00 0.00 81 GLY A N 17
ATOM 22088 C CA . GLY A 1 81 ? 5.570 -10.968 12.376 1.00 0.00 81 GLY A CA 17
ATOM 22089 C C . GLY A 1 81 ? 5.276 -10.283 13.696 1.00 0.00 81 GLY A C 17
ATOM 22090 O O . GLY A 1 81 ? 6.124 -10.246 14.589 1.00 0.00 81 GLY A O 17
ATOM 22094 N N . THR A 1 82 ? 4.071 -9.736 13.822 1.00 0.00 82 THR A N 17
ATOM 22095 C CA . THR A 1 82 ? 3.668 -9.047 15.041 1.00 0.00 82 THR A CA 17
ATOM 22096 C C . THR A 1 82 ? 3.598 -10.010 16.220 1.00 0.00 82 THR A C 17
ATOM 22097 O O . THR A 1 82 ? 3.251 -11.180 16.059 1.00 0.00 82 THR A O 17
ATOM 22108 N N . SER A 1 83 ? 3.930 -9.510 17.407 1.00 0.00 83 SER A N 17
ATOM 22109 C CA . SER A 1 83 ? 3.907 -10.328 18.614 1.00 0.00 83 SER A CA 17
ATOM 22110 C C . SER A 1 83 ? 2.933 -9.757 19.639 1.00 0.00 83 SER A C 17
ATOM 22111 O O . SER A 1 83 ? 3.061 -8.608 20.061 1.00 0.00 83 SER A O 17
ATOM 22119 N N . GLY A 1 84 ? 1.958 -10.569 20.037 1.00 0.00 84 GLY A N 17
ATOM 22120 C CA . GLY A 1 84 ? 0.976 -10.128 21.010 1.00 0.00 84 GLY A CA 17
ATOM 22121 C C . GLY A 1 84 ? 0.996 -10.964 22.274 1.00 0.00 84 GLY A C 17
ATOM 22122 O O . GLY A 1 84 ? 1.558 -12.058 22.311 1.00 0.00 84 GLY A O 17
ATOM 22126 N N . PRO A 1 85 ? 0.371 -10.445 23.341 1.00 0.00 85 PRO A N 17
ATOM 22127 C CA . PRO A 1 85 ? 0.306 -11.134 24.633 1.00 0.00 85 PRO A CA 17
ATOM 22128 C C . PRO A 1 85 ? -0.588 -12.368 24.588 1.00 0.00 85 PRO A C 17
ATOM 22129 O O . PRO A 1 85 ? -0.728 -13.083 25.580 1.00 0.00 85 PRO A O 17
ATOM 22140 N N . SER A 1 86 ? -1.191 -12.614 23.429 1.00 0.00 86 SER A N 17
ATOM 22141 C CA . SER A 1 86 ? -2.075 -13.761 23.255 1.00 0.00 86 SER A CA 17
ATOM 22142 C C . SER A 1 86 ? -1.389 -14.858 22.446 1.00 0.00 86 SER A C 17
ATOM 22143 O O . SER A 1 86 ? -0.580 -14.578 21.562 1.00 0.00 86 SER A O 17
ATOM 22151 N N . SER A 1 87 ? -1.718 -16.107 22.757 1.00 0.00 87 SER A N 17
ATOM 22152 C CA . SER A 1 87 ? -1.131 -17.248 22.063 1.00 0.00 87 SER A CA 17
ATOM 22153 C C . SER A 1 87 ? -1.432 -17.187 20.568 1.00 0.00 87 SER A C 17
ATOM 22154 O O . SER A 1 87 ? -2.326 -16.463 20.132 1.00 0.00 87 SER A O 17
ATOM 22162 N N . GLY A 1 88 ? -0.677 -17.954 19.787 1.00 0.00 88 GLY A N 17
ATOM 22163 C CA . GLY A 1 88 ? -0.878 -17.974 18.350 1.00 0.00 88 GLY A CA 17
ATOM 22164 C C . GLY A 1 88 ? 0.361 -18.418 17.598 1.00 0.00 88 GLY A C 17
ATOM 22165 O O . GLY A 1 88 ? 1.140 -17.590 17.127 1.00 0.00 88 GLY A O 17
ATOM 22169 N N . GLY A 1 1 ? 11.929 -8.556 -20.747 1.00 0.00 1 GLY A N 18
ATOM 22170 C CA . GLY A 1 1 ? 11.052 -9.449 -20.013 1.00 0.00 1 GLY A CA 18
ATOM 22171 C C . GLY A 1 1 ? 11.133 -9.239 -18.514 1.00 0.00 1 GLY A C 18
ATOM 22172 O O . GLY A 1 1 ? 11.941 -9.873 -17.835 1.00 0.00 1 GLY A O 18
ATOM 22176 N N . SER A 1 2 ? 10.296 -8.345 -17.997 1.00 0.00 2 SER A N 18
ATOM 22177 C CA . SER A 1 2 ? 10.281 -8.049 -16.569 1.00 0.00 2 SER A CA 18
ATOM 22178 C C . SER A 1 2 ? 9.225 -8.885 -15.852 1.00 0.00 2 SER A C 18
ATOM 22179 O O . SER A 1 2 ? 8.051 -8.872 -16.221 1.00 0.00 2 SER A O 18
ATOM 22187 N N . SER A 1 3 ? 9.652 -9.612 -14.825 1.00 0.00 3 SER A N 18
ATOM 22188 C CA . SER A 1 3 ? 8.746 -10.458 -14.057 1.00 0.00 3 SER A CA 18
ATOM 22189 C C . SER A 1 3 ? 8.107 -9.673 -12.915 1.00 0.00 3 SER A C 18
ATOM 22190 O O . SER A 1 3 ? 8.799 -9.142 -12.049 1.00 0.00 3 SER A O 18
ATOM 22198 N N . GLY A 1 4 ? 6.779 -9.606 -12.922 1.00 0.00 4 GLY A N 18
ATOM 22199 C CA . GLY A 1 4 ? 6.067 -8.885 -11.883 1.00 0.00 4 GLY A CA 18
ATOM 22200 C C . GLY A 1 4 ? 4.637 -9.360 -11.723 1.00 0.00 4 GLY A C 18
ATOM 22201 O O . GLY A 1 4 ? 4.250 -10.387 -12.282 1.00 0.00 4 GLY A O 18
ATOM 22205 N N . SER A 1 5 ? 3.849 -8.613 -10.956 1.00 0.00 5 SER A N 18
ATOM 22206 C CA . SER A 1 5 ? 2.454 -8.967 -10.720 1.00 0.00 5 SER A CA 18
ATOM 22207 C C . SER A 1 5 ? 1.522 -7.869 -11.222 1.00 0.00 5 SER A C 18
ATOM 22208 O O . SER A 1 5 ? 1.873 -6.689 -11.211 1.00 0.00 5 SER A O 18
ATOM 22216 N N . SER A 1 6 ? 0.332 -8.266 -11.661 1.00 0.00 6 SER A N 18
ATOM 22217 C CA . SER A 1 6 ? -0.650 -7.316 -12.171 1.00 0.00 6 SER A CA 18
ATOM 22218 C C . SER A 1 6 ? -1.487 -6.737 -11.034 1.00 0.00 6 SER A C 18
ATOM 22219 O O . SER A 1 6 ? -2.261 -7.447 -10.393 1.00 0.00 6 SER A O 18
ATOM 22227 N N . GLY A 1 7 ? -1.325 -5.440 -10.789 1.00 0.00 7 GLY A N 18
ATOM 22228 C CA . GLY A 1 7 ? -2.071 -4.786 -9.730 1.00 0.00 7 GLY A CA 18
ATOM 22229 C C . GLY A 1 7 ? -1.481 -5.049 -8.358 1.00 0.00 7 GLY A C 18
ATOM 22230 O O . GLY A 1 7 ? -1.603 -6.152 -7.824 1.00 0.00 7 GLY A O 18
ATOM 22234 N N . TYR A 1 8 ? -0.840 -4.036 -7.788 1.00 0.00 8 TYR A N 18
ATOM 22235 C CA . TYR A 1 8 ? -0.226 -4.164 -6.472 1.00 0.00 8 TYR A CA 18
ATOM 22236 C C . TYR A 1 8 ? -1.149 -3.621 -5.385 1.00 0.00 8 TYR A C 18
ATOM 22237 O O . TYR A 1 8 ? -1.117 -4.081 -4.243 1.00 0.00 8 TYR A O 18
ATOM 22255 N N . ILE A 1 9 ? -1.970 -2.642 -5.749 1.00 0.00 9 ILE A N 18
ATOM 22256 C CA . ILE A 1 9 ? -2.903 -2.038 -4.806 1.00 0.00 9 ILE A CA 18
ATOM 22257 C C . ILE A 1 9 ? -3.409 -3.065 -3.799 1.00 0.00 9 ILE A C 18
ATOM 22258 O O . ILE A 1 9 ? -3.555 -2.769 -2.614 1.00 0.00 9 ILE A O 18
ATOM 22274 N N . GLY A 1 10 ? -3.674 -4.277 -4.280 1.00 0.00 10 GLY A N 18
ATOM 22275 C CA . GLY A 1 10 ? -4.160 -5.330 -3.408 1.00 0.00 10 GLY A CA 18
ATOM 22276 C C . GLY A 1 10 ? -3.037 -6.171 -2.833 1.00 0.00 10 GLY A C 18
ATOM 22277 O O . GLY A 1 10 ? -3.150 -6.700 -1.727 1.00 0.00 10 GLY A O 18
ATOM 22281 N N . LEU A 1 11 ? -1.949 -6.296 -3.586 1.00 0.00 11 LEU A N 18
ATOM 22282 C CA . LEU A 1 11 ? -0.800 -7.080 -3.146 1.00 0.00 11 LEU A CA 18
ATOM 22283 C C . LEU A 1 11 ? -0.458 -6.775 -1.691 1.00 0.00 11 LEU A C 18
ATOM 22284 O O . LEU A 1 11 ? -0.522 -7.653 -0.830 1.00 0.00 11 LEU A O 18
ATOM 22300 N N . VAL A 1 12 ? -0.097 -5.524 -1.423 1.00 0.00 12 VAL A N 18
ATOM 22301 C CA . VAL A 1 12 ? 0.252 -5.102 -0.071 1.00 0.00 12 VAL A CA 18
ATOM 22302 C C . VAL A 1 12 ? -0.754 -5.628 0.946 1.00 0.00 12 VAL A C 18
ATOM 22303 O O . VAL A 1 12 ? -0.391 -6.334 1.885 1.00 0.00 12 VAL A O 18
ATOM 22316 N N . ASN A 1 13 ? -2.022 -5.279 0.751 1.00 0.00 13 ASN A N 18
ATOM 22317 C CA . ASN A 1 13 ? -3.082 -5.716 1.651 1.00 0.00 13 ASN A CA 18
ATOM 22318 C C . ASN A 1 13 ? -2.866 -7.163 2.084 1.00 0.00 13 ASN A C 18
ATOM 22319 O O . ASN A 1 13 ? -2.810 -7.464 3.276 1.00 0.00 13 ASN A O 18
ATOM 22330 N N . SER A 1 14 ? -2.746 -8.056 1.106 1.00 0.00 14 SER A N 18
ATOM 22331 C CA . SER A 1 14 ? -2.539 -9.472 1.385 1.00 0.00 14 SER A CA 18
ATOM 22332 C C . SER A 1 14 ? -1.175 -9.706 2.028 1.00 0.00 14 SER A C 18
ATOM 22333 O O . SER A 1 14 ? -1.080 -10.233 3.136 1.00 0.00 14 SER A O 18
ATOM 22341 N N . PHE A 1 15 ? -0.120 -9.309 1.323 1.00 0.00 15 PHE A N 18
ATOM 22342 C CA . PHE A 1 15 ? 1.239 -9.476 1.823 1.00 0.00 15 PHE A CA 18
ATOM 22343 C C . PHE A 1 15 ? 1.286 -9.308 3.339 1.00 0.00 15 PHE A C 18
ATOM 22344 O O . PHE A 1 15 ? 1.583 -10.253 4.070 1.00 0.00 15 PHE A O 18
ATOM 22361 N N . ALA A 1 16 ? 0.992 -8.098 3.804 1.00 0.00 16 ALA A N 18
ATOM 22362 C CA . ALA A 1 16 ? 0.998 -7.806 5.232 1.00 0.00 16 ALA A CA 18
ATOM 22363 C C . ALA A 1 16 ? 0.470 -8.989 6.037 1.00 0.00 16 ALA A C 18
ATOM 22364 O O . ALA A 1 16 ? 1.195 -9.579 6.837 1.00 0.00 16 ALA A O 18
ATOM 22371 N N . GLN A 1 17 ? -0.796 -9.328 5.819 1.00 0.00 17 GLN A N 18
ATOM 22372 C CA . GLN A 1 17 ? -1.421 -10.440 6.526 1.00 0.00 17 GLN A CA 18
ATOM 22373 C C . GLN A 1 17 ? -0.546 -11.687 6.461 1.00 0.00 17 GLN A C 18
ATOM 22374 O O . GLN A 1 17 ? -0.274 -12.322 7.480 1.00 0.00 17 GLN A O 18
ATOM 22388 N N . LYS A 1 18 ? -0.107 -12.034 5.255 1.00 0.00 18 LYS A N 18
ATOM 22389 C CA . LYS A 1 18 ? 0.739 -13.204 5.056 1.00 0.00 18 LYS A CA 18
ATOM 22390 C C . LYS A 1 18 ? 1.978 -13.138 5.942 1.00 0.00 18 LYS A C 18
ATOM 22391 O O . LYS A 1 18 ? 2.406 -14.145 6.505 1.00 0.00 18 LYS A O 18
ATOM 22410 N N . LYS A 1 19 ? 2.551 -11.945 6.062 1.00 0.00 19 LYS A N 18
ATOM 22411 C CA . LYS A 1 19 ? 3.740 -11.745 6.882 1.00 0.00 19 LYS A CA 18
ATOM 22412 C C . LYS A 1 19 ? 3.361 -11.311 8.294 1.00 0.00 19 LYS A C 18
ATOM 22413 O O . LYS A 1 19 ? 4.179 -10.750 9.023 1.00 0.00 19 LYS A O 18
ATOM 22432 N N . LYS A 1 20 ? 2.115 -11.573 8.674 1.00 0.00 20 LYS A N 18
ATOM 22433 C CA . LYS A 1 20 ? 1.627 -11.212 10.000 1.00 0.00 20 LYS A CA 18
ATOM 22434 C C . LYS A 1 20 ? 2.061 -9.798 10.373 1.00 0.00 20 LYS A C 18
ATOM 22435 O O . LYS A 1 20 ? 2.388 -9.523 11.528 1.00 0.00 20 LYS A O 18
ATOM 22454 N N . LEU A 1 21 ? 2.060 -8.905 9.389 1.00 0.00 21 LEU A N 18
ATOM 22455 C CA . LEU A 1 21 ? 2.452 -7.518 9.615 1.00 0.00 21 LEU A CA 18
ATOM 22456 C C . LEU A 1 21 ? 1.227 -6.636 9.835 1.00 0.00 21 LEU A C 18
ATOM 22457 O O . LEU A 1 21 ? 0.091 -7.089 9.701 1.00 0.00 21 LEU A O 18
ATOM 22473 N N . SER A 1 22 ? 1.468 -5.372 10.171 1.00 0.00 22 SER A N 18
ATOM 22474 C CA . SER A 1 22 ? 0.385 -4.426 10.411 1.00 0.00 22 SER A CA 18
ATOM 22475 C C . SER A 1 22 ? 0.443 -3.271 9.417 1.00 0.00 22 SER A C 18
ATOM 22476 O O . SER A 1 22 ? 1.446 -2.563 9.327 1.00 0.00 22 SER A O 18
ATOM 22484 N N . VAL A 1 23 ? -0.642 -3.086 8.670 1.00 0.00 23 VAL A N 18
ATOM 22485 C CA . VAL A 1 23 ? -0.717 -2.016 7.682 1.00 0.00 23 VAL A CA 18
ATOM 22486 C C . VAL A 1 23 ? -1.656 -0.908 8.142 1.00 0.00 23 VAL A C 18
ATOM 22487 O O . VAL A 1 23 ? -2.767 -1.172 8.601 1.00 0.00 23 VAL A O 18
ATOM 22500 N N . ASN A 1 24 ? -1.203 0.335 8.016 1.00 0.00 24 ASN A N 18
ATOM 22501 C CA . ASN A 1 24 ? -2.004 1.486 8.419 1.00 0.00 24 ASN A CA 18
ATOM 22502 C C . ASN A 1 24 ? -2.092 2.509 7.291 1.00 0.00 24 ASN A C 18
ATOM 22503 O O . ASN A 1 24 ? -1.176 2.631 6.477 1.00 0.00 24 ASN A O 18
ATOM 22514 N N . TYR A 1 25 ? -3.198 3.244 7.251 1.00 0.00 25 TYR A N 18
ATOM 22515 C CA . TYR A 1 25 ? -3.406 4.256 6.223 1.00 0.00 25 TYR A CA 18
ATOM 22516 C C . TYR A 1 25 ? -3.807 5.590 6.845 1.00 0.00 25 TYR A C 18
ATOM 22517 O O . TYR A 1 25 ? -4.952 5.776 7.255 1.00 0.00 25 TYR A O 18
ATOM 22535 N N . GLU A 1 26 ? -2.855 6.515 6.910 1.00 0.00 26 GLU A N 18
ATOM 22536 C CA . GLU A 1 26 ? -3.109 7.832 7.482 1.00 0.00 26 GLU A CA 18
ATOM 22537 C C . GLU A 1 26 ? -3.644 8.792 6.423 1.00 0.00 26 GLU A C 18
ATOM 22538 O O . GLU A 1 26 ? -3.051 8.946 5.355 1.00 0.00 26 GLU A O 18
ATOM 22550 N N . GLN A 1 27 ? -4.767 9.433 6.727 1.00 0.00 27 GLN A N 18
ATOM 22551 C CA . GLN A 1 27 ? -5.383 10.376 5.801 1.00 0.00 27 GLN A CA 18
ATOM 22552 C C . GLN A 1 27 ? -4.954 11.806 6.115 1.00 0.00 27 GLN A C 18
ATOM 22553 O O . GLN A 1 27 ? -4.575 12.117 7.245 1.00 0.00 27 GLN A O 18
ATOM 22567 N N . CYS A 1 28 ? -5.014 12.670 5.108 1.00 0.00 28 CYS A N 18
ATOM 22568 C CA . CYS A 1 28 ? -4.631 14.067 5.276 1.00 0.00 28 CYS A CA 18
ATOM 22569 C C . CYS A 1 28 ? -5.402 14.709 6.425 1.00 0.00 28 CYS A C 18
ATOM 22570 O O . CYS A 1 28 ? -6.551 14.355 6.687 1.00 0.00 28 CYS A O 18
ATOM 22578 N N . GLU A 1 29 ? -4.761 15.653 7.107 1.00 0.00 29 GLU A N 18
ATOM 22579 C CA . GLU A 1 29 ? -5.386 16.341 8.230 1.00 0.00 29 GLU A CA 18
ATOM 22580 C C . GLU A 1 29 ? -6.319 17.445 7.739 1.00 0.00 29 GLU A C 18
ATOM 22581 O O . GLU A 1 29 ? -6.032 18.151 6.773 1.00 0.00 29 GLU A O 18
ATOM 22593 N N . PRO A 1 30 ? -7.465 17.597 8.421 1.00 0.00 30 PRO A N 18
ATOM 22594 C CA . PRO A 1 30 ? -8.464 18.612 8.074 1.00 0.00 30 PRO A CA 18
ATOM 22595 C C . PRO A 1 30 ? -7.982 20.027 8.376 1.00 0.00 30 PRO A C 18
ATOM 22596 O O . PRO A 1 30 ? -8.640 21.005 8.024 1.00 0.00 30 PRO A O 18
ATOM 22607 N N . ASN A 1 31 ? -6.828 20.127 9.029 1.00 0.00 31 ASN A N 18
ATOM 22608 C CA . ASN A 1 31 ? -6.259 21.424 9.378 1.00 0.00 31 ASN A CA 18
ATOM 22609 C C . ASN A 1 31 ? -4.964 21.673 8.611 1.00 0.00 31 ASN A C 18
ATOM 22610 O O . ASN A 1 31 ? -3.978 22.148 9.174 1.00 0.00 31 ASN A O 18
ATOM 22621 N N . SER A 1 32 ? -4.975 21.351 7.322 1.00 0.00 32 SER A N 18
ATOM 22622 C CA . SER A 1 32 ? -3.801 21.537 6.477 1.00 0.00 32 SER A CA 18
ATOM 22623 C C . SER A 1 32 ? -3.946 22.786 5.613 1.00 0.00 32 SER A C 18
ATOM 22624 O O . SER A 1 32 ? -5.036 23.344 5.489 1.00 0.00 32 SER A O 18
ATOM 22632 N N . GLU A 1 33 ? -2.839 23.218 5.018 1.00 0.00 33 GLU A N 18
ATOM 22633 C CA . GLU A 1 33 ? -2.842 24.402 4.166 1.00 0.00 33 GLU A CA 18
ATOM 22634 C C . GLU A 1 33 ? -3.775 24.211 2.973 1.00 0.00 33 GLU A C 18
ATOM 22635 O O . GLU A 1 33 ? -3.473 23.454 2.050 1.00 0.00 33 GLU A O 18
ATOM 22647 N N . LEU A 1 34 ? -4.909 24.902 3.000 1.00 0.00 34 LEU A N 18
ATOM 22648 C CA . LEU A 1 34 ? -5.887 24.809 1.922 1.00 0.00 34 LEU A CA 18
ATOM 22649 C C . LEU A 1 34 ? -5.359 25.464 0.650 1.00 0.00 34 LEU A C 18
ATOM 22650 O O . LEU A 1 34 ? -4.557 26.398 0.689 1.00 0.00 34 LEU A O 18
ATOM 22666 N N . PRO A 1 35 ? -5.818 24.965 -0.507 1.00 0.00 35 PRO A N 18
ATOM 22667 C CA . PRO A 1 35 ? -6.772 23.853 -0.567 1.00 0.00 35 PRO A CA 18
ATOM 22668 C C . PRO A 1 35 ? -6.149 22.531 -0.131 1.00 0.00 35 PRO A C 18
ATOM 22669 O O . PRO A 1 35 ? -4.933 22.354 -0.205 1.00 0.00 35 PRO A O 18
ATOM 22680 N N . GLN A 1 36 ? -6.989 21.607 0.322 1.00 0.00 36 GLN A N 18
ATOM 22681 C CA . GLN A 1 36 ? -6.519 20.301 0.769 1.00 0.00 36 GLN A CA 18
ATOM 22682 C C . GLN A 1 36 ? -6.941 19.207 -0.207 1.00 0.00 36 GLN A C 18
ATOM 22683 O O . GLN A 1 36 ? -8.130 19.007 -0.454 1.00 0.00 36 GLN A O 18
ATOM 22697 N N . ARG A 1 37 ? -5.958 18.503 -0.758 1.00 0.00 37 ARG A N 18
ATOM 22698 C CA . ARG A 1 37 ? -6.227 17.430 -1.709 1.00 0.00 37 ARG A CA 18
ATOM 22699 C C . ARG A 1 37 ? -6.222 16.073 -1.012 1.00 0.00 37 ARG A C 18
ATOM 22700 O O . ARG A 1 37 ? -5.559 15.890 0.010 1.00 0.00 37 ARG A O 18
ATOM 22721 N N . PHE A 1 38 ? -6.964 15.123 -1.572 1.00 0.00 38 PHE A N 18
ATOM 22722 C CA . PHE A 1 38 ? -7.046 13.783 -1.004 1.00 0.00 38 PHE A CA 18
ATOM 22723 C C . PHE A 1 38 ? -5.688 13.090 -1.047 1.00 0.00 38 PHE A C 18
ATOM 22724 O O . PHE A 1 38 ? -5.086 12.947 -2.112 1.00 0.00 38 PHE A O 18
ATOM 22741 N N . ILE A 1 39 ? -5.211 12.661 0.117 1.00 0.00 39 ILE A N 18
ATOM 22742 C CA . ILE A 1 39 ? -3.925 11.982 0.212 1.00 0.00 39 ILE A CA 18
ATOM 22743 C C . ILE A 1 39 ? -3.961 10.879 1.264 1.00 0.00 39 ILE A C 18
ATOM 22744 O O . ILE A 1 39 ? -4.442 11.087 2.379 1.00 0.00 39 ILE A O 18
ATOM 22760 N N . CYS A 1 40 ? -3.449 9.708 0.903 1.00 0.00 40 CYS A N 18
ATOM 22761 C CA . CYS A 1 40 ? -3.422 8.571 1.817 1.00 0.00 40 CYS A CA 18
ATOM 22762 C C . CYS A 1 40 ? -2.024 7.968 1.892 1.00 0.00 40 CYS A C 18
ATOM 22763 O O . CYS A 1 40 ? -1.450 7.573 0.877 1.00 0.00 40 CYS A O 18
ATOM 22771 N N . LYS A 1 41 ? -1.478 7.900 3.102 1.00 0.00 41 LYS A N 18
ATOM 22772 C CA . LYS A 1 41 ? -0.147 7.345 3.312 1.00 0.00 41 LYS A CA 18
ATOM 22773 C C . LYS A 1 41 ? -0.228 5.961 3.946 1.00 0.00 41 LYS A C 18
ATOM 22774 O O . LYS A 1 41 ? -0.934 5.761 4.935 1.00 0.00 41 LYS A O 18
ATOM 22793 N N . CYS A 1 42 ? 0.500 5.009 3.373 1.00 0.00 42 CYS A N 18
ATOM 22794 C CA . CYS A 1 42 ? 0.511 3.642 3.884 1.00 0.00 42 CYS A CA 18
ATOM 22795 C C . CYS A 1 42 ? 1.743 3.394 4.747 1.00 0.00 42 CYS A C 18
ATOM 22796 O O . CYS A 1 42 ? 2.867 3.344 4.246 1.00 0.00 42 CYS A O 18
ATOM 22804 N N . LYS A 1 43 ? 1.526 3.242 6.049 1.00 0.00 43 LYS A N 18
ATOM 22805 C CA . LYS A 1 43 ? 2.619 2.999 6.984 1.00 0.00 43 LYS A CA 18
ATOM 22806 C C . LYS A 1 43 ? 2.574 1.570 7.515 1.00 0.00 43 LYS A C 18
ATOM 22807 O O . LYS A 1 43 ? 1.508 1.060 7.860 1.00 0.00 43 LYS A O 18
ATOM 22826 N N . ILE A 1 44 ? 3.737 0.930 7.577 1.00 0.00 44 ILE A N 18
ATOM 22827 C CA . ILE A 1 44 ? 3.829 -0.439 8.068 1.00 0.00 44 ILE A CA 18
ATOM 22828 C C . ILE A 1 44 ? 4.602 -0.501 9.381 1.00 0.00 44 ILE A C 18
ATOM 22829 O O . ILE A 1 44 ? 5.832 -0.450 9.393 1.00 0.00 44 ILE A O 18
ATOM 22845 N N . GLY A 1 45 ? 3.873 -0.614 10.487 1.00 0.00 45 GLY A N 18
ATOM 22846 C CA . GLY A 1 45 ? 4.507 -0.683 11.790 1.00 0.00 45 GLY A CA 18
ATOM 22847 C C . GLY A 1 45 ? 5.187 0.616 12.174 1.00 0.00 45 GLY A C 18
ATOM 22848 O O . GLY A 1 45 ? 6.356 0.621 12.557 1.00 0.00 45 GLY A O 18
ATOM 22852 N N . GLN A 1 46 ? 4.454 1.719 12.069 1.00 0.00 46 GLN A N 18
ATOM 22853 C CA . GLN A 1 46 ? 4.995 3.031 12.406 1.00 0.00 46 GLN A CA 18
ATOM 22854 C C . GLN A 1 46 ? 6.176 3.380 11.507 1.00 0.00 46 GLN A C 18
ATOM 22855 O O . GLN A 1 46 ? 7.047 4.164 11.884 1.00 0.00 46 GLN A O 18
ATOM 22869 N N . THR A 1 47 ? 6.199 2.792 10.314 1.00 0.00 47 THR A N 18
ATOM 22870 C CA . THR A 1 47 ? 7.273 3.040 9.361 1.00 0.00 47 THR A CA 18
ATOM 22871 C C . THR A 1 47 ? 6.722 3.528 8.026 1.00 0.00 47 THR A C 18
ATOM 22872 O O . THR A 1 47 ? 5.772 2.958 7.491 1.00 0.00 47 THR A O 18
ATOM 22883 N N . MET A 1 48 ? 7.326 4.585 7.493 1.00 0.00 48 MET A N 18
ATOM 22884 C CA . MET A 1 48 ? 6.896 5.148 6.218 1.00 0.00 48 MET A CA 18
ATOM 22885 C C . MET A 1 48 ? 7.270 4.226 5.063 1.00 0.00 48 MET A C 18
ATOM 22886 O O . MET A 1 48 ? 8.450 4.017 4.780 1.00 0.00 48 MET A O 18
ATOM 22900 N N . TYR A 1 49 ? 6.259 3.676 4.399 1.00 0.00 49 TYR A N 18
ATOM 22901 C CA . TYR A 1 49 ? 6.483 2.773 3.276 1.00 0.00 49 TYR A CA 18
ATOM 22902 C C . TYR A 1 49 ? 6.103 3.440 1.957 1.00 0.00 49 TYR A C 18
ATOM 22903 O O . TYR A 1 49 ? 6.946 3.639 1.084 1.00 0.00 49 TYR A O 18
ATOM 22921 N N . GLY A 1 50 ? 4.826 3.785 1.822 1.00 0.00 50 GLY A N 18
ATOM 22922 C CA . GLY A 1 50 ? 4.355 4.426 0.608 1.00 0.00 50 GLY A CA 18
ATOM 22923 C C . GLY A 1 50 ? 3.426 5.590 0.891 1.00 0.00 50 GLY A C 18
ATOM 22924 O O . GLY A 1 50 ? 2.857 5.691 1.978 1.00 0.00 50 GLY A O 18
ATOM 22928 N N . THR A 1 51 ? 3.271 6.473 -0.091 1.00 0.00 51 THR A N 18
ATOM 22929 C CA . THR A 1 51 ? 2.407 7.637 0.058 1.00 0.00 51 THR A CA 18
ATOM 22930 C C . THR A 1 51 ? 1.638 7.919 -1.228 1.00 0.00 51 THR A C 18
ATOM 22931 O O . THR A 1 51 ? 2.225 8.278 -2.248 1.00 0.00 51 THR A O 18
ATOM 22942 N N . GLY A 1 52 ? 0.320 7.755 -1.172 1.00 0.00 52 GLY A N 18
ATOM 22943 C CA . GLY A 1 52 ? -0.508 7.996 -2.339 1.00 0.00 52 GLY A CA 18
ATOM 22944 C C . GLY A 1 52 ? -1.236 9.324 -2.269 1.00 0.00 52 GLY A C 18
ATOM 22945 O O . GLY A 1 52 ? -1.621 9.771 -1.188 1.00 0.00 52 GLY A O 18
ATOM 22949 N N . SER A 1 53 ? -1.425 9.956 -3.423 1.00 0.00 53 SER A N 18
ATOM 22950 C CA . SER A 1 53 ? -2.108 11.243 -3.486 1.00 0.00 53 SER A CA 18
ATOM 22951 C C . SER A 1 53 ? -2.937 11.355 -4.762 1.00 0.00 53 SER A C 18
ATOM 22952 O O . SER A 1 53 ? -2.435 11.136 -5.864 1.00 0.00 53 SER A O 18
ATOM 22960 N N . GLY A 1 54 ? -4.212 11.699 -4.603 1.00 0.00 54 GLY A N 18
ATOM 22961 C CA . GLY A 1 54 ? -5.092 11.834 -5.749 1.00 0.00 54 GLY A CA 18
ATOM 22962 C C . GLY A 1 54 ? -6.253 12.771 -5.481 1.00 0.00 54 GLY A C 18
ATOM 22963 O O . GLY A 1 54 ? -6.306 13.423 -4.438 1.00 0.00 54 GLY A O 18
ATOM 22967 N N . VAL A 1 55 ? -7.187 12.839 -6.425 1.00 0.00 55 VAL A N 18
ATOM 22968 C CA . VAL A 1 55 ? -8.353 13.703 -6.286 1.00 0.00 55 VAL A CA 18
ATOM 22969 C C . VAL A 1 55 ? -9.346 13.129 -5.282 1.00 0.00 55 VAL A C 18
ATOM 22970 O O . VAL A 1 55 ? -10.003 13.869 -4.549 1.00 0.00 55 VAL A O 18
ATOM 22983 N N . THR A 1 56 ? -9.450 11.804 -5.252 1.00 0.00 56 THR A N 18
ATOM 22984 C CA . THR A 1 56 ? -10.363 11.129 -4.338 1.00 0.00 56 THR A CA 18
ATOM 22985 C C . THR A 1 56 ? -9.600 10.294 -3.316 1.00 0.00 56 THR A C 18
ATOM 22986 O O . THR A 1 56 ? -8.468 9.877 -3.560 1.00 0.00 56 THR A O 18
ATOM 22997 N N . LYS A 1 57 ? -10.227 10.052 -2.170 1.00 0.00 57 LYS A N 18
ATOM 22998 C CA . LYS A 1 57 ? -9.609 9.264 -1.110 1.00 0.00 57 LYS A CA 18
ATOM 22999 C C . LYS A 1 57 ? -9.179 7.896 -1.630 1.00 0.00 57 LYS A C 18
ATOM 23000 O O . LYS A 1 57 ? -8.007 7.531 -1.545 1.00 0.00 57 LYS A O 18
ATOM 23019 N N . GLN A 1 58 ? -10.135 7.146 -2.168 1.00 0.00 58 GLN A N 18
ATOM 23020 C CA . GLN A 1 58 ? -9.854 5.818 -2.702 1.00 0.00 58 GLN A CA 18
ATOM 23021 C C . GLN A 1 58 ? -8.670 5.857 -3.662 1.00 0.00 58 GLN A C 18
ATOM 23022 O O . GLN A 1 58 ? -7.829 4.959 -3.661 1.00 0.00 58 GLN A O 18
ATOM 23036 N N . GLU A 1 59 ? -8.612 6.904 -4.480 1.00 0.00 59 GLU A N 18
ATOM 23037 C CA . GLU A 1 59 ? -7.531 7.058 -5.446 1.00 0.00 59 GLU A CA 18
ATOM 23038 C C . GLU A 1 59 ? -6.170 6.961 -4.761 1.00 0.00 59 GLU A C 18
ATOM 23039 O O . GLU A 1 59 ? -5.316 6.172 -5.164 1.00 0.00 59 GLU A O 18
ATOM 23051 N N . ALA A 1 60 ? -5.978 7.769 -3.724 1.00 0.00 60 ALA A N 18
ATOM 23052 C CA . ALA A 1 60 ? -4.724 7.774 -2.982 1.00 0.00 60 ALA A CA 18
ATOM 23053 C C . ALA A 1 60 ? -4.491 6.436 -2.288 1.00 0.00 60 ALA A C 18
ATOM 23054 O O . ALA A 1 60 ? -3.552 5.710 -2.615 1.00 0.00 60 ALA A O 18
ATOM 23061 N N . LYS A 1 61 ? -5.352 6.115 -1.328 1.00 0.00 61 LYS A N 18
ATOM 23062 C CA . LYS A 1 61 ? -5.241 4.864 -0.587 1.00 0.00 61 LYS A CA 18
ATOM 23063 C C . LYS A 1 61 ? -4.745 3.739 -1.490 1.00 0.00 61 LYS A C 18
ATOM 23064 O O . LYS A 1 61 ? -3.814 3.015 -1.139 1.00 0.00 61 LYS A O 18
ATOM 23083 N N . GLN A 1 62 ? -5.371 3.601 -2.655 1.00 0.00 62 GLN A N 18
ATOM 23084 C CA . GLN A 1 62 ? -4.991 2.565 -3.607 1.00 0.00 62 GLN A CA 18
ATOM 23085 C C . GLN A 1 62 ? -3.522 2.695 -3.997 1.00 0.00 62 GLN A C 18
ATOM 23086 O O . GLN A 1 62 ? -2.701 1.843 -3.657 1.00 0.00 62 GLN A O 18
ATOM 23100 N N . LEU A 1 63 ? -3.197 3.767 -4.711 1.00 0.00 63 LEU A N 18
ATOM 23101 C CA . LEU A 1 63 ? -1.827 4.010 -5.147 1.00 0.00 63 LEU A CA 18
ATOM 23102 C C . LEU A 1 63 ? -0.842 3.774 -4.006 1.00 0.00 63 LEU A C 18
ATOM 23103 O O . LEU A 1 63 ? 0.141 3.050 -4.161 1.00 0.00 63 LEU A O 18
ATOM 23119 N N . ALA A 1 64 ? -1.115 4.389 -2.860 1.00 0.00 64 ALA A N 18
ATOM 23120 C CA . ALA A 1 64 ? -0.256 4.243 -1.692 1.00 0.00 64 ALA A CA 18
ATOM 23121 C C . ALA A 1 64 ? 0.353 2.847 -1.629 1.00 0.00 64 ALA A C 18
ATOM 23122 O O . ALA A 1 64 ? 1.571 2.694 -1.539 1.00 0.00 64 ALA A O 18
ATOM 23129 N N . ALA A 1 65 ? -0.502 1.830 -1.677 1.00 0.00 65 ALA A N 18
ATOM 23130 C CA . ALA A 1 65 ? -0.048 0.446 -1.627 1.00 0.00 65 ALA A CA 18
ATOM 23131 C C . ALA A 1 65 ? 1.020 0.181 -2.683 1.00 0.00 65 ALA A C 18
ATOM 23132 O O . ALA A 1 65 ? 2.057 -0.419 -2.396 1.00 0.00 65 ALA A O 18
ATOM 23139 N N . LYS A 1 66 ? 0.761 0.630 -3.906 1.00 0.00 66 LYS A N 18
ATOM 23140 C CA . LYS A 1 66 ? 1.700 0.442 -5.005 1.00 0.00 66 LYS A CA 18
ATOM 23141 C C . LYS A 1 66 ? 3.130 0.715 -4.552 1.00 0.00 66 LYS A C 18
ATOM 23142 O O . LYS A 1 66 ? 4.004 -0.142 -4.679 1.00 0.00 66 LYS A O 18
ATOM 23161 N N . GLU A 1 67 ? 3.361 1.912 -4.023 1.00 0.00 67 GLU A N 18
ATOM 23162 C CA . GLU A 1 67 ? 4.686 2.296 -3.550 1.00 0.00 67 GLU A CA 18
ATOM 23163 C C . GLU A 1 67 ? 5.156 1.367 -2.435 1.00 0.00 67 GLU A C 18
ATOM 23164 O O . GLU A 1 67 ? 6.294 0.899 -2.441 1.00 0.00 67 GLU A O 18
ATOM 23176 N N . ALA A 1 68 ? 4.271 1.104 -1.479 1.00 0.00 68 ALA A N 18
ATOM 23177 C CA . ALA A 1 68 ? 4.594 0.230 -0.358 1.00 0.00 68 ALA A CA 18
ATOM 23178 C C . ALA A 1 68 ? 5.135 -1.110 -0.845 1.00 0.00 68 ALA A C 18
ATOM 23179 O O . ALA A 1 68 ? 6.185 -1.568 -0.392 1.00 0.00 68 ALA A O 18
ATOM 23186 N N . TYR A 1 69 ? 4.413 -1.734 -1.769 1.00 0.00 69 TYR A N 18
ATOM 23187 C CA . TYR A 1 69 ? 4.820 -3.023 -2.315 1.00 0.00 69 TYR A CA 18
ATOM 23188 C C . TYR A 1 69 ? 6.292 -3.005 -2.716 1.00 0.00 69 TYR A C 18
ATOM 23189 O O . TYR A 1 69 ? 7.062 -3.883 -2.330 1.00 0.00 69 TYR A O 18
ATOM 23207 N N . GLN A 1 70 ? 6.674 -1.996 -3.493 1.00 0.00 70 GLN A N 18
ATOM 23208 C CA . GLN A 1 70 ? 8.053 -1.863 -3.948 1.00 0.00 70 GLN A CA 18
ATOM 23209 C C . GLN A 1 70 ? 9.011 -1.782 -2.764 1.00 0.00 70 GLN A C 18
ATOM 23210 O O . GLN A 1 70 ? 10.077 -2.398 -2.770 1.00 0.00 70 GLN A O 18
ATOM 23224 N N . LYS A 1 71 ? 8.625 -1.019 -1.747 1.00 0.00 71 LYS A N 18
ATOM 23225 C CA . LYS A 1 71 ? 9.448 -0.858 -0.554 1.00 0.00 71 LYS A CA 18
ATOM 23226 C C . LYS A 1 71 ? 9.762 -2.210 0.077 1.00 0.00 71 LYS A C 18
ATOM 23227 O O . LYS A 1 71 ? 10.854 -2.421 0.607 1.00 0.00 71 LYS A O 18
ATOM 23246 N N . LEU A 1 72 ? 8.801 -3.125 0.014 1.00 0.00 72 LEU A N 18
ATOM 23247 C CA . LEU A 1 72 ? 8.976 -4.459 0.579 1.00 0.00 72 LEU A CA 18
ATOM 23248 C C . LEU A 1 72 ? 9.962 -5.275 -0.250 1.00 0.00 72 LEU A C 18
ATOM 23249 O O . LEU A 1 72 ? 10.973 -5.756 0.264 1.00 0.00 72 LEU A O 18
ATOM 23265 N N . LEU A 1 73 ? 9.664 -5.426 -1.536 1.00 0.00 73 LEU A N 18
ATOM 23266 C CA . LEU A 1 73 ? 10.525 -6.183 -2.437 1.00 0.00 73 LEU A CA 18
ATOM 23267 C C . LEU A 1 73 ? 11.991 -5.818 -2.223 1.00 0.00 73 LEU A C 18
ATOM 23268 O O . LEU A 1 73 ? 12.852 -6.693 -2.128 1.00 0.00 73 LEU A O 18
ATOM 23284 N N . LYS A 1 74 ? 12.268 -4.521 -2.146 1.00 0.00 74 LYS A N 18
ATOM 23285 C CA . LYS A 1 74 ? 13.628 -4.039 -1.939 1.00 0.00 74 LYS A CA 18
ATOM 23286 C C . LYS A 1 74 ? 14.098 -4.330 -0.517 1.00 0.00 74 LYS A C 18
ATOM 23287 O O . LYS A 1 74 ? 15.214 -4.805 -0.307 1.00 0.00 74 LYS A O 18
ATOM 23306 N N . SER A 1 75 ? 13.239 -4.042 0.456 1.00 0.00 75 SER A N 18
ATOM 23307 C CA . SER A 1 75 ? 13.567 -4.270 1.858 1.00 0.00 75 SER A CA 18
ATOM 23308 C C . SER A 1 75 ? 12.429 -4.992 2.572 1.00 0.00 75 SER A C 18
ATOM 23309 O O . SER A 1 75 ? 11.556 -4.377 3.184 1.00 0.00 75 SER A O 18
ATOM 23317 N N . PRO A 1 76 ? 12.437 -6.331 2.493 1.00 0.00 76 PRO A N 18
ATOM 23318 C CA . PRO A 1 76 ? 11.412 -7.168 3.125 1.00 0.00 76 PRO A CA 18
ATOM 23319 C C . PRO A 1 76 ? 11.516 -7.160 4.647 1.00 0.00 76 PRO A C 18
ATOM 23320 O O . PRO A 1 76 ? 12.482 -6.662 5.224 1.00 0.00 76 PRO A O 18
ATOM 23331 N N . PRO A 1 77 ? 10.497 -7.724 5.313 1.00 0.00 77 PRO A N 18
ATOM 23332 C CA . PRO A 1 77 ? 10.451 -7.795 6.776 1.00 0.00 77 PRO A CA 18
ATOM 23333 C C . PRO A 1 77 ? 11.486 -8.761 7.342 1.00 0.00 77 PRO A C 18
ATOM 23334 O O . PRO A 1 77 ? 11.683 -8.836 8.556 1.00 0.00 77 PRO A O 18
ATOM 23345 N N . LYS A 1 78 ? 12.145 -9.501 6.457 1.00 0.00 78 LYS A N 18
ATOM 23346 C CA . LYS A 1 78 ? 13.161 -10.462 6.868 1.00 0.00 78 LYS A CA 18
ATOM 23347 C C . LYS A 1 78 ? 14.293 -10.528 5.847 1.00 0.00 78 LYS A C 18
ATOM 23348 O O . LYS A 1 78 ? 14.081 -10.302 4.654 1.00 0.00 78 LYS A O 18
ATOM 23367 N N . THR A 1 79 ? 15.495 -10.839 6.321 1.00 0.00 79 THR A N 18
ATOM 23368 C CA . THR A 1 79 ? 16.659 -10.934 5.450 1.00 0.00 79 THR A CA 18
ATOM 23369 C C . THR A 1 79 ? 16.484 -12.042 4.418 1.00 0.00 79 THR A C 18
ATOM 23370 O O . THR A 1 79 ? 16.243 -13.197 4.768 1.00 0.00 79 THR A O 18
ATOM 23381 N N . ALA A 1 80 ? 16.608 -11.683 3.144 1.00 0.00 80 ALA A N 18
ATOM 23382 C CA . ALA A 1 80 ? 16.467 -12.649 2.061 1.00 0.00 80 ALA A CA 18
ATOM 23383 C C . ALA A 1 80 ? 17.797 -12.875 1.350 1.00 0.00 80 ALA A C 18
ATOM 23384 O O . ALA A 1 80 ? 17.841 -13.028 0.130 1.00 0.00 80 ALA A O 18
ATOM 23391 N N . GLY A 1 81 ? 18.879 -12.895 2.122 1.00 0.00 81 GLY A N 18
ATOM 23392 C CA . GLY A 1 81 ? 20.196 -13.103 1.548 1.00 0.00 81 GLY A CA 18
ATOM 23393 C C . GLY A 1 81 ? 20.874 -11.801 1.166 1.00 0.00 81 GLY A C 18
ATOM 23394 O O . GLY A 1 81 ? 20.239 -10.747 1.136 1.00 0.00 81 GLY A O 18
ATOM 23398 N N . THR A 1 82 ? 22.169 -11.874 0.875 1.00 0.00 82 THR A N 18
ATOM 23399 C CA . THR A 1 82 ? 22.934 -10.693 0.496 1.00 0.00 82 THR A CA 18
ATOM 23400 C C . THR A 1 82 ? 23.805 -10.970 -0.724 1.00 0.00 82 THR A C 18
ATOM 23401 O O . THR A 1 82 ? 24.294 -12.084 -0.909 1.00 0.00 82 THR A O 18
ATOM 23412 N N . SER A 1 83 ? 23.995 -9.949 -1.554 1.00 0.00 83 SER A N 18
ATOM 23413 C CA . SER A 1 83 ? 24.805 -10.084 -2.759 1.00 0.00 83 SER A CA 18
ATOM 23414 C C . SER A 1 83 ? 24.367 -11.296 -3.575 1.00 0.00 83 SER A C 18
ATOM 23415 O O . SER A 1 83 ? 25.191 -12.112 -3.986 1.00 0.00 83 SER A O 18
ATOM 23423 N N . GLY A 1 84 ? 23.062 -11.407 -3.805 1.00 0.00 84 GLY A N 18
ATOM 23424 C CA . GLY A 1 84 ? 22.536 -12.521 -4.571 1.00 0.00 84 GLY A CA 18
ATOM 23425 C C . GLY A 1 84 ? 21.783 -12.071 -5.807 1.00 0.00 84 GLY A C 18
ATOM 23426 O O . GLY A 1 84 ? 21.276 -10.951 -5.878 1.00 0.00 84 GLY A O 18
ATOM 23430 N N . PRO A 1 85 ? 21.703 -12.957 -6.811 1.00 0.00 85 PRO A N 18
ATOM 23431 C CA . PRO A 1 85 ? 21.009 -12.667 -8.070 1.00 0.00 85 PRO A CA 18
ATOM 23432 C C . PRO A 1 85 ? 19.497 -12.584 -7.892 1.00 0.00 85 PRO A C 18
ATOM 23433 O O . PRO A 1 85 ? 18.823 -13.603 -7.744 1.00 0.00 85 PRO A O 18
ATOM 23444 N N . SER A 1 86 ? 18.970 -11.364 -7.908 1.00 0.00 86 SER A N 18
ATOM 23445 C CA . SER A 1 86 ? 17.537 -11.148 -7.745 1.00 0.00 86 SER A CA 18
ATOM 23446 C C . SER A 1 86 ? 16.847 -11.036 -9.102 1.00 0.00 86 SER A C 18
ATOM 23447 O O . SER A 1 86 ? 17.470 -10.672 -10.099 1.00 0.00 86 SER A O 18
ATOM 23455 N N . SER A 1 87 ? 15.556 -11.351 -9.130 1.00 0.00 87 SER A N 18
ATOM 23456 C CA . SER A 1 87 ? 14.781 -11.290 -10.363 1.00 0.00 87 SER A CA 18
ATOM 23457 C C . SER A 1 87 ? 13.630 -10.297 -10.233 1.00 0.00 87 SER A C 18
ATOM 23458 O O . SER A 1 87 ? 12.916 -10.285 -9.231 1.00 0.00 87 SER A O 18
ATOM 23466 N N . GLY A 1 88 ? 13.457 -9.463 -11.255 1.00 0.00 88 GLY A N 18
ATOM 23467 C CA . GLY A 1 88 ? 12.393 -8.477 -11.236 1.00 0.00 88 GLY A CA 18
ATOM 23468 C C . GLY A 1 88 ? 12.739 -7.267 -10.392 1.00 0.00 88 GLY A C 18
ATOM 23469 O O . GLY A 1 88 ? 12.373 -7.194 -9.219 1.00 0.00 88 GLY A O 18
ATOM 23473 N N . GLY A 1 1 ? 9.996 -16.097 -13.687 1.00 0.00 1 GLY A N 19
ATOM 23474 C CA . GLY A 1 1 ? 10.613 -15.343 -14.763 1.00 0.00 1 GLY A CA 19
ATOM 23475 C C . GLY A 1 1 ? 10.623 -13.851 -14.494 1.00 0.00 1 GLY A C 19
ATOM 23476 O O . GLY A 1 1 ? 9.823 -13.351 -13.704 1.00 0.00 1 GLY A O 19
ATOM 23480 N N . SER A 1 2 ? 11.532 -13.139 -15.152 1.00 0.00 2 SER A N 19
ATOM 23481 C CA . SER A 1 2 ? 11.647 -11.696 -14.976 1.00 0.00 2 SER A CA 19
ATOM 23482 C C . SER A 1 2 ? 10.320 -11.005 -15.275 1.00 0.00 2 SER A C 19
ATOM 23483 O O . SER A 1 2 ? 10.073 -10.572 -16.401 1.00 0.00 2 SER A O 19
ATOM 23491 N N . SER A 1 3 ? 9.469 -10.906 -14.259 1.00 0.00 3 SER A N 19
ATOM 23492 C CA . SER A 1 3 ? 8.165 -10.272 -14.413 1.00 0.00 3 SER A CA 19
ATOM 23493 C C . SER A 1 3 ? 7.678 -9.701 -13.084 1.00 0.00 3 SER A C 19
ATOM 23494 O O . SER A 1 3 ? 8.280 -9.937 -12.037 1.00 0.00 3 SER A O 19
ATOM 23502 N N . GLY A 1 4 ? 6.583 -8.949 -13.136 1.00 0.00 4 GLY A N 19
ATOM 23503 C CA . GLY A 1 4 ? 6.033 -8.356 -11.931 1.00 0.00 4 GLY A CA 19
ATOM 23504 C C . GLY A 1 4 ? 4.601 -8.785 -11.675 1.00 0.00 4 GLY A C 19
ATOM 23505 O O . GLY A 1 4 ? 4.113 -9.736 -12.285 1.00 0.00 4 GLY A O 19
ATOM 23509 N N . SER A 1 5 ? 3.928 -8.083 -10.769 1.00 0.00 5 SER A N 19
ATOM 23510 C CA . SER A 1 5 ? 2.546 -8.400 -10.430 1.00 0.00 5 SER A CA 19
ATOM 23511 C C . SER A 1 5 ? 1.608 -7.279 -10.868 1.00 0.00 5 SER A C 19
ATOM 23512 O O . SER A 1 5 ? 1.649 -6.174 -10.329 1.00 0.00 5 SER A O 19
ATOM 23520 N N . SER A 1 6 ? 0.763 -7.574 -11.851 1.00 0.00 6 SER A N 19
ATOM 23521 C CA . SER A 1 6 ? -0.183 -6.591 -12.366 1.00 0.00 6 SER A CA 19
ATOM 23522 C C . SER A 1 6 ? -1.238 -6.251 -11.318 1.00 0.00 6 SER A C 19
ATOM 23523 O O . SER A 1 6 ? -2.253 -6.936 -11.197 1.00 0.00 6 SER A O 19
ATOM 23531 N N . GLY A 1 7 ? -0.990 -5.187 -10.561 1.00 0.00 7 GLY A N 19
ATOM 23532 C CA . GLY A 1 7 ? -1.926 -4.773 -9.532 1.00 0.00 7 GLY A CA 19
ATOM 23533 C C . GLY A 1 7 ? -1.390 -5.005 -8.133 1.00 0.00 7 GLY A C 19
ATOM 23534 O O . GLY A 1 7 ? -1.721 -6.002 -7.491 1.00 0.00 7 GLY A O 19
ATOM 23538 N N . TYR A 1 8 ? -0.558 -4.084 -7.660 1.00 0.00 8 TYR A N 19
ATOM 23539 C CA . TYR A 1 8 ? 0.029 -4.195 -6.330 1.00 0.00 8 TYR A CA 19
ATOM 23540 C C . TYR A 1 8 ? -0.903 -3.609 -5.273 1.00 0.00 8 TYR A C 19
ATOM 23541 O O . TYR A 1 8 ? -0.891 -4.031 -4.117 1.00 0.00 8 TYR A O 19
ATOM 23559 N N . ILE A 1 9 ? -1.708 -2.633 -5.680 1.00 0.00 9 ILE A N 19
ATOM 23560 C CA . ILE A 1 9 ? -2.648 -1.990 -4.769 1.00 0.00 9 ILE A CA 19
ATOM 23561 C C . ILE A 1 9 ? -3.171 -2.977 -3.731 1.00 0.00 9 ILE A C 19
ATOM 23562 O O . ILE A 1 9 ? -3.267 -2.656 -2.548 1.00 0.00 9 ILE A O 19
ATOM 23578 N N . GLY A 1 10 ? -3.507 -4.181 -4.184 1.00 0.00 10 GLY A N 19
ATOM 23579 C CA . GLY A 1 10 ? -4.015 -5.198 -3.282 1.00 0.00 10 GLY A CA 19
ATOM 23580 C C . GLY A 1 10 ? -2.915 -6.076 -2.720 1.00 0.00 10 GLY A C 19
ATOM 23581 O O . GLY A 1 10 ? -3.039 -6.610 -1.617 1.00 0.00 10 GLY A O 19
ATOM 23585 N N . LEU A 1 11 ? -1.836 -6.228 -3.479 1.00 0.00 11 LEU A N 19
ATOM 23586 C CA . LEU A 1 11 ? -0.709 -7.050 -3.051 1.00 0.00 11 LEU A CA 19
ATOM 23587 C C . LEU A 1 11 ? -0.354 -6.771 -1.594 1.00 0.00 11 LEU A C 19
ATOM 23588 O O . LEU A 1 11 ? -0.288 -7.687 -0.774 1.00 0.00 11 LEU A O 19
ATOM 23604 N N . VAL A 1 12 ? -0.128 -5.500 -1.278 1.00 0.00 12 VAL A N 19
ATOM 23605 C CA . VAL A 1 12 ? 0.217 -5.100 0.080 1.00 0.00 12 VAL A CA 19
ATOM 23606 C C . VAL A 1 12 ? -0.801 -5.628 1.084 1.00 0.00 12 VAL A C 19
ATOM 23607 O O . VAL A 1 12 ? -0.454 -6.361 2.009 1.00 0.00 12 VAL A O 19
ATOM 23620 N N . ASN A 1 13 ? -2.062 -5.251 0.895 1.00 0.00 13 ASN A N 19
ATOM 23621 C CA . ASN A 1 13 ? -3.132 -5.687 1.784 1.00 0.00 13 ASN A CA 19
ATOM 23622 C C . ASN A 1 13 ? -2.895 -7.117 2.261 1.00 0.00 13 ASN A C 19
ATOM 23623 O O . ASN A 1 13 ? -2.649 -7.356 3.443 1.00 0.00 13 ASN A O 19
ATOM 23634 N N . SER A 1 14 ? -2.970 -8.065 1.332 1.00 0.00 14 SER A N 19
ATOM 23635 C CA . SER A 1 14 ? -2.766 -9.471 1.656 1.00 0.00 14 SER A CA 19
ATOM 23636 C C . SER A 1 14 ? -1.357 -9.707 2.191 1.00 0.00 14 SER A C 19
ATOM 23637 O O . SER A 1 14 ? -1.176 -10.252 3.280 1.00 0.00 14 SER A O 19
ATOM 23645 N N . PHE A 1 15 ? -0.360 -9.293 1.415 1.00 0.00 15 PHE A N 19
ATOM 23646 C CA . PHE A 1 15 ? 1.034 -9.460 1.808 1.00 0.00 15 PHE A CA 19
ATOM 23647 C C . PHE A 1 15 ? 1.196 -9.308 3.318 1.00 0.00 15 PHE A C 19
ATOM 23648 O O . PHE A 1 15 ? 1.577 -10.252 4.010 1.00 0.00 15 PHE A O 19
ATOM 23665 N N . ALA A 1 16 ? 0.903 -8.114 3.821 1.00 0.00 16 ALA A N 19
ATOM 23666 C CA . ALA A 1 16 ? 1.014 -7.838 5.248 1.00 0.00 16 ALA A CA 19
ATOM 23667 C C . ALA A 1 16 ? 0.490 -9.007 6.076 1.00 0.00 16 ALA A C 19
ATOM 23668 O O . ALA A 1 16 ? 1.250 -9.669 6.782 1.00 0.00 16 ALA A O 19
ATOM 23675 N N . GLN A 1 17 ? -0.813 -9.254 5.983 1.00 0.00 17 GLN A N 19
ATOM 23676 C CA . GLN A 1 17 ? -1.438 -10.343 6.725 1.00 0.00 17 GLN A CA 19
ATOM 23677 C C . GLN A 1 17 ? -0.588 -11.607 6.655 1.00 0.00 17 GLN A C 19
ATOM 23678 O O . GLN A 1 17 ? -0.247 -12.196 7.681 1.00 0.00 17 GLN A O 19
ATOM 23692 N N . LYS A 1 18 ? -0.250 -12.020 5.438 1.00 0.00 18 LYS A N 19
ATOM 23693 C CA . LYS A 1 18 ? 0.560 -13.215 5.233 1.00 0.00 18 LYS A CA 19
ATOM 23694 C C . LYS A 1 18 ? 1.836 -13.156 6.066 1.00 0.00 18 LYS A C 19
ATOM 23695 O O . LYS A 1 18 ? 2.291 -14.170 6.597 1.00 0.00 18 LYS A O 19
ATOM 23714 N N . LYS A 1 19 ? 2.410 -11.963 6.178 1.00 0.00 19 LYS A N 19
ATOM 23715 C CA . LYS A 1 19 ? 3.632 -11.770 6.950 1.00 0.00 19 LYS A CA 19
ATOM 23716 C C . LYS A 1 19 ? 3.314 -11.302 8.366 1.00 0.00 19 LYS A C 19
ATOM 23717 O O . LYS A 1 19 ? 4.156 -10.706 9.038 1.00 0.00 19 LYS A O 19
ATOM 23736 N N . LYS A 1 20 ? 2.094 -11.577 8.815 1.00 0.00 20 LYS A N 19
ATOM 23737 C CA . LYS A 1 20 ? 1.665 -11.187 10.153 1.00 0.00 20 LYS A CA 19
ATOM 23738 C C . LYS A 1 20 ? 2.164 -9.788 10.498 1.00 0.00 20 LYS A C 19
ATOM 23739 O O . LYS A 1 20 ? 2.571 -9.524 11.630 1.00 0.00 20 LYS A O 19
ATOM 23758 N N . LEU A 1 21 ? 2.127 -8.893 9.516 1.00 0.00 21 LEU A N 19
ATOM 23759 C CA . LEU A 1 21 ? 2.574 -7.519 9.717 1.00 0.00 21 LEU A CA 19
ATOM 23760 C C . LEU A 1 21 ? 1.391 -6.596 9.993 1.00 0.00 21 LEU A C 19
ATOM 23761 O O . LEU A 1 21 ? 0.235 -7.011 9.908 1.00 0.00 21 LEU A O 19
ATOM 23777 N N . SER A 1 22 ? 1.688 -5.343 10.321 1.00 0.00 22 SER A N 19
ATOM 23778 C CA . SER A 1 22 ? 0.649 -4.362 10.611 1.00 0.00 22 SER A CA 19
ATOM 23779 C C . SER A 1 22 ? 0.649 -3.247 9.570 1.00 0.00 22 SER A C 19
ATOM 23780 O O . SER A 1 22 ? 1.634 -2.525 9.417 1.00 0.00 22 SER A O 19
ATOM 23788 N N . VAL A 1 23 ? -0.464 -3.114 8.855 1.00 0.00 23 VAL A N 19
ATOM 23789 C CA . VAL A 1 23 ? -0.595 -2.087 7.828 1.00 0.00 23 VAL A CA 19
ATOM 23790 C C . VAL A 1 23 ? -1.611 -1.027 8.237 1.00 0.00 23 VAL A C 19
ATOM 23791 O O . VAL A 1 23 ? -2.674 -1.344 8.768 1.00 0.00 23 VAL A O 19
ATOM 23804 N N . ASN A 1 24 ? -1.275 0.235 7.987 1.00 0.00 24 ASN A N 19
ATOM 23805 C CA . ASN A 1 24 ? -2.158 1.343 8.330 1.00 0.00 24 ASN A CA 19
ATOM 23806 C C . ASN A 1 24 ? -2.184 2.383 7.214 1.00 0.00 24 ASN A C 19
ATOM 23807 O O . ASN A 1 24 ? -1.191 2.583 6.514 1.00 0.00 24 ASN A O 19
ATOM 23818 N N . TYR A 1 25 ? -3.326 3.043 7.054 1.00 0.00 25 TYR A N 19
ATOM 23819 C CA . TYR A 1 25 ? -3.482 4.062 6.022 1.00 0.00 25 TYR A CA 19
ATOM 23820 C C . TYR A 1 25 ? -3.980 5.373 6.622 1.00 0.00 25 TYR A C 19
ATOM 23821 O O . TYR A 1 25 ? -5.133 5.479 7.037 1.00 0.00 25 TYR A O 19
ATOM 23839 N N . GLU A 1 26 ? -3.100 6.369 6.663 1.00 0.00 26 GLU A N 19
ATOM 23840 C CA . GLU A 1 26 ? -3.450 7.674 7.212 1.00 0.00 26 GLU A CA 19
ATOM 23841 C C . GLU A 1 26 ? -3.916 8.621 6.109 1.00 0.00 26 GLU A C 19
ATOM 23842 O O . GLU A 1 26 ? -3.529 8.477 4.950 1.00 0.00 26 GLU A O 19
ATOM 23854 N N . GLN A 1 27 ? -4.749 9.588 6.481 1.00 0.00 27 GLN A N 19
ATOM 23855 C CA . GLN A 1 27 ? -5.269 10.557 5.524 1.00 0.00 27 GLN A CA 19
ATOM 23856 C C . GLN A 1 27 ? -4.944 11.982 5.961 1.00 0.00 27 GLN A C 19
ATOM 23857 O O . GLN A 1 27 ? -5.428 12.450 6.993 1.00 0.00 27 GLN A O 19
ATOM 23871 N N . CYS A 1 28 ? -4.123 12.665 5.172 1.00 0.00 28 CYS A N 19
ATOM 23872 C CA . CYS A 1 28 ? -3.733 14.036 5.478 1.00 0.00 28 CYS A CA 19
ATOM 23873 C C . CYS A 1 28 ? -4.126 14.980 4.346 1.00 0.00 28 CYS A C 19
ATOM 23874 O O . CYS A 1 28 ? -4.231 14.568 3.191 1.00 0.00 28 CYS A O 19
ATOM 23882 N N . GLU A 1 29 ? -4.344 16.246 4.687 1.00 0.00 29 GLU A N 19
ATOM 23883 C CA . GLU A 1 29 ? -4.728 17.247 3.698 1.00 0.00 29 GLU A CA 19
ATOM 23884 C C . GLU A 1 29 ? -3.578 18.213 3.427 1.00 0.00 29 GLU A C 19
ATOM 23885 O O . GLU A 1 29 ? -2.770 18.518 4.304 1.00 0.00 29 GLU A O 19
ATOM 23897 N N . PRO A 1 30 ? -3.502 18.706 2.182 1.00 0.00 30 PRO A N 19
ATOM 23898 C CA . PRO A 1 30 ? -2.456 19.645 1.765 1.00 0.00 30 PRO A CA 19
ATOM 23899 C C . PRO A 1 30 ? -2.622 21.019 2.404 1.00 0.00 30 PRO A C 19
ATOM 23900 O O . PRO A 1 30 ? -3.741 21.486 2.613 1.00 0.00 30 PRO A O 19
ATOM 23911 N N . ASN A 1 31 ? -1.500 21.663 2.712 1.00 0.00 31 ASN A N 19
ATOM 23912 C CA . ASN A 1 31 ? -1.522 22.984 3.328 1.00 0.00 31 ASN A CA 19
ATOM 23913 C C . ASN A 1 31 ? -2.640 23.840 2.740 1.00 0.00 31 ASN A C 19
ATOM 23914 O O . ASN A 1 31 ? -3.529 24.298 3.459 1.00 0.00 31 ASN A O 19
ATOM 23925 N N . SER A 1 32 ? -2.590 24.051 1.429 1.00 0.00 32 SER A N 19
ATOM 23926 C CA . SER A 1 32 ? -3.596 24.854 0.745 1.00 0.00 32 SER A CA 19
ATOM 23927 C C . SER A 1 32 ? -4.967 24.190 0.823 1.00 0.00 32 SER A C 19
ATOM 23928 O O . SER A 1 32 ? -5.090 22.977 0.657 1.00 0.00 32 SER A O 19
ATOM 23936 N N . GLU A 1 33 ? -5.994 24.994 1.078 1.00 0.00 33 GLU A N 19
ATOM 23937 C CA . GLU A 1 33 ? -7.357 24.484 1.180 1.00 0.00 33 GLU A CA 19
ATOM 23938 C C . GLU A 1 33 ? -7.813 23.883 -0.147 1.00 0.00 33 GLU A C 19
ATOM 23939 O O . GLU A 1 33 ? -8.156 22.703 -0.221 1.00 0.00 33 GLU A O 19
ATOM 23951 N N . LEU A 1 34 ? -7.815 24.704 -1.191 1.00 0.00 34 LEU A N 19
ATOM 23952 C CA . LEU A 1 34 ? -8.230 24.255 -2.516 1.00 0.00 34 LEU A CA 19
ATOM 23953 C C . LEU A 1 34 ? -7.060 24.291 -3.494 1.00 0.00 34 LEU A C 19
ATOM 23954 O O . LEU A 1 34 ? -6.099 25.041 -3.323 1.00 0.00 34 LEU A O 19
ATOM 23970 N N . PRO A 1 35 ? -7.142 23.463 -4.546 1.00 0.00 35 PRO A N 19
ATOM 23971 C CA . PRO A 1 35 ? -8.281 22.565 -4.760 1.00 0.00 35 PRO A CA 19
ATOM 23972 C C . PRO A 1 35 ? -8.326 21.432 -3.740 1.00 0.00 35 PRO A C 19
ATOM 23973 O O . PRO A 1 35 ? -7.401 21.264 -2.946 1.00 0.00 35 PRO A O 19
ATOM 23984 N N . GLN A 1 36 ? -9.406 20.659 -3.769 1.00 0.00 36 GLN A N 19
ATOM 23985 C CA . GLN A 1 36 ? -9.570 19.542 -2.846 1.00 0.00 36 GLN A CA 19
ATOM 23986 C C . GLN A 1 36 ? -8.742 18.342 -3.291 1.00 0.00 36 GLN A C 19
ATOM 23987 O O . GLN A 1 36 ? -9.063 17.687 -4.283 1.00 0.00 36 GLN A O 19
ATOM 24001 N N . ARG A 1 37 ? -7.674 18.059 -2.552 1.00 0.00 37 ARG A N 19
ATOM 24002 C CA . ARG A 1 37 ? -6.798 16.938 -2.872 1.00 0.00 37 ARG A CA 19
ATOM 24003 C C . ARG A 1 37 ? -6.669 15.992 -1.682 1.00 0.00 37 ARG A C 19
ATOM 24004 O O . ARG A 1 37 ? -6.231 16.391 -0.603 1.00 0.00 37 ARG A O 19
ATOM 24025 N N . PHE A 1 38 ? -7.055 14.737 -1.887 1.00 0.00 38 PHE A N 19
ATOM 24026 C CA . PHE A 1 38 ? -6.984 13.734 -0.830 1.00 0.00 38 PHE A CA 19
ATOM 24027 C C . PHE A 1 38 ? -5.629 13.032 -0.837 1.00 0.00 38 PHE A C 19
ATOM 24028 O O . PHE A 1 38 ? -5.272 12.357 -1.803 1.00 0.00 38 PHE A O 19
ATOM 24045 N N . ILE A 1 39 ? -4.879 13.197 0.247 1.00 0.00 39 ILE A N 19
ATOM 24046 C CA . ILE A 1 39 ? -3.564 12.579 0.367 1.00 0.00 39 ILE A CA 19
ATOM 24047 C C . ILE A 1 39 ? -3.550 11.526 1.469 1.00 0.00 39 ILE A C 19
ATOM 24048 O O . ILE A 1 39 ? -3.914 11.804 2.613 1.00 0.00 39 ILE A O 19
ATOM 24064 N N . CYS A 1 40 ? -3.126 10.317 1.119 1.00 0.00 40 CYS A N 19
ATOM 24065 C CA . CYS A 1 40 ? -3.063 9.220 2.079 1.00 0.00 40 CYS A CA 19
ATOM 24066 C C . CYS A 1 40 ? -1.634 8.707 2.225 1.00 0.00 40 CYS A C 19
ATOM 24067 O O . CYS A 1 40 ? -0.777 8.976 1.384 1.00 0.00 40 CYS A O 19
ATOM 24075 N N . LYS A 1 41 ? -1.384 7.968 3.301 1.00 0.00 41 LYS A N 19
ATOM 24076 C CA . LYS A 1 41 ? -0.059 7.417 3.559 1.00 0.00 41 LYS A CA 19
ATOM 24077 C C . LYS A 1 41 ? -0.159 6.016 4.156 1.00 0.00 41 LYS A C 19
ATOM 24078 O O . LYS A 1 41 ? -0.755 5.825 5.217 1.00 0.00 41 LYS A O 19
ATOM 24097 N N . CYS A 1 42 ? 0.427 5.042 3.469 1.00 0.00 42 CYS A N 19
ATOM 24098 C CA . CYS A 1 42 ? 0.404 3.659 3.932 1.00 0.00 42 CYS A CA 19
ATOM 24099 C C . CYS A 1 42 ? 1.647 3.341 4.757 1.00 0.00 42 CYS A C 19
ATOM 24100 O O . CYS A 1 42 ? 2.755 3.260 4.225 1.00 0.00 42 CYS A O 19
ATOM 24108 N N . LYS A 1 43 ? 1.457 3.163 6.060 1.00 0.00 43 LYS A N 19
ATOM 24109 C CA . LYS A 1 43 ? 2.562 2.854 6.960 1.00 0.00 43 LYS A CA 19
ATOM 24110 C C . LYS A 1 43 ? 2.483 1.409 7.442 1.00 0.00 43 LYS A C 19
ATOM 24111 O O . LYS A 1 43 ? 1.402 0.907 7.750 1.00 0.00 43 LYS A O 19
ATOM 24130 N N . ILE A 1 44 ? 3.634 0.748 7.506 1.00 0.00 44 ILE A N 19
ATOM 24131 C CA . ILE A 1 44 ? 3.694 -0.637 7.954 1.00 0.00 44 ILE A CA 19
ATOM 24132 C C . ILE A 1 44 ? 4.370 -0.746 9.317 1.00 0.00 44 ILE A C 19
ATOM 24133 O O . ILE A 1 44 ? 5.595 -0.707 9.418 1.00 0.00 44 ILE A O 19
ATOM 24149 N N . GLY A 1 45 ? 3.561 -0.884 10.363 1.00 0.00 45 GLY A N 19
ATOM 24150 C CA . GLY A 1 45 ? 4.099 -0.998 11.706 1.00 0.00 45 GLY A CA 19
ATOM 24151 C C . GLY A 1 45 ? 4.770 0.279 12.172 1.00 0.00 45 GLY A C 19
ATOM 24152 O O . GLY A 1 45 ? 5.913 0.255 12.627 1.00 0.00 45 GLY A O 19
ATOM 24156 N N . GLN A 1 46 ? 4.059 1.395 12.057 1.00 0.00 46 GLN A N 19
ATOM 24157 C CA . GLN A 1 46 ? 4.595 2.688 12.469 1.00 0.00 46 GLN A CA 19
ATOM 24158 C C . GLN A 1 46 ? 5.821 3.057 11.641 1.00 0.00 46 GLN A C 19
ATOM 24159 O O . GLN A 1 46 ? 6.676 3.824 12.085 1.00 0.00 46 GLN A O 19
ATOM 24173 N N . THR A 1 47 ? 5.902 2.505 10.434 1.00 0.00 47 THR A N 19
ATOM 24174 C CA . THR A 1 47 ? 7.025 2.774 9.544 1.00 0.00 47 THR A CA 19
ATOM 24175 C C . THR A 1 47 ? 6.544 3.304 8.198 1.00 0.00 47 THR A C 19
ATOM 24176 O O . THR A 1 47 ? 5.694 2.695 7.549 1.00 0.00 47 THR A O 19
ATOM 24187 N N . MET A 1 48 ? 7.095 4.440 7.783 1.00 0.00 48 MET A N 19
ATOM 24188 C CA . MET A 1 48 ? 6.723 5.050 6.512 1.00 0.00 48 MET A CA 19
ATOM 24189 C C . MET A 1 48 ? 7.172 4.183 5.341 1.00 0.00 48 MET A C 19
ATOM 24190 O O . MET A 1 48 ? 8.367 3.975 5.132 1.00 0.00 48 MET A O 19
ATOM 24204 N N . TYR A 1 49 ? 6.207 3.678 4.580 1.00 0.00 49 TYR A N 19
ATOM 24205 C CA . TYR A 1 49 ? 6.503 2.830 3.431 1.00 0.00 49 TYR A CA 19
ATOM 24206 C C . TYR A 1 49 ? 6.184 3.551 2.125 1.00 0.00 49 TYR A C 19
ATOM 24207 O O . TYR A 1 49 ? 7.068 3.796 1.306 1.00 0.00 49 TYR A O 19
ATOM 24225 N N . GLY A 1 50 ? 4.912 3.890 1.939 1.00 0.00 50 GLY A N 19
ATOM 24226 C CA . GLY A 1 50 ? 4.497 4.580 0.732 1.00 0.00 50 GLY A CA 19
ATOM 24227 C C . GLY A 1 50 ? 3.468 5.659 1.006 1.00 0.00 50 GLY A C 19
ATOM 24228 O O . GLY A 1 50 ? 2.731 5.591 1.990 1.00 0.00 50 GLY A O 19
ATOM 24232 N N . THR A 1 51 ? 3.418 6.662 0.134 1.00 0.00 51 THR A N 19
ATOM 24233 C CA . THR A 1 51 ? 2.475 7.762 0.288 1.00 0.00 51 THR A CA 19
ATOM 24234 C C . THR A 1 51 ? 1.688 7.995 -0.997 1.00 0.00 51 THR A C 19
ATOM 24235 O O . THR A 1 51 ? 2.267 8.192 -2.064 1.00 0.00 51 THR A O 19
ATOM 24246 N N . GLY A 1 52 ? 0.363 7.973 -0.887 1.00 0.00 52 GLY A N 19
ATOM 24247 C CA . GLY A 1 52 ? -0.482 8.184 -2.048 1.00 0.00 52 GLY A CA 19
ATOM 24248 C C . GLY A 1 52 ? -1.143 9.548 -2.043 1.00 0.00 52 GLY A C 19
ATOM 24249 O O . GLY A 1 52 ? -1.434 10.101 -0.983 1.00 0.00 52 GLY A O 19
ATOM 24253 N N . SER A 1 53 ? -1.379 10.094 -3.232 1.00 0.00 53 SER A N 19
ATOM 24254 C CA . SER A 1 53 ? -2.005 11.404 -3.361 1.00 0.00 53 SER A CA 19
ATOM 24255 C C . SER A 1 53 ? -2.905 11.458 -4.592 1.00 0.00 53 SER A C 19
ATOM 24256 O O . SER A 1 53 ? -2.441 11.314 -5.722 1.00 0.00 53 SER A O 19
ATOM 24264 N N . GLY A 1 54 ? -4.198 11.666 -4.362 1.00 0.00 54 GLY A N 19
ATOM 24265 C CA . GLY A 1 54 ? -5.145 11.734 -5.460 1.00 0.00 54 GLY A CA 19
ATOM 24266 C C . GLY A 1 54 ? -6.309 12.658 -5.165 1.00 0.00 54 GLY A C 19
ATOM 24267 O O . GLY A 1 54 ? -6.308 13.370 -4.161 1.00 0.00 54 GLY A O 19
ATOM 24271 N N . VAL A 1 55 ? -7.307 12.650 -6.043 1.00 0.00 55 VAL A N 19
ATOM 24272 C CA . VAL A 1 55 ? -8.484 13.494 -5.873 1.00 0.00 55 VAL A CA 19
ATOM 24273 C C . VAL A 1 55 ? -9.580 12.761 -5.107 1.00 0.00 55 VAL A C 19
ATOM 24274 O O . VAL A 1 55 ? -10.448 13.383 -4.494 1.00 0.00 55 VAL A O 19
ATOM 24287 N N . THR A 1 56 ? -9.534 11.433 -5.146 1.00 0.00 56 THR A N 19
ATOM 24288 C CA . THR A 1 56 ? -10.523 10.614 -4.457 1.00 0.00 56 THR A CA 19
ATOM 24289 C C . THR A 1 56 ? -9.858 9.667 -3.465 1.00 0.00 56 THR A C 19
ATOM 24290 O O . THR A 1 56 ? -8.840 9.045 -3.771 1.00 0.00 56 THR A O 19
ATOM 24301 N N . LYS A 1 57 ? -10.439 9.560 -2.275 1.00 0.00 57 LYS A N 19
ATOM 24302 C CA . LYS A 1 57 ? -9.904 8.687 -1.237 1.00 0.00 57 LYS A CA 19
ATOM 24303 C C . LYS A 1 57 ? -9.335 7.408 -1.842 1.00 0.00 57 LYS A C 19
ATOM 24304 O O . LYS A 1 57 ? -8.136 7.147 -1.749 1.00 0.00 57 LYS A O 19
ATOM 24323 N N . GLN A 1 58 ? -10.203 6.615 -2.463 1.00 0.00 58 GLN A N 19
ATOM 24324 C CA . GLN A 1 58 ? -9.784 5.364 -3.084 1.00 0.00 58 GLN A CA 19
ATOM 24325 C C . GLN A 1 58 ? -8.532 5.568 -3.930 1.00 0.00 58 GLN A C 19
ATOM 24326 O O . GLN A 1 58 ? -7.493 4.961 -3.673 1.00 0.00 58 GLN A O 19
ATOM 24340 N N . GLU A 1 59 ? -8.639 6.426 -4.940 1.00 0.00 59 GLU A N 19
ATOM 24341 C CA . GLU A 1 59 ? -7.514 6.708 -5.824 1.00 0.00 59 GLU A CA 19
ATOM 24342 C C . GLU A 1 59 ? -6.199 6.704 -5.049 1.00 0.00 59 GLU A C 19
ATOM 24343 O O . GLU A 1 59 ? -5.254 6.006 -5.414 1.00 0.00 59 GLU A O 19
ATOM 24355 N N . ALA A 1 60 ? -6.147 7.490 -3.979 1.00 0.00 60 ALA A N 19
ATOM 24356 C CA . ALA A 1 60 ? -4.950 7.577 -3.152 1.00 0.00 60 ALA A CA 19
ATOM 24357 C C . ALA A 1 60 ? -4.719 6.282 -2.382 1.00 0.00 60 ALA A C 19
ATOM 24358 O O . ALA A 1 60 ? -3.718 5.595 -2.587 1.00 0.00 60 ALA A O 19
ATOM 24365 N N . LYS A 1 61 ? -5.652 5.952 -1.495 1.00 0.00 61 LYS A N 19
ATOM 24366 C CA . LYS A 1 61 ? -5.551 4.737 -0.694 1.00 0.00 61 LYS A CA 19
ATOM 24367 C C . LYS A 1 61 ? -5.049 3.570 -1.537 1.00 0.00 61 LYS A C 19
ATOM 24368 O O . LYS A 1 61 ? -4.481 2.613 -1.012 1.00 0.00 61 LYS A O 19
ATOM 24387 N N . GLN A 1 62 ? -5.262 3.656 -2.846 1.00 0.00 62 GLN A N 19
ATOM 24388 C CA . GLN A 1 62 ? -4.830 2.606 -3.761 1.00 0.00 62 GLN A CA 19
ATOM 24389 C C . GLN A 1 62 ? -3.352 2.757 -4.104 1.00 0.00 62 GLN A C 19
ATOM 24390 O O . GLN A 1 62 ? -2.539 1.886 -3.793 1.00 0.00 62 GLN A O 19
ATOM 24404 N N . LEU A 1 63 ? -3.010 3.868 -4.748 1.00 0.00 63 LEU A N 19
ATOM 24405 C CA . LEU A 1 63 ? -1.628 4.134 -5.134 1.00 0.00 63 LEU A CA 19
ATOM 24406 C C . LEU A 1 63 ? -0.680 3.893 -3.964 1.00 0.00 63 LEU A C 19
ATOM 24407 O O . LEU A 1 63 ? 0.302 3.162 -4.089 1.00 0.00 63 LEU A O 19
ATOM 24423 N N . ALA A 1 64 ? -0.981 4.512 -2.827 1.00 0.00 64 ALA A N 19
ATOM 24424 C CA . ALA A 1 64 ? -0.158 4.362 -1.634 1.00 0.00 64 ALA A CA 19
ATOM 24425 C C . ALA A 1 64 ? 0.440 2.961 -1.552 1.00 0.00 64 ALA A C 19
ATOM 24426 O O . ALA A 1 64 ? 1.653 2.801 -1.420 1.00 0.00 64 ALA A O 19
ATOM 24433 N N . ALA A 1 65 ? -0.420 1.951 -1.631 1.00 0.00 65 ALA A N 19
ATOM 24434 C CA . ALA A 1 65 ? 0.024 0.564 -1.567 1.00 0.00 65 ALA A CA 19
ATOM 24435 C C . ALA A 1 65 ? 1.121 0.291 -2.591 1.00 0.00 65 ALA A C 19
ATOM 24436 O O . ALA A 1 65 ? 2.185 -0.228 -2.253 1.00 0.00 65 ALA A O 19
ATOM 24443 N N . LYS A 1 66 ? 0.855 0.643 -3.844 1.00 0.00 66 LYS A N 19
ATOM 24444 C CA . LYS A 1 66 ? 1.819 0.437 -4.918 1.00 0.00 66 LYS A CA 19
ATOM 24445 C C . LYS A 1 66 ? 3.241 0.705 -4.433 1.00 0.00 66 LYS A C 19
ATOM 24446 O O . LYS A 1 66 ? 4.123 -0.140 -4.575 1.00 0.00 66 LYS A O 19
ATOM 24465 N N . GLU A 1 67 ? 3.453 1.884 -3.857 1.00 0.00 67 GLU A N 19
ATOM 24466 C CA . GLU A 1 67 ? 4.767 2.261 -3.350 1.00 0.00 67 GLU A CA 19
ATOM 24467 C C . GLU A 1 67 ? 5.191 1.345 -2.205 1.00 0.00 67 GLU A C 19
ATOM 24468 O O . GLU A 1 67 ? 6.310 0.835 -2.187 1.00 0.00 67 GLU A O 19
ATOM 24480 N N . ALA A 1 68 ? 4.288 1.143 -1.251 1.00 0.00 68 ALA A N 19
ATOM 24481 C CA . ALA A 1 68 ? 4.567 0.289 -0.104 1.00 0.00 68 ALA A CA 19
ATOM 24482 C C . ALA A 1 68 ? 5.053 -1.086 -0.548 1.00 0.00 68 ALA A C 19
ATOM 24483 O O . ALA A 1 68 ? 5.939 -1.673 0.074 1.00 0.00 68 ALA A O 19
ATOM 24490 N N . TYR A 1 69 ? 4.469 -1.595 -1.627 1.00 0.00 69 TYR A N 19
ATOM 24491 C CA . TYR A 1 69 ? 4.841 -2.903 -2.153 1.00 0.00 69 TYR A CA 19
ATOM 24492 C C . TYR A 1 69 ? 6.276 -2.894 -2.671 1.00 0.00 69 TYR A C 19
ATOM 24493 O O . TYR A 1 69 ? 7.116 -3.669 -2.216 1.00 0.00 69 TYR A O 19
ATOM 24511 N N . GLN A 1 70 ? 6.548 -2.009 -3.625 1.00 0.00 70 GLN A N 19
ATOM 24512 C CA . GLN A 1 70 ? 7.881 -1.898 -4.206 1.00 0.00 70 GLN A CA 19
ATOM 24513 C C . GLN A 1 70 ? 8.945 -1.820 -3.115 1.00 0.00 70 GLN A C 19
ATOM 24514 O O . GLN A 1 70 ? 10.020 -2.407 -3.238 1.00 0.00 70 GLN A O 19
ATOM 24528 N N . LYS A 1 71 ? 8.639 -1.089 -2.049 1.00 0.00 71 LYS A N 19
ATOM 24529 C CA . LYS A 1 71 ? 9.567 -0.933 -0.935 1.00 0.00 71 LYS A CA 19
ATOM 24530 C C . LYS A 1 71 ? 9.869 -2.280 -0.286 1.00 0.00 71 LYS A C 19
ATOM 24531 O O . LYS A 1 71 ? 10.980 -2.516 0.191 1.00 0.00 71 LYS A O 19
ATOM 24550 N N . LEU A 1 72 ? 8.874 -3.161 -0.272 1.00 0.00 72 LEU A N 19
ATOM 24551 C CA . LEU A 1 72 ? 9.034 -4.485 0.318 1.00 0.00 72 LEU A CA 19
ATOM 24552 C C . LEU A 1 72 ? 9.825 -5.403 -0.610 1.00 0.00 72 LEU A C 19
ATOM 24553 O O . LEU A 1 72 ? 10.604 -6.241 -0.155 1.00 0.00 72 LEU A O 19
ATOM 24569 N N . LEU A 1 73 ? 9.620 -5.237 -1.912 1.00 0.00 73 LEU A N 19
ATOM 24570 C CA . LEU A 1 73 ? 10.316 -6.048 -2.905 1.00 0.00 73 LEU A CA 19
ATOM 24571 C C . LEU A 1 73 ? 11.819 -5.792 -2.861 1.00 0.00 73 LEU A C 19
ATOM 24572 O O . LEU A 1 73 ? 12.618 -6.660 -3.214 1.00 0.00 73 LEU A O 19
ATOM 24588 N N . LYS A 1 74 ? 12.198 -4.596 -2.424 1.00 0.00 74 LYS A N 19
ATOM 24589 C CA . LYS A 1 74 ? 13.605 -4.225 -2.330 1.00 0.00 74 LYS A CA 19
ATOM 24590 C C . LYS A 1 74 ? 14.075 -4.236 -0.879 1.00 0.00 74 LYS A C 19
ATOM 24591 O O . LYS A 1 74 ? 15.252 -4.464 -0.600 1.00 0.00 74 LYS A O 19
ATOM 24610 N N . SER A 1 75 ? 13.147 -3.990 0.040 1.00 0.00 75 SER A N 19
ATOM 24611 C CA . SER A 1 75 ? 13.467 -3.970 1.463 1.00 0.00 75 SER A CA 19
ATOM 24612 C C . SER A 1 75 ? 12.426 -4.744 2.265 1.00 0.00 75 SER A C 19
ATOM 24613 O O . SER A 1 75 ? 11.450 -4.186 2.767 1.00 0.00 75 SER A O 19
ATOM 24621 N N . PRO A 1 76 ? 12.638 -6.063 2.391 1.00 0.00 76 PRO A N 19
ATOM 24622 C CA . PRO A 1 76 ? 11.730 -6.944 3.132 1.00 0.00 76 PRO A CA 19
ATOM 24623 C C . PRO A 1 76 ? 11.778 -6.694 4.635 1.00 0.00 76 PRO A C 19
ATOM 24624 O O . PRO A 1 76 ? 12.638 -5.973 5.141 1.00 0.00 76 PRO A O 19
ATOM 24635 N N . PRO A 1 77 ? 10.834 -7.303 5.367 1.00 0.00 77 PRO A N 19
ATOM 24636 C CA . PRO A 1 77 ? 10.749 -7.162 6.824 1.00 0.00 77 PRO A CA 19
ATOM 24637 C C . PRO A 1 77 ? 11.897 -7.862 7.543 1.00 0.00 77 PRO A C 19
ATOM 24638 O O . PRO A 1 77 ? 12.478 -8.816 7.024 1.00 0.00 77 PRO A O 19
ATOM 24649 N N . LYS A 1 78 ? 12.220 -7.384 8.739 1.00 0.00 78 LYS A N 19
ATOM 24650 C CA . LYS A 1 78 ? 13.298 -7.965 9.531 1.00 0.00 78 LYS A CA 19
ATOM 24651 C C . LYS A 1 78 ? 12.845 -9.258 10.200 1.00 0.00 78 LYS A C 19
ATOM 24652 O O . LYS A 1 78 ? 11.672 -9.416 10.543 1.00 0.00 78 LYS A O 19
ATOM 24671 N N . THR A 1 79 ? 13.782 -10.183 10.385 1.00 0.00 79 THR A N 19
ATOM 24672 C CA . THR A 1 79 ? 13.479 -11.463 11.013 1.00 0.00 79 THR A CA 19
ATOM 24673 C C . THR A 1 79 ? 14.084 -11.546 12.410 1.00 0.00 79 THR A C 19
ATOM 24674 O O . THR A 1 79 ? 15.157 -12.118 12.599 1.00 0.00 79 THR A O 19
ATOM 24685 N N . ALA A 1 80 ? 13.388 -10.973 13.387 1.00 0.00 80 ALA A N 19
ATOM 24686 C CA . ALA A 1 80 ? 13.855 -10.985 14.767 1.00 0.00 80 ALA A CA 19
ATOM 24687 C C . ALA A 1 80 ? 12.685 -11.050 15.743 1.00 0.00 80 ALA A C 19
ATOM 24688 O O . ALA A 1 80 ? 11.568 -10.652 15.415 1.00 0.00 80 ALA A O 19
ATOM 24695 N N . GLY A 1 81 ? 12.948 -11.556 16.944 1.00 0.00 81 GLY A N 19
ATOM 24696 C CA . GLY A 1 81 ? 11.906 -11.665 17.948 1.00 0.00 81 GLY A CA 19
ATOM 24697 C C . GLY A 1 81 ? 11.368 -10.313 18.373 1.00 0.00 81 GLY A C 19
ATOM 24698 O O . GLY A 1 81 ? 10.708 -9.625 17.593 1.00 0.00 81 GLY A O 19
ATOM 24702 N N . THR A 1 82 ? 11.648 -9.930 19.615 1.00 0.00 82 THR A N 19
ATOM 24703 C CA . THR A 1 82 ? 11.185 -8.653 20.144 1.00 0.00 82 THR A CA 19
ATOM 24704 C C . THR A 1 82 ? 12.336 -7.664 20.279 1.00 0.00 82 THR A C 19
ATOM 24705 O O . THR A 1 82 ? 13.438 -8.030 20.688 1.00 0.00 82 THR A O 19
ATOM 24716 N N . SER A 1 83 ? 12.075 -6.407 19.932 1.00 0.00 83 SER A N 19
ATOM 24717 C CA . SER A 1 83 ? 13.091 -5.365 20.012 1.00 0.00 83 SER A CA 19
ATOM 24718 C C . SER A 1 83 ? 13.043 -4.661 21.365 1.00 0.00 83 SER A C 19
ATOM 24719 O O . SER A 1 83 ? 12.161 -4.922 22.182 1.00 0.00 83 SER A O 19
ATOM 24727 N N . GLY A 1 84 ? 13.998 -3.766 21.594 1.00 0.00 84 GLY A N 19
ATOM 24728 C CA . GLY A 1 84 ? 14.048 -3.037 22.848 1.00 0.00 84 GLY A CA 19
ATOM 24729 C C . GLY A 1 84 ? 12.669 -2.671 23.360 1.00 0.00 84 GLY A C 19
ATOM 24730 O O . GLY A 1 84 ? 11.749 -2.399 22.589 1.00 0.00 84 GLY A O 19
ATOM 24734 N N . PRO A 1 85 ? 12.511 -2.661 24.692 1.00 0.00 85 PRO A N 19
ATOM 24735 C CA . PRO A 1 85 ? 11.237 -2.328 25.336 1.00 0.00 85 PRO A CA 19
ATOM 24736 C C . PRO A 1 85 ? 10.879 -0.854 25.185 1.00 0.00 85 PRO A C 19
ATOM 24737 O O . PRO A 1 85 ? 9.722 -0.507 24.949 1.00 0.00 85 PRO A O 19
ATOM 24748 N N . SER A 1 86 ? 11.880 0.010 25.323 1.00 0.00 86 SER A N 19
ATOM 24749 C CA . SER A 1 86 ? 11.670 1.449 25.205 1.00 0.00 86 SER A CA 19
ATOM 24750 C C . SER A 1 86 ? 10.553 1.913 26.135 1.00 0.00 86 SER A C 19
ATOM 24751 O O . SER A 1 86 ? 9.856 2.886 25.849 1.00 0.00 86 SER A O 19
ATOM 24759 N N . SER A 1 87 ? 10.391 1.208 27.251 1.00 0.00 87 SER A N 19
ATOM 24760 C CA . SER A 1 87 ? 9.357 1.545 28.223 1.00 0.00 87 SER A CA 19
ATOM 24761 C C . SER A 1 87 ? 9.514 2.983 28.708 1.00 0.00 87 SER A C 19
ATOM 24762 O O . SER A 1 87 ? 8.548 3.744 28.751 1.00 0.00 87 SER A O 19
ATOM 24770 N N . GLY A 1 88 ? 10.740 3.348 29.072 1.00 0.00 88 GLY A N 19
ATOM 24771 C CA . GLY A 1 88 ? 11.002 4.693 29.549 1.00 0.00 88 GLY A CA 19
ATOM 24772 C C . GLY A 1 88 ? 10.064 5.106 30.665 1.00 0.00 88 GLY A C 19
ATOM 24773 O O . GLY A 1 88 ? 10.425 5.912 31.522 1.00 0.00 88 GLY A O 19
ATOM 24777 N N . GLY A 1 1 ? -1.330 -23.218 -11.841 1.00 0.00 1 GLY A N 20
ATOM 24778 C CA . GLY A 1 1 ? -1.019 -21.882 -12.314 1.00 0.00 1 GLY A CA 20
ATOM 24779 C C . GLY A 1 1 ? -0.905 -20.879 -11.184 1.00 0.00 1 GLY A C 20
ATOM 24780 O O . GLY A 1 1 ? -1.871 -20.636 -10.461 1.00 0.00 1 GLY A O 20
ATOM 24784 N N . SER A 1 2 ? 0.279 -20.294 -11.031 1.00 0.00 2 SER A N 20
ATOM 24785 C CA . SER A 1 2 ? 0.517 -19.315 -9.977 1.00 0.00 2 SER A CA 20
ATOM 24786 C C . SER A 1 2 ? -0.248 -18.024 -10.252 1.00 0.00 2 SER A C 20
ATOM 24787 O O . SER A 1 2 ? 0.315 -17.049 -10.749 1.00 0.00 2 SER A O 20
ATOM 24795 N N . SER A 1 3 ? -1.537 -18.026 -9.925 1.00 0.00 3 SER A N 20
ATOM 24796 C CA . SER A 1 3 ? -2.382 -16.857 -10.140 1.00 0.00 3 SER A CA 20
ATOM 24797 C C . SER A 1 3 ? -1.845 -15.650 -9.376 1.00 0.00 3 SER A C 20
ATOM 24798 O O . SER A 1 3 ? -1.902 -15.603 -8.148 1.00 0.00 3 SER A O 20
ATOM 24806 N N . GLY A 1 4 ? -1.322 -14.675 -10.114 1.00 0.00 4 GLY A N 20
ATOM 24807 C CA . GLY A 1 4 ? -0.782 -13.482 -9.490 1.00 0.00 4 GLY A CA 20
ATOM 24808 C C . GLY A 1 4 ? -1.864 -12.511 -9.062 1.00 0.00 4 GLY A C 20
ATOM 24809 O O . GLY A 1 4 ? -2.933 -12.922 -8.610 1.00 0.00 4 GLY A O 20
ATOM 24813 N N . SER A 1 5 ? -1.586 -11.218 -9.202 1.00 0.00 5 SER A N 20
ATOM 24814 C CA . SER A 1 5 ? -2.543 -10.185 -8.820 1.00 0.00 5 SER A CA 20
ATOM 24815 C C . SER A 1 5 ? -2.650 -9.117 -9.904 1.00 0.00 5 SER A C 20
ATOM 24816 O O . SER A 1 5 ? -1.640 -8.606 -10.389 1.00 0.00 5 SER A O 20
ATOM 24824 N N . SER A 1 6 ? -3.881 -8.785 -10.279 1.00 0.00 6 SER A N 20
ATOM 24825 C CA . SER A 1 6 ? -4.121 -7.780 -11.309 1.00 0.00 6 SER A CA 20
ATOM 24826 C C . SER A 1 6 ? -3.216 -6.569 -11.108 1.00 0.00 6 SER A C 20
ATOM 24827 O O . SER A 1 6 ? -2.583 -6.090 -12.048 1.00 0.00 6 SER A O 20
ATOM 24835 N N . GLY A 1 7 ? -3.159 -6.078 -9.873 1.00 0.00 7 GLY A N 20
ATOM 24836 C CA . GLY A 1 7 ? -2.329 -4.927 -9.570 1.00 0.00 7 GLY A CA 20
ATOM 24837 C C . GLY A 1 7 ? -1.640 -5.048 -8.225 1.00 0.00 7 GLY A C 20
ATOM 24838 O O . GLY A 1 7 ? -1.763 -6.067 -7.546 1.00 0.00 7 GLY A O 20
ATOM 24842 N N . TYR A 1 8 ? -0.911 -4.006 -7.841 1.00 0.00 8 TYR A N 20
ATOM 24843 C CA . TYR A 1 8 ? -0.195 -4.001 -6.570 1.00 0.00 8 TYR A CA 20
ATOM 24844 C C . TYR A 1 8 ? -1.053 -3.394 -5.464 1.00 0.00 8 TYR A C 20
ATOM 24845 O O . TYR A 1 8 ? -0.948 -3.781 -4.300 1.00 0.00 8 TYR A O 20
ATOM 24863 N N . ILE A 1 9 ? -1.901 -2.442 -5.838 1.00 0.00 9 ILE A N 20
ATOM 24864 C CA . ILE A 1 9 ? -2.778 -1.782 -4.879 1.00 0.00 9 ILE A CA 20
ATOM 24865 C C . ILE A 1 9 ? -3.206 -2.742 -3.774 1.00 0.00 9 ILE A C 20
ATOM 24866 O O . ILE A 1 9 ? -3.229 -2.381 -2.598 1.00 0.00 9 ILE A O 20
ATOM 24882 N N . GLY A 1 10 ? -3.543 -3.968 -4.161 1.00 0.00 10 GLY A N 20
ATOM 24883 C CA . GLY A 1 10 ? -3.965 -4.962 -3.191 1.00 0.00 10 GLY A CA 20
ATOM 24884 C C . GLY A 1 10 ? -2.820 -5.841 -2.727 1.00 0.00 10 GLY A C 20
ATOM 24885 O O . GLY A 1 10 ? -2.815 -6.320 -1.592 1.00 0.00 10 GLY A O 20
ATOM 24889 N N . LEU A 1 11 ? -1.848 -6.056 -3.607 1.00 0.00 11 LEU A N 20
ATOM 24890 C CA . LEU A 1 11 ? -0.692 -6.886 -3.282 1.00 0.00 11 LEU A CA 20
ATOM 24891 C C . LEU A 1 11 ? -0.287 -6.708 -1.822 1.00 0.00 11 LEU A C 20
ATOM 24892 O O . LEU A 1 11 ? -0.165 -7.681 -1.078 1.00 0.00 11 LEU A O 20
ATOM 24908 N N . VAL A 1 12 ? -0.083 -5.458 -1.418 1.00 0.00 12 VAL A N 20
ATOM 24909 C CA . VAL A 1 12 ? 0.305 -5.152 -0.046 1.00 0.00 12 VAL A CA 20
ATOM 24910 C C . VAL A 1 12 ? -0.701 -5.721 0.949 1.00 0.00 12 VAL A C 20
ATOM 24911 O O . VAL A 1 12 ? -0.351 -6.528 1.808 1.00 0.00 12 VAL A O 20
ATOM 24924 N N . ASN A 1 13 ? -1.953 -5.293 0.826 1.00 0.00 13 ASN A N 20
ATOM 24925 C CA . ASN A 1 13 ? -3.011 -5.759 1.714 1.00 0.00 13 ASN A CA 20
ATOM 24926 C C . ASN A 1 13 ? -2.786 -7.215 2.111 1.00 0.00 13 ASN A C 20
ATOM 24927 O O . ASN A 1 13 ? -2.667 -7.536 3.293 1.00 0.00 13 ASN A O 20
ATOM 24938 N N . SER A 1 14 ? -2.729 -8.092 1.114 1.00 0.00 14 SER A N 20
ATOM 24939 C CA . SER A 1 14 ? -2.521 -9.515 1.358 1.00 0.00 14 SER A CA 20
ATOM 24940 C C . SER A 1 14 ? -1.104 -9.779 1.858 1.00 0.00 14 SER A C 20
ATOM 24941 O O . SER A 1 14 ? -0.896 -10.568 2.780 1.00 0.00 14 SER A O 20
ATOM 24949 N N . PHE A 1 15 ? -0.133 -9.113 1.243 1.00 0.00 15 PHE A N 20
ATOM 24950 C CA . PHE A 1 15 ? 1.266 -9.276 1.623 1.00 0.00 15 PHE A CA 20
ATOM 24951 C C . PHE A 1 15 ? 1.430 -9.193 3.138 1.00 0.00 15 PHE A C 20
ATOM 24952 O O . PHE A 1 15 ? 1.712 -10.192 3.798 1.00 0.00 15 PHE A O 20
ATOM 24969 N N . ALA A 1 16 ? 1.252 -7.993 3.682 1.00 0.00 16 ALA A N 20
ATOM 24970 C CA . ALA A 1 16 ? 1.379 -7.779 5.118 1.00 0.00 16 ALA A CA 20
ATOM 24971 C C . ALA A 1 16 ? 0.869 -8.984 5.900 1.00 0.00 16 ALA A C 20
ATOM 24972 O O . ALA A 1 16 ? 1.558 -9.502 6.778 1.00 0.00 16 ALA A O 20
ATOM 24979 N N . GLN A 1 17 ? -0.343 -9.425 5.576 1.00 0.00 17 GLN A N 20
ATOM 24980 C CA . GLN A 1 17 ? -0.945 -10.569 6.250 1.00 0.00 17 GLN A CA 20
ATOM 24981 C C . GLN A 1 17 ? 0.028 -11.742 6.306 1.00 0.00 17 GLN A C 20
ATOM 24982 O O . GLN A 1 17 ? 0.210 -12.361 7.354 1.00 0.00 17 GLN A O 20
ATOM 24996 N N . LYS A 1 18 ? 0.651 -12.042 5.172 1.00 0.00 18 LYS A N 20
ATOM 24997 C CA . LYS A 1 18 ? 1.607 -13.140 5.091 1.00 0.00 18 LYS A CA 20
ATOM 24998 C C . LYS A 1 18 ? 2.703 -12.986 6.140 1.00 0.00 18 LYS A C 20
ATOM 24999 O O . LYS A 1 18 ? 3.115 -13.960 6.770 1.00 0.00 18 LYS A O 20
ATOM 25018 N N . LYS A 1 19 ? 3.170 -11.756 6.325 1.00 0.00 19 LYS A N 20
ATOM 25019 C CA . LYS A 1 19 ? 4.216 -11.473 7.301 1.00 0.00 19 LYS A CA 20
ATOM 25020 C C . LYS A 1 19 ? 3.614 -11.088 8.648 1.00 0.00 19 LYS A C 20
ATOM 25021 O O . LYS A 1 19 ? 4.285 -10.496 9.494 1.00 0.00 19 LYS A O 20
ATOM 25040 N N . LYS A 1 20 ? 2.345 -11.429 8.843 1.00 0.00 20 LYS A N 20
ATOM 25041 C CA . LYS A 1 20 ? 1.652 -11.122 10.089 1.00 0.00 20 LYS A CA 20
ATOM 25042 C C . LYS A 1 20 ? 1.990 -9.713 10.567 1.00 0.00 20 LYS A C 20
ATOM 25043 O O . LYS A 1 20 ? 2.143 -9.473 11.765 1.00 0.00 20 LYS A O 20
ATOM 25062 N N . LEU A 1 21 ? 2.104 -8.785 9.623 1.00 0.00 21 LEU A N 20
ATOM 25063 C CA . LEU A 1 21 ? 2.423 -7.399 9.948 1.00 0.00 21 LEU A CA 20
ATOM 25064 C C . LEU A 1 21 ? 1.153 -6.563 10.069 1.00 0.00 21 LEU A C 20
ATOM 25065 O O . LEU A 1 21 ? 0.051 -7.050 9.817 1.00 0.00 21 LEU A O 20
ATOM 25081 N N . SER A 1 22 ? 1.316 -5.301 10.454 1.00 0.00 22 SER A N 20
ATOM 25082 C CA . SER A 1 22 ? 0.182 -4.397 10.610 1.00 0.00 22 SER A CA 20
ATOM 25083 C C . SER A 1 22 ? 0.264 -3.247 9.611 1.00 0.00 22 SER A C 20
ATOM 25084 O O . SER A 1 22 ? 1.242 -2.500 9.586 1.00 0.00 22 SER A O 20
ATOM 25092 N N . VAL A 1 23 ? -0.772 -3.111 8.789 1.00 0.00 23 VAL A N 20
ATOM 25093 C CA . VAL A 1 23 ? -0.820 -2.051 7.788 1.00 0.00 23 VAL A CA 20
ATOM 25094 C C . VAL A 1 23 ? -1.794 -0.952 8.198 1.00 0.00 23 VAL A C 20
ATOM 25095 O O . VAL A 1 23 ? -2.919 -1.229 8.610 1.00 0.00 23 VAL A O 20
ATOM 25108 N N . ASN A 1 24 ? -1.352 0.296 8.080 1.00 0.00 24 ASN A N 20
ATOM 25109 C CA . ASN A 1 24 ? -2.186 1.438 8.437 1.00 0.00 24 ASN A CA 20
ATOM 25110 C C . ASN A 1 24 ? -2.235 2.453 7.299 1.00 0.00 24 ASN A C 20
ATOM 25111 O O . ASN A 1 24 ? -1.342 2.496 6.452 1.00 0.00 24 ASN A O 20
ATOM 25122 N N . TYR A 1 25 ? -3.283 3.269 7.287 1.00 0.00 25 TYR A N 20
ATOM 25123 C CA . TYR A 1 25 ? -3.450 4.283 6.253 1.00 0.00 25 TYR A CA 20
ATOM 25124 C C . TYR A 1 25 ? -3.817 5.631 6.866 1.00 0.00 25 TYR A C 20
ATOM 25125 O O . TYR A 1 25 ? -4.890 5.789 7.447 1.00 0.00 25 TYR A O 20
ATOM 25143 N N . GLU A 1 26 ? -2.917 6.600 6.730 1.00 0.00 26 GLU A N 20
ATOM 25144 C CA . GLU A 1 26 ? -3.145 7.935 7.270 1.00 0.00 26 GLU A CA 20
ATOM 25145 C C . GLU A 1 26 ? -3.758 8.851 6.215 1.00 0.00 26 GLU A C 20
ATOM 25146 O O . GLU A 1 26 ? -3.559 8.654 5.016 1.00 0.00 26 GLU A O 20
ATOM 25158 N N . GLN A 1 27 ? -4.503 9.853 6.671 1.00 0.00 27 GLN A N 20
ATOM 25159 C CA . GLN A 1 27 ? -5.146 10.799 5.766 1.00 0.00 27 GLN A CA 20
ATOM 25160 C C . GLN A 1 27 ? -4.328 12.080 5.647 1.00 0.00 27 GLN A C 20
ATOM 25161 O O . GLN A 1 27 ? -3.554 12.420 6.543 1.00 0.00 27 GLN A O 20
ATOM 25175 N N . CYS A 1 28 ? -4.503 12.786 4.535 1.00 0.00 28 CYS A N 20
ATOM 25176 C CA . CYS A 1 28 ? -3.779 14.030 4.298 1.00 0.00 28 CYS A CA 20
ATOM 25177 C C . CYS A 1 28 ? -3.926 14.980 5.483 1.00 0.00 28 CYS A C 20
ATOM 25178 O O . CYS A 1 28 ? -4.772 14.775 6.352 1.00 0.00 28 CYS A O 20
ATOM 25186 N N . GLU A 1 29 ? -3.095 16.017 5.510 1.00 0.00 29 GLU A N 20
ATOM 25187 C CA . GLU A 1 29 ? -3.131 16.996 6.590 1.00 0.00 29 GLU A CA 20
ATOM 25188 C C . GLU A 1 29 ? -4.036 18.171 6.229 1.00 0.00 29 GLU A C 20
ATOM 25189 O O . GLU A 1 29 ? -4.107 18.601 5.078 1.00 0.00 29 GLU A O 20
ATOM 25201 N N . PRO A 1 30 ? -4.745 18.702 7.236 1.00 0.00 30 PRO A N 20
ATOM 25202 C CA . PRO A 1 30 ? -5.658 19.834 7.050 1.00 0.00 30 PRO A CA 20
ATOM 25203 C C . PRO A 1 30 ? -4.917 21.134 6.755 1.00 0.00 30 PRO A C 20
ATOM 25204 O O . PRO A 1 30 ? -5.472 22.054 6.157 1.00 0.00 30 PRO A O 20
ATOM 25215 N N . ASN A 1 31 ? -3.659 21.202 7.179 1.00 0.00 31 ASN A N 20
ATOM 25216 C CA . ASN A 1 31 ? -2.842 22.390 6.960 1.00 0.00 31 ASN A CA 20
ATOM 25217 C C . ASN A 1 31 ? -3.021 22.920 5.541 1.00 0.00 31 ASN A C 20
ATOM 25218 O O . ASN A 1 31 ? -3.585 23.995 5.336 1.00 0.00 31 ASN A O 20
ATOM 25229 N N . SER A 1 32 ? -2.539 22.158 4.565 1.00 0.00 32 SER A N 20
ATOM 25230 C CA . SER A 1 32 ? -2.643 22.552 3.165 1.00 0.00 32 SER A CA 20
ATOM 25231 C C . SER A 1 32 ? -4.086 22.451 2.678 1.00 0.00 32 SER A C 20
ATOM 25232 O O . SER A 1 32 ? -4.817 21.536 3.056 1.00 0.00 32 SER A O 20
ATOM 25240 N N . GLU A 1 33 ? -4.488 23.398 1.837 1.00 0.00 33 GLU A N 20
ATOM 25241 C CA . GLU A 1 33 ? -5.843 23.417 1.299 1.00 0.00 33 GLU A CA 20
ATOM 25242 C C . GLU A 1 33 ? -5.852 22.993 -0.167 1.00 0.00 33 GLU A C 20
ATOM 25243 O O . GLU A 1 33 ? -6.646 22.143 -0.574 1.00 0.00 33 GLU A O 20
ATOM 25255 N N . LEU A 1 34 ? -4.965 23.590 -0.955 1.00 0.00 34 LEU A N 20
ATOM 25256 C CA . LEU A 1 34 ? -4.871 23.275 -2.376 1.00 0.00 34 LEU A CA 20
ATOM 25257 C C . LEU A 1 34 ? -3.567 22.547 -2.687 1.00 0.00 34 LEU A C 20
ATOM 25258 O O . LEU A 1 34 ? -2.553 22.723 -2.011 1.00 0.00 34 LEU A O 20
ATOM 25274 N N . PRO A 1 35 ? -3.591 21.711 -3.736 1.00 0.00 35 PRO A N 20
ATOM 25275 C CA . PRO A 1 35 ? -4.793 21.494 -4.547 1.00 0.00 35 PRO A CA 20
ATOM 25276 C C . PRO A 1 35 ? -5.874 20.731 -3.789 1.00 0.00 35 PRO A C 20
ATOM 25277 O O . PRO A 1 35 ? -5.628 20.200 -2.707 1.00 0.00 35 PRO A O 20
ATOM 25288 N N . GLN A 1 36 ? -7.071 20.682 -4.366 1.00 0.00 36 GLN A N 20
ATOM 25289 C CA . GLN A 1 36 ? -8.189 19.984 -3.743 1.00 0.00 36 GLN A CA 20
ATOM 25290 C C . GLN A 1 36 ? -8.108 18.483 -4.004 1.00 0.00 36 GLN A C 20
ATOM 25291 O O . GLN A 1 36 ? -8.903 17.932 -4.764 1.00 0.00 36 GLN A O 20
ATOM 25305 N N . ARG A 1 37 ? -7.141 17.829 -3.368 1.00 0.00 37 ARG A N 20
ATOM 25306 C CA . ARG A 1 37 ? -6.954 16.393 -3.533 1.00 0.00 37 ARG A CA 20
ATOM 25307 C C . ARG A 1 37 ? -6.718 15.717 -2.186 1.00 0.00 37 ARG A C 20
ATOM 25308 O O . ARG A 1 37 ? -6.313 16.362 -1.218 1.00 0.00 37 ARG A O 20
ATOM 25329 N N . PHE A 1 38 ? -6.974 14.414 -2.130 1.00 0.00 38 PHE A N 20
ATOM 25330 C CA . PHE A 1 38 ? -6.790 13.651 -0.900 1.00 0.00 38 PHE A CA 20
ATOM 25331 C C . PHE A 1 38 ? -5.507 12.828 -0.958 1.00 0.00 38 PHE A C 20
ATOM 25332 O O . PHE A 1 38 ? -5.057 12.435 -2.035 1.00 0.00 38 PHE A O 20
ATOM 25349 N N . ILE A 1 39 ? -4.923 12.571 0.208 1.00 0.00 39 ILE A N 20
ATOM 25350 C CA . ILE A 1 39 ? -3.693 11.795 0.290 1.00 0.00 39 ILE A CA 20
ATOM 25351 C C . ILE A 1 39 ? -3.839 10.635 1.270 1.00 0.00 39 ILE A C 20
ATOM 25352 O O . ILE A 1 39 ? -4.586 10.724 2.245 1.00 0.00 39 ILE A O 20
ATOM 25368 N N . CYS A 1 40 ? -3.120 9.550 1.006 1.00 0.00 40 CYS A N 20
ATOM 25369 C CA . CYS A 1 40 ? -3.168 8.373 1.866 1.00 0.00 40 CYS A CA 20
ATOM 25370 C C . CYS A 1 40 ? -1.767 7.823 2.114 1.00 0.00 40 CYS A C 20
ATOM 25371 O O . CYS A 1 40 ? -1.134 7.275 1.212 1.00 0.00 40 CYS A O 20
ATOM 25379 N N . LYS A 1 41 ? -1.288 7.974 3.344 1.00 0.00 41 LYS A N 20
ATOM 25380 C CA . LYS A 1 41 ? 0.039 7.494 3.713 1.00 0.00 41 LYS A CA 20
ATOM 25381 C C . LYS A 1 41 ? -0.040 6.104 4.337 1.00 0.00 41 LYS A C 20
ATOM 25382 O O . LYS A 1 41 ? -0.502 5.946 5.468 1.00 0.00 41 LYS A O 20
ATOM 25401 N N . CYS A 1 42 ? 0.414 5.101 3.595 1.00 0.00 42 CYS A N 20
ATOM 25402 C CA . CYS A 1 42 ? 0.396 3.724 4.076 1.00 0.00 42 CYS A CA 20
ATOM 25403 C C . CYS A 1 42 ? 1.604 3.442 4.963 1.00 0.00 42 CYS A C 20
ATOM 25404 O O . CYS A 1 42 ? 2.743 3.434 4.496 1.00 0.00 42 CYS A O 20
ATOM 25412 N N . LYS A 1 43 ? 1.348 3.212 6.247 1.00 0.00 43 LYS A N 20
ATOM 25413 C CA . LYS A 1 43 ? 2.413 2.929 7.201 1.00 0.00 43 LYS A CA 20
ATOM 25414 C C . LYS A 1 43 ? 2.295 1.509 7.744 1.00 0.00 43 LYS A C 20
ATOM 25415 O O . LYS A 1 43 ? 1.231 1.099 8.210 1.00 0.00 43 LYS A O 20
ATOM 25434 N N . ILE A 1 44 ? 3.392 0.763 7.682 1.00 0.00 44 ILE A N 20
ATOM 25435 C CA . ILE A 1 44 ? 3.411 -0.610 8.171 1.00 0.00 44 ILE A CA 20
ATOM 25436 C C . ILE A 1 44 ? 4.029 -0.690 9.563 1.00 0.00 44 ILE A C 20
ATOM 25437 O O . ILE A 1 44 ? 5.248 -0.636 9.716 1.00 0.00 44 ILE A O 20
ATOM 25453 N N . GLY A 1 45 ? 3.177 -0.822 10.575 1.00 0.00 45 GLY A N 20
ATOM 25454 C CA . GLY A 1 45 ? 3.657 -0.910 11.942 1.00 0.00 45 GLY A CA 20
ATOM 25455 C C . GLY A 1 45 ? 4.390 0.343 12.380 1.00 0.00 45 GLY A C 20
ATOM 25456 O O . GLY A 1 45 ? 5.456 0.264 12.990 1.00 0.00 45 GLY A O 20
ATOM 25460 N N . GLN A 1 46 ? 3.818 1.501 12.068 1.00 0.00 46 GLN A N 20
ATOM 25461 C CA . GLN A 1 46 ? 4.425 2.775 12.432 1.00 0.00 46 GLN A CA 20
ATOM 25462 C C . GLN A 1 46 ? 5.664 3.049 11.586 1.00 0.00 46 GLN A C 20
ATOM 25463 O O . GLN A 1 46 ? 6.574 3.764 12.009 1.00 0.00 46 GLN A O 20
ATOM 25477 N N . THR A 1 47 ? 5.695 2.476 10.386 1.00 0.00 47 THR A N 20
ATOM 25478 C CA . THR A 1 47 ? 6.822 2.657 9.481 1.00 0.00 47 THR A CA 20
ATOM 25479 C C . THR A 1 47 ? 6.363 3.200 8.133 1.00 0.00 47 THR A C 20
ATOM 25480 O O . THR A 1 47 ? 5.374 2.733 7.569 1.00 0.00 47 THR A O 20
ATOM 25491 N N . MET A 1 48 ? 7.088 4.189 7.620 1.00 0.00 48 MET A N 20
ATOM 25492 C CA . MET A 1 48 ? 6.756 4.794 6.336 1.00 0.00 48 MET A CA 20
ATOM 25493 C C . MET A 1 48 ? 7.121 3.862 5.185 1.00 0.00 48 MET A C 20
ATOM 25494 O O . MET A 1 48 ? 8.272 3.447 5.051 1.00 0.00 48 MET A O 20
ATOM 25508 N N . TYR A 1 49 ? 6.134 3.537 4.357 1.00 0.00 49 TYR A N 20
ATOM 25509 C CA . TYR A 1 49 ? 6.352 2.652 3.219 1.00 0.00 49 TYR A CA 20
ATOM 25510 C C . TYR A 1 49 ? 6.026 3.360 1.908 1.00 0.00 49 TYR A C 20
ATOM 25511 O O . TYR A 1 49 ? 6.890 3.528 1.048 1.00 0.00 49 TYR A O 20
ATOM 25529 N N . GLY A 1 50 ? 4.771 3.775 1.763 1.00 0.00 50 GLY A N 20
ATOM 25530 C CA . GLY A 1 50 ? 4.351 4.461 0.555 1.00 0.00 50 GLY A CA 20
ATOM 25531 C C . GLY A 1 50 ? 3.084 5.268 0.757 1.00 0.00 50 GLY A C 20
ATOM 25532 O O . GLY A 1 50 ? 2.278 4.964 1.637 1.00 0.00 50 GLY A O 20
ATOM 25536 N N . THR A 1 51 ? 2.907 6.303 -0.059 1.00 0.00 51 THR A N 20
ATOM 25537 C CA . THR A 1 51 ? 1.731 7.159 0.036 1.00 0.00 51 THR A CA 20
ATOM 25538 C C . THR A 1 51 ? 1.083 7.356 -1.329 1.00 0.00 51 THR A C 20
ATOM 25539 O O . THR A 1 51 ? 1.710 7.131 -2.363 1.00 0.00 51 THR A O 20
ATOM 25550 N N . GLY A 1 52 ? -0.177 7.779 -1.325 1.00 0.00 52 GLY A N 20
ATOM 25551 C CA . GLY A 1 52 ? -0.890 8.000 -2.570 1.00 0.00 52 GLY A CA 20
ATOM 25552 C C . GLY A 1 52 ? -1.620 9.328 -2.593 1.00 0.00 52 GLY A C 20
ATOM 25553 O O . GLY A 1 52 ? -2.242 9.719 -1.605 1.00 0.00 52 GLY A O 20
ATOM 25557 N N . SER A 1 53 ? -1.543 10.025 -3.722 1.00 0.00 53 SER A N 20
ATOM 25558 C CA . SER A 1 53 ? -2.197 11.320 -3.867 1.00 0.00 53 SER A CA 20
ATOM 25559 C C . SER A 1 53 ? -3.145 11.319 -5.063 1.00 0.00 53 SER A C 20
ATOM 25560 O O . SER A 1 53 ? -2.733 11.074 -6.196 1.00 0.00 53 SER A O 20
ATOM 25568 N N . GLY A 1 54 ? -4.419 11.595 -4.801 1.00 0.00 54 GLY A N 20
ATOM 25569 C CA . GLY A 1 54 ? -5.406 11.621 -5.864 1.00 0.00 54 GLY A CA 20
ATOM 25570 C C . GLY A 1 54 ? -6.558 12.559 -5.563 1.00 0.00 54 GLY A C 20
ATOM 25571 O O . GLY A 1 54 ? -6.839 12.857 -4.402 1.00 0.00 54 GLY A O 20
ATOM 25575 N N . VAL A 1 55 ? -7.227 13.029 -6.612 1.00 0.00 55 VAL A N 20
ATOM 25576 C CA . VAL A 1 55 ? -8.354 13.940 -6.454 1.00 0.00 55 VAL A CA 20
ATOM 25577 C C . VAL A 1 55 ? -9.363 13.397 -5.448 1.00 0.00 55 VAL A C 20
ATOM 25578 O O . VAL A 1 55 ? -10.117 14.155 -4.837 1.00 0.00 55 VAL A O 20
ATOM 25591 N N . THR A 1 56 ? -9.371 12.078 -5.280 1.00 0.00 56 THR A N 20
ATOM 25592 C CA . THR A 1 56 ? -10.288 11.433 -4.348 1.00 0.00 56 THR A CA 20
ATOM 25593 C C . THR A 1 56 ? -9.534 10.555 -3.355 1.00 0.00 56 THR A C 20
ATOM 25594 O O . THR A 1 56 ? -8.496 9.980 -3.682 1.00 0.00 56 THR A O 20
ATOM 25605 N N . LYS A 1 57 ? -10.064 10.456 -2.140 1.00 0.00 57 LYS A N 20
ATOM 25606 C CA . LYS A 1 57 ? -9.443 9.646 -1.099 1.00 0.00 57 LYS A CA 20
ATOM 25607 C C . LYS A 1 57 ? -9.107 8.253 -1.620 1.00 0.00 57 LYS A C 20
ATOM 25608 O O . LYS A 1 57 ? -7.961 7.812 -1.544 1.00 0.00 57 LYS A O 20
ATOM 25627 N N . GLN A 1 58 ? -10.114 7.566 -2.150 1.00 0.00 58 GLN A N 20
ATOM 25628 C CA . GLN A 1 58 ? -9.924 6.222 -2.684 1.00 0.00 58 GLN A CA 20
ATOM 25629 C C . GLN A 1 58 ? -8.672 6.154 -3.552 1.00 0.00 58 GLN A C 20
ATOM 25630 O O . GLN A 1 58 ? -7.820 5.287 -3.359 1.00 0.00 58 GLN A O 20
ATOM 25644 N N . GLU A 1 59 ? -8.568 7.072 -4.507 1.00 0.00 59 GLU A N 20
ATOM 25645 C CA . GLU A 1 59 ? -7.420 7.114 -5.404 1.00 0.00 59 GLU A CA 20
ATOM 25646 C C . GLU A 1 59 ? -6.114 7.008 -4.622 1.00 0.00 59 GLU A C 20
ATOM 25647 O O . GLU A 1 59 ? -5.240 6.209 -4.957 1.00 0.00 59 GLU A O 20
ATOM 25659 N N . ALA A 1 60 ? -5.989 7.822 -3.578 1.00 0.00 60 ALA A N 20
ATOM 25660 C CA . ALA A 1 60 ? -4.791 7.819 -2.747 1.00 0.00 60 ALA A CA 20
ATOM 25661 C C . ALA A 1 60 ? -4.590 6.463 -2.079 1.00 0.00 60 ALA A C 20
ATOM 25662 O O . ALA A 1 60 ? -3.555 5.820 -2.255 1.00 0.00 60 ALA A O 20
ATOM 25669 N N . LYS A 1 61 ? -5.585 6.034 -1.310 1.00 0.00 61 LYS A N 20
ATOM 25670 C CA . LYS A 1 61 ? -5.519 4.754 -0.615 1.00 0.00 61 LYS A CA 20
ATOM 25671 C C . LYS A 1 61 ? -4.994 3.660 -1.539 1.00 0.00 61 LYS A C 20
ATOM 25672 O O . LYS A 1 61 ? -4.272 2.762 -1.105 1.00 0.00 61 LYS A O 20
ATOM 25691 N N . GLN A 1 62 ? -5.360 3.742 -2.814 1.00 0.00 62 GLN A N 20
ATOM 25692 C CA . GLN A 1 62 ? -4.925 2.758 -3.798 1.00 0.00 62 GLN A CA 20
ATOM 25693 C C . GLN A 1 62 ? -3.419 2.844 -4.024 1.00 0.00 62 GLN A C 20
ATOM 25694 O O . GLN A 1 62 ? -2.665 1.973 -3.589 1.00 0.00 62 GLN A O 20
ATOM 25708 N N . LEU A 1 63 ? -2.988 3.897 -4.708 1.00 0.00 63 LEU A N 20
ATOM 25709 C CA . LEU A 1 63 ? -1.571 4.097 -4.993 1.00 0.00 63 LEU A CA 20
ATOM 25710 C C . LEU A 1 63 ? -0.723 3.820 -3.756 1.00 0.00 63 LEU A C 20
ATOM 25711 O O . LEU A 1 63 ? 0.281 3.112 -3.825 1.00 0.00 63 LEU A O 20
ATOM 25727 N N . ALA A 1 64 ? -1.135 4.381 -2.624 1.00 0.00 64 ALA A N 20
ATOM 25728 C CA . ALA A 1 64 ? -0.416 4.191 -1.371 1.00 0.00 64 ALA A CA 20
ATOM 25729 C C . ALA A 1 64 ? 0.206 2.800 -1.300 1.00 0.00 64 ALA A C 20
ATOM 25730 O O . ALA A 1 64 ? 1.280 2.619 -0.728 1.00 0.00 64 ALA A O 20
ATOM 25737 N N . ALA A 1 65 ? -0.477 1.822 -1.885 1.00 0.00 65 ALA A N 20
ATOM 25738 C CA . ALA A 1 65 ? 0.010 0.448 -1.889 1.00 0.00 65 ALA A CA 20
ATOM 25739 C C . ALA A 1 65 ? 1.038 0.233 -2.994 1.00 0.00 65 ALA A C 20
ATOM 25740 O O . ALA A 1 65 ? 2.093 -0.361 -2.769 1.00 0.00 65 ALA A O 20
ATOM 25747 N N . LYS A 1 66 ? 0.725 0.719 -4.190 1.00 0.00 66 LYS A N 20
ATOM 25748 C CA . LYS A 1 66 ? 1.621 0.581 -5.332 1.00 0.00 66 LYS A CA 20
ATOM 25749 C C . LYS A 1 66 ? 3.071 0.806 -4.915 1.00 0.00 66 LYS A C 20
ATOM 25750 O O . LYS A 1 66 ? 3.966 0.070 -5.328 1.00 0.00 66 LYS A O 20
ATOM 25769 N N . GLU A 1 67 ? 3.294 1.828 -4.094 1.00 0.00 67 GLU A N 20
ATOM 25770 C CA . GLU A 1 67 ? 4.636 2.148 -3.622 1.00 0.00 67 GLU A CA 20
ATOM 25771 C C . GLU A 1 67 ? 5.053 1.212 -2.491 1.00 0.00 67 GLU A C 20
ATOM 25772 O O . GLU A 1 67 ? 6.069 0.524 -2.584 1.00 0.00 67 GLU A O 20
ATOM 25784 N N . ALA A 1 68 ? 4.261 1.193 -1.424 1.00 0.00 68 ALA A N 20
ATOM 25785 C CA . ALA A 1 68 ? 4.546 0.341 -0.276 1.00 0.00 68 ALA A CA 20
ATOM 25786 C C . ALA A 1 68 ? 5.009 -1.042 -0.721 1.00 0.00 68 ALA A C 20
ATOM 25787 O O . ALA A 1 68 ? 5.922 -1.621 -0.132 1.00 0.00 68 ALA A O 20
ATOM 25794 N N . TYR A 1 69 ? 4.373 -1.567 -1.762 1.00 0.00 69 TYR A N 20
ATOM 25795 C CA . TYR A 1 69 ? 4.718 -2.884 -2.283 1.00 0.00 69 TYR A CA 20
ATOM 25796 C C . TYR A 1 69 ? 6.205 -2.967 -2.615 1.00 0.00 69 TYR A C 20
ATOM 25797 O O . TYR A 1 69 ? 6.908 -3.859 -2.141 1.00 0.00 69 TYR A O 20
ATOM 25815 N N . GLN A 1 70 ? 6.675 -2.030 -3.431 1.00 0.00 70 GLN A N 20
ATOM 25816 C CA . GLN A 1 70 ? 8.078 -1.997 -3.827 1.00 0.00 70 GLN A CA 20
ATOM 25817 C C . GLN A 1 70 ? 8.990 -2.123 -2.611 1.00 0.00 70 GLN A C 20
ATOM 25818 O O . GLN A 1 70 ? 9.829 -3.021 -2.541 1.00 0.00 70 GLN A O 20
ATOM 25832 N N . LYS A 1 71 ? 8.820 -1.218 -1.653 1.00 0.00 71 LYS A N 20
ATOM 25833 C CA . LYS A 1 71 ? 9.626 -1.227 -0.438 1.00 0.00 71 LYS A CA 20
ATOM 25834 C C . LYS A 1 71 ? 9.808 -2.649 0.083 1.00 0.00 71 LYS A C 20
ATOM 25835 O O . LYS A 1 71 ? 10.932 -3.101 0.303 1.00 0.00 71 LYS A O 20
ATOM 25854 N N . LEU A 1 72 ? 8.696 -3.350 0.276 1.00 0.00 72 LEU A N 20
ATOM 25855 C CA . LEU A 1 72 ? 8.733 -4.722 0.770 1.00 0.00 72 LEU A CA 20
ATOM 25856 C C . LEU A 1 72 ? 9.644 -5.588 -0.095 1.00 0.00 72 LEU A C 20
ATOM 25857 O O . LEU A 1 72 ? 10.523 -6.285 0.414 1.00 0.00 72 LEU A O 20
ATOM 25873 N N . LEU A 1 73 ? 9.430 -5.537 -1.405 1.00 0.00 73 LEU A N 20
ATOM 25874 C CA . LEU A 1 73 ? 10.233 -6.315 -2.342 1.00 0.00 73 LEU A CA 20
ATOM 25875 C C . LEU A 1 73 ? 11.711 -5.957 -2.220 1.00 0.00 73 LEU A C 20
ATOM 25876 O O . LEU A 1 73 ? 12.578 -6.831 -2.247 1.00 0.00 73 LEU A O 20
ATOM 25892 N N . LYS A 1 74 ? 11.992 -4.665 -2.084 1.00 0.00 74 LYS A N 20
ATOM 25893 C CA . LYS A 1 74 ? 13.365 -4.190 -1.954 1.00 0.00 74 LYS A CA 20
ATOM 25894 C C . LYS A 1 74 ? 13.946 -4.572 -0.597 1.00 0.00 74 LYS A C 20
ATOM 25895 O O . LYS A 1 74 ? 14.809 -5.445 -0.504 1.00 0.00 74 LYS A O 20
ATOM 25914 N N . SER A 1 75 ? 13.468 -3.912 0.454 1.00 0.00 75 SER A N 20
ATOM 25915 C CA . SER A 1 75 ? 13.943 -4.181 1.806 1.00 0.00 75 SER A CA 20
ATOM 25916 C C . SER A 1 75 ? 12.785 -4.569 2.721 1.00 0.00 75 SER A C 20
ATOM 25917 O O . SER A 1 75 ? 12.199 -3.735 3.411 1.00 0.00 75 SER A O 20
ATOM 25925 N N . PRO A 1 76 ? 12.446 -5.867 2.727 1.00 0.00 76 PRO A N 20
ATOM 25926 C CA . PRO A 1 76 ? 11.357 -6.397 3.553 1.00 0.00 76 PRO A CA 20
ATOM 25927 C C . PRO A 1 76 ? 11.694 -6.377 5.040 1.00 0.00 76 PRO A C 20
ATOM 25928 O O . PRO A 1 76 ? 12.859 -6.398 5.437 1.00 0.00 76 PRO A O 20
ATOM 25939 N N . PRO A 1 77 ? 10.651 -6.335 5.883 1.00 0.00 77 PRO A N 20
ATOM 25940 C CA . PRO A 1 77 ? 10.812 -6.312 7.340 1.00 0.00 77 PRO A CA 20
ATOM 25941 C C . PRO A 1 77 ? 11.327 -7.639 7.887 1.00 0.00 77 PRO A C 20
ATOM 25942 O O . PRO A 1 77 ? 12.280 -7.673 8.666 1.00 0.00 77 PRO A O 20
ATOM 25953 N N . LYS A 1 78 ? 10.692 -8.730 7.474 1.00 0.00 78 LYS A N 20
ATOM 25954 C CA . LYS A 1 78 ? 11.087 -10.061 7.921 1.00 0.00 78 LYS A CA 20
ATOM 25955 C C . LYS A 1 78 ? 10.281 -11.138 7.202 1.00 0.00 78 LYS A C 20
ATOM 25956 O O . LYS A 1 78 ? 9.050 -11.124 7.221 1.00 0.00 78 LYS A O 20
ATOM 25975 N N . THR A 1 79 ? 10.983 -12.073 6.569 1.00 0.00 79 THR A N 20
ATOM 25976 C CA . THR A 1 79 ? 10.333 -13.158 5.845 1.00 0.00 79 THR A CA 20
ATOM 25977 C C . THR A 1 79 ? 10.572 -14.498 6.531 1.00 0.00 79 THR A C 20
ATOM 25978 O O . THR A 1 79 ? 11.593 -14.696 7.189 1.00 0.00 79 THR A O 20
ATOM 25989 N N . ALA A 1 80 ? 9.623 -15.415 6.373 1.00 0.00 80 ALA A N 20
ATOM 25990 C CA . ALA A 1 80 ? 9.732 -16.738 6.975 1.00 0.00 80 ALA A CA 20
ATOM 25991 C C . ALA A 1 80 ? 9.847 -17.820 5.907 1.00 0.00 80 ALA A C 20
ATOM 25992 O O . ALA A 1 80 ? 10.715 -18.689 5.981 1.00 0.00 80 ALA A O 20
ATOM 25999 N N . GLY A 1 81 ? 8.965 -17.761 4.914 1.00 0.00 81 GLY A N 20
ATOM 26000 C CA . GLY A 1 81 ? 8.985 -18.742 3.845 1.00 0.00 81 GLY A CA 20
ATOM 26001 C C . GLY A 1 81 ? 10.347 -18.858 3.189 1.00 0.00 81 GLY A C 20
ATOM 26002 O O . GLY A 1 81 ? 11.016 -19.884 3.305 1.00 0.00 81 GLY A O 20
ATOM 26006 N N . THR A 1 82 ? 10.759 -17.801 2.494 1.00 0.00 82 THR A N 20
ATOM 26007 C CA . THR A 1 82 ? 12.048 -17.789 1.814 1.00 0.00 82 THR A CA 20
ATOM 26008 C C . THR A 1 82 ? 12.502 -16.364 1.523 1.00 0.00 82 THR A C 20
ATOM 26009 O O . THR A 1 82 ? 11.795 -15.598 0.868 1.00 0.00 82 THR A O 20
ATOM 26020 N N . SER A 1 83 ? 13.687 -16.013 2.014 1.00 0.00 83 SER A N 20
ATOM 26021 C CA . SER A 1 83 ? 14.235 -14.678 1.809 1.00 0.00 83 SER A CA 20
ATOM 26022 C C . SER A 1 83 ? 14.880 -14.561 0.431 1.00 0.00 83 SER A C 20
ATOM 26023 O O . SER A 1 83 ? 15.953 -13.978 0.283 1.00 0.00 83 SER A O 20
ATOM 26031 N N . GLY A 1 84 ? 14.215 -15.120 -0.576 1.00 0.00 84 GLY A N 20
ATOM 26032 C CA . GLY A 1 84 ? 14.738 -15.068 -1.929 1.00 0.00 84 GLY A CA 20
ATOM 26033 C C . GLY A 1 84 ? 16.077 -15.766 -2.060 1.00 0.00 84 GLY A C 20
ATOM 26034 O O . GLY A 1 84 ? 17.027 -15.474 -1.334 1.00 0.00 84 GLY A O 20
ATOM 26038 N N . PRO A 1 85 ? 16.164 -16.714 -3.005 1.00 0.00 85 PRO A N 20
ATOM 26039 C CA . PRO A 1 85 ? 17.392 -17.476 -3.250 1.00 0.00 85 PRO A CA 20
ATOM 26040 C C . PRO A 1 85 ? 18.492 -16.620 -3.870 1.00 0.00 85 PRO A C 20
ATOM 26041 O O . PRO A 1 85 ? 18.440 -16.288 -5.053 1.00 0.00 85 PRO A O 20
ATOM 26052 N N . SER A 1 86 ? 19.486 -16.268 -3.061 1.00 0.00 86 SER A N 20
ATOM 26053 C CA . SER A 1 86 ? 20.597 -15.447 -3.529 1.00 0.00 86 SER A CA 20
ATOM 26054 C C . SER A 1 86 ? 21.911 -16.220 -3.459 1.00 0.00 86 SER A C 20
ATOM 26055 O O . SER A 1 86 ? 22.079 -17.105 -2.620 1.00 0.00 86 SER A O 20
ATOM 26063 N N . SER A 1 87 ? 22.839 -15.879 -4.347 1.00 0.00 87 SER A N 20
ATOM 26064 C CA . SER A 1 87 ? 24.137 -16.542 -4.389 1.00 0.00 87 SER A CA 20
ATOM 26065 C C . SER A 1 87 ? 24.819 -16.489 -3.025 1.00 0.00 87 SER A C 20
ATOM 26066 O O . SER A 1 87 ? 25.373 -17.483 -2.557 1.00 0.00 87 SER A O 20
ATOM 26074 N N . GLY A 1 88 ? 24.773 -15.321 -2.392 1.00 0.00 88 GLY A N 20
ATOM 26075 C CA . GLY A 1 88 ? 25.390 -15.158 -1.089 1.00 0.00 88 GLY A CA 20
ATOM 26076 C C . GLY A 1 88 ? 26.441 -14.066 -1.077 1.00 0.00 88 GLY A C 20
ATOM 26077 O O . GLY A 1 88 ? 27.583 -14.290 -1.478 1.00 0.00 88 GLY A O 20
#

Solvent-accessible surface area: 6711 Å² total; per-residue (Å²): 128,100,83,53,137,110,14,76,45,37,64,1,78,47,39,6,132,143,82,179,57,71,42,90,56,95,93,66,142,38,154,76,143,134,110,116,99,82,24,0,51,0,56,9,40,178,65,111,30,2,48,2,50,13,119,71,87,129,90,0,72,74,70,0,0,93,76,0,40,78,80,4,111,160,75,80,28,215,104,119,59,137,116,39,143,112,96,131

CATH classification: 3.30.160.20

InterPro domains:
  IPR000719 Protein kinase domain [PF00069] (242-498)
  IPR000719 Protein kinase domain [PS50011] (242-504)
  IPR000719 Protein kinase domain [SM00220] (242-501)
  IPR008271 Serine/threonine-protein kinase, active site [PS00108] (372-384)
  IPR011009 Protein kinase-like domain superfamily [SSF56112] (227-501)
  IPR014720 Double-stranded RNA-binding domain [PF00035] (9-73)
  IPR014720 Double-stranded RNA-binding domain [PF00035] (96-160)
  IPR014720 Double-stranded RNA-binding domain [PS50137] (8-76)
  IPR014720 Double-stranded RNA-binding domain [PS50137] (95-162)
  IPR014720 Double-stranded RNA-binding domain [SM00358] (9-75)
  IPR014720 Double-stranded RNA-binding domain [SM00358] (96-161)
  IPR017441 Protein kinase, ATP binding site [PS00107] (248-271)
  IPR044452 EIF2AK2, first double-stranded RNA binding domain [cd19903] (7-74)
  IPR044453 EIF2AK2, second double-stranded RNA binding domain [cd19904] (94-161)
  IPR050339 Cell Cycle and Stress Response Kinase [PTHR11042] (105-512)